Protein 6RJN (pdb70)

Structure (mmCIF, N/CA/C/O backbone):
data_6RJN
#
_entry.id   6RJN
#
_cell.length_a   165.943
_cell.length_b   173.690
_cell.length_c   96.490
_cell.angle_alpha   90.00
_cell.angle_beta   90.00
_cell.angle_gamma   90.00
#
_symmetry.space_group_name_H-M   'P 21 21 2'
#
loop_
_entity.id
_entity.type
_entity.pdbx_description
1 polymer Catalase
2 non-polymer 'PROTOPORPHYRIN IX CONTAINING FE'
3 non-polymer 'NADPH DIHYDRO-NICOTINAMIDE-ADENINE-DINUCLEOTIDE PHOSPHATE'
4 non-polymer GLYCEROL
5 non-polymer 'SULFATE ION'
6 non-polymer 'CHLORIDE ION'
7 non-polymer 'POTASSIUM ION'
8 non-polymer 'SODIUM ION'
9 non-polymer DI(HYDROXYETHYL)ETHER
10 water water
#
loop_
_atom_site.group_PDB
_atom_site.id
_atom_site.type_symbol
_atom_site.label_atom_id
_atom_site.label_alt_id
_atom_site.label_comp_id
_atom_site.label_asym_id
_atom_site.label_entity_id
_atom_site.label_seq_id
_atom_site.pdbx_PDB_ins_code
_atom_site.Cartn_x
_atom_site.Cartn_y
_atom_site.Cartn_z
_atom_site.occupancy
_atom_site.B_iso_or_equiv
_atom_site.auth_seq_id
_atom_site.auth_comp_id
_atom_site.auth_asym_id
_atom_site.auth_atom_id
_atom_site.pdbx_PDB_model_num
ATOM 1 N N . GLN A 1 5 ? 28.695 4.826 32.381 1.00 69.64 3 GLN A N 1
ATOM 2 C CA . GLN A 1 5 ? 27.966 5.964 32.949 1.00 87.84 3 GLN A CA 1
ATOM 3 C C . GLN A 1 5 ? 28.819 7.132 33.482 1.00 83.05 3 GLN A C 1
ATOM 4 O O . GLN A 1 5 ? 28.311 8.255 33.587 1.00 80.55 3 GLN A O 1
ATOM 10 N N . PRO A 1 6 ? 30.083 6.908 33.845 1.00 67.97 4 PRO A N 1
ATOM 11 C CA . PRO A 1 6 ? 30.932 8.050 34.182 1.00 57.81 4 PRO A CA 1
ATOM 12 C C . PRO A 1 6 ? 31.478 8.684 32.916 1.00 57.09 4 PRO A C 1
ATOM 13 O O . PRO A 1 6 ? 31.872 7.972 31.976 1.00 50.96 4 PRO A O 1
ATOM 17 N N . PRO A 1 7 ? 31.507 10.014 32.842 1.00 45.09 5 PRO A N 1
ATOM 18 C CA . PRO A 1 7 ? 31.891 10.670 31.589 1.00 37.81 5 PRO A CA 1
ATOM 19 C C . PRO A 1 7 ? 33.344 10.415 31.241 1.00 36.02 5 PRO A C 1
ATOM 20 O O . PRO A 1 7 ? 34.207 10.316 32.114 1.00 40.27 5 PRO A O 1
ATOM 24 N N . LYS A 1 8 ? 33.611 10.341 29.944 1.00 38.11 6 LYS A N 1
ATOM 25 C CA . LYS A 1 8 ? 34.972 10.185 29.460 1.00 37.63 6 LYS A CA 1
ATOM 26 C C . LYS A 1 8 ? 35.696 11.537 29.476 1.00 35.53 6 LYS A C 1
ATOM 27 O O . LYS A 1 8 ? 35.173 12.537 28.980 1.00 35.26 6 LYS A O 1
ATOM 33 N N . TRP A 1 9 ? 36.880 11.580 30.084 1.00 35.37 7 TRP A N 1
ATOM 34 C CA . TRP A 1 9 ? 37.700 12.782 30.019 1.00 32.65 7 TRP A CA 1
ATOM 35 C C . TRP A 1 9 ? 38.155 13.012 28.585 1.00 31.91 7 TRP A C 1
ATOM 36 O O . TRP A 1 9 ? 38.607 12.080 27.922 1.00 31.73 7 TRP A O 1
ATOM 47 N N . THR A 1 10 ? 38.075 14.260 28.109 1.00 30.89 8 THR A N 1
ATOM 48 C CA . THR A 1 10 ? 38.465 14.567 26.730 1.00 28.61 8 THR A CA 1
ATOM 49 C C . THR A 1 10 ? 39.372 15.796 26.648 1.00 29.96 8 THR A C 1
ATOM 50 O O . THR A 1 10 ? 39.693 16.452 27.641 1.00 23.28 8 THR A O 1
ATOM 54 N N . THR A 1 11 ? 39.768 16.097 25.412 1.00 28.18 9 THR A N 1
ATOM 55 C CA . THR A 1 11 ? 40.281 17.383 24.981 1.00 22.25 9 THR A CA 1
ATOM 56 C C . THR A 1 11 ? 39.137 18.304 24.556 1.00 27.86 9 THR A C 1
ATOM 57 O O . THR A 1 11 ? 37.996 17.876 24.384 1.00 25.24 9 THR A O 1
ATOM 61 N N . SER A 1 12 ? 39.464 19.581 24.335 1.00 26.29 10 SER A N 1
ATOM 62 C CA . SER A 1 12 ? 38.430 20.538 23.957 1.00 33.20 10 SER A CA 1
ATOM 63 C C . SER A 1 12 ? 37.704 20.139 22.670 1.00 23.64 10 SER A C 1
ATOM 64 O O . SER A 1 12 ? 36.498 20.386 22.547 1.00 26.89 10 SER A O 1
ATOM 67 N N . ASN A 1 13 ? 38.387 19.509 21.711 1.00 25.55 11 ASN A N 1
ATOM 68 C CA . ASN A 1 13 ? 37.669 19.059 20.512 1.00 27.67 11 ASN A CA 1
ATOM 69 C C . ASN A 1 13 ? 36.907 17.754 20.711 1.00 26.63 11 ASN A C 1
ATOM 70 O O . ASN A 1 13 ? 36.244 17.296 19.769 1.00 28.01 11 ASN A O 1
ATOM 75 N N . GLY A 1 14 ? 36.935 17.176 21.911 1.00 27.14 12 GLY A N 1
ATOM 76 C CA . GLY A 1 14 ? 36.054 16.065 22.244 1.00 25.69 12 GLY A CA 1
ATOM 77 C C . GLY A 1 14 ? 36.655 14.701 22.019 1.00 26.61 12 GLY A C 1
ATOM 78 O O . GLY A 1 14 ? 35.915 13.723 21.910 1.00 32.45 12 GLY A O 1
ATOM 79 N N . ALA A 1 15 ? 37.958 14.612 21.904 1.00 28.14 13 ALA A N 1
ATOM 80 C CA . ALA A 1 15 ? 38.613 13.340 21.721 1.00 33.83 13 ALA A CA 1
ATOM 81 C C . ALA A 1 15 ? 38.979 12.752 23.077 1.00 29.92 13 ALA A C 1
ATOM 82 O O . ALA A 1 15 ? 39.542 13.463 23.914 1.00 28.73 13 ALA A O 1
ATOM 84 N N . PRO A 1 16 ? 38.677 11.484 23.336 1.00 32.97 14 PRO A N 1
ATOM 85 C CA . PRO A 1 16 ? 38.970 10.915 24.664 1.00 35.85 14 PRO A CA 1
ATOM 86 C C . PRO A 1 16 ? 40.464 10.830 24.919 1.00 28.30 14 PRO A C 1
ATOM 87 O O . PRO A 1 16 ? 41.244 10.450 24.042 1.00 33.98 14 PRO A O 1
ATOM 91 N N . VAL A 1 17 ? 40.863 11.228 26.126 1.00 34.21 15 VAL A N 1
ATOM 92 C CA . VAL A 1 17 ? 42.241 11.058 26.564 1.00 32.59 15 VAL A CA 1
ATOM 93 C C . VAL A 1 17 ? 42.370 9.726 27.284 1.00 33.85 15 VAL A C 1
ATOM 94 O O . VAL A 1 17 ? 41.397 9.150 27.785 1.00 31.19 15 VAL A O 1
ATOM 98 N N . SER A 1 18 ? 43.602 9.246 27.342 1.00 33.92 16 SER A N 1
ATOM 99 C CA . SER A 1 18 ? 43.934 7.990 27.984 1.00 35.55 16 SER A CA 1
ATOM 100 C C . SER A 1 18 ? 44.610 8.162 29.341 1.00 38.84 16 SER A C 1
ATOM 101 O O . SER A 1 18 ? 44.473 7.285 30.196 1.00 46.10 16 SER A O 1
ATOM 104 N N . ASP A 1 19 ? 45.305 9.279 29.566 1.00 36.41 17 ASP A N 1
ATOM 105 C CA . ASP A 1 19 ? 45.896 9.638 30.844 1.00 30.66 17 ASP A CA 1
ATOM 106 C C . ASP A 1 19 ? 45.654 11.131 31.027 1.00 36.60 17 ASP A C 1
ATOM 107 O O . ASP A 1 19 ? 45.815 11.899 30.076 1.00 37.84 17 ASP A O 1
ATOM 112 N N . VAL A 1 20 ? 45.253 11.547 32.233 1.00 34.91 18 VAL A N 1
ATOM 113 C CA . VAL A 1 20 ? 44.945 12.957 32.459 1.00 29.33 18 VAL A CA 1
ATOM 114 C C . VAL A 1 20 ? 46.208 13.788 32.664 1.00 29.58 18 VAL A C 1
ATOM 115 O O . VAL A 1 20 ? 46.234 14.982 32.325 1.00 27.46 18 VAL A O 1
ATOM 119 N N . PHE A 1 21 ? 47.268 13.185 33.204 1.00 28.67 19 PHE A N 1
ATOM 120 C CA . PHE A 1 21 ? 48.433 13.921 33.674 1.00 32.58 19 PHE A CA 1
ATOM 121 C C . PHE A 1 21 ? 49.703 13.676 32.866 1.00 32.19 19 PHE A C 1
ATOM 122 O O . PHE A 1 21 ? 50.625 14.498 32.930 1.00 34.11 19 PHE A O 1
ATOM 130 N N . ALA A 1 22 ? 49.801 12.585 32.124 1.00 34.19 20 ALA A N 1
ATOM 131 C CA . ALA A 1 22 ? 51.058 12.298 31.447 1.00 34.23 20 ALA A CA 1
ATOM 132 C C . ALA A 1 22 ? 51.268 13.224 30.250 1.00 37.37 20 ALA A C 1
ATOM 133 O O . ALA A 1 22 ? 50.321 13.557 29.532 1.00 33.36 20 ALA A O 1
ATOM 135 N N . THR A 1 23 ? 52.528 13.619 30.022 1.00 25.17 21 THR A N 1
ATOM 136 C CA . THR A 1 23 ? 52.876 14.533 28.949 1.00 29.04 21 THR A CA 1
ATOM 137 C C . THR A 1 23 ? 54.095 14.038 28.173 1.00 35.43 21 THR A C 1
ATOM 138 O O . THR A 1 23 ? 54.961 13.314 28.690 1.00 31.59 21 THR A O 1
ATOM 142 N N . GLU A 1 24 ? 54.153 14.494 26.920 1.00 33.04 22 GLU A N 1
ATOM 143 C CA . GLU A 1 24 ? 55.084 14.003 25.905 1.00 38.55 22 GLU A CA 1
ATOM 144 C C . GLU A 1 24 ? 56.427 14.726 25.976 1.00 35.33 22 GLU A C 1
ATOM 145 O O . GLU A 1 24 ? 56.483 15.940 26.201 1.00 33.46 22 GLU A O 1
ATOM 151 N N . ARG A 1 25 ? 57.504 13.977 25.727 1.00 32.82 23 ARG A N 1
ATOM 152 C CA . ARG A 1 25 ? 58.861 14.471 25.915 1.00 28.15 23 ARG A CA 1
ATOM 153 C C . ARG A 1 25 ? 59.835 13.624 25.101 1.00 30.81 23 ARG A C 1
ATOM 154 O O . ARG A 1 25 ? 59.660 12.409 24.963 1.00 35.41 23 ARG A O 1
ATOM 162 N N . ALA A 1 26 ? 60.866 14.273 24.585 1.00 27.33 24 ALA A N 1
ATOM 163 C CA . ALA A 1 26 ? 62.012 13.581 24.008 1.00 33.51 24 ALA A CA 1
ATOM 164 C C . ALA A 1 26 ? 62.920 13.147 25.161 1.00 26.56 24 ALA A C 1
ATOM 165 O O . ALA A 1 26 ? 63.804 13.864 25.598 1.00 29.66 24 ALA A O 1
ATOM 167 N N . THR A 1 27 ? 62.705 11.945 25.660 1.00 38.08 25 THR A N 1
ATOM 168 C CA . THR A 1 27 ? 63.382 11.500 26.869 1.00 28.27 25 THR A CA 1
ATOM 169 C C . THR A 1 27 ? 64.898 11.489 26.740 1.00 25.18 25 THR A C 1
ATOM 170 O O . THR A 1 27 ? 65.449 11.021 25.747 1.00 36.53 25 THR A O 1
ATOM 174 N N . PHE A 1 28 ? 65.577 11.999 27.766 1.00 23.82 26 PHE A N 1
ATOM 175 C CA . PHE A 1 28 ? 67.016 11.801 27.901 1.00 27.70 26 PHE A CA 1
ATOM 176 C C . PHE A 1 28 ? 67.328 10.396 28.443 1.00 38.96 26 PHE A C 1
ATOM 177 O O . PHE A 1 28 ? 66.574 9.824 29.246 1.00 28.97 26 PHE A O 1
ATOM 185 N N . ASP A 1 29 ? 68.473 9.852 28.015 1.00 35.21 27 ASP A N 1
ATOM 186 C CA . ASP A 1 29 ? 68.921 8.524 28.435 1.00 36.73 27 ASP A CA 1
ATOM 187 C C . ASP A 1 29 ? 69.658 8.621 29.780 1.00 37.79 27 ASP A C 1
ATOM 188 O O . ASP A 1 29 ? 70.766 9.164 29.868 1.00 43.24 27 ASP A O 1
ATOM 193 N N . ASN A 1 30 ? 69.067 8.048 30.820 1.00 41.26 28 ASN A N 1
ATOM 194 C CA . ASN A 1 30 ? 69.612 8.131 32.174 1.00 44.75 28 ASN A CA 1
ATOM 195 C C . ASN A 1 30 ? 69.699 6.741 32.793 1.00 44.78 28 ASN A C 1
ATOM 196 O O . ASN A 1 30 ? 69.517 6.573 34.003 1.00 41.60 28 ASN A O 1
ATOM 201 N N . ALA A 1 31 ? 69.971 5.727 31.976 1.00 41.78 29 ALA A N 1
ATOM 202 C CA . ALA A 1 31 ? 69.867 4.362 32.479 1.00 45.02 29 ALA A CA 1
ATOM 203 C C . ALA A 1 31 ? 71.002 4.041 33.438 1.00 41.71 29 ALA A C 1
ATOM 204 O O . ALA A 1 31 ? 70.789 3.363 34.449 1.00 41.30 29 ALA A O 1
ATOM 206 N N . ASN A 1 32 ? 72.183 4.580 33.172 1.00 48.79 30 ASN A N 1
ATOM 207 C CA . ASN A 1 32 ? 73.356 4.478 34.036 1.00 47.29 30 ASN A CA 1
ATOM 208 C C . ASN A 1 32 ? 73.334 5.431 35.241 1.00 41.04 30 ASN A C 1
ATOM 209 O O . ASN A 1 32 ? 74.323 5.484 35.972 1.00 46.00 30 ASN A O 1
ATOM 214 N N . HIS A 1 33 ? 72.283 6.223 35.446 1.00 44.32 31 HIS A N 1
ATOM 215 C CA . HIS A 1 33 ? 72.260 7.158 36.566 1.00 44.38 31 HIS A CA 1
ATOM 216 C C . HIS A 1 33 ? 71.996 6.424 37.878 1.00 39.57 31 HIS A C 1
ATOM 217 O O . HIS A 1 33 ? 71.438 5.325 37.911 1.00 42.09 31 HIS A O 1
ATOM 224 N N . ALA A 1 34 ? 72.384 7.069 38.977 1.00 41.46 32 ALA A N 1
ATOM 225 C CA . ALA A 1 34 ? 72.062 6.541 40.300 1.00 36.09 32 ALA A CA 1
ATOM 226 C C . ALA A 1 34 ? 70.562 6.325 40.481 1.00 43.10 32 ALA A C 1
ATOM 227 O O . ALA A 1 34 ? 70.138 5.360 41.130 1.00 43.49 32 ALA A O 1
ATOM 229 N N . ASN A 1 35 ? 69.745 7.232 39.954 1.00 43.51 33 ASN A N 1
ATOM 230 C CA . ASN A 1 35 ? 68.289 7.097 39.956 1.00 51.02 33 ASN A CA 1
ATOM 231 C C . ASN A 1 35 ? 67.792 7.164 38.507 1.00 54.32 33 ASN A C 1
ATOM 232 O O . ASN A 1 35 ? 67.640 8.259 37.949 1.00 51.28 33 ASN A O 1
ATOM 237 N N . ASN A 1 36 ? 67.546 6.007 37.883 1.00 43.06 34 ASN A N 1
ATOM 238 C CA . ASN A 1 36 ? 67.141 5.986 36.482 1.00 41.67 34 ASN A CA 1
ATOM 239 C C . ASN A 1 36 ? 65.630 5.904 36.309 1.00 31.13 34 ASN A C 1
ATOM 240 O O . ASN A 1 36 ? 65.150 5.774 35.182 1.00 32.68 34 ASN A O 1
ATOM 245 N N . ALA A 1 37 ? 64.867 6.004 37.389 1.00 33.01 35 ALA A N 1
ATOM 246 C CA . ALA A 1 37 ? 63.414 5.932 37.267 1.00 34.74 35 ALA A CA 1
ATOM 247 C C . ALA A 1 37 ? 62.816 7.063 36.430 1.00 32.89 35 ALA A C 1
ATOM 248 O O . ALA A 1 37 ? 61.917 6.780 35.619 1.00 31.74 35 ALA A O 1
ATOM 250 N N . PRO A 1 38 ? 63.233 8.321 36.569 1.00 35.79 36 PRO A N 1
ATOM 251 C CA . PRO A 1 38 ? 62.588 9.393 35.812 1.00 35.12 36 PRO A CA 1
ATOM 252 C C . PRO A 1 38 ? 62.736 9.183 34.320 1.00 30.24 36 PRO A C 1
ATOM 253 O O . PRO A 1 38 ? 63.748 8.670 33.841 1.00 42.52 36 PRO A O 1
ATOM 257 N N . LYS A 1 39 ? 61.706 9.600 33.590 1.00 39.42 37 LYS A N 1
ATOM 258 C CA . LYS A 1 39 ? 61.719 9.699 32.130 1.00 33.77 37 LYS A CA 1
ATOM 259 C C . LYS A 1 39 ? 61.529 11.172 31.788 1.00 28.54 37 LYS A C 1
ATOM 260 O O . LYS A 1 39 ? 60.402 11.634 31.669 1.00 33.79 37 LYS A O 1
ATOM 266 N N . VAL A 1 40 ? 62.623 11.899 31.638 1.00 29.82 38 VAL A N 1
ATOM 267 C CA . VAL A 1 40 ? 62.597 13.350 31.514 1.00 29.29 38 VAL A CA 1
ATOM 268 C C . VAL A 1 40 ? 63.412 13.781 30.310 1.00 25.80 38 VAL A C 1
ATOM 269 O O . VAL A 1 40 ? 64.531 13.302 30.107 1.00 32.22 38 VAL A O 1
ATOM 273 N N . GLY A 1 41 ? 62.848 14.710 29.524 1.00 32.02 39 GLY A N 1
ATOM 274 C CA . GLY A 1 41 ? 63.508 15.339 28.395 1.00 24.79 39 GLY A CA 1
ATOM 275 C C . GLY A 1 41 ? 62.676 16.522 27.901 1.00 24.89 39 GLY A C 1
ATOM 276 O O . GLY A 1 41 ? 61.588 16.760 28.401 1.00 26.12 39 GLY A O 1
ATOM 277 N N . PRO A 1 42 ? 63.149 17.283 26.918 1.00 26.06 40 PRO A N 1
ATOM 278 C CA . PRO A 1 42 ? 62.398 18.484 26.511 1.00 30.11 40 PRO A CA 1
ATOM 279 C C . PRO A 1 42 ? 60.970 18.156 26.109 1.00 30.62 40 PRO A C 1
ATOM 280 O O . PRO A 1 42 ? 60.706 17.136 25.465 1.00 34.61 40 PRO A O 1
ATOM 284 N N . LEU A 1 43 ? 60.050 19.043 26.473 1.00 24.93 41 LEU A N 1
ATOM 285 C CA . LEU A 1 43 ? 58.652 18.884 26.080 1.00 28.42 41 LEU A CA 1
ATOM 286 C C . LEU A 1 43 ? 58.486 19.065 24.576 1.00 28.87 41 LEU A C 1
ATOM 287 O O . LEU A 1 43 ? 59.292 19.721 23.902 1.00 30.85 41 LEU A O 1
ATOM 292 N N . LEU A 1 44 ? 57.438 18.455 24.044 1.00 30.33 42 LEU A N 1
ATOM 293 C CA . LEU A 1 44 ? 57.186 18.455 22.608 1.00 27.76 42 LEU A CA 1
ATOM 294 C C . LEU A 1 44 ? 56.039 19.417 22.277 1.00 24.67 42 LEU A C 1
ATOM 295 O O . LEU A 1 44 ? 55.011 19.415 22.946 1.00 28.59 42 LEU A O 1
ATOM 300 N N . LEU A 1 45 ? 56.234 20.231 21.240 1.00 25.06 43 LEU A N 1
ATOM 301 C CA . LEU A 1 45 ? 55.174 21.091 20.701 1.00 31.11 43 LEU A CA 1
ATOM 302 C C . LEU A 1 45 ? 53.907 20.333 20.324 1.00 32.76 43 LEU A C 1
ATOM 303 O O . LEU A 1 45 ? 52.820 20.925 20.286 1.00 29.55 43 LEU A O 1
ATOM 308 N N . GLN A 1 46 ? 54.015 19.052 19.987 1.00 24.57 44 GLN A N 1
ATOM 309 C CA . GLN A 1 46 ? 52.828 18.327 19.546 1.00 26.75 44 GLN A CA 1
ATOM 310 C C . GLN A 1 46 ? 51.927 17.832 20.675 1.00 31.15 44 GLN A C 1
ATOM 311 O O . GLN A 1 46 ? 50.920 17.187 20.371 1.00 34.37 44 GLN A O 1
ATOM 317 N N . ASP A 1 47 ? 52.247 18.079 21.952 1.00 29.24 45 ASP A N 1
ATOM 318 C CA . ASP A 1 47 ? 51.417 17.595 23.052 1.00 27.43 45 ASP A CA 1
ATOM 319 C C . ASP A 1 47 ? 50.191 18.501 23.153 1.00 25.12 45 ASP A C 1
ATOM 320 O O . ASP A 1 47 ? 50.063 19.369 24.025 1.00 21.66 45 ASP A O 1
ATOM 325 N N . PHE A 1 48 ? 49.252 18.272 22.234 1.00 24.96 46 PHE A N 1
ATOM 326 C CA . PHE A 1 48 ? 48.038 19.081 22.200 1.00 31.73 46 PHE A CA 1
ATOM 327 C C . PHE A 1 48 ? 47.311 19.052 23.535 1.00 27.36 46 PHE A C 1
ATOM 328 O O . PHE A 1 48 ? 46.776 20.068 23.988 1.00 27.23 46 PHE A O 1
ATOM 336 N N . GLN A 1 49 ? 47.244 17.880 24.156 1.00 23.08 47 GLN A N 1
ATOM 337 C CA . GLN A 1 49 ? 46.463 17.751 25.373 1.00 28.15 47 GLN A CA 1
ATOM 338 C C . GLN A 1 49 ? 46.969 18.711 26.437 1.00 24.89 47 GLN A C 1
ATOM 339 O O . GLN A 1 49 ? 46.176 19.261 27.204 1.00 25.96 47 GLN A O 1
ATOM 345 N N . LEU A 1 50 ? 48.287 18.927 26.486 1.00 22.01 48 LEU A N 1
ATOM 346 C CA . LEU A 1 50 ? 48.896 19.821 27.463 1.00 26.38 48 LEU A CA 1
ATOM 347 C C . LEU A 1 50 ? 48.669 21.279 27.092 1.00 26.12 48 LEU A C 1
ATOM 348 O O . LEU A 1 50 ? 48.145 22.074 27.887 1.00 27.48 48 LEU A O 1
ATOM 353 N N . ILE A 1 51 ? 49.087 21.641 25.886 1.00 24.20 49 ILE A N 1
ATOM 354 C CA . ILE A 1 51 ? 48.996 23.022 25.420 1.00 28.87 49 ILE A CA 1
ATOM 355 C C . ILE A 1 51 ? 47.544 23.493 25.361 1.00 23.53 49 ILE A C 1
ATOM 356 O O . ILE A 1 51 ? 47.229 24.614 25.779 1.00 27.66 49 ILE A O 1
ATOM 361 N N . ASP A 1 52 ? 46.637 22.650 24.860 1.00 21.44 50 ASP A N 1
ATOM 362 C CA . ASP A 1 52 ? 45.207 22.935 24.970 1.00 21.96 50 ASP A CA 1
ATOM 363 C C . ASP A 1 52 ? 44.847 23.367 26.394 1.00 24.21 50 ASP A C 1
ATOM 364 O O . ASP A 1 52 ? 44.190 24.392 26.610 1.00 23.86 50 ASP A O 1
ATOM 369 N N . SER A 1 53 ? 45.305 22.605 27.383 1.00 23.69 51 SER A N 1
ATOM 370 C CA . SER A 1 53 ? 44.890 22.856 28.756 1.00 27.68 51 SER A CA 1
ATOM 371 C C . SER A 1 53 ? 45.583 24.091 29.334 1.00 21.80 51 SER A C 1
ATOM 372 O O . SER A 1 53 ? 44.933 24.918 29.972 1.00 14.44 51 SER A O 1
ATOM 375 N N . LEU A 1 54 ? 46.883 24.260 29.078 1.00 17.74 52 LEU A N 1
ATOM 376 C CA . LEU A 1 54 ? 47.588 25.440 29.574 1.00 15.92 52 LEU A CA 1
ATOM 377 C C . LEU A 1 54 ? 47.084 26.722 28.901 1.00 25.09 52 LEU A C 1
ATOM 378 O O . LEU A 1 54 ? 46.981 27.773 29.549 1.00 20.78 52 LEU A O 1
ATOM 383 N N . ALA A 1 55 ? 46.759 26.661 27.608 1.00 19.78 53 ALA A N 1
ATOM 384 C CA . ALA A 1 55 ? 46.311 27.866 26.925 1.00 20.66 53 ALA A CA 1
ATOM 385 C C . ALA A 1 55 ? 44.935 28.292 27.404 1.00 24.01 53 ALA A C 1
ATOM 386 O O . ALA A 1 55 ? 44.631 29.497 27.436 1.00 19.21 53 ALA A O 1
ATOM 388 N N . HIS A 1 56 ? 44.082 27.324 27.765 1.00 27.23 54 HIS A N 1
ATOM 389 C CA . HIS A 1 56 ? 42.809 27.701 28.356 1.00 26.35 54 HIS A CA 1
ATOM 390 C C . HIS A 1 56 ? 43.019 28.306 29.745 1.00 24.57 54 HIS A C 1
ATOM 391 O O . HIS A 1 56 ? 42.445 29.354 30.068 1.00 26.47 54 HIS A O 1
ATOM 398 N N . PHE A 1 57 ? 43.866 27.674 30.559 1.00 23.78 55 PHE A N 1
ATOM 399 C CA . PHE A 1 57 ? 44.184 28.184 31.880 1.00 23.02 55 PHE A CA 1
ATOM 400 C C . PHE A 1 57 ? 44.665 29.628 31.784 1.00 21.45 55 PHE A C 1
ATOM 401 O O . PHE A 1 57 ? 44.189 30.512 32.498 1.00 21.66 55 PHE A O 1
ATOM 409 N N . ASP A 1 58 ? 45.576 29.879 30.852 1.00 23.78 56 ASP A N 1
ATOM 410 C CA . ASP A 1 58 ? 46.171 31.192 30.649 1.00 24.36 56 ASP A CA 1
ATOM 411 C C . ASP A 1 58 ? 45.145 32.285 30.328 1.00 21.74 56 ASP A C 1
ATOM 412 O O . ASP A 1 58 ? 45.482 33.473 30.427 1.00 17.71 56 ASP A O 1
ATOM 417 N N . ARG A 1 59 ? 43.914 31.916 29.939 1.00 20.80 57 ARG A N 1
ATOM 418 C CA . ARG A 1 59 ? 42.890 32.871 29.518 1.00 17.92 57 ARG A CA 1
ATOM 419 C C . ARG A 1 59 ? 41.643 32.818 30.394 1.00 20.26 57 ARG A C 1
ATOM 420 O O . ARG A 1 59 ? 40.582 33.331 30.005 1.00 21.72 57 ARG A O 1
ATOM 428 N N . GLU A 1 60 ? 41.753 32.246 31.588 1.00 20.08 58 GLU A N 1
ATOM 429 C CA . GLU A 1 60 ? 40.576 32.099 32.427 1.00 22.72 58 GLU A CA 1
ATOM 430 C C . GLU A 1 60 ? 40.006 33.446 32.834 1.00 27.08 58 GLU A C 1
ATOM 431 O O . GLU A 1 60 ? 38.790 33.564 33.023 1.00 24.06 58 GLU A O 1
ATOM 437 N N . ARG A 1 61 ? 40.859 34.458 33.020 1.00 19.56 59 ARG A N 1
ATOM 438 C CA . ARG A 1 61 ? 40.428 35.682 33.692 1.00 21.84 59 ARG A CA 1
ATOM 439 C C . ARG A 1 61 ? 39.910 36.710 32.706 1.00 18.70 59 ARG A C 1
ATOM 440 O O . ARG A 1 61 ? 40.508 36.954 31.658 1.00 18.92 59 ARG A O 1
ATOM 448 N N . ILE A 1 62 ? 38.776 37.298 33.055 1.00 26.74 60 ILE A N 1
ATOM 449 C CA . ILE A 1 62 ? 38.245 38.445 32.346 1.00 16.93 60 ILE A CA 1
ATOM 450 C C . ILE A 1 62 ? 38.358 39.654 33.260 1.00 20.24 60 ILE A C 1
ATOM 451 O O . ILE A 1 62 ? 38.550 39.512 34.480 1.00 21.81 60 ILE A O 1
ATOM 456 N N . PRO A 1 63 ? 38.286 40.882 32.731 1.00 27.26 61 PRO A N 1
ATOM 457 C CA . PRO A 1 63 ? 38.425 42.034 33.572 1.00 25.32 61 PRO A CA 1
ATOM 458 C C . PRO A 1 63 ? 37.283 42.010 34.590 1.00 24.25 61 PRO A C 1
ATOM 459 O O . PRO A 1 63 ? 36.189 41.722 34.246 1.00 23.85 61 PRO A O 1
ATOM 463 N N . GLU A 1 64 ? 37.618 42.333 35.826 1.00 23.15 62 GLU A N 1
ATOM 464 C CA . GLU A 1 64 ? 36.625 42.468 36.912 1.00 27.65 62 GLU A CA 1
ATOM 465 C C . GLU A 1 64 ? 35.830 43.761 36.679 1.00 23.86 62 GLU A C 1
ATOM 466 O O . GLU A 1 64 ? 36.345 44.675 36.063 1.00 18.84 62 GLU A O 1
ATOM 472 N N . ARG A 1 65 ? 34.619 43.824 37.214 1.00 18.05 63 ARG A N 1
ATOM 473 C CA . ARG A 1 65 ? 33.788 45.050 37.159 1.00 22.37 63 ARG A CA 1
ATOM 474 C C . ARG A 1 65 ? 34.602 46.231 37.709 1.00 21.94 63 ARG A C 1
ATOM 475 O O . ARG A 1 65 ? 35.215 46.092 38.761 1.00 19.96 63 ARG A O 1
ATOM 483 N N . VAL A 1 66 ? 34.546 47.370 37.035 1.00 18.06 64 VAL A N 1
ATOM 484 C CA . VAL A 1 66 ? 35.350 48.514 37.446 1.00 26.90 64 VAL A CA 1
ATOM 485 C C . VAL A 1 66 ? 34.924 48.975 38.830 1.00 17.32 64 VAL A C 1
ATOM 486 O O . VAL A 1 66 ? 35.751 49.426 39.619 1.00 18.85 64 VAL A O 1
ATOM 490 N N . VAL A 1 67 ? 33.645 48.830 39.158 1.00 21.92 65 VAL A N 1
ATOM 491 C CA . VAL A 1 67 ? 33.151 48.939 40.526 1.00 18.83 65 VAL A CA 1
ATOM 492 C C . VAL A 1 67 ? 32.260 47.735 40.793 1.00 17.75 65 VAL A C 1
ATOM 493 O O . VAL A 1 67 ? 31.764 47.089 39.878 1.00 24.25 65 VAL A O 1
ATOM 497 N N . HIS A 1 68 ? 32.062 47.435 42.068 1.00 22.16 66 HIS A N 1
ATOM 498 C CA . HIS A 1 68 ? 31.195 46.341 42.488 1.00 20.39 66 HIS A CA 1
ATOM 499 C C . HIS A 1 68 ? 31.742 44.981 42.080 1.00 18.53 66 HIS A C 1
ATOM 500 O O . HIS A 1 68 ? 30.990 44.054 41.822 1.00 20.39 66 HIS A O 1
ATOM 507 N N . ALA A 1 69 ? 33.063 44.840 42.082 1.00 18.92 67 ALA A N 1
ATOM 508 C CA . ALA A 1 69 ? 33.693 43.626 41.582 1.00 19.55 67 ALA A CA 1
ATOM 509 C C . ALA A 1 69 ? 33.366 42.406 42.444 1.00 25.32 67 ALA A C 1
ATOM 510 O O . ALA A 1 69 ? 33.257 41.286 41.923 1.00 27.21 67 ALA A O 1
ATOM 512 N N . LYS A 1 70 ? 33.253 42.593 43.760 1.00 22.67 68 LYS A N 1
ATOM 513 C CA . LYS A 1 70 ? 33.098 41.491 44.708 1.00 28.24 68 LYS A CA 1
ATOM 514 C C . LYS A 1 70 ? 31.610 41.258 44.948 1.00 25.25 68 LYS A C 1
ATOM 515 O O . LYS A 1 70 ? 30.923 42.151 45.439 1.00 25.60 68 LYS A O 1
ATOM 521 N N . GLY A 1 71 ? 31.105 40.081 44.566 1.00 25.22 69 GLY A N 1
ATOM 522 C CA . GLY A 1 71 ? 29.670 39.847 44.558 1.00 25.29 69 GLY A CA 1
ATOM 523 C C . GLY A 1 71 ? 29.273 38.413 44.862 1.00 22.66 69 GLY A C 1
ATOM 524 O O . GLY A 1 71 ? 30.102 37.519 44.976 1.00 27.22 69 GLY A O 1
ATOM 525 N N . ALA A 1 72 ? 27.969 38.222 45.015 1.00 21.52 70 ALA A N 1
ATOM 526 C CA . ALA A 1 72 ? 27.350 36.954 45.364 1.00 27.67 70 ALA A CA 1
ATOM 527 C C . ALA A 1 72 ? 25.950 37.009 44.788 1.00 18.35 70 ALA A C 1
ATOM 528 O O . ALA A 1 72 ? 25.339 38.075 44.759 1.00 22.91 70 ALA A O 1
ATOM 530 N N . GLY A 1 73 ? 25.447 35.874 44.318 1.00 24.66 71 GLY A N 1
ATOM 531 C CA . GLY A 1 73 ? 24.230 35.885 43.522 1.00 21.62 71 GLY A CA 1
ATOM 532 C C . GLY A 1 73 ? 23.367 34.675 43.780 1.00 23.61 71 GLY A C 1
ATOM 533 O O . GLY A 1 73 ? 23.838 33.642 44.266 1.00 22.35 71 GLY A O 1
ATOM 534 N N . ALA A 1 74 ? 22.087 34.818 43.433 1.00 22.07 72 ALA A N 1
ATOM 535 C CA . ALA A 1 74 ? 21.145 33.720 43.495 1.00 24.24 72 ALA A CA 1
ATOM 536 C C . ALA A 1 74 ? 20.010 34.002 42.529 1.00 21.99 72 ALA A C 1
ATOM 537 O O . ALA A 1 74 ? 19.739 35.156 42.217 1.00 25.90 72 ALA A O 1
ATOM 539 N N . PHE A 1 75 ? 19.310 32.935 42.125 1.00 28.07 73 PHE A N 1
ATOM 540 C CA . PHE A 1 75 ? 18.039 32.985 41.403 1.00 22.71 73 PHE A CA 1
ATOM 541 C C . PHE A 1 75 ? 16.832 32.847 42.326 1.00 23.77 73 PHE A C 1
ATOM 542 O O . PHE A 1 75 ? 16.910 32.317 43.437 1.00 26.08 73 PHE A O 1
ATOM 550 N N . GLY A 1 76 ? 15.688 33.289 41.817 1.00 30.63 74 GLY A N 1
ATOM 551 C CA . GLY A 1 76 ? 14.506 33.375 42.637 1.00 28.37 74 GLY A CA 1
ATOM 552 C C . GLY A 1 76 ? 13.260 33.719 41.855 1.00 21.77 74 GLY A C 1
ATOM 553 O O . GLY A 1 76 ? 13.208 33.592 40.631 1.00 26.86 74 GLY A O 1
ATOM 554 N N . GLU A 1 77 ? 12.265 34.198 42.588 1.00 27.07 75 GLU A N 1
ATOM 555 C CA . GLU A 1 77 ? 10.913 34.353 42.070 1.00 22.88 75 GLU A CA 1
ATOM 556 C C . GLU A 1 77 ? 10.300 35.595 42.685 1.00 27.00 75 GLU A C 1
ATOM 557 O O . GLU A 1 77 ? 10.402 35.805 43.902 1.00 28.05 75 GLU A O 1
ATOM 563 N N . PHE A 1 78 ? 9.688 36.413 41.837 1.00 22.46 76 PHE A N 1
ATOM 564 C CA . PHE A 1 78 ? 8.957 37.593 42.250 1.00 22.83 76 PHE A CA 1
ATOM 565 C C . PHE A 1 78 ? 7.478 37.336 42.052 1.00 26.71 76 PHE A C 1
ATOM 566 O O . PHE A 1 78 ? 7.078 36.734 41.057 1.00 29.08 76 PHE A O 1
ATOM 574 N N . GLU A 1 79 ? 6.666 37.810 42.993 1.00 26.73 77 GLU A N 1
ATOM 575 C CA . GLU A 1 79 ? 5.232 37.591 42.947 1.00 29.07 77 GLU A CA 1
ATOM 576 C C . GLU A 1 79 ? 4.488 38.898 43.196 1.00 30.51 77 GLU A C 1
ATOM 577 O O . GLU A 1 79 ? 4.763 39.600 44.182 1.00 26.95 77 GLU A O 1
ATOM 583 N N . VAL A 1 80 ? 3.526 39.208 42.318 1.00 23.06 78 VAL A N 1
ATOM 584 C CA . VAL A 1 80 ? 2.639 40.338 42.559 1.00 28.39 78 VAL A CA 1
ATOM 585 C C . VAL A 1 80 ? 1.741 40.020 43.744 1.00 34.80 78 VAL A C 1
ATOM 586 O O . VAL A 1 80 ? 1.132 38.938 43.800 1.00 34.74 78 VAL A O 1
ATOM 590 N N . THR A 1 81 ? 1.637 40.961 44.696 1.00 26.61 79 THR A N 1
ATOM 591 C CA . THR A 1 81 ? 0.687 40.785 45.792 1.00 31.14 79 THR A CA 1
ATOM 592 C C . THR A 1 81 ? -0.392 41.853 45.880 1.00 30.62 79 THR A C 1
ATOM 593 O O . THR A 1 81 ? -1.390 41.622 46.565 1.00 36.13 79 THR A O 1
ATOM 597 N N . ASP A 1 82 ? -0.249 42.983 45.190 1.00 33.41 80 ASP A N 1
ATOM 598 C CA . ASP A 1 82 ? -1.266 44.032 45.177 1.00 38.04 80 ASP A CA 1
ATOM 599 C C . ASP A 1 82 ? -1.381 44.600 43.772 1.00 32.22 80 ASP A C 1
ATOM 600 O O . ASP A 1 82 ? -0.485 44.451 42.947 1.00 35.95 80 ASP A O 1
ATOM 605 N N . ASP A 1 83 ? -2.489 45.268 43.506 1.00 30.78 81 ASP A N 1
ATOM 606 C CA . ASP A 1 83 ? -2.716 45.857 42.193 1.00 39.26 81 ASP A CA 1
ATOM 607 C C . ASP A 1 83 ? -2.139 47.263 42.156 1.00 37.70 81 ASP A C 1
ATOM 608 O O . ASP A 1 83 ? -2.546 48.119 42.948 1.00 47.70 81 ASP A O 1
ATOM 613 N N . ILE A 1 84 ? -1.215 47.510 41.227 1.00 34.13 82 ILE A N 1
ATOM 614 C CA . ILE A 1 84 ? -0.749 48.872 40.997 1.00 36.03 82 ILE A CA 1
ATOM 615 C C . ILE A 1 84 ? -0.784 49.196 39.508 1.00 36.65 82 ILE A C 1
ATOM 616 O O . ILE A 1 84 ? 0.020 49.989 39.005 1.00 37.76 82 ILE A O 1
ATOM 621 N N . SER A 1 85 ? -1.765 48.639 38.809 1.00 29.58 83 SER A N 1
ATOM 622 C CA . SER A 1 85 ? -1.915 48.918 37.395 1.00 33.37 83 SER A CA 1
ATOM 623 C C . SER A 1 85 ? -2.473 50.313 37.123 1.00 34.72 83 SER A C 1
ATOM 624 O O . SER A 1 85 ? -2.475 50.749 35.967 1.00 35.35 83 SER A O 1
ATOM 627 N N . ASP A 1 86 ? -2.961 51.005 38.151 1.00 34.54 84 ASP A N 1
ATOM 628 C CA . ASP A 1 86 ? -3.233 52.433 38.048 1.00 32.01 84 ASP A CA 1
ATOM 629 C C . ASP A 1 86 ? -1.954 53.245 37.904 1.00 30.16 84 ASP A C 1
ATOM 630 O O . ASP A 1 86 ? -2.010 54.397 37.465 1.00 33.99 84 ASP A O 1
ATOM 635 N N . VAL A 1 87 ? -0.808 52.670 38.246 1.00 32.65 85 VAL A N 1
ATOM 636 C CA . VAL A 1 87 ? 0.473 53.362 38.161 1.00 33.80 85 VAL A CA 1
ATOM 637 C C . VAL A 1 87 ? 1.286 52.881 36.973 1.00 29.61 85 VAL A C 1
ATOM 638 O O . VAL A 1 87 ? 1.948 53.680 36.321 1.00 29.15 85 VAL A O 1
ATOM 642 N N . CYS A 1 88 ? 1.257 51.577 36.710 1.00 30.19 86 CYS A N 1
ATOM 643 C CA . CYS A 1 88 ? 2.180 50.936 35.795 1.00 27.61 86 CYS A CA 1
ATOM 644 C C . CYS A 1 88 ? 1.503 49.822 35.016 1.00 29.72 86 CYS A C 1
ATOM 645 O O . CYS A 1 88 ? 0.966 48.880 35.605 1.00 29.69 86 CYS A O 1
ATOM 648 N N . ALA A 1 89 ? 1.620 49.894 33.700 1.00 29.52 87 ALA A N 1
ATOM 649 C CA . ALA A 1 89 ? 1.012 48.949 32.778 1.00 36.77 87 ALA A CA 1
ATOM 650 C C . ALA A 1 89 ? 1.842 47.691 32.557 1.00 25.41 87 ALA A C 1
ATOM 651 O O . ALA A 1 89 ? 1.469 46.866 31.718 1.00 33.20 87 ALA A O 1
ATOM 653 N N . ALA A 1 90 ? 2.937 47.511 33.277 1.00 28.76 88 ALA A N 1
ATOM 654 C CA . ALA A 1 90 ? 3.815 46.365 33.028 1.00 29.18 88 ALA A CA 1
ATOM 655 C C . ALA A 1 90 ? 3.061 45.040 33.087 1.00 26.34 88 ALA A C 1
ATOM 656 O O . ALA A 1 90 ? 2.269 44.780 34.003 1.00 28.57 88 ALA A O 1
ATOM 658 N N . LYS A 1 91 ? 3.340 44.184 32.109 1.00 28.49 89 LYS A N 1
ATOM 659 C CA . LYS A 1 91 ? 2.648 42.905 32.048 1.00 30.47 89 LYS A CA 1
ATOM 660 C C . LYS A 1 91 ? 3.038 42.007 33.211 1.00 27.20 89 LYS A C 1
ATOM 661 O O . LYS A 1 91 ? 2.211 41.230 33.684 1.00 29.52 89 LYS A O 1
ATOM 667 N N . PHE A 1 92 ? 4.271 42.096 33.699 1.00 27.47 90 PHE A N 1
ATOM 668 C CA . PHE A 1 92 ? 4.612 41.236 34.823 1.00 24.41 90 PHE A CA 1
ATOM 669 C C . PHE A 1 92 ? 3.942 41.701 36.115 1.00 26.73 90 PHE A C 1
ATOM 670 O O . PHE A 1 92 ? 3.888 40.937 37.085 1.00 24.45 90 PHE A O 1
ATOM 678 N N . LEU A 1 93 ? 3.378 42.902 36.138 1.00 26.84 91 LEU A N 1
ATOM 679 C CA . LEU A 1 93 ? 2.659 43.381 37.307 1.00 29.01 91 LEU A CA 1
ATOM 680 C C . LEU A 1 93 ? 1.151 43.281 37.178 1.00 24.78 91 LEU A C 1
ATOM 681 O O . LEU A 1 93 ? 0.461 43.668 38.114 1.00 29.88 91 LEU A O 1
ATOM 686 N N . ASP A 1 94 ? 0.618 42.762 36.063 1.00 30.78 92 ASP A N 1
ATOM 687 C CA . ASP A 1 94 ? -0.789 42.989 35.720 1.00 35.35 92 ASP A CA 1
ATOM 688 C C . ASP A 1 94 ? -1.771 42.011 36.361 1.00 28.49 92 ASP A C 1
ATOM 689 O O . ASP A 1 94 ? -2.971 42.155 36.144 1.00 36.65 92 ASP A O 1
ATOM 694 N N . THR A 1 95 ? -1.327 41.055 37.157 1.00 30.26 93 THR A N 1
ATOM 695 C CA . THR A 1 95 ? -2.250 40.118 37.780 1.00 30.83 93 THR A CA 1
ATOM 696 C C . THR A 1 95 ? -1.743 39.757 39.162 1.00 29.76 93 THR A C 1
ATOM 697 O O . THR A 1 95 ? -0.577 39.388 39.318 1.00 32.61 93 THR A O 1
ATOM 701 N N . ILE A 1 96 ? -2.615 39.800 40.165 1.00 36.62 94 ILE A N 1
ATOM 702 C CA . ILE A 1 96 ? -2.174 39.365 41.482 1.00 33.77 94 ILE A CA 1
ATOM 703 C C . ILE A 1 96 ? -1.893 37.870 41.424 1.00 29.33 94 ILE A C 1
ATOM 704 O O . ILE A 1 96 ? -2.627 37.104 40.798 1.00 25.23 94 ILE A O 1
ATOM 709 N N . GLY A 1 97 ? -0.786 37.466 42.024 1.00 32.58 95 GLY A N 1
ATOM 710 C CA . GLY A 1 97 ? -0.319 36.110 41.953 1.00 27.35 95 GLY A CA 1
ATOM 711 C C . GLY A 1 97 ? 0.633 35.810 40.814 1.00 31.80 95 GLY A C 1
ATOM 712 O O . GLY A 1 97 ? 1.280 34.760 40.839 1.00 35.70 95 GLY A O 1
ATOM 713 N N . LYS A 1 98 ? 0.750 36.689 39.827 1.00 27.43 96 LYS A N 1
ATOM 714 C CA . LYS A 1 98 ? 1.608 36.398 38.686 1.00 27.78 96 LYS A CA 1
ATOM 715 C C . LYS A 1 98 ? 3.067 36.372 39.119 1.00 33.98 96 LYS A C 1
ATOM 716 O O . LYS A 1 98 ? 3.534 37.264 39.839 1.00 28.24 96 LYS A O 1
ATOM 722 N N . LYS A 1 99 ? 3.774 35.328 38.702 1.00 33.52 97 LYS A N 1
ATOM 723 C CA . LYS A 1 99 ? 5.146 35.087 39.115 1.00 31.31 97 LYS A CA 1
ATOM 724 C C . LYS A 1 99 ? 6.098 35.281 37.935 1.00 29.24 97 LYS A C 1
ATOM 725 O O . LYS A 1 99 ? 5.730 35.084 36.781 1.00 30.84 97 LYS A O 1
ATOM 731 N N . THR A 1 100 ? 7.330 35.667 38.253 1.00 28.30 98 THR A N 1
ATOM 732 C CA . THR A 1 100 ? 8.354 36.056 37.304 1.00 23.90 98 THR A CA 1
ATOM 733 C C . THR A 1 100 ? 9.692 35.602 37.850 1.00 19.74 98 THR A C 1
ATOM 734 O O . THR A 1 100 ? 9.974 35.846 39.012 1.00 24.73 98 THR A O 1
ATOM 738 N N . ARG A 1 101 ? 10.545 35.024 37.009 1.00 25.35 99 ARG A N 1
ATOM 739 C CA . ARG A 1 101 ? 11.850 34.590 37.471 1.00 16.96 99 ARG A CA 1
ATOM 740 C C . ARG A 1 101 ? 12.757 35.797 37.607 1.00 24.28 99 ARG A C 1
ATOM 741 O O . ARG A 1 101 ? 12.627 36.771 36.858 1.00 22.01 99 ARG A O 1
ATOM 749 N N . ILE A 1 102 ? 13.662 35.748 38.599 1.00 22.02 100 ILE A N 1
ATOM 750 C CA . ILE A 1 102 ? 14.619 36.825 38.820 1.00 26.72 100 ILE A CA 1
ATOM 751 C C . ILE A 1 102 ? 15.982 36.221 39.078 1.00 20.66 100 ILE A C 1
ATOM 752 O O . ILE A 1 102 ? 16.113 35.056 39.431 1.00 25.84 100 ILE A O 1
ATOM 757 N N . PHE A 1 103 ? 17.000 37.049 38.883 1.00 25.17 101 PHE A N 1
ATOM 758 C CA . PHE A 1 103 ? 18.352 36.798 39.341 1.00 23.04 101 PHE A CA 1
ATOM 759 C C . PHE A 1 103 ? 18.841 38.065 40.028 1.00 19.40 101 PHE A C 1
ATOM 760 O O . PHE A 1 103 ? 18.647 39.161 39.501 1.00 19.58 101 PHE A O 1
ATOM 768 N N . THR A 1 104 ? 19.476 37.904 41.187 1.00 21.02 102 THR A N 1
ATOM 769 C CA . THR A 1 104 ? 19.997 38.997 42.008 1.00 22.29 102 THR A CA 1
ATOM 770 C C . THR A 1 104 ? 21.492 38.811 42.198 1.00 22.23 102 THR A C 1
ATOM 771 O O . THR A 1 104 ? 21.952 37.708 42.482 1.00 20.71 102 THR A O 1
ATOM 775 N N . ARG A 1 105 ? 22.247 39.897 42.052 1.00 25.70 103 ARG A N 1
ATOM 776 C CA . ARG A 1 105 ? 23.652 39.942 42.450 1.00 21.86 103 ARG A CA 1
ATOM 777 C C . ARG A 1 105 ? 23.780 41.004 43.521 1.00 22.73 103 ARG A C 1
ATOM 778 O O . ARG A 1 105 ? 23.398 42.159 43.286 1.00 18.99 103 ARG A O 1
ATOM 786 N N . PHE A 1 106 ? 24.283 40.610 44.698 1.00 19.86 104 PHE A N 1
ATOM 787 C CA . PHE A 1 106 ? 24.671 41.559 45.735 1.00 18.80 104 PHE A CA 1
ATOM 788 C C . PHE A 1 106 ? 26.161 41.837 45.604 1.00 21.16 104 PHE A C 1
ATOM 789 O O . PHE A 1 106 ? 26.917 40.993 45.127 1.00 19.25 104 PHE A O 1
ATOM 797 N N . SER A 1 107 ? 26.590 43.022 46.040 1.00 25.03 105 SER A N 1
ATOM 798 C CA . SER A 1 107 ? 27.996 43.371 45.917 1.00 20.31 105 SER A CA 1
ATOM 799 C C . SER A 1 107 ? 28.340 44.494 46.891 1.00 26.87 105 SER A C 1
ATOM 800 O O . SER A 1 107 ? 27.454 45.157 47.445 1.00 27.47 105 SER A O 1
ATOM 803 N N . THR A 1 108 ? 29.645 44.637 47.154 1.00 21.48 106 THR A N 1
ATOM 804 C CA . THR A 1 108 ? 30.237 45.856 47.701 1.00 27.95 106 THR A CA 1
ATOM 805 C C . THR A 1 108 ? 30.611 46.737 46.509 1.00 26.37 106 THR A C 1
ATOM 806 O O . THR A 1 108 ? 30.323 46.388 45.370 1.00 28.85 106 THR A O 1
ATOM 810 N N . VAL A 1 109 ? 31.292 47.846 46.739 1.00 25.78 107 VAL A N 1
ATOM 811 C CA . VAL A 1 109 ? 31.499 48.865 45.710 1.00 28.18 107 VAL A CA 1
ATOM 812 C C . VAL A 1 109 ? 32.977 49.018 45.417 1.00 25.74 107 VAL A C 1
ATOM 813 O O . VAL A 1 109 ? 33.408 48.870 44.273 1.00 28.73 107 VAL A O 1
ATOM 817 N N . GLY A 1 110 ? 33.767 49.323 46.445 1.00 27.19 108 GLY A N 1
ATOM 818 C CA . GLY A 1 110 ? 35.158 49.689 46.219 1.00 31.20 108 GLY A CA 1
ATOM 819 C C . GLY A 1 110 ? 36.108 48.519 46.104 1.00 34.69 108 GLY A C 1
ATOM 820 O O . GLY A 1 110 ? 37.098 48.600 45.370 1.00 33.98 108 GLY A O 1
ATOM 821 N N . GLY A 1 111 ? 35.824 47.423 46.808 1.00 32.54 109 GLY A N 1
ATOM 822 C CA . GLY A 1 111 ? 36.765 46.331 46.876 1.00 30.91 109 GLY A CA 1
ATOM 823 C C . GLY A 1 111 ? 36.864 45.569 45.571 1.00 31.36 109 GLY A C 1
ATOM 824 O O . GLY A 1 111 ? 35.905 45.454 44.807 1.00 27.06 109 GLY A O 1
ATOM 825 N N . GLU A 1 112 ? 38.042 44.979 45.377 1.00 28.93 110 GLU A N 1
ATOM 826 C CA . GLU A 1 112 ? 38.345 44.100 44.223 1.00 33.10 110 GLU A CA 1
ATOM 827 C C . GLU A 1 112 ? 37.873 42.674 44.538 1.00 32.61 110 GLU A C 1
ATOM 828 O O . GLU A 1 112 ? 37.333 42.442 45.610 1.00 25.90 110 GLU A O 1
ATOM 834 N N . LYS A 1 113 ? 38.172 41.746 43.646 1.00 31.26 111 LYS A N 1
ATOM 835 C CA . LYS A 1 113 ? 37.692 40.354 43.769 1.00 34.68 111 LYS A CA 1
ATOM 836 C C . LYS A 1 113 ? 38.153 39.653 45.049 1.00 26.46 111 LYS A C 1
ATOM 837 O O . LYS A 1 113 ? 37.381 38.892 45.572 1.00 33.05 111 LYS A O 1
ATOM 843 N N . GLY A 1 114 ? 39.340 39.912 45.554 1.00 28.41 112 GLY A N 1
ATOM 844 C CA . GLY A 1 114 ? 39.751 39.171 46.760 1.00 31.49 112 GLY A CA 1
ATOM 845 C C . GLY A 1 114 ? 39.477 39.894 48.063 1.00 29.24 112 GLY A C 1
ATOM 846 O O . GLY A 1 114 ? 39.832 39.351 49.092 1.00 31.76 112 GLY A O 1
ATOM 847 N N . SER A 1 115 ? 38.794 41.036 48.017 1.00 31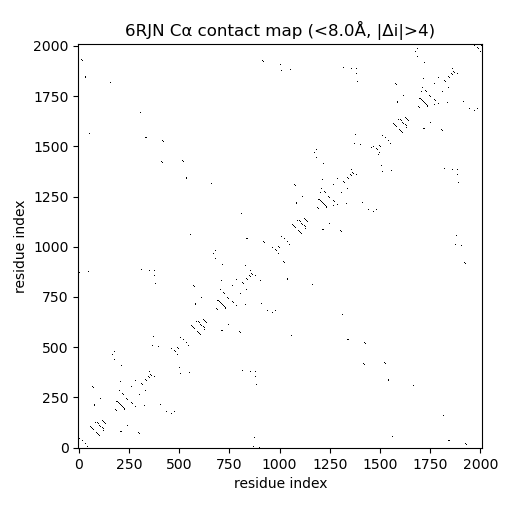.33 113 SER A N 1
ATOM 848 C CA . SER A 1 115 ? 38.503 41.882 49.204 1.00 24.87 113 SER A CA 1
ATOM 849 C C . SER A 1 115 ? 37.452 41.268 50.141 1.00 32.38 113 SER A C 1
ATOM 850 O O . SER A 1 115 ? 36.803 40.293 49.773 1.00 30.65 113 SER A O 1
ATOM 853 N N . ALA A 1 116 ? 37.275 41.870 51.312 1.00 25.17 114 ALA A N 1
ATOM 854 C CA . ALA A 1 116 ? 36.369 41.320 52.340 1.00 30.32 114 ALA A CA 1
ATOM 855 C C . ALA A 1 116 ? 34.904 41.712 52.139 1.00 27.71 114 ALA A C 1
ATOM 856 O O . ALA A 1 116 ? 34.608 42.854 51.838 1.00 24.30 114 ALA A O 1
ATOM 858 N N . ASP A 1 117 ? 34.038 40.736 52.347 1.00 23.05 115 ASP A N 1
ATOM 859 C CA . ASP A 1 117 ? 32.602 40.909 52.282 1.00 25.40 115 ASP A CA 1
ATOM 860 C C . ASP A 1 117 ? 32.075 41.796 53.394 1.00 33.36 115 ASP A C 1
ATOM 861 O O . ASP A 1 117 ? 30.943 42.283 53.291 1.00 28.47 115 ASP A O 1
ATOM 866 N N . SER A 1 118 ? 32.840 41.983 54.469 1.00 25.79 116 SER A N 1
ATOM 867 C CA . SER A 1 118 ? 32.360 42.744 55.608 1.00 32.86 116 SER A CA 1
ATOM 868 C C . SER A 1 118 ? 32.870 44.180 55.627 1.00 35.83 116 SER A C 1
ATOM 869 O O . SER A 1 118 ? 32.641 44.887 56.620 1.00 37.52 116 SER A O 1
ATOM 872 N N . ALA A 1 119 ? 33.551 44.629 54.566 1.00 32.68 117 ALA A N 1
ATOM 873 C CA . ALA A 1 119 ? 34.085 45.992 54.527 1.00 37.44 117 ALA A CA 1
ATOM 874 C C . ALA A 1 119 ? 32.975 47.048 54.627 1.00 26.27 117 ALA A C 1
ATOM 875 O O . ALA A 1 119 ? 31.822 46.822 54.247 1.00 31.18 117 ALA A O 1
ATOM 877 N N . ARG A 1 120 ? 33.333 48.229 55.122 1.00 28.53 118 ARG A N 1
ATOM 878 C CA . ARG A 1 120 ? 32.405 49.355 55.060 1.00 32.96 118 ARG A CA 1
ATOM 879 C C . ARG A 1 120 ? 32.302 49.845 53.613 1.00 29.11 118 ARG A C 1
ATOM 880 O O . ARG A 1 120 ? 33.317 50.139 52.975 1.00 32.34 118 ARG A O 1
ATOM 888 N N . ASP A 1 121 ? 31.081 49.891 53.096 1.00 20.32 119 ASP A N 1
ATOM 889 C CA . ASP A 1 121 ? 30.764 50.271 51.727 1.00 31.05 119 ASP A CA 1
ATOM 890 C C . ASP A 1 121 ? 29.249 50.296 51.578 1.00 29.42 119 ASP A C 1
ATOM 891 O O . ASP A 1 121 ? 28.535 49.676 52.376 1.00 26.74 119 ASP A O 1
ATOM 896 N N . PRO A 1 122 ? 28.716 50.983 50.574 1.00 28.96 120 PRO A N 1
ATOM 897 C CA . PRO A 1 122 ? 27.367 50.655 50.117 1.00 23.64 120 PRO A CA 1
ATOM 898 C C . PRO A 1 122 ? 27.376 49.241 49.557 1.00 25.23 120 PRO A C 1
ATOM 899 O O . PRO A 1 122 ? 28.429 48.702 49.203 1.00 25.62 120 PRO A O 1
ATOM 903 N N . ARG A 1 123 ? 26.207 48.610 49.551 1.00 19.29 121 ARG A N 1
ATOM 904 C CA . ARG A 1 123 ? 26.035 47.308 48.928 1.00 24.18 121 ARG A CA 1
ATOM 905 C C . ARG A 1 123 ? 25.230 47.472 47.651 1.00 25.28 121 ARG A C 1
ATOM 906 O O . ARG A 1 123 ? 24.141 48.055 47.667 1.00 25.29 121 ARG A O 1
ATOM 914 N N . GLY A 1 124 ? 25.766 46.962 46.553 1.00 22.59 122 GLY A N 1
ATOM 915 C CA . GLY A 1 124 ? 24.941 46.737 45.386 1.00 22.89 122 GLY A CA 1
ATOM 916 C C . GLY A 1 124 ? 23.879 45.679 45.646 1.00 26.13 122 GLY A C 1
ATOM 917 O O . GLY A 1 124 ? 24.109 44.685 46.342 1.00 26.64 122 GLY A O 1
ATOM 918 N N . PHE A 1 125 ? 22.687 45.914 45.086 1.00 24.05 123 PHE A N 1
ATOM 919 C CA . PHE A 1 125 ? 21.518 45.028 45.211 1.00 23.72 123 PHE A CA 1
ATOM 920 C C . PHE A 1 125 ? 20.817 45.086 43.853 1.00 27.06 123 PHE A C 1
ATOM 921 O O . PHE A 1 125 ? 19.879 45.860 43.653 1.00 19.46 123 PHE A O 1
ATOM 929 N N . SER A 1 126 ? 21.262 44.238 42.938 1.00 20.55 124 SER A N 1
ATOM 930 C CA . SER A 1 126 ? 20.923 44.345 41.533 1.00 20.83 124 SER A CA 1
ATOM 931 C C . SER A 1 126 ? 20.134 43.118 41.099 1.00 21.60 124 SER A C 1
ATOM 932 O O . SER A 1 126 ? 20.599 41.985 41.276 1.00 23.64 124 SER A O 1
ATOM 935 N N . THR A 1 127 ? 18.946 43.343 40.523 1.00 19.42 125 THR A N 1
ATOM 936 C CA . THR A 1 127 ? 18.008 42.266 40.235 1.00 18.52 125 THR A CA 1
ATOM 937 C C . THR A 1 127 ? 17.539 42.326 38.785 1.00 22.35 125 THR A C 1
ATOM 938 O O . THR A 1 127 ? 17.165 43.390 38.276 1.00 24.84 125 THR A O 1
ATOM 942 N N . LYS A 1 128 ? 17.564 41.182 38.128 1.00 23.22 126 LYS A N 1
ATOM 943 C CA . LYS A 1 128 ? 17.137 41.052 36.748 1.00 24.33 126 LYS A CA 1
ATOM 944 C C . LYS A 1 128 ? 15.813 40.316 36.745 1.00 24.62 126 LYS A C 1
ATOM 945 O O . LYS A 1 128 ? 15.715 39.227 37.325 1.00 24.65 126 LYS A O 1
ATOM 951 N N . PHE A 1 129 ? 14.802 40.919 36.106 1.00 25.22 127 PHE A N 1
ATOM 952 C CA . PHE A 1 129 ? 13.460 40.353 35.962 1.00 17.90 127 PHE A CA 1
ATOM 953 C C . PHE A 1 129 ? 13.282 39.855 34.531 1.00 24.67 127 PHE A C 1
ATOM 954 O O . PHE A 1 129 ? 13.304 40.645 33.580 1.00 23.95 127 PHE A O 1
ATOM 962 N N . TYR A 1 130 ? 13.112 38.546 34.383 1.00 26.13 128 TYR A N 1
ATOM 963 C CA . TYR A 1 130 ? 12.903 37.913 33.083 1.00 24.33 128 TYR A CA 1
ATOM 964 C C . TYR A 1 130 ? 11.423 37.935 32.707 1.00 24.57 128 TYR A C 1
ATOM 965 O O . TYR A 1 130 ? 10.720 36.943 32.866 1.00 21.69 128 TYR A O 1
ATOM 974 N N . THR A 1 131 ? 10.959 39.053 32.133 1.00 24.43 129 THR A N 1
ATOM 975 C CA . THR A 1 131 ? 9.535 39.233 31.838 1.00 25.02 129 THR A CA 1
ATOM 976 C C . THR A 1 131 ? 9.176 38.944 30.379 1.00 24.86 129 THR A C 1
ATOM 977 O O . THR A 1 131 ? 10.025 38.923 29.482 1.00 25.06 129 THR A O 1
ATOM 981 N N . GLU A 1 132 ? 7.871 38.765 30.146 1.00 30.19 130 GLU A N 1
ATOM 982 C CA . GLU A 1 132 ? 7.379 38.475 28.799 1.00 29.79 130 GLU A CA 1
ATOM 983 C C . GLU A 1 132 ? 7.559 39.661 27.849 1.00 27.50 130 GLU A C 1
ATOM 984 O O . GLU A 1 132 ? 7.444 39.486 26.630 1.00 30.22 130 GLU A O 1
ATOM 990 N N . GLU A 1 133 ? 7.882 40.839 28.377 1.00 24.24 131 GLU A N 1
ATOM 991 C CA . GLU A 1 133 ? 8.130 42.051 27.602 1.00 26.62 131 GLU A CA 1
ATOM 992 C C . GLU A 1 133 ? 9.602 42.438 27.562 1.00 25.65 131 GLU A C 1
ATOM 993 O O . GLU A 1 133 ? 9.907 43.573 27.203 1.00 24.12 131 GLU A O 1
ATOM 999 N N . GLY A 1 134 ? 10.510 41.580 28.003 1.00 24.16 132 GLY A N 1
ATOM 1000 C CA . GLY A 1 134 ? 11.919 41.915 28.026 1.00 22.11 132 GLY A CA 1
ATOM 1001 C C . GLY A 1 134 ? 12.501 41.797 29.421 1.00 27.73 132 GLY A C 1
ATOM 1002 O O . GLY A 1 134 ? 11.797 41.652 30.415 1.00 25.67 132 GLY A O 1
ATOM 1003 N N . ASN A 1 135 ? 13.826 41.860 29.464 1.00 25.11 133 ASN A N 1
ATOM 1004 C CA . ASN A 1 135 ? 14.538 41.758 30.721 1.00 19.29 133 ASN A CA 1
ATOM 1005 C C . ASN A 1 135 ? 14.557 43.125 31.379 1.00 27.41 133 ASN A C 1
ATOM 1006 O O . ASN A 1 135 ? 15.013 44.107 30.783 1.00 23.38 133 ASN A O 1
ATOM 1011 N N . LEU A 1 136 ? 14.044 43.199 32.599 1.00 25.95 134 LEU A N 1
ATOM 1012 C CA . LEU A 1 136 ? 14.047 44.437 33.356 1.00 18.84 134 LEU A CA 1
ATOM 1013 C C . LEU A 1 136 ? 15.098 44.316 34.441 1.00 21.86 134 LEU A C 1
ATOM 1014 O O . LEU A 1 136 ? 15.083 43.356 35.224 1.00 21.02 134 LEU A O 1
ATOM 1019 N N . ASP A 1 137 ? 16.028 45.263 34.458 1.00 22.08 135 ASP A N 1
ATOM 1020 C CA . ASP A 1 137 ? 17.099 45.298 35.444 1.00 24.10 135 ASP A CA 1
ATOM 1021 C C . ASP A 1 137 ? 16.823 46.428 36.412 1.00 25.50 135 ASP A C 1
ATOM 1022 O O . ASP A 1 137 ? 16.734 47.585 35.996 1.00 22.01 135 ASP A O 1
ATOM 1027 N N . LEU A 1 138 ? 16.728 46.093 37.696 1.00 25.65 136 LEU A N 1
ATOM 1028 C CA . LEU A 1 138 ? 16.612 47.063 38.767 1.00 20.98 136 LEU A CA 1
ATOM 1029 C C . LEU A 1 138 ? 17.943 47.081 39.503 1.00 19.45 136 LEU A C 1
ATOM 1030 O O . LEU A 1 138 ? 18.192 46.248 40.375 1.00 23.69 136 LEU A O 1
ATOM 1035 N N . VAL A 1 139 ? 18.787 48.037 39.139 1.00 25.48 137 VAL A N 1
ATOM 1036 C CA . VAL A 1 139 ? 20.176 48.111 39.595 1.00 22.82 137 VAL A CA 1
ATOM 1037 C C . VAL A 1 139 ? 20.159 49.094 40.760 1.00 22.60 137 VAL A C 1
ATOM 1038 O O . VAL A 1 139 ? 20.246 50.316 40.580 1.00 20.90 137 VAL A O 1
ATOM 1042 N N . TYR A 1 140 ? 20.029 48.548 41.966 1.00 19.87 138 TYR A N 1
ATOM 1043 C CA . TYR A 1 140 ? 19.772 49.320 43.171 1.00 21.91 138 TYR A CA 1
ATOM 1044 C C . TYR A 1 140 ? 20.954 49.220 44.125 1.00 24.55 138 TYR A C 1
ATOM 1045 O O . TYR A 1 140 ? 21.810 48.351 43.981 1.00 21.49 138 TYR A O 1
ATOM 1054 N N . ASN A 1 141 ? 20.985 50.120 45.119 1.00 26.66 139 ASN A N 1
ATOM 1055 C CA . ASN A 1 141 ? 21.866 50.010 46.279 1.00 19.43 139 ASN A CA 1
ATOM 1056 C C . ASN A 1 141 ? 21.055 49.789 47.551 1.00 25.79 139 ASN A C 1
ATOM 1057 O O . ASN A 1 141 ? 19.816 49.878 47.563 1.00 23.10 139 ASN A O 1
ATOM 1062 N N . ASN A 1 142 ? 21.786 49.476 48.640 1.00 23.53 140 ASN A N 1
ATOM 1063 C CA . ASN A 1 142 ? 21.205 49.287 49.958 1.00 19.70 140 ASN A CA 1
ATOM 1064 C C . ASN A 1 142 ? 20.998 50.611 50.691 1.00 28.89 140 ASN A C 1
ATOM 1065 O O . ASN A 1 142 ? 20.880 50.651 51.914 1.00 23.83 140 ASN A O 1
ATOM 1070 N N . THR A 1 143 ? 20.947 51.693 49.936 1.00 25.56 141 THR A N 1
ATOM 1071 C CA . THR A 1 143 ? 20.776 53.029 50.449 1.00 26.77 141 THR A CA 1
ATOM 1072 C C . THR A 1 143 ? 19.881 53.763 49.475 1.00 23.85 141 THR A C 1
ATOM 1073 O O . THR A 1 143 ? 19.972 53.523 48.271 1.00 31.67 141 THR A O 1
ATOM 1077 N N . PRO A 1 144 ? 19.026 54.668 49.952 1.00 27.74 142 PRO A N 1
ATOM 1078 C CA . PRO A 1 144 ? 18.150 55.430 49.048 1.00 22.89 142 PRO A CA 1
ATOM 1079 C C . PRO A 1 144 ? 18.761 56.700 48.481 1.00 27.66 142 PRO A C 1
ATOM 1080 O O . PRO A 1 144 ? 18.034 57.471 47.850 1.00 25.88 142 PRO A O 1
ATOM 1084 N N . ILE A 1 145 ? 20.049 56.946 48.694 1.00 30.84 143 ILE A N 1
ATOM 1085 C CA . ILE A 1 145 ? 20.719 58.139 48.206 1.00 32.40 143 ILE A CA 1
ATOM 1086 C C . ILE A 1 145 ? 22.111 57.747 47.725 1.00 27.68 143 ILE A C 1
ATOM 1087 O O . ILE A 1 145 ? 22.494 56.576 47.776 1.00 25.61 143 ILE A O 1
ATOM 1092 N N . PHE A 1 146 ? 22.866 58.734 47.237 1.00 23.46 144 PHE A N 1
ATOM 1093 C CA . PHE A 1 146 ? 24.237 58.481 46.814 1.00 28.15 144 PHE A CA 1
ATOM 1094 C C . PHE A 1 146 ? 25.073 59.751 46.981 1.00 26.52 144 PHE A C 1
ATOM 1095 O O . PHE A 1 146 ? 24.575 60.806 47.374 1.00 27.51 144 PHE A O 1
ATOM 1103 N N . PHE A 1 147 ? 26.374 59.622 46.727 1.00 23.73 145 PHE A N 1
ATOM 1104 C CA . PHE A 1 147 ? 27.325 60.700 47.007 1.00 25.35 145 PHE A CA 1
ATOM 1105 C C . PHE A 1 147 ? 27.268 61.844 46.003 1.00 23.39 145 PHE A C 1
ATOM 1106 O O . PHE A 1 147 ? 27.852 62.899 46.262 1.00 32.25 145 PHE A O 1
ATOM 1114 N N . ILE A 1 148 ? 26.635 61.655 44.851 1.00 25.34 146 ILE A N 1
ATOM 1115 C CA . ILE A 1 148 ? 26.768 62.609 43.760 1.00 26.12 146 ILE A CA 1
ATOM 1116 C C . ILE A 1 148 ? 25.414 62.813 43.123 1.00 23.11 146 ILE A C 1
ATOM 1117 O O . ILE A 1 148 ? 24.522 61.964 43.217 1.00 22.90 146 ILE A O 1
ATOM 1122 N N . ARG A 1 149 ? 25.265 63.985 42.509 1.00 22.80 147 ARG A N 1
ATOM 1123 C CA . ARG A 1 149 ? 24.164 64.274 41.600 1.00 26.04 147 ARG A CA 1
ATOM 1124 C C . ARG A 1 149 ? 24.689 64.905 40.312 1.00 25.11 147 ARG A C 1
ATOM 1125 O O . ARG A 1 149 ? 23.917 65.497 39.562 1.00 24.97 147 ARG A O 1
ATOM 1133 N N . ASP A 1 150 ? 25.998 64.810 40.067 1.00 29.69 148 ASP A N 1
ATOM 1134 C CA . ASP A 1 150 ? 26.629 65.204 38.815 1.00 23.74 148 ASP A CA 1
ATOM 1135 C C . ASP A 1 150 ? 27.347 63.987 38.244 1.00 25.11 148 ASP A C 1
ATOM 1136 O O . ASP A 1 150 ? 28.270 63.467 38.886 1.00 25.97 148 ASP A O 1
ATOM 1141 N N . PRO A 1 151 ? 27.008 63.515 37.050 1.00 19.81 149 PRO A N 1
ATOM 1142 C CA . PRO A 1 151 ? 27.575 62.242 36.596 1.00 28.62 149 PRO A CA 1
ATOM 1143 C C . PRO A 1 151 ? 29.056 62.334 36.282 1.00 25.48 149 PRO A C 1
ATOM 1144 O O . PRO A 1 151 ? 29.745 61.308 36.298 1.00 24.18 149 PRO A O 1
ATOM 1148 N N . SER A 1 152 ? 29.571 63.529 36.018 1.00 29.21 150 SER A N 1
ATOM 1149 C CA . SER A 1 152 ? 30.989 63.662 35.704 1.00 31.26 150 SER A CA 1
ATOM 1150 C C . SER A 1 152 ? 31.876 63.346 36.892 1.00 23.90 150 SER A C 1
ATOM 1151 O O . SER A 1 152 ? 33.076 63.123 36.711 1.00 28.00 150 SER A O 1
ATOM 1154 N N . LYS A 1 153 ? 31.318 63.363 38.104 1.00 27.23 151 LYS A N 1
ATOM 1155 C CA . LYS A 1 153 ? 32.103 63.175 39.316 1.00 33.11 151 LYS A CA 1
ATOM 1156 C C . LYS A 1 153 ? 32.385 61.712 39.640 1.00 26.26 151 LYS A C 1
ATOM 1157 O O . LYS A 1 153 ? 33.311 61.431 40.412 1.00 27.04 151 LYS A O 1
ATOM 1163 N N . PHE A 1 154 ? 31.641 60.777 39.053 1.00 24.35 152 PHE A N 1
ATOM 1164 C CA . PHE A 1 154 ? 31.775 59.382 39.472 1.00 28.84 152 PHE A CA 1
ATOM 1165 C C . PHE A 1 154 ? 33.201 58.849 39.302 1.00 27.58 152 PHE A C 1
ATOM 1166 O O . PHE A 1 154 ? 33.726 58.245 40.249 1.00 30.18 152 PHE A O 1
ATOM 1174 N N . PRO A 1 155 ? 33.894 59.050 38.180 1.00 28.57 153 PRO A N 1
ATOM 1175 C CA . PRO A 1 155 ? 35.301 58.609 38.131 1.00 29.44 153 PRO A CA 1
ATOM 1176 C C . PRO A 1 155 ? 36.174 59.249 39.207 1.00 26.19 153 PRO A C 1
ATOM 1177 O O . PRO A 1 155 ? 37.076 58.594 39.745 1.00 28.71 153 PRO A O 1
ATOM 1181 N N . HIS A 1 156 ? 35.954 60.529 39.508 1.00 22.93 154 HIS A N 1
ATOM 1182 C CA . HIS A 1 156 ? 36.715 61.196 40.562 1.00 26.10 154 HIS A CA 1
ATOM 1183 C C . HIS A 1 156 ? 36.415 60.569 41.908 1.00 28.29 154 HIS A C 1
ATOM 1184 O O . HIS A 1 156 ? 37.321 60.152 42.633 1.00 22.07 154 HIS A O 1
ATOM 1191 N N . PHE A 1 157 ? 35.134 60.502 42.255 1.00 25.01 155 PHE A N 1
ATOM 1192 C CA . PHE A 1 157 ? 34.758 59.921 43.527 1.00 23.84 155 PHE A CA 1
ATOM 1193 C C . PHE A 1 157 ? 35.319 58.506 43.671 1.00 27.30 155 PHE A C 1
ATOM 1194 O O . PHE A 1 157 ? 36.008 58.194 44.654 1.00 25.02 155 PHE A O 1
ATOM 1202 N N . ILE A 1 158 ? 35.031 57.637 42.696 1.00 24.41 156 ILE A N 1
ATOM 1203 C CA . ILE A 1 158 ? 35.402 56.233 42.814 1.00 24.16 156 ILE A CA 1
ATOM 1204 C C . ILE A 1 158 ? 36.911 56.089 42.956 1.00 25.23 156 ILE A C 1
ATOM 1205 O O . ILE A 1 158 ? 37.397 55.235 43.701 1.00 22.86 156 ILE A O 1
ATOM 1210 N N . HIS A 1 159 ? 37.673 56.885 42.217 1.00 23.16 157 HIS A N 1
ATOM 1211 C CA . HIS A 1 159 ? 39.122 56.866 42.373 1.00 25.76 157 HIS A CA 1
ATOM 1212 C C . HIS A 1 159 ? 39.527 57.123 43.812 1.00 27.53 157 HIS A C 1
ATOM 1213 O O . HIS A 1 159 ? 40.436 56.460 44.330 1.00 28.76 157 HIS A O 1
ATOM 1220 N N . THR A 1 160 ? 38.859 58.080 44.486 1.00 28.67 158 THR A N 1
ATOM 1221 C CA . THR A 1 160 ? 39.274 58.435 45.842 1.00 33.97 158 THR A CA 1
ATOM 1222 C C . THR A 1 160 ? 38.842 57.378 46.852 1.00 27.16 158 THR A C 1
ATOM 1223 O O . THR A 1 160 ? 39.401 57.325 47.950 1.00 28.34 158 THR A O 1
ATOM 1227 N N . GLN A 1 161 ? 37.901 56.517 46.483 1.00 24.88 159 GLN A N 1
ATOM 1228 C CA . GLN A 1 161 ? 37.483 55.405 47.324 1.00 30.45 159 GLN A CA 1
ATOM 1229 C C . GLN A 1 161 ? 38.352 54.175 47.135 1.00 22.52 159 GLN A C 1
ATOM 1230 O O . GLN A 1 161 ? 38.234 53.223 47.910 1.00 26.55 159 GLN A O 1
ATOM 1236 N N . LYS A 1 162 ? 39.199 54.172 46.122 1.00 30.40 160 LYS A N 1
ATOM 1237 C CA . LYS A 1 162 ? 40.044 53.024 45.792 1.00 29.06 160 LYS A CA 1
ATOM 1238 C C . LYS A 1 162 ? 41.483 53.360 46.196 1.00 27.85 160 LYS A C 1
ATOM 1239 O O . LYS A 1 162 ? 41.683 53.826 47.317 1.00 30.00 160 LYS A O 1
ATOM 1245 N N . ARG A 1 163 ? 42.470 53.159 45.352 1.00 26.38 161 ARG A N 1
ATOM 1246 C CA . ARG A 1 163 ? 43.851 53.134 45.781 1.00 27.07 161 ARG A CA 1
ATOM 1247 C C . ARG A 1 163 ? 44.642 54.270 45.136 1.00 28.51 161 ARG A C 1
ATOM 1248 O O . ARG A 1 163 ? 44.365 54.690 44.014 1.00 22.78 161 ARG A O 1
ATOM 1256 N N . ASN A 1 164 ? 45.656 54.725 45.862 1.00 26.83 162 ASN A N 1
ATOM 1257 C CA . ASN A 1 164 ? 46.527 55.790 45.410 1.00 24.69 162 ASN A CA 1
ATOM 1258 C C . ASN A 1 164 ? 47.300 55.333 44.175 1.00 25.37 162 ASN A C 1
ATOM 1259 O O . ASN A 1 164 ? 47.802 54.207 44.159 1.00 24.60 162 ASN A O 1
ATOM 1264 N N . PRO A 1 165 ? 47.439 56.187 43.139 1.00 26.14 163 PRO A N 1
ATOM 1265 C CA . PRO A 1 165 ? 48.015 55.725 41.862 1.00 26.11 163 PRO A CA 1
ATOM 1266 C C . PRO A 1 165 ? 49.495 55.399 41.913 1.00 28.58 163 PRO A C 1
ATOM 1267 O O . PRO A 1 165 ? 49.978 54.668 41.030 1.00 27.27 163 PRO A O 1
ATOM 1271 N N . ALA A 1 166 ? 50.246 55.932 42.870 1.00 27.92 164 ALA A N 1
ATOM 1272 C CA . ALA A 1 166 ? 51.643 55.516 42.978 1.00 31.09 164 ALA A CA 1
ATOM 1273 C C . ALA A 1 166 ? 51.810 54.296 43.870 1.00 24.63 164 ALA A C 1
ATOM 1274 O O . ALA A 1 166 ? 52.521 53.367 43.502 1.00 32.23 164 ALA A O 1
ATOM 1276 N N . THR A 1 167 ? 51.152 54.276 45.032 1.00 27.58 165 THR A N 1
ATOM 1277 C CA . THR A 1 167 ? 51.456 53.289 46.065 1.00 26.74 165 THR A CA 1
ATOM 1278 C C . THR A 1 167 ? 50.599 52.043 45.979 1.00 27.53 165 THR A C 1
ATOM 1279 O O . THR A 1 167 ? 50.987 51.012 46.529 1.00 28.42 165 THR A O 1
ATOM 1283 N N . ASN A 1 168 ? 49.428 52.132 45.352 1.00 30.20 166 ASN A N 1
ATOM 1284 C CA . ASN A 1 168 ? 48.391 51.110 45.356 1.00 23.84 166 ASN A CA 1
ATOM 1285 C C . ASN A 1 168 ? 47.751 50.909 46.720 1.00 25.28 166 ASN A C 1
ATOM 1286 O O . ASN A 1 168 ? 47.047 49.913 46.925 1.00 28.40 166 ASN A O 1
ATOM 1291 N N . LEU A 1 169 ? 47.948 51.837 47.647 1.00 27.65 167 LEU A N 1
ATOM 1292 C CA . LEU A 1 169 ? 47.356 51.811 48.975 1.00 24.04 167 LEU A CA 1
ATOM 1293 C C . LEU A 1 169 ? 46.104 52.663 49.047 1.00 24.44 167 LEU A C 1
ATOM 1294 O O . LEU A 1 169 ? 46.009 53.712 48.408 1.00 23.50 167 LEU A O 1
ATOM 1299 N N . LYS A 1 170 ? 45.159 52.231 49.875 1.00 26.75 168 LYS A N 1
ATOM 1300 C CA . LYS A 1 170 ? 44.052 53.104 50.226 1.00 26.75 168 LYS A CA 1
ATOM 1301 C C . LYS A 1 170 ? 44.595 54.327 50.951 1.00 33.38 168 LYS A C 1
ATOM 1302 O O . LYS A 1 170 ? 45.647 54.275 51.599 1.00 27.81 168 LYS A O 1
ATOM 1308 N N . ASP A 1 171 ? 43.887 55.449 50.825 1.00 28.48 169 ASP A N 1
ATOM 1309 C CA . ASP A 1 171 ? 44.458 56.723 51.226 1.00 25.36 169 ASP A CA 1
ATOM 1310 C C . ASP A 1 171 ? 43.348 57.636 51.744 1.00 29.33 169 ASP A C 1
ATOM 1311 O O . ASP A 1 171 ? 42.535 58.150 50.964 1.00 30.54 169 ASP A O 1
ATOM 1316 N N . ALA A 1 172 ? 43.328 57.860 53.060 1.00 27.32 170 ALA A N 1
ATOM 1317 C CA . ALA A 1 172 ? 42.226 58.598 53.652 1.00 30.43 170 ALA A CA 1
ATOM 1318 C C . ALA A 1 172 ? 42.273 60.073 53.293 1.00 25.99 170 ALA A C 1
ATOM 1319 O O . ALA A 1 172 ? 41.233 60.732 53.290 1.00 28.14 170 ALA A O 1
ATOM 1321 N N . ASN A 1 173 ? 43.446 60.598 52.964 1.00 24.41 171 ASN A N 1
ATOM 1322 C CA . ASN A 1 173 ? 43.537 61.981 52.533 1.00 25.76 171 ASN A CA 1
ATOM 1323 C C . ASN A 1 173 ? 42.696 62.231 51.292 1.00 30.52 171 ASN A C 1
ATOM 1324 O O . ASN A 1 173 ? 41.881 63.161 51.260 1.00 31.45 171 ASN A O 1
ATOM 1329 N N . MET A 1 174 ? 42.891 61.438 50.244 1.00 29.75 172 MET A N 1
ATOM 1330 C CA . MET A 1 174 ? 42.111 61.678 49.027 1.00 31.35 172 MET A CA 1
ATOM 1331 C C . MET A 1 174 ? 40.652 61.324 49.244 1.00 25.73 172 MET A C 1
ATOM 1332 O O . MET A 1 174 ? 39.758 61.991 48.708 1.00 23.91 172 MET A O 1
ATOM 1337 N N . PHE A 1 175 ? 40.403 60.276 50.032 1.00 25.50 173 PHE A N 1
ATOM 1338 C CA . PHE A 1 175 ? 39.045 59.855 50.348 1.00 28.08 173 PHE A CA 1
ATOM 1339 C C . PHE A 1 175 ? 38.241 61.033 50.869 1.00 26.74 173 PHE A C 1
ATOM 1340 O O . PHE A 1 175 ? 37.175 61.363 50.340 1.00 26.81 173 PHE A O 1
ATOM 1348 N N . TRP A 1 176 ? 38.782 61.717 51.876 1.00 29.25 174 TRP A N 1
ATOM 1349 C CA . TRP A 1 176 ? 38.076 62.823 52.515 1.00 27.64 174 TRP A CA 1
ATOM 1350 C C . TRP A 1 176 ? 38.259 64.132 51.760 1.00 29.46 174 TRP A C 1
ATOM 1351 O O . TRP A 1 176 ? 37.346 64.957 51.759 1.00 26.73 174 TRP A O 1
ATOM 1362 N N . ASP A 1 177 ? 39.417 64.338 51.125 1.00 30.29 175 ASP A N 1
ATOM 1363 C CA . ASP A 1 177 ? 39.609 65.511 50.285 1.00 25.42 175 ASP A CA 1
ATOM 1364 C C . ASP A 1 177 ? 38.463 65.658 49.289 1.00 31.78 175 ASP A C 1
ATOM 1365 O O . ASP A 1 177 ? 37.878 66.738 49.158 1.00 36.21 175 ASP A O 1
ATOM 1370 N N . TYR A 1 178 ? 38.129 64.582 48.571 1.00 32.12 176 TYR A N 1
ATOM 1371 C CA . TYR A 1 178 ? 37.026 64.650 47.625 1.00 25.15 176 TYR A CA 1
ATOM 1372 C C . TYR A 1 178 ? 35.726 65.015 48.334 1.00 28.39 176 TYR A C 1
ATOM 1373 O O . TYR A 1 178 ? 34.942 65.829 47.838 1.00 27.21 176 TYR A O 1
ATOM 1382 N N . LEU A 1 179 ? 35.440 64.369 49.463 1.00 23.86 177 LEU A N 1
ATOM 1383 C CA . LEU A 1 179 ? 34.118 64.550 50.057 1.00 30.14 177 LEU A CA 1
ATOM 1384 C C . LEU A 1 179 ? 33.923 65.965 50.628 1.00 30.82 177 LEU A C 1
ATOM 1385 O O . LEU A 1 179 ? 32.856 66.560 50.463 1.00 31.05 177 LEU A O 1
ATOM 1390 N N . VAL A 1 180 ? 34.922 66.522 51.312 1.00 31.44 178 VAL A N 1
ATOM 1391 C CA . VAL A 1 180 ? 34.739 67.846 51.907 1.00 33.80 178 VAL A CA 1
ATOM 1392 C C . VAL A 1 180 ? 34.677 68.952 50.860 1.00 38.03 178 VAL A C 1
ATOM 1393 O O . VAL A 1 180 ? 34.215 70.057 51.173 1.00 34.85 178 VAL A O 1
ATOM 1397 N N . ASN A 1 181 ? 35.138 68.707 49.630 1.00 33.66 179 ASN A N 1
ATOM 1398 C CA . ASN A 1 181 ? 35.093 69.730 48.603 1.00 28.33 179 ASN A CA 1
ATOM 1399 C C . ASN A 1 181 ? 33.901 69.565 47.675 1.00 32.56 179 ASN A C 1
ATOM 1400 O O . ASN A 1 181 ? 33.708 70.404 46.778 1.00 29.56 179 ASN A O 1
ATOM 1405 N N . ASN A 1 182 ? 33.061 68.517 47.898 1.00 28.61 180 ASN A N 1
ATOM 1406 C CA . ASN A 1 182 ? 31.858 68.276 47.091 1.00 31.42 180 ASN A CA 1
ATOM 1407 C C . ASN A 1 182 ? 30.757 67.844 48.081 1.00 29.55 180 ASN A C 1
ATOM 1408 O O . ASN A 1 182 ? 30.405 66.665 48.261 1.00 23.80 180 ASN A O 1
ATOM 1413 N N . GLN A 1 183 ? 30.173 68.842 48.729 1.00 25.23 181 GLN A N 1
ATOM 1414 C CA . GLN A 1 183 ? 29.506 68.614 50.002 1.00 29.33 181 GLN A CA 1
ATOM 1415 C C . GLN A 1 183 ? 28.104 68.074 49.852 1.00 27.98 181 GLN A C 1
ATOM 1416 O O . GLN A 1 183 ? 27.514 67.679 50.857 1.00 31.45 181 GLN A O 1
ATOM 1422 N N . GLU A 1 184 ? 27.585 67.987 48.629 1.00 20.81 182 GLU A N 1
ATOM 1423 C CA . GLU A 1 184 ? 26.357 67.236 48.410 1.00 27.04 182 GLU A CA 1
ATOM 1424 C C . GLU A 1 184 ? 26.498 65.783 48.858 1.00 22.49 182 GLU A C 1
ATOM 1425 O O . GLU A 1 184 ? 25.482 65.122 49.090 1.00 24.13 182 GLU A O 1
ATOM 1431 N N . SER A 1 185 ? 27.734 65.280 48.999 1.00 24.41 183 SER A N 1
ATOM 1432 C CA . SER A 1 185 ? 27.999 63.893 49.395 1.00 24.57 183 SER A CA 1
ATOM 1433 C C . SER A 1 185 ? 27.584 63.569 50.823 1.00 24.46 183 SER A C 1
ATOM 1434 O O . SER A 1 185 ? 27.434 62.382 51.156 1.00 22.43 183 SER A O 1
ATOM 1437 N N . ILE A 1 186 ? 27.375 64.586 51.671 1.00 33.04 184 ILE A N 1
ATOM 1438 C CA . ILE A 1 186 ? 27.299 64.347 53.115 1.00 29.48 184 ILE A CA 1
ATOM 1439 C C . ILE A 1 186 ? 26.118 63.453 53.470 1.00 24.78 184 ILE A C 1
ATOM 1440 O O . ILE A 1 186 ? 26.207 62.644 54.398 1.00 28.06 184 ILE A O 1
ATOM 1445 N N . HIS A 1 187 ? 24.989 63.587 52.788 1.00 22.17 185 HIS A N 1
ATOM 1446 C CA . HIS A 1 187 ? 23.861 62.736 53.174 1.00 23.68 185 HIS A CA 1
ATOM 1447 C C . HIS A 1 187 ? 24.239 61.251 53.094 1.00 22.89 185 HIS A C 1
ATOM 1448 O O . HIS A 1 187 ? 24.039 60.496 54.054 1.00 23.51 185 HIS A O 1
ATOM 1455 N N . GLN A 1 188 ? 24.846 60.822 51.982 1.00 20.88 186 GLN A N 1
ATOM 1456 C CA . GLN A 1 188 ? 25.214 59.408 51.850 1.00 25.30 186 GLN A CA 1
ATOM 1457 C C . GLN A 1 188 ? 26.436 59.045 52.683 1.00 22.55 186 GLN A C 1
ATOM 1458 O O . GLN A 1 188 ? 26.596 57.890 53.076 1.00 18.39 186 GLN A O 1
ATOM 1464 N N . VAL A 1 189 ? 27.304 60.007 52.956 1.00 23.02 187 VAL A N 1
ATOM 1465 C CA . VAL A 1 189 ? 28.440 59.740 53.831 1.00 23.13 187 VAL A CA 1
ATOM 1466 C C . VAL A 1 189 ? 27.968 59.386 55.237 1.00 29.37 187 VAL A C 1
ATOM 1467 O O . VAL A 1 189 ? 28.546 58.515 55.906 1.00 26.76 187 VAL A O 1
ATOM 1471 N N . MET A 1 190 ? 26.918 60.053 55.705 1.00 24.15 188 MET A N 1
ATOM 1472 C CA . MET A 1 190 ? 26.342 59.735 57.003 1.00 30.16 188 MET A CA 1
ATOM 1473 C C . MET A 1 190 ? 25.701 58.352 56.987 1.00 28.30 188 MET A C 1
ATOM 1474 O O . MET A 1 190 ? 25.855 57.576 57.934 1.00 27.50 188 MET A O 1
ATOM 1479 N N . TYR A 1 191 ? 24.942 58.040 55.939 1.00 29.78 189 TYR A N 1
ATOM 1480 C CA . TYR A 1 191 ? 24.344 56.707 55.842 1.00 31.15 189 TYR A CA 1
ATOM 1481 C C . TYR A 1 191 ? 25.436 55.652 55.758 1.00 29.20 189 TYR A C 1
ATOM 1482 O O . TYR A 1 191 ? 25.347 54.594 56.384 1.00 27.29 189 TYR A O 1
ATOM 1491 N N . LEU A 1 192 ? 26.506 55.959 55.032 1.00 23.39 190 LEU A N 1
ATOM 1492 C CA . LEU A 1 192 ? 27.594 55.005 54.859 1.00 23.66 190 LEU A CA 1
ATOM 1493 C C . LEU A 1 192 ? 28.284 54.715 56.180 1.00 27.45 190 LEU A C 1
ATOM 1494 O O . LEU A 1 192 ? 28.800 53.601 56.400 1.00 26.27 190 LEU A O 1
ATOM 1499 N N . PHE A 1 193 ? 28.362 55.720 57.051 1.00 28.04 191 PHE A N 1
ATOM 1500 C CA . PHE A 1 193 ? 29.113 55.583 58.295 1.00 27.40 191 PHE A CA 1
ATOM 1501 C C . PHE A 1 193 ? 28.231 55.277 59.494 1.00 31.38 191 PHE A C 1
ATOM 1502 O O . PHE A 1 193 ? 28.754 55.111 60.600 1.00 28.14 191 PHE A O 1
ATOM 1510 N N . SER A 1 194 ? 26.913 55.197 59.302 1.00 26.72 192 SER A N 1
ATOM 1511 C CA . SER A 1 194 ? 26.083 54.470 60.235 1.00 30.76 192 SER A CA 1
ATOM 1512 C C . SER A 1 194 ? 26.457 52.985 60.181 1.00 30.16 192 SER A C 1
ATOM 1513 O O . SER A 1 194 ? 27.264 52.539 59.353 1.00 27.48 192 SER A O 1
ATOM 1516 N N . ASP A 1 195 ? 25.829 52.192 61.031 1.00 29.46 193 ASP A N 1
ATOM 1517 C CA . ASP A 1 195 ? 26.142 50.768 60.985 1.00 31.08 193 ASP A CA 1
ATOM 1518 C C . ASP A 1 195 ? 25.527 50.065 59.771 1.00 27.69 193 ASP A C 1
ATOM 1519 O O . ASP A 1 195 ? 25.838 48.886 59.532 1.00 25.98 193 ASP A O 1
ATOM 1524 N N . ARG A 1 196 ? 24.704 50.762 58.972 1.00 21.40 194 ARG A N 1
ATOM 1525 C CA . ARG A 1 196 ? 24.208 50.177 57.733 1.00 26.30 194 ARG A CA 1
ATOM 1526 C C . ARG A 1 196 ? 25.307 50.054 56.700 1.00 23.49 194 ARG A C 1
ATOM 1527 O O . ARG A 1 196 ? 25.167 49.285 55.741 1.00 32.47 194 ARG A O 1
ATOM 1535 N N . GLY A 1 197 ? 26.417 50.754 56.910 1.00 18.71 195 GLY A N 1
ATOM 1536 C CA . GLY A 1 197 ? 27.602 50.525 56.129 1.00 21.61 195 GLY A CA 1
ATOM 1537 C C . GLY A 1 197 ? 28.225 49.149 56.285 1.00 21.85 195 GLY A C 1
ATOM 1538 O O . GLY A 1 197 ? 29.077 48.779 55.467 1.00 28.74 195 GLY A O 1
ATOM 1539 N N . THR A 1 198 ? 27.852 48.397 57.320 1.00 23.89 196 THR A N 1
ATOM 1540 C CA . THR A 1 198 ? 28.390 47.060 57.603 1.00 26.45 196 THR A CA 1
ATOM 1541 C C . THR A 1 198 ? 27.245 46.107 57.912 1.00 25.62 196 THR A C 1
ATOM 1542 O O . THR A 1 198 ? 27.048 45.721 59.066 1.00 25.73 196 THR A O 1
ATOM 1546 N N . PRO A 1 199 ? 26.468 45.709 56.906 1.00 22.41 197 PRO A N 1
ATOM 1547 C CA . PRO A 1 199 ? 25.343 44.807 57.168 1.00 26.66 197 PRO A CA 1
ATOM 1548 C C . PRO A 1 199 ? 25.859 43.487 57.688 1.00 25.61 197 PRO A C 1
ATOM 1549 O O . PRO A 1 199 ? 26.959 43.047 57.343 1.00 22.07 197 PRO A O 1
ATOM 1553 N N . ALA A 1 200 ? 25.044 42.853 58.511 1.00 27.90 198 ALA A N 1
ATOM 1554 C CA . ALA A 1 200 ? 25.406 41.564 59.075 1.00 33.40 198 ALA A CA 1
ATOM 1555 C C . ALA A 1 200 ? 25.093 40.408 58.124 1.00 33.27 198 ALA A C 1
ATOM 1556 O O . ALA A 1 200 ? 25.586 39.293 58.320 1.00 29.50 198 ALA A O 1
ATOM 1558 N N . SER A 1 201 ? 24.296 40.653 57.095 1.00 30.15 199 SER A N 1
ATOM 1559 C CA . SER A 1 201 ? 23.906 39.630 56.152 1.00 24.15 199 SER A CA 1
ATOM 1560 C C . SER A 1 201 ? 23.239 40.319 54.983 1.00 25.70 199 SER A C 1
ATOM 1561 O O . SER A 1 201 ? 22.453 41.247 55.180 1.00 30.86 199 SER A O 1
ATOM 1564 N N . LEU A 1 202 ? 23.561 39.864 53.770 1.00 26.73 200 LEU A N 1
ATOM 1565 C CA . LEU A 1 202 ? 22.853 40.326 52.585 1.00 21.81 200 LEU A CA 1
ATOM 1566 C C . LEU A 1 202 ? 21.375 40.028 52.679 1.00 19.83 200 LEU A C 1
ATOM 1567 O O . LEU A 1 202 ? 20.582 40.695 52.013 1.00 30.38 200 LEU A O 1
ATOM 1572 N N . ARG A 1 203 ? 20.984 39.043 53.480 1.00 23.29 201 ARG A N 1
ATOM 1573 C CA . ARG A 1 203 ? 19.580 38.733 53.658 1.00 26.90 201 ARG A CA 1
ATOM 1574 C C . ARG A 1 203 ? 18.891 39.706 54.585 1.00 28.13 201 ARG A C 1
ATO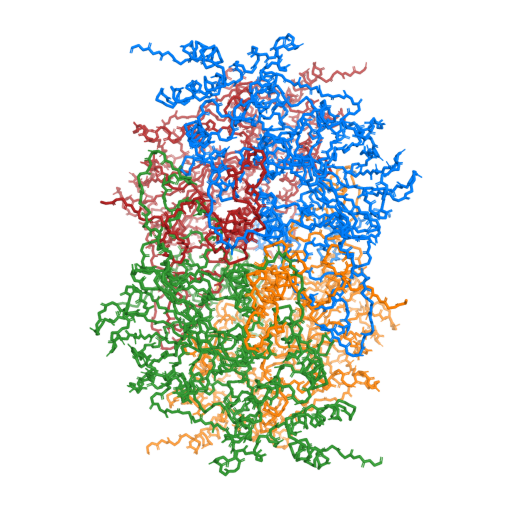M 1575 O O . ARG A 1 203 ? 17.661 39.656 54.705 1.00 30.98 201 ARG A O 1
ATOM 1583 N N . LYS A 1 204 ? 19.652 40.591 55.214 1.00 22.86 202 LYS A N 1
ATOM 1584 C CA . LYS A 1 204 ? 19.164 41.465 56.249 1.00 25.45 202 LYS A CA 1
ATOM 1585 C C . LYS A 1 204 ? 19.515 42.904 55.908 1.00 26.73 202 LYS A C 1
ATOM 1586 O O . LYS A 1 204 ? 19.969 43.681 56.755 1.00 25.71 202 LYS A O 1
ATOM 1592 N N . MET A 1 205 ? 19.347 43.271 54.641 1.00 25.60 203 MET A N 1
ATOM 1593 C CA . MET A 1 205 ? 19.486 44.665 54.247 1.00 30.52 203 MET A CA 1
ATOM 1594 C C . MET A 1 205 ? 18.433 44.975 53.199 1.00 24.51 203 MET A C 1
ATOM 1595 O O . MET A 1 205 ? 17.856 44.071 52.596 1.00 27.45 203 MET A O 1
ATOM 1600 N N . ASN A 1 206 ? 18.168 46.263 53.008 1.00 24.51 204 ASN A N 1
ATOM 1601 C CA . ASN A 1 206 ? 17.164 46.701 52.058 1.00 22.88 204 ASN A CA 1
ATOM 1602 C C . ASN A 1 206 ? 17.804 47.056 50.714 1.00 24.18 204 ASN A C 1
ATOM 1603 O O . ASN A 1 206 ? 19.024 47.185 50.582 1.00 22.50 204 ASN A O 1
ATOM 1608 N N . GLY A 1 207 ? 16.959 47.201 49.701 1.00 25.46 205 GLY A N 1
ATOM 1609 C CA . GLY A 1 207 ? 17.372 47.798 48.452 1.00 22.91 205 GLY A CA 1
ATOM 1610 C C . GLY A 1 207 ? 16.440 48.935 48.099 1.00 23.37 205 GLY A C 1
ATOM 1611 O O . GLY A 1 207 ? 15.270 48.935 48.462 1.00 26.07 205 GLY A O 1
ATOM 1612 N N . TYR A 1 208 ? 16.986 49.909 47.381 1.00 19.25 206 TYR A N 1
ATOM 1613 C CA . TYR A 1 208 ? 16.272 51.111 46.982 1.00 25.80 206 TYR A CA 1
ATOM 1614 C C . TYR A 1 208 ? 16.627 51.513 45.556 1.00 21.85 206 TYR A C 1
ATOM 1615 O O . TYR A 1 208 ? 17.799 51.492 45.170 1.00 23.73 206 TYR A O 1
ATOM 1624 N N . SER A 1 209 ? 15.629 51.952 44.796 1.00 21.07 207 SER A N 1
ATOM 1625 C CA . SER A 1 209 ? 15.916 52.511 43.475 1.00 19.47 207 SER A CA 1
ATOM 1626 C C . SER A 1 209 ? 16.901 53.661 43.570 1.00 21.87 207 SER A C 1
ATOM 1627 O O . SER A 1 209 ? 17.737 53.862 42.679 1.00 26.64 207 SER A O 1
ATOM 1630 N N . GLY A 1 210 ? 16.806 54.441 44.634 1.00 25.38 208 GLY A N 1
ATOM 1631 C CA . GLY A 1 210 ? 17.666 55.581 44.811 1.00 22.22 208 GLY A CA 1
ATOM 1632 C C . GLY A 1 210 ? 17.194 56.719 43.936 1.00 25.40 208 GLY A C 1
ATOM 1633 O O . GLY A 1 210 ? 16.765 57.769 44.423 1.00 23.64 208 GLY A O 1
ATOM 1634 N N . HIS A 1 211 ? 17.274 56.509 42.627 1.00 27.52 209 HIS A N 1
ATOM 1635 C CA . HIS A 1 211 ? 16.755 57.469 41.674 1.00 19.18 209 HIS A CA 1
ATOM 1636 C C . HIS A 1 211 ? 15.234 57.447 41.620 1.00 24.67 209 HIS A C 1
ATOM 1637 O O . HIS A 1 211 ? 14.569 56.429 41.867 1.00 21.75 209 HIS A O 1
ATOM 1644 N N . THR A 1 212 ? 14.694 58.587 41.212 1.00 24.58 210 THR A N 1
ATOM 1645 C CA . THR A 1 212 ? 13.335 58.645 40.700 1.00 24.91 210 THR A CA 1
ATOM 1646 C C . THR A 1 212 ? 13.269 58.050 39.299 1.00 25.30 210 THR A C 1
ATOM 1647 O O . THR A 1 212 ? 14.121 58.344 38.454 1.00 21.89 210 THR A O 1
ATOM 1651 N N . TYR A 1 213 ? 12.260 57.197 39.071 1.00 21.25 211 TYR A N 1
ATOM 1652 C CA . TYR A 1 213 ? 11.858 56.721 37.751 1.00 25.43 211 TYR A CA 1
ATOM 1653 C C . TYR A 1 213 ? 10.457 57.235 37.415 1.00 24.57 211 TYR A C 1
ATOM 1654 O O . TYR A 1 213 ? 9.790 57.843 38.250 1.00 27.68 211 TYR A O 1
ATOM 1663 N N . LYS A 1 214 ? 10.015 57.004 36.168 1.00 27.91 212 LYS A N 1
ATOM 1664 C CA . LYS A 1 214 ? 8.689 57.405 35.687 1.00 18.12 212 LYS A CA 1
ATOM 1665 C C . LYS A 1 214 ? 7.966 56.179 35.182 1.00 21.71 212 LYS A C 1
ATOM 1666 O O . LYS A 1 214 ? 8.418 55.556 34.225 1.00 24.97 212 LYS A O 1
ATOM 1672 N N . TRP A 1 215 ? 6.839 55.847 35.800 1.00 23.92 213 TRP A N 1
ATOM 1673 C CA . TRP A 1 215 ? 6.049 54.695 35.397 1.00 26.52 213 TRP A CA 1
ATOM 1674 C C . TRP A 1 215 ? 4.755 55.170 34.765 1.00 29.16 213 TRP A C 1
ATOM 1675 O O . TRP A 1 215 ? 4.167 56.158 35.221 1.00 27.31 213 TRP A O 1
ATOM 1686 N N . TYR A 1 216 ? 4.323 54.453 33.722 1.00 29.91 214 TYR A N 1
ATOM 1687 C CA . TYR A 1 216 ? 3.187 54.821 32.880 1.00 28.29 214 TYR A CA 1
ATOM 1688 C C . TYR A 1 216 ? 2.137 53.739 32.972 1.00 29.64 214 TYR A C 1
ATOM 1689 O O . TYR A 1 216 ? 2.459 52.554 32.837 1.00 27.92 214 TYR A O 1
ATOM 1698 N N . ASN A 1 217 ? 0.887 54.139 33.169 1.00 29.34 215 ASN A N 1
ATOM 1699 C CA . ASN A 1 217 ? -0.208 53.181 33.137 1.00 31.75 215 ASN A CA 1
ATOM 1700 C C . ASN A 1 217 ? -0.784 53.082 31.720 1.00 33.22 215 ASN A C 1
ATOM 1701 O O . ASN A 1 217 ? -0.355 53.775 30.793 1.00 32.84 215 ASN A O 1
ATOM 1706 N N . LYS A 1 218 ? -1.761 52.192 31.545 1.00 37.39 216 LYS A N 1
ATOM 1707 C CA . LYS A 1 218 ? -2.228 51.869 30.200 1.00 36.09 216 LYS A CA 1
ATOM 1708 C C . LYS A 1 218 ? -2.887 53.059 29.512 1.00 33.01 216 LYS A C 1
ATOM 1709 O O . LYS A 1 218 ? -2.976 53.070 28.279 1.00 31.68 216 LYS A O 1
ATOM 1715 N N . LYS A 1 219 ? -3.347 54.055 30.272 1.00 38.90 217 LYS A N 1
ATOM 1716 C CA . LYS A 1 219 ? -3.929 55.268 29.701 1.00 35.22 217 LYS A CA 1
ATOM 1717 C C . LYS A 1 219 ? -2.874 56.291 29.290 1.00 37.85 217 LYS A C 1
ATOM 1718 O O . LYS A 1 219 ? -3.231 57.360 28.772 1.00 38.04 217 LYS A O 1
ATOM 1724 N N . GLY A 1 220 ? -1.595 56.020 29.521 1.00 30.63 218 GLY A N 1
ATOM 1725 C CA . GLY A 1 220 ? -0.578 56.991 29.181 1.00 36.41 218 GLY A CA 1
ATOM 1726 C C . GLY A 1 220 ? -0.239 57.975 30.279 1.00 34.82 218 GLY A C 1
ATOM 1727 O O . GLY A 1 220 ? 0.616 58.834 30.066 1.00 33.91 218 GLY A O 1
ATOM 1728 N N . GLU A 1 221 ? -0.859 57.862 31.447 1.00 35.25 219 GLU A N 1
ATOM 1729 C CA . GLU A 1 221 ? -0.560 58.738 32.566 1.00 31.05 219 GLU A CA 1
ATOM 1730 C C . GLU A 1 221 ? 0.709 58.252 33.267 1.00 28.17 219 GLU A C 1
ATOM 1731 O O . GLU A 1 221 ? 0.898 57.052 33.470 1.00 31.45 219 GLU A O 1
ATOM 1737 N N . TRP A 1 222 ? 1.592 59.174 33.611 1.00 31.08 220 TRP A N 1
ATOM 1738 C CA . TRP A 1 222 ? 2.804 58.818 34.329 1.00 27.40 220 TRP A CA 1
ATOM 1739 C C . TRP A 1 222 ? 2.872 59.506 35.687 1.00 33.37 220 TRP A C 1
ATOM 1740 O O . TRP A 1 222 ? 2.289 60.573 35.889 1.00 29.23 220 TRP A O 1
ATOM 1751 N N . VAL A 1 223 ? 3.583 58.858 36.623 1.00 28.07 221 VAL A N 1
ATOM 1752 C CA . VAL A 1 223 ? 3.945 59.441 37.905 1.00 26.92 221 VAL A CA 1
ATOM 1753 C C . VAL A 1 223 ? 5.409 59.151 38.161 1.00 30.13 221 VAL A C 1
ATOM 1754 O O . VAL A 1 223 ? 5.985 58.203 37.629 1.00 27.69 221 VAL A O 1
ATOM 1758 N N . TYR A 1 224 ? 5.984 59.948 39.043 1.00 25.50 222 TYR A N 1
ATOM 1759 C CA . TYR A 1 224 ? 7.304 59.666 39.561 1.00 23.28 222 TYR A CA 1
ATOM 1760 C C . TYR A 1 224 ? 7.200 58.601 40.651 1.00 27.47 222 TYR A C 1
ATOM 1761 O O . TYR A 1 224 ? 6.212 58.534 41.393 1.00 21.83 222 TYR A O 1
ATOM 1770 N N . VAL A 1 225 ? 8.243 57.771 40.738 1.00 24.85 223 VAL A N 1
ATOM 1771 C CA . VAL A 1 225 ? 8.249 56.539 41.518 1.00 22.78 223 VAL A CA 1
ATOM 1772 C C . VAL A 1 225 ? 9.605 56.395 42.201 1.00 23.01 223 VAL A C 1
ATOM 1773 O O . VAL A 1 225 ? 10.646 56.659 41.590 1.00 24.23 223 VAL A O 1
ATOM 1777 N N . GLN A 1 226 ? 9.590 56.032 43.480 1.00 28.64 224 GLN A N 1
ATOM 1778 C CA . GLN A 1 226 ? 10.753 55.499 44.190 1.00 24.74 224 GLN A CA 1
ATOM 1779 C C . GLN A 1 226 ? 10.399 54.078 44.569 1.00 24.41 224 GLN A C 1
ATOM 1780 O O . GLN A 1 226 ? 9.251 53.808 44.931 1.00 22.19 224 GLN A O 1
ATOM 1786 N N . VAL A 1 227 ? 11.362 53.166 44.489 1.00 24.52 225 VAL A N 1
ATOM 1787 C CA . VAL A 1 227 ? 11.105 51.763 44.789 1.00 21.62 225 VAL A CA 1
ATOM 1788 C C . VAL A 1 227 ? 11.891 51.349 46.027 1.00 28.49 225 VAL A C 1
ATOM 1789 O O . VAL A 1 227 ? 13.063 51.714 46.191 1.00 25.91 225 VAL A O 1
ATOM 1793 N N . HIS A 1 228 ? 11.231 50.578 46.899 1.00 24.18 226 HIS A N 1
ATOM 1794 C CA . HIS A 1 228 ? 11.807 50.116 48.149 1.00 24.69 226 HIS A CA 1
ATOM 1795 C C . HIS A 1 228 ? 11.664 48.600 48.251 1.00 22.92 226 HIS A C 1
ATOM 1796 O O . HIS A 1 228 ? 10.563 48.061 48.112 1.00 22.11 226 HIS A O 1
ATOM 1803 N N . PHE A 1 229 ? 12.771 47.925 48.506 1.00 22.03 227 PHE A N 1
ATOM 1804 C CA . PHE A 1 229 ? 12.807 46.489 48.749 1.00 24.07 227 PHE A CA 1
ATOM 1805 C C . PHE A 1 229 ? 13.215 46.287 50.200 1.00 24.68 227 PHE A C 1
ATOM 1806 O O . PHE A 1 229 ? 14.360 46.573 50.552 1.00 28.05 227 PHE A O 1
ATOM 1814 N N . LYS A 1 230 ? 12.317 45.798 51.052 1.00 25.02 228 LYS A N 1
ATOM 1815 C CA . LYS A 1 230 ? 12.646 45.680 52.474 1.00 28.11 228 LYS A CA 1
ATOM 1816 C C . LYS A 1 230 ? 12.783 44.214 52.891 1.00 23.70 228 LYS A C 1
ATOM 1817 O O . LYS A 1 230 ? 11.855 43.412 52.732 1.00 24.29 228 LYS A O 1
ATOM 1823 N N . SER A 1 231 ? 13.934 43.871 53.440 1.00 22.28 229 SER A N 1
ATOM 1824 C CA . SER A 1 231 ? 14.150 42.519 53.931 1.00 25.30 229 SER A CA 1
ATOM 1825 C C . SER A 1 231 ? 13.077 42.107 54.930 1.00 28.45 229 SER A C 1
ATOM 1826 O O . SER A 1 231 ? 12.731 42.860 55.839 1.00 28.77 229 SER A O 1
ATOM 1829 N N . ASP A 1 232 ? 12.560 40.895 54.754 1.00 27.85 230 ASP A N 1
ATOM 1830 C CA . ASP A 1 232 ? 11.576 40.349 55.681 1.00 30.89 230 ASP A CA 1
ATOM 1831 C C . ASP A 1 232 ? 12.190 39.954 57.014 1.00 30.05 230 ASP A C 1
ATOM 1832 O O . ASP A 1 232 ? 11.454 39.708 57.970 1.00 31.90 230 ASP A O 1
ATOM 1837 N N . LEU A 1 233 ? 13.511 39.932 57.098 1.00 29.05 231 LEU A N 1
ATOM 1838 C CA . LEU A 1 233 ? 14.235 39.733 58.334 1.00 25.38 231 LEU A CA 1
ATOM 1839 C C . LEU A 1 233 ? 14.681 41.043 58.964 1.00 28.94 231 LEU A C 1
ATOM 1840 O O . LEU A 1 233 ? 15.304 41.020 60.032 1.00 30.44 231 LEU A O 1
ATOM 1845 N N . GLY A 1 234 ? 14.410 42.171 58.300 1.00 28.16 232 GLY A N 1
ATOM 1846 C CA . GLY A 1 234 ? 14.779 43.485 58.786 1.00 27.48 232 GLY A CA 1
ATOM 1847 C C . GLY A 1 234 ? 16.235 43.813 58.533 1.00 26.46 232 GLY A C 1
ATOM 1848 O O . GLY A 1 234 ? 17.016 43.012 58.031 1.00 28.51 232 GLY A O 1
ATOM 1849 N N . VAL A 1 235 ? 16.611 45.024 58.906 1.00 29.11 233 VAL A N 1
ATOM 1850 C CA . VAL A 1 235 ? 17.973 45.488 58.698 1.00 26.92 233 VAL A CA 1
ATOM 1851 C C . VAL A 1 235 ? 18.776 45.139 59.933 1.00 24.37 233 VAL A C 1
ATOM 1852 O O . VAL A 1 235 ? 18.505 45.647 61.016 1.00 26.75 233 VAL A O 1
ATOM 1856 N N . VAL A 1 236 ? 19.795 44.309 59.769 1.00 26.35 234 VAL A N 1
ATOM 1857 C CA . VAL A 1 236 ? 20.621 43.890 60.889 1.00 27.46 234 VAL A CA 1
ATOM 1858 C C . VAL A 1 236 ? 22.073 44.097 60.511 1.00 32.54 234 VAL A C 1
ATOM 1859 O O . VAL A 1 236 ? 22.513 43.630 59.454 1.00 30.77 234 VAL A O 1
ATOM 1863 N N . ASN A 1 237 ? 22.817 44.772 61.390 1.00 28.72 235 ASN A N 1
ATOM 1864 C CA . ASN A 1 237 ? 24.150 45.264 61.105 1.00 24.17 235 ASN A CA 1
ATOM 1865 C C . ASN A 1 237 ? 25.180 44.718 62.088 1.00 32.29 235 ASN A C 1
ATOM 1866 O O . ASN A 1 237 ? 24.880 44.445 63.248 1.00 32.73 235 ASN A O 1
ATOM 1871 N N . PHE A 1 238 ? 26.401 44.566 61.599 1.00 31.82 236 PHE A N 1
ATOM 1872 C CA . PHE A 1 238 ? 27.565 44.532 62.442 1.00 24.70 236 PHE A CA 1
ATOM 1873 C C . PHE A 1 238 ? 27.935 45.948 62.810 1.00 35.49 236 PHE A C 1
ATOM 1874 O O . PHE A 1 238 ? 27.470 46.923 62.201 1.00 37.23 236 PHE A O 1
ATOM 1882 N N . ASN A 1 239 ? 28.809 46.046 63.799 1.00 29.62 237 ASN A N 1
ATOM 1883 C CA . ASN A 1 239 ? 29.479 47.277 64.148 1.00 27.20 237 ASN A CA 1
ATOM 1884 C C . ASN A 1 239 ? 30.912 47.222 63.639 1.00 33.25 237 ASN A C 1
ATOM 1885 O O . ASN A 1 239 ? 31.385 46.202 63.117 1.00 34.03 237 ASN A O 1
ATOM 1890 N N . ASN A 1 240 ? 31.592 48.361 63.765 1.00 36.36 238 ASN A N 1
ATOM 1891 C CA . ASN A 1 240 ? 32.843 48.552 63.047 1.00 33.84 238 ASN A CA 1
ATOM 1892 C C . ASN A 1 240 ? 33.854 47.489 63.433 1.00 37.10 238 ASN A C 1
ATOM 1893 O O . ASN A 1 240 ? 34.553 46.942 62.572 1.00 39.23 238 ASN A O 1
ATOM 1898 N N . GLU A 1 241 ? 33.911 47.167 64.729 1.00 37.38 239 GLU A N 1
ATOM 1899 C CA . GLU A 1 241 ? 34.863 46.196 65.255 1.00 36.34 239 GLU A CA 1
ATOM 1900 C C . GLU A 1 241 ? 34.537 44.787 64.778 1.00 36.15 239 GLU A C 1
ATOM 1901 O O . GLU A 1 241 ? 35.429 44.049 64.341 1.00 36.51 239 GLU A O 1
ATOM 1907 N N . GLU A 1 242 ? 33.275 44.369 64.919 1.00 31.61 240 GLU A N 1
ATOM 1908 C CA . GLU A 1 242 ? 32.871 43.072 64.394 1.00 31.56 240 GLU A CA 1
ATOM 1909 C C . GLU A 1 242 ? 33.286 42.957 62.925 1.00 36.25 240 GLU A C 1
ATOM 1910 O O . GLU A 1 242 ? 33.972 42.012 62.527 1.00 35.60 240 GLU A O 1
ATOM 1916 N N . ALA A 1 243 ? 32.928 43.952 62.115 1.00 33.16 241 ALA A N 1
ATOM 1917 C CA . ALA A 1 243 ? 33.171 43.847 60.676 1.00 36.78 241 ALA A CA 1
ATOM 1918 C C . ALA A 1 243 ? 34.660 43.720 60.363 1.00 32.28 241 ALA A C 1
ATOM 1919 O O . ALA A 1 243 ? 35.052 42.933 59.495 1.00 29.03 241 ALA A O 1
ATOM 1921 N N . GLY A 1 244 ? 35.507 44.477 61.060 1.00 30.88 242 GLY A N 1
ATOM 1922 C CA . GLY A 1 244 ? 36.932 44.419 60.772 1.00 35.09 242 GLY A CA 1
ATOM 1923 C C . GLY A 1 244 ? 37.551 43.094 61.173 1.00 37.69 242 GLY A C 1
ATOM 1924 O O . GLY A 1 244 ? 38.392 42.541 60.455 1.00 34.98 242 GLY A O 1
ATOM 1925 N N . LYS A 1 245 ? 37.138 42.568 62.320 1.00 34.96 243 LYS A N 1
ATOM 1926 C CA . LYS A 1 245 ? 37.588 41.249 62.731 1.00 44.46 243 LYS A CA 1
ATOM 1927 C C . LYS A 1 245 ? 37.187 40.208 61.693 1.00 42.82 243 LYS A C 1
ATOM 1928 O O . LYS A 1 245 ? 38.023 39.429 61.211 1.00 34.79 243 LYS A O 1
ATOM 1934 N N . LEU A 1 246 ? 35.908 40.213 61.309 1.00 34.14 244 LEU A N 1
ATOM 1935 C CA . LEU A 1 246 ? 35.407 39.235 60.355 1.00 32.47 244 LEU A CA 1
ATOM 1936 C C . LEU A 1 246 ? 36.145 39.325 59.026 1.00 33.12 244 LEU A C 1
ATOM 1937 O O . LEU A 1 246 ? 36.321 38.314 58.341 1.00 37.73 244 LEU A O 1
ATOM 1942 N N . ALA A 1 247 ? 36.606 40.518 58.658 1.00 31.59 245 ALA A N 1
ATOM 1943 C CA . ALA A 1 247 ? 37.367 40.674 57.425 1.00 38.48 245 ALA A CA 1
ATOM 1944 C C . ALA A 1 247 ? 38.622 39.813 57.411 1.00 37.39 245 ALA A C 1
ATOM 1945 O O . ALA A 1 247 ? 39.041 39.353 56.347 1.00 45.60 245 ALA A O 1
ATOM 1947 N N . GLY A 1 248 ? 39.240 39.587 58.562 1.00 38.95 246 GLY A N 1
ATOM 1948 C CA . GLY A 1 248 ? 40.466 38.811 58.593 1.00 37.95 246 GLY A CA 1
ATOM 1949 C C . GLY A 1 248 ? 40.213 37.346 58.892 1.00 43.37 246 GLY A C 1
ATOM 1950 O O . GLY A 1 248 ? 41.081 36.496 58.673 1.00 48.39 246 GLY A O 1
ATOM 1951 N N . GLU A 1 249 ? 39.029 37.037 59.408 1.00 41.20 247 GLU A N 1
ATOM 1952 C CA . GLU A 1 249 ? 38.687 35.651 59.714 1.00 41.32 247 GLU A CA 1
ATOM 1953 C C . GLU A 1 249 ? 38.002 34.970 58.537 1.00 38.16 247 GLU A C 1
ATOM 1954 O O . GLU A 1 249 ? 38.375 33.851 58.173 1.00 44.91 247 GLU A O 1
ATOM 1960 N N . ASP A 1 250 ? 37.004 35.633 57.945 1.00 39.95 248 ASP A N 1
ATOM 1961 C CA . ASP A 1 250 ? 36.276 35.119 56.786 1.00 31.14 248 ASP A CA 1
ATOM 1962 C C . ASP A 1 250 ? 35.976 36.261 55.828 1.00 31.60 248 ASP A C 1
ATOM 1963 O O . ASP A 1 250 ? 34.889 36.843 55.847 1.00 28.51 248 ASP A O 1
ATOM 1968 N N . PRO A 1 251 ? 36.910 36.598 54.949 1.00 29.52 249 PRO A N 1
ATOM 1969 C CA . PRO A 1 251 ? 36.605 37.609 53.942 1.00 30.26 249 PRO A CA 1
ATOM 1970 C C . PRO A 1 251 ? 35.447 37.249 53.051 1.00 28.55 249 PRO A C 1
ATOM 1971 O O . PRO A 1 251 ? 34.958 38.142 52.362 1.00 27.49 249 PRO A O 1
ATOM 1975 N N . ASP A 1 252 ? 34.976 35.998 53.025 1.00 27.79 250 ASP A N 1
ATOM 1976 C CA . ASP A 1 252 ? 33.843 35.645 52.164 1.00 30.41 250 ASP A CA 1
ATOM 1977 C C . ASP A 1 252 ? 32.585 35.311 52.971 1.00 30.56 250 ASP A C 1
ATOM 1978 O O . ASP A 1 252 ? 31.737 34.526 52.527 1.00 25.17 250 ASP A O 1
ATOM 1983 N N . TYR A 1 253 ? 32.413 35.976 54.123 1.00 28.91 251 TYR A N 1
ATOM 1984 C CA . TYR A 1 253 ? 31.346 35.607 55.050 1.00 28.84 251 TYR A CA 1
ATOM 1985 C C . TYR A 1 253 ? 29.957 35.774 54.436 1.00 27.55 251 TYR A C 1
ATOM 1986 O O . TYR A 1 253 ? 29.087 34.913 54.603 1.00 30.82 251 TYR A O 1
ATOM 1995 N N . HIS A 1 254 ? 29.704 36.880 53.754 1.00 26.66 252 HIS A N 1
ATOM 1996 C CA . HIS A 1 254 ? 28.347 37.078 53.247 1.00 30.58 252 HIS A CA 1
ATOM 1997 C C . HIS A 1 254 ? 28.053 36.159 52.084 1.00 24.53 252 HIS A C 1
ATOM 1998 O O . HIS A 1 254 ? 26.903 35.760 51.896 1.00 21.31 252 HIS A O 1
ATOM 2005 N N . THR A 1 255 ? 29.057 35.865 51.261 1.00 21.90 253 THR A N 1
ATOM 2006 C CA . THR A 1 255 ? 28.837 34.919 50.171 1.00 27.35 253 THR A CA 1
ATOM 2007 C C . THR A 1 255 ? 28.336 33.593 50.729 1.00 22.38 253 THR A C 1
ATOM 2008 O O . THR A 1 255 ? 27.315 33.065 50.290 1.00 22.42 253 THR A O 1
ATOM 2012 N N . GLY A 1 256 ? 29.031 33.065 51.730 1.00 26.06 254 GLY A N 1
ATOM 2013 C CA . GLY A 1 256 ? 28.636 31.796 52.326 1.00 25.50 254 GLY A CA 1
ATOM 2014 C C . GLY A 1 256 ? 27.324 31.885 53.082 1.00 29.14 254 GLY A C 1
ATOM 2015 O O . GLY A 1 256 ? 26.498 30.971 53.006 1.00 32.23 254 GLY A O 1
ATOM 2016 N N . ASP A 1 257 ? 27.092 32.999 53.795 1.00 27.39 255 ASP A N 1
ATOM 2017 C CA . ASP A 1 257 ? 25.841 33.146 54.536 1.00 28.92 255 ASP A CA 1
ATOM 2018 C C . ASP A 1 257 ? 24.644 33.014 53.604 1.00 30.73 255 ASP A C 1
ATOM 2019 O O . ASP A 1 257 ? 23.699 32.266 53.892 1.00 29.03 255 ASP A O 1
ATOM 2024 N N . LEU A 1 258 ? 24.688 33.708 52.458 1.00 28.67 256 LEU A N 1
ATOM 2025 C CA . LEU A 1 258 ? 23.604 33.616 51.483 1.00 30.18 256 LEU A CA 1
ATOM 2026 C C . LEU A 1 258 ? 23.505 32.200 50.899 1.00 27.39 256 LEU A C 1
ATOM 2027 O O . LEU A 1 258 ? 22.412 31.624 50.810 1.00 22.33 256 LEU A O 1
ATOM 2032 N N . PHE A 1 259 ? 24.644 31.612 50.525 1.00 30.19 257 PHE A N 1
ATOM 2033 C CA . PHE A 1 259 ? 24.629 30.300 49.888 1.00 25.47 257 PHE A CA 1
ATOM 2034 C C . PHE A 1 259 ? 24.066 29.248 50.817 1.00 23.37 257 PHE A C 1
ATOM 2035 O O . PHE A 1 259 ? 23.216 28.451 50.406 1.00 23.92 257 PHE A O 1
ATOM 2043 N N . ASN A 1 260 ? 24.574 29.201 52.062 1.00 29.42 258 ASN A N 1
ATOM 2044 C CA . ASN A 1 260 ? 24.132 28.203 53.043 1.00 25.13 258 ASN A CA 1
ATOM 2045 C C . ASN A 1 260 ? 22.679 28.403 53.415 1.00 25.96 258 ASN A C 1
ATOM 2046 O O . ASN A 1 260 ? 21.947 27.430 53.624 1.00 30.98 258 ASN A O 1
ATOM 2051 N N . ALA A 1 261 ? 22.245 29.655 53.544 1.00 26.74 259 ALA A N 1
ATOM 2052 C CA . ALA A 1 261 ? 20.827 29.908 53.773 1.00 30.10 259 ALA A CA 1
ATOM 2053 C C . ALA A 1 261 ? 19.998 29.182 52.726 1.00 28.77 259 ALA A C 1
ATOM 2054 O O . ALA A 1 261 ? 19.048 28.456 53.045 1.00 29.09 259 ALA A O 1
ATOM 2056 N N . ILE A 1 262 ? 20.379 29.338 51.458 1.00 28.79 260 ILE A N 1
ATOM 2057 C CA . ILE A 1 262 ? 19.561 28.784 50.397 1.00 28.64 260 ILE A CA 1
ATOM 2058 C C . ILE A 1 262 ? 19.687 27.274 50.354 1.00 23.83 260 ILE A C 1
ATOM 2059 O O . ILE A 1 262 ? 18.705 26.594 50.064 1.00 28.26 260 ILE A O 1
ATOM 2064 N N . GLU A 1 263 ? 20.876 26.718 50.635 1.00 33.13 261 GLU A N 1
ATOM 2065 C CA . GLU A 1 263 ? 21.001 25.253 50.652 1.00 32.40 261 GLU A CA 1
ATOM 2066 C C . GLU A 1 263 ? 20.140 24.646 51.750 1.00 27.09 261 GLU A C 1
ATOM 2067 O O . GLU A 1 263 ? 19.552 23.583 51.558 1.00 29.74 261 GLU A O 1
ATOM 2073 N N . ARG A 1 264 ? 20.020 25.327 52.891 1.00 30.71 262 ARG A N 1
ATOM 2074 C CA . ARG A 1 264 ? 19.207 24.843 53.999 1.00 27.04 262 ARG A CA 1
ATOM 2075 C C . ARG A 1 264 ? 17.722 24.917 53.723 1.00 32.39 262 ARG A C 1
ATOM 2076 O O . ARG A 1 264 ? 16.940 24.374 54.506 1.00 32.39 262 ARG A O 1
ATOM 2084 N N . GLY A 1 265 ? 17.297 25.643 52.707 1.00 24.95 263 GLY A N 1
ATOM 2085 C CA . GLY A 1 265 ? 15.889 25.881 52.565 1.00 28.24 263 GLY A CA 1
ATOM 2086 C C . GLY A 1 265 ? 15.377 27.084 53.323 1.00 24.83 263 GLY A C 1
ATOM 2087 O O . GLY A 1 265 ? 14.157 27.287 53.373 1.00 30.78 263 GLY A O 1
ATOM 2088 N N . GLU A 1 266 ? 16.265 27.898 53.904 1.00 24.84 264 GLU A N 1
ATOM 2089 C CA . GLU A 1 266 ? 15.850 29.150 54.561 1.00 39.21 264 GLU A CA 1
ATOM 2090 C C . GLU A 1 266 ? 15.970 30.301 53.555 1.00 38.00 264 GLU A C 1
ATOM 2091 O O . GLU A 1 266 ? 16.949 31.060 53.529 1.00 24.65 264 GLU A O 1
ATOM 2097 N N . TYR A 1 267 ? 14.944 30.417 52.708 1.00 28.13 265 TYR A N 1
ATOM 2098 C CA . TYR A 1 267 ? 15.024 31.284 51.548 1.00 24.05 265 TYR A CA 1
ATOM 2099 C C . TYR A 1 267 ? 14.776 32.721 51.969 1.00 27.60 265 TYR A C 1
ATOM 2100 O O . TYR A 1 267 ? 13.726 33.014 52.559 1.00 29.99 265 TYR A O 1
ATOM 2109 N N . PRO A 1 268 ? 15.691 33.631 51.688 1.00 23.28 266 PRO A N 1
ATOM 2110 C CA . PRO A 1 268 ? 15.481 35.029 52.053 1.00 23.69 266 PRO A CA 1
ATOM 2111 C C . PRO A 1 268 ? 14.500 35.723 51.131 1.00 27.03 266 PRO A C 1
ATOM 2112 O O . PRO A 1 268 ? 14.439 35.474 49.923 1.00 26.71 266 PRO A O 1
ATOM 2116 N N . SER A 1 269 ? 13.748 36.650 51.706 1.00 27.82 267 SER A N 1
ATOM 2117 C CA . SER A 1 269 ? 12.673 37.254 50.951 1.00 23.99 267 SER A CA 1
ATOM 2118 C C . SER A 1 269 ? 12.604 38.731 51.266 1.00 28.54 267 SER A C 1
ATOM 2119 O O . SER A 1 269 ? 13.175 39.222 52.246 1.00 22.01 267 SER A O 1
ATOM 2122 N N . TRP A 1 270 ? 11.922 39.441 50.377 1.00 26.55 268 TRP A N 1
ATOM 2123 C CA . TRP A 1 270 ? 11.825 40.876 50.457 1.00 24.71 268 TRP A CA 1
ATOM 2124 C C . TRP A 1 270 ? 10.434 41.276 50.042 1.00 23.87 268 TRP A C 1
ATOM 2125 O O . TRP A 1 270 ? 9.808 40.640 49.191 1.00 30.11 268 TRP A O 1
ATOM 2136 N N . THR A 1 271 ? 9.971 42.354 50.633 1.00 25.41 269 THR A N 1
ATOM 2137 C CA . THR A 1 271 ? 8.694 42.939 50.284 1.00 27.48 269 THR A CA 1
ATOM 2138 C C . THR A 1 271 ? 8.959 44.220 49.506 1.00 24.50 269 THR A C 1
ATOM 2139 O O . THR A 1 271 ? 9.904 44.953 49.809 1.00 24.11 269 THR A O 1
ATOM 2143 N N . CYS A 1 272 ? 8.128 44.467 48.502 1.00 24.79 270 CYS A N 1
ATOM 2144 C CA . CYS A 1 272 ? 8.351 45.515 47.518 1.00 23.90 270 CYS A CA 1
ATOM 2145 C C . CYS A 1 272 ? 7.298 46.593 47.648 1.00 24.77 270 CYS A C 1
ATOM 2146 O O . CYS A 1 272 ? 6.101 46.291 47.680 1.00 28.20 270 CYS A O 1
ATOM 2149 N N . TYR A 1 273 ? 7.753 47.846 47.694 1.00 24.13 271 TYR A N 1
ATOM 2150 C CA . TYR A 1 273 ? 6.881 49.004 47.843 1.00 29.43 271 TYR A CA 1
ATOM 2151 C C . TYR A 1 273 ? 7.293 50.090 46.861 1.00 26.95 271 TYR A C 1
ATOM 2152 O O . TYR A 1 273 ? 8.433 50.128 46.397 1.00 19.92 271 TYR A O 1
ATOM 2161 N N . ILE A 1 274 ? 6.351 50.998 46.585 1.00 25.08 272 ILE A N 1
ATOM 2162 C CA . ILE A 1 274 ? 6.638 52.228 45.858 1.00 23.39 272 ILE A CA 1
ATOM 2163 C C . ILE A 1 274 ? 6.150 53.432 46.640 1.00 23.10 272 ILE A C 1
ATOM 2164 O O . ILE A 1 274 ? 5.165 53.365 47.379 1.00 30.68 272 ILE A O 1
ATOM 2169 N N . GLN A 1 275 ? 6.848 54.546 46.459 1.00 27.44 273 GLN A N 1
ATOM 2170 C CA . GLN A 1 275 ? 6.295 55.877 46.666 1.00 24.24 273 GLN A CA 1
ATOM 2171 C C . GLN A 1 275 ? 5.962 56.463 45.302 1.00 31.19 273 GLN A C 1
ATOM 2172 O O . GLN A 1 275 ? 6.598 56.131 44.296 1.00 29.92 273 GLN A O 1
ATOM 2178 N N . THR A 1 276 ? 4.958 57.328 45.262 1.00 26.55 274 THR A N 1
ATOM 2179 C CA . THR A 1 276 ? 4.585 57.971 44.020 1.00 29.27 274 THR A CA 1
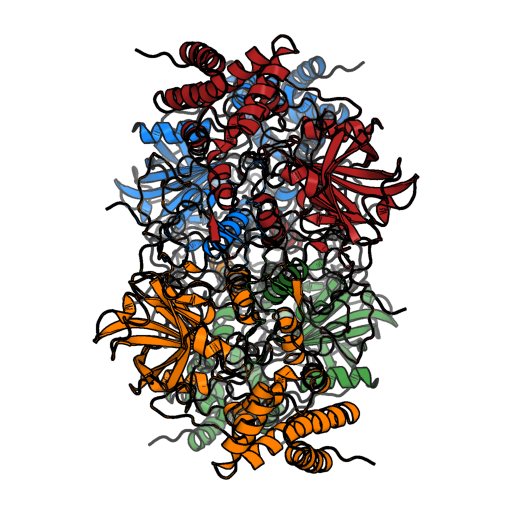ATOM 2180 C C . THR A 1 276 ? 4.314 59.436 44.281 1.00 33.64 274 THR A C 1
ATOM 2181 O O . THR A 1 276 ? 3.841 59.815 45.358 1.00 32.88 274 THR A O 1
ATOM 2185 N N . MET A 1 277 ? 4.585 60.256 43.269 1.00 28.26 275 MET A N 1
ATOM 2186 C CA . MET A 1 277 ? 4.172 61.650 43.332 1.00 31.34 275 MET A CA 1
ATOM 2187 C C . MET A 1 277 ? 4.015 62.205 41.926 1.00 39.61 275 MET A C 1
ATOM 2188 O O . MET A 1 277 ? 4.761 61.846 41.006 1.00 30.36 275 MET A O 1
ATOM 2193 N N . THR A 1 278 ? 3.064 63.126 41.794 1.00 38.83 276 THR A N 1
ATOM 2194 C CA . THR A 1 278 ? 2.763 63.768 40.526 1.00 29.61 276 THR A CA 1
ATOM 2195 C C . THR A 1 278 ? 3.709 64.924 40.304 1.00 27.14 276 THR A C 1
ATOM 2196 O O . THR A 1 278 ? 4.379 65.396 41.228 1.00 31.95 276 THR A O 1
ATOM 2200 N N . GLN A 1 279 ? 3.755 65.381 39.059 1.00 33.39 277 GLN A N 1
ATOM 2201 C CA . GLN A 1 279 ? 4.582 66.537 38.641 1.00 29.12 277 GLN A CA 1
ATOM 2202 C C . GLN A 1 279 ? 4.145 67.758 39.445 1.00 26.32 277 GLN A C 1
ATOM 2203 O O . GLN A 1 279 ? 4.990 68.541 39.801 1.00 27.42 277 GLN A O 1
ATOM 2209 N N . GLU A 1 280 ? 2.850 67.863 39.721 1.00 24.84 278 GLU A N 1
ATOM 2210 C CA . GLU A 1 280 ? 2.296 68.982 40.513 1.00 30.84 278 GLU A CA 1
ATOM 2211 C C . GLU A 1 280 ? 2.816 68.890 41.949 1.00 32.78 278 GLU A C 1
ATOM 2212 O O . GLU A 1 280 ? 3.140 69.919 42.509 1.00 34.54 278 GLU A O 1
ATOM 2218 N N . GLN A 1 281 ? 2.916 67.693 42.510 1.00 27.73 279 GLN A N 1
ATOM 2219 C CA . GLN A 1 281 ? 3.475 67.607 43.875 1.00 29.45 279 GLN A CA 1
ATOM 2220 C C . GLN A 1 281 ? 4.977 67.886 43.822 1.00 28.37 279 GLN A C 1
ATOM 2221 O O . GLN A 1 281 ? 5.455 68.535 44.707 1.00 29.16 279 GLN A O 1
ATOM 2227 N N . ALA A 1 282 ? 5.677 67.403 42.804 1.00 30.89 280 ALA A N 1
ATOM 2228 C CA . ALA A 1 282 ? 7.111 67.654 42.725 1.00 25.44 280 ALA A CA 1
ATOM 2229 C C . ALA A 1 282 ? 7.407 69.142 42.791 1.00 26.02 280 ALA A C 1
ATOM 2230 O O . ALA A 1 282 ? 8.337 69.569 43.486 1.00 22.53 280 ALA A O 1
ATOM 2232 N N . ALA A 1 283 ? 6.630 69.946 42.064 1.00 27.61 281 ALA A N 1
ATOM 2233 C CA . ALA A 1 283 ? 6.874 71.385 42.015 1.00 36.72 281 ALA A CA 1
ATOM 2234 C C . ALA A 1 283 ? 6.740 72.048 43.382 1.00 32.56 281 ALA A C 1
ATOM 2235 O O . ALA A 1 283 ? 7.299 73.133 43.584 1.00 31.91 281 ALA A O 1
ATOM 2237 N N . LYS A 1 284 ? 6.029 71.420 44.322 1.00 27.91 282 LYS A N 1
ATOM 2238 C CA . LYS A 1 284 ? 5.834 71.973 45.652 1.00 34.81 282 LYS A CA 1
ATOM 2239 C C . LYS A 1 284 ? 6.902 71.566 46.649 1.00 36.46 282 LYS A C 1
ATOM 2240 O O . LYS A 1 284 ? 6.875 72.076 47.777 1.00 30.93 282 LYS A O 1
ATOM 2246 N N . GLN A 1 285 ? 7.823 70.647 46.285 1.00 30.25 283 GLN A N 1
ATOM 2247 C CA . GLN A 1 285 ? 8.732 70.107 47.295 1.00 34.78 283 GLN A CA 1
ATOM 2248 C C . GLN A 1 285 ? 10.006 70.937 47.396 1.00 31.46 283 GLN A C 1
ATOM 2249 O O . GLN A 1 285 ? 10.420 71.587 46.424 1.00 27.60 283 GLN A O 1
ATOM 2255 N N . PRO A 1 286 ? 10.658 70.903 48.570 1.00 25.53 284 PRO A N 1
ATOM 2256 C CA . PRO A 1 286 ? 11.923 71.639 48.764 1.00 30.79 284 PRO A CA 1
ATOM 2257 C C . PRO A 1 286 ? 13.114 71.001 48.088 1.00 35.14 284 PRO A C 1
ATOM 2258 O O . PRO A 1 286 ? 14.190 71.618 48.053 1.00 34.60 284 PRO A O 1
ATOM 2262 N N . PHE A 1 287 ? 12.964 69.781 47.586 1.00 29.54 285 PHE A N 1
ATOM 2263 C CA . PHE A 1 287 ? 14.020 69.072 46.873 1.00 38.59 285 PHE A CA 1
ATOM 2264 C C . PHE A 1 287 ? 13.555 68.759 45.454 1.00 36.45 285 PHE A C 1
ATOM 2265 O O . PHE A 1 287 ? 12.355 68.605 45.190 1.00 24.28 285 PHE A O 1
ATOM 2273 N N . SER A 1 288 ? 14.516 68.593 44.549 1.00 31.79 286 SER A N 1
ATOM 2274 C CA . SER A 1 288 ? 14.188 68.080 43.225 1.00 32.92 286 SER A CA 1
ATOM 2275 C C . SER A 1 288 ? 14.016 66.567 43.273 1.00 29.41 286 SER A C 1
ATOM 2276 O O . SER A 1 288 ? 14.769 65.869 43.957 1.00 22.67 286 SER A O 1
ATOM 2279 N N . VAL A 1 289 ? 13.036 66.056 42.523 1.00 26.71 287 VAL A N 1
ATOM 2280 C CA . VAL A 1 289 ? 12.926 64.606 42.346 1.00 27.56 287 VAL A CA 1
ATOM 2281 C C . VAL A 1 289 ? 14.077 64.032 41.540 1.00 19.87 287 VAL A C 1
ATOM 2282 O O . VAL A 1 289 ? 14.209 62.805 41.436 1.00 27.04 287 VAL A O 1
ATOM 2286 N N . PHE A 1 290 ? 14.900 64.881 40.954 1.00 25.85 288 PHE A N 1
ATOM 2287 C CA . PHE A 1 290 ? 16.042 64.460 40.155 1.00 25.47 288 PHE A CA 1
ATOM 2288 C C . PHE A 1 290 ? 17.332 64.438 40.959 1.00 25.85 288 PHE A C 1
ATOM 2289 O O . PHE A 1 290 ? 18.393 64.128 40.402 1.00 24.87 288 PHE A O 1
ATOM 2297 N N . ASP A 1 291 ? 17.249 64.741 42.251 1.00 20.28 289 ASP A N 1
ATOM 2298 C CA . ASP A 1 291 ? 18.386 64.837 43.158 1.00 21.85 289 ASP A CA 1
ATOM 2299 C C . ASP A 1 291 ? 18.551 63.530 43.931 1.00 25.13 289 ASP A C 1
ATOM 2300 O O . ASP A 1 291 ? 17.782 63.244 44.866 1.00 23.40 289 ASP A O 1
ATOM 2305 N N . LEU A 1 292 ? 19.574 62.762 43.563 1.00 21.47 290 LEU A N 1
ATOM 2306 C CA . LEU A 1 292 ? 19.860 61.471 44.162 1.00 22.47 290 LEU A CA 1
ATOM 2307 C C . LEU A 1 292 ? 20.388 61.575 45.589 1.00 27.10 290 LEU A C 1
ATOM 2308 O O . LEU A 1 292 ? 20.533 60.543 46.255 1.00 28.06 290 LEU A O 1
ATOM 2313 N N . THR A 1 293 ? 20.706 62.773 46.069 1.00 24.45 291 THR A N 1
ATOM 2314 C CA . THR A 1 293 ? 21.131 62.934 47.452 1.00 31.69 291 THR A CA 1
ATOM 2315 C C . THR A 1 293 ? 19.962 63.186 48.392 1.00 29.03 291 THR A C 1
ATOM 2316 O O . THR A 1 293 ? 20.182 63.568 49.552 1.00 23.11 291 THR A O 1
ATOM 2320 N N . LYS A 1 294 ? 18.736 62.958 47.924 1.00 21.87 292 LYS A N 1
ATOM 2321 C CA . LYS A 1 294 ? 17.528 63.233 48.682 1.00 26.98 292 LYS A CA 1
ATOM 2322 C C . LYS A 1 294 ? 16.657 61.988 48.735 1.00 23.80 292 LYS A C 1
ATOM 2323 O O . LYS A 1 294 ? 16.721 61.140 47.847 1.00 23.80 292 LYS A O 1
ATOM 2329 N N . VAL A 1 295 ? 15.847 61.890 49.783 1.00 18.71 293 VAL A N 1
ATOM 2330 C CA . VAL A 1 295 ? 14.757 60.933 49.843 1.00 22.66 293 VAL A CA 1
ATOM 2331 C C . VAL A 1 295 ? 13.438 61.684 49.771 1.00 23.89 293 VAL A C 1
ATOM 2332 O O . VAL A 1 295 ? 13.379 62.907 49.887 1.00 27.06 293 VAL A O 1
ATOM 2336 N N . TRP A 1 296 ? 12.357 60.923 49.627 1.00 26.34 294 TRP A N 1
ATOM 2337 C CA . TRP A 1 296 ? 11.029 61.475 49.773 1.00 28.35 294 TRP A CA 1
ATOM 2338 C C . TRP A 1 296 ? 10.537 61.165 51.181 1.00 29.13 294 TRP A C 1
ATOM 2339 O O . TRP A 1 296 ? 10.437 59.974 51.530 1.00 25.46 294 TRP A O 1
ATOM 2350 N N . PRO A 1 297 ? 10.241 62.159 52.026 1.00 26.17 295 PRO A N 1
ATOM 2351 C CA . PRO A 1 297 ? 9.829 61.846 53.409 1.00 29.75 295 PRO A CA 1
ATOM 2352 C C . PRO A 1 297 ? 8.587 60.970 53.448 1.00 28.56 295 PRO A C 1
ATOM 2353 O O . PRO A 1 297 ? 7.608 61.206 52.731 1.00 24.32 295 PRO A O 1
ATOM 2357 N N . HIS A 1 298 ? 8.647 59.949 54.311 1.00 26.59 296 HIS A N 1
ATOM 2358 C CA . HIS A 1 298 ? 7.569 58.960 54.392 1.00 32.78 296 HIS A CA 1
ATOM 2359 C C . HIS A 1 298 ? 6.235 59.587 54.800 1.00 29.43 296 HIS A C 1
ATOM 2360 O O . HIS A 1 298 ? 5.181 59.086 54.408 1.00 34.03 296 HIS A O 1
ATOM 2367 N N . LYS A 1 299 ? 6.238 60.646 55.615 1.00 28.58 297 LYS A N 1
ATOM 2368 C CA . LYS A 1 299 ? 4.950 61.193 56.028 1.00 36.51 297 LYS A CA 1
ATOM 2369 C C . LYS A 1 299 ? 4.219 61.789 54.830 1.00 36.60 297 LYS A C 1
ATOM 2370 O O . LYS A 1 299 ? 3.000 61.642 54.703 1.00 28.68 297 LYS A O 1
ATOM 2376 N N . ASP A 1 300 ? 4.950 62.459 53.940 1.00 30.89 298 ASP A N 1
ATOM 2377 C CA . ASP A 1 300 ? 4.325 63.070 52.771 1.00 39.24 298 ASP A CA 1
ATOM 2378 C C . ASP A 1 300 ? 4.086 62.076 51.646 1.00 31.09 298 ASP A C 1
ATOM 2379 O O . ASP A 1 300 ? 3.175 62.268 50.840 1.00 37.47 298 ASP A O 1
ATOM 2384 N N . PHE A 1 301 ? 4.870 61.010 51.584 1.00 35.85 299 PHE A N 1
ATOM 2385 C CA . PHE A 1 301 ? 4.823 60.068 50.465 1.00 30.08 299 PHE A CA 1
ATOM 2386 C C . PHE A 1 301 ? 4.907 58.672 51.053 1.00 29.58 299 PHE A C 1
ATOM 2387 O O . PHE A 1 301 ? 5.983 58.083 51.187 1.00 27.63 299 PHE A O 1
ATOM 2395 N N . PRO A 1 302 ? 3.779 58.126 51.474 1.00 37.56 300 PRO A N 1
ATOM 2396 C CA . PRO A 1 302 ? 3.813 56.812 52.115 1.00 39.73 300 PRO A CA 1
ATOM 2397 C C . PRO A 1 302 ? 4.068 55.709 51.104 1.00 30.83 300 PRO A C 1
ATOM 2398 O O . PRO A 1 302 ? 3.789 55.845 49.908 1.00 29.98 300 PRO A O 1
ATOM 2402 N N . LEU A 1 303 ? 4.650 54.633 51.620 1.00 24.77 301 LEU A N 1
ATOM 2403 C CA . LEU A 1 303 ? 4.973 53.441 50.872 1.00 24.56 301 LEU A CA 1
ATOM 2404 C C . LEU A 1 303 ? 3.724 52.617 50.630 1.00 33.63 301 LEU A C 1
ATOM 2405 O O . LEU A 1 303 ? 2.833 52.539 51.476 1.00 37.53 301 LEU A O 1
ATOM 2410 N N . ARG A 1 304 ? 3.694 51.963 49.475 1.00 33.18 302 ARG A N 1
ATOM 2411 C CA . ARG A 1 304 ? 2.539 51.199 49.027 1.00 32.46 302 ARG A CA 1
ATOM 2412 C C . ARG A 1 304 ? 3.041 49.877 48.472 1.00 27.17 302 ARG A C 1
ATOM 2413 O O . ARG A 1 304 ? 3.661 49.863 47.411 1.00 27.17 302 ARG A O 1
ATOM 2421 N N . ARG A 1 305 ? 2.749 48.789 49.184 1.00 27.56 303 ARG A N 1
ATOM 2422 C CA . ARG A 1 305 ? 3.180 47.449 48.816 1.00 28.19 303 ARG A CA 1
ATOM 2423 C C . ARG A 1 305 ? 2.669 47.066 47.439 1.00 29.01 303 ARG A C 1
ATOM 2424 O O . ARG A 1 305 ? 1.537 47.390 47.078 1.00 29.28 303 ARG A O 1
ATOM 2432 N N . PHE A 1 306 ? 3.497 46.349 46.670 1.00 26.87 304 PHE A N 1
ATOM 2433 C CA . PHE A 1 306 ? 3.001 45.759 45.428 1.00 27.87 304 PHE A CA 1
ATOM 2434 C C . PHE A 1 306 ? 3.479 44.340 45.154 1.00 29.66 304 PHE A C 1
ATOM 2435 O O . PHE A 1 306 ? 2.841 43.650 44.349 1.00 21.86 304 PHE A O 1
ATOM 2443 N N . GLY A 1 307 ? 4.523 43.848 45.810 1.00 27.36 305 GLY A N 1
ATOM 2444 C CA . GLY A 1 307 ? 4.978 42.507 45.525 1.00 27.06 305 GLY A CA 1
ATOM 2445 C C . GLY A 1 307 ? 5.989 42.010 46.531 1.00 24.92 305 GLY A C 1
ATOM 2446 O O . GLY A 1 307 ? 6.241 42.621 47.567 1.00 24.62 305 GLY A O 1
ATOM 2447 N N . LYS A 1 308 ? 6.565 40.870 46.202 1.00 28.36 306 LYS A N 1
ATOM 2448 C CA . LYS A 1 308 ? 7.562 40.266 47.075 1.00 31.60 306 LYS A CA 1
ATOM 2449 C C . LYS A 1 308 ? 8.410 39.373 46.187 1.00 28.72 306 LYS A C 1
ATOM 2450 O O . LYS A 1 308 ? 7.958 38.952 45.120 1.00 26.19 306 LYS A O 1
ATOM 2456 N N . PHE A 1 309 ? 9.647 39.126 46.598 1.00 24.24 307 PHE A N 1
ATOM 2457 C CA . PHE A 1 309 ? 10.457 38.175 45.874 1.00 24.51 307 PHE A CA 1
ATOM 2458 C C . PHE A 1 309 ? 11.237 37.355 46.879 1.00 29.61 307 PHE A C 1
ATOM 2459 O O . PHE A 1 309 ? 11.396 37.737 48.036 1.00 24.87 307 PHE A O 1
ATOM 2467 N N . THR A 1 310 ? 11.665 36.184 46.421 1.00 33.48 308 THR A N 1
ATOM 2468 C CA . THR A 1 310 ? 12.389 35.235 47.241 1.00 24.31 308 THR A CA 1
ATOM 2469 C C . THR A 1 310 ? 13.531 34.662 46.417 1.00 25.71 308 THR A C 1
ATOM 2470 O O . THR A 1 310 ? 13.336 34.281 45.261 1.00 27.99 308 THR A O 1
ATOM 2474 N N . LEU A 1 311 ? 14.717 34.624 46.997 1.00 23.64 309 LEU A N 1
ATOM 2475 C CA . LEU A 1 311 ? 15.848 33.949 46.387 1.00 24.09 309 LEU A CA 1
ATOM 2476 C C . LEU A 1 311 ? 15.880 32.522 46.918 1.00 22.30 309 LEU A C 1
ATOM 2477 O O . LEU A 1 311 ? 16.022 32.291 48.123 1.00 21.45 309 LEU A O 1
ATOM 2482 N N . ASN A 1 312 ? 15.698 31.566 46.036 1.00 22.72 310 ASN A N 1
ATOM 2483 C CA . ASN A 1 312 ? 15.537 30.195 46.500 1.00 31.74 310 ASN A CA 1
ATOM 2484 C C . ASN A 1 312 ? 16.409 29.197 45.755 1.00 30.38 310 ASN A C 1
ATOM 2485 O O . ASN A 1 312 ? 16.152 27.999 45.865 1.00 33.20 310 ASN A O 1
ATOM 2490 N N . GLU A 1 313 ? 17.430 29.648 45.017 1.00 21.39 311 GLU A N 1
ATOM 2491 C CA . GLU A 1 313 ? 18.177 28.759 44.139 1.00 22.72 311 GLU A CA 1
ATOM 2492 C C . GLU A 1 313 ? 19.587 29.296 43.935 1.00 23.48 311 GLU A C 1
ATOM 2493 O O . GLU A 1 313 ? 19.788 30.346 43.319 1.00 27.61 311 GLU A O 1
ATOM 2499 N N . ASN A 1 314 ? 20.560 28.576 44.459 1.00 24.47 312 ASN A N 1
ATOM 2500 C CA . ASN A 1 314 ? 21.950 28.949 44.283 1.00 32.06 312 ASN A CA 1
ATOM 2501 C C . ASN A 1 314 ? 22.416 28.722 42.845 1.00 30.55 312 ASN A C 1
ATOM 2502 O O . ASN A 1 314 ? 21.879 27.869 42.135 1.00 25.17 312 ASN A O 1
ATOM 2507 N N . PRO A 1 315 ? 23.440 29.458 42.407 1.00 31.08 313 PRO A N 1
ATOM 2508 C CA . PRO A 1 315 ? 24.015 29.201 41.088 1.00 26.92 313 PRO A CA 1
ATOM 2509 C C . PRO A 1 315 ? 24.695 27.849 41.029 1.00 32.70 313 PRO A C 1
ATOM 2510 O O . PRO A 1 315 ? 25.242 27.358 42.021 1.00 28.93 313 PRO A O 1
ATOM 2514 N N . LYS A 1 316 ? 24.679 27.258 39.830 1.00 37.06 314 LYS A N 1
ATOM 2515 C CA . LYS A 1 316 ? 25.429 26.030 39.594 1.00 26.79 314 LYS A CA 1
ATOM 2516 C C . LYS A 1 316 ? 26.902 26.327 39.353 1.00 27.42 314 LYS A C 1
ATOM 2517 O O . LYS A 1 316 ? 27.762 25.593 39.841 1.00 24.06 314 LYS A O 1
ATOM 2523 N N . ASN A 1 317 ? 27.216 27.406 38.623 1.00 25.69 315 ASN A N 1
ATOM 2524 C CA . ASN A 1 317 ? 28.601 27.786 38.360 1.00 25.72 315 ASN A CA 1
ATOM 2525 C C . ASN A 1 317 ? 28.719 29.293 38.556 1.00 26.42 315 ASN A C 1
ATOM 2526 O O . ASN A 1 317 ? 28.060 30.074 37.862 1.00 21.11 315 ASN A O 1
ATOM 2531 N N . TYR A 1 318 ? 29.583 29.699 39.480 1.00 14.97 316 TYR A N 1
ATOM 2532 C CA . TYR A 1 318 ? 29.647 31.099 39.861 1.00 19.86 316 TYR A CA 1
ATOM 2533 C C . TYR A 1 318 ? 30.161 31.961 38.711 1.00 20.27 316 TYR A C 1
ATOM 2534 O O . TYR A 1 318 ? 29.567 32.995 38.390 1.00 18.41 316 TYR A O 1
ATOM 2543 N N . PHE A 1 319 ? 31.246 31.550 38.060 1.00 20.84 317 PHE A N 1
ATOM 2544 C CA . PHE A 1 319 ? 31.762 32.368 36.973 1.00 22.83 317 PHE A CA 1
ATOM 2545 C C . PHE A 1 319 ? 30.710 32.553 35.877 1.00 20.74 317 PHE A C 1
ATOM 2546 O O . PHE A 1 319 ? 30.474 33.670 35.424 1.00 21.09 317 PHE A O 1
ATOM 2554 N N . ALA A 1 320 ? 30.070 31.466 35.445 1.00 21.99 318 ALA A N 1
ATOM 2555 C CA . ALA A 1 320 ? 29.174 31.536 34.297 1.00 21.27 318 ALA A CA 1
ATOM 2556 C C . ALA A 1 320 ? 27.930 32.357 34.604 1.00 23.78 318 ALA A C 1
ATOM 2557 O O . ALA A 1 320 ? 27.407 33.059 33.721 1.00 24.26 318 ALA A O 1
ATOM 2559 N N . GLU A 1 321 ? 27.407 32.241 35.822 1.00 24.78 319 GLU A N 1
ATOM 2560 C CA . GLU A 1 321 ? 26.127 32.864 36.151 1.00 25.39 319 GLU A CA 1
ATOM 2561 C C . GLU A 1 321 ? 26.252 34.131 36.981 1.00 22.90 319 GLU A C 1
ATOM 2562 O O . GLU A 1 321 ? 25.395 35.010 36.865 1.00 24.31 319 GLU A O 1
ATOM 2568 N N . VAL A 1 322 ? 27.270 34.270 37.813 1.00 25.38 320 VAL A N 1
ATOM 2569 C CA . VAL A 1 322 ? 27.385 35.463 38.634 1.00 14.24 320 VAL A CA 1
ATOM 2570 C C . VAL A 1 322 ? 28.409 36.414 38.083 1.00 21.76 320 VAL A C 1
ATOM 2571 O O . VAL A 1 322 ? 28.116 37.592 37.881 1.00 18.91 320 VAL A O 1
ATOM 2575 N N . GLU A 1 323 ? 29.641 35.931 37.885 1.00 21.38 321 GLU A N 1
ATOM 2576 C CA . GLU A 1 323 ? 30.670 36.815 37.387 1.00 17.37 321 GLU A CA 1
ATOM 2577 C C . GLU A 1 323 ? 30.253 37.431 36.057 1.00 23.64 321 GLU A C 1
ATOM 2578 O O . GLU A 1 323 ? 30.473 38.623 35.834 1.00 20.39 321 GLU A O 1
ATOM 2584 N N . GLN A 1 324 ? 29.602 36.644 35.185 1.00 21.35 322 GLN A N 1
ATOM 2585 C CA . GLN A 1 324 ? 29.233 37.082 33.843 1.00 18.81 322 GLN A CA 1
ATOM 2586 C C . GLN A 1 324 ? 27.874 37.763 33.769 1.00 22.60 322 GLN A C 1
ATOM 2587 O O . GLN A 1 324 ? 27.465 38.167 32.669 1.00 20.46 322 GLN A O 1
ATOM 2593 N N . ALA A 1 325 ? 27.156 37.898 34.883 1.00 19.96 323 ALA A N 1
ATOM 2594 C CA . ALA A 1 325 ? 25.870 38.588 34.837 1.00 21.50 323 ALA A CA 1
ATOM 2595 C C . ALA A 1 325 ? 26.079 40.056 34.473 1.00 20.21 323 ALA A C 1
ATOM 2596 O O . ALA A 1 325 ? 26.995 40.707 34.969 1.00 20.15 323 ALA A O 1
ATOM 2598 N N . ALA A 1 326 ? 25.235 40.577 33.585 1.00 20.50 324 ALA A N 1
ATOM 2599 C CA . ALA A 1 326 ? 25.273 41.984 33.199 1.00 19.71 324 ALA A CA 1
ATOM 2600 C C . ALA A 1 326 ? 23.935 42.651 33.505 1.00 23.68 324 ALA A C 1
ATOM 2601 O O . ALA A 1 326 ? 22.891 42.168 33.065 1.00 24.38 324 ALA A O 1
ATOM 2603 N N . PHE A 1 327 ? 23.980 43.710 34.291 1.00 22.25 325 PHE A N 1
ATOM 2604 C CA . PHE A 1 327 ? 22.758 44.463 34.630 1.00 16.35 325 PHE A CA 1
ATOM 2605 C C . PHE A 1 327 ? 22.920 45.868 34.077 1.00 17.52 325 PHE A C 1
ATOM 2606 O O . PHE A 1 327 ? 23.997 46.412 34.091 1.00 18.86 325 PHE A O 1
ATOM 2614 N N . SER A 1 328 ? 21.833 46.421 33.591 1.00 19.94 326 SER A N 1
ATOM 2615 C CA . SER A 1 328 ? 21.887 47.804 33.090 1.00 23.08 326 SER A CA 1
ATOM 2616 C C . SER A 1 328 ? 20.578 48.499 33.430 1.00 20.61 326 SER A C 1
ATOM 2617 O O . SER A 1 328 ? 19.530 47.923 33.233 1.00 21.24 326 SER A O 1
ATOM 2620 N N . PRO A 1 329 ? 20.621 49.745 33.933 1.00 22.91 327 PRO A N 1
ATOM 2621 C CA . PRO A 1 329 ? 19.416 50.521 34.175 1.00 17.32 327 PRO A CA 1
ATOM 2622 C C . PRO A 1 329 ? 18.668 50.849 32.868 1.00 22.46 327 PRO A C 1
ATOM 2623 O O . PRO A 1 329 ? 17.519 51.086 32.937 1.00 24.33 327 PRO A O 1
ATOM 2627 N N . SER A 1 330 ? 19.354 50.902 31.725 1.00 25.22 328 SER A N 1
ATOM 2628 C CA . SER A 1 330 ? 18.685 51.089 30.419 1.00 19.16 328 SER A CA 1
ATOM 2629 C C . SER A 1 330 ? 17.985 49.795 29.955 1.00 23.33 328 SER A C 1
ATOM 2630 O O . SER A 1 330 ? 17.402 49.854 28.898 1.00 24.64 328 SER A O 1
ATOM 2633 N N . HIS A 1 331 ? 18.097 48.666 30.668 1.00 23.66 329 HIS A N 1
ATOM 2634 C CA . HIS A 1 331 ? 17.311 47.502 30.304 1.00 24.37 329 HIS A CA 1
ATOM 2635 C C . HIS A 1 331 ? 15.963 47.631 30.993 1.00 29.18 329 HIS A C 1
ATOM 2636 O O . HIS A 1 331 ? 15.817 47.289 32.165 1.00 27.26 329 HIS A O 1
ATOM 2643 N N . THR A 1 332 ? 14.959 48.088 30.262 1.00 26.15 330 THR A N 1
ATOM 2644 C CA . THR A 1 332 ? 13.668 48.327 30.870 1.00 33.25 330 THR A CA 1
ATOM 2645 C C . THR A 1 332 ? 12.580 47.804 29.944 1.00 27.09 330 THR A C 1
ATOM 2646 O O . THR A 1 332 ? 12.845 47.242 28.884 1.00 28.07 330 THR A O 1
ATOM 2650 N N . ILE A 1 333 ? 11.344 47.990 30.373 1.00 34.07 331 ILE A N 1
ATOM 2651 C CA . ILE A 1 333 ? 10.164 47.625 29.596 1.00 25.08 331 ILE A CA 1
ATOM 2652 C C . ILE A 1 333 ? 9.445 48.922 29.276 1.00 23.11 331 ILE A C 1
ATOM 2653 O O . ILE A 1 333 ? 9.756 49.959 29.866 1.00 21.96 331 ILE A O 1
ATOM 2658 N N . PRO A 1 334 ? 8.517 48.918 28.319 1.00 31.46 332 PRO A N 1
ATOM 2659 C CA . PRO A 1 334 ? 8.001 50.203 27.819 1.00 27.61 332 PRO A CA 1
ATOM 2660 C C . PRO A 1 334 ? 7.345 51.076 28.872 1.00 23.42 332 PRO A C 1
ATOM 2661 O O . PRO A 1 334 ? 7.468 52.298 28.784 1.00 21.11 332 PRO A O 1
ATOM 2665 N N . SER A 1 335 ? 6.690 50.495 29.880 1.00 32.06 333 SER A N 1
ATOM 2666 C CA . SER A 1 335 ? 5.952 51.258 30.886 1.00 24.72 333 SER A CA 1
ATOM 2667 C C . SER A 1 335 ? 6.824 51.857 31.981 1.00 27.13 333 SER A C 1
ATOM 2668 O O . SER A 1 335 ? 6.286 52.571 32.832 1.00 33.15 333 SER A O 1
ATOM 2671 N N . MET A 1 336 ? 8.130 51.578 32.015 1.00 21.03 334 MET A N 1
ATOM 2672 C CA . MET A 1 336 ? 9.004 52.061 33.076 1.00 20.04 334 MET A CA 1
ATOM 2673 C C . MET A 1 336 ? 10.175 52.800 32.452 1.00 25.87 334 MET A C 1
ATOM 2674 O O . MET A 1 336 ? 10.942 52.221 31.682 1.00 28.09 334 MET A O 1
ATOM 2679 N N . GLN A 1 337 ? 10.289 54.089 32.747 1.00 27.64 335 GLN A N 1
ATOM 2680 C CA . GLN A 1 337 ? 11.216 54.945 32.033 1.00 26.44 335 GLN A CA 1
ATOM 2681 C C . GLN A 1 337 ? 12.097 55.686 33.021 1.00 31.14 335 GLN A C 1
ATOM 2682 O O . GLN A 1 337 ? 11.681 55.949 34.151 1.00 24.11 335 GLN A O 1
ATOM 2688 N N . PRO A 1 338 ? 13.316 56.039 32.615 1.00 31.49 336 PRO A N 1
ATOM 2689 C CA . PRO A 1 338 ? 14.163 56.872 33.473 1.00 26.36 336 PRO A CA 1
ATOM 2690 C C . PRO A 1 338 ? 13.609 58.277 33.623 1.00 30.98 336 PRO A C 1
ATOM 2691 O O . PRO A 1 338 ? 13.061 58.855 32.680 1.00 32.10 336 PRO A O 1
ATOM 2695 N N . SER A 1 339 ? 13.777 58.822 34.826 1.00 28.43 337 SER A N 1
ATOM 2696 C CA . SER A 1 339 ? 13.642 60.250 35.059 1.00 26.64 337 SER A CA 1
ATOM 2697 C C . SER A 1 339 ? 14.865 60.972 34.499 1.00 24.85 337 SER A C 1
ATOM 2698 O O . SER A 1 339 ? 15.833 60.359 34.048 1.00 23.92 337 SER A O 1
ATOM 2701 N N . ALA A 1 340 ? 14.836 62.298 34.580 1.00 26.15 338 ALA A N 1
ATOM 2702 C CA . ALA A 1 340 ? 15.932 63.141 34.145 1.00 21.79 338 ALA A CA 1
ATOM 2703 C C . ALA A 1 340 ? 17.005 63.336 35.215 1.00 26.65 338 ALA A C 1
ATOM 2704 O O . ALA A 1 340 ? 17.831 64.245 35.091 1.00 32.23 338 ALA A O 1
ATOM 2706 N N . ASP A 1 341 ? 16.997 62.526 36.269 1.00 23.10 339 ASP A N 1
ATOM 2707 C CA . ASP A 1 341 ? 18.106 62.436 37.207 1.00 21.36 339 ASP A CA 1
ATOM 2708 C C . ASP A 1 341 ? 19.418 62.396 36.423 1.00 24.41 339 ASP A C 1
ATOM 2709 O O . ASP A 1 341 ? 19.655 61.458 35.651 1.00 23.55 339 ASP A O 1
ATOM 2714 N N . PRO A 1 342 ? 20.278 63.400 36.554 1.00 28.45 340 PRO A N 1
ATOM 2715 C CA . PRO A 1 342 ? 21.520 63.401 35.758 1.00 27.28 340 PRO A CA 1
ATOM 2716 C C . PRO A 1 342 ? 22.384 62.163 35.956 1.00 25.36 340 PRO A C 1
ATOM 2717 O O . PRO A 1 342 ? 23.164 61.799 35.065 1.00 27.20 340 PRO A O 1
ATOM 2721 N N . VAL A 1 343 ? 22.312 61.540 37.124 1.00 24.98 341 VAL A N 1
ATOM 2722 C CA . VAL A 1 343 ? 23.179 60.406 37.412 1.00 32.18 341 VAL A CA 1
ATOM 2723 C C . VAL A 1 343 ? 22.627 59.150 36.756 1.00 25.92 341 VAL A C 1
ATOM 2724 O O . VAL A 1 343 ? 23.352 58.415 36.081 1.00 23.25 341 VAL A O 1
ATOM 2728 N N . LEU A 1 344 ? 21.335 58.903 36.937 1.00 22.88 342 LEU A N 1
ATOM 2729 C CA . LEU A 1 344 ? 20.670 57.837 36.207 1.00 24.88 342 LEU A CA 1
ATOM 2730 C C . LEU A 1 344 ? 20.936 57.953 34.707 1.00 24.04 342 LEU A C 1
ATOM 2731 O O . LEU A 1 344 ? 21.362 56.987 34.061 1.00 22.74 342 LEU A O 1
ATOM 2736 N N . GLN A 1 345 ? 20.718 59.153 34.145 1.00 22.84 343 GLN A N 1
ATOM 2737 C CA . GLN A 1 345 ? 20.910 59.381 32.716 1.00 23.27 343 GLN A CA 1
ATOM 2738 C C . GLN A 1 345 ? 22.260 58.864 32.251 1.00 24.13 343 GLN A C 1
ATOM 2739 O O . GLN A 1 345 ? 22.351 58.151 31.246 1.00 20.14 343 GLN A O 1
ATOM 2745 N N . SER A 1 346 ? 23.324 59.190 32.996 1.00 20.05 344 SER A N 1
ATOM 2746 C CA . SER A 1 346 ? 24.650 58.742 32.592 1.00 21.72 344 SER A CA 1
ATOM 2747 C C . SER A 1 346 ? 24.814 57.227 32.746 1.00 27.34 344 SER A C 1
ATOM 2748 O O . SER A 1 346 ? 25.621 56.621 32.019 1.00 25.09 344 SER A O 1
ATOM 2751 N N . ARG A 1 347 ? 24.034 56.611 33.640 1.00 22.87 345 ARG A N 1
ATOM 2752 C CA . ARG A 1 347 ? 24.096 55.146 33.907 1.00 23.16 345 ARG A CA 1
ATOM 2753 C C . ARG A 1 347 ? 23.504 54.399 32.715 1.00 21.48 345 ARG A C 1
ATOM 2754 O O . ARG A 1 347 ? 23.984 53.371 32.358 1.00 20.18 345 ARG A O 1
ATOM 2762 N N . LEU A 1 348 ? 22.551 55.005 32.037 1.00 21.88 346 LEU A N 1
ATOM 2763 C CA . LEU A 1 348 ? 21.929 54.437 30.845 1.00 22.78 346 LEU A CA 1
ATOM 2764 C C . LEU A 1 348 ? 22.973 54.112 29.784 1.00 25.59 346 LEU A C 1
ATOM 2765 O O . LEU A 1 348 ? 22.870 53.095 29.084 1.00 24.22 346 LEU A O 1
ATOM 2770 N N . PHE A 1 349 ? 23.956 54.993 29.589 1.00 25.27 347 PHE A N 1
ATOM 2771 C CA . PHE A 1 349 ? 25.047 54.747 28.616 1.00 29.84 347 PHE A CA 1
ATOM 2772 C C . PHE A 1 349 ? 26.126 53.836 29.212 1.00 20.43 347 PHE A C 1
ATOM 2773 O O . PHE A 1 349 ? 26.465 52.860 28.596 1.00 27.29 347 PHE A O 1
ATOM 2781 N N . SER A 1 350 ? 26.576 54.149 30.419 1.00 27.05 348 SER A N 1
ATOM 2782 C CA . SER A 1 350 ? 27.731 53.492 31.082 1.00 24.01 348 SER A CA 1
ATOM 2783 C C . SER A 1 350 ? 27.633 51.964 31.277 1.00 21.14 348 SER A C 1
ATOM 2784 O O . SER A 1 350 ? 28.639 51.317 31.055 1.00 17.74 348 SER A O 1
ATOM 2787 N N . TYR A 1 351 ? 26.491 51.394 31.660 1.00 20.49 349 TYR A N 1
ATOM 2788 C CA . TYR A 1 351 ? 26.458 49.923 31.893 1.00 20.91 349 TYR A CA 1
ATOM 2789 C C . TYR A 1 351 ? 26.696 49.145 30.598 1.00 21.03 349 TYR A C 1
ATOM 2790 O O . TYR A 1 351 ? 27.648 48.424 30.565 1.00 23.15 349 TYR A O 1
ATOM 2799 N N . PRO A 1 352 ? 25.894 49.315 29.527 1.00 23.52 350 PRO A N 1
ATOM 2800 C CA . PRO A 1 352 ? 26.133 48.632 28.257 1.00 19.88 350 PRO A CA 1
ATOM 2801 C C . PRO A 1 352 ? 27.558 48.846 27.727 1.00 21.65 350 PRO A C 1
ATOM 2802 O O . PRO A 1 352 ? 28.133 47.919 27.274 1.00 18.92 350 PRO A O 1
ATOM 2806 N N . ASP A 1 353 ? 28.060 50.075 27.825 1.00 20.09 351 ASP A N 1
ATOM 2807 C CA . ASP A 1 353 ? 29.432 50.432 27.405 1.00 20.86 351 ASP A CA 1
ATOM 2808 C C . ASP A 1 353 ? 30.450 49.551 28.137 1.00 24.02 351 ASP A C 1
ATOM 2809 O O . ASP A 1 353 ? 31.305 48.974 27.471 1.00 19.14 351 ASP A O 1
ATOM 2814 N N . THR A 1 354 ? 30.332 49.449 29.461 1.00 21.00 352 THR A N 1
ATOM 2815 C CA . THR A 1 354 ? 31.271 48.611 30.244 1.00 24.65 352 THR A CA 1
ATOM 2816 C C . THR A 1 354 ? 31.053 47.129 29.923 1.00 19.41 352 THR A C 1
ATOM 2817 O O . THR A 1 354 ? 32.042 46.446 29.811 1.00 22.57 352 THR A O 1
ATOM 2821 N N . HIS A 1 355 ? 29.801 46.699 29.752 1.00 23.10 353 HIS A N 1
ATOM 2822 C CA . HIS A 1 355 ? 29.467 45.281 29.467 1.00 21.55 353 HIS A CA 1
ATOM 2823 C C . HIS A 1 355 ? 30.182 44.825 28.210 1.00 20.16 353 HIS A C 1
ATOM 2824 O O . HIS A 1 355 ? 30.689 43.727 28.204 1.00 21.53 353 HIS A O 1
ATOM 2831 N N . ARG A 1 356 ? 30.187 45.675 27.197 1.00 22.06 354 ARG A N 1
ATOM 2832 C CA . ARG A 1 356 ? 30.833 45.311 25.945 1.00 23.13 354 ARG A CA 1
ATOM 2833 C C . ARG A 1 356 ? 32.336 45.144 26.136 1.00 20.96 354 ARG A C 1
ATOM 2834 O O . ARG A 1 356 ? 32.937 44.246 25.541 1.00 23.26 354 ARG A O 1
ATOM 2842 N N . HIS A 1 357 ? 32.945 45.956 27.006 1.00 18.77 355 HIS A N 1
ATOM 2843 C CA . HIS A 1 357 ? 34.371 45.814 27.297 1.00 23.37 355 HIS A CA 1
ATOM 2844 C C . HIS A 1 357 ? 34.658 44.571 28.137 1.00 24.20 355 HIS A C 1
ATOM 2845 O O . HIS A 1 357 ? 35.655 43.874 27.913 1.00 21.28 355 HIS A O 1
ATOM 2852 N N . ARG A 1 358 ? 33.810 44.294 29.126 1.00 23.90 356 ARG A N 1
ATOM 2853 C CA . ARG A 1 358 ? 34.102 43.260 30.110 1.00 25.16 356 ARG A CA 1
ATOM 2854 C C . ARG A 1 358 ? 33.734 41.874 29.597 1.00 20.35 356 ARG A C 1
ATOM 2855 O O . ARG A 1 358 ? 34.444 40.900 29.869 1.00 29.70 356 ARG A O 1
ATOM 2863 N N . LEU A 1 359 ? 32.658 41.783 28.827 1.00 22.30 357 LEU A N 1
ATOM 2864 C CA . LEU A 1 359 ? 32.070 40.520 28.430 1.00 21.26 357 LEU A CA 1
ATOM 2865 C C . LEU A 1 359 ? 32.016 40.301 26.936 1.00 25.21 357 LEU A C 1
ATOM 2866 O O . LEU A 1 359 ? 31.921 39.142 26.510 1.00 33.95 357 LEU A O 1
ATOM 2871 N N . GLY A 1 360 ? 32.048 41.357 26.138 1.00 22.48 358 GLY A N 1
ATOM 2872 C CA . GLY A 1 360 ? 31.947 41.260 24.702 1.00 23.73 358 GLY A CA 1
ATOM 2873 C C . GLY A 1 360 ? 30.597 41.749 24.228 1.00 23.59 358 GLY A C 1
ATOM 2874 O O . GLY A 1 360 ? 29.618 41.774 24.973 1.00 28.83 358 GLY A O 1
ATOM 2875 N N . VAL A 1 361 ? 30.555 42.140 22.955 1.00 21.53 359 VAL A N 1
ATOM 2876 C CA . VAL A 1 361 ? 29.380 42.808 22.396 1.00 20.52 359 VAL A CA 1
ATOM 2877 C C . VAL A 1 361 ? 28.149 41.916 22.428 1.00 22.09 359 VAL A C 1
ATOM 2878 O O . VAL A 1 361 ? 27.020 42.419 22.505 1.00 26.73 359 VAL A O 1
ATOM 2882 N N . ASN A 1 362 ? 28.330 40.593 22.381 1.00 18.58 360 ASN A N 1
ATOM 2883 C CA . ASN A 1 362 ? 27.213 39.659 22.393 1.00 23.12 360 ASN A CA 1
ATOM 2884 C C . ASN A 1 362 ? 26.944 39.097 23.775 1.00 22.27 360 ASN A C 1
ATOM 2885 O O . ASN A 1 362 ? 26.435 37.969 23.909 1.00 21.27 360 ASN A O 1
ATOM 2890 N N . TYR A 1 363 ? 27.220 39.897 24.804 1.00 16.98 361 TYR A N 1
ATOM 2891 C CA . TYR A 1 363 ? 27.088 39.446 26.182 1.00 19.62 361 TYR A CA 1
ATOM 2892 C C . TYR A 1 363 ? 25.679 39.053 26.567 1.00 25.45 361 TYR A C 1
ATOM 2893 O O . TYR A 1 363 ? 25.516 38.288 27.536 1.00 18.72 361 TYR A O 1
ATOM 2902 N N . GLN A 1 364 ? 24.661 39.529 25.834 1.00 20.77 362 GLN A N 1
ATOM 2903 C CA . GLN A 1 364 ? 23.307 39.130 26.166 1.00 24.15 362 GLN A CA 1
ATOM 2904 C C . GLN A 1 364 ? 22.947 37.783 25.594 1.00 22.32 362 GLN A C 1
ATOM 2905 O O . GLN A 1 364 ? 21.816 37.344 25.786 1.00 20.03 362 GLN A O 1
ATOM 2911 N N . GLN A 1 365 ? 23.879 37.103 24.943 1.00 23.28 363 GLN A N 1
ATOM 2912 C CA . GLN A 1 365 ? 23.672 35.716 24.549 1.00 25.82 363 GLN A CA 1
ATOM 2913 C C . GLN A 1 365 ? 24.189 34.751 25.603 1.00 24.14 363 GLN A C 1
ATOM 2914 O O . GLN A 1 365 ? 23.933 33.544 25.515 1.00 23.39 363 GLN A O 1
ATOM 2920 N N . ILE A 1 366 ? 24.925 35.261 26.583 1.00 21.99 364 ILE A N 1
ATOM 2921 C CA . ILE A 1 366 ? 25.268 34.459 27.753 1.00 17.26 364 ILE A CA 1
ATOM 2922 C C . ILE A 1 366 ? 23.982 34.083 28.488 1.00 24.44 364 ILE A C 1
ATOM 2923 O O . ILE A 1 366 ? 23.136 34.973 28.754 1.00 21.40 364 ILE A O 1
ATOM 2928 N N . PRO A 1 367 ? 23.792 32.807 28.866 1.00 22.29 365 PRO A N 1
ATOM 2929 C CA . PRO A 1 367 ? 22.483 32.370 29.403 1.00 17.44 365 PRO A CA 1
ATOM 2930 C C . PRO A 1 367 ? 21.890 33.211 30.528 1.00 21.28 365 PRO A C 1
ATOM 2931 O O . PRO A 1 367 ? 20.700 33.537 30.459 1.00 23.87 365 PRO A O 1
ATOM 2935 N N . VAL A 1 368 ? 22.653 33.541 31.577 1.00 20.75 366 VAL A N 1
ATOM 2936 C CA . VAL A 1 368 ? 22.080 34.329 32.670 1.00 18.69 366 VAL A CA 1
ATOM 2937 C C . VAL A 1 368 ? 21.518 35.635 32.138 1.00 18.58 366 VAL A C 1
ATOM 2938 O O . VAL A 1 368 ? 20.576 36.198 32.711 1.00 26.27 366 VAL A O 1
ATOM 2942 N N . ASN A 1 369 ? 22.075 36.142 31.044 1.00 23.92 367 ASN A N 1
ATOM 2943 C CA . ASN A 1 369 ? 21.690 37.439 30.517 1.00 19.62 367 ASN A CA 1
ATOM 2944 C C . ASN A 1 369 ? 20.647 37.357 29.408 1.00 17.98 367 ASN A C 1
ATOM 2945 O O . ASN A 1 369 ? 20.180 38.400 28.952 1.00 21.02 367 ASN A O 1
ATOM 2950 N N . CYS A 1 370 ? 20.296 36.167 28.959 1.00 20.18 368 CYS A N 1
ATOM 2951 C CA . CYS A 1 370 ? 19.351 36.010 27.864 1.00 18.88 368 CYS A CA 1
ATOM 2952 C C . CYS A 1 370 ? 17.954 36.437 28.275 1.00 25.24 368 CYS A C 1
ATOM 2953 O O . CYS A 1 370 ? 17.461 35.995 29.314 1.00 25.04 368 CYS A O 1
ATOM 2956 N N . PRO A 1 371 ? 17.257 37.223 27.470 1.00 26.76 369 PRO A N 1
ATOM 2957 C CA . PRO A 1 371 ? 15.825 37.401 27.704 1.00 28.13 369 PRO A CA 1
ATOM 2958 C C . PRO A 1 371 ? 15.086 36.097 27.467 1.00 29.51 369 PRO A C 1
ATOM 2959 O O . PRO A 1 371 ? 15.582 35.177 26.802 1.00 23.42 369 PRO A O 1
ATOM 2963 N N . VAL A 1 372 ? 13.897 36.011 28.068 1.00 28.22 370 VAL A N 1
ATOM 2964 C CA . VAL A 1 372 ? 12.959 34.951 27.734 1.00 21.91 370 VAL A CA 1
ATOM 2965 C C . VAL A 1 372 ? 11.886 35.486 26.800 1.00 29.58 370 VAL A C 1
ATOM 2966 O O . VAL A 1 372 ? 11.223 34.692 26.117 1.00 29.41 370 VAL A O 1
ATOM 2970 N N . ALA A 1 373 ? 11.674 36.796 26.765 1.00 26.34 371 ALA A N 1
ATOM 2971 C CA . ALA A 1 373 ? 10.901 37.338 25.675 1.00 27.74 371 ALA A CA 1
ATOM 2972 C C . ALA A 1 373 ? 11.654 37.071 24.371 1.00 33.90 371 ALA A C 1
ATOM 2973 O O . ALA A 1 373 ? 12.887 36.983 24.355 1.00 31.11 371 ALA A O 1
ATOM 2975 N N . PRO A 1 374 ? 10.942 36.881 23.271 1.00 36.79 372 PRO A N 1
ATOM 2976 C CA . PRO A 1 374 ? 11.617 36.754 21.972 1.00 33.24 372 PRO A CA 1
ATOM 2977 C C . PRO A 1 374 ? 12.307 38.056 21.576 1.00 30.60 372 PRO A C 1
ATOM 2978 O O . PRO A 1 374 ? 11.704 39.128 21.606 1.00 41.36 372 PRO A O 1
ATOM 2982 N N . VAL A 1 375 ? 13.588 37.947 21.250 1.00 24.25 373 VAL A N 1
ATOM 2983 C CA . VAL A 1 375 ? 14.422 39.053 20.811 1.00 22.24 373 VAL A CA 1
ATOM 2984 C C . VAL A 1 375 ? 14.445 39.038 19.299 1.00 28.66 373 VAL A C 1
ATOM 2985 O O . VAL A 1 375 ? 14.831 38.032 18.692 1.00 34.51 373 VAL A O 1
ATOM 2989 N N . PHE A 1 376 ? 14.088 40.157 18.669 1.00 33.95 374 PHE A N 1
ATOM 2990 C CA . PHE A 1 376 ? 14.152 40.232 17.207 1.00 34.43 374 PHE A CA 1
ATOM 2991 C C . PHE A 1 376 ? 14.759 41.588 16.816 1.00 30.84 374 PHE A C 1
ATOM 2992 O O . PHE A 1 376 ? 14.105 42.632 16.872 1.00 30.51 374 PHE A O 1
ATOM 3000 N N . THR A 1 377 ? 16.033 41.558 16.448 1.00 34.36 375 THR A N 1
ATOM 3001 C CA . THR A 1 377 ? 16.810 42.749 16.098 1.00 31.52 375 THR A CA 1
ATOM 3002 C C . THR A 1 377 ? 17.508 42.505 14.758 1.00 27.25 375 THR A C 1
ATOM 3003 O O . THR A 1 377 ? 18.728 42.314 14.713 1.00 30.63 375 THR A O 1
ATOM 3007 N N . PRO A 1 378 ? 16.764 42.510 13.645 1.00 23.98 376 PRO A N 1
ATOM 3008 C CA . PRO A 1 378 ? 17.397 42.199 12.350 1.00 26.43 376 PRO A CA 1
ATOM 3009 C C . PRO A 1 378 ? 18.623 43.052 12.010 1.00 29.91 376 PRO A C 1
ATOM 3010 O O . PRO A 1 378 ? 19.514 42.569 11.292 1.00 20.96 376 PRO A O 1
ATOM 3014 N N . GLN A 1 379 ? 18.698 44.301 12.489 1.00 26.04 377 GLN A N 1
ATOM 3015 C CA . GLN A 1 379 ? 19.762 45.213 12.073 1.00 24.61 377 GLN A CA 1
ATOM 3016 C C . GLN A 1 379 ? 20.997 45.124 12.947 1.00 23.59 377 GLN A C 1
ATOM 3017 O O . GLN A 1 379 ? 21.969 45.836 12.675 1.00 22.86 377 GLN A O 1
ATOM 3023 N N . MET A 1 380 ? 20.956 44.324 14.015 1.00 29.78 378 MET A N 1
ATOM 3024 C CA . MET A 1 380 ? 22.078 44.106 14.929 1.00 24.65 378 MET A CA 1
ATOM 3025 C C . MET A 1 380 ? 22.578 42.685 14.717 1.00 27.44 378 MET A C 1
ATOM 3026 O O . MET A 1 380 ? 21.920 41.730 15.146 1.00 27.53 378 MET A O 1
ATOM 3031 N N . ARG A 1 381 ? 23.741 42.541 14.084 1.00 22.26 379 ARG A N 1
ATOM 3032 C CA . ARG A 1 381 ? 24.214 41.231 13.665 1.00 25.14 379 ARG A CA 1
ATOM 3033 C C . ARG A 1 381 ? 25.722 41.122 13.833 1.00 24.82 379 ARG A C 1
ATOM 3034 O O . ARG A 1 381 ? 26.431 42.127 13.957 1.00 22.81 379 ARG A O 1
ATOM 3042 N N . ASP A 1 382 ? 26.204 39.879 13.788 1.00 26.43 380 ASP A N 1
ATOM 3043 C CA . ASP A 1 382 ? 27.630 39.557 13.861 1.00 23.33 380 ASP A CA 1
ATOM 3044 C C . ASP A 1 382 ? 28.193 39.968 15.218 1.00 27.63 380 ASP A C 1
ATOM 3045 O O . ASP A 1 382 ? 27.465 39.991 16.214 1.00 30.77 380 ASP A O 1
ATOM 3050 N N . GLY A 1 383 ? 29.474 40.332 15.257 1.00 20.55 381 GLY A N 1
ATOM 3051 C CA . GLY A 1 383 ? 30.182 40.549 16.494 1.00 18.88 381 GLY A CA 1
ATOM 3052 C C . GLY A 1 383 ? 30.796 39.272 17.052 1.00 21.41 381 GLY A C 1
ATOM 3053 O O . GLY A 1 383 ? 30.385 38.156 16.748 1.00 20.50 381 GLY A O 1
ATOM 3054 N N . SER A 1 384 ? 31.778 39.462 17.922 1.00 23.16 382 SER A N 1
ATOM 3055 C CA . SER A 1 384 ? 32.531 38.348 18.479 1.00 27.74 382 SER A CA 1
ATOM 3056 C C . SER A 1 384 ? 31.625 37.380 19.249 1.00 28.69 382 SER A C 1
ATOM 3057 O O . SER A 1 384 ? 30.714 37.788 19.971 1.00 28.59 382 SER A O 1
ATOM 3060 N N . MET A 1 385 ? 31.872 36.080 19.068 1.00 30.49 383 MET A N 1
ATOM 3061 C CA . MET A 1 385 ? 31.170 35.019 19.798 1.00 25.20 383 MET A CA 1
ATOM 3062 C C . MET A 1 385 ? 29.656 35.100 19.599 1.00 24.07 383 MET A C 1
ATOM 3063 O O . MET A 1 385 ? 28.877 35.040 20.547 1.00 26.40 383 MET A O 1
ATOM 3068 N N . THR A 1 386 ? 29.241 35.220 18.344 1.00 25.87 384 THR A N 1
ATOM 3069 C CA . THR A 1 386 ? 27.851 35.023 17.962 1.00 22.35 384 THR A CA 1
ATOM 3070 C C . THR A 1 386 ? 27.522 33.537 18.085 1.00 24.89 384 THR A C 1
ATOM 3071 O O . THR A 1 386 ? 28.019 32.711 17.312 1.00 28.75 384 THR A O 1
ATOM 3075 N N . VAL A 1 387 ? 26.710 33.184 19.072 1.00 23.83 385 VAL A N 1
ATOM 3076 C CA . VAL A 1 387 ? 26.436 31.793 19.395 1.00 28.44 385 VAL A CA 1
ATOM 3077 C C . VAL A 1 387 ? 24.969 31.446 19.263 1.00 24.15 385 VAL A C 1
ATOM 3078 O O . VAL A 1 387 ? 24.609 30.294 19.466 1.00 34.26 385 VAL A O 1
ATOM 3082 N N . ASN A 1 388 ? 24.116 32.390 18.876 1.00 26.89 386 ASN A N 1
ATOM 3083 C CA . ASN A 1 388 ? 22.678 32.153 18.851 1.00 26.74 386 ASN A CA 1
ATOM 3084 C C . ASN A 1 388 ? 22.117 31.972 17.446 1.00 30.69 386 ASN A C 1
ATOM 3085 O O . ASN A 1 388 ? 20.899 32.088 17.262 1.00 27.13 386 ASN A O 1
ATOM 3090 N N . GLY A 1 389 ? 22.967 31.681 16.456 1.00 28.89 387 GLY A N 1
ATOM 3091 C CA . GLY A 1 389 ? 22.525 31.556 15.079 1.00 24.29 387 GLY A CA 1
ATOM 3092 C C . GLY A 1 389 ? 22.476 32.857 14.296 1.00 21.19 387 GLY A C 1
ATOM 3093 O O . GLY A 1 389 ? 22.385 32.815 13.068 1.00 20.77 387 GLY A O 1
ATOM 3094 N N . ASN A 1 390 ? 22.550 34.012 14.957 1.00 22.50 388 ASN A N 1
ATOM 3095 C CA . ASN A 1 390 ? 22.656 35.294 14.256 1.00 24.49 388 ASN A CA 1
ATOM 3096 C C . ASN A 1 390 ? 21.489 35.503 13.291 1.00 23.29 388 ASN A C 1
ATOM 3097 O O . ASN A 1 390 ? 21.644 36.089 12.221 1.00 23.64 388 ASN A O 1
ATOM 3102 N N . LEU A 1 391 ? 20.308 35.021 13.685 1.00 27.93 389 LEU A N 1
ATOM 3103 C CA . LEU A 1 391 ? 19.058 35.192 12.950 1.00 22.98 389 LEU A CA 1
ATOM 3104 C C . LEU A 1 391 ? 19.099 34.542 11.584 1.00 27.02 389 LEU A C 1
ATOM 3105 O O . LEU A 1 391 ? 18.273 34.859 10.714 1.00 25.44 389 LEU A O 1
ATOM 3110 N N . GLY A 1 392 ? 20.023 33.611 11.383 1.00 21.48 390 GLY A N 1
ATOM 3111 C CA . GLY A 1 392 ? 20.094 32.908 10.104 1.00 24.01 390 GLY A CA 1
ATOM 3112 C C . GLY A 1 392 ? 20.089 33.843 8.905 1.00 28.32 390 GLY A C 1
ATOM 3113 O O . GLY A 1 392 ? 20.850 34.814 8.835 1.00 25.19 390 GLY A O 1
ATOM 3114 N N . SER A 1 393 ? 19.204 33.550 7.956 1.00 29.29 391 SER A N 1
ATOM 3115 C CA . SER A 1 393 ? 19.106 34.276 6.708 1.00 28.08 391 SER A CA 1
ATOM 3116 C C . SER A 1 393 ? 18.229 35.513 6.783 1.00 26.78 391 SER A C 1
ATOM 3117 O O . SER A 1 393 ? 18.042 36.165 5.754 1.00 30.88 391 SER A O 1
ATOM 3120 N N . THR A 1 394 ? 17.670 35.820 7.943 1.00 29.29 392 THR A N 1
ATOM 3121 C CA . THR A 1 394 ? 16.757 36.940 8.088 1.00 26.86 392 THR A CA 1
ATOM 3122 C C . THR A 1 394 ? 17.422 38.207 7.558 1.00 23.94 392 THR A C 1
ATOM 3123 O O . THR A 1 394 ? 18.578 38.478 7.905 1.00 29.91 392 THR A O 1
ATOM 3127 N N . PRO A 1 395 ? 16.752 38.986 6.707 1.00 23.64 393 PRO A N 1
ATOM 3128 C CA . PRO A 1 395 ? 17.377 40.213 6.194 1.00 20.31 393 PRO A CA 1
ATOM 3129 C C . PRO A 1 395 ? 17.807 41.115 7.339 1.00 24.93 393 PRO A C 1
ATOM 3130 O O . PRO A 1 395 ? 17.228 41.095 8.428 1.00 25.43 393 PRO A O 1
ATOM 3134 N N . ASN A 1 396 ? 18.855 41.893 7.101 1.00 21.88 394 ASN A N 1
ATOM 3135 C CA . ASN A 1 396 ? 19.557 42.560 8.194 1.00 31.48 394 ASN A CA 1
ATOM 3136 C C . ASN A 1 396 ? 19.315 44.067 8.176 1.00 23.65 394 ASN A C 1
ATOM 3137 O O . ASN A 1 396 ? 20.159 44.860 8.622 1.00 26.68 394 ASN A O 1
ATOM 3142 N N . TYR A 1 397 ? 18.135 44.441 7.683 1.00 20.22 395 TYR A N 1
ATOM 3143 C CA . TYR A 1 397 ? 17.621 45.802 7.613 1.00 26.05 395 TYR A CA 1
ATOM 3144 C C . TYR A 1 397 ? 16.094 45.725 7.573 1.00 22.21 395 TYR A C 1
ATOM 3145 O O . TYR A 1 397 ? 15.507 44.653 7.414 1.00 24.96 395 TYR A O 1
ATOM 3154 N N . LYS A 1 398 ? 15.449 46.866 7.753 1.00 29.41 396 LYS A N 1
ATOM 3155 C CA . LYS A 1 398 ? 13.991 46.957 7.649 1.00 28.24 396 LYS A CA 1
ATOM 3156 C C . LYS A 1 398 ? 13.595 46.796 6.178 1.00 35.75 396 LYS A C 1
ATOM 3157 O O . LYS A 1 398 ? 13.673 47.740 5.386 1.00 34.01 396 LYS A O 1
ATOM 3163 N N . SER A 1 399 ? 13.100 45.611 5.843 1.00 34.55 397 SER A N 1
ATOM 3164 C CA . SER A 1 399 ? 13.005 45.091 4.490 1.00 35.04 397 SER A CA 1
ATOM 3165 C C . SER A 1 399 ? 11.555 44.886 4.080 1.00 36.90 397 SER A C 1
ATOM 3166 O O . SER A 1 399 ? 10.678 44.676 4.916 1.00 44.59 397 SER A O 1
ATOM 3169 N N . SER A 1 400 ? 11.323 44.907 2.763 1.00 46.15 398 SER A N 1
ATOM 3170 C CA . SER A 1 400 ? 10.041 44.476 2.197 1.00 48.20 398 SER A CA 1
ATOM 3171 C C . SER A 1 400 ? 9.895 42.952 2.176 1.00 45.91 398 SER A C 1
ATOM 3172 O O . SER A 1 400 ? 8.777 42.438 2.182 1.00 47.47 398 SER A O 1
ATOM 3175 N N . PHE A 1 401 ? 11.000 42.216 2.148 1.00 54.59 399 PHE A N 1
ATOM 3176 C CA . PHE A 1 401 ? 10.986 40.760 2.049 1.00 54.87 399 PHE A CA 1
ATOM 3177 C C . PHE A 1 401 ? 10.771 40.058 3.394 1.00 58.99 399 PHE A C 1
ATOM 3178 O O . PHE A 1 401 ? 10.977 38.837 3.486 1.00 61.93 399 PHE A O 1
ATOM 3186 N N . CYS A 1 402 ? 10.374 40.783 4.435 1.00 58.43 400 CYS A N 1
ATOM 3187 C CA . CYS A 1 402 ? 10.246 40.190 5.760 1.00 55.09 400 CYS A CA 1
ATOM 3188 C C . CYS A 1 402 ? 9.241 40.997 6.583 1.00 55.86 400 CYS A C 1
ATOM 3189 O O . CYS A 1 402 ? 9.512 42.158 6.927 1.00 52.32 400 CYS A O 1
ATOM 3192 N N . PRO A 1 403 ? 8.081 40.430 6.914 1.00 58.08 401 PRO A N 1
ATOM 3193 C CA . PRO A 1 403 ? 7.109 41.141 7.752 1.00 58.53 401 PRO A CA 1
ATOM 3194 C C . PRO A 1 403 ? 7.445 41.115 9.242 1.00 48.62 401 PRO A C 1
ATOM 3195 O O . PRO A 1 403 ? 8.081 40.192 9.761 1.00 53.19 401 PRO A O 1
ATOM 3199 N N . PHE A 1 404 ? 6.972 42.148 9.935 1.00 53.27 402 PHE A N 1
ATOM 3200 C CA . PHE A 1 404 ? 7.221 42.325 11.364 1.00 51.58 402 PHE A CA 1
ATOM 3201 C C . PHE A 1 404 ? 6.150 43.246 11.930 1.00 44.35 402 PHE A C 1
ATOM 3202 O O . PHE A 1 404 ? 5.455 43.948 11.191 1.00 44.54 402 PHE A O 1
ATOM 3210 N N . SER A 1 405 ? 6.023 43.246 13.250 1.00 47.14 403 SER A N 1
ATOM 3211 C CA . SER A 1 405 ? 5.096 44.155 13.907 1.00 49.41 403 SER A CA 1
ATOM 3212 C C . SER A 1 405 ? 5.849 45.064 14.865 1.00 44.92 403 SER A C 1
ATOM 3213 O O . SER A 1 405 ? 6.919 44.720 15.376 1.00 38.42 403 SER A O 1
ATOM 3216 N N . THR A 1 406 ? 5.298 46.258 15.039 1.00 50.56 404 THR A N 1
ATOM 3217 C CA . THR A 1 406 ? 5.691 47.193 16.078 1.00 55.42 404 THR A CA 1
ATOM 3218 C C . THR A 1 406 ? 4.530 47.341 17.050 1.00 55.46 404 THR A C 1
ATOM 3219 O O . THR A 1 406 ? 3.376 47.063 16.713 1.00 60.24 404 THR A O 1
ATOM 3223 N N . GLU A 1 407 ? 4.851 47.773 18.265 1.00 54.98 405 GLU A N 1
ATOM 3224 C CA . GLU A 1 407 ? 3.820 48.108 19.233 1.00 55.70 405 GLU A CA 1
ATOM 3225 C C . GLU A 1 407 ? 3.197 49.458 18.898 1.00 52.75 405 GLU A C 1
ATOM 3226 O O . GLU A 1 407 ? 3.746 50.260 18.135 1.00 55.31 405 GLU A O 1
ATOM 3232 N N . ALA A 1 408 ? 2.013 49.690 19.447 1.00 63.62 406 ALA A N 1
ATOM 3233 C CA . ALA A 1 408 ? 1.414 51.017 19.376 1.00 70.45 406 ALA A CA 1
ATOM 3234 C C . ALA A 1 408 ? 2.096 51.921 20.396 1.00 68.23 406 ALA A C 1
ATOM 3235 O O . ALA A 1 408 ? 2.456 51.475 21.489 1.00 62.16 406 ALA A O 1
ATOM 3237 N N . GLN A 1 409 ? 2.294 53.186 20.030 1.00 64.64 407 GLN A N 1
ATOM 3238 C CA . GLN A 1 409 ? 3.054 54.093 20.884 1.00 85.36 407 GLN A CA 1
ATOM 3239 C C . GLN A 1 409 ? 2.269 54.479 22.146 1.00 92.35 407 GLN A C 1
ATOM 3240 O O . GLN A 1 409 ? 1.120 54.931 22.061 1.00 89.90 407 GLN A O 1
ATOM 3246 N N . ILE A 1 410 ? 2.902 54.318 23.320 1.00 86.99 408 ILE A N 1
ATOM 3247 C CA . ILE A 1 410 ? 2.374 54.837 24.586 1.00 92.08 408 ILE A CA 1
ATOM 3248 C C . ILE A 1 410 ? 2.311 56.359 24.458 1.00 87.45 408 ILE A C 1
ATOM 3249 O O . ILE A 1 410 ? 3.322 57.060 24.612 1.00 81.99 408 ILE A O 1
ATOM 3254 N N . GLN A 1 411 ? 1.123 56.871 24.125 1.00 76.99 409 GLN A N 1
ATOM 3255 C CA . GLN A 1 411 ? 0.927 58.305 23.940 1.00 75.68 409 GLN A CA 1
ATOM 3256 C C . GLN A 1 411 ? 0.712 58.986 25.285 1.00 66.76 409 GLN A C 1
ATOM 3257 O O . GLN A 1 411 ? -0.145 58.563 26.069 1.00 59.35 409 GLN A O 1
ATOM 3263 N N . THR A 1 412 ? 1.488 60.038 25.559 1.00 65.83 410 THR A N 1
ATOM 3264 C CA . THR A 1 412 ? 1.393 60.677 26.868 1.00 61.07 410 THR A CA 1
ATOM 3265 C C . THR A 1 412 ? 0.064 61.425 26.986 1.00 52.95 410 THR A C 1
ATOM 3266 O O . THR A 1 412 ? -0.353 62.163 26.086 1.00 47.68 410 THR A O 1
ATOM 3270 N N . ASN A 1 413 ? -0.604 61.184 28.105 1.00 54.92 411 ASN A N 1
ATOM 3271 C CA . ASN A 1 413 ? -1.958 61.638 28.350 1.00 49.87 411 ASN A CA 1
ATOM 3272 C C . ASN A 1 413 ? -1.931 63.115 28.706 1.00 52.12 411 ASN A C 1
ATOM 3273 O O . ASN A 1 413 ? -1.124 63.540 29.538 1.00 55.38 411 ASN A O 1
ATOM 3278 N N . SER A 1 414 ? -2.810 63.901 28.077 1.00 50.13 412 SER A N 1
ATOM 3279 C CA . SER A 1 414 ? -2.882 65.328 28.383 1.00 50.16 412 SER A CA 1
ATOM 3280 C C . SER A 1 414 ? -3.073 65.602 29.874 1.00 59.14 412 SER A C 1
ATOM 3281 O O . SER A 1 414 ? -2.709 66.684 30.347 1.00 53.29 412 SER A O 1
ATOM 3284 N N . HIS A 1 415 ? -3.646 64.656 30.622 1.00 56.93 413 HIS A N 1
ATOM 3285 C CA . HIS A 1 415 ? -3.800 64.834 32.059 1.00 55.57 413 HIS A CA 1
ATOM 3286 C C . HIS A 1 415 ? -2.442 64.897 32.757 1.00 57.60 413 HIS A C 1
ATOM 3287 O O . HIS A 1 415 ? -2.316 65.530 33.815 1.00 55.55 413 HIS A O 1
ATOM 3294 N N . THR A 1 416 ? -1.416 64.253 32.190 1.00 52.63 414 THR A N 1
ATOM 3295 C CA . THR A 1 416 ? -0.067 64.227 32.769 1.00 49.88 414 THR A CA 1
ATOM 3296 C C . THR A 1 416 ? 0.920 64.539 31.653 1.00 44.92 414 THR A C 1
ATOM 3297 O O . THR A 1 416 ? 1.524 63.628 31.064 1.00 45.87 414 THR A O 1
ATOM 3301 N N . PRO A 1 417 ? 1.095 65.813 31.317 1.00 43.50 415 PRO A N 1
ATOM 3302 C CA . PRO A 1 417 ? 2.070 66.168 30.279 1.00 48.23 415 PRO A CA 1
ATOM 3303 C C . PRO A 1 417 ? 3.494 65.885 30.725 1.00 45.30 415 PRO A C 1
ATOM 3304 O O . PRO A 1 417 ? 3.802 65.886 31.916 1.00 41.62 415 PRO A O 1
ATOM 3308 N N . GLU A 1 418 ? 4.365 65.641 29.746 1.00 41.83 416 GLU A N 1
ATOM 3309 C CA . GLU A 1 418 ? 5.788 65.586 30.021 1.00 37.26 416 GLU A CA 1
ATOM 3310 C C . GLU A 1 418 ? 6.288 66.946 30.515 1.00 32.15 416 GLU A C 1
ATOM 3311 O O . GLU A 1 418 ? 5.638 67.979 30.361 1.00 34.85 416 GLU A O 1
ATOM 3317 N N . GLU A 1 419 ? 7.468 66.936 31.121 1.00 29.71 417 GLU A N 1
ATOM 3318 C CA . GLU A 1 419 ? 8.028 68.174 31.615 1.00 37.09 417 GLU A CA 1
ATOM 3319 C C . GLU A 1 419 ? 8.298 69.099 30.440 1.00 37.45 417 GLU A C 1
ATOM 3320 O O . GLU A 1 419 ? 8.712 68.660 29.362 1.00 30.81 417 GLU A O 1
ATOM 3326 N N . VAL A 1 420 ? 8.039 70.382 30.661 1.00 32.94 418 VAL A N 1
ATOM 3327 C CA . VAL A 1 420 ? 8.278 71.417 29.669 1.00 35.60 418 VAL A CA 1
ATOM 3328 C C . VAL A 1 420 ? 9.751 71.798 29.684 1.00 33.22 418 VAL A C 1
ATOM 3329 O O . VAL A 1 420 ? 10.350 71.969 30.748 1.00 32.22 418 VAL A O 1
ATOM 3333 N N . LEU A 1 421 ? 10.328 71.972 28.496 1.00 32.33 419 LEU A N 1
ATOM 3334 C CA . LEU A 1 421 ? 11.712 72.397 28.389 1.00 28.96 419 LEU A CA 1
ATOM 3335 C C . LEU A 1 421 ? 11.848 73.875 28.737 1.00 29.99 419 LEU A C 1
ATOM 3336 O O . LEU A 1 421 ? 10.956 74.684 28.486 1.00 34.33 419 LEU A O 1
ATOM 3341 N N . ALA A 1 422 ? 12.974 74.221 29.343 1.00 32.47 420 ALA A N 1
ATOM 3342 C CA . ALA A 1 422 ? 13.382 75.614 29.415 1.00 36.86 420 ALA A CA 1
ATOM 3343 C C . ALA A 1 422 ? 13.754 76.091 27.999 1.00 38.54 420 ALA A C 1
ATOM 3344 O O . ALA A 1 422 ? 13.492 75.417 26.995 1.00 37.13 420 ALA A O 1
ATOM 3346 N N . ALA A 1 423 ? 14.379 77.265 27.891 1.00 37.89 421 ALA A N 1
ATOM 3347 C CA . ALA A 1 423 ? 14.565 77.852 26.566 1.00 39.00 421 ALA A CA 1
ATOM 3348 C C . ALA A 1 423 ? 15.830 77.393 25.853 1.00 37.87 421 ALA A C 1
ATOM 3349 O O . ALA A 1 423 ? 15.849 77.413 24.616 1.00 36.60 421 ALA A O 1
ATOM 3351 N N . HIS A 1 424 ? 16.886 76.996 26.572 1.00 32.51 422 HIS A N 1
ATOM 3352 C CA . HIS A 1 424 ? 18.111 76.518 25.926 1.00 34.93 422 HIS A CA 1
ATOM 3353 C C . HIS A 1 424 ? 18.708 75.324 26.660 1.00 35.38 422 HIS A C 1
ATOM 3354 O O . HIS A 1 424 ? 18.491 75.140 27.859 1.00 40.80 422 HIS A O 1
ATOM 3361 N N . THR A 1 425 ? 19.504 74.536 25.930 1.00 31.75 423 THR A N 1
ATOM 3362 C CA . THR A 1 425 ? 20.406 73.586 26.572 1.00 38.21 423 THR A CA 1
ATOM 3363 C C . THR A 1 425 ? 21.509 74.343 27.284 1.00 28.83 423 THR A C 1
ATOM 3364 O O . THR A 1 425 ? 21.966 75.369 26.795 1.00 39.62 423 THR A O 1
ATOM 3368 N N . GLU A 1 426 ? 21.963 73.816 28.422 1.00 30.65 424 GLU A N 1
ATOM 3369 C CA . GLU A 1 426 ? 23.088 74.405 29.142 1.00 39.19 424 GLU A CA 1
ATOM 3370 C C . GLU A 1 426 ? 23.954 73.342 29.801 1.00 32.88 424 GLU A C 1
ATOM 3371 O O . GLU A 1 426 ? 23.540 72.197 29.991 1.00 34.57 424 GLU A O 1
ATOM 3377 N N . LYS A 1 427 ? 25.172 73.761 30.153 1.00 33.62 425 LYS A N 1
ATOM 3378 C CA . LYS A 1 427 ? 26.041 73.027 31.069 1.00 39.50 425 LYS A CA 1
ATOM 3379 C C . LYS A 1 427 ? 25.787 73.474 32.507 1.00 36.91 425 LYS A C 1
ATOM 3380 O O . LYS A 1 427 ? 25.518 74.652 32.775 1.00 33.53 425 LYS A O 1
ATOM 3386 N N . PHE A 1 428 ? 25.873 72.528 33.431 1.00 29.44 426 PHE A N 1
ATOM 3387 C CA . PHE A 1 428 ? 25.541 72.806 34.821 1.00 28.12 426 PHE A CA 1
ATOM 3388 C C . PHE A 1 428 ? 26.336 71.887 35.744 1.00 31.96 426 PHE A C 1
ATOM 3389 O O . PHE A 1 428 ? 26.496 70.690 35.473 1.00 32.27 426 PHE A O 1
ATOM 3397 N N . HIS A 1 429 ? 26.825 72.472 36.834 1.00 38.80 427 HIS A N 1
ATOM 3398 C CA . HIS A 1 429 ? 27.479 71.767 37.923 1.00 31.22 427 HIS A CA 1
ATOM 3399 C C . HIS A 1 429 ? 26.635 71.970 39.177 1.00 31.25 427 HIS A C 1
ATOM 3400 O O . HIS A 1 429 ? 26.490 73.094 39.667 1.00 29.54 427 HIS A O 1
ATOM 3407 N N . TRP A 1 430 ? 26.081 70.881 39.682 1.00 30.34 428 TRP A N 1
ATOM 3408 C CA . TRP A 1 430 ? 25.110 70.872 40.776 1.00 31.94 428 TRP A CA 1
ATOM 3409 C C . TRP A 1 430 ? 25.796 70.581 42.114 1.00 32.79 428 TRP A C 1
ATOM 3410 O O . TRP A 1 430 ? 25.340 69.756 42.899 1.00 26.17 428 TRP A O 1
ATOM 3421 N N . GLY A 1 431 ? 26.926 71.202 42.413 1.00 33.57 429 GLY A N 1
ATOM 3422 C CA . GLY A 1 431 ? 27.634 70.737 43.580 1.00 34.22 429 GLY A CA 1
ATOM 3423 C C . GLY A 1 431 ? 28.751 71.659 43.985 1.00 39.77 429 GLY A C 1
ATOM 3424 O O . GLY A 1 431 ? 28.881 72.772 43.476 1.00 44.95 429 GLY A O 1
ATOM 3425 N N . GLY A 1 432 ? 29.552 71.163 44.931 1.00 34.45 430 GLY A N 1
ATOM 3426 C CA . GLY A 1 432 ? 30.714 71.873 45.415 1.00 32.12 430 GLY A CA 1
ATOM 3427 C C . GLY A 1 432 ? 30.615 72.244 46.878 1.00 30.94 430 GLY A C 1
ATOM 3428 O O . GLY A 1 432 ? 30.241 71.428 47.720 1.00 30.68 430 GLY A O 1
ATOM 3429 N N . ILE A 1 433 ? 30.948 73.481 47.205 1.00 41.85 431 ILE A N 1
ATOM 3430 C CA . ILE A 1 433 ? 30.847 73.948 48.579 1.00 38.40 431 ILE A CA 1
ATOM 3431 C C . ILE A 1 433 ? 29.459 74.520 48.804 1.00 30.51 431 ILE A C 1
ATOM 3432 O O . ILE A 1 433 ? 29.045 75.450 48.116 1.00 36.24 431 ILE A O 1
ATOM 3437 N N . LEU A 1 434 ? 28.749 73.976 49.774 1.00 31.25 432 LEU A N 1
ATOM 3438 C CA . LEU A 1 434 ? 27.362 74.332 49.999 1.00 37.26 432 LEU A CA 1
ATOM 3439 C C . LEU A 1 434 ? 27.228 75.062 51.324 1.00 38.06 432 LEU A C 1
ATOM 3440 O O . LEU A 1 434 ? 28.078 74.949 52.215 1.00 39.72 432 LEU A O 1
ATOM 3445 N N . ASP A 1 435 ? 26.136 75.807 51.447 1.00 39.81 433 ASP A N 1
ATOM 3446 C CA . ASP A 1 435 ? 25.891 76.591 52.642 1.00 39.15 433 ASP A CA 1
ATOM 3447 C C . ASP A 1 435 ? 25.205 75.740 53.704 1.00 46.73 433 ASP A C 1
ATOM 3448 O O . ASP A 1 435 ? 24.204 75.063 53.431 1.00 37.76 433 ASP A O 1
ATOM 3453 N N . SER A 1 436 ? 25.735 75.814 54.926 1.00 43.28 434 SER A N 1
ATOM 3454 C CA . SER A 1 436 ? 25.167 75.094 56.053 1.00 36.41 434 SER A CA 1
ATOM 3455 C C . SER A 1 436 ? 23.656 75.263 56.162 1.00 39.00 434 SER A C 1
ATOM 3456 O O . SER A 1 436 ? 22.951 74.325 56.544 1.00 36.80 434 SER A O 1
ATOM 3459 N N . LYS A 1 437 ? 23.136 76.442 55.833 1.00 40.24 435 LYS A N 1
ATOM 3460 C CA . LYS A 1 437 ? 21.732 76.725 56.100 1.00 40.14 435 LYS A CA 1
ATOM 3461 C C . LYS A 1 437 ? 20.775 76.255 55.007 1.00 38.55 435 LYS A C 1
ATOM 3462 O O . LYS A 1 437 ? 19.562 76.324 55.213 1.00 43.14 435 LYS A O 1
ATOM 3468 N N . SER A 1 438 ? 21.264 75.768 53.867 1.00 45.86 436 SER A N 1
ATOM 3469 C CA . SER A 1 438 ? 20.380 75.418 52.758 1.00 34.58 436 SER A CA 1
ATOM 3470 C C . SER A 1 438 ? 19.705 74.071 52.984 1.00 32.03 436 SER A C 1
ATOM 3471 O O . SER A 1 438 ? 20.106 73.279 53.832 1.00 32.61 436 SER A O 1
ATOM 3474 N N . TYR A 1 439 ? 18.654 73.818 52.205 1.00 33.51 437 TYR A N 1
ATOM 3475 C CA . TYR A 1 439 ? 17.970 72.542 52.324 1.00 26.19 437 TYR A CA 1
ATOM 3476 C C . TYR A 1 439 ? 18.902 71.376 52.042 1.00 34.64 437 TYR A C 1
ATOM 3477 O O . TYR A 1 439 ? 18.539 70.238 52.352 1.00 34.62 437 TYR A O 1
ATOM 3486 N N . ASP A 1 440 ? 20.089 71.615 51.467 1.00 32.41 438 ASP A N 1
ATOM 3487 C CA . ASP A 1 440 ? 20.969 70.497 51.132 1.00 29.85 438 ASP A CA 1
ATOM 3488 C C . ASP A 1 440 ? 21.545 69.829 52.365 1.00 31.96 438 ASP A C 1
ATOM 3489 O O . ASP A 1 440 ? 22.051 68.706 52.251 1.00 29.46 438 ASP A O 1
ATOM 3494 N N . PHE A 1 441 ? 21.428 70.457 53.538 1.00 32.27 439 PHE A N 1
ATOM 3495 C CA . PHE A 1 441 ? 21.824 69.826 54.787 1.00 31.05 439 PHE A CA 1
ATOM 3496 C C . PHE A 1 441 ? 20.630 69.431 55.665 1.00 24.93 439 PHE A C 1
ATOM 3497 O O . PHE A 1 441 ? 20.824 68.825 56.718 1.00 29.24 439 PHE A O 1
ATOM 3505 N N . GLU A 1 442 ? 19.396 69.698 55.243 1.00 27.98 440 GLU A N 1
ATOM 3506 C CA . GLU A 1 442 ? 18.265 69.390 56.108 1.00 25.15 440 GLU A CA 1
ATOM 3507 C C . GLU A 1 442 ? 18.040 67.894 56.227 1.00 21.98 440 GLU A C 1
ATOM 3508 O O . GLU A 1 442 ? 17.714 67.414 57.305 1.00 27.28 440 GLU A O 1
ATOM 3514 N N . GLN A 1 443 ? 18.228 67.138 55.154 1.00 28.71 441 GLN A N 1
ATOM 3515 C CA . GLN A 1 443 ? 18.015 65.662 55.173 1.00 26.43 441 GLN A CA 1
ATOM 3516 C C . GLN A 1 443 ? 19.107 64.989 56.012 1.00 22.57 441 GLN A C 1
ATOM 3517 O O . GLN A 1 443 ? 18.807 64.063 56.716 1.00 21.17 441 GLN A O 1
ATOM 3523 N N . PRO A 1 444 ? 20.384 65.379 55.875 1.00 24.54 442 PRO A N 1
ATOM 3524 C CA . PRO A 1 444 ? 21.420 64.947 56.791 1.00 22.13 442 PRO A CA 1
ATOM 3525 C C . PRO A 1 444 ? 21.068 65.298 58.250 1.00 23.50 442 PRO A C 1
ATOM 3526 O O . PRO A 1 444 ? 21.316 64.515 59.075 1.00 22.04 442 PRO A O 1
ATOM 3530 N N . ARG A 1 445 ? 20.517 66.482 58.511 1.00 20.03 443 ARG A N 1
ATOM 3531 C CA . ARG A 1 445 ? 20.077 66.826 59.889 1.00 27.88 443 ARG A CA 1
ATOM 3532 C C . ARG A 1 445 ? 18.980 65.857 60.325 1.00 20.89 443 ARG A C 1
ATOM 3533 O O . ARG A 1 445 ? 18.988 65.456 61.441 1.00 24.84 443 ARG A O 1
ATOM 3541 N N . ALA A 1 446 ? 18.057 65.538 59.434 1.00 29.88 444 ALA A N 1
ATOM 3542 C CA . ALA A 1 446 ? 16.980 64.583 59.750 1.00 28.50 444 ALA A CA 1
ATOM 3543 C C . ALA A 1 446 ? 17.572 63.198 60.033 1.00 27.49 444 ALA A C 1
ATOM 3544 O O . ALA A 1 446 ? 17.060 62.548 60.895 1.00 32.16 444 ALA A O 1
ATOM 3546 N N . LEU A 1 447 ? 18.614 62.793 59.312 1.00 32.00 445 LEU A N 1
ATOM 3547 C CA . LEU A 1 447 ? 19.250 61.469 59.507 1.00 33.45 445 LEU A CA 1
ATOM 3548 C C . LEU A 1 447 ? 19.876 61.410 60.901 1.00 34.25 445 LEU A C 1
ATOM 3549 O O . LEU A 1 447 ? 19.790 60.368 61.516 1.00 25.89 445 LEU A O 1
ATOM 3554 N N . TRP A 1 448 ? 20.462 62.508 61.360 1.00 24.27 446 TRP A N 1
ATOM 3555 C CA . TRP A 1 448 ? 21.012 62.548 62.705 1.00 29.31 446 TRP A CA 1
ATOM 3556 C C . TRP A 1 448 ? 19.919 62.295 63.737 1.00 28.83 446 TRP A C 1
ATOM 3557 O O . TRP A 1 448 ? 20.083 61.486 64.659 1.00 22.99 446 TRP A O 1
ATOM 3568 N N . LYS A 1 449 ? 18.779 62.956 63.578 1.00 24.16 447 LYS A N 1
ATOM 3569 C CA . LYS A 1 449 ? 17.692 62.723 64.515 1.00 30.30 447 LYS A CA 1
ATOM 3570 C C . LYS A 1 449 ? 17.203 61.289 64.420 1.00 27.27 447 LYS A C 1
ATOM 3571 O O . LYS A 1 449 ? 16.817 60.699 65.434 1.00 37.67 447 LYS A O 1
ATOM 3577 N N . VAL A 1 450 ? 17.235 60.689 63.235 1.00 30.73 448 VAL A N 1
ATOM 3578 C CA . VAL A 1 450 ? 16.789 59.301 63.127 1.00 29.99 448 VAL A CA 1
ATOM 3579 C C . VAL A 1 450 ? 17.746 58.380 63.878 1.00 27.95 448 VAL A C 1
ATOM 3580 O O . VAL A 1 450 ? 17.323 57.415 64.529 1.00 28.32 448 VAL A O 1
ATOM 3584 N N . PHE A 1 451 ? 19.051 58.629 63.746 1.00 24.85 449 PHE A N 1
ATOM 3585 C CA . PHE A 1 451 ? 20.040 57.950 64.572 1.00 27.69 449 PHE A CA 1
ATOM 3586 C C . PHE A 1 451 ? 19.639 58.012 66.047 1.00 29.47 449 PHE A C 1
ATOM 3587 O O . PHE A 1 451 ? 19.670 57.002 66.760 1.00 26.58 449 PHE A O 1
ATOM 3595 N N . GLY A 1 452 ? 19.262 59.204 66.516 1.00 31.20 450 GLY A N 1
ATOM 3596 C CA . GLY A 1 452 ? 19.007 59.443 67.919 1.00 32.83 450 GLY A CA 1
ATOM 3597 C C . GLY A 1 452 ? 17.784 58.730 68.462 1.00 35.20 450 GLY A C 1
ATOM 3598 O O . GLY A 1 452 ? 17.595 58.696 69.679 1.00 45.31 450 GLY A O 1
ATOM 3599 N N . LYS A 1 453 ? 16.956 58.165 67.598 1.00 33.16 451 LYS A N 1
ATOM 3600 C CA . LYS A 1 453 ? 15.805 57.427 68.074 1.00 34.68 451 LYS A CA 1
ATOM 3601 C C . LYS A 1 453 ? 16.163 55.996 68.443 1.00 37.51 451 LYS A C 1
ATOM 3602 O O . LYS A 1 453 ? 15.314 55.286 68.996 1.00 35.24 451 LYS A O 1
ATOM 3608 N N . THR A 1 454 ? 17.376 55.550 68.109 1.00 34.48 452 THR A N 1
ATOM 3609 C CA . THR A 1 454 ? 17.862 54.234 68.504 1.00 33.99 452 THR A CA 1
ATOM 3610 C C . THR A 1 454 ? 19.101 54.419 69.366 1.00 38.06 452 THR A C 1
ATOM 3611 O O . THR A 1 454 ? 20.093 55.016 68.899 1.00 28.81 452 THR A O 1
ATOM 3615 N N . PRO A 1 455 ? 19.100 53.938 70.609 1.00 42.22 453 PRO A N 1
ATOM 3616 C CA . PRO A 1 455 ? 20.262 54.152 71.478 1.00 41.72 453 PRO A CA 1
ATOM 3617 C C . PRO A 1 455 ? 21.487 53.493 70.880 1.00 32.74 453 PRO A C 1
ATOM 3618 O O . PRO A 1 455 ? 21.425 52.357 70.400 1.00 33.86 453 PRO A O 1
ATOM 3622 N N . GLY A 1 456 ? 22.595 54.230 70.889 1.00 27.53 454 GLY A N 1
ATOM 3623 C CA . GLY A 1 456 ? 23.851 53.762 70.352 1.00 39.65 454 GLY A CA 1
ATOM 3624 C C . GLY A 1 456 ? 24.170 54.231 68.940 1.00 38.79 454 GLY A C 1
ATOM 3625 O O . GLY A 1 456 ? 25.347 54.243 68.563 1.00 35.42 454 GLY A O 1
ATOM 3626 N N . GLN A 1 457 ? 23.172 54.639 68.154 1.00 39.28 455 GLN A N 1
ATOM 3627 C CA . GLN A 1 457 ? 23.452 54.861 66.741 1.00 34.81 455 GLN A CA 1
ATOM 3628 C C . GLN A 1 457 ? 24.239 56.148 66.505 1.00 34.32 455 GLN A C 1
ATOM 3629 O O . GLN A 1 457 ? 25.138 56.180 65.652 1.00 27.57 455 GLN A O 1
ATOM 3635 N N . GLN A 1 458 ? 23.955 57.207 67.257 1.00 33.69 456 GLN A N 1
ATOM 3636 C CA . GLN A 1 458 ? 24.729 58.428 67.074 1.00 34.53 456 GLN A CA 1
ATOM 3637 C C . GLN A 1 458 ? 26.175 58.218 67.481 1.00 33.15 456 GLN A C 1
ATOM 3638 O O . GLN A 1 458 ? 27.090 58.652 66.774 1.00 34.35 456 GLN A O 1
ATOM 3644 N N . ARG A 1 459 ? 26.403 57.522 68.599 1.00 38.90 457 ARG A N 1
ATOM 3645 C CA . ARG A 1 459 ? 27.766 57.288 69.059 1.00 35.13 457 ARG A CA 1
ATOM 3646 C C . ARG A 1 459 ? 28.515 56.409 68.064 1.00 36.40 457 ARG A C 1
ATOM 3647 O O . ARG A 1 459 ? 29.652 56.721 67.693 1.00 28.02 457 ARG A O 1
ATOM 3655 N N . ASN A 1 460 ? 27.856 55.370 67.539 1.00 36.32 458 ASN A N 1
ATOM 3656 C CA . ASN A 1 460 ? 28.512 54.504 66.554 1.00 35.98 458 ASN A CA 1
ATOM 3657 C C . ASN A 1 460 ? 28.879 55.283 65.292 1.00 36.63 458 ASN A C 1
ATOM 3658 O O . ASN A 1 460 ? 30.013 55.190 64.802 1.00 26.33 458 ASN A O 1
ATOM 3663 N N . PHE A 1 461 ? 27.962 56.109 64.788 1.00 32.48 459 PHE A N 1
ATOM 3664 C CA . PHE A 1 461 ? 28.300 56.936 63.635 1.00 28.13 459 PHE A CA 1
ATOM 3665 C C . PHE A 1 461 ? 29.574 57.742 63.885 1.00 31.51 459 PHE A C 1
ATOM 3666 O O . PHE A 1 461 ? 30.494 57.731 63.064 1.00 29.99 459 PHE A O 1
ATOM 3674 N N . CYS A 1 462 ? 29.650 58.443 65.018 1.00 32.36 460 CYS A N 1
ATOM 3675 C CA . CYS A 1 462 ? 30.795 59.318 65.270 1.00 35.79 460 CYS A CA 1
ATOM 3676 C C . CYS A 1 462 ? 32.078 58.517 65.437 1.00 32.02 460 CYS A C 1
ATOM 3677 O O . CYS A 1 462 ? 33.142 58.932 64.963 1.00 30.76 460 CYS A O 1
ATOM 3680 N N . HIS A 1 463 ? 31.995 57.360 66.095 1.00 30.04 461 HIS A N 1
ATOM 3681 C CA . HIS A 1 463 ? 33.160 56.500 66.229 1.00 31.13 461 HIS A CA 1
ATOM 3682 C C . HIS A 1 463 ? 33.590 55.941 64.871 1.00 30.94 461 HIS A C 1
ATOM 3683 O O . HIS A 1 463 ? 34.784 55.903 64.561 1.00 28.38 461 HIS A O 1
ATOM 3690 N N . ASN A 1 464 ? 32.629 55.524 64.040 1.00 30.00 462 ASN A N 1
ATOM 3691 C CA . ASN A 1 464 ? 32.957 54.987 62.717 1.00 27.91 462 ASN A CA 1
ATOM 3692 C C . ASN A 1 464 ? 33.674 56.021 61.844 1.00 31.25 462 ASN A C 1
ATOM 3693 O O . ASN A 1 464 ? 34.615 55.684 61.124 1.00 23.76 462 ASN A O 1
ATOM 3698 N N . VAL A 1 465 ? 33.282 57.290 61.926 1.00 25.36 463 VAL A N 1
ATOM 3699 C CA . VAL A 1 465 ? 33.999 58.320 61.182 1.00 24.64 463 VAL A CA 1
ATOM 3700 C C . VAL A 1 465 ? 35.393 58.506 61.757 1.00 34.08 463 VAL A C 1
ATOM 3701 O O . VAL A 1 465 ? 36.383 58.565 61.009 1.00 28.54 463 VAL A O 1
ATOM 3705 N N . ALA A 1 466 ? 35.503 58.559 63.097 1.00 29.75 464 ALA A N 1
ATOM 3706 C CA . ALA A 1 466 ? 36.766 58.938 63.726 1.00 34.28 464 ALA A CA 1
ATOM 3707 C C . ALA A 1 466 ? 37.876 57.934 63.419 1.00 31.75 464 ALA A C 1
ATOM 3708 O O . ALA A 1 466 ? 39.007 58.324 63.090 1.00 34.99 464 ALA A O 1
ATOM 3710 N N . VAL A 1 467 ? 37.584 56.632 63.529 1.00 29.49 465 VAL A N 1
ATOM 3711 C CA . VAL A 1 467 ? 38.642 55.637 63.307 1.00 31.59 465 VAL A CA 1
ATOM 3712 C C . VAL A 1 467 ? 39.143 55.710 61.889 1.00 29.05 465 VAL A C 1
ATOM 3713 O O . VAL A 1 467 ? 40.281 55.323 61.609 1.00 41.29 465 VAL A O 1
ATOM 3717 N N . HIS A 1 468 ? 38.297 56.168 60.966 1.00 31.77 466 HIS A N 1
ATOM 3718 C CA . HIS A 1 468 ? 38.674 56.285 59.568 1.00 31.13 466 HIS A CA 1
ATOM 3719 C C . HIS A 1 468 ? 39.432 57.590 59.300 1.00 29.24 466 HIS A C 1
ATOM 3720 O O . HIS A 1 468 ? 40.496 57.569 58.683 1.00 33.93 466 HIS A O 1
ATOM 3727 N N . VAL A 1 469 ? 38.939 58.733 59.788 1.00 28.00 467 VAL A N 1
ATOM 3728 C CA . VAL A 1 469 ? 39.610 59.988 59.450 1.00 32.01 467 VAL A CA 1
ATOM 3729 C C . VAL A 1 469 ? 40.887 60.202 60.260 1.00 28.06 467 VAL A C 1
ATOM 3730 O O . VAL A 1 469 ? 41.757 60.968 59.846 1.00 28.46 467 VAL A O 1
ATOM 3734 N N . ALA A 1 470 ? 41.038 59.522 61.389 1.00 35.26 468 ALA A N 1
ATOM 3735 C CA . ALA A 1 470 ? 42.280 59.586 62.149 1.00 31.04 468 ALA A CA 1
ATOM 3736 C C . ALA A 1 470 ? 43.520 59.345 61.290 1.00 36.31 468 ALA A C 1
ATOM 3737 O O . ALA A 1 470 ? 44.615 59.818 61.635 1.00 37.41 468 ALA A O 1
ATOM 3739 N N . ALA A 1 471 ? 43.374 58.600 60.181 1.00 36.73 469 ALA A N 1
ATOM 3740 C CA . ALA A 1 471 ? 44.503 58.291 59.303 1.00 33.26 469 ALA A CA 1
ATOM 3741 C C . ALA A 1 471 ? 44.871 59.451 58.399 1.00 39.65 469 ALA A C 1
ATOM 3742 O O . ALA A 1 471 ? 46.026 59.560 57.962 1.00 41.94 469 ALA A O 1
ATOM 3744 N N . ALA A 1 472 ? 43.915 60.302 58.074 1.00 36.04 470 ALA A N 1
ATOM 3745 C CA . ALA A 1 472 ? 44.246 61.436 57.238 1.00 38.57 470 ALA A CA 1
ATOM 3746 C C . ALA A 1 472 ? 45.110 62.412 58.017 1.00 30.88 470 ALA A C 1
ATOM 3747 O O . ALA A 1 472 ? 45.134 62.405 59.238 1.00 36.12 470 ALA A O 1
ATOM 3749 N N . ASN A 1 473 ? 45.822 63.265 57.294 1.00 33.86 471 ASN A N 1
ATOM 3750 C CA . ASN A 1 473 ? 46.680 64.216 57.965 1.00 38.15 471 ASN A CA 1
ATOM 3751 C C . ASN A 1 473 ? 45.838 65.326 58.599 1.00 37.46 471 ASN A C 1
ATOM 3752 O O . ASN A 1 473 ? 44.642 65.464 58.334 1.00 39.03 471 ASN A O 1
ATOM 3757 N N . HIS A 1 474 ? 46.493 66.159 59.413 1.00 41.24 472 HIS A N 1
ATOM 3758 C CA . HIS A 1 474 ? 45.769 67.042 60.338 1.00 42.73 472 HIS A CA 1
ATOM 3759 C C . HIS A 1 474 ? 44.957 68.126 59.621 1.00 38.71 472 HIS A C 1
ATOM 3760 O O . HIS A 1 474 ? 43.852 68.471 60.058 1.00 39.32 472 HIS A O 1
ATOM 3767 N N . GLU A 1 475 ? 45.465 68.654 58.511 1.00 37.95 473 GLU A N 1
ATOM 3768 C CA . GLU A 1 475 ? 44.730 69.664 57.750 1.00 38.79 473 GLU A CA 1
ATOM 3769 C C . GLU A 1 475 ? 43.432 69.110 57.145 1.00 40.33 473 GLU A C 1
ATOM 3770 O O . GLU A 1 475 ? 42.408 69.807 57.112 1.00 38.19 473 GLU A O 1
ATOM 3776 N N . ILE A 1 476 ? 43.459 67.863 56.648 1.00 39.39 474 ILE A N 1
ATOM 3777 C CA . ILE A 1 476 ? 42.244 67.208 56.150 1.00 40.61 474 ILE A CA 1
ATOM 3778 C C . ILE A 1 476 ? 41.264 66.945 57.287 1.00 36.71 474 ILE A C 1
ATOM 3779 O O . ILE A 1 476 ? 40.060 67.169 57.146 1.00 34.58 474 ILE A O 1
ATOM 3784 N N . GLN A 1 477 ? 41.752 66.403 58.405 1.00 37.91 475 GLN A N 1
ATOM 3785 C CA . GLN A 1 477 ? 40.929 66.226 59.603 1.00 36.04 475 GLN A CA 1
ATOM 3786 C C . GLN A 1 477 ? 40.097 67.473 59.911 1.00 37.34 475 GLN A C 1
ATOM 3787 O O . GLN A 1 477 ? 38.899 67.387 60.213 1.00 33.93 475 GLN A O 1
ATOM 3793 N N . ASP A 1 478 ? 40.726 68.644 59.829 1.00 33.70 476 ASP A N 1
ATOM 3794 C CA . ASP A 1 478 ? 40.048 69.876 60.218 1.00 37.06 476 ASP A CA 1
ATOM 3795 C C . ASP A 1 478 ? 38.951 70.235 59.221 1.00 36.99 476 ASP A C 1
ATOM 3796 O O . ASP A 1 478 ? 37.844 70.616 59.616 1.00 34.49 476 ASP A O 1
ATOM 3801 N N . ARG A 1 479 ? 39.225 70.102 57.922 1.00 37.46 477 ARG A N 1
ATOM 3802 C CA . ARG A 1 479 ? 38.154 70.255 56.949 1.00 36.98 477 ARG A CA 1
ATOM 3803 C C . ARG A 1 479 ? 37.021 69.276 57.219 1.00 31.57 477 ARG A C 1
ATOM 3804 O O . ARG A 1 479 ? 35.852 69.604 56.986 1.00 28.89 477 ARG A O 1
ATOM 3812 N N . VAL A 1 480 ? 37.332 68.077 57.718 1.00 31.89 478 VAL A N 1
ATOM 3813 C CA . VAL A 1 480 ? 36.283 67.078 57.906 1.00 34.48 478 VAL A CA 1
ATOM 3814 C C . VAL A 1 480 ? 35.385 67.457 59.080 1.00 34.65 478 VAL A C 1
ATOM 3815 O O . VAL A 1 480 ? 34.162 67.288 59.014 1.00 32.56 478 VAL A O 1
ATOM 3819 N N . PHE A 1 481 ? 35.967 67.964 60.174 1.00 39.86 479 PHE A N 1
ATOM 3820 C CA . PHE A 1 481 ? 35.149 68.430 61.303 1.00 38.73 479 PHE A CA 1
ATOM 3821 C C . PHE A 1 481 ? 34.216 69.562 60.886 1.00 34.84 479 PHE A C 1
ATOM 3822 O O . PHE A 1 481 ? 33.023 69.536 61.214 1.00 31.93 479 PHE A O 1
ATOM 3830 N N . GLU A 1 482 ? 34.735 70.561 60.149 1.00 36.72 480 GLU A N 1
ATOM 3831 C CA . GLU A 1 482 ? 33.883 71.630 59.609 1.00 26.60 480 GLU A CA 1
ATOM 3832 C C . GLU A 1 482 ? 32.727 71.045 58.812 1.00 29.28 480 GLU A C 1
ATOM 3833 O O . GLU A 1 482 ? 31.572 71.453 58.976 1.00 36.49 480 GLU A O 1
ATOM 3839 N N . TYR A 1 483 ? 33.038 70.080 57.930 1.00 41.59 481 TYR A N 1
ATOM 3840 C CA . TYR A 1 483 ? 32.062 69.486 57.013 1.00 26.57 481 TYR A CA 1
ATOM 3841 C C . TYR A 1 483 ? 30.886 68.890 57.781 1.00 24.24 481 TYR A C 1
ATOM 3842 O O . TYR A 1 483 ? 29.728 69.238 57.532 1.00 25.63 481 TYR A O 1
ATOM 3851 N N . PHE A 1 484 ? 31.163 68.054 58.782 1.00 30.12 482 PHE A N 1
ATOM 3852 C CA . PHE A 1 484 ? 30.074 67.484 59.576 1.00 35.50 482 PHE A CA 1
ATOM 3853 C C . PHE A 1 484 ? 29.384 68.527 60.454 1.00 32.19 482 PHE A C 1
ATOM 3854 O O . PHE A 1 484 ? 28.178 68.412 60.729 1.00 25.06 482 PHE A O 1
ATOM 3862 N N . SER A 1 485 ? 30.127 69.534 60.920 1.00 34.10 483 SER A N 1
ATOM 3863 C CA . SER A 1 485 ? 29.521 70.618 61.680 1.00 33.08 483 SER A CA 1
ATOM 3864 C C . SER A 1 485 ? 28.633 71.507 60.822 1.00 31.47 483 SER A C 1
ATOM 3865 O O . SER A 1 485 ? 27.888 72.308 61.389 1.00 32.52 483 SER A O 1
ATOM 3868 N N . LYS A 1 486 ? 28.666 71.380 59.484 1.00 30.46 484 LYS A N 1
ATOM 3869 C CA . LYS A 1 486 ? 27.647 72.048 58.672 1.00 30.51 484 LYS A CA 1
ATOM 3870 C C . LYS A 1 486 ? 26.279 71.386 58.801 1.00 31.04 484 LYS A C 1
ATOM 3871 O O . LYS A 1 486 ? 25.285 71.968 58.346 1.00 31.88 484 LYS A O 1
ATOM 3877 N N . VAL A 1 487 ? 26.212 70.198 59.399 1.00 27.07 485 VAL A N 1
ATOM 3878 C CA . VAL A 1 487 ? 24.955 69.492 59.635 1.00 36.66 485 VAL A CA 1
ATOM 3879 C C . VAL A 1 487 ? 24.407 69.987 60.959 1.00 35.28 485 VAL A C 1
ATOM 3880 O O . VAL A 1 487 ? 23.398 70.694 61.011 1.00 31.15 485 VAL A O 1
ATOM 3884 N N . TYR A 1 488 ? 25.073 69.590 62.039 1.00 32.65 486 TYR A N 1
ATOM 3885 C CA . TYR A 1 488 ? 24.872 70.145 63.351 1.00 32.54 486 TYR A CA 1
ATOM 3886 C C . TYR A 1 488 ? 26.270 70.320 63.923 1.00 36.82 486 TYR A C 1
ATOM 3887 O O . TYR A 1 488 ? 27.124 69.434 63.754 1.00 32.22 486 TYR A O 1
ATOM 3896 N N . PRO A 1 489 ? 26.540 71.447 64.585 1.00 37.01 487 PRO A N 1
ATOM 3897 C CA . PRO A 1 489 ? 27.884 71.655 65.134 1.00 40.27 487 PRO A CA 1
ATOM 3898 C C . PRO A 1 489 ? 28.341 70.558 66.084 1.00 33.81 487 PRO A C 1
ATOM 3899 O O . PRO A 1 489 ? 29.537 70.252 66.118 1.00 36.42 487 PRO A O 1
ATOM 3903 N N . GLU A 1 490 ? 27.436 69.969 66.872 1.00 29.94 488 GLU A N 1
ATOM 3904 C CA . GLU A 1 490 ? 27.859 68.954 67.834 1.00 37.63 488 GLU A CA 1
ATOM 3905 C C . GLU A 1 490 ? 28.416 67.716 67.153 1.00 44.03 488 GLU A C 1
ATOM 3906 O O . GLU A 1 490 ? 29.217 66.992 67.752 1.00 45.06 488 GLU A O 1
ATOM 3912 N N . ILE A 1 491 ? 28.036 67.455 65.909 1.00 42.92 489 ILE A N 1
ATOM 3913 C CA . ILE A 1 491 ? 28.553 66.270 65.244 1.00 34.58 489 ILE A CA 1
ATOM 3914 C C . ILE A 1 491 ? 30.040 66.430 64.982 1.00 37.09 489 ILE A C 1
ATOM 3915 O O . ILE A 1 491 ? 30.850 65.581 65.368 1.00 40.72 489 ILE A O 1
ATOM 3920 N N . GLY A 1 492 ? 30.422 67.519 64.320 1.00 37.40 490 GLY A N 1
ATOM 3921 C CA . GLY A 1 492 ? 31.821 67.712 64.008 1.00 35.04 490 GLY A CA 1
ATOM 3922 C C . GLY A 1 492 ? 32.679 67.687 65.242 1.00 38.87 490 GLY A C 1
ATOM 3923 O O . GLY A 1 492 ? 33.822 67.231 65.194 1.00 46.31 490 GLY A O 1
ATOM 3924 N N . ASP A 1 493 ? 32.130 68.141 66.373 1.00 50.28 491 ASP A N 1
ATOM 3925 C CA . ASP A 1 493 ? 32.930 68.329 67.579 1.00 44.93 491 ASP A CA 1
ATOM 3926 C C . ASP A 1 493 ? 33.092 67.032 68.352 1.00 37.70 491 ASP A C 1
ATOM 3927 O O . ASP A 1 493 ? 34.153 66.792 68.921 1.00 38.94 491 ASP A O 1
ATOM 3932 N N . GLN A 1 494 ? 32.052 66.193 68.390 1.00 36.20 492 GLN A N 1
ATOM 3933 C CA . GLN A 1 494 ? 32.176 64.851 68.956 1.00 38.30 492 GLN A CA 1
ATOM 3934 C C . GLN A 1 494 ? 33.205 64.035 68.178 1.00 43.88 492 GLN A C 1
ATOM 3935 O O . GLN A 1 494 ? 33.960 63.244 68.755 1.00 46.56 492 GLN A O 1
ATOM 3941 N N . ILE A 1 495 ? 33.251 64.223 66.857 1.00 50.90 493 ILE A N 1
ATOM 3942 C CA . ILE A 1 495 ? 34.207 63.493 66.032 1.00 46.62 493 ILE A CA 1
ATOM 3943 C C . ILE A 1 495 ? 35.609 64.042 66.239 1.00 42.57 493 ILE A C 1
ATOM 3944 O O . ILE A 1 495 ? 36.579 63.279 66.341 1.00 45.93 493 ILE A O 1
ATOM 3949 N N . ARG A 1 496 ? 35.746 65.369 66.275 1.00 47.15 494 ARG A N 1
ATOM 3950 C CA . ARG A 1 496 ? 37.055 65.964 66.530 1.00 50.07 494 ARG A CA 1
ATOM 3951 C C . ARG A 1 496 ? 37.658 65.466 67.846 1.00 46.68 494 ARG A C 1
ATOM 3952 O O . ARG A 1 496 ? 38.865 65.192 67.917 1.00 40.56 494 ARG A O 1
ATOM 3960 N N . LYS A 1 497 ? 36.838 65.331 68.893 1.00 41.54 495 LYS A N 1
ATOM 3961 C CA . LYS A 1 497 ? 37.372 64.927 70.184 1.00 44.51 495 LYS A CA 1
ATOM 3962 C C . LYS A 1 497 ? 37.896 63.504 70.115 1.00 55.55 495 LYS A C 1
ATOM 3963 O O . LYS A 1 497 ? 38.981 63.200 70.633 1.00 52.56 495 LYS A O 1
ATOM 3969 N N . GLU A 1 498 ? 37.151 62.617 69.461 1.00 49.76 496 GLU A N 1
ATOM 3970 C CA . GLU A 1 498 ? 37.601 61.241 69.394 1.00 42.11 496 GLU A CA 1
ATOM 3971 C C . GLU A 1 498 ? 38.808 61.106 68.476 1.00 38.84 496 GLU A C 1
ATOM 3972 O O . GLU A 1 498 ? 39.735 60.350 68.770 1.00 34.92 496 GLU A O 1
ATOM 3978 N N . VAL A 1 499 ? 38.834 61.853 67.375 1.00 42.13 497 VAL A N 1
ATOM 3979 C CA . VAL A 1 499 ? 39.990 61.799 66.490 1.00 40.24 497 VAL A CA 1
ATOM 3980 C C . VAL A 1 499 ? 41.244 62.262 67.221 1.00 46.02 497 VAL A C 1
ATOM 3981 O O . VAL A 1 499 ? 42.342 61.745 66.983 1.00 49.22 497 VAL A O 1
ATOM 3985 N N . LEU A 1 500 ? 41.102 63.232 68.133 1.00 54.05 498 LEU A N 1
ATOM 3986 C CA . LEU A 1 500 ? 42.275 63.766 68.826 1.00 50.26 498 LEU A CA 1
ATOM 3987 C C . LEU A 1 500 ? 42.884 62.754 69.791 1.00 48.04 498 LEU A C 1
ATOM 3988 O O . LEU A 1 500 ? 44.103 62.757 70.002 1.00 47.31 498 LEU A O 1
ATOM 3993 N N . GLN A 1 501 ? 42.062 61.892 70.385 1.00 42.38 499 GLN A N 1
ATOM 3994 C CA . GLN A 1 501 ? 42.593 60.737 71.089 1.00 41.84 499 GLN A CA 1
ATOM 3995 C C . GLN A 1 501 ? 43.374 59.838 70.137 1.00 47.03 499 GLN A C 1
ATOM 3996 O O . GLN A 1 501 ? 44.523 59.483 70.408 1.00 63.15 499 GLN A O 1
ATOM 4002 N N . LEU A 1 502 ? 42.806 59.526 68.975 1.00 49.68 500 LEU A N 1
ATOM 4003 C CA . LEU A 1 502 ? 43.457 58.572 68.076 1.00 45.05 500 LEU A CA 1
ATOM 4004 C C . LEU A 1 502 ? 44.646 59.170 67.340 1.00 48.88 500 LEU A C 1
ATOM 4005 O O . LEU A 1 502 ? 45.536 58.432 66.903 1.00 48.05 500 LEU A O 1
ATOM 4010 N N . SER A 1 503 ? 44.672 60.483 67.163 1.00 42.34 501 SER A N 1
ATOM 4011 C CA . SER A 1 503 ? 45.662 61.129 66.303 1.00 46.31 501 SER A CA 1
ATOM 4012 C C . SER A 1 503 ? 46.136 62.371 67.032 1.00 51.18 501 SER A C 1
ATOM 4013 O O . SER A 1 503 ? 45.656 63.481 66.787 1.00 53.34 501 SER A O 1
ATOM 4016 N N . PRO A 1 504 ? 47.070 62.213 67.961 1.00 59.06 502 PRO A N 1
ATOM 4017 C CA . PRO A 1 504 ? 47.425 63.321 68.853 1.00 51.17 502 PRO A CA 1
ATOM 4018 C C . PRO A 1 504 ? 48.070 64.499 68.137 1.00 48.12 502 PRO A C 1
ATOM 4019 O O . PRO A 1 504 ? 48.729 64.355 67.105 1.00 52.46 502 PRO A O 1
ATOM 4023 N N . ARG A 1 505 ? 47.885 65.680 68.722 1.00 57.12 503 ARG A N 1
ATOM 4024 C CA . ARG A 1 505 ? 48.532 66.903 68.269 1.00 53.23 503 ARG A CA 1
ATOM 4025 C C . ARG A 1 505 ? 49.287 67.529 69.435 1.00 69.99 503 ARG A C 1
ATOM 4026 O O . ARG A 1 505 ? 48.799 67.532 70.571 1.00 76.79 503 ARG A O 1
ATOM 4034 N N . GLY A 1 506 ? 50.480 68.049 69.157 1.00 76.36 504 GLY A N 1
ATOM 4035 C CA . GLY A 1 506 ? 51.333 68.609 70.197 1.00 82.67 504 GLY A CA 1
ATOM 4036 C C . GLY A 1 506 ? 52.358 69.601 69.669 1.00 93.19 504 GLY A C 1
ATOM 4037 O O . GLY A 1 506 ? 52.983 69.388 68.624 1.00 83.11 504 GLY A O 1
ATOM 4038 N N . GLN B 1 5 ? 1.452 36.757 14.218 1.00 74.20 3 GLN B N 1
ATOM 4039 C CA . GLN B 1 5 ? 2.313 35.809 13.503 1.00 81.57 3 GLN B CA 1
ATOM 4040 C C . GLN B 1 5 ? 3.686 36.402 13.126 1.00 67.17 3 GLN B C 1
ATOM 4041 O O . GLN B 1 5 ? 4.695 35.701 13.210 1.00 66.29 3 GLN B O 1
ATOM 4047 N N . PRO B 1 6 ? 3.738 37.666 12.695 1.00 66.41 4 PRO B N 1
ATOM 4048 C CA . PRO B 1 6 ? 5.044 38.297 12.431 1.00 57.16 4 PRO B CA 1
ATOM 4049 C C . PRO B 1 6 ? 5.746 38.649 13.729 1.00 56.68 4 PRO B C 1
ATOM 4050 O O . PRO B 1 6 ? 5.098 39.055 14.708 1.00 60.92 4 PRO B O 1
ATOM 4054 N N . PRO B 1 7 ? 7.068 38.526 13.775 1.00 43.01 5 PRO B N 1
ATOM 4055 C CA . PRO B 1 7 ? 7.781 38.766 15.029 1.00 39.79 5 PRO B CA 1
ATOM 4056 C C . PRO B 1 7 ? 7.845 40.245 15.364 1.00 39.91 5 PRO B C 1
ATOM 4057 O O . PRO B 1 7 ? 8.005 41.091 14.482 1.00 42.36 5 PRO B O 1
ATOM 4061 N N . LYS B 1 8 ? 7.719 40.549 16.655 1.00 39.76 6 LYS B N 1
ATOM 4062 C CA . LYS B 1 8 ? 7.825 41.928 17.109 1.00 37.02 6 LYS B CA 1
ATOM 4063 C C . LYS B 1 8 ? 9.281 42.362 17.086 1.00 32.77 6 LYS B C 1
ATOM 4064 O O . LYS B 1 8 ? 10.146 41.686 17.650 1.00 35.42 6 LYS B O 1
ATOM 4070 N N . TRP B 1 9 ? 9.549 43.494 16.445 1.00 30.02 7 TRP B N 1
ATOM 4071 C CA . TRP B 1 9 ? 10.873 44.107 16.510 1.00 33.99 7 TRP B CA 1
ATOM 4072 C C . TRP B 1 9 ? 11.157 44.596 17.936 1.00 30.95 7 TRP B C 1
ATOM 4073 O O . TRP B 1 9 ? 10.308 45.243 18.563 1.00 29.96 7 TRP B O 1
ATOM 4084 N N . THR B 1 10 ? 12.343 44.259 18.456 1.00 28.22 8 THR B N 1
ATOM 4085 C CA . THR B 1 10 ? 12.730 44.559 19.836 1.00 26.55 8 THR B CA 1
ATOM 4086 C C . THR B 1 10 ? 14.079 45.263 19.889 1.00 28.92 8 THR B C 1
ATOM 4087 O O . THR B 1 10 ? 14.760 45.471 18.865 1.00 28.86 8 THR B O 1
ATOM 4091 N N . THR B 1 11 ? 14.444 45.630 21.120 1.00 24.84 9 THR B N 1
ATOM 4092 C CA . THR B 1 11 ? 15.803 45.973 21.524 1.00 26.58 9 THR B CA 1
ATOM 4093 C C . THR B 1 11 ? 16.543 44.722 21.968 1.00 25.15 9 THR B C 1
ATOM 4094 O O . THR B 1 11 ? 15.963 43.643 22.100 1.00 22.92 9 THR B O 1
ATOM 4098 N N . SER B 1 12 ? 17.832 44.886 22.279 1.00 26.57 10 SER B N 1
ATOM 4099 C CA . SER B 1 12 ? 18.649 43.733 22.626 1.00 27.15 10 SER B CA 1
ATOM 4100 C C . SER B 1 12 ? 18.157 43.029 23.899 1.00 22.07 10 SER B C 1
ATOM 4101 O O . SER B 1 12 ? 18.381 41.826 24.048 1.00 21.70 10 SER B O 1
ATOM 4104 N N . ASN B 1 13 ? 17.489 43.736 24.816 1.00 22.93 11 ASN B N 1
ATOM 4105 C CA . ASN B 1 13 ? 16.952 43.120 26.038 1.00 28.37 11 ASN B CA 1
ATOM 4106 C C . ASN B 1 13 ? 15.516 42.602 25.865 1.00 24.95 11 ASN B C 1
ATOM 4107 O O . ASN B 1 13 ? 14.887 42.151 26.840 1.00 19.84 11 ASN B O 1
ATOM 4112 N N . GLY B 1 14 ? 15.014 42.577 24.640 1.00 25.04 12 GLY B N 1
ATOM 4113 C CA . GLY B 1 14 ? 13.735 41.950 24.377 1.00 29.64 12 GLY B CA 1
ATOM 4114 C C . GLY B 1 14 ? 12.528 42.851 24.534 1.00 32.16 12 GLY B C 1
ATOM 4115 O O . GLY B 1 14 ? 11.394 42.361 24.443 1.00 30.54 12 GLY B O 1
ATOM 4116 N N . ALA B 1 15 ? 12.727 44.134 24.778 1.00 30.80 13 ALA B N 1
ATOM 4117 C CA . ALA B 1 15 ? 11.610 45.045 24.944 1.00 32.65 13 ALA B CA 1
ATOM 4118 C C . ALA B 1 15 ? 11.077 45.451 23.573 1.00 34.22 13 ALA B C 1
ATOM 4119 O O . ALA B 1 15 ? 11.858 45.872 22.718 1.00 32.77 13 ALA B O 1
ATOM 4121 N N . PRO B 1 16 ? 9.776 45.329 23.315 1.00 36.42 14 PRO B N 1
ATOM 4122 C CA . PRO B 1 16 ? 9.270 45.691 21.985 1.00 28.67 14 PRO B CA 1
ATOM 4123 C C . PRO B 1 16 ? 9.436 47.176 21.715 1.00 29.62 14 PRO B C 1
ATOM 4124 O O . PRO B 1 16 ? 9.327 48.005 22.616 1.00 32.74 14 PRO B O 1
ATOM 4128 N N . VAL B 1 17 ? 9.718 47.508 20.460 1.00 32.95 15 VAL B N 1
ATOM 4129 C CA . VAL B 1 17 ? 9.776 48.901 20.041 1.00 42.64 15 VAL B CA 1
ATOM 4130 C C . VAL B 1 17 ? 8.474 49.256 19.333 1.00 34.56 15 VAL B C 1
ATOM 4131 O O . VAL B 1 17 ? 7.726 48.390 18.869 1.00 38.06 15 VAL B O 1
ATOM 4135 N N . SER B 1 18 ? 8.215 50.560 19.236 1.00 40.48 16 SER B N 1
ATOM 4136 C CA . SER B 1 18 ? 7.047 51.102 18.551 1.00 41.35 16 SER B CA 1
ATOM 4137 C C . SER B 1 18 ? 7.371 51.675 17.176 1.00 40.95 16 SER B C 1
ATOM 4138 O O . SER B 1 18 ? 6.498 51.684 16.301 1.00 40.81 16 SER B O 1
ATOM 4141 N N . ASP B 1 19 ? 8.599 52.151 16.974 1.00 34.65 17 ASP B N 1
ATOM 4142 C CA . ASP B 1 19 ? 9.043 52.718 15.710 1.00 37.32 17 ASP B CA 1
ATOM 4143 C C . ASP B 1 19 ? 10.476 52.276 15.486 1.00 37.61 17 ASP B C 1
ATOM 4144 O O . ASP B 1 19 ? 11.317 52.487 16.362 1.00 35.81 17 ASP B O 1
ATOM 4149 N N . VAL B 1 20 ? 10.761 51.709 14.304 1.00 29.09 18 VAL B N 1
ATOM 4150 C CA . VAL B 1 20 ? 12.114 51.240 13.995 1.00 32.38 18 VAL B CA 1
ATOM 4151 C C . VAL B 1 20 ? 13.097 52.398 13.788 1.00 32.26 18 VAL B C 1
ATOM 4152 O O . VAL B 1 20 ? 14.292 52.252 14.070 1.00 29.15 18 VAL B O 1
ATOM 4156 N N . PHE B 1 21 ? 12.641 53.546 13.266 1.00 30.34 19 PHE B N 1
ATOM 4157 C CA . PHE B 1 21 ? 13.564 54.583 12.820 1.00 35.45 19 PHE B CA 1
ATOM 4158 C C . PHE B 1 21 ? 13.522 55.872 13.634 1.00 29.86 19 PHE B C 1
ATOM 4159 O O . PHE B 1 21 ? 14.483 56.633 13.575 1.00 30.65 19 PHE B O 1
ATOM 4167 N N . ALA B 1 22 ? 12.469 56.131 14.400 1.00 30.91 20 ALA B N 1
ATOM 4168 C CA . ALA B 1 22 ? 12.373 57.406 15.110 1.00 34.17 20 ALA B CA 1
ATOM 4169 C C . ALA B 1 22 ? 13.374 57.473 16.263 1.00 34.11 20 ALA B C 1
ATOM 4170 O O . ALA B 1 22 ? 13.598 56.480 16.950 1.00 36.99 20 ALA B O 1
ATOM 4172 N N . THR B 1 23 ? 13.986 58.649 16.477 1.00 32.06 21 THR B N 1
ATOM 4173 C CA . THR B 1 23 ? 14.957 58.830 17.554 1.00 31.12 21 THR B CA 1
ATOM 4174 C C . THR B 1 23 ? 14.669 60.080 18.400 1.00 34.01 21 THR B C 1
ATOM 4175 O O . THR B 1 23 ? 14.079 61.057 17.935 1.00 29.39 21 THR B O 1
ATOM 4179 N N . GLU B 1 24 ? 15.121 60.040 19.655 1.00 33.81 22 GLU B N 1
ATOM 4180 C CA . GLU B 1 24 ? 14.806 61.075 20.636 1.00 33.70 22 GLU B CA 1
ATOM 4181 C C . GLU B 1 24 ? 15.716 62.281 20.487 1.00 30.90 22 GLU B C 1
ATOM 4182 O O . GLU B 1 24 ? 16.921 62.135 20.283 1.00 34.92 22 GLU B O 1
ATOM 4188 N N . ARG B 1 25 ? 15.129 63.480 20.627 1.00 29.31 23 ARG B N 1
ATOM 4189 C CA . ARG B 1 25 ? 15.820 64.756 20.412 1.00 32.89 23 ARG B CA 1
ATOM 4190 C C . ARG B 1 25 ? 15.195 65.844 21.290 1.00 31.08 23 ARG B C 1
ATOM 4191 O O . ARG B 1 25 ? 13.983 65.844 21.550 1.00 30.07 23 ARG B O 1
ATOM 4199 N N . ALA B 1 26 ? 16.030 66.783 21.738 1.00 23.30 24 ALA B N 1
ATOM 4200 C CA . ALA B 1 26 ? 15.528 68.006 22.396 1.00 26.86 24 ALA B CA 1
ATOM 4201 C C . ALA B 1 26 ? 15.211 69.036 21.309 1.00 33.05 24 ALA B C 1
ATOM 4202 O O . ALA B 1 26 ? 16.018 69.897 20.965 1.00 36.71 24 ALA B O 1
ATOM 4204 N N . THR B 1 27 ? 14.004 68.924 20.757 1.00 32.43 25 THR B N 1
ATOM 4205 C CA . THR B 1 27 ? 13.605 69.673 19.572 1.00 33.89 25 THR B CA 1
ATOM 4206 C C . THR B 1 27 ? 13.774 71.191 19.715 1.00 27.33 25 THR B C 1
ATOM 4207 O O . THR B 1 27 ? 13.348 71.794 20.700 1.00 30.12 25 THR B O 1
ATOM 4211 N N . PHE B 1 28 ? 14.387 71.804 18.712 1.00 23.72 26 PHE B N 1
ATOM 4212 C CA . PHE B 1 28 ? 14.407 73.253 18.575 1.00 32.65 26 PHE B CA 1
ATOM 4213 C C . PHE B 1 28 ? 13.075 73.749 18.032 1.00 30.63 26 PHE B C 1
ATOM 4214 O O . PHE B 1 28 ? 12.477 73.113 17.155 1.00 36.75 26 PHE B O 1
ATOM 4222 N N . ASP B 1 29 ? 12.611 74.889 18.555 1.00 29.36 27 ASP B N 1
ATOM 4223 C CA . ASP B 1 29 ? 11.426 75.555 18.023 1.00 39.99 27 ASP B CA 1
ATOM 4224 C C . ASP B 1 29 ? 11.753 76.162 16.653 1.00 40.87 27 ASP B C 1
ATOM 4225 O O . ASP B 1 29 ? 12.581 77.072 16.544 1.00 32.16 27 ASP B O 1
ATOM 4230 N N . ASN B 1 30 ? 11.126 75.644 15.603 1.00 34.86 28 ASN B N 1
ATOM 4231 C CA . ASN B 1 30 ? 11.264 76.195 14.259 1.00 39.05 28 ASN B CA 1
ATOM 4232 C C . ASN B 1 30 ? 9.891 76.480 13.656 1.00 33.44 28 ASN B C 1
ATOM 4233 O O . ASN B 1 30 ? 9.692 76.342 12.445 1.00 39.84 28 ASN B O 1
ATOM 4238 N N . ALA B 1 31 ? 8.925 76.856 14.494 1.00 32.14 29 ALA B N 1
ATOM 4239 C CA . ALA B 1 31 ? 7.553 77.008 14.029 1.00 39.32 29 ALA B CA 1
ATOM 4240 C C . ALA B 1 31 ? 7.387 78.261 13.166 1.00 45.60 29 ALA B C 1
ATOM 4241 O O . ALA B 1 31 ? 6.515 78.306 12.291 1.00 43.12 29 ALA B O 1
ATOM 4243 N N . ASN B 1 32 ? 8.227 79.268 13.365 1.00 44.62 30 ASN B N 1
ATOM 4244 C CA . ASN B 1 32 ? 8.200 80.461 12.531 1.00 46.06 30 ASN B CA 1
ATOM 4245 C C . ASN B 1 32 ? 9.058 80.338 11.266 1.00 42.35 30 ASN B C 1
ATOM 4246 O O . ASN B 1 32 ? 9.074 81.269 10.453 1.00 44.24 30 ASN B O 1
ATOM 4251 N N . HIS B 1 33 ? 9.763 79.222 11.076 1.00 47.24 31 HIS B N 1
ATOM 4252 C CA . HIS B 1 33 ? 10.654 79.031 9.932 1.00 45.52 31 HIS B CA 1
ATOM 4253 C C . HIS B 1 33 ? 9.888 78.925 8.612 1.00 42.50 31 HIS B C 1
ATOM 4254 O O . HIS B 1 33 ? 8.729 78.499 8.558 1.00 36.24 31 HIS B O 1
ATOM 4261 N N . ALA B 1 34 ? 10.604 79.246 7.525 1.00 40.01 32 ALA B N 1
ATOM 4262 C CA . ALA B 1 34 ? 10.096 79.040 6.167 1.00 38.06 32 ALA B CA 1
ATOM 4263 C C . ALA B 1 34 ? 9.618 77.603 5.939 1.00 38.44 32 ALA B C 1
ATOM 4264 O O . ALA B 1 34 ? 8.539 77.380 5.376 1.00 39.66 32 ALA B O 1
ATOM 4266 N N . ASN B 1 35 ? 10.408 76.607 6.357 1.00 41.72 33 ASN B N 1
ATOM 4267 C CA . ASN B 1 35 ? 9.963 75.207 6.367 1.00 45.34 33 ASN B CA 1
ATOM 4268 C C . ASN B 1 35 ? 9.977 74.709 7.813 1.00 48.52 33 ASN B C 1
ATOM 4269 O O . ASN B 1 35 ? 11.045 74.438 8.371 1.00 49.91 33 ASN B O 1
ATOM 4274 N N . ASN B 1 36 ? 8.796 74.580 8.418 1.00 35.68 34 ASN B N 1
ATOM 4275 C CA . ASN B 1 36 ? 8.696 74.258 9.831 1.00 48.04 34 ASN B CA 1
ATOM 4276 C C . ASN B 1 36 ? 8.350 72.786 10.069 1.00 47.61 34 ASN B C 1
ATOM 4277 O O . ASN B 1 36 ? 8.113 72.391 11.214 1.00 46.93 34 ASN B O 1
ATOM 4282 N N . ALA B 1 37 ? 8.357 71.960 9.021 1.00 42.52 35 ALA B N 1
ATOM 4283 C CA . ALA B 1 37 ? 7.985 70.556 9.144 1.00 50.98 35 ALA B CA 1
ATOM 4284 C C . ALA B 1 37 ? 8.992 69.760 9.985 1.00 43.68 35 ALA B C 1
ATOM 4285 O O . ALA B 1 37 ? 8.586 68.926 10.808 1.00 43.29 35 ALA B O 1
ATOM 4287 N N . PRO B 1 38 ? 10.297 69.968 9.818 1.00 37.57 36 PRO B N 1
ATOM 4288 C CA . PRO B 1 38 ? 11.264 69.179 10.592 1.00 41.09 36 PRO B CA 1
ATOM 4289 C C . PRO B 1 38 ? 11.095 69.357 12.101 1.00 40.38 36 PRO B C 1
ATOM 4290 O O . PRO B 1 38 ? 10.671 70.408 12.591 1.00 33.87 36 PRO B O 1
ATOM 4294 N N . LYS B 1 39 ? 11.451 68.305 12.838 1.00 35.69 37 LYS B N 1
ATOM 4295 C CA . LYS B 1 39 ? 11.534 68.326 14.298 1.00 36.88 37 LYS B CA 1
ATOM 4296 C C . LYS B 1 39 ? 12.941 67.883 14.658 1.00 34.06 37 LYS B C 1
ATOM 4297 O O . LYS B 1 39 ? 13.225 66.685 14.719 1.00 40.63 37 LYS B O 1
ATOM 4303 N N . VAL B 1 40 ? 13.815 68.845 14.899 1.00 31.25 38 VAL B N 1
ATOM 4304 C CA . VAL B 1 40 ? 15.229 68.583 15.077 1.00 29.25 38 VAL B CA 1
ATOM 4305 C C . VAL B 1 40 ? 15.729 69.339 16.291 1.00 35.85 38 VAL B C 1
ATOM 4306 O O . VAL B 1 40 ? 15.372 70.505 16.494 1.00 32.47 38 VAL B O 1
ATOM 4310 N N . GLY B 1 41 ? 16.573 68.663 17.077 1.00 28.71 39 GLY B N 1
ATOM 4311 C CA . GLY B 1 41 ? 17.400 69.258 18.098 1.00 31.84 39 GLY B CA 1
ATOM 4312 C C . GLY B 1 41 ? 18.418 68.232 18.582 1.00 31.44 39 GLY B C 1
ATOM 4313 O O . GLY B 1 41 ? 18.493 67.119 18.054 1.00 26.95 39 GLY B O 1
ATOM 4314 N N . PRO B 1 42 ? 19.212 68.576 19.596 1.00 24.46 40 PRO B N 1
ATOM 4315 C CA . PRO B 1 42 ? 20.258 67.654 20.050 1.00 27.91 40 PRO B CA 1
ATOM 4316 C C . PRO B 1 42 ? 19.684 66.301 20.472 1.00 26.42 40 PRO B C 1
ATOM 4317 O O . PRO B 1 42 ? 18.640 66.219 21.127 1.00 29.43 40 PRO B O 1
ATOM 4321 N N . LEU B 1 43 ? 20.400 65.240 20.101 1.00 25.80 41 LEU B N 1
ATOM 4322 C CA . LEU B 1 43 ? 20.038 63.877 20.452 1.00 23.08 41 LEU B CA 1
ATOM 4323 C C . LEU B 1 43 ? 20.263 63.631 21.940 1.00 31.04 41 LEU B C 1
ATOM 4324 O O . LEU B 1 43 ? 21.193 64.173 22.545 1.00 29.66 41 LEU B O 1
ATOM 4329 N N . LEU B 1 44 ? 19.406 62.786 22.518 1.00 30.56 42 LEU B N 1
ATOM 4330 C CA . LEU B 1 44 ? 19.388 62.483 23.947 1.00 31.78 42 LEU B CA 1
ATOM 4331 C C . LEU B 1 44 ? 20.143 61.199 24.265 1.00 26.15 42 LEU B C 1
ATOM 4332 O O . LEU B 1 44 ? 19.995 60.196 23.575 1.00 30.83 42 LEU B O 1
ATOM 4337 N N . LEU B 1 45 ? 20.920 61.233 25.347 1.00 32.53 43 LEU B N 1
ATOM 4338 C CA . LEU B 1 45 ? 21.681 60.066 25.777 1.00 34.33 43 LEU B CA 1
ATOM 4339 C C . LEU B 1 45 ? 20.776 58.912 26.182 1.00 32.05 43 LEU B C 1
ATOM 4340 O O . LEU B 1 45 ? 21.193 57.750 26.139 1.00 29.04 43 LEU B O 1
ATOM 4345 N N . GLN B 1 46 ? 19.543 59.206 26.575 1.00 35.07 44 GLN B N 1
ATOM 4346 C CA . GLN B 1 46 ? 18.621 58.200 27.071 1.00 24.12 44 GLN B CA 1
ATOM 4347 C C . GLN B 1 46 ? 17.918 57.400 25.977 1.00 37.30 44 GLN B C 1
ATOM 4348 O O . GLN B 1 46 ? 17.017 56.606 26.317 1.00 33.05 44 GLN B O 1
ATOM 4354 N N . ASP B 1 47 ? 18.279 57.586 24.697 1.00 38.54 45 ASP B N 1
ATOM 4355 C CA . ASP B 1 47 ? 17.697 56.812 23.590 1.00 36.45 45 ASP B CA 1
ATOM 4356 C C . ASP B 1 47 ? 18.422 55.459 23.490 1.00 32.18 45 ASP B C 1
ATOM 4357 O O . ASP B 1 47 ? 19.364 55.278 22.717 1.00 28.56 45 ASP B O 1
ATOM 4362 N N . PHE B 1 48 ? 17.980 54.488 24.299 1.00 28.03 46 PHE B N 1
ATOM 4363 C CA . PHE B 1 48 ? 18.657 53.203 24.315 1.00 27.42 46 PHE B CA 1
ATOM 4364 C C . PHE B 1 48 ? 18.517 52.513 22.973 1.00 23.42 46 PHE B C 1
ATOM 4365 O O . PHE B 1 48 ? 19.484 51.968 22.446 1.00 29.28 46 PHE B O 1
ATOM 4373 N N . GLN B 1 49 ? 17.326 52.532 22.402 1.00 23.55 47 GLN B N 1
ATOM 4374 C CA . GLN B 1 49 ? 17.117 51.872 21.116 1.00 33.88 47 GLN B CA 1
ATOM 4375 C C . GLN B 1 49 ? 18.192 52.274 20.097 1.00 32.20 47 GLN B C 1
ATOM 4376 O O . GLN B 1 49 ? 18.779 51.418 19.411 1.00 28.04 47 GLN B O 1
ATOM 4382 N N . LEU B 1 50 ? 18.472 53.575 19.999 1.00 28.45 48 LEU B N 1
ATOM 4383 C CA . LEU B 1 50 ? 19.480 54.053 19.062 1.00 28.47 48 LEU B CA 1
ATOM 4384 C C . LEU B 1 50 ? 20.872 53.607 19.475 1.00 24.89 48 LEU B C 1
ATOM 4385 O O . LEU B 1 50 ? 21.579 52.948 18.702 1.00 25.64 48 LEU B O 1
ATOM 4390 N N . ILE B 1 51 ? 21.287 53.967 20.688 1.00 22.07 49 ILE B N 1
ATOM 4391 C CA . ILE B 1 51 ? 22.663 53.709 21.126 1.00 20.99 49 ILE B CA 1
ATOM 4392 C C . ILE B 1 51 ? 22.958 52.212 21.159 1.00 28.33 49 ILE B C 1
ATOM 4393 O O . ILE B 1 51 ? 24.073 51.777 20.852 1.00 27.29 49 ILE B O 1
ATOM 4398 N N . ASP B 1 52 ? 21.965 51.409 21.540 1.00 24.59 50 ASP B N 1
ATOM 4399 C CA . ASP B 1 52 ? 22.039 49.957 21.454 1.00 22.07 50 ASP B CA 1
ATOM 4400 C C . ASP B 1 52 ? 22.392 49.519 20.029 1.00 31.10 50 ASP B C 1
ATOM 4401 O O . ASP B 1 52 ? 23.339 48.755 19.803 1.00 24.41 50 ASP B O 1
ATOM 4406 N N . SER B 1 53 ? 21.657 50.031 19.046 1.00 27.19 51 SER B N 1
ATOM 4407 C CA . SER B 1 53 ? 21.885 49.625 17.659 1.00 24.05 51 SER B CA 1
ATOM 4408 C C . SER B 1 53 ? 23.258 50.066 17.156 1.00 25.86 51 SER B C 1
ATOM 4409 O O . SER B 1 53 ? 23.993 49.269 16.558 1.00 18.23 51 SER B O 1
ATOM 4412 N N . LEU B 1 54 ? 23.628 51.334 17.391 1.00 22.29 52 LEU B N 1
ATOM 4413 C CA . LEU B 1 54 ? 24.916 51.831 16.906 1.00 23.38 52 LEU B CA 1
ATOM 4414 C C . LEU B 1 54 ? 26.093 51.148 17.607 1.00 24.66 52 LEU B C 1
ATOM 4415 O O . LEU B 1 54 ? 27.058 50.747 16.951 1.00 22.74 52 LEU B O 1
ATOM 4420 N N . ALA B 1 55 ? 26.023 50.978 18.926 1.00 25.55 53 ALA B N 1
ATOM 4421 C CA . ALA B 1 55 ? 27.122 50.333 19.642 1.00 25.21 53 ALA B CA 1
ATOM 4422 C C . ALA B 1 55 ? 27.350 48.908 19.167 1.00 19.20 53 ALA B C 1
ATOM 4423 O O . ALA B 1 55 ? 28.483 48.420 19.188 1.00 22.04 53 ALA B O 1
ATOM 4425 N N . HIS B 1 56 ? 26.296 48.214 18.762 1.00 19.11 54 HIS B N 1
ATOM 4426 C CA . HIS B 1 56 ? 26.495 46.879 18.224 1.00 20.55 54 HIS B CA 1
ATOM 4427 C C . HIS B 1 56 ? 27.067 46.952 16.816 1.00 22.17 54 HIS B C 1
ATOM 4428 O O . HIS B 1 56 ? 27.985 46.201 16.466 1.00 23.65 54 HIS B O 1
ATOM 4435 N N . PHE B 1 57 ? 26.530 47.866 16.005 1.00 20.44 55 PHE B N 1
ATOM 4436 C CA . PHE B 1 57 ? 27.079 48.117 14.682 1.00 20.83 55 PHE B CA 1
ATOM 4437 C C . PHE B 1 57 ? 28.573 48.388 14.754 1.00 18.47 55 PHE B C 1
ATOM 4438 O O . PHE B 1 57 ? 29.343 47.899 13.922 1.00 22.98 55 PHE B O 1
ATOM 4446 N N . ASP B 1 58 ? 28.994 49.185 15.735 1.00 22.73 56 ASP B N 1
ATOM 4447 C CA . ASP B 1 58 ? 30.394 49.566 15.910 1.00 22.82 56 ASP B CA 1
ATOM 4448 C C . ASP B 1 58 ? 31.323 48.398 16.224 1.00 25.81 56 ASP B C 1
ATOM 4449 O O . ASP B 1 58 ? 32.544 48.580 16.161 1.00 25.78 56 ASP B O 1
ATOM 4454 N N . ARG B 1 59 ? 30.793 47.223 16.597 1.00 23.01 57 ARG B N 1
ATOM 4455 C CA . ARG B 1 59 ? 31.605 46.070 16.962 1.00 23.76 57 ARG B CA 1
ATOM 4456 C C . ARG B 1 59 ? 31.312 44.851 16.086 1.00 21.87 57 ARG B C 1
ATOM 4457 O O . ARG B 1 59 ? 31.641 43.725 16.476 1.00 24.22 57 ARG B O 1
ATOM 4465 N N . GLU B 1 60 ? 30.674 45.053 14.929 1.00 20.40 58 GLU B N 1
ATOM 4466 C CA . GLU B 1 60 ? 30.390 43.952 14.005 1.00 24.03 58 GLU B CA 1
ATOM 4467 C C . GLU B 1 60 ? 31.657 43.193 13.605 1.00 20.71 58 GLU B C 1
ATOM 4468 O O . GLU B 1 60 ? 31.630 41.973 13.432 1.00 25.67 58 GLU B O 1
ATOM 4474 N N . ARG B 1 61 ? 32.763 43.891 13.399 1.00 18.75 59 ARG B N 1
ATOM 4475 C CA . ARG B 1 61 ? 33.926 43.267 12.798 1.00 25.32 59 ARG B CA 1
ATOM 4476 C C . ARG B 1 61 ? 34.777 42.565 13.836 1.00 19.94 59 ARG B C 1
ATOM 4477 O O . ARG B 1 61 ? 35.101 43.139 14.870 1.00 28.42 59 ARG B O 1
ATOM 4485 N N . ILE B 1 62 ? 35.101 41.321 13.557 1.00 25.17 60 ILE B N 1
ATOM 4486 C CA . ILE B 1 62 ? 36.139 40.572 14.322 1.00 25.29 60 ILE B CA 1
ATOM 4487 C C . ILE B 1 62 ? 37.395 40.542 13.438 1.00 18.59 60 ILE B C 1
ATOM 4488 O O . ILE B 1 62 ? 37.289 40.798 12.279 1.00 25.35 60 ILE B O 1
ATOM 4493 N N . PRO B 1 63 ? 38.616 40.292 13.930 1.00 23.43 61 PRO B N 1
ATOM 4494 C CA . PRO B 1 63 ? 39.759 40.293 13.041 1.00 24.42 61 PRO B CA 1
ATOM 4495 C C . PRO B 1 63 ? 39.623 39.156 12.018 1.00 26.95 61 PRO B C 1
ATOM 4496 O O . PRO B 1 63 ? 39.197 38.108 12.355 1.00 27.60 61 PRO B O 1
ATOM 4500 N N . GLU B 1 64 ? 40.031 39.424 10.789 1.00 28.73 62 GLU B N 1
ATOM 4501 C CA . GLU B 1 64 ? 40.029 38.439 9.686 1.00 27.79 62 GLU B CA 1
ATOM 4502 C C . GLU B 1 64 ? 41.203 37.476 9.896 1.00 23.03 62 GLU B C 1
ATOM 4503 O O . GLU B 1 64 ? 42.144 37.830 10.566 1.00 22.00 62 GLU B O 1
ATOM 4509 N N . ARG B 1 65 ? 41.119 36.305 9.285 1.00 23.24 63 ARG B N 1
ATOM 4510 C CA . ARG B 1 65 ? 42.195 35.295 9.308 1.00 20.87 63 ARG B CA 1
ATOM 4511 C C . ARG B 1 65 ? 43.466 35.938 8.755 1.00 18.55 63 ARG B C 1
ATOM 4512 O O . ARG B 1 65 ? 43.406 36.622 7.745 1.00 27.46 63 ARG B O 1
ATOM 4520 N N . VAL B 1 66 ? 44.582 35.682 9.403 1.00 20.46 64 VAL B N 1
ATOM 4521 C CA . VAL B 1 66 ? 45.855 36.259 8.991 1.00 20.41 64 VAL B CA 1
ATOM 4522 C C . VAL B 1 66 ? 46.233 35.773 7.604 1.00 23.99 64 VAL B C 1
ATOM 4523 O O . VAL B 1 66 ? 46.846 36.516 6.820 1.00 26.59 64 VAL B O 1
ATOM 4527 N N . VAL B 1 67 ? 45.866 34.527 7.271 1.00 19.26 65 VAL B N 1
ATOM 4528 C CA . VAL B 1 67 ? 45.896 34.006 5.919 1.00 23.51 65 VAL B CA 1
ATOM 4529 C C . VAL B 1 67 ? 44.563 33.315 5.690 1.00 21.41 65 VAL B C 1
ATOM 4530 O O . VAL B 1 67 ? 43.858 32.960 6.636 1.00 19.71 65 VAL B O 1
ATOM 4534 N N . HIS B 1 68 ? 44.219 33.134 4.411 1.00 20.69 66 HIS B N 1
ATOM 4535 C CA . HIS B 1 68 ? 42.987 32.447 4.004 1.00 17.36 66 HIS B CA 1
ATOM 4536 C C . HIS B 1 68 ? 41.748 33.234 4.420 1.00 15.19 66 HIS B C 1
ATOM 4537 O O . HIS B 1 68 ? 40.685 32.662 4.661 1.00 19.26 66 HIS B O 1
ATOM 4544 N N . ALA B 1 69 ? 41.850 34.566 4.440 1.00 17.89 67 ALA B N 1
ATOM 4545 C CA . ALA B 1 69 ? 40.758 35.398 4.957 1.00 26.48 67 ALA B CA 1
ATOM 4546 C C . ALA B 1 69 ? 39.484 35.302 4.134 1.00 20.10 67 ALA B C 1
ATOM 4547 O O . ALA B 1 69 ? 38.389 35.460 4.678 1.00 27.19 67 ALA B O 1
ATOM 4549 N N . LYS B 1 70 ? 39.606 35.068 2.839 1.00 26.15 68 LYS B N 1
ATOM 4550 C CA . LYS B 1 70 ? 38.493 35.137 1.894 1.00 28.89 68 LYS B CA 1
ATOM 4551 C C . LYS B 1 70 ? 38.044 33.716 1.558 1.00 25.52 68 LYS B C 1
ATOM 4552 O O . LYS B 1 70 ? 38.784 32.962 0.915 1.00 29.84 68 LYS B O 1
ATOM 4558 N N . GLY B 1 71 ? 36.828 33.359 1.967 1.00 23.66 69 GLY B N 1
ATOM 4559 C CA . GLY B 1 71 ? 36.387 31.987 1.836 1.00 29.80 69 GLY B CA 1
ATOM 4560 C C . GLY B 1 71 ? 34.897 31.810 1.640 1.00 19.45 69 GLY B C 1
ATOM 4561 O O . GLY B 1 71 ? 34.108 32.744 1.729 1.00 16.36 69 GLY B O 1
ATOM 4562 N N . ALA B 1 72 ? 34.542 30.568 1.328 1.00 22.39 70 ALA B N 1
ATOM 4563 C CA . ALA B 1 72 ? 33.174 30.136 1.111 1.00 22.97 70 ALA B CA 1
ATOM 4564 C C . ALA B 1 72 ? 33.022 28.751 1.723 1.00 21.47 70 ALA B C 1
ATOM 4565 O O . ALA B 1 72 ? 33.987 27.984 1.789 1.00 22.21 70 ALA B O 1
ATOM 4567 N N . GLY B 1 73 ? 31.816 28.428 2.174 1.00 23.27 71 GLY B N 1
ATOM 4568 C CA . GLY B 1 73 ? 31.630 27.216 2.946 1.00 25.98 71 GLY B CA 1
ATOM 4569 C C . GLY B 1 73 ? 30.290 26.548 2.734 1.00 20.70 71 GLY B C 1
ATOM 4570 O O . GLY B 1 73 ? 29.340 27.149 2.233 1.00 22.98 71 GLY B O 1
ATOM 4571 N N . ALA B 1 74 ? 30.223 25.292 3.165 1.00 24.20 72 ALA B N 1
ATOM 4572 C CA . ALA B 1 74 ? 29.029 24.481 3.000 1.00 23.24 72 ALA B CA 1
ATOM 4573 C C . ALA B 1 74 ? 29.085 23.310 3.954 1.00 22.71 72 ALA B C 1
ATOM 4574 O O . ALA B 1 74 ? 30.169 22.813 4.277 1.00 23.46 72 ALA B O 1
ATOM 4576 N N . PHE B 1 75 ? 27.905 22.859 4.379 1.00 21.85 73 PHE B N 1
ATOM 4577 C CA . PHE B 1 75 ? 27.794 21.610 5.122 1.00 23.38 73 PHE B CA 1
ATOM 4578 C C . PHE B 1 75 ? 27.530 20.443 4.195 1.00 24.88 73 PHE B C 1
ATOM 4579 O O . PHE B 1 75 ? 26.920 20.592 3.133 1.00 25.76 73 PHE B O 1
ATOM 4587 N N . GLY B 1 76 ? 27.981 19.284 4.617 1.00 26.47 74 GLY B N 1
ATOM 4588 C CA . GLY B 1 76 ? 27.714 18.066 3.884 1.00 30.85 74 GLY B CA 1
ATOM 4589 C C . GLY B 1 76 ? 27.844 16.810 4.703 1.00 22.48 74 GLY B C 1
ATOM 4590 O O . GLY B 1 76 ? 27.711 16.805 5.928 1.00 27.64 74 GLY B O 1
ATOM 4591 N N . GLU B 1 77 ? 28.129 15.723 4.017 1.00 25.33 75 GLU B N 1
ATOM 4592 C CA . GLU B 1 77 ? 28.028 14.390 4.590 1.00 26.75 75 GLU B CA 1
ATOM 4593 C C . GLU B 1 77 ? 29.120 13.557 3.951 1.00 25.92 75 GLU B C 1
ATOM 4594 O O . GLU B 1 77 ? 29.297 13.609 2.734 1.00 19.05 75 GLU B O 1
ATOM 4600 N N . PHE B 1 78 ? 29.894 12.868 4.775 1.00 29.30 76 PHE B N 1
ATOM 4601 C CA . PHE B 1 78 ? 30.939 11.969 4.321 1.00 21.81 76 PHE B CA 1
ATOM 4602 C C . PHE B 1 78 ? 30.436 10.550 4.485 1.00 22.99 76 PHE B C 1
ATOM 4603 O O . PHE B 1 78 ? 29.680 10.261 5.405 1.00 19.02 76 PHE B O 1
ATOM 4611 N N . GLU B 1 79 ? 30.832 9.672 3.575 1.00 21.37 77 GLU B N 1
ATOM 4612 C CA . GLU B 1 79 ? 30.362 8.294 3.628 1.00 25.91 77 GLU B CA 1
ATOM 4613 C C . GLU B 1 79 ? 31.513 7.333 3.402 1.00 28.37 77 GLU B C 1
ATOM 4614 O O . GLU B 1 79 ? 32.308 7.529 2.471 1.00 21.26 77 GLU B O 1
ATOM 4620 N N . VAL B 1 80 ? 31.592 6.288 4.245 1.00 22.52 78 VAL B N 1
ATOM 4621 C CA . VAL B 1 80 ? 32.585 5.229 4.059 1.00 26.78 78 VAL B CA 1
ATOM 4622 C C . VAL B 1 80 ? 32.150 4.347 2.885 1.00 26.21 78 VAL B C 1
ATOM 4623 O O . VAL B 1 80 ? 31.006 3.881 2.844 1.00 29.72 78 VAL B O 1
ATOM 4627 N N . THR B 1 81 ? 33.063 4.119 1.921 1.00 23.74 79 THR B N 1
ATOM 4628 C CA . THR B 1 81 ? 32.803 3.206 0.804 1.00 27.03 79 THR B CA 1
ATOM 4629 C C . THR B 1 81 ? 33.714 1.989 0.759 1.00 25.81 79 THR B C 1
ATOM 4630 O O . THR B 1 81 ? 33.399 1.045 0.040 1.00 30.91 79 THR B O 1
ATOM 4634 N N . ASP B 1 82 ? 34.831 1.991 1.482 1.00 28.10 80 ASP B N 1
ATOM 4635 C CA . ASP B 1 82 ? 35.722 0.843 1.550 1.00 24.58 80 ASP B CA 1
ATOM 4636 C C . ASP B 1 82 ? 36.243 0.719 2.975 1.00 31.15 80 ASP B C 1
ATOM 4637 O O . ASP B 1 82 ? 36.234 1.679 3.748 1.00 28.01 80 ASP B O 1
ATOM 4642 N N . ASP B 1 83 ? 36.666 -0.495 3.326 1.00 31.97 81 ASP B N 1
ATOM 4643 C CA . ASP B 1 83 ? 37.184 -0.796 4.651 1.00 28.98 81 ASP B CA 1
ATOM 4644 C C . ASP B 1 83 ? 38.689 -0.540 4.685 1.00 34.45 81 ASP B C 1
ATOM 4645 O O . ASP B 1 83 ? 39.457 -1.207 3.981 1.00 24.30 81 ASP B O 1
ATOM 4650 N N . ILE B 1 84 ? 39.117 0.435 5.485 1.00 24.14 82 ILE B N 1
ATOM 4651 C CA . ILE B 1 84 ? 40.551 0.610 5.654 1.00 28.10 82 ILE B CA 1
ATOM 4652 C C . ILE B 1 84 ? 40.889 0.474 7.120 1.00 25.88 82 ILE B C 1
ATOM 4653 O O . ILE B 1 84 ? 41.903 1.009 7.584 1.00 28.39 82 ILE B O 1
ATOM 4658 N N . SER B 1 85 ? 40.068 -0.280 7.848 1.00 27.06 83 SER B N 1
ATOM 4659 C CA . SER B 1 85 ? 40.310 -0.470 9.275 1.00 26.07 83 SER B CA 1
ATOM 4660 C C . SER B 1 85 ? 41.636 -1.176 9.547 1.00 24.94 83 SER B C 1
ATOM 4661 O O . SER B 1 85 ? 42.130 -1.126 10.677 1.00 24.11 83 SER B O 1
ATOM 4664 N N . ASP B 1 86 ? 42.228 -1.822 8.537 1.00 28.00 84 ASP B N 1
ATOM 4665 C CA . ASP B 1 86 ? 43.589 -2.335 8.658 1.00 24.42 84 ASP B CA 1
ATOM 4666 C C . ASP B 1 86 ? 44.625 -1.230 8.717 1.00 30.28 84 ASP B C 1
ATOM 4667 O O . ASP B 1 86 ? 45.768 -1.491 9.115 1.00 28.22 84 ASP B O 1
ATOM 4672 N N . VAL B 1 87 ? 44.265 -0.011 8.309 1.00 29.44 85 VAL B N 1
ATOM 4673 C CA . VAL B 1 87 ? 45.179 1.117 8.349 1.00 26.06 85 VAL B CA 1
ATOM 4674 C C . VAL B 1 87 ? 44.873 2.034 9.522 1.00 28.09 85 VAL B C 1
ATOM 4675 O O . VAL B 1 87 ? 45.792 2.617 10.100 1.00 26.13 85 VAL B O 1
ATOM 4679 N N . CYS B 1 88 ? 43.592 2.148 9.890 1.00 22.85 86 CYS B N 1
ATOM 4680 C CA . CYS B 1 88 ? 43.127 3.186 10.805 1.00 25.95 86 CYS B CA 1
ATOM 4681 C C . CYS B 1 88 ? 41.900 2.720 11.578 1.00 25.15 86 CYS B C 1
ATOM 4682 O O . CYS B 1 88 ? 40.878 2.369 10.980 1.00 22.18 86 CYS B O 1
ATOM 4685 N N . ALA B 1 89 ? 41.979 2.810 12.904 1.00 25.01 87 ALA B N 1
ATOM 4686 C CA . ALA B 1 89 ? 40.939 2.309 13.792 1.00 31.86 87 ALA B CA 1
ATOM 4687 C C . ALA B 1 89 ? 39.811 3.306 14.039 1.00 33.31 87 ALA B C 1
ATOM 4688 O O . ALA B 1 89 ? 38.953 3.039 14.887 1.00 34.82 87 ALA B O 1
ATOM 4690 N N . ALA B 1 90 ? 39.792 4.431 13.324 1.00 28.20 88 ALA B N 1
ATOM 4691 C CA . ALA B 1 90 ? 38.822 5.496 13.567 1.00 26.19 88 ALA B CA 1
ATOM 4692 C C . ALA B 1 90 ? 37.381 4.995 13.550 1.00 27.24 88 ALA B C 1
ATOM 4693 O O . ALA B 1 90 ? 36.963 4.266 12.648 1.00 26.81 88 ALA B O 1
ATOM 4695 N N . LYS B 1 91 ? 36.585 5.448 14.515 1.00 29.90 89 LYS B N 1
ATOM 4696 C CA . LYS B 1 91 ? 35.197 5.005 14.523 1.00 31.20 89 LYS B CA 1
ATOM 4697 C C . LYS B 1 91 ? 34.411 5.506 13.308 1.00 30.84 89 LYS B C 1
ATOM 4698 O O . LYS B 1 91 ? 33.546 4.779 12.809 1.00 27.47 89 LYS B O 1
ATOM 4704 N N . PHE B 1 92 ? 34.686 6.715 12.795 1.00 21.70 90 PHE B N 1
ATOM 4705 C CA . PHE B 1 92 ? 33.865 7.165 11.682 1.00 27.81 90 PHE B CA 1
ATOM 4706 C C . PHE B 1 92 ? 34.164 6.396 10.387 1.00 22.10 90 PHE B C 1
ATOM 4707 O O . PHE B 1 92 ? 33.437 6.578 9.406 1.00 24.62 90 PHE B O 1
ATOM 4715 N N . LEU B 1 93 ? 35.202 5.560 10.372 1.00 17.41 91 LEU B N 1
ATOM 4716 C CA . LEU B 1 93 ? 35.613 4.767 9.228 1.00 23.62 91 LEU B CA 1
ATOM 4717 C C . LEU B 1 93 ? 35.289 3.292 9.394 1.00 25.55 91 LEU B C 1
ATOM 4718 O O . LEU B 1 93 ? 35.609 2.515 8.497 1.00 32.42 91 LEU B O 1
ATOM 4723 N N . ASP B 1 94 ? 34.689 2.880 10.514 1.00 27.15 92 ASP B N 1
ATOM 4724 C CA . ASP B 1 94 ? 34.694 1.482 10.935 1.00 31.13 92 ASP B CA 1
ATOM 4725 C C . ASP B 1 94 ? 33.555 0.647 10.338 1.00 38.61 92 ASP B C 1
ATOM 4726 O O . ASP B 1 94 ? 33.429 -0.532 10.684 1.00 34.00 92 ASP B O 1
ATOM 4731 N N . THR B 1 95 ? 32.750 1.210 9.436 1.00 37.06 93 THR B N 1
ATOM 4732 C CA . THR B 1 95 ? 31.625 0.480 8.854 1.00 39.51 93 THR B CA 1
ATOM 4733 C C . THR B 1 95 ? 31.311 1.071 7.493 1.00 31.72 93 THR B C 1
ATOM 4734 O O . THR B 1 95 ? 31.018 2.267 7.405 1.00 28.90 93 THR B O 1
ATOM 4738 N N . ILE B 1 96 ? 31.320 0.227 6.454 1.00 27.77 94 ILE B N 1
ATOM 4739 C CA . ILE B 1 96 ? 30.970 0.689 5.122 1.00 27.85 94 ILE B CA 1
ATOM 4740 C C . ILE B 1 96 ? 29.537 1.165 5.159 1.00 26.16 94 ILE B C 1
ATOM 4741 O O . ILE B 1 96 ? 28.658 0.485 5.693 1.00 38.95 94 ILE B O 1
ATOM 4746 N N . GLY B 1 97 ? 29.299 2.362 4.623 1.00 27.42 95 GLY B N 1
ATOM 4747 C CA . GLY B 1 97 ? 28.003 2.973 4.657 1.00 23.04 95 GLY B CA 1
ATOM 4748 C C . GLY B 1 97 ? 27.843 4.015 5.737 1.00 23.24 95 GLY B C 1
ATOM 4749 O O . GLY B 1 97 ? 26.890 4.797 5.683 1.00 29.70 95 GLY B O 1
ATOM 4750 N N . LYS B 1 98 ? 28.731 4.018 6.723 1.00 29.04 96 LYS B N 1
ATOM 4751 C CA . LYS B 1 98 ? 28.640 4.930 7.853 1.00 30.13 96 LYS B CA 1
ATOM 4752 C C . LYS B 1 98 ? 28.817 6.372 7.401 1.00 30.40 96 LYS B C 1
ATOM 4753 O O . LYS B 1 98 ? 29.778 6.707 6.698 1.00 23.19 96 LYS B O 1
ATOM 4759 N N . LYS B 1 99 ? 27.887 7.219 7.824 1.00 31.64 97 LYS B N 1
ATOM 4760 C CA . LYS B 1 99 ? 27.847 8.616 7.424 1.00 34.53 97 LYS B CA 1
ATOM 4761 C C . LYS B 1 99 ? 28.200 9.518 8.598 1.00 26.10 97 LYS B C 1
ATOM 4762 O O . LYS B 1 99 ? 27.802 9.255 9.738 1.00 24.84 97 LYS B O 1
ATOM 4768 N N . THR B 1 100 ? 28.947 10.576 8.287 1.00 25.28 98 THR B N 1
ATOM 4769 C CA . THR B 1 100 ? 29.420 11.592 9.226 1.00 25.74 98 THR B CA 1
ATOM 4770 C C . THR B 1 100 ? 29.175 12.983 8.648 1.00 24.72 98 THR B C 1
ATOM 4771 O O . THR B 1 100 ? 29.554 13.253 7.509 1.00 23.00 98 THR B O 1
ATOM 4775 N N . ARG B 1 101 ? 28.581 13.870 9.449 1.00 23.57 99 ARG B N 1
ATOM 4776 C CA . ARG B 1 101 ? 28.337 15.241 9.016 1.00 19.23 99 ARG B CA 1
ATOM 4777 C C . ARG B 1 101 ? 29.648 16.008 8.923 1.00 23.52 99 ARG B C 1
ATOM 4778 O O . ARG B 1 101 ? 30.559 15.807 9.717 1.00 23.69 99 ARG B O 1
ATOM 4786 N N . ILE B 1 102 ? 29.755 16.874 7.917 1.00 19.82 100 ILE B N 1
ATOM 4787 C CA . ILE B 1 102 ? 30.964 17.656 7.706 1.00 18.79 100 ILE B CA 1
ATOM 4788 C C . ILE B 1 102 ? 30.602 19.107 7.445 1.00 19.81 100 ILE B C 1
ATOM 4789 O O . ILE B 1 102 ? 29.467 19.450 7.103 1.00 20.83 100 ILE B O 1
ATOM 4794 N N . PHE B 1 103 ? 31.612 19.953 7.609 1.00 19.89 101 PHE B N 1
ATOM 4795 C CA . PHE B 1 103 ? 31.571 21.353 7.219 1.00 18.39 101 PHE B CA 1
ATOM 4796 C C . PHE B 1 103 ? 32.862 21.677 6.497 1.00 19.16 101 PHE B C 1
ATOM 4797 O O . PHE B 1 103 ? 33.945 21.390 7.008 1.00 18.88 101 PHE B O 1
ATOM 4805 N N . THR B 1 104 ? 32.752 22.274 5.322 1.00 18.79 102 THR B N 1
ATOM 4806 C CA . THR B 1 104 ? 33.922 22.618 4.522 1.00 24.32 102 THR B CA 1
ATOM 4807 C C . THR B 1 104 ? 34.027 24.123 4.341 1.00 21.12 102 THR B C 1
ATOM 4808 O O . THR B 1 104 ? 33.033 24.795 4.064 1.00 21.48 102 THR B O 1
ATOM 4812 N N . ARG B 1 105 ? 35.251 24.640 4.447 1.00 22.31 103 ARG B N 1
ATOM 4813 C CA . ARG B 1 105 ? 35.549 26.012 4.063 1.00 16.74 103 ARG B CA 1
ATOM 4814 C C . ARG B 1 105 ? 36.636 26.033 2.993 1.00 23.02 103 ARG B C 1
ATOM 4815 O O . ARG B 1 105 ? 37.714 25.443 3.159 1.00 22.16 103 ARG B O 1
ATOM 4823 N N . PHE B 1 106 ? 36.347 26.711 1.891 1.00 20.46 104 PHE B N 1
ATOM 4824 C CA . PHE B 1 106 ? 37.305 26.916 0.820 1.00 18.81 104 PHE B CA 1
ATOM 4825 C C . PHE B 1 106 ? 37.841 28.322 0.927 1.00 17.86 104 PHE B C 1
ATOM 4826 O O . PHE B 1 106 ? 37.139 29.220 1.378 1.00 25.97 104 PHE B O 1
ATOM 4834 N N . SER B 1 107 ? 39.055 28.543 0.451 1.00 28.63 105 SER B N 1
ATOM 4835 C CA . SER B 1 107 ? 39.582 29.894 0.534 1.00 24.46 105 SER B CA 1
ATOM 4836 C C . SER B 1 107 ? 40.790 30.041 -0.372 1.00 25.71 105 SER B C 1
ATOM 4837 O O . SER B 1 107 ? 41.332 29.056 -0.895 1.00 24.69 105 SER B O 1
ATOM 4840 N N . THR B 1 108 ? 41.139 31.302 -0.622 1.00 21.20 106 THR B N 1
ATOM 4841 C CA . THR B 1 108 ? 42.428 31.680 -1.191 1.00 36.19 106 THR B CA 1
ATOM 4842 C C . THR B 1 108 ? 43.387 31.878 -0.013 1.00 29.04 106 THR B C 1
ATOM 4843 O O . THR B 1 108 ? 43.030 31.613 1.131 1.00 34.28 106 THR B O 1
ATOM 4847 N N . VAL B 1 109 ? 44.612 32.313 -0.266 1.00 27.94 107 VAL B N 1
ATOM 4848 C CA . VAL B 1 109 ? 45.656 32.374 0.762 1.00 26.50 107 VAL B CA 1
ATOM 4849 C C . VAL B 1 109 ? 46.025 33.811 1.070 1.00 32.34 107 VAL B C 1
ATOM 4850 O O . VAL B 1 109 ? 45.859 34.279 2.203 1.00 33.43 107 VAL B O 1
ATOM 4854 N N . GLY B 1 110 ? 46.507 34.541 0.069 1.00 29.64 108 GLY B N 1
ATOM 4855 C CA . GLY B 1 110 ? 47.026 35.872 0.279 1.00 30.62 108 GLY B CA 1
ATOM 4856 C C . GLY B 1 110 ? 45.991 36.972 0.454 1.00 35.59 108 GLY B C 1
ATOM 4857 O O . GLY B 1 110 ? 46.171 37.865 1.290 1.00 39.95 108 GLY B O 1
ATOM 4858 N N . GLY B 1 111 ? 44.924 36.921 -0.329 1.00 30.91 109 GLY B N 1
ATOM 4859 C CA . GLY B 1 111 ? 43.910 37.986 -0.352 1.00 29.71 109 GLY B CA 1
ATOM 4860 C C . GLY B 1 111 ? 43.134 38.212 0.932 1.00 39.77 109 GLY B C 1
ATOM 4861 O O . GLY B 1 111 ? 42.903 37.272 1.666 1.00 28.48 109 GLY B O 1
ATOM 4862 N N . GLU B 1 112 ? 42.681 39.450 1.112 1.00 32.44 110 GLU B N 1
ATOM 4863 C CA . GLU B 1 112 ? 41.854 39.883 2.259 1.00 30.39 110 GLU B CA 1
ATOM 4864 C C . GLU B 1 112 ? 40.377 39.659 1.938 1.00 33.36 110 GLU B C 1
ATOM 4865 O O . GLU B 1 112 ? 40.076 39.200 0.849 1.00 30.29 110 GLU B O 1
ATOM 4871 N N . LYS B 1 113 ? 39.503 40.068 2.856 1.00 32.53 111 LYS B N 1
ATOM 4872 C CA . LYS B 1 113 ? 38.037 39.848 2.790 1.00 34.13 111 LYS B CA 1
ATOM 4873 C C . LYS B 1 113 ? 37.373 40.389 1.522 1.00 34.28 111 LYS B C 1
ATOM 4874 O O . LYS B 1 113 ? 36.331 39.848 1.186 1.00 32.32 111 LYS B O 1
ATOM 4880 N N . GLY B 1 114 ? 37.888 41.429 0.879 1.00 29.46 112 GLY B N 1
ATOM 4881 C CA . GLY B 1 114 ? 37.188 41.893 -0.328 1.00 30.47 112 GLY B CA 1
ATOM 4882 C C . GLY B 1 114 ? 37.917 41.596 -1.617 1.00 28.21 112 GLY B C 1
ATOM 4883 O O . GLY B 1 114 ? 37.539 42.146 -2.610 1.00 24.29 112 GLY B O 1
ATOM 4884 N N . SER B 1 115 ? 38.952 40.771 -1.558 1.00 32.86 113 SER B N 1
ATOM 4885 C CA . SER B 1 115 ? 39.765 40.344 -2.726 1.00 30.47 113 SER B CA 1
ATOM 4886 C C . SER B 1 115 ? 38.994 39.425 -3.687 1.00 30.10 113 SER B C 1
ATOM 4887 O O . SER B 1 115 ? 37.921 38.948 -3.357 1.00 22.42 113 SER B O 1
ATOM 4890 N N . ALA B 1 116 ? 39.570 39.207 -4.857 1.00 25.55 114 ALA B N 1
ATOM 4891 C CA . ALA B 1 116 ? 38.927 38.405 -5.912 1.00 28.34 114 ALA B CA 1
ATOM 4892 C C . ALA B 1 116 ? 39.043 36.901 -5.657 1.00 29.39 114 ALA B C 1
ATOM 4893 O O . ALA B 1 116 ? 40.125 36.413 -5.392 1.00 29.76 114 ALA B O 1
ATOM 4895 N N . ASP B 1 117 ? 37.918 36.215 -5.718 1.00 30.00 115 ASP B N 1
ATOM 4896 C CA . ASP B 1 117 ? 37.903 34.757 -5.651 1.00 35.51 115 ASP B CA 1
ATOM 4897 C C . ASP B 1 117 ? 38.761 34.116 -6.740 1.00 34.54 115 ASP B C 1
ATOM 4898 O O . ASP B 1 117 ? 39.291 33.020 -6.537 1.00 34.80 115 ASP B O 1
ATOM 4903 N N . SER B 1 118 ? 38.916 34.772 -7.888 1.00 25.28 116 SER B N 1
ATOM 4904 C CA . SER B 1 118 ? 39.580 34.167 -9.043 1.00 33.73 116 SER B CA 1
ATOM 4905 C C . SER B 1 118 ? 41.066 34.494 -9.134 1.00 27.93 116 SER B C 1
ATOM 4906 O O . SER B 1 118 ? 41.671 34.255 -10.173 1.00 28.56 116 SER B O 1
ATOM 4909 N N . ALA B 1 119 ? 41.665 35.008 -8.077 1.00 27.85 117 ALA B N 1
ATOM 4910 C CA . ALA B 1 119 ? 43.068 35.360 -8.112 1.00 29.32 117 ALA B CA 1
ATOM 4911 C C . ALA B 1 119 ? 43.960 34.128 -8.074 1.00 25.75 117 ALA B C 1
ATOM 4912 O O . ALA B 1 119 ? 43.607 33.095 -7.509 1.00 35.81 117 ALA B O 1
ATOM 4914 N N . ARG B 1 120 ? 45.161 34.272 -8.610 1.00 28.97 118 ARG B N 1
ATOM 4915 C CA . ARG B 1 120 ? 46.127 33.187 -8.554 1.00 30.75 118 ARG B CA 1
ATOM 4916 C C . ARG B 1 120 ? 46.643 33.000 -7.134 1.00 30.93 118 ARG B C 1
ATOM 4917 O O . ARG B 1 120 ? 47.168 33.936 -6.528 1.00 29.73 118 ARG B O 1
ATOM 4925 N N . ASP B 1 121 ? 46.578 31.758 -6.641 1.00 27.79 119 ASP B N 1
ATOM 4926 C CA . ASP B 1 121 ? 46.904 31.428 -5.262 1.00 29.93 119 ASP B CA 1
ATOM 4927 C C . ASP B 1 121 ? 46.716 29.930 -5.089 1.00 29.99 119 ASP B C 1
ATOM 4928 O O . ASP B 1 121 ? 46.002 29.313 -5.882 1.00 27.52 119 ASP B O 1
ATOM 4933 N N . PRO B 1 122 ? 47.291 29.308 -4.066 1.00 29.98 120 PRO B N 1
ATOM 4934 C CA . PRO B 1 122 ? 46.727 28.039 -3.594 1.00 29.70 120 PRO B CA 1
ATOM 4935 C C . PRO B 1 122 ? 45.321 28.279 -3.103 1.00 23.20 120 PRO B C 1
ATOM 4936 O O . PRO B 1 122 ? 44.934 29.400 -2.792 1.00 29.52 120 PRO B O 1
ATOM 4940 N N . ARG B 1 123 ? 44.557 27.211 -3.020 1.00 21.46 121 ARG B N 1
ATOM 4941 C CA . ARG B 1 123 ? 43.223 27.265 -2.458 1.00 18.92 121 ARG B CA 1
ATOM 4942 C C . ARG B 1 123 ? 43.201 26.379 -1.220 1.00 23.39 121 ARG B C 1
ATOM 4943 O O . ARG B 1 123 ? 43.682 25.242 -1.250 1.00 29.30 121 ARG B O 1
ATOM 4951 N N . GLY B 1 124 ? 42.672 26.918 -0.137 1.00 24.34 122 GLY B N 1
ATOM 4952 C CA . GLY B 1 124 ? 42.398 26.125 1.041 1.00 26.30 122 GLY B CA 1
ATOM 4953 C C . GLY B 1 124 ? 41.150 25.279 0.880 1.00 22.35 122 GLY B C 1
ATOM 4954 O O . GLY B 1 124 ? 40.183 25.656 0.231 1.00 20.85 122 GLY B O 1
ATOM 4955 N N . PHE B 1 125 ? 41.169 24.134 1.549 1.00 22.59 123 PHE B N 1
ATOM 4956 C CA . PHE B 1 125 ? 40.155 23.106 1.429 1.00 25.63 123 PHE B CA 1
ATOM 4957 C C . PHE B 1 125 ? 40.123 22.398 2.789 1.00 24.33 123 PHE B C 1
ATOM 4958 O O . PHE B 1 125 ? 40.778 21.376 3.005 1.00 25.41 123 PHE B O 1
ATOM 4966 N N . SER B 1 126 ? 39.394 22.976 3.743 1.00 23.97 124 SER B N 1
ATOM 4967 C CA . SER B 1 126 ? 39.432 22.501 5.122 1.00 21.25 124 SER B CA 1
ATOM 4968 C C . SER B 1 126 ? 38.074 21.961 5.526 1.00 19.59 124 SER B C 1
ATOM 4969 O O . SER B 1 126 ? 37.047 22.617 5.339 1.00 25.14 124 SER B O 1
ATOM 4972 N N . THR B 1 127 ? 38.085 20.770 6.106 1.00 17.70 125 THR B N 1
ATOM 4973 C CA . THR B 1 127 ? 36.866 20.049 6.411 1.00 22.73 125 THR B CA 1
ATOM 4974 C C . THR B 1 127 ? 36.883 19.602 7.862 1.00 20.65 125 THR B C 1
ATOM 4975 O O . THR B 1 127 ? 37.889 19.087 8.365 1.00 23.08 125 THR B O 1
ATOM 4979 N N . LYS B 1 128 ? 35.753 19.791 8.508 1.00 21.72 126 LYS B N 1
ATOM 4980 C CA . LYS B 1 128 ? 35.531 19.397 9.884 1.00 18.49 126 LYS B CA 1
ATOM 4981 C C . LYS B 1 128 ? 34.632 18.168 9.861 1.00 24.40 126 LYS B C 1
ATOM 4982 O O . LYS B 1 128 ? 33.533 18.200 9.294 1.00 22.81 126 LYS B O 1
ATOM 4988 N N . PHE B 1 129 ? 35.118 17.081 10.428 1.00 24.55 127 PHE B N 1
ATOM 4989 C CA . PHE B 1 129 ? 34.35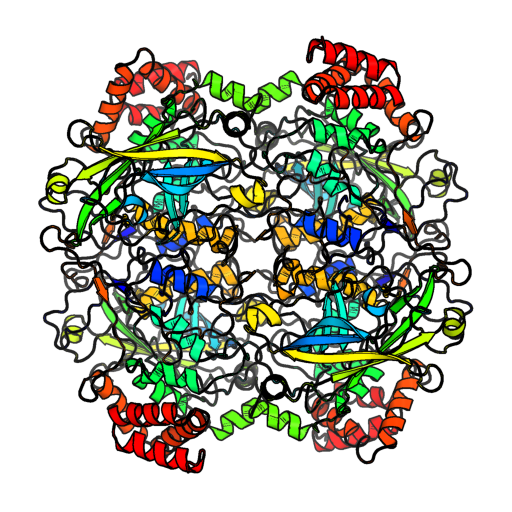0 15.860 10.567 1.00 17.57 127 PHE B CA 1
ATOM 4990 C C . PHE B 1 129 ? 33.828 15.799 12.002 1.00 21.34 127 PHE B C 1
ATOM 4991 O O . PHE B 1 129 ? 34.620 15.772 12.952 1.00 19.80 127 PHE B O 1
ATOM 4999 N N . TYR B 1 130 ? 32.505 15.787 12.160 1.00 18.74 128 TYR B N 1
ATOM 5000 C CA . TYR B 1 130 ? 31.867 15.736 13.481 1.00 25.72 128 TYR B CA 1
ATOM 5001 C C . TYR B 1 130 ? 31.665 14.271 13.884 1.00 21.44 128 TYR B C 1
ATOM 5002 O O . TYR B 1 130 ? 30.574 13.713 13.777 1.00 25.55 128 TYR B O 1
ATOM 5011 N N . THR B 1 131 ? 32.734 13.636 14.350 1.00 21.55 129 THR B N 1
ATOM 5012 C CA . THR B 1 131 ? 32.705 12.202 14.632 1.00 18.88 129 THR B CA 1
ATOM 5013 C C . THR B 1 131 ? 32.363 11.904 16.092 1.00 21.29 129 THR B C 1
ATOM 5014 O O . THR B 1 131 ? 32.377 12.775 16.968 1.00 23.92 129 THR B O 1
ATOM 5018 N N . GLU B 1 132 ? 32.101 10.608 16.339 1.00 29.02 130 GLU B N 1
ATOM 5019 C CA . GLU B 1 132 ? 31.814 10.082 17.673 1.00 27.97 130 GLU B CA 1
ATOM 5020 C C . GLU B 1 132 ? 32.970 10.266 18.638 1.00 27.78 130 GLU B C 1
ATOM 5021 O O . GLU B 1 132 ? 32.765 10.200 19.850 1.00 27.45 130 GLU B O 1
ATOM 5027 N N . GLU B 1 133 ? 34.199 10.308 18.133 1.00 28.22 131 GLU B N 1
ATOM 5028 C CA . GLU B 1 133 ? 35.379 10.438 18.969 1.00 23.33 131 GLU B CA 1
ATOM 5029 C C . GLU B 1 133 ? 35.930 11.853 18.967 1.00 25.35 131 GLU B C 1
ATOM 5030 O O . GLU B 1 133 ? 37.058 12.060 19.422 1.00 24.80 131 GLU B O 1
ATOM 5036 N N . GLY B 1 134 ? 35.208 12.816 18.404 1.00 26.16 132 GLY B N 1
ATOM 5037 C CA . GLY B 1 134 ? 35.624 14.203 18.438 1.00 27.23 132 GLY B CA 1
ATOM 5038 C C . GLY B 1 134 ? 35.653 14.812 17.053 1.00 26.39 132 GLY B C 1
ATOM 5039 O O . GLY B 1 134 ? 35.456 14.142 16.044 1.00 22.91 132 GLY B O 1
ATOM 5040 N N . ASN B 1 135 ? 35.885 16.130 17.030 1.00 24.26 133 ASN B N 1
ATOM 5041 C CA . ASN B 1 135 ? 35.953 16.848 15.763 1.00 20.81 133 ASN B CA 1
ATOM 5042 C C . ASN B 1 135 ? 37.345 16.643 15.173 1.00 22.31 133 ASN B C 1
ATOM 5043 O O . ASN B 1 135 ? 38.359 16.929 15.819 1.00 23.80 133 ASN B O 1
ATOM 5048 N N . LEU B 1 136 ? 37.390 16.120 13.962 1.00 26.35 134 LEU B N 1
ATOM 5049 C CA . LEU B 1 136 ? 38.623 15.932 13.215 1.00 23.77 134 LEU B CA 1
ATOM 5050 C C . LEU B 1 136 ? 38.683 16.990 12.133 1.00 17.12 134 LEU B C 1
ATOM 5051 O O . LEU B 1 136 ? 37.809 17.040 11.264 1.00 21.37 134 LEU B O 1
ATOM 5056 N N . ASP B 1 137 ? 39.706 17.818 12.172 1.00 26.08 135 ASP B N 1
ATOM 5057 C CA . ASP B 1 137 ? 39.888 18.876 11.172 1.00 23.96 135 ASP B CA 1
ATOM 5058 C C . ASP B 1 137 ? 40.916 18.419 10.154 1.00 22.58 135 ASP B C 1
ATOM 5059 O O . ASP B 1 137 ? 42.068 18.151 10.522 1.00 25.14 135 ASP B O 1
ATOM 5064 N N . LEU B 1 138 ? 40.509 18.318 8.882 1.00 21.09 136 LEU B N 1
ATOM 5065 C CA . LEU B 1 138 ? 41.455 18.022 7.812 1.00 20.49 136 LEU B CA 1
ATOM 5066 C C . LEU B 1 138 ? 41.733 19.340 7.090 1.00 24.60 136 LEU B C 1
ATOM 5067 O O . LEU B 1 138 ? 40.941 19.798 6.266 1.00 21.79 136 LEU B O 1
ATOM 5072 N N . VAL B 1 139 ? 42.837 19.980 7.442 1.00 23.34 137 VAL B N 1
ATOM 5073 C CA . VAL B 1 139 ? 43.111 21.340 6.989 1.00 26.47 137 VAL B CA 1
ATOM 5074 C C . VAL B 1 139 ? 44.069 21.190 5.813 1.00 23.34 137 VAL B C 1
ATOM 5075 O O . VAL B 1 139 ? 45.295 21.172 5.951 1.00 22.22 137 VAL B O 1
ATOM 5079 N N . TYR B 1 140 ? 43.486 21.060 4.636 1.00 24.18 138 TYR B N 1
ATOM 5080 C CA . TYR B 1 140 ? 44.205 20.729 3.417 1.00 22.86 138 TYR B CA 1
ATOM 5081 C C . TYR B 1 140 ? 44.247 21.914 2.444 1.00 26.19 138 TYR B C 1
ATOM 5082 O O . TYR B 1 140 ? 43.528 22.909 2.592 1.00 24.89 138 TYR B O 1
ATOM 5091 N N . ASN B 1 141 ? 45.101 21.782 1.424 1.00 21.16 139 ASN B N 1
ATOM 5092 C CA . ASN B 1 141 ? 45.173 22.699 0.296 1.00 21.75 139 ASN B CA 1
ATOM 5093 C C . ASN B 1 141 ? 44.871 21.942 -0.995 1.00 21.98 139 ASN B C 1
ATOM 5094 O O . ASN B 1 141 ? 44.776 20.716 -1.018 1.00 27.86 139 ASN B O 1
ATOM 5099 N N . ASN B 1 142 ? 44.677 22.692 -2.073 1.00 26.72 140 ASN B N 1
ATOM 5100 C CA . ASN B 1 142 ? 44.413 22.143 -3.395 1.00 18.22 140 ASN B CA 1
ATOM 5101 C C . ASN B 1 142 ? 45.703 21.786 -4.134 1.00 22.17 140 ASN B C 1
ATOM 5102 O O . ASN B 1 142 ? 45.718 21.677 -5.370 1.00 22.73 140 ASN B O 1
ATOM 5107 N N . THR B 1 143 ? 46.776 21.602 -3.385 1.00 22.42 141 THR B N 1
ATOM 5108 C CA . THR B 1 143 ? 48.080 21.228 -3.855 1.00 24.84 141 THR B CA 1
ATOM 5109 C C . THR B 1 143 ? 48.626 20.199 -2.870 1.00 25.65 141 THR B C 1
ATOM 5110 O O . THR B 1 143 ? 48.395 20.331 -1.667 1.00 28.21 141 THR B O 1
ATOM 5114 N N . PRO B 1 144 ? 49.369 19.199 -3.337 1.00 24.13 142 PRO B N 1
ATOM 5115 C CA . PRO B 1 144 ? 49.981 18.214 -2.445 1.00 26.30 142 PRO B CA 1
ATOM 5116 C C . PRO B 1 144 ? 51.322 18.641 -1.888 1.00 27.03 142 PRO B C 1
ATOM 5117 O O . PRO B 1 144 ? 51.940 17.855 -1.168 1.00 21.81 142 PRO B O 1
ATOM 5121 N N . ILE B 1 145 ? 51.801 19.825 -2.240 1.00 23.42 143 ILE B N 1
ATOM 5122 C CA . ILE B 1 145 ? 53.068 20.345 -1.735 1.00 21.56 143 ILE B CA 1
ATOM 5123 C C . ILE B 1 145 ? 52.838 21.766 -1.221 1.00 20.36 143 ILE B C 1
ATOM 5124 O O . ILE B 1 145 ? 51.718 22.287 -1.252 1.00 24.15 143 ILE B O 1
ATOM 5129 N N . PHE B 1 146 ? 53.913 22.387 -0.732 1.00 20.11 144 PHE B N 1
ATOM 5130 C CA . PHE B 1 146 ? 53.885 23.767 -0.274 1.00 19.37 144 PHE B CA 1
ATOM 5131 C C . PHE B 1 146 ? 55.262 24.399 -0.461 1.00 23.13 144 PHE B C 1
ATOM 5132 O O . PHE B 1 146 ? 56.236 23.742 -0.837 1.00 17.98 144 PHE B O 1
ATOM 5140 N N . PHE B 1 147 ? 55.320 25.705 -0.205 1.00 20.39 145 PHE B N 1
ATOM 5141 C CA . PHE B 1 147 ? 56.517 26.494 -0.486 1.00 26.01 145 PHE B CA 1
ATOM 5142 C C . PHE B 1 147 ? 57.672 26.237 0.467 1.00 26.52 145 PHE B C 1
ATOM 5143 O O . PHE B 1 147 ? 58.799 26.627 0.144 1.00 24.75 145 PHE B O 1
ATOM 5151 N N . ILE B 1 148 ? 57.422 25.640 1.639 1.00 23.26 146 ILE B N 1
ATOM 5152 C CA . ILE B 1 148 ? 58.417 25.584 2.704 1.00 26.24 146 ILE B CA 1
ATOM 5153 C C . ILE B 1 148 ? 58.460 24.203 3.346 1.00 19.80 146 ILE B C 1
ATOM 5154 O O . ILE B 1 148 ? 57.502 23.426 3.302 1.00 24.07 146 ILE B O 1
ATOM 5159 N N . ARG B 1 149 ? 59.599 23.915 3.957 1.00 21.38 147 ARG B N 1
ATOM 5160 C CA . ARG B 1 149 ? 59.727 22.783 4.860 1.00 26.32 147 ARG B CA 1
ATOM 5161 C C . ARG B 1 149 ? 60.406 23.198 6.171 1.00 28.92 147 ARG B C 1
ATOM 5162 O O . ARG B 1 149 ? 60.818 22.337 6.964 1.00 27.51 147 ARG B O 1
ATOM 5170 N N . ASP B 1 150 ? 60.528 24.497 6.412 1.00 24.62 148 ASP B N 1
ATOM 5171 C CA . ASP B 1 150 ? 60.997 25.059 7.667 1.00 26.21 148 ASP B CA 1
ATOM 5172 C C . ASP B 1 150 ? 59.906 25.965 8.221 1.00 28.56 148 ASP B C 1
ATOM 5173 O O . ASP B 1 150 ? 59.554 26.959 7.563 1.00 27.38 148 ASP B O 1
ATOM 5178 N N . PRO B 1 151 ? 59.388 25.717 9.430 1.00 26.26 149 PRO B N 1
ATOM 5179 C CA . PRO B 1 151 ? 58.240 26.509 9.919 1.00 26.62 149 PRO B CA 1
ATOM 5180 C C . PRO B 1 151 ? 58.551 27.984 10.175 1.00 29.96 149 PRO B C 1
ATOM 5181 O O . PRO B 1 151 ? 57.644 28.828 10.071 1.00 23.09 149 PRO B O 1
ATOM 5185 N N . SER B 1 152 ? 59.798 28.324 10.509 1.00 23.21 150 SER B N 1
ATOM 5186 C CA . SER B 1 152 ? 60.133 29.711 10.804 1.00 27.18 150 SER B CA 1
ATOM 5187 C C . SER B 1 152 ? 59.953 30.623 9.594 1.00 31.57 150 SER B C 1
ATOM 5188 O O . SER B 1 152 ? 59.791 31.848 9.753 1.00 26.48 150 SER B O 1
ATOM 5191 N N . LYS B 1 153 ? 60.000 30.052 8.392 1.00 21.46 151 LYS B N 1
ATOM 5192 C CA . LYS B 1 153 ? 59.916 30.828 7.179 1.00 26.70 151 LYS B CA 1
ATOM 5193 C C . LYS B 1 153 ? 58.501 31.292 6.882 1.00 24.65 151 LYS B C 1
ATOM 5194 O O . LYS B 1 153 ? 58.325 32.147 6.015 1.00 22.29 151 LYS B O 1
ATOM 5200 N N . PHE B 1 154 ? 57.487 30.742 7.538 1.00 21.67 152 PHE B N 1
ATOM 5201 C CA . PHE B 1 154 ? 56.124 31.053 7.103 1.00 24.59 152 PHE B CA 1
ATOM 5202 C C . PHE B 1 154 ? 55.779 32.540 7.233 1.00 21.18 152 PHE B C 1
ATOM 5203 O O . PHE B 1 154 ? 55.192 33.095 6.291 1.00 25.86 152 PHE B O 1
ATOM 5211 N N . PRO B 1 155 ? 56.077 33.232 8.341 1.00 24.19 153 PRO B N 1
ATOM 5212 C CA . PRO B 1 155 ? 55.884 34.705 8.367 1.00 23.50 153 PRO B CA 1
ATOM 5213 C C . PRO B 1 155 ? 56.642 35.433 7.274 1.00 22.96 153 PRO B C 1
ATOM 5214 O O . PRO B 1 155 ? 56.078 36.331 6.649 1.00 24.64 153 PRO B O 1
ATOM 5218 N N . HIS B 1 156 ? 57.902 35.051 7.023 1.00 26.11 154 HIS B N 1
ATOM 5219 C CA . HIS B 1 156 ? 58.701 35.615 5.935 1.00 21.77 154 HIS B CA 1
ATOM 5220 C C . HIS B 1 156 ? 57.995 35.450 4.602 1.00 24.44 154 HIS B C 1
ATOM 5221 O O . HIS B 1 156 ? 57.776 36.422 3.864 1.00 19.34 154 HIS B O 1
ATOM 5228 N N . PHE B 1 157 ? 57.666 34.199 4.264 1.00 25.54 155 PHE B N 1
ATOM 5229 C CA . PHE B 1 157 ? 57.044 33.889 2.979 1.00 19.96 155 PHE B CA 1
ATOM 5230 C C . PHE B 1 157 ? 55.718 34.629 2.818 1.00 21.32 155 PHE B C 1
ATOM 5231 O O . PHE B 1 157 ? 55.464 35.254 1.780 1.00 20.68 155 PHE B O 1
ATOM 5239 N N . ILE B 1 158 ? 54.853 34.568 3.839 1.00 22.87 156 ILE B N 1
ATOM 5240 C CA . ILE B 1 158 ? 53.517 35.141 3.709 1.00 19.17 156 ILE B CA 1
ATOM 5241 C C . ILE B 1 158 ? 53.584 36.642 3.528 1.00 25.46 156 ILE B C 1
ATOM 5242 O O . ILE B 1 158 ? 52.746 37.232 2.830 1.00 18.51 156 ILE B O 1
ATOM 5247 N N . HIS B 1 159 ? 54.517 37.292 4.233 1.00 24.52 157 HIS B N 1
ATOM 5248 C CA . HIS B 1 159 ? 54.693 38.726 4.080 1.00 20.20 157 HIS B CA 1
ATOM 5249 C C . HIS B 1 159 ? 55.044 39.093 2.646 1.00 24.65 157 HIS B C 1
ATOM 5250 O O . HIS B 1 159 ? 54.528 40.081 2.108 1.00 22.18 157 HIS B O 1
ATOM 5257 N N . THR B 1 160 ? 55.929 38.324 2.011 1.00 21.61 158 THR B N 1
ATOM 5258 C CA . THR B 1 160 ? 56.287 38.635 0.629 1.00 22.03 158 THR B CA 1
ATOM 5259 C C . THR B 1 160 ? 55.149 38.349 -0.348 1.00 26.80 158 THR B C 1
ATOM 5260 O O . THR B 1 160 ? 55.138 38.922 -1.442 1.00 28.07 158 THR B O 1
ATOM 5264 N N . GLN B 1 161 ? 54.181 37.507 0.022 1.00 21.89 159 GLN B N 1
ATOM 5265 C CA . GLN B 1 161 ? 53.020 37.289 -0.817 1.00 22.81 159 GLN B CA 1
ATOM 5266 C C . GLN B 1 161 ? 51.951 38.350 -0.645 1.00 27.19 159 GLN B C 1
ATOM 5267 O O . GLN B 1 161 ? 50.975 38.356 -1.404 1.00 29.80 159 GLN B O 1
ATOM 5273 N N . LYS B 1 162 ? 52.082 39.219 0.339 1.00 24.97 160 LYS B N 1
ATOM 5274 C CA . LYS B 1 162 ? 51.045 40.191 0.664 1.00 25.60 160 LYS B CA 1
ATOM 5275 C C . LYS B 1 162 ? 51.580 41.580 0.308 1.00 25.77 160 LYS B C 1
ATOM 5276 O O . LYS B 1 162 ? 52.062 41.746 -0.816 1.00 23.82 160 LYS B O 1
ATOM 5282 N N . ARG B 1 163 ? 51.575 42.561 1.203 1.00 26.51 161 ARG B N 1
ATOM 5283 C CA . ARG B 1 163 ? 51.802 43.953 0.830 1.00 28.11 161 ARG B CA 1
ATOM 5284 C C . ARG B 1 163 ? 53.081 44.538 1.422 1.00 24.12 161 ARG B C 1
ATOM 5285 O O . ARG B 1 163 ? 53.485 44.218 2.547 1.00 24.14 161 ARG B O 1
ATOM 5293 N N . ASN B 1 164 ? 53.700 45.397 0.639 1.00 22.61 162 ASN B N 1
ATOM 5294 C CA . ASN B 1 164 ? 54.807 46.212 1.088 1.00 25.69 162 ASN B CA 1
ATOM 5295 C C . ASN B 1 164 ? 54.447 46.969 2.381 1.00 29.59 162 ASN B C 1
ATOM 5296 O O . ASN B 1 164 ? 53.356 47.556 2.467 1.00 20.47 162 ASN B O 1
ATOM 5301 N N . PRO B 1 165 ? 55.333 47.002 3.380 1.00 22.77 163 PRO B N 1
ATOM 5302 C CA . PRO B 1 165 ? 54.980 47.639 4.665 1.00 25.91 163 PRO B CA 1
ATOM 5303 C C . PRO B 1 165 ? 54.801 49.131 4.579 1.00 26.57 163 PRO B C 1
ATOM 5304 O O . PRO B 1 165 ? 54.220 49.719 5.491 1.00 25.83 163 PRO B O 1
ATOM 5308 N N . ALA B 1 166 ? 55.339 49.777 3.556 1.00 27.19 164 ALA B N 1
ATOM 5309 C CA . ALA B 1 166 ? 55.247 51.221 3.473 1.00 31.97 164 ALA B CA 1
ATOM 5310 C C . ALA B 1 166 ? 54.103 51.666 2.587 1.00 23.74 164 ALA B C 1
ATOM 5311 O O . ALA B 1 166 ? 53.381 52.592 2.946 1.00 32.66 164 ALA B O 1
ATOM 5313 N N . THR B 1 167 ? 53.909 50.991 1.465 1.00 22.94 165 THR B N 1
ATOM 5314 C CA . THR B 1 167 ? 52.977 51.417 0.429 1.00 21.92 165 THR B CA 1
ATOM 5315 C C . THR B 1 167 ? 51.651 50.676 0.484 1.00 30.06 165 THR B C 1
ATOM 5316 O O . THR B 1 167 ? 50.667 51.130 -0.109 1.00 24.75 165 THR B O 1
ATOM 5320 N N . ASN B 1 168 ? 51.614 49.537 1.158 1.00 24.18 166 ASN B N 1
ATOM 5321 C CA . ASN B 1 168 ? 50.451 48.681 1.167 1.00 27.54 166 ASN B CA 1
ATOM 5322 C C . ASN B 1 168 ? 50.120 48.122 -0.215 1.00 24.80 166 ASN B C 1
ATOM 5323 O O . ASN B 1 168 ? 48.989 47.690 -0.444 1.00 27.87 166 ASN B O 1
ATOM 5328 N N . LEU B 1 169 ? 51.089 48.084 -1.128 1.00 22.58 167 LEU B N 1
ATOM 5329 C CA . LEU B 1 169 ? 50.924 47.485 -2.448 1.00 23.90 167 LEU B CA 1
ATOM 5330 C C . LEU B 1 169 ? 51.597 46.107 -2.558 1.00 27.10 167 LEU B C 1
ATOM 5331 O O . LEU B 1 169 ? 52.610 45.825 -1.905 1.00 23.35 167 LEU B O 1
ATOM 5336 N N . LYS B 1 170 ? 51.053 45.256 -3.428 1.00 23.20 168 LYS B N 1
ATOM 5337 C CA . LYS B 1 170 ? 51.774 44.044 -3.772 1.00 26.85 168 LYS B CA 1
ATOM 5338 C C . LYS B 1 170 ? 53.080 44.430 -4.457 1.00 31.87 168 LYS B C 1
ATOM 5339 O O . LYS B 1 170 ? 53.164 45.441 -5.163 1.00 30.54 168 LYS B O 1
ATOM 5345 N N . ASP B 1 171 ? 54.109 43.623 -4.222 1.00 22.41 169 ASP B N 1
ATOM 5346 C CA . ASP B 1 171 ? 55.471 43.950 -4.604 1.00 25.01 169 ASP B CA 1
ATOM 5347 C C . ASP B 1 171 ? 56.119 42.704 -5.216 1.00 24.78 169 ASP B C 1
ATOM 5348 O O . ASP B 1 171 ? 56.583 41.807 -4.505 1.00 26.13 169 ASP B O 1
ATOM 5353 N N . ALA B 1 172 ? 56.155 42.666 -6.545 1.00 24.30 170 ALA B N 1
ATOM 5354 C CA . ALA B 1 172 ? 56.789 41.557 -7.253 1.00 24.92 170 ALA B CA 1
ATOM 5355 C C . ALA B 1 172 ? 58.205 41.342 -6.770 1.00 28.97 170 ALA B C 1
ATOM 5356 O O . ALA B 1 172 ? 58.683 40.206 -6.738 1.00 29.81 170 ALA B O 1
ATOM 5358 N N . ASN B 1 173 ? 58.888 42.410 -6.368 1.00 24.52 171 ASN B N 1
ATOM 5359 C CA . ASN B 1 173 ? 60.294 42.277 -6.031 1.00 27.57 171 ASN B CA 1
ATOM 5360 C C . ASN B 1 173 ? 60.510 41.457 -4.778 1.00 31.14 171 ASN B C 1
ATOM 5361 O O . ASN B 1 173 ? 61.457 40.675 -4.719 1.00 29.30 171 ASN B O 1
ATOM 5366 N N . MET B 1 174 ? 59.684 41.644 -3.746 1.00 28.33 172 MET B N 1
ATOM 5367 C CA . MET B 1 174 ? 59.869 40.814 -2.563 1.00 30.96 172 MET B CA 1
ATOM 5368 C C . MET B 1 174 ? 59.248 39.432 -2.755 1.00 26.17 172 MET B C 1
ATOM 5369 O O . MET B 1 174 ? 59.785 38.439 -2.260 1.00 28.56 172 MET B O 1
ATOM 5374 N N . PHE B 1 175 ? 58.138 39.356 -3.488 1.00 29.08 173 PHE B N 1
ATOM 5375 C CA . PHE B 1 175 ? 57.541 38.080 -3.853 1.00 27.86 173 PHE B CA 1
ATOM 5376 C C . PHE B 1 175 ? 58.610 37.122 -4.384 1.00 27.25 173 PHE B C 1
ATOM 5377 O O . PHE B 1 175 ? 58.771 35.997 -3.885 1.00 26.35 173 PHE B O 1
ATOM 5385 N N . TRP B 1 176 ? 59.383 37.578 -5.361 1.00 26.77 174 TRP B N 1
ATOM 5386 C CA . TRP B 1 176 ? 60.387 36.747 -6.012 1.00 25.28 174 TRP B CA 1
ATOM 5387 C C . TRP B 1 176 ? 61.705 36.770 -5.277 1.00 23.52 174 TRP B C 1
ATOM 5388 O O . TRP B 1 176 ? 62.452 35.796 -5.329 1.00 30.32 174 TRP B O 1
ATOM 5399 N N . ASP B 1 177 ? 62.040 37.864 -4.610 1.00 29.10 175 ASP B N 1
ATOM 5400 C CA . ASP B 1 177 ? 63.269 37.857 -3.835 1.00 31.90 175 ASP B CA 1
ATOM 5401 C C . ASP B 1 177 ? 63.252 36.725 -2.813 1.00 28.80 175 ASP B C 1
ATOM 5402 O O . ASP B 1 177 ? 64.262 36.057 -2.617 1.00 26.71 175 ASP B O 1
ATOM 5407 N N . TYR B 1 178 ? 62.107 36.501 -2.149 1.00 29.24 176 TYR B N 1
ATOM 5408 C CA . TYR B 1 178 ? 62.022 35.423 -1.173 1.00 28.53 176 TYR B CA 1
ATOM 5409 C C . TYR B 1 178 ? 62.269 34.077 -1.840 1.00 22.90 176 TYR B C 1
ATOM 5410 O O . TYR B 1 178 ? 63.057 33.259 -1.352 1.00 30.94 176 TYR B O 1
ATOM 5419 N N . LEU B 1 179 ? 61.625 33.853 -2.979 1.00 21.72 177 LEU B N 1
ATOM 5420 C CA . LEU B 1 179 ? 61.570 32.521 -3.576 1.00 25.06 177 LEU B CA 1
ATOM 5421 C C . LEU B 1 179 ? 62.913 32.092 -4.153 1.00 23.31 177 LEU B C 1
ATOM 5422 O O . LEU B 1 179 ? 63.319 30.946 -3.971 1.00 25.17 177 LEU B O 1
ATOM 5427 N N . VAL B 1 180 ? 63.625 32.992 -4.844 1.00 28.30 178 VAL B N 1
ATOM 5428 C CA . VAL B 1 180 ? 64.891 32.620 -5.482 1.00 29.18 178 VAL B CA 1
ATOM 5429 C C . VAL B 1 180 ? 65.990 32.417 -4.452 1.00 31.65 178 VAL B C 1
ATOM 5430 O O . VAL B 1 180 ? 67.039 31.853 -4.772 1.00 29.77 178 VAL B O 1
ATOM 5434 N N . ASN B 1 181 ? 65.796 32.879 -3.227 1.00 29.89 179 ASN B N 1
ATOM 5435 C CA . ASN B 1 181 ? 66.788 32.673 -2.186 1.00 26.95 179 ASN B CA 1
ATOM 5436 C C . ASN B 1 181 ? 66.430 31.518 -1.273 1.00 26.72 179 ASN B C 1
ATOM 5437 O O . ASN B 1 181 ? 67.238 31.156 -0.411 1.00 31.08 179 ASN B O 1
ATOM 5442 N N . ASN B 1 182 ? 65.244 30.924 -1.447 1.00 25.44 180 ASN B N 1
ATOM 5443 C CA . ASN B 1 182 ? 64.806 29.776 -0.648 1.00 25.96 180 ASN B CA 1
ATOM 5444 C C . ASN B 1 182 ? 64.271 28.748 -1.642 1.00 23.68 180 ASN B C 1
ATOM 5445 O O . ASN B 1 182 ? 63.066 28.563 -1.827 1.00 24.15 180 ASN B O 1
ATOM 5450 N N . GLN B 1 183 ? 65.196 28.054 -2.294 1.00 25.71 181 GLN B N 1
ATOM 5451 C CA . GLN B 1 183 ? 64.861 27.393 -3.551 1.00 26.91 181 GLN B CA 1
ATOM 5452 C C . GLN B 1 183 ? 64.123 26.071 -3.376 1.00 25.97 181 GLN B C 1
ATOM 5453 O O . GLN B 1 183 ? 63.646 25.527 -4.378 1.00 25.67 181 GLN B O 1
ATOM 5459 N N . GLU B 1 184 ? 63.940 25.591 -2.137 1.00 24.51 182 GLU B N 1
ATOM 5460 C CA . GLU B 1 184 ? 63.000 24.504 -1.886 1.00 21.86 182 GLU B CA 1
ATOM 5461 C C . GLU B 1 184 ? 61.575 24.856 -2.319 1.00 26.01 182 GLU B C 1
ATOM 5462 O O . GLU B 1 184 ? 60.724 23.957 -2.436 1.00 22.16 182 GLU B O 1
ATOM 5468 N N . SER B 1 185 ? 61.298 26.143 -2.563 1.00 25.73 183 SER B N 1
ATOM 5469 C CA . SER B 1 185 ? 59.962 26.604 -2.922 1.00 22.09 183 SER B CA 1
ATOM 5470 C C . SER B 1 185 ? 59.561 26.297 -4.350 1.00 24.08 183 SER B C 1
ATOM 5471 O O . SER B 1 185 ? 58.382 26.441 -4.680 1.00 28.06 183 SER B O 1
ATOM 5474 N N . ILE B 1 186 ? 60.486 25.883 -5.210 1.00 28.11 184 ILE B N 1
ATOM 5475 C CA . ILE B 1 186 ? 60.190 25.918 -6.630 1.00 21.55 184 ILE B CA 1
ATOM 5476 C C . ILE B 1 186 ? 59.127 24.889 -7.006 1.00 24.25 184 ILE B C 1
ATOM 5477 O O . ILE B 1 186 ? 58.321 25.124 -7.929 1.00 22.34 184 ILE B O 1
ATOM 5482 N N . HIS B 1 187 ? 59.097 23.736 -6.335 1.00 22.51 185 HIS B N 1
ATOM 5483 C CA . HIS B 1 187 ? 58.078 22.755 -6.687 1.00 24.23 185 HIS B CA 1
ATOM 5484 C C . HIS B 1 187 ? 56.683 23.362 -6.550 1.00 21.39 185 HIS B C 1
ATOM 5485 O O . HIS B 1 187 ? 55.867 23.283 -7.476 1.00 20.97 185 HIS B O 1
ATOM 5492 N N . GLN B 1 188 ? 56.392 24.013 -5.421 1.00 22.26 186 GLN B N 1
ATOM 5493 C CA . GLN B 1 188 ? 55.055 24.601 -5.280 1.00 20.69 186 GLN B CA 1
ATOM 5494 C C . GLN B 1 188 ? 54.883 25.841 -6.159 1.00 21.59 186 GLN B C 1
ATOM 5495 O O . GLN B 1 188 ? 53.780 26.106 -6.653 1.00 24.43 186 GLN B O 1
ATOM 5501 N N . VAL B 1 189 ? 55.954 26.591 -6.396 1.00 19.45 187 VAL B N 1
ATOM 5502 C CA . VAL B 1 189 ? 55.869 27.715 -7.324 1.00 22.30 187 VAL B CA 1
ATOM 5503 C C . VAL B 1 189 ? 55.400 27.235 -8.699 1.00 22.51 187 VAL B C 1
ATOM 5504 O O . VAL B 1 189 ? 54.569 27.886 -9.350 1.00 21.99 187 VAL B O 1
ATOM 5508 N N . MET B 1 190 ? 55.924 26.102 -9.177 1.00 24.52 188 MET B N 1
ATOM 5509 C CA . MET B 1 190 ? 55.518 25.653 -10.501 1.00 15.12 188 MET B CA 1
ATOM 5510 C C . MET B 1 190 ? 54.046 25.298 -10.492 1.00 22.79 188 MET B C 1
ATOM 5511 O O . MET B 1 190 ? 53.319 25.614 -11.438 1.00 25.13 188 MET B O 1
ATOM 5516 N N . TYR B 1 191 ? 53.581 24.671 -9.410 1.00 23.06 189 TYR B N 1
ATOM 5517 C CA . TYR B 1 191 ? 52.167 24.332 -9.292 1.00 24.43 189 TYR B CA 1
ATOM 5518 C C . TYR B 1 191 ? 51.324 25.597 -9.253 1.00 24.40 189 TYR B C 1
ATOM 5519 O O . TYR B 1 191 ? 50.297 25.707 -9.938 1.00 24.33 189 TYR B O 1
ATOM 5528 N N . LEU B 1 192 ? 51.789 26.588 -8.498 1.00 21.73 190 LEU B N 1
ATOM 5529 C CA . LEU B 1 192 ? 51.087 27.859 -8.380 1.00 25.58 190 LEU B CA 1
ATOM 5530 C C . LEU B 1 192 ? 50.900 28.538 -9.725 1.00 28.73 190 LEU B C 1
ATOM 5531 O O . LEU B 1 192 ? 49.863 29.171 -9.971 1.00 28.86 190 LEU B O 1
ATOM 5536 N N . PHE B 1 193 ? 51.920 28.488 -10.583 1.00 29.12 191 PHE B N 1
ATOM 5537 C CA . PHE B 1 193 ? 51.872 29.196 -11.848 1.00 27.37 191 PHE B CA 1
ATOM 5538 C C . PHE B 1 193 ? 51.393 28.328 -13.003 1.00 25.56 191 PHE B C 1
ATOM 5539 O O . PHE B 1 193 ? 51.280 28.820 -14.125 1.00 28.58 191 PHE B O 1
ATOM 5547 N N . SER B 1 194 ? 51.123 27.056 -12.769 1.00 26.75 192 SER B N 1
ATOM 5548 C CA . SER B 1 194 ? 50.310 26.312 -13.703 1.00 31.22 192 SER B CA 1
ATOM 5549 C C . SER B 1 194 ? 48.894 26.869 -13.667 1.00 23.12 192 SER B C 1
ATOM 5550 O O . SER B 1 194 ? 48.539 27.669 -12.807 1.00 29.98 192 SER B O 1
ATOM 5553 N N . ASP B 1 195 ? 48.058 26.405 -14.582 1.00 28.85 193 ASP B N 1
ATOM 5554 C CA . ASP B 1 195 ? 46.678 26.870 -14.554 1.00 28.48 193 ASP B CA 1
ATOM 5555 C C . ASP B 1 195 ? 45.899 26.400 -13.323 1.00 27.71 193 ASP B C 1
ATOM 5556 O O . ASP B 1 195 ? 44.825 26.954 -13.066 1.00 25.18 193 ASP B O 1
ATOM 5561 N N . ARG B 1 196 ? 46.392 25.409 -12.558 1.00 25.93 194 ARG B N 1
ATOM 5562 C CA . ARG B 1 196 ? 45.739 25.038 -11.294 1.00 26.74 194 ARG B CA 1
ATOM 5563 C C . ARG B 1 196 ? 45.771 26.174 -10.267 1.00 22.96 194 ARG B C 1
ATOM 5564 O O . ARG B 1 196 ? 45.025 26.124 -9.280 1.00 27.18 194 ARG B O 1
ATOM 5572 N N . GLY B 1 197 ? 46.593 27.201 -10.486 1.00 21.78 195 GLY B N 1
ATOM 5573 C CA . GLY B 1 197 ? 46.557 28.389 -9.658 1.00 23.28 195 GLY B CA 1
ATOM 5574 C C . GLY B 1 197 ? 45.309 29.226 -9.826 1.00 22.19 195 GLY B C 1
ATOM 5575 O O . GLY B 1 197 ? 45.036 30.068 -8.967 1.00 21.34 195 GLY B O 1
ATOM 5576 N N . THR B 1 198 ? 44.519 28.983 -10.867 1.00 28.00 196 THR B N 1
ATOM 5577 C CA . THR B 1 198 ? 43.273 29.718 -11.109 1.00 31.83 196 THR B CA 1
ATOM 5578 C C . THR B 1 198 ? 42.166 28.732 -11.425 1.00 29.22 196 THR B C 1
ATOM 5579 O O . THR B 1 198 ? 41.692 28.661 -12.566 1.00 29.62 196 THR B O 1
ATOM 5583 N N . PRO B 1 199 ? 41.693 27.993 -10.421 1.00 24.20 197 PRO B N 1
ATOM 5584 C CA . PRO B 1 199 ? 40.592 27.054 -10.652 1.00 26.90 197 PRO B CA 1
ATOM 5585 C C . PRO B 1 199 ? 39.361 27.762 -11.192 1.00 26.86 197 PRO B C 1
ATOM 5586 O O . PRO B 1 199 ? 39.092 28.911 -10.859 1.00 32.67 197 PRO B O 1
ATOM 5590 N N . ALA B 1 200 ? 38.593 27.047 -12.015 1.00 24.09 198 ALA B N 1
ATOM 5591 C CA . ALA B 1 200 ? 37.380 27.605 -12.587 1.00 27.38 198 ALA B CA 1
ATOM 5592 C C . ALA B 1 200 ? 36.215 27.561 -11.613 1.00 28.37 198 ALA B C 1
ATOM 5593 O O . ALA B 1 200 ? 35.260 28.337 -11.745 1.00 24.89 198 ALA B O 1
ATOM 5595 N N . SER B 1 201 ? 36.294 26.690 -10.623 1.00 28.94 199 SER B N 1
ATOM 5596 C CA . SER B 1 201 ? 35.236 26.476 -9.652 1.00 26.72 199 SER B CA 1
ATOM 5597 C C . SER B 1 201 ? 35.816 25.672 -8.506 1.00 27.80 199 SER B C 1
ATOM 5598 O O . SER B 1 201 ? 36.583 24.734 -8.737 1.00 24.30 199 SER B O 1
ATOM 5601 N N . LEU B 1 202 ? 35.441 26.031 -7.280 1.00 27.09 200 LEU B N 1
ATOM 5602 C CA . LEU B 1 202 ? 35.851 25.231 -6.135 1.00 22.61 200 LEU B CA 1
ATOM 5603 C C . LEU B 1 202 ? 35.288 23.817 -6.198 1.00 26.91 200 LEU B C 1
ATOM 5604 O O . LEU B 1 202 ? 35.811 22.926 -5.519 1.00 24.64 200 LEU B O 1
ATOM 5609 N N . ARG B 1 203 ? 34.220 23.592 -6.966 1.00 23.20 201 ARG B N 1
ATOM 5610 C CA . ARG B 1 203 ? 33.697 22.244 -7.118 1.00 20.95 201 ARG B CA 1
ATOM 5611 C C . ARG B 1 203 ? 34.535 21.401 -8.065 1.00 24.45 201 ARG B C 1
ATOM 5612 O O . ARG B 1 203 ? 34.237 20.212 -8.217 1.00 27.81 201 ARG B O 1
ATOM 5620 N N . LYS B 1 204 ? 35.572 21.979 -8.676 1.00 23.15 202 LYS B N 1
ATOM 5621 C CA . LYS B 1 204 ? 36.366 21.391 -9.759 1.00 27.63 202 LYS B CA 1
ATOM 5622 C C . LYS B 1 204 ? 37.851 21.514 -9.443 1.00 26.07 202 LYS B C 1
ATOM 5623 O O . LYS B 1 204 ? 38.669 21.901 -10.280 1.00 26.72 202 LYS B O 1
ATOM 5629 N N . MET B 1 205 ? 38.208 21.218 -8.206 1.00 22.35 203 MET B N 1
ATOM 5630 C CA . MET B 1 205 ? 39.602 21.168 -7.817 1.00 26.87 203 MET B CA 1
ATOM 5631 C C . MET B 1 205 ? 39.741 20.078 -6.761 1.00 19.01 203 MET B C 1
ATOM 5632 O O . MET B 1 205 ? 38.750 19.584 -6.211 1.00 18.05 203 MET B O 1
ATOM 5637 N N . ASN B 1 206 ? 40.975 19.688 -6.501 1.00 21.72 204 ASN B N 1
ATOM 5638 C CA . ASN B 1 206 ? 41.237 18.601 -5.575 1.00 25.83 204 ASN B CA 1
ATOM 5639 C C . ASN B 1 206 ? 41.654 19.144 -4.213 1.00 22.25 204 ASN B C 1
ATOM 5640 O O . ASN B 1 206 ? 41.956 20.327 -4.051 1.00 25.30 204 ASN B O 1
ATOM 5645 N N . GLY B 1 207 ? 41.647 18.257 -3.223 1.00 21.43 205 GLY B N 1
ATOM 5646 C CA . GLY B 1 207 ? 42.250 18.528 -1.935 1.00 21.78 205 GLY B CA 1
ATOM 5647 C C . GLY B 1 207 ? 43.278 17.469 -1.590 1.00 20.05 205 GLY B C 1
ATOM 5648 O O . GLY B 1 207 ? 43.159 16.318 -2.000 1.00 26.42 205 GLY B O 1
ATOM 5649 N N . TYR B 1 208 ? 44.302 17.883 -0.853 1.00 17.69 206 TYR B N 1
ATOM 5650 C CA . TYR B 1 208 ? 45.436 17.048 -0.505 1.00 19.16 206 TYR B CA 1
ATOM 5651 C C . TYR B 1 208 ? 45.899 17.376 0.909 1.00 25.55 206 TYR B C 1
ATOM 5652 O O . TYR B 1 208 ? 46.048 18.547 1.267 1.00 21.59 206 TYR B O 1
ATOM 5661 N N . SER B 1 209 ? 46.176 16.338 1.695 1.00 19.09 207 SER B N 1
ATOM 5662 C CA . SER B 1 209 ? 46.762 16.554 3.005 1.00 19.59 207 SER B CA 1
ATOM 5663 C C . SER B 1 209 ? 48.090 17.287 2.896 1.00 19.60 207 SER B C 1
ATOM 5664 O O . SER B 1 209 ? 48.439 18.084 3.777 1.00 20.89 207 SER B O 1
ATOM 5667 N N . GLY B 1 210 ? 48.850 17.028 1.843 1.00 20.55 208 GLY B N 1
ATOM 5668 C CA . GLY B 1 210 ? 50.146 17.661 1.701 1.00 19.73 208 GLY B CA 1
ATOM 5669 C C . GLY B 1 210 ? 51.201 17.094 2.628 1.00 19.40 208 GLY B C 1
ATOM 5670 O O . GLY B 1 210 ? 52.221 16.603 2.160 1.00 22.37 208 GLY B O 1
ATOM 5671 N N . HIS B 1 211 ? 50.990 17.174 3.941 1.00 21.94 209 HIS B N 1
ATOM 5672 C CA . HIS B 1 211 ? 51.859 16.479 4.858 1.00 19.30 209 HIS B CA 1
ATOM 5673 C C . HIS B 1 211 ? 51.551 14.987 4.886 1.00 25.49 209 HIS B C 1
ATOM 5674 O O . HIS B 1 211 ? 50.460 14.513 4.528 1.00 24.50 209 HIS B O 1
ATOM 5681 N N . THR B 1 212 ? 52.540 14.259 5.354 1.00 21.01 210 THR B N 1
ATOM 5682 C CA . THR B 1 212 ? 52.349 12.918 5.850 1.00 25.80 210 THR B CA 1
ATOM 5683 C C . THR B 1 212 ? 51.794 12.947 7.259 1.00 21.91 210 THR B C 1
ATOM 5684 O O . THR B 1 212 ? 52.241 13.728 8.098 1.00 26.84 210 THR B O 1
ATOM 5688 N N . TYR B 1 213 ? 50.809 12.103 7.508 1.00 19.85 211 TYR B N 1
ATOM 5689 C CA . TYR B 1 213 ? 50.327 11.818 8.845 1.00 24.18 211 TYR B CA 1
ATOM 5690 C C . TYR B 1 213 ? 50.607 10.349 9.161 1.00 24.76 211 TYR B C 1
ATOM 5691 O O . TYR B 1 213 ? 50.998 9.568 8.288 1.00 23.31 211 TYR B O 1
ATOM 5700 N N . LYS B 1 214 ? 50.412 9.954 10.421 1.00 21.37 212 LYS B N 1
ATOM 5701 C CA . LYS B 1 214 ? 50.576 8.558 10.834 1.00 17.13 212 LYS B CA 1
ATOM 5702 C C . LYS B 1 214 ? 49.239 8.062 11.355 1.00 26.50 212 LYS B C 1
ATOM 5703 O O . LYS B 1 214 ? 48.699 8.617 12.320 1.00 24.16 212 LYS B O 1
ATOM 5709 N N . TRP B 1 215 ? 48.709 7.024 10.725 1.00 21.21 213 TRP B N 1
ATOM 5710 C CA . TRP B 1 215 ? 47.437 6.431 11.116 1.00 20.73 213 TRP B CA 1
ATOM 5711 C C . TRP B 1 215 ? 47.669 5.069 11.770 1.00 27.93 213 TRP B C 1
ATOM 5712 O O . TRP B 1 215 ? 48.538 4.305 11.337 1.00 23.56 213 TRP B O 1
ATOM 5723 N N . TYR B 1 216 ? 46.868 4.770 12.800 1.00 25.55 214 TYR B N 1
ATOM 5724 C CA . TYR B 1 216 ? 47.046 3.615 13.673 1.00 19.05 214 TYR B CA 1
ATOM 5725 C C . TYR B 1 216 ? 45.810 2.731 13.606 1.00 27.31 214 TYR B C 1
ATOM 5726 O O . TYR B 1 216 ? 44.681 3.221 13.658 1.00 29.20 214 TYR B O 1
ATOM 5735 N N . ASN B 1 217 ? 46.017 1.419 13.513 1.00 31.98 215 ASN B N 1
ATOM 5736 C CA . ASN B 1 217 ? 44.908 0.469 13.538 1.00 32.36 215 ASN B CA 1
ATOM 5737 C C . ASN B 1 217 ? 44.713 -0.085 14.944 1.00 34.38 215 ASN B C 1
ATOM 5738 O O . ASN B 1 217 ? 45.454 0.234 15.879 1.00 25.96 215 ASN B O 1
ATOM 5743 N N . LYS B 1 218 ? 43.676 -0.913 15.093 1.00 37.35 216 LYS B N 1
ATOM 5744 C CA . LYS B 1 218 ? 43.317 -1.430 16.409 1.00 33.86 216 LYS B CA 1
ATOM 5745 C C . LYS B 1 218 ? 44.455 -2.216 17.053 1.00 42.25 216 LYS B C 1
ATOM 5746 O O . LYS B 1 218 ? 44.457 -2.376 18.277 1.00 41.80 216 LYS B O 1
ATOM 5752 N N . LYS B 1 219 ? 45.404 -2.738 16.268 1.00 34.79 217 LYS B N 1
ATOM 5753 C CA . LYS B 1 219 ? 46.538 -3.449 16.852 1.00 32.17 217 LYS B CA 1
ATOM 5754 C C . LYS B 1 219 ? 47.676 -2.523 17.271 1.00 30.56 217 LYS B C 1
ATOM 5755 O O . LYS B 1 219 ? 48.692 -3.007 17.764 1.00 31.38 217 LYS B O 1
ATOM 5761 N N . GLY B 1 220 ? 47.565 -1.216 17.062 1.00 34.47 218 GLY B N 1
ATOM 5762 C CA . GLY B 1 220 ? 48.666 -0.341 17.375 1.00 25.63 218 GLY B CA 1
ATOM 5763 C C . GLY B 1 220 ? 49.716 -0.239 16.296 1.00 27.78 218 GLY B C 1
ATOM 5764 O O . GLY B 1 220 ? 50.758 0.388 16.531 1.00 25.78 218 GLY B O 1
ATOM 5765 N N . GLU B 1 221 ? 49.482 -0.840 15.129 1.00 23.76 219 GLU B N 1
ATOM 5766 C CA . GLU B 1 221 ? 50.382 -0.692 13.989 1.00 29.82 219 GLU B CA 1
ATOM 5767 C C . GLU B 1 221 ? 50.085 0.594 13.240 1.00 28.13 219 GLU B C 1
ATOM 5768 O O . GLU B 1 221 ? 48.920 0.967 13.041 1.00 27.46 219 GLU B O 1
ATOM 5774 N N . TRP B 1 222 ? 51.141 1.265 12.793 1.00 23.22 220 TRP B N 1
ATOM 5775 C CA . TRP B 1 222 ? 50.966 2.539 12.130 1.00 22.77 220 TRP B CA 1
ATOM 5776 C C . TRP B 1 222 ? 51.642 2.515 10.780 1.00 27.48 220 TRP B C 1
ATOM 5777 O O . TRP B 1 222 ? 52.603 1.772 10.578 1.00 26.06 220 TRP B O 1
ATOM 5788 N N . VAL B 1 223 ? 51.110 3.336 9.857 1.00 21.10 221 VAL B N 1
ATOM 5789 C CA . VAL B 1 223 ? 51.778 3.648 8.599 1.00 27.29 221 VAL B CA 1
ATOM 5790 C C . VAL B 1 223 ? 51.684 5.144 8.313 1.00 26.46 221 VAL B C 1
ATOM 5791 O O . VAL B 1 223 ? 50.790 5.845 8.788 1.00 26.59 221 VAL B O 1
ATOM 5795 N N . TYR B 1 224 ? 52.638 5.623 7.524 1.00 26.92 222 TYR B N 1
ATOM 5796 C CA . TYR B 1 224 ? 52.573 6.963 6.967 1.00 21.98 222 TYR B CA 1
ATOM 5797 C C . TYR B 1 224 ? 51.448 7.059 5.946 1.00 17.37 222 TYR B C 1
ATOM 5798 O O . TYR B 1 224 ? 51.211 6.136 5.177 1.00 19.91 222 TYR B O 1
ATOM 5807 N N . VAL B 1 225 ? 50.751 8.187 5.937 1.00 25.56 223 VAL B N 1
ATOM 5808 C CA . VAL B 1 225 ? 49.562 8.363 5.101 1.00 21.93 223 VAL B CA 1
ATOM 5809 C C . VAL B 1 225 ? 49.630 9.711 4.392 1.00 19.16 223 VAL B C 1
ATOM 5810 O O . VAL B 1 225 ? 49.915 10.731 5.019 1.00 21.36 223 VAL B O 1
ATOM 5814 N N . GLN B 1 226 ? 49.351 9.706 3.089 1.00 21.74 224 GLN B N 1
ATOM 5815 C CA . GLN B 1 226 ? 48.994 10.897 2.312 1.00 27.69 224 GLN B CA 1
ATOM 5816 C C . GLN B 1 226 ? 47.529 10.778 1.926 1.00 22.61 224 GLN B C 1
ATOM 5817 O O . GLN B 1 226 ? 47.077 9.688 1.591 1.00 23.73 224 GLN B O 1
ATOM 5823 N N . VAL B 1 227 ? 46.774 11.884 1.974 1.00 24.35 225 VAL B N 1
ATOM 5824 C CA . VAL B 1 227 ? 45.342 11.846 1.680 1.00 20.81 225 VAL B CA 1
ATOM 5825 C C . VAL B 1 227 ? 45.055 12.712 0.460 1.00 20.50 225 VAL B C 1
ATOM 5826 O O . VAL B 1 227 ? 45.662 13.774 0.291 1.00 23.90 225 VAL B O 1
ATOM 5830 N N . HIS B 1 228 ? 44.121 12.253 -0.381 1.00 20.84 226 HIS B N 1
ATOM 5831 C CA . HIS B 1 228 ? 43.782 12.864 -1.670 1.00 21.08 226 HIS B CA 1
ATOM 5832 C C . HIS B 1 228 ? 42.271 12.927 -1.772 1.00 24.56 226 HIS B C 1
ATOM 5833 O O . HIS B 1 228 ? 41.601 11.891 -1.667 1.00 22.93 226 HIS B O 1
ATOM 5840 N N . PHE B 1 229 ? 41.738 14.119 -1.981 1.00 20.40 227 PHE B N 1
ATOM 5841 C CA . PHE B 1 229 ? 40.315 14.325 -2.244 1.00 19.82 227 PHE B CA 1
ATOM 5842 C C . PHE B 1 229 ? 40.213 14.763 -3.697 1.00 26.22 227 PHE B C 1
ATOM 5843 O O . PHE B 1 229 ? 40.703 15.845 -4.046 1.00 23.65 227 PHE B O 1
ATOM 5851 N N . LYS B 1 230 ? 39.612 13.930 -4.549 1.00 20.13 228 LYS B N 1
ATOM 5852 C CA . LYS B 1 230 ? 39.579 14.201 -5.981 1.00 26.51 228 LYS B CA 1
ATOM 5853 C C . LYS B 1 230 ? 38.156 14.533 -6.391 1.00 25.27 228 LYS B C 1
ATOM 5854 O O . LYS B 1 230 ? 37.230 13.773 -6.101 1.00 21.55 228 LYS B O 1
ATOM 5860 N N . SER B 1 231 ? 37.985 15.687 -7.032 1.00 21.20 229 SER B N 1
ATOM 5861 C CA . SER B 1 231 ? 36.657 16.113 -7.426 1.00 23.89 229 SER B CA 1
ATOM 5862 C C . SER B 1 231 ? 36.030 15.135 -8.410 1.00 23.73 229 SER B C 1
ATOM 5863 O O . SER B 1 231 ? 36.660 14.723 -9.386 1.00 19.43 229 SER B O 1
ATOM 5866 N N . ASP B 1 232 ? 34.755 14.825 -8.190 1.00 26.13 230 ASP B N 1
ATOM 5867 C CA . ASP B 1 232 ? 34.035 13.969 -9.124 1.00 23.34 230 ASP B CA 1
ATOM 5868 C C . ASP B 1 232 ? 33.760 14.672 -10.426 1.00 25.34 230 ASP B C 1
ATOM 5869 O O . ASP B 1 232 ? 33.270 14.027 -11.358 1.00 35.93 230 ASP B O 1
ATOM 5874 N N . LEU B 1 233 ? 34.066 15.965 -10.511 1.00 25.65 231 LEU B N 1
ATOM 5875 C CA . LEU B 1 233 ? 33.949 16.723 -11.744 1.00 28.49 231 LEU B CA 1
ATOM 5876 C C . LEU B 1 233 ? 35.288 16.925 -12.440 1.00 20.22 231 LEU B C 1
ATOM 5877 O O . LEU B 1 233 ? 35.325 17.513 -13.514 1.00 28.86 231 LEU B O 1
ATOM 5882 N N . GLY B 1 234 ? 36.388 16.475 -11.864 1.00 19.69 232 GLY B N 1
ATOM 5883 C CA . GLY B 1 234 ? 37.686 16.746 -12.437 1.00 20.41 232 GLY B CA 1
ATOM 5884 C C . GLY B 1 234 ? 38.196 18.119 -12.061 1.00 33.04 232 GLY B C 1
ATOM 5885 O O . GLY B 1 234 ? 37.494 18.954 -11.488 1.00 31.46 232 GLY B O 1
ATOM 5886 N N . VAL B 1 235 ? 39.470 18.330 -12.379 1.00 24.20 233 VAL B N 1
ATOM 5887 C CA . VAL B 1 235 ? 40.135 19.604 -12.197 1.00 26.49 233 VAL B CA 1
ATOM 5888 C C . VAL B 1 235 ? 39.854 20.439 -13.436 1.00 25.91 233 VAL B C 1
ATOM 5889 O O . VAL B 1 235 ? 40.263 20.066 -14.535 1.00 27.97 233 VAL B O 1
ATOM 5893 N N . VAL B 1 236 ? 39.216 21.596 -13.258 1.00 23.95 234 VAL B N 1
ATOM 5894 C CA . VAL B 1 236 ? 38.957 22.525 -14.356 1.00 23.11 234 VAL B CA 1
ATOM 5895 C C . VAL B 1 236 ? 39.450 23.921 -13.985 1.00 23.56 234 VAL B C 1
ATOM 5896 O O . VAL B 1 236 ? 39.077 24.469 -12.940 1.00 26.10 234 VAL B O 1
ATOM 5900 N N . ASN B 1 237 ? 40.237 24.521 -14.871 1.00 33.28 235 ASN B N 1
ATOM 5901 C CA . ASN B 1 237 ? 40.923 25.773 -14.599 1.00 23.41 235 ASN B CA 1
ATOM 5902 C C . ASN B 1 237 ? 40.542 26.870 -15.587 1.00 33.02 235 ASN B C 1
ATOM 5903 O O . ASN B 1 237 ? 40.164 26.604 -16.736 1.00 27.69 235 ASN B O 1
ATOM 5908 N N . PHE B 1 238 ? 40.663 28.115 -15.116 1.00 32.78 236 PHE B N 1
ATOM 5909 C CA . PHE B 1 238 ? 40.754 29.282 -15.973 1.00 31.95 236 PHE B CA 1
ATOM 5910 C C . PHE B 1 238 ? 42.193 29.466 -16.427 1.00 33.04 236 PHE B C 1
ATOM 5911 O O . PHE B 1 238 ? 43.128 28.990 -15.781 1.00 35.85 236 PHE B O 1
ATOM 5919 N N . ASN B 1 239 ? 42.374 30.186 -17.535 1.00 28.84 237 ASN B N 1
ATOM 5920 C CA . ASN B 1 239 ? 43.706 30.665 -17.854 1.00 29.04 237 ASN B CA 1
ATOM 5921 C C . ASN B 1 239 ? 43.892 32.029 -17.212 1.00 23.91 237 ASN B C 1
ATOM 5922 O O . ASN B 1 239 ? 42.976 32.575 -16.603 1.00 30.06 237 ASN B O 1
ATOM 5927 N N . ASN B 1 240 ? 45.109 32.563 -17.318 1.00 31.04 238 ASN B N 1
ATOM 5928 C CA . ASN B 1 240 ? 45.452 33.793 -16.601 1.00 31.58 238 ASN B CA 1
ATOM 5929 C C . ASN B 1 240 ? 44.504 34.945 -16.946 1.00 29.53 238 ASN B C 1
ATOM 5930 O O . ASN B 1 240 ? 44.141 35.744 -16.078 1.00 34.04 238 ASN B O 1
ATOM 5935 N N . GLU B 1 241 ? 44.085 35.040 -18.202 1.00 34.22 239 GLU B N 1
ATOM 5936 C CA . GLU B 1 241 ? 43.290 36.170 -18.677 1.00 29.57 239 GLU B CA 1
ATOM 5937 C C . GLU B 1 241 ? 41.832 36.064 -18.256 1.00 32.17 239 GLU B C 1
ATOM 5938 O O . GLU B 1 241 ? 41.214 37.071 -17.875 1.00 32.13 239 GLU B O 1
ATOM 5944 N N . GLU B 1 242 ? 41.255 34.866 -18.353 1.00 31.99 240 GLU B N 1
ATOM 5945 C CA . GLU B 1 242 ? 39.930 34.639 -17.796 1.00 33.81 240 GLU B CA 1
ATOM 5946 C C . GLU B 1 242 ? 39.914 35.017 -16.323 1.00 31.35 240 GLU B C 1
ATOM 5947 O O . GLU B 1 242 ? 39.020 35.720 -15.856 1.00 28.11 240 GLU B O 1
ATOM 5953 N N . ALA B 1 243 ? 40.921 34.572 -15.579 1.00 33.82 241 ALA B N 1
ATOM 5954 C CA . ALA B 1 243 ? 40.905 34.785 -14.141 1.00 36.52 241 ALA B CA 1
ATOM 5955 C C . ALA B 1 243 ? 41.023 36.262 -13.820 1.00 34.97 241 ALA B C 1
ATOM 5956 O O . ALA B 1 243 ? 40.372 36.753 -12.894 1.00 29.59 241 ALA B O 1
ATOM 5958 N N . GLY B 1 244 ? 41.828 36.997 -14.597 1.00 40.85 242 GLY B N 1
ATOM 5959 C CA . GLY B 1 244 ? 41.997 38.425 -14.330 1.00 40.18 242 GLY B CA 1
ATOM 5960 C C . GLY B 1 244 ? 40.785 39.257 -14.731 1.00 30.60 242 GLY B C 1
ATOM 5961 O O . GLY B 1 244 ? 40.436 40.237 -14.064 1.00 34.49 242 GLY B O 1
ATOM 5962 N N . LYS B 1 245 ? 40.136 38.893 -15.834 1.00 28.21 243 LYS B N 1
ATOM 5963 C CA . LYS B 1 245 ? 38.934 39.607 -16.228 1.00 39.02 243 LYS B CA 1
ATOM 5964 C C . LYS B 1 245 ? 37.855 39.403 -15.175 1.00 35.04 243 LYS B C 1
ATOM 5965 O O . LYS B 1 245 ? 37.189 40.353 -14.749 1.00 38.30 243 LYS B O 1
ATOM 5971 N N . LEU B 1 246 ? 37.731 38.173 -14.690 1.00 33.00 244 LEU B N 1
ATOM 5972 C CA . LEU B 1 246 ? 36.746 37.864 -13.668 1.00 30.58 244 LEU B CA 1
ATOM 5973 C C . LEU B 1 246 ? 37.011 38.624 -12.374 1.00 33.69 244 LEU B C 1
ATOM 5974 O O . LEU B 1 246 ? 36.061 39.025 -11.687 1.00 33.91 244 LEU B O 1
ATOM 5979 N N . ALA B 1 247 ? 38.277 38.850 -12.023 1.00 29.22 245 ALA B N 1
ATOM 5980 C CA . ALA B 1 247 ? 38.575 39.664 -10.844 1.00 30.42 245 ALA B CA 1
ATOM 5981 C C . ALA B 1 247 ? 37.787 40.983 -10.834 1.00 34.67 245 ALA B C 1
ATOM 5982 O O . ALA B 1 247 ? 37.360 41.451 -9.773 1.00 42.06 245 ALA B O 1
ATOM 5984 N N . GLY B 1 248 ? 37.566 41.587 -11.995 1.00 35.63 246 GLY B N 1
ATOM 5985 C CA . GLY B 1 248 ? 36.842 42.843 -12.035 1.00 38.79 246 GLY B CA 1
ATOM 5986 C C . GLY B 1 248 ? 35.344 42.713 -12.238 1.00 39.55 246 GLY B C 1
ATOM 5987 O O . GLY B 1 248 ? 34.573 43.507 -11.695 1.00 51.10 246 GLY B O 1
ATOM 5988 N N . GLU B 1 249 ? 34.910 41.724 -13.018 1.00 38.40 247 GLU B N 1
ATOM 5989 C CA . GLU B 1 249 ? 33.478 41.539 -13.268 1.00 40.55 247 GLU B CA 1
ATOM 5990 C C . GLU B 1 249 ? 32.752 40.948 -12.058 1.00 42.80 247 GLU B C 1
ATOM 5991 O O . GLU B 1 249 ? 31.692 41.445 -11.657 1.00 44.59 247 GLU B O 1
ATOM 5997 N N . ASP B 1 250 ? 33.281 39.865 -11.482 1.00 42.04 248 ASP B N 1
ATOM 5998 C CA . ASP B 1 250 ? 32.690 39.258 -10.290 1.00 39.34 248 ASP B CA 1
ATOM 5999 C C . ASP B 1 250 ? 33.769 38.737 -9.357 1.00 37.57 248 ASP B C 1
ATOM 6000 O O . ASP B 1 250 ? 34.179 37.575 -9.442 1.00 28.35 248 ASP B O 1
ATOM 6005 N N . PRO B 1 251 ? 34.216 39.553 -8.409 1.00 38.13 249 PRO B N 1
ATOM 6006 C CA . PRO B 1 251 ? 35.173 39.052 -7.428 1.00 30.80 249 PRO B CA 1
ATOM 6007 C C . PRO B 1 251 ? 34.600 37.997 -6.478 1.00 30.08 249 PRO B C 1
ATOM 6008 O O . PRO B 1 251 ? 35.381 37.361 -5.761 1.00 24.73 249 PRO B O 1
ATOM 6012 N N . ASP B 1 252 ? 33.292 37.765 -6.445 1.00 29.58 250 ASP B N 1
ATOM 6013 C CA . ASP B 1 252 ? 32.740 36.709 -5.597 1.00 29.41 250 ASP B CA 1
ATOM 6014 C C . ASP B 1 252 ? 32.286 35.478 -6.391 1.00 29.03 250 ASP B C 1
ATOM 6015 O O . ASP B 1 252 ? 31.466 34.689 -5.906 1.00 27.47 250 ASP B O 1
ATOM 6020 N N . TYR B 1 253 ? 32.896 35.247 -7.561 1.00 32.44 251 TYR B N 1
ATOM 6021 C CA . TYR B 1 253 ? 32.386 34.257 -8.519 1.00 35.81 251 TYR B CA 1
ATOM 6022 C C . TYR B 1 253 ? 32.326 32.851 -7.914 1.00 29.05 251 TYR B C 1
ATOM 6023 O O . TYR B 1 253 ? 31.278 32.196 -7.931 1.00 26.37 251 TYR B O 1
ATOM 6032 N N . HIS B 1 254 ? 33.450 32.363 -7.401 1.00 24.67 252 HIS B N 1
ATOM 6033 C CA . HIS B 1 254 ? 33.467 31.019 -6.829 1.00 25.89 252 HIS B CA 1
ATOM 6034 C C . HIS B 1 254 ? 32.487 30.886 -5.677 1.00 28.21 252 HIS B C 1
ATOM 6035 O O . HIS B 1 254 ? 31.862 29.835 -5.504 1.00 23.36 252 HIS B O 1
ATOM 6042 N N . THR B 1 255 ? 32.342 31.938 -4.867 1.00 26.92 253 THR B N 1
ATOM 6043 C CA . THR B 1 255 ? 31.422 31.872 -3.741 1.00 22.03 253 THR B CA 1
ATOM 6044 C C . THR B 1 255 ? 29.995 31.664 -4.239 1.00 27.62 253 THR B C 1
ATOM 6045 O O . THR B 1 255 ? 29.275 30.772 -3.766 1.00 28.69 253 THR B O 1
ATOM 6049 N N . GLY B 1 256 ? 29.592 32.428 -5.251 1.00 27.37 254 GLY B N 1
ATOM 6050 C CA . GLY B 1 256 ? 28.257 32.264 -5.795 1.00 29.44 254 GLY B CA 1
ATOM 6051 C C . GLY B 1 256 ? 28.089 30.975 -6.561 1.00 26.90 254 GLY B C 1
ATOM 6052 O O . GLY B 1 256 ? 27.014 30.371 -6.539 1.00 26.88 254 GLY B O 1
ATOM 6053 N N . ASP B 1 257 ? 29.147 30.534 -7.236 1.00 26.17 255 ASP B N 1
ATOM 6054 C CA . ASP B 1 257 ? 29.091 29.280 -7.970 1.00 25.48 255 ASP B CA 1
ATOM 6055 C C . ASP B 1 257 ? 28.781 28.121 -7.031 1.00 24.86 255 ASP B C 1
ATOM 6056 O O . ASP B 1 257 ? 27.893 27.310 -7.305 1.00 26.38 255 ASP B O 1
ATOM 6061 N N . LEU B 1 258 ? 29.481 28.053 -5.894 1.00 24.90 256 LEU B N 1
ATOM 6062 C CA . LEU B 1 258 ? 29.210 27.004 -4.913 1.00 26.64 256 LEU B CA 1
ATOM 6063 C C . LEU B 1 258 ? 27.797 27.124 -4.355 1.00 26.36 256 LEU B C 1
ATOM 6064 O O . LEU B 1 258 ? 27.056 26.137 -4.285 1.00 25.75 256 LEU B O 1
ATOM 6069 N N . PHE B 1 259 ? 27.404 28.332 -3.957 1.00 31.22 257 PHE B N 1
ATOM 6070 C CA . PHE B 1 259 ? 26.100 28.507 -3.324 1.00 34.41 257 PHE B CA 1
ATOM 6071 C C . PHE B 1 259 ? 24.981 28.159 -4.292 1.00 28.29 257 PHE B C 1
ATOM 6072 O O . PHE B 1 259 ? 24.029 27.466 -3.926 1.00 29.19 257 PHE B O 1
ATOM 6080 N N . ASN B 1 260 ? 25.068 28.654 -5.531 1.00 26.17 258 ASN B N 1
ATOM 6081 C CA . ASN B 1 260 ? 24.027 28.369 -6.520 1.00 30.68 258 ASN B CA 1
ATOM 6082 C C . ASN B 1 260 ? 23.997 26.907 -6.912 1.00 24.74 258 ASN B C 1
ATOM 6083 O O . ASN B 1 260 ? 22.924 26.348 -7.158 1.00 25.64 258 ASN B O 1
ATOM 6088 N N . ALA B 1 261 ? 25.154 26.270 -7.015 1.00 24.73 259 ALA B N 1
ATOM 6089 C CA . ALA B 1 261 ? 25.147 24.840 -7.307 1.00 30.40 259 ALA B CA 1
ATOM 6090 C C . ALA B 1 261 ? 24.357 24.074 -6.245 1.00 30.46 259 ALA B C 1
ATOM 6091 O O . ALA B 1 261 ? 23.523 23.220 -6.566 1.00 24.03 259 ALA B O 1
ATOM 6093 N N . ILE B 1 262 ? 24.566 24.407 -4.974 1.00 31.61 260 ILE B N 1
ATOM 6094 C CA . ILE B 1 262 ? 23.850 23.706 -3.916 1.00 32.62 260 ILE B CA 1
ATOM 6095 C C . ILE B 1 262 ? 22.370 24.099 -3.913 1.00 31.68 260 ILE B C 1
ATOM 6096 O O . ILE B 1 262 ? 21.497 23.236 -3.734 1.00 25.88 260 ILE B O 1
ATOM 6101 N N . GLU B 1 263 ? 22.058 25.397 -4.105 1.00 25.32 261 GLU B N 1
ATOM 6102 C CA . GLU B 1 263 ? 20.654 25.831 -4.118 1.00 32.18 261 GLU B CA 1
ATOM 6103 C C . GLU B 1 263 ? 19.861 25.079 -5.171 1.00 28.05 261 GLU B C 1
ATOM 6104 O O . GLU B 1 263 ? 18.706 24.715 -4.942 1.00 33.59 261 GLU B O 1
ATOM 6110 N N . ARG B 1 264 ? 20.468 24.797 -6.312 1.00 27.93 262 ARG B N 1
ATOM 6111 C CA . ARG B 1 264 ? 19.728 24.158 -7.389 1.00 33.28 262 ARG B CA 1
ATOM 6112 C C . ARG B 1 264 ? 19.825 22.623 -7.371 1.00 28.58 262 ARG B C 1
ATOM 6113 O O . ARG B 1 264 ? 19.246 21.970 -8.236 1.00 31.26 262 ARG B O 1
ATOM 6121 N N . GLY B 1 265 ? 20.443 22.021 -6.357 1.00 29.15 263 GLY B N 1
ATOM 6122 C CA . GLY B 1 265 ? 20.450 20.570 -6.244 1.00 25.23 263 GLY B CA 1
ATOM 6123 C C . GLY B 1 265 ? 21.645 19.856 -6.846 1.00 29.54 263 GLY B C 1
ATOM 6124 O O . GLY B 1 265 ? 21.758 18.629 -6.669 1.00 31.16 263 GLY B O 1
ATOM 6125 N N . GLU B 1 266 ? 22.527 20.570 -7.508 1.00 29.84 264 GLU B N 1
ATOM 6126 C CA . GLU B 1 266 ? 23.733 20.020 -8.091 1.00 38.69 264 GLU B CA 1
ATOM 6127 C C . GLU B 1 266 ? 24.799 19.977 -7.017 1.00 35.41 264 GLU B C 1
ATOM 6128 O O . GLU B 1 266 ? 25.692 20.770 -7.004 1.00 37.50 264 GLU B O 1
ATOM 6134 N N . TYR B 1 267 ? 24.670 19.033 -6.112 1.00 30.31 265 TYR B N 1
ATOM 6135 C CA . TYR B 1 267 ? 25.559 18.920 -4.957 1.00 23.24 265 TYR B CA 1
ATOM 6136 C C . TYR B 1 267 ? 26.960 18.457 -5.354 1.00 24.45 265 TYR B C 1
ATOM 6137 O O . TYR B 1 267 ? 27.102 17.368 -5.912 1.00 29.61 265 TYR B O 1
ATOM 6146 N N . PRO B 1 268 ? 28.018 19.220 -5.080 1.00 26.08 266 PRO B N 1
ATOM 6147 C CA . PRO B 1 268 ? 29.360 18.760 -5.459 1.00 27.16 266 PRO B CA 1
ATOM 6148 C C . PRO B 1 268 ? 29.798 17.606 -4.567 1.00 25.53 266 PRO B C 1
ATOM 6149 O O . PRO B 1 268 ? 29.392 17.511 -3.406 1.00 23.96 266 PRO B O 1
ATOM 6153 N N . SER B 1 269 ? 30.650 16.734 -5.116 1.00 19.66 267 SER B N 1
ATOM 6154 C CA . SER B 1 269 ? 31.080 15.523 -4.413 1.00 23.36 267 SER B CA 1
ATOM 6155 C C . SER B 1 269 ? 32.530 15.228 -4.760 1.00 19.84 267 SER B C 1
ATOM 6156 O O . SER B 1 269 ? 33.030 15.631 -5.805 1.00 17.11 267 SER B O 1
ATOM 6159 N N . TRP B 1 270 ? 33.219 14.597 -3.818 1.00 26.54 268 TRP B N 1
ATOM 6160 C CA . TRP B 1 270 ? 34.620 14.218 -3.952 1.00 21.57 268 TRP B CA 1
ATOM 6161 C C . TRP B 1 270 ? 34.769 12.752 -3.561 1.00 24.99 268 TRP B C 1
ATOM 6162 O O . TRP B 1 270 ? 34.015 12.238 -2.723 1.00 19.84 268 TRP B O 1
ATOM 6173 N N . THR B 1 271 ? 35.768 12.089 -4.137 1.00 21.90 269 THR B N 1
ATOM 6174 C CA . THR B 1 271 ? 36.142 10.732 -3.738 1.00 18.39 269 THR B CA 1
ATOM 6175 C C . THR B 1 271 ? 37.477 10.769 -3.004 1.00 17.90 269 THR B C 1
ATOM 6176 O O . THR B 1 271 ? 38.409 11.474 -3.414 1.00 19.03 269 THR B O 1
ATOM 6180 N N . CYS B 1 272 ? 37.574 10.008 -1.929 1.00 16.73 270 CYS B N 1
ATOM 6181 C CA . CYS B 1 272 ? 38.693 10.101 -0.989 1.00 22.60 270 CYS B CA 1
ATOM 6182 C C . CYS B 1 272 ? 39.625 8.895 -1.102 1.00 22.33 270 CYS B C 1
ATOM 6183 O O . CYS B 1 272 ? 39.183 7.745 -1.056 1.00 20.75 270 CYS B O 1
ATOM 6186 N N . TYR B 1 273 ? 40.912 9.163 -1.192 1.00 22.84 271 TYR B N 1
ATOM 6187 C CA . TYR B 1 273 ? 41.908 8.124 -1.319 1.00 23.38 271 TYR B CA 1
ATOM 6188 C C . TYR B 1 273 ? 43.023 8.370 -0.319 1.00 21.20 271 TYR B C 1
ATOM 6189 O O . TYR B 1 273 ? 43.180 9.485 0.189 1.00 22.74 271 TYR B O 1
ATOM 6198 N N . ILE B 1 274 ? 43.811 7.317 -0.065 1.00 16.30 272 ILE B N 1
ATOM 6199 C CA . ILE B 1 274 ? 45.033 7.414 0.718 1.00 18.21 272 ILE B CA 1
ATOM 6200 C C . ILE B 1 274 ? 46.152 6.741 -0.053 1.00 23.30 272 ILE B C 1
ATOM 6201 O O . ILE B 1 274 ? 45.910 5.854 -0.873 1.00 24.51 272 ILE B O 1
ATOM 6206 N N . GLN B 1 275 ? 47.354 7.102 0.324 1.00 20.80 273 GLN B N 1
ATOM 6207 C CA . GLN B 1 275 ? 48.596 6.490 -0.066 1.00 26.27 273 GLN B CA 1
ATOM 6208 C C . GLN B 1 275 ? 49.196 6.046 1.250 1.00 22.61 273 GLN B C 1
ATOM 6209 O O . GLN B 1 275 ? 49.058 6.693 2.237 1.00 17.80 273 GLN B O 1
ATOM 6215 N N . THR B 1 276 ? 49.842 4.909 1.237 1.00 25.11 274 THR B N 1
ATOM 6216 C CA . THR B 1 276 ? 50.441 4.353 2.416 1.00 26.32 274 THR B CA 1
ATOM 6217 C C . THR B 1 276 ? 51.835 3.857 2.221 1.00 25.47 274 THR B C 1
ATOM 6218 O O . THR B 1 276 ? 52.193 3.381 1.191 1.00 25.04 274 THR B O 1
ATOM 6222 N N . MET B 1 277 ? 52.623 4.005 3.250 1.00 25.30 275 MET B N 1
ATOM 6223 C CA . MET B 1 277 ? 53.967 3.548 3.235 1.00 23.90 275 MET B CA 1
ATOM 6224 C C . MET B 1 277 ? 54.434 3.197 4.620 1.00 25.56 275 MET B C 1
ATOM 6225 O O . MET B 1 277 ? 54.095 3.826 5.557 1.00 28.14 275 MET B O 1
ATOM 6230 N N . THR B 1 278 ? 55.230 2.165 4.697 1.00 26.78 276 THR B N 1
ATOM 6231 C CA . THR B 1 278 ? 55.869 1.733 5.905 1.00 27.39 276 THR B CA 1
ATOM 6232 C C . THR B 1 278 ? 57.136 2.488 6.141 1.00 27.00 276 THR B C 1
ATOM 6233 O O . THR B 1 278 ? 57.617 3.161 5.291 1.00 29.79 276 THR B O 1
ATOM 6237 N N . GLN B 1 279 ? 57.672 2.336 7.341 1.00 33.70 277 GLN B N 1
ATOM 6238 C CA . GLN B 1 279 ? 58.940 2.989 7.735 1.00 25.50 277 GLN B CA 1
ATOM 6239 C C . GLN B 1 279 ? 60.090 2.404 6.912 1.00 28.25 277 GLN B C 1
ATOM 6240 O O . GLN B 1 279 ? 60.969 3.150 6.557 1.00 27.03 277 GLN B O 1
ATOM 6246 N N . GLU B 1 280 ? 60.048 1.112 6.616 1.00 31.21 278 GLU B N 1
ATOM 6247 C CA . GLU B 1 280 ? 61.103 0.463 5.809 1.00 25.42 278 GLU B CA 1
ATOM 6248 C C . GLU B 1 280 ? 61.066 1.008 4.381 1.00 25.84 278 GLU B C 1
ATOM 6249 O O . GLU B 1 280 ? 62.135 1.232 3.845 1.00 27.23 278 GLU B O 1
ATOM 6255 N N . GLN B 1 281 ? 59.875 1.203 3.813 1.00 23.48 279 GLN B N 1
ATOM 6256 C CA . GLN B 1 281 ? 59.756 1.789 2.456 1.00 23.28 279 GLN B CA 1
ATOM 6257 C C . GLN B 1 281 ? 60.244 3.233 2.515 1.00 23.43 279 GLN B C 1
ATOM 6258 O O . GLN B 1 281 ? 60.998 3.613 1.665 1.00 25.34 279 GLN B O 1
ATOM 6264 N N . ALA B 1 282 ? 59.854 3.968 3.546 1.00 25.67 280 ALA B N 1
ATOM 6265 C CA . ALA B 1 282 ? 60.254 5.366 3.660 1.00 19.93 280 ALA B CA 1
ATOM 6266 C C . ALA B 1 282 ? 61.768 5.509 3.665 1.00 25.81 280 ALA B C 1
ATOM 6267 O O . ALA B 1 282 ? 62.312 6.446 3.065 1.00 28.21 280 ALA B O 1
ATOM 6269 N N . ALA B 1 283 ? 62.470 4.595 4.341 1.00 31.39 281 ALA B N 1
ATOM 6270 C CA . ALA B 1 283 ? 63.930 4.661 4.436 1.00 25.37 281 ALA B CA 1
ATOM 6271 C C . ALA B 1 283 ? 64.631 4.437 3.099 1.00 32.87 281 ALA B C 1
ATOM 6272 O O . ALA B 1 283 ? 65.829 4.734 2.977 1.00 30.06 281 ALA B O 1
ATOM 6274 N N . LYS B 1 284 ? 63.928 3.917 2.096 1.00 27.05 282 LYS B N 1
ATOM 6275 C CA . LYS B 1 284 ? 64.540 3.681 0.801 1.00 33.98 282 LYS B CA 1
ATOM 6276 C C . LYS B 1 284 ? 64.261 4.779 -0.206 1.00 31.44 282 LYS B C 1
ATOM 6277 O O . LYS B 1 284 ? 64.826 4.742 -1.306 1.00 32.43 282 LYS B O 1
ATOM 6283 N N . GLN B 1 285 ? 63.419 5.760 0.144 1.00 33.05 283 GLN B N 1
ATOM 6284 C CA . GLN B 1 285 ? 63.006 6.744 -0.839 1.00 27.48 283 GLN B CA 1
ATOM 6285 C C . GLN B 1 285 ? 64.050 7.857 -0.977 1.00 26.69 283 GLN B C 1
ATOM 6286 O O . GLN B 1 285 ? 64.776 8.169 -0.028 1.00 30.47 283 GLN B O 1
ATOM 6292 N N . PRO B 1 286 ? 64.154 8.459 -2.165 1.00 25.58 284 PRO B N 1
ATOM 6293 C CA . PRO B 1 286 ? 65.116 9.556 -2.357 1.00 27.70 284 PRO B CA 1
ATOM 6294 C C . PRO B 1 286 ? 64.720 10.821 -1.631 1.00 26.18 284 PRO B C 1
ATOM 6295 O O . PRO B 1 286 ? 65.554 11.721 -1.498 1.00 27.83 284 PRO B O 1
ATOM 6299 N N . PHE B 1 287 ? 63.490 10.886 -1.143 1.00 23.64 285 PHE B N 1
ATOM 6300 C CA . PHE B 1 287 ? 62.911 12.034 -0.471 1.00 26.13 285 PHE B CA 1
ATOM 6301 C C . PHE B 1 287 ? 62.484 11.632 0.928 1.00 20.33 285 PHE B C 1
ATOM 6302 O O . PHE B 1 287 ? 62.274 10.457 1.215 1.00 32.67 285 PHE B O 1
ATOM 6310 N N . SER B 1 288 ? 62.288 12.625 1.788 1.00 28.05 286 SER B N 1
ATOM 6311 C CA . SER B 1 288 ? 61.823 12.391 3.144 1.00 22.25 286 SER B CA 1
ATOM 6312 C C . SER B 1 288 ? 60.297 12.435 3.197 1.00 29.01 286 SER B C 1
ATOM 6313 O O . SER B 1 288 ? 59.662 13.306 2.594 1.00 21.72 286 SER B O 1
ATOM 6316 N N . VAL B 1 289 ? 59.700 11.503 3.937 1.00 25.75 287 VAL B N 1
ATOM 6317 C CA . VAL B 1 289 ? 58.262 11.598 4.150 1.00 26.82 287 VAL B CA 1
ATOM 6318 C C . VAL B 1 289 ? 57.898 12.855 4.939 1.00 25.07 287 VAL B C 1
ATOM 6319 O O . VAL B 1 289 ? 56.718 13.198 5.022 1.00 19.84 287 VAL B O 1
ATOM 6323 N N . PHE B 1 290 ? 58.880 13.526 5.549 1.00 25.02 288 PHE B N 1
ATOM 6324 C CA . PHE B 1 290 ? 58.662 14.748 6.319 1.00 27.41 288 PHE B CA 1
ATOM 6325 C C . PHE B 1 290 ? 58.838 16.016 5.476 1.00 28.41 288 PHE B C 1
ATOM 6326 O O . PHE B 1 290 ? 58.725 17.121 6.014 1.00 25.05 288 PHE B O 1
ATOM 6334 N N . ASP B 1 291 ? 59.067 15.875 4.170 1.00 26.41 289 ASP B N 1
ATOM 6335 C CA . ASP B 1 291 ? 59.328 17.001 3.268 1.00 24.86 289 ASP B CA 1
ATOM 6336 C C . ASP B 1 291 ? 58.039 17.394 2.545 1.00 22.85 289 ASP B C 1
ATOM 6337 O O . ASP B 1 291 ? 57.592 16.721 1.605 1.00 16.97 289 ASP B O 1
ATOM 6342 N N . LEU B 1 292 ? 57.452 18.492 3.006 1.00 22.58 290 LEU B N 1
ATOM 6343 C CA . LEU B 1 292 ? 56.246 19.055 2.414 1.00 25.26 290 LEU B CA 1
ATOM 6344 C C . LEU B 1 292 ? 56.448 19.511 0.970 1.00 24.28 290 LEU B C 1
ATOM 6345 O O . LEU B 1 292 ? 55.459 19.722 0.256 1.00 21.74 290 LEU B O 1
ATOM 6350 N N . THR B 1 293 ? 57.690 19.697 0.516 1.00 19.93 291 THR B N 1
ATOM 6351 C CA . THR B 1 293 ? 57.907 20.036 -0.885 1.00 17.87 291 THR B CA 1
ATOM 6352 C C . THR B 1 293 ? 57.958 18.806 -1.784 1.00 19.41 291 THR B C 1
ATOM 6353 O O . THR B 1 293 ? 58.368 18.922 -2.939 1.00 24.05 291 THR B O 1
ATOM 6357 N N . LYS B 1 294 ? 57.511 17.650 -1.308 1.00 18.86 292 LYS B N 1
ATOM 6358 C CA . LYS B 1 294 ? 57.605 16.410 -2.060 1.00 19.92 292 LYS B CA 1
ATOM 6359 C C . LYS B 1 294 ? 56.236 15.760 -2.137 1.00 20.15 292 LYS B C 1
ATOM 6360 O O . LYS B 1 294 ? 55.415 15.920 -1.245 1.00 27.09 292 LYS B O 1
ATOM 6366 N N . VAL B 1 295 ? 55.980 15.076 -3.243 1.00 25.00 293 VAL B N 1
ATOM 6367 C CA . VAL B 1 295 ? 54.869 14.164 -3.350 1.00 27.10 293 VAL B CA 1
ATOM 6368 C C . VAL B 1 295 ? 55.406 12.750 -3.217 1.00 25.73 293 VAL B C 1
ATOM 6369 O O . VAL B 1 295 ? 56.612 12.519 -3.239 1.00 21.53 293 VAL B O 1
ATOM 6373 N N . TRP B 1 296 ? 54.488 11.783 -3.126 1.00 22.02 294 TRP B N 1
ATOM 6374 C CA . TRP B 1 296 ? 54.847 10.376 -3.266 1.00 28.22 294 TRP B CA 1
ATOM 6375 C C . TRP B 1 296 ? 54.445 9.937 -4.659 1.00 25.17 294 TRP B C 1
ATOM 6376 O O . TRP B 1 296 ? 53.246 9.989 -4.981 1.00 23.29 294 TRP B O 1
ATOM 6387 N N . PRO B 1 297 ? 55.376 9.509 -5.506 1.00 23.79 295 PRO B N 1
ATOM 6388 C CA . PRO B 1 297 ? 55.008 9.120 -6.870 1.00 26.59 295 PRO B CA 1
ATOM 6389 C C . PRO B 1 297 ? 53.939 8.039 -6.899 1.00 21.62 295 PRO B C 1
ATOM 6390 O O . PRO B 1 297 ? 54.003 7.050 -6.163 1.00 21.58 295 PRO B O 1
ATOM 6394 N N . HIS B 1 298 ? 52.953 8.253 -7.768 1.00 20.56 296 HIS B N 1
ATOM 6395 C CA . HIS B 1 298 ? 51.786 7.377 -7.841 1.00 27.45 296 HIS B CA 1
ATOM 6396 C C . HIS B 1 298 ? 52.160 5.939 -8.203 1.00 28.00 296 HIS B C 1
ATOM 6397 O O . HIS B 1 298 ? 51.606 4.992 -7.640 1.00 24.47 296 HIS B O 1
ATOM 6404 N N . LYS B 1 299 ? 53.049 5.746 -9.184 1.00 32.34 297 LYS B N 1
ATOM 6405 C CA . LYS B 1 299 ? 53.353 4.372 -9.575 1.00 37.53 297 LYS B CA 1
ATOM 6406 C C . LYS B 1 299 ? 53.927 3.609 -8.399 1.00 32.55 297 LYS B C 1
ATOM 6407 O O . LYS B 1 299 ? 53.673 2.413 -8.250 1.00 36.21 297 LYS B O 1
ATOM 6413 N N . ASP B 1 300 ? 54.628 4.307 -7.511 1.00 32.91 298 ASP B N 1
ATOM 6414 C CA . ASP B 1 300 ? 55.282 3.685 -6.377 1.00 31.73 298 ASP B CA 1
ATOM 6415 C C . ASP B 1 300 ? 54.364 3.549 -5.171 1.00 32.91 298 ASP B C 1
ATOM 6416 O O . ASP B 1 300 ? 54.510 2.590 -4.400 1.00 33.78 298 ASP B O 1
ATOM 6421 N N . PHE B 1 301 ? 53.428 4.490 -4.984 1.00 34.12 299 PHE B N 1
ATOM 6422 C CA . PHE B 1 301 ? 52.495 4.481 -3.853 1.00 28.08 299 PHE B CA 1
ATOM 6423 C C . PHE B 1 301 ? 51.094 4.754 -4.395 1.00 31.75 299 PHE B C 1
ATOM 6424 O O . PHE B 1 301 ? 50.633 5.908 -4.489 1.00 25.69 299 PHE B O 1
ATOM 6432 N N . PRO B 1 302 ? 50.396 3.705 -4.801 1.00 25.36 300 PRO B N 1
ATOM 6433 C CA . PRO B 1 302 ? 49.145 3.902 -5.523 1.00 28.37 300 PRO B CA 1
ATOM 6434 C C . PRO B 1 302 ? 48.024 4.307 -4.586 1.00 30.17 300 PRO B C 1
ATOM 6435 O O . PRO B 1 302 ? 48.047 4.036 -3.383 1.00 31.55 300 PRO B O 1
ATOM 6439 N N . LEU B 1 303 ? 47.042 4.994 -5.161 1.00 32.11 301 LEU B N 1
ATOM 6440 C CA . LEU B 1 303 ? 45.912 5.503 -4.405 1.00 26.28 301 LEU B CA 1
ATOM 6441 C C . LEU B 1 303 ? 44.940 4.382 -4.065 1.00 27.39 301 LEU B C 1
ATOM 6442 O O . LEU B 1 303 ? 44.671 3.498 -4.876 1.00 29.57 301 LEU B O 1
ATOM 6447 N N . ARG B 1 304 ? 44.386 4.444 -2.869 1.00 22.75 302 ARG B N 1
ATOM 6448 C CA . ARG B 1 304 ? 43.460 3.438 -2.389 1.00 22.53 302 ARG B CA 1
ATOM 6449 C C . ARG B 1 304 ? 42.221 4.158 -1.904 1.00 26.12 302 ARG B C 1
ATOM 6450 O O . ARG B 1 304 ? 42.313 5.010 -1.018 1.00 26.74 302 ARG B O 1
ATOM 6458 N N . ARG B 1 305 ? 41.079 3.827 -2.488 1.00 25.86 303 ARG B N 1
ATOM 6459 C CA . ARG B 1 305 ? 39.829 4.494 -2.164 1.00 22.68 303 ARG B CA 1
ATOM 6460 C C . ARG B 1 305 ? 39.332 4.107 -0.775 1.00 29.25 303 ARG B C 1
ATOM 6461 O O . ARG B 1 305 ? 39.436 2.952 -0.369 1.00 21.17 303 ARG B O 1
ATOM 6469 N N . PHE B 1 306 ? 38.747 5.075 -0.051 1.00 31.20 304 PHE B N 1
ATOM 6470 C CA . PHE B 1 306 ? 38.064 4.722 1.185 1.00 23.20 304 PHE B CA 1
ATOM 6471 C C . PHE B 1 306 ? 36.718 5.399 1.393 1.00 23.54 304 PHE B C 1
ATOM 6472 O O . PHE B 1 306 ? 35.922 4.883 2.182 1.00 29.29 304 PHE B O 1
ATOM 6480 N N . GLY B 1 307 ? 36.385 6.472 0.700 1.00 27.14 305 GLY B N 1
ATOM 6481 C CA . GLY B 1 307 ? 35.122 7.126 0.979 1.00 22.23 305 GLY B CA 1
ATOM 6482 C C . GLY B 1 307 ? 34.829 8.250 0.005 1.00 25.51 305 GLY B C 1
ATOM 6483 O O . GLY B 1 307 ? 35.507 8.427 -1.012 1.00 20.87 305 GLY B O 1
ATOM 6484 N N . LYS B 1 308 ? 33.779 8.996 0.319 1.00 26.25 306 LYS B N 1
ATOM 6485 C CA . LYS B 1 308 ? 33.362 10.101 -0.525 1.00 29.18 306 LYS B CA 1
ATOM 6486 C C . LYS B 1 308 ? 32.625 11.109 0.345 1.00 22.39 306 LYS B C 1
ATOM 6487 O O . LYS B 1 308 ? 32.043 10.757 1.382 1.00 24.55 306 LYS B O 1
ATOM 6493 N N . PHE B 1 309 ? 32.599 12.356 -0.110 1.00 20.16 307 PHE B N 1
ATOM 6494 C CA . PHE B 1 309 ? 31.722 13.309 0.541 1.00 20.70 307 PHE B CA 1
ATOM 6495 C C . PHE B 1 309 ? 31.074 14.233 -0.463 1.00 23.04 307 PHE B C 1
ATOM 6496 O O . PHE B 1 309 ? 31.544 14.422 -1.590 1.00 17.70 307 PHE B O 1
ATOM 6504 N N . THR B 1 310 ? 29.955 14.794 -0.004 1.00 22.17 308 THR B N 1
ATOM 6505 C CA . THR B 1 310 ? 29.100 15.672 -0.775 1.00 24.20 308 THR B CA 1
ATOM 6506 C C . THR B 1 310 ? 28.749 16.893 0.069 1.00 21.51 308 THR B C 1
ATOM 6507 O O . THR B 1 310 ? 28.438 16.773 1.256 1.00 23.79 308 THR B O 1
ATOM 6511 N N . LEU B 1 311 ? 28.833 18.069 -0.533 1.00 23.61 309 LEU B N 1
ATOM 6512 C CA . LEU B 1 311 ? 28.433 19.316 0.109 1.00 18.71 309 LEU B CA 1
ATOM 6513 C C . LEU B 1 311 ? 27.028 19.641 -0.396 1.00 28.70 309 LEU B C 1
ATOM 6514 O O . LEU B 1 311 ? 26.827 19.880 -1.590 1.00 24.87 309 LEU B O 1
ATOM 6519 N N . ASN B 1 312 ? 26.052 19.609 0.495 1.00 25.19 310 ASN B N 1
ATOM 6520 C CA . ASN B 1 312 ? 24.669 19.634 0.052 1.00 27.82 310 ASN B CA 1
ATOM 6521 C C . ASN B 1 312 ? 23.812 20.565 0.882 1.00 33.30 310 ASN B C 1
ATOM 6522 O O . ASN B 1 312 ? 22.590 20.377 0.920 1.00 38.15 310 ASN B O 1
ATOM 6527 N N . GLU B 1 313 ? 24.409 21.526 1.586 1.00 29.21 311 GLU B N 1
ATOM 6528 C CA . GLU B 1 313 ? 23.625 22.399 2.452 1.00 27.11 311 GLU B CA 1
ATOM 6529 C C . GLU B 1 313 ? 24.359 23.709 2.607 1.00 24.73 311 GLU B C 1
ATOM 6530 O O . GLU B 1 313 ? 25.459 23.740 3.171 1.00 25.03 311 GLU B O 1
ATOM 6536 N N . ASN B 1 314 ? 23.756 24.778 2.116 1.00 29.47 312 ASN B N 1
ATOM 6537 C CA . ASN B 1 314 ? 24.377 26.084 2.290 1.00 25.37 312 ASN B CA 1
ATOM 6538 C C . ASN B 1 314 ? 24.236 26.593 3.733 1.00 25.43 312 ASN B C 1
ATOM 6539 O O . ASN B 1 314 ? 23.279 26.254 4.432 1.00 20.59 312 ASN B O 1
ATOM 6544 N N . PRO B 1 315 ? 25.169 27.433 4.176 1.00 25.92 313 PRO B N 1
ATOM 6545 C CA . PRO B 1 315 ? 24.996 28.128 5.449 1.00 27.16 313 PRO B CA 1
ATOM 6546 C C . PRO B 1 315 ? 23.740 28.968 5.454 1.00 29.89 313 PRO B C 1
ATOM 6547 O O . PRO B 1 315 ? 23.345 29.531 4.436 1.00 32.55 313 PRO B O 1
ATOM 6551 N N . LYS B 1 316 ? 23.124 29.057 6.635 1.00 36.37 314 LYS B N 1
ATOM 6552 C CA . LYS B 1 316 ? 22.027 29.991 6.879 1.00 29.99 314 LYS B CA 1
ATOM 6553 C C . LYS B 1 316 ? 22.543 31.412 7.105 1.00 28.37 314 LYS B C 1
ATOM 6554 O O . LYS B 1 316 ? 21.960 32.393 6.620 1.00 29.09 314 LYS B O 1
ATOM 6560 N N . ASN B 1 317 ? 23.640 31.537 7.837 1.00 30.13 315 ASN B N 1
ATOM 6561 C CA . ASN B 1 317 ? 24.248 32.823 8.120 1.00 25.55 315 ASN B CA 1
ATOM 6562 C C . ASN B 1 317 ? 25.750 32.713 7.899 1.00 27.42 315 ASN B C 1
ATOM 6563 O O . ASN B 1 317 ? 26.429 31.935 8.578 1.00 26.35 315 ASN B O 1
ATOM 6568 N N . TYR B 1 318 ? 26.267 33.492 6.949 1.00 21.26 316 TYR B N 1
ATOM 6569 C CA . TYR B 1 318 ? 27.661 33.349 6.566 1.00 23.24 316 TYR B CA 1
ATOM 6570 C C . TYR B 1 318 ? 28.591 33.666 7.733 1.00 23.73 316 TYR B C 1
ATOM 6571 O O . TYR B 1 318 ? 29.559 32.935 7.978 1.00 21.07 316 TYR B O 1
ATOM 6580 N N . PHE B 1 319 ? 28.313 34.743 8.475 1.00 24.89 317 PHE B N 1
ATOM 6581 C CA . PHE B 1 319 ? 29.236 35.158 9.523 1.00 21.74 317 PHE B CA 1
ATOM 6582 C C . PHE B 1 319 ? 29.247 34.148 10.661 1.00 19.24 317 PHE B C 1
ATOM 6583 O O . PHE B 1 319 ? 30.306 33.759 11.157 1.00 18.90 317 PHE B O 1
ATOM 6591 N N . ALA B 1 320 ? 28.076 33.724 11.100 1.00 22.89 318 ALA B N 1
ATOM 6592 C CA . ALA B 1 320 ? 28.016 32.862 12.270 1.00 24.89 318 ALA B CA 1
ATOM 6593 C C . ALA B 1 320 ? 28.600 31.464 11.983 1.00 22.94 318 ALA B C 1
ATOM 6594 O O . ALA B 1 320 ? 29.150 30.828 12.884 1.00 24.74 318 ALA B O 1
ATOM 6596 N N . GLU B 1 321 ? 28.530 30.986 10.740 1.00 26.10 319 GLU B N 1
ATOM 6597 C CA . GLU B 1 321 ? 28.908 29.614 10.403 1.00 24.72 319 GLU B CA 1
ATOM 6598 C C . GLU B 1 321 ? 30.191 29.501 9.584 1.00 24.01 319 GLU B C 1
ATOM 6599 O O . GLU B 1 321 ? 30.954 28.563 9.798 1.00 27.98 319 GLU B O 1
ATOM 6605 N N . VAL B 1 322 ? 30.474 30.437 8.685 1.00 22.69 320 VAL B N 1
ATOM 6606 C CA . VAL B 1 322 ? 31.686 30.419 7.913 1.00 18.91 320 VAL B CA 1
ATOM 6607 C C . VAL B 1 322 ? 32.740 31.319 8.512 1.00 21.07 320 VAL B C 1
ATOM 6608 O O . VAL B 1 322 ? 33.876 30.902 8.718 1.00 27.61 320 VAL B O 1
ATOM 6612 N N . GLU B 1 323 ? 32.421 32.582 8.763 1.00 21.29 321 GLU B N 1
ATOM 6613 C CA . GLU B 1 323 ? 33.506 33.452 9.210 1.00 23.44 321 GLU B CA 1
ATOM 6614 C C . GLU B 1 323 ? 34.026 33.031 10.577 1.00 18.94 321 GLU B C 1
ATOM 6615 O O . GLU B 1 323 ? 35.214 33.196 10.854 1.00 22.66 321 GLU B O 1
ATOM 6621 N N . GLN B 1 324 ? 33.172 32.473 11.430 1.00 16.94 322 GLN B N 1
ATOM 6622 C CA . GLN B 1 324 ? 33.570 32.001 12.756 1.00 16.36 322 GLN B CA 1
ATOM 6623 C C . GLN B 1 324 ? 34.061 30.560 12.785 1.00 16.85 322 GLN B C 1
ATOM 6624 O O . GLN B 1 324 ? 34.461 30.084 13.851 1.00 18.25 322 GLN B O 1
ATOM 6630 N N . ALA B 1 325 ? 34.030 29.842 11.668 1.00 18.62 323 ALA B N 1
ATOM 6631 C CA . ALA B 1 325 ? 34.536 28.474 11.680 1.00 19.99 323 ALA B CA 1
ATOM 6632 C C . ALA B 1 325 ? 36.027 28.478 11.989 1.00 15.12 323 ALA B C 1
ATOM 6633 O O . ALA B 1 325 ? 36.761 29.371 11.567 1.00 22.18 323 ALA B O 1
ATOM 6635 N N . ALA B 1 326 ? 36.457 27.505 12.784 1.00 20.32 324 ALA B N 1
ATOM 6636 C CA . ALA B 1 326 ? 37.842 27.371 13.215 1.00 21.54 324 ALA B CA 1
ATOM 6637 C C . ALA B 1 326 ? 38.301 25.950 12.934 1.00 23.25 324 ALA B C 1
ATOM 6638 O O . ALA B 1 326 ? 37.618 25.002 13.318 1.00 18.50 324 ALA B O 1
ATOM 6640 N N . PHE B 1 327 ? 39.458 25.798 12.289 1.00 20.43 325 PHE B N 1
ATOM 6641 C CA . PHE B 1 327 ? 39.991 24.479 11.986 1.00 16.95 325 PHE B CA 1
ATOM 6642 C C . PHE B 1 327 ? 41.426 24.372 12.474 1.00 15.88 325 PHE B C 1
ATOM 6643 O O . PHE B 1 327 ? 42.196 25.330 12.395 1.00 21.92 325 PHE B O 1
ATOM 6651 N N . SER B 1 328 ? 41.816 23.180 12.925 1.00 19.11 326 SER B N 1
ATOM 6652 C CA . SER B 1 328 ? 43.198 23.011 13.341 1.00 18.97 326 SER B CA 1
ATOM 6653 C C . SER B 1 328 ? 43.697 21.619 12.997 1.00 25.83 326 SER B C 1
ATOM 6654 O O . SER B 1 328 ? 43.030 20.632 13.345 1.00 20.27 326 SER B O 1
ATOM 6657 N N . PRO B 1 329 ? 44.859 21.498 12.353 1.00 27.28 327 PRO B N 1
ATOM 6658 C CA . PRO B 1 329 ? 45.464 20.169 12.217 1.00 19.25 327 PRO B CA 1
ATOM 6659 C C . PRO B 1 329 ? 45.518 19.397 13.524 1.00 18.79 327 PRO B C 1
ATOM 6660 O O . PRO B 1 329 ? 45.438 18.167 13.503 1.00 24.32 327 PRO B O 1
ATOM 6664 N N . SER B 1 330 ? 45.654 20.075 14.660 1.00 14.80 328 SER B N 1
ATOM 6665 C CA . SER B 1 330 ? 45.790 19.393 15.948 1.00 25.35 328 SER B CA 1
ATOM 6666 C C . SER B 1 330 ? 44.464 18.990 16.555 1.00 20.46 328 SER B C 1
ATOM 6667 O O . SER B 1 330 ? 44.459 18.465 17.674 1.00 24.88 328 SER B O 1
ATOM 6670 N N . HIS B 1 331 ? 43.358 19.251 15.875 1.00 19.65 329 HIS B N 1
ATOM 6671 C CA . HIS B 1 331 ? 42.055 18.710 16.259 1.00 26.84 329 HIS B CA 1
ATOM 6672 C C . HIS B 1 331 ? 41.878 17.370 15.549 1.00 29.48 329 HIS B C 1
ATOM 6673 O O . HIS B 1 331 ? 41.481 17.310 14.377 1.00 23.50 329 HIS B O 1
ATOM 6680 N N . THR B 1 332 ? 42.132 16.291 16.268 1.00 26.13 330 THR B N 1
ATOM 6681 C CA . THR B 1 332 ? 42.193 14.976 15.654 1.00 28.67 330 THR B CA 1
ATOM 6682 C C . THR B 1 332 ? 41.550 13.965 16.584 1.00 26.22 330 THR B C 1
ATOM 6683 O O . THR B 1 332 ? 41.033 14.309 17.651 1.00 26.27 330 THR B O 1
ATOM 6687 N N . ILE B 1 333 ? 41.603 12.713 16.157 1.00 27.18 331 ILE B N 1
ATOM 6688 C CA . ILE B 1 333 ? 41.080 11.570 16.900 1.00 20.50 331 ILE B CA 1
ATOM 6689 C C . ILE B 1 333 ? 42.261 10.658 17.204 1.00 26.65 331 ILE B C 1
ATOM 6690 O O . ILE B 1 333 ? 43.335 10.775 16.587 1.00 23.15 331 ILE B O 1
ATOM 6695 N N . PRO B 1 334 ? 42.120 9.756 18.173 1.00 30.66 332 PRO B N 1
ATOM 6696 C CA . PRO B 1 334 ? 43.318 9.041 18.672 1.00 29.83 332 PRO B CA 1
ATOM 6697 C C . PRO B 1 334 ? 44.040 8.189 17.642 1.00 24.32 332 PRO B C 1
ATOM 6698 O O . PRO B 1 334 ? 45.261 8.034 17.745 1.00 28.78 332 PRO B O 1
ATOM 6702 N N . SER B 1 335 ? 43.356 7.656 16.637 1.00 18.86 333 SER B N 1
ATOM 6703 C CA . SER B 1 335 ? 44.031 6.826 15.638 1.00 26.33 333 SER B CA 1
ATOM 6704 C C . SER B 1 335 ? 44.698 7.613 14.516 1.00 26.98 333 SER B C 1
ATOM 6705 O O . SER B 1 335 ? 45.226 6.996 13.586 1.00 30.48 333 SER B O 1
ATOM 6708 N N . MET B 1 336 ? 44.719 8.943 14.570 1.00 24.91 334 MET B N 1
ATOM 6709 C CA . MET B 1 336 ? 45.306 9.735 13.486 1.00 24.72 334 MET B CA 1
ATOM 6710 C C . MET B 1 336 ? 46.214 10.777 14.097 1.00 22.83 334 MET B C 1
ATOM 6711 O O . MET B 1 336 ? 45.742 11.720 14.733 1.00 27.93 334 MET B O 1
ATOM 6716 N N . GLN B 1 337 ? 47.496 10.660 13.821 1.00 25.24 335 GLN B N 1
ATOM 6717 C CA . GLN B 1 337 ? 48.498 11.440 14.504 1.00 21.62 335 GLN B CA 1
ATOM 6718 C C . GLN B 1 337 ? 49.369 12.142 13.486 1.00 29.01 335 GLN B C 1
ATOM 6719 O O . GLN B 1 337 ? 49.566 11.651 12.373 1.00 30.83 335 GLN B O 1
ATOM 6725 N N . PRO B 1 338 ? 49.941 13.266 13.868 1.00 24.23 336 PRO B N 1
ATOM 6726 C CA . PRO B 1 338 ? 50.847 13.974 12.972 1.00 25.36 336 PRO B CA 1
ATOM 6727 C C . PRO B 1 338 ? 52.203 13.295 12.889 1.00 25.06 336 PRO B C 1
ATOM 6728 O O . PRO B 1 338 ? 52.698 12.695 13.845 1.00 30.96 336 PRO B O 1
ATOM 6732 N N . SER B 1 339 ? 52.803 13.407 11.721 1.00 20.95 337 SER B N 1
ATOM 6733 C CA . SER B 1 339 ? 54.199 13.064 11.539 1.00 22.88 337 SER B CA 1
ATOM 6734 C C . SER B 1 339 ? 55.099 14.227 11.962 1.00 23.06 337 SER B C 1
ATOM 6735 O O . SER B 1 339 ? 54.637 15.308 12.337 1.00 19.91 337 SER B O 1
ATOM 6738 N N . ALA B 1 340 ? 56.406 14.020 11.866 1.00 24.55 338 ALA B N 1
ATOM 6739 C CA . ALA B 1 340 ? 57.385 15.010 12.295 1.00 27.05 338 ALA B CA 1
ATOM 6740 C C . ALA B 1 340 ? 57.715 16.012 11.204 1.00 25.15 338 ALA B C 1
ATOM 6741 O O . ALA B 1 340 ? 58.761 16.667 11.272 1.00 26.01 338 ALA B O 1
ATOM 6743 N N . ASP B 1 341 ? 56.900 16.086 10.172 1.00 22.88 339 ASP B N 1
ATOM 6744 C CA . ASP B 1 341 ? 56.989 17.150 9.191 1.00 20.51 339 ASP B CA 1
ATOM 6745 C C . ASP B 1 341 ? 57.089 18.459 9.976 1.00 21.26 339 ASP B C 1
ATOM 6746 O O . ASP B 1 341 ? 56.153 18.802 10.709 1.00 19.97 339 ASP B O 1
ATOM 6751 N N . PRO B 1 342 ? 58.209 19.186 9.907 1.00 24.47 340 PRO B N 1
ATOM 6752 C CA . PRO B 1 342 ? 58.355 20.378 10.774 1.00 21.90 340 PRO B CA 1
ATOM 6753 C C . PRO B 1 342 ? 57.315 21.451 10.525 1.00 25.49 340 PRO B C 1
ATOM 6754 O O . PRO B 1 342 ? 56.990 22.223 11.446 1.00 26.49 340 PRO B O 1
ATOM 6758 N N . VAL B 1 343 ? 56.780 21.534 9.309 1.00 17.94 341 VAL B N 1
ATOM 6759 C CA . VAL B 1 343 ? 55.757 22.530 9.029 1.00 20.07 341 VAL B CA 1
ATOM 6760 C C . VAL B 1 343 ? 54.446 22.151 9.714 1.00 21.40 341 VAL B C 1
ATOM 6761 O O . VAL B 1 343 ? 53.838 22.973 10.412 1.00 19.55 341 VAL B O 1
ATOM 6765 N N . LEU B 1 344 ? 54.003 20.902 9.546 1.00 17.56 342 LEU B N 1
ATOM 6766 C CA . LEU B 1 344 ? 52.820 20.408 10.271 1.00 22.91 342 LEU B CA 1
ATOM 6767 C C . LEU B 1 344 ? 52.950 20.578 11.780 1.00 21.05 342 LEU B C 1
ATOM 6768 O O . LEU B 1 344 ? 51.980 20.927 12.458 1.00 18.86 342 LEU B O 1
ATOM 6773 N N . GLN B 1 345 ? 54.124 20.247 12.325 1.00 25.60 343 GLN B N 1
ATOM 6774 C CA . GLN B 1 345 ? 54.372 20.365 13.759 1.00 24.66 343 GLN B CA 1
ATOM 6775 C C . GLN B 1 345 ? 54.111 21.778 14.263 1.00 20.28 343 GLN B C 1
ATOM 6776 O O . GLN B 1 345 ? 53.583 21.960 15.359 1.00 18.90 343 GLN B O 1
ATOM 6782 N N . SER B 1 346 ? 54.515 22.793 13.506 1.00 27.22 344 SER B N 1
ATOM 6783 C CA . SER B 1 346 ? 54.255 24.142 13.966 1.00 24.91 344 SER B CA 1
ATOM 6784 C C . SER B 1 346 ? 52.802 24.552 13.715 1.00 24.19 344 SER B C 1
ATOM 6785 O O . SER B 1 346 ? 52.271 25.400 14.455 1.00 24.29 344 SER B O 1
ATOM 6788 N N . ARG B 1 347 ? 52.120 23.920 12.758 1.00 18.95 345 ARG B N 1
ATOM 6789 C CA . ARG B 1 347 ? 50.685 24.188 12.597 1.00 19.15 345 ARG B CA 1
ATOM 6790 C C . ARG B 1 347 ? 49.875 23.651 13.771 1.00 22.99 345 ARG B C 1
ATOM 6791 O O . ARG B 1 347 ? 48.812 24.190 14.086 1.00 24.69 345 ARG B O 1
ATOM 6799 N N . LEU B 1 348 ? 50.345 22.593 14.431 1.00 26.27 346 LEU B N 1
ATOM 6800 C CA . LEU B 1 348 ? 49.649 22.117 15.626 1.00 29.83 346 LEU B CA 1
ATOM 6801 C C . LEU B 1 348 ? 49.510 23.209 16.689 1.00 28.54 346 LEU B C 1
ATOM 6802 O O . LEU B 1 348 ? 48.537 23.220 17.464 1.00 28.01 346 LEU B O 1
ATOM 6807 N N . PHE B 1 349 ? 50.501 24.085 16.792 1.00 20.87 347 PHE B N 1
ATOM 6808 C CA . PHE B 1 349 ? 50.442 25.189 17.733 1.00 23.65 347 PHE B CA 1
ATOM 6809 C C . PHE B 1 349 ? 49.731 26.401 17.137 1.00 20.45 347 PHE B C 1
ATOM 6810 O O . PHE B 1 349 ? 48.837 26.979 17.756 1.00 22.94 347 PHE B O 1
ATOM 6818 N N . SER B 1 350 ? 50.067 26.754 15.907 1.00 21.25 348 SER B N 1
ATOM 6819 C CA . SER B 1 350 ? 49.711 28.069 15.398 1.00 22.79 348 SER B CA 1
ATOM 6820 C C . SER B 1 350 ? 48.195 28.274 15.245 1.00 19.40 348 SER B C 1
ATOM 6821 O O . SER B 1 350 ? 47.711 29.381 15.498 1.00 18.65 348 SER B O 1
ATOM 6824 N N . TYR B 1 351 ? 47.413 27.235 14.872 1.00 26.53 349 TYR B N 1
ATOM 6825 C CA . TYR B 1 351 ? 45.983 27.460 14.628 1.00 22.20 349 TYR B CA 1
ATOM 6826 C C . TYR B 1 351 ? 45.175 27.696 15.904 1.00 22.94 349 TYR B C 1
ATOM 6827 O O . TYR B 1 351 ? 44.427 28.690 15.960 1.00 19.08 349 TYR B O 1
ATOM 6836 N N . PRO B 1 352 ? 45.229 26.832 16.927 1.00 21.06 350 PRO B N 1
ATOM 6837 C CA . PRO B 1 352 ? 44.532 27.156 18.178 1.00 18.82 350 PRO B CA 1
ATOM 6838 C C . PRO B 1 352 ? 44.977 28.478 18.775 1.00 20.48 350 PRO B C 1
ATOM 6839 O O . PRO B 1 352 ? 44.150 29.268 19.252 1.00 16.20 350 PRO B O 1
ATOM 6843 N N . ASP B 1 353 ? 46.281 28.741 18.736 1.00 16.92 351 ASP B N 1
ATOM 6844 C CA . ASP B 1 353 ? 46.811 30.054 19.079 1.00 20.59 351 ASP B CA 1
ATOM 6845 C C . ASP B 1 353 ? 46.057 31.184 18.365 1.00 20.79 351 ASP B C 1
ATOM 6846 O O . ASP B 1 353 ? 45.547 32.109 19.013 1.00 18.85 351 ASP B O 1
ATOM 6851 N N . THR B 1 354 ? 45.997 31.150 17.029 1.00 18.74 352 THR B N 1
ATOM 6852 C CA . THR B 1 354 ? 45.342 32.247 16.309 1.00 19.07 352 THR B CA 1
ATOM 6853 C C . THR B 1 354 ? 43.832 32.253 16.545 1.00 15.99 352 THR B C 1
ATOM 6854 O O . THR B 1 354 ? 43.222 33.336 16.617 1.00 18.56 352 THR B O 1
ATOM 6858 N N . HIS B 1 355 ? 43.226 31.070 16.726 1.00 21.00 353 HIS B N 1
ATOM 6859 C CA . HIS B 1 355 ? 41.801 30.992 17.055 1.00 20.86 353 HIS B CA 1
ATOM 6860 C C . HIS B 1 355 ? 41.492 31.780 18.311 1.00 24.47 353 HIS B C 1
ATOM 6861 O O . HIS B 1 355 ? 40.488 32.492 18.375 1.00 20.43 353 HIS B O 1
ATOM 6868 N N . ARG B 1 356 ? 42.325 31.627 19.341 1.00 20.58 354 ARG B N 1
ATOM 6869 C CA . ARG B 1 356 ? 42.028 32.296 20.584 1.00 24.95 354 ARG B CA 1
ATOM 6870 C C . ARG B 1 356 ? 42.039 33.796 20.379 1.00 20.73 354 ARG B C 1
ATOM 6871 O O . ARG B 1 356 ? 41.179 34.498 20.905 1.00 19.43 354 ARG B O 1
ATOM 6879 N N . HIS B 1 357 ? 42.925 34.278 19.523 1.00 24.06 355 HIS B N 1
ATOM 6880 C CA . HIS B 1 357 ? 43.028 35.704 19.285 1.00 23.72 355 HIS B CA 1
ATOM 6881 C C . HIS B 1 357 ? 41.869 36.222 18.438 1.00 19.29 355 HIS B C 1
ATOM 6882 O O . HIS B 1 357 ? 41.350 37.294 18.702 1.00 21.88 355 HIS B O 1
ATOM 6889 N N . ARG B 1 358 ? 41.453 35.476 17.423 1.00 23.70 356 ARG B N 1
ATOM 6890 C CA . ARG B 1 358 ? 40.466 35.969 16.470 1.00 22.76 356 ARG B CA 1
ATOM 6891 C C . ARG B 1 358 ? 39.039 35.791 16.989 1.00 20.93 356 ARG B C 1
ATOM 6892 O O . ARG B 1 358 ? 38.178 36.664 16.796 1.00 23.60 356 ARG B O 1
ATOM 6900 N N . LEU B 1 359 ? 38.771 34.667 17.646 1.00 21.14 357 LEU B N 1
ATOM 6901 C CA . LEU B 1 359 ? 37.429 34.312 18.082 1.00 19.93 357 LEU B CA 1
ATOM 6902 C C . LEU B 1 359 ? 37.223 34.352 19.590 1.00 23.26 357 LEU B C 1
ATOM 6903 O O . LEU B 1 359 ? 36.077 34.472 20.022 1.00 29.65 357 LEU B O 1
ATOM 6908 N N . GLY B 1 360 ? 38.274 34.249 20.394 1.00 22.45 358 GLY B N 1
ATOM 6909 C CA . GLY B 1 360 ? 38.122 34.097 21.826 1.00 22.34 358 GLY B CA 1
ATOM 6910 C C . GLY B 1 360 ? 38.420 32.673 22.306 1.00 26.06 358 GLY B C 1
ATOM 6911 O O . GLY B 1 360 ? 38.386 31.696 21.547 1.00 23.63 358 GLY B O 1
ATOM 6912 N N . VAL B 1 361 ? 38.683 32.564 23.606 1.00 19.83 359 VAL B N 1
ATOM 6913 C CA . VAL B 1 361 ? 39.232 31.309 24.121 1.00 25.62 359 VAL B CA 1
ATOM 6914 C C . VAL B 1 361 ? 38.211 30.182 24.042 1.00 14.76 359 VAL B C 1
ATOM 6915 O O . VAL B 1 361 ? 38.577 29.012 23.937 1.00 22.77 359 VAL B O 1
ATOM 6919 N N . ASN B 1 362 ? 36.931 30.503 24.085 1.00 18.58 360 ASN B N 1
ATOM 6920 C CA . ASN B 1 362 ? 35.868 29.506 24.076 1.00 23.99 360 ASN B CA 1
ATOM 6921 C C . ASN B 1 362 ? 35.213 29.376 22.702 1.00 22.23 360 ASN B C 1
ATOM 6922 O O . ASN B 1 362 ? 34.019 29.087 22.595 1.00 19.59 360 ASN B O 1
ATOM 6927 N N . TYR B 1 363 ? 35.996 29.561 21.644 1.00 26.00 361 TYR B N 1
ATOM 6928 C CA . TYR B 1 363 ? 35.453 29.503 20.299 1.00 20.15 361 TYR B CA 1
ATOM 6929 C C . TYR B 1 363 ? 34.899 28.122 19.953 1.00 20.25 361 TYR B C 1
ATOM 6930 O O . TYR B 1 363 ? 34.075 28.019 19.049 1.00 18.55 361 TYR B O 1
ATOM 6939 N N . GLN B 1 364 ? 35.282 27.063 20.667 1.00 17.45 362 GLN B N 1
ATOM 6940 C CA . GLN B 1 364 ? 34.672 25.780 20.365 1.00 21.35 362 GLN B CA 1
ATOM 6941 C C . GLN B 1 364 ? 33.265 25.655 20.917 1.00 23.58 362 GLN B C 1
ATOM 6942 O O . GLN B 1 364 ? 32.638 24.612 20.717 1.00 23.39 362 GLN B O 1
ATOM 6948 N N . GLN B 1 365 ? 32.747 26.693 21.580 1.00 27.39 363 GLN B N 1
ATOM 6949 C CA . GLN B 1 365 ? 31.341 26.762 21.935 1.00 21.52 363 GLN B CA 1
ATOM 6950 C C . GLN B 1 365 ? 30.508 27.493 20.879 1.00 24.18 363 GLN B C 1
ATOM 6951 O O . GLN B 1 365 ? 29.279 27.508 20.975 1.00 24.80 363 GLN B O 1
ATOM 6957 N N . ILE B 1 366 ? 31.134 28.092 19.877 1.00 25.20 364 ILE B N 1
ATOM 6958 C CA . ILE B 1 366 ? 30.365 28.575 18.727 1.00 21.39 364 ILE B CA 1
ATOM 6959 C C . ILE B 1 366 ? 29.757 27.370 18.006 1.00 22.44 364 ILE B C 1
ATOM 6960 O O . ILE B 1 366 ? 30.453 26.369 17.797 1.00 19.56 364 ILE B O 1
ATOM 6965 N N . PRO B 1 367 ? 28.471 27.394 17.650 1.00 27.28 365 PRO B N 1
ATOM 6966 C CA . PRO B 1 367 ? 27.828 26.180 17.093 1.00 17.51 365 PRO B CA 1
ATOM 6967 C C . PRO B 1 367 ? 28.596 25.418 16.035 1.00 21.75 365 PRO B C 1
ATOM 6968 O O . PRO B 1 367 ? 28.788 24.217 16.208 1.00 23.27 365 PRO B O 1
ATOM 6972 N N . VAL B 1 368 ? 29.033 26.057 14.944 1.00 20.00 366 VAL B N 1
ATOM 6973 C CA . VAL B 1 368 ? 29.769 25.346 13.891 1.00 21.47 366 VAL B CA 1
ATOM 6974 C C . VAL B 1 368 ? 31.038 24.642 14.414 1.00 22.77 366 VAL B C 1
ATOM 6975 O O . VAL B 1 368 ? 31.516 23.663 13.824 1.00 14.57 366 VAL B O 1
ATOM 6979 N N . ASN B 1 369 ? 31.612 25.125 15.499 1.00 22.17 367 ASN B N 1
ATOM 6980 C CA . ASN B 1 369 ? 32.836 24.539 16.023 1.00 23.70 367 ASN B CA 1
ATOM 6981 C C . ASN B 1 369 ? 32.568 23.520 17.118 1.00 18.91 367 ASN B C 1
ATOM 6982 O O . ASN B 1 369 ? 33.504 22.832 17.549 1.00 17.59 367 ASN B O 1
ATOM 6987 N N . CYS B 1 370 ? 31.312 23.380 17.542 1.00 22.72 368 CYS B N 1
ATOM 6988 C CA . CYS B 1 370 ? 30.972 22.483 18.654 1.00 24.22 368 CYS B CA 1
ATOM 6989 C C . CYS B 1 370 ? 31.155 21.020 18.256 1.00 24.27 368 CYS B C 1
ATOM 6990 O O . CYS B 1 370 ? 30.662 20.597 17.205 1.00 26.94 368 CYS B O 1
ATOM 6993 N N . PRO B 1 371 ? 31.802 20.215 19.074 1.00 25.29 369 PRO B N 1
ATOM 6994 C CA . PRO B 1 371 ? 31.815 18.769 18.827 1.00 21.34 369 PRO B CA 1
ATOM 6995 C C . PRO B 1 371 ? 30.441 18.176 19.021 1.00 27.40 369 PRO B C 1
ATOM 6996 O O . PRO B 1 371 ? 29.643 18.707 19.781 1.00 26.00 369 PRO B O 1
ATOM 7000 N N . VAL B 1 372 ? 30.151 17.087 18.290 1.00 26.36 370 VAL B N 1
ATOM 7001 C CA . VAL B 1 372 ? 28.952 16.305 18.580 1.00 24.97 370 VAL B CA 1
ATOM 7002 C C . VAL B 1 372 ? 29.234 15.216 19.620 1.00 26.18 370 VAL B C 1
ATOM 7003 O O . VAL B 1 372 ? 28.320 14.787 20.320 1.00 28.39 370 VAL B O 1
ATOM 7007 N N . ALA B 1 373 ? 30.475 14.755 19.740 1.00 20.39 371 ALA B N 1
ATOM 7008 C CA . ALA B 1 373 ? 30.859 13.896 20.851 1.00 29.27 371 ALA B CA 1
ATOM 7009 C C . ALA B 1 373 ? 30.744 14.649 22.182 1.00 27.87 371 ALA B C 1
ATOM 7010 O O . ALA B 1 373 ? 30.935 15.868 22.238 1.00 31.95 371 ALA B O 1
ATOM 7012 N N . PRO B 1 374 ? 30.463 13.947 23.277 1.00 26.17 372 PRO B N 1
ATOM 7013 C CA . PRO B 1 374 ? 30.438 14.618 24.588 1.00 32.29 372 PRO B CA 1
ATOM 7014 C C . PRO B 1 374 ? 31.815 15.149 24.960 1.00 32.15 372 PRO B C 1
ATOM 7015 O O . PRO B 1 374 ? 32.810 14.423 24.923 1.00 33.57 372 PRO B O 1
ATOM 7019 N N . VAL B 1 375 ? 31.870 16.417 25.322 1.00 27.88 373 VAL B N 1
ATOM 7020 C CA . VAL B 1 375 ? 33.117 17.050 25.741 1.00 27.19 373 VAL B CA 1
ATOM 7021 C C . VAL B 1 375 ? 33.172 17.099 27.266 1.00 31.14 373 VAL B C 1
ATOM 7022 O O . VAL B 1 375 ? 32.235 17.579 27.908 1.00 33.71 373 VAL B O 1
ATOM 7026 N N . PHE B 1 376 ? 34.283 16.642 27.851 1.00 31.93 374 PHE B N 1
ATOM 7027 C CA . PHE B 1 376 ? 34.424 16.619 29.314 1.00 32.48 374 PHE B CA 1
ATOM 7028 C C . PHE B 1 376 ? 35.846 17.036 29.694 1.00 35.69 374 PHE B C 1
ATOM 7029 O O . PHE B 1 376 ? 36.773 16.212 29.730 1.00 24.82 374 PHE B O 1
ATOM 7037 N N . THR B 1 377 ? 35.986 18.319 30.025 1.00 29.06 375 THR B N 1
ATOM 7038 C CA . THR B 1 377 ? 37.263 18.949 30.365 1.00 34.28 375 THR B CA 1
ATOM 7039 C C . THR B 1 377 ? 37.082 19.679 31.691 1.00 27.80 375 THR B C 1
ATOM 7040 O O . THR B 1 377 ? 37.004 20.912 31.725 1.00 30.11 375 THR B O 1
ATOM 7044 N N . PRO B 1 378 ? 36.997 18.941 32.799 1.00 30.06 376 PRO B N 1
ATOM 7045 C CA . PRO B 1 378 ? 36.749 19.588 34.095 1.00 24.72 376 PRO B CA 1
ATOM 7046 C C . PRO B 1 378 ? 37.793 20.618 34.488 1.00 17.17 376 PRO B C 1
ATOM 7047 O O . PRO B 1 378 ? 37.471 21.542 35.233 1.00 20.90 376 PRO B O 1
ATOM 7051 N N . GLN B 1 379 ? 39.040 20.470 34.059 1.00 24.84 377 GLN B N 1
ATOM 7052 C CA . GLN B 1 379 ? 40.098 21.415 34.418 1.00 19.77 377 GLN B CA 1
ATOM 7053 C C . GLN B 1 379 ? 40.200 22.617 33.480 1.00 24.00 377 GLN B C 1
ATOM 7054 O O . GLN B 1 379 ? 41.053 23.481 33.700 1.00 27.27 377 GLN B O 1
ATOM 7060 N N . MET B 1 380 ? 39.369 22.717 32.448 1.00 23.99 378 MET B N 1
ATOM 7061 C CA . MET B 1 380 ? 39.373 23.880 31.555 1.00 21.39 378 MET B CA 1
ATOM 7062 C C . MET B 1 380 ? 38.042 24.588 31.744 1.00 22.69 378 MET B C 1
ATOM 7063 O O . MET B 1 380 ? 37.003 24.070 31.332 1.00 24.50 378 MET B O 1
ATOM 7068 N N . ARG B 1 381 ? 38.075 25.765 32.370 1.00 18.53 379 ARG B N 1
ATOM 7069 C CA . ARG B 1 381 ? 36.878 26.438 32.828 1.00 19.15 379 ARG B CA 1
ATOM 7070 C C . ARG B 1 381 ? 37.049 27.938 32.646 1.00 25.22 379 ARG B C 1
ATOM 7071 O O . ARG B 1 381 ? 38.165 28.449 32.511 1.00 16.43 379 ARG B O 1
ATOM 7079 N N . ASP B 1 382 ? 35.906 28.628 32.645 1.00 16.93 380 ASP B N 1
ATOM 7080 C CA . ASP B 1 382 ? 35.821 30.076 32.613 1.00 20.10 380 ASP B CA 1
ATOM 7081 C C . ASP B 1 382 ? 36.321 30.626 31.272 1.00 24.07 380 ASP B C 1
ATOM 7082 O O . ASP B 1 382 ? 36.308 29.933 30.252 1.00 23.31 380 ASP B O 1
ATOM 7087 N N . GLY B 1 383 ? 36.775 31.862 31.266 1.00 22.45 381 GLY B N 1
ATOM 7088 C CA . GLY B 1 383 ? 37.116 32.549 30.042 1.00 23.59 381 GLY B CA 1
ATOM 7089 C C . GLY B 1 383 ? 35.956 33.353 29.480 1.00 24.56 381 GLY B C 1
ATOM 7090 O O . GLY B 1 383 ? 34.786 33.099 29.751 1.00 19.83 381 GLY B O 1
ATOM 7091 N N . SER B 1 384 ? 36.306 34.328 28.647 1.00 20.92 382 SER B N 1
ATOM 7092 C CA . SER B 1 384 ? 35.305 35.166 28.014 1.00 25.02 382 SER B CA 1
ATOM 7093 C C . SER B 1 384 ? 34.233 34.346 27.299 1.00 25.91 382 SER B C 1
ATOM 7094 O O . SER B 1 384 ? 34.520 33.340 26.651 1.00 26.94 382 SER B O 1
ATOM 7097 N N . MET B 1 385 ? 32.992 34.818 27.414 1.00 28.31 383 MET B N 1
ATOM 7098 C CA . MET B 1 385 ? 31.834 34.280 26.704 1.00 29.43 383 MET B CA 1
ATOM 7099 C C . MET B 1 385 ? 31.682 32.766 26.924 1.00 27.73 383 MET B C 1
ATOM 7100 O O . MET B 1 385 ? 31.436 31.990 25.988 1.00 31.19 383 MET B O 1
ATOM 7105 N N . THR B 1 386 ? 31.744 32.349 28.193 1.00 23.02 384 THR B N 1
ATOM 7106 C CA . THR B 1 386 ? 31.364 30.975 28.548 1.00 21.88 384 THR B CA 1
ATOM 7107 C C . THR B 1 386 ? 29.843 30.868 28.437 1.00 21.73 384 THR B C 1
ATOM 7108 O O . THR B 1 386 ? 29.122 31.467 29.250 1.00 24.71 384 THR B O 1
ATOM 7112 N N . VAL B 1 387 ? 29.345 30.106 27.456 1.00 19.21 385 VAL B N 1
ATOM 7113 C CA . VAL B 1 387 ? 27.912 30.025 27.172 1.00 19.65 385 VAL B CA 1
ATOM 7114 C C . VAL B 1 387 ? 27.337 28.614 27.310 1.00 20.70 385 VAL B C 1
ATOM 7115 O O . VAL B 1 387 ? 26.134 28.424 27.106 1.00 23.75 385 VAL B O 1
ATOM 7119 N N . ASN B 1 388 ? 28.137 27.620 27.660 1.00 26.71 386 ASN B N 1
ATOM 7120 C CA . ASN B 1 388 ? 27.638 26.252 27.718 1.00 20.03 386 ASN B CA 1
ATOM 7121 C C . ASN B 1 388 ? 27.394 25.771 29.136 1.00 25.33 386 ASN B C 1
ATOM 7122 O O . ASN B 1 388 ? 27.303 24.563 29.362 1.00 26.92 386 ASN B O 1
ATOM 7127 N N . GLY B 1 389 ? 27.348 26.673 30.099 1.00 21.01 387 GLY B N 1
ATOM 7128 C CA . GLY B 1 389 ? 27.137 26.300 31.472 1.00 22.45 387 GLY B CA 1
ATOM 7129 C C . GLY B 1 389 ? 28.398 26.063 32.267 1.00 24.25 387 GLY B C 1
ATOM 7130 O O . GLY B 1 389 ? 28.324 25.970 33.496 1.00 22.49 387 GLY B O 1
ATOM 7131 N N . ASN B 1 390 ? 29.554 25.958 31.618 1.00 19.29 388 ASN B N 1
ATOM 7132 C CA . ASN B 1 390 ? 30.813 25.852 32.341 1.00 23.00 388 ASN B CA 1
ATOM 7133 C C . ASN B 1 390 ? 30.831 24.628 33.266 1.00 24.41 388 ASN B C 1
ATOM 7134 O O . ASN B 1 390 ? 31.461 24.644 34.328 1.00 20.30 388 ASN B O 1
ATOM 7139 N N . LEU B 1 391 ? 30.143 23.558 32.861 1.00 26.85 389 LEU B N 1
ATOM 7140 C CA . LEU B 1 391 ? 30.088 22.278 33.576 1.00 19.02 389 LEU B CA 1
ATOM 7141 C C . LEU B 1 391 ? 29.463 22.393 34.964 1.00 22.70 389 LEU B C 1
ATOM 7142 O O . LEU B 1 391 ? 29.656 21.520 35.802 1.00 24.83 389 LEU B O 1
ATOM 7147 N N . GLY B 1 392 ? 28.736 23.473 35.246 1.00 30.42 390 GLY B N 1
ATOM 7148 C CA . GLY B 1 392 ? 28.001 23.558 36.498 1.00 24.32 390 GLY B CA 1
ATOM 7149 C C . GLY B 1 392 ? 28.940 23.460 37.668 1.00 28.23 390 GLY B C 1
ATOM 7150 O O . GLY B 1 392 ? 29.987 24.128 37.712 1.00 21.73 390 GLY B O 1
ATOM 7151 N N . SER B 1 393 ? 28.556 22.619 38.640 1.00 22.96 391 SER B N 1
ATOM 7152 C CA . SER B 1 393 ? 29.319 22.461 39.868 1.00 23.29 391 SER B CA 1
ATOM 7153 C C . SER B 1 393 ? 30.397 21.405 39.767 1.00 22.17 391 SER B C 1
ATOM 7154 O O . SER B 1 393 ? 31.043 21.111 40.773 1.00 27.97 391 SER B O 1
ATOM 7157 N N . THR B 1 394 ? 30.608 20.833 38.600 1.00 22.72 392 THR B N 1
ATOM 7158 C CA . THR B 1 394 ? 31.603 19.786 38.476 1.00 27.83 392 THR B CA 1
ATOM 7159 C C . THR B 1 394 ? 32.935 20.273 39.033 1.00 22.20 392 THR B C 1
ATOM 7160 O O . THR B 1 394 ? 33.363 21.383 38.710 1.00 23.52 392 THR B O 1
ATOM 7164 N N . PRO B 1 395 ? 33.619 19.477 39.844 1.00 24.65 393 PRO B N 1
ATOM 7165 C CA . PRO B 1 395 ? 34.936 19.890 40.334 1.00 26.23 393 PRO B CA 1
ATOM 7166 C C . PRO B 1 395 ? 35.853 20.235 39.168 1.00 16.55 393 PRO B C 1
ATOM 7167 O O . PRO B 1 395 ? 35.749 19.671 38.088 1.00 17.19 393 PRO B O 1
ATOM 7171 N N . ASN B 1 396 ? 36.774 21.159 39.391 1.00 24.19 394 ASN B N 1
ATOM 7172 C CA . ASN B 1 396 ? 37.604 21.656 38.304 1.00 22.93 394 ASN B CA 1
ATOM 7173 C C . ASN B 1 396 ? 39.029 21.103 38.370 1.00 22.47 394 ASN B C 1
ATOM 7174 O O . ASN B 1 396 ? 39.981 21.765 37.949 1.00 21.03 394 ASN B O 1
ATOM 7179 N N . TYR B 1 397 ? 39.167 19.877 38.876 1.00 20.80 395 TYR B N 1
ATOM 7180 C CA . TYR B 1 397 ? 40.429 19.144 38.896 1.00 29.10 395 TYR B CA 1
ATOM 7181 C C . TYR B 1 397 ? 40.107 17.651 38.878 1.00 21.27 395 TYR B C 1
ATOM 7182 O O . TYR B 1 397 ? 38.952 17.250 39.013 1.00 20.84 395 TYR B O 1
ATOM 7191 N N . LYS B 1 398 ? 41.138 16.833 38.712 1.00 22.01 396 LYS B N 1
ATOM 7192 C CA . LYS B 1 398 ? 41.003 15.377 38.830 1.00 30.03 396 LYS B CA 1
ATOM 7193 C C . LYS B 1 398 ? 40.774 15.006 40.297 1.00 32.10 396 LYS B C 1
ATOM 7194 O O . LYS B 1 398 ? 41.715 14.898 41.078 1.00 25.33 396 LYS B O 1
ATOM 7200 N N . SER B 1 399 ? 39.528 14.781 40.684 1.00 32.38 397 SER B N 1
ATOM 7201 C CA . SER B 1 399 ? 39.192 14.641 42.088 1.00 35.39 397 SER B CA 1
ATOM 7202 C C . SER B 1 399 ? 38.583 13.276 42.416 1.00 47.69 397 SER B C 1
ATOM 7203 O O . SER B 1 399 ? 38.109 12.540 41.539 1.00 41.10 397 SER B O 1
ATOM 7206 N N . SER B 1 400 ? 38.571 12.988 43.729 1.00 48.08 398 SER B N 1
ATOM 7207 C CA . SER B 1 400 ? 37.916 11.801 44.292 1.00 39.10 398 SER B CA 1
ATOM 7208 C C . SER B 1 400 ? 36.395 11.913 44.271 1.00 43.23 398 SER B C 1
ATOM 7209 O O . SER B 1 400 ? 35.700 10.913 44.083 1.00 51.93 398 SER B O 1
ATOM 7212 N N . PHE B 1 401 ? 35.865 13.114 44.447 1.00 50.05 399 PHE B N 1
ATOM 7213 C CA . PHE B 1 401 ? 34.434 13.377 44.542 1.00 53.25 399 PHE B CA 1
ATOM 7214 C C . PHE B 1 401 ? 33.682 13.246 43.210 1.00 57.31 399 PHE B C 1
ATOM 7215 O O . PHE B 1 401 ? 32.476 13.503 43.181 1.00 64.55 399 PHE B O 1
ATOM 7223 N N . CYS B 1 402 ? 34.335 12.864 42.119 1.00 56.78 400 CYS B N 1
ATOM 7224 C CA . CYS B 1 402 ? 33.699 12.871 40.805 1.00 48.92 400 CYS B CA 1
ATOM 7225 C C . CYS B 1 402 ? 34.359 11.790 39.955 1.00 52.07 400 CYS B C 1
ATOM 7226 O O . CYS B 1 402 ? 35.516 11.958 39.538 1.00 56.36 400 CYS B O 1
ATOM 7229 N N . PRO B 1 403 ? 33.683 10.671 39.690 1.00 52.31 401 PRO B N 1
ATOM 7230 C CA . PRO B 1 403 ? 34.304 9.605 38.899 1.00 55.75 401 PRO B CA 1
ATOM 7231 C C . PRO B 1 403 ? 34.241 9.901 37.409 1.00 53.96 401 PRO B C 1
ATOM 7232 O O . PRO B 1 403 ? 33.337 10.585 36.918 1.00 52.30 401 PRO B O 1
ATOM 7236 N N . PHE B 1 404 ? 35.207 9.340 36.688 1.00 44.86 402 PHE B N 1
ATOM 7237 C CA . PHE B 1 404 ? 35.330 9.560 35.256 1.00 46.41 402 PHE B CA 1
ATOM 7238 C C . PHE B 1 404 ? 36.031 8.356 34.655 1.00 38.60 402 PHE B C 1
ATOM 7239 O O . PHE B 1 404 ? 36.671 7.576 35.361 1.00 44.54 402 PHE B O 1
ATOM 7247 N N . SER B 1 405 ? 35.948 8.237 33.335 1.00 39.83 403 SER B N 1
ATOM 7248 C CA . SER B 1 405 ? 36.722 7.249 32.604 1.00 38.60 403 SER B CA 1
ATOM 7249 C C . SER B 1 405 ? 37.787 7.904 31.731 1.00 40.65 403 SER B C 1
ATOM 7250 O O . SER B 1 405 ? 37.696 9.075 31.343 1.00 39.90 403 SER B O 1
ATOM 7253 N N . THR B 1 406 ? 38.826 7.119 31.466 1.00 45.13 404 THR B N 1
ATOM 7254 C CA . THR B 1 406 ? 39.772 7.344 30.387 1.00 51.57 404 THR B CA 1
ATOM 7255 C C . THR B 1 406 ? 39.723 6.139 29.450 1.00 49.09 404 THR B C 1
ATOM 7256 O O . THR B 1 406 ? 39.190 5.083 29.804 1.00 52.98 404 THR B O 1
ATOM 7260 N N . GLU B 1 407 ? 40.267 6.316 28.242 1.00 55.08 405 GLU B N 1
ATOM 7261 C CA . GLU B 1 407 ? 40.546 5.216 27.322 1.00 47.21 405 GLU B CA 1
ATOM 7262 C C . GLU B 1 407 ? 41.840 4.513 27.712 1.00 60.29 405 GLU B C 1
ATOM 7263 O O . GLU B 1 407 ? 42.626 4.993 28.541 1.00 62.10 405 GLU B O 1
ATOM 7269 N N . ALA B 1 408 ? 42.069 3.362 27.098 1.00 62.79 406 ALA B N 1
ATOM 7270 C CA . ALA B 1 408 ? 43.359 2.707 27.206 1.00 67.21 406 ALA B CA 1
ATOM 7271 C C . ALA B 1 408 ? 44.260 3.211 26.086 1.00 73.19 406 ALA B C 1
ATOM 7272 O O . ALA B 1 408 ? 43.826 3.342 24.936 1.00 63.69 406 ALA B O 1
ATOM 7274 N N . GLN B 1 409 ? 45.509 3.520 26.435 1.00 75.43 407 GLN B N 1
ATOM 7275 C CA . GLN B 1 409 ? 46.446 4.063 25.458 1.00 82.56 407 GLN B CA 1
ATOM 7276 C C . GLN B 1 409 ? 46.621 3.094 24.292 1.00 92.26 407 GLN B C 1
ATOM 7277 O O . GLN B 1 409 ? 46.720 1.878 24.485 1.00 89.65 407 GLN B O 1
ATOM 7283 N N . ILE B 1 410 ? 46.635 3.639 23.068 1.00 85.54 408 ILE B N 1
ATOM 7284 C CA . ILE B 1 410 ? 47.044 2.879 21.886 1.00 94.05 408 ILE B CA 1
ATOM 7285 C C . ILE B 1 410 ? 48.535 2.571 22.055 1.00 88.55 408 ILE B C 1
ATOM 7286 O O . ILE B 1 410 ? 49.389 3.428 21.797 1.00 84.16 408 ILE B O 1
ATOM 7291 N N . GLN B 1 411 ? 48.864 1.361 22.521 1.00 82.27 409 GLN B N 1
ATOM 7292 C CA . GLN B 1 411 ? 50.264 0.978 22.705 1.00 74.56 409 GLN B CA 1
ATOM 7293 C C . GLN B 1 411 ? 50.886 0.708 21.348 1.00 66.82 409 GLN B C 1
ATOM 7294 O O . GLN B 1 411 ? 50.384 -0.137 20.597 1.00 57.49 409 GLN B O 1
ATOM 7300 N N . THR B 1 412 ? 51.972 1.418 21.028 1.00 70.56 410 THR B N 1
ATOM 7301 C CA . THR B 1 412 ? 52.624 1.215 19.735 1.00 68.27 410 THR B CA 1
ATOM 7302 C C . THR B 1 412 ? 53.148 -0.222 19.656 1.00 63.85 410 THR B C 1
ATOM 7303 O O . THR B 1 412 ? 53.753 -0.748 20.603 1.00 56.88 410 THR B O 1
ATOM 7307 N N . ASN B 1 413 ? 52.860 -0.859 18.525 1.00 58.43 411 ASN B N 1
ATOM 7308 C CA . ASN B 1 413 ? 53.125 -2.270 18.309 1.00 47.10 411 ASN B CA 1
ATOM 7309 C C . ASN B 1 413 ? 54.603 -2.479 18.027 1.00 49.69 411 ASN B C 1
ATOM 7310 O O . ASN B 1 413 ? 55.203 -1.753 17.229 1.00 49.41 411 ASN B O 1
ATOM 7315 N N . SER B 1 414 ? 55.183 -3.502 18.661 1.00 61.37 412 SER B N 1
ATOM 7316 C CA . SER B 1 414 ? 56.588 -3.844 18.433 1.00 59.90 412 SER B CA 1
ATOM 7317 C C . SER B 1 414 ? 56.885 -4.180 16.969 1.00 54.40 412 SER B C 1
ATOM 7318 O O . SER B 1 414 ? 58.054 -4.159 16.565 1.00 49.86 412 SER B O 1
ATOM 7321 N N . HIS B 1 415 ? 55.851 -4.494 16.177 1.00 54.22 413 HIS B N 1
ATOM 7322 C CA . HIS B 1 415 ? 55.978 -4.785 14.746 1.00 52.49 413 HIS B CA 1
ATOM 7323 C C . HIS B 1 415 ? 56.193 -3.508 13.913 1.00 55.33 413 HIS B C 1
ATOM 7324 O O . HIS B 1 415 ? 56.835 -3.547 12.855 1.00 47.15 413 HIS B O 1
ATOM 7331 N N . THR B 1 416 ? 55.635 -2.379 14.351 1.00 54.56 414 THR B N 1
ATOM 7332 C CA . THR B 1 416 ? 55.941 -1.059 13.794 1.00 46.54 414 THR B CA 1
ATOM 7333 C C . THR B 1 416 ? 56.387 -0.171 14.950 1.00 36.07 414 THR B C 1
ATOM 7334 O O . THR B 1 416 ? 55.581 0.558 15.531 1.00 35.80 414 THR B O 1
ATOM 7338 N N . PRO B 1 417 ? 57.655 -0.244 15.347 1.00 45.06 415 PRO B N 1
ATOM 7339 C CA . PRO B 1 417 ? 58.142 0.675 16.388 1.00 39.99 415 PRO B CA 1
ATOM 7340 C C . PRO B 1 417 ? 57.997 2.135 15.975 1.00 40.60 415 PRO B C 1
ATOM 7341 O O . PRO B 1 417 ? 57.964 2.462 14.790 1.00 30.07 415 PRO B O 1
ATOM 7345 N N . GLU B 1 418 ? 57.909 3.016 16.982 1.00 38.97 416 GLU B N 1
ATOM 7346 C CA . GLU B 1 418 ? 58.056 4.440 16.727 1.00 33.26 416 GLU B CA 1
ATOM 7347 C C . GLU B 1 418 ? 59.465 4.718 16.200 1.00 34.68 416 GLU B C 1
ATOM 7348 O O . GLU B 1 418 ? 60.400 3.927 16.390 1.00 29.01 416 GLU B O 1
ATOM 7354 N N . GLU B 1 419 ? 59.604 5.856 15.518 1.00 28.57 417 GLU B N 1
ATOM 7355 C CA . GLU B 1 419 ? 60.891 6.256 14.971 1.00 27.17 417 GLU B CA 1
ATOM 7356 C C . GLU B 1 419 ? 61.900 6.407 16.096 1.00 26.95 417 GLU B C 1
ATOM 7357 O O . GLU B 1 419 ? 61.572 6.900 17.177 1.00 30.73 417 GLU B O 1
ATOM 7363 N N . VAL B 1 420 ? 63.131 5.985 15.836 1.00 23.97 418 VAL B N 1
ATOM 7364 C CA . VAL B 1 420 ? 64.222 6.062 16.804 1.00 28.00 418 VAL B CA 1
ATOM 7365 C C . VAL B 1 420 ? 64.876 7.441 16.744 1.00 29.54 418 VAL B C 1
ATOM 7366 O O . VAL B 1 420 ? 65.074 8.024 15.660 1.00 24.07 418 VAL B O 1
ATOM 7370 N N . LEU B 1 421 ? 65.217 7.960 17.929 1.00 30.36 419 LEU B N 1
ATOM 7371 C CA . LEU B 1 421 ? 65.866 9.263 18.070 1.00 31.69 419 LEU B CA 1
ATOM 7372 C C . LEU B 1 421 ? 67.364 9.178 17.755 1.00 30.88 419 LEU B C 1
ATOM 7373 O O . LEU B 1 421 ? 68.012 8.156 17.981 1.00 32.33 419 LEU B O 1
ATOM 7378 N N . ALA B 1 422 ? 67.912 10.273 17.230 1.00 29.66 420 ALA B N 1
ATOM 7379 C CA . ALA B 1 422 ? 69.357 10.450 17.192 1.00 31.57 420 ALA B CA 1
ATOM 7380 C C . ALA B 1 422 ? 69.893 10.817 18.594 1.00 34.31 420 ALA B C 1
ATOM 7381 O O . ALA B 1 422 ? 69.165 10.881 19.592 1.00 31.16 420 ALA B O 1
ATOM 7383 N N . ALA B 1 423 ? 71.195 11.095 18.670 1.00 32.83 421 ALA B N 1
ATOM 7384 C CA . ALA B 1 423 ? 71.848 11.281 19.960 1.00 35.77 421 ALA B CA 1
ATOM 7385 C C . ALA B 1 423 ? 71.448 12.575 20.640 1.00 32.28 421 ALA B C 1
ATOM 7386 O O . ALA B 1 423 ? 71.451 12.636 21.870 1.00 28.63 421 ALA B O 1
ATOM 7388 N N . HIS B 1 424 ? 71.173 13.632 19.883 1.00 26.71 422 HIS B N 1
ATOM 7389 C CA . HIS B 1 424 ? 70.981 14.937 20.499 1.00 34.86 422 HIS B CA 1
ATOM 7390 C C . HIS B 1 424 ? 69.889 15.721 19.801 1.00 35.14 422 HIS B C 1
ATOM 7391 O O . HIS B 1 424 ? 69.590 15.511 18.625 1.00 36.59 422 HIS B O 1
ATOM 7398 N N . THR B 1 425 ? 69.295 16.632 20.556 1.00 33.29 423 THR B N 1
ATOM 7399 C CA . THR B 1 425 ? 68.503 17.676 19.933 1.00 37.37 423 THR B CA 1
ATOM 7400 C C . THR B 1 425 ? 69.427 18.612 19.168 1.00 35.05 423 THR B C 1
ATOM 7401 O O . THR B 1 425 ? 70.597 18.788 19.516 1.00 39.28 423 THR B O 1
ATOM 7405 N N . GLU B 1 426 ? 68.917 19.184 18.088 1.00 36.67 424 GLU B N 1
ATOM 7406 C CA . GLU B 1 426 ? 69.721 20.165 17.387 1.00 36.04 424 GLU B CA 1
ATOM 7407 C C . GLU B 1 426 ? 68.828 21.173 16.682 1.00 29.16 424 GLU B C 1
ATOM 7408 O O . GLU B 1 426 ? 67.608 21.031 16.618 1.00 29.13 424 GLU B O 1
ATOM 7414 N N . LYS B 1 427 ? 69.467 22.236 16.209 1.00 38.36 425 LYS B N 1
ATOM 7415 C CA . LYS B 1 427 ? 68.838 23.233 15.365 1.00 32.23 425 LYS B CA 1
ATOM 7416 C C . LYS B 1 427 ? 69.181 22.946 13.911 1.00 34.23 425 LYS B C 1
ATOM 7417 O O . LYS B 1 427 ? 70.299 22.523 13.584 1.00 36.57 425 LYS B O 1
ATOM 7423 N N . PHE B 1 428 ? 68.196 23.136 13.045 1.00 27.37 426 PHE B N 1
ATOM 7424 C CA . PHE B 1 428 ? 68.365 22.767 11.650 1.00 32.62 426 PHE B CA 1
ATOM 7425 C C . PHE B 1 428 ? 67.561 23.707 10.775 1.00 29.09 426 PHE B C 1
ATOM 7426 O O . PHE B 1 428 ? 66.385 23.964 11.048 1.00 29.98 426 PHE B O 1
ATOM 7434 N N . HIS B 1 429 ? 68.212 24.207 9.729 1.00 31.54 427 HIS B N 1
ATOM 7435 C CA . HIS B 1 429 ? 67.560 24.921 8.645 1.00 28.78 427 HIS B CA 1
ATOM 7436 C C . HIS B 1 429 ? 67.633 24.069 7.387 1.00 27.81 427 HIS B C 1
ATOM 7437 O O . HIS B 1 429 ? 68.723 23.796 6.885 1.00 30.41 427 HIS B O 1
ATOM 7444 N N . TRP B 1 430 ? 66.469 23.696 6.859 1.00 28.32 428 TRP B N 1
ATOM 7445 C CA . TRP B 1 430 ? 66.334 22.760 5.739 1.00 29.86 428 TRP B CA 1
ATOM 7446 C C . TRP B 1 430 ? 66.138 23.464 4.397 1.00 34.03 428 TRP B C 1
ATOM 7447 O O . TRP B 1 430 ? 65.365 22.975 3.575 1.00 32.86 428 TRP B O 1
ATOM 7458 N N . GLY B 1 431 ? 66.784 24.594 4.127 1.00 31.44 429 GLY B N 1
ATOM 7459 C CA . GLY B 1 431 ? 66.465 25.346 2.926 1.00 26.63 429 GLY B CA 1
ATOM 7460 C C . GLY B 1 431 ? 67.570 26.307 2.544 1.00 33.67 429 GLY B C 1
ATOM 7461 O O . GLY B 1 431 ? 68.681 26.258 3.077 1.00 28.15 429 GLY B O 1
ATOM 7462 N N . GLY B 1 432 ? 67.248 27.188 1.598 1.00 37.38 430 GLY B N 1
ATOM 7463 C CA . GLY B 1 432 ? 68.213 28.155 1.104 1.00 29.91 430 GLY B CA 1
ATOM 7464 C C . GLY B 1 432 ? 68.564 27.927 -0.347 1.00 30.09 430 GLY B C 1
ATOM 7465 O O . GLY B 1 432 ? 67.696 27.529 -1.131 1.00 32.98 430 GLY B O 1
ATOM 7466 N N . ILE B 1 433 ? 69.824 28.166 -0.715 1.00 31.46 431 ILE B N 1
ATOM 7467 C CA . ILE B 1 433 ? 70.274 27.939 -2.087 1.00 31.83 431 ILE B CA 1
ATOM 7468 C C . ILE B 1 433 ? 70.636 26.464 -2.280 1.00 30.19 431 ILE B C 1
ATOM 7469 O O . ILE B 1 433 ? 71.407 25.887 -1.501 1.00 33.35 431 ILE B O 1
ATOM 7474 N N . LEU B 1 434 ? 70.108 25.859 -3.341 1.00 28.06 432 LEU B N 1
ATOM 7475 C CA . LEU B 1 434 ? 70.214 24.425 -3.566 1.00 33.95 432 LEU B CA 1
ATOM 7476 C C . LEU B 1 434 ? 70.888 24.117 -4.904 1.00 38.39 432 LEU B C 1
ATOM 7477 O O . LEU B 1 434 ? 70.950 24.952 -5.813 1.00 33.06 432 LEU B O 1
ATOM 7482 N N . ASP B 1 435 ? 71.393 22.885 -5.001 1.00 39.79 433 ASP B N 1
ATOM 7483 C CA . ASP B 1 435 ? 72.105 22.418 -6.183 1.00 40.70 433 ASP B CA 1
ATOM 7484 C C . ASP B 1 435 ? 71.129 21.947 -7.252 1.00 40.57 433 ASP B C 1
ATOM 7485 O O . ASP B 1 435 ? 70.288 21.076 -7.005 1.00 35.59 433 ASP B O 1
ATOM 7490 N N . SER B 1 436 ? 71.284 22.489 -8.458 1.00 35.37 434 SER B N 1
ATOM 7491 C CA . SER B 1 436 ? 70.469 22.049 -9.576 1.00 35.26 434 SER B CA 1
ATOM 7492 C C . SER B 1 436 ? 70.429 20.525 -9.700 1.00 37.97 434 SER B C 1
ATOM 7493 O O . SER B 1 436 ? 69.387 19.947 -10.038 1.00 28.22 434 SER B O 1
ATOM 7496 N N . LYS B 1 437 ? 71.553 19.853 -9.424 1.00 37.82 435 LYS B N 1
ATOM 7497 C CA . LYS B 1 437 ? 71.650 18.416 -9.670 1.00 34.15 435 LYS B CA 1
ATOM 7498 C C . LYS B 1 437 ? 70.911 17.569 -8.638 1.00 39.71 435 LYS B C 1
ATOM 7499 O O . LYS B 1 437 ? 70.658 16.382 -8.901 1.00 36.50 435 LYS B O 1
ATOM 7505 N N . SER B 1 438 ? 70.551 18.141 -7.485 1.00 32.37 436 SER B N 1
ATOM 7506 C CA . SER B 1 438 ? 70.054 17.358 -6.368 1.00 31.07 436 SER B CA 1
ATOM 7507 C C . SER B 1 438 ? 68.608 16.934 -6.572 1.00 32.79 436 SER B C 1
ATOM 7508 O O . SER B 1 438 ? 67.885 17.470 -7.417 1.00 33.97 436 SER B O 1
ATOM 7511 N N . TYR B 1 439 ? 68.170 15.996 -5.723 1.00 27.10 437 TYR B N 1
ATOM 7512 C CA . TYR B 1 439 ? 66.821 15.478 -5.836 1.00 29.94 437 TYR B CA 1
ATOM 7513 C C . TYR B 1 439 ? 65.791 16.564 -5.553 1.00 29.24 437 TYR B C 1
ATOM 7514 O O . TYR B 1 439 ? 64.646 16.433 -5.993 1.00 30.78 437 TYR B O 1
ATOM 7523 N N . ASP B 1 440 ? 66.168 17.647 -4.860 1.00 29.78 438 ASP B N 1
ATOM 7524 C CA . ASP B 1 440 ? 65.203 18.724 -4.622 1.00 29.31 438 ASP B CA 1
ATOM 7525 C C . ASP B 1 440 ? 64.711 19.378 -5.913 1.00 32.15 438 ASP B C 1
ATOM 7526 O O . ASP B 1 440 ? 63.643 20.002 -5.905 1.00 31.65 438 ASP B O 1
ATOM 7531 N N . PHE B 1 441 ? 65.418 19.215 -7.037 1.00 36.20 439 PHE B N 1
ATOM 7532 C CA . PHE B 1 441 ? 64.905 19.709 -8.306 1.00 32.44 439 PHE B CA 1
ATOM 7533 C C . PHE B 1 441 ? 64.327 18.608 -9.188 1.00 30.60 439 PHE B C 1
ATOM 7534 O O . PHE B 1 441 ? 63.811 18.920 -10.274 1.00 28.35 439 PHE B O 1
ATOM 7542 N N . GLU B 1 442 ? 64.322 17.345 -8.721 1.00 29.37 440 GLU B N 1
ATOM 7543 C CA . GLU B 1 442 ? 63.850 16.241 -9.562 1.00 30.04 440 GLU B CA 1
ATOM 7544 C C . GLU B 1 442 ? 62.336 16.232 -9.711 1.00 29.41 440 GLU B C 1
ATOM 7545 O O . GLU B 1 442 ? 61.822 15.927 -10.793 1.00 30.16 440 GLU B O 1
ATOM 7551 N N . GLN B 1 443 ? 61.598 16.497 -8.639 1.00 30.34 441 GLN B N 1
ATOM 7552 C CA . GLN B 1 443 ? 60.145 16.399 -8.763 1.00 27.32 441 GLN B CA 1
ATOM 7553 C C . GLN B 1 443 ? 59.625 17.618 -9.535 1.00 24.86 441 GLN B C 1
ATOM 7554 O O . GLN B 1 443 ? 58.622 17.512 -10.245 1.00 20.21 441 GLN B O 1
ATOM 7560 N N . PRO B 1 444 ? 60.261 18.791 -9.410 1.00 26.87 442 PRO B N 1
ATOM 7561 C CA . PRO B 1 444 ? 59.964 19.885 -10.361 1.00 25.67 442 PRO B CA 1
ATOM 7562 C C . PRO B 1 444 ? 60.178 19.508 -11.814 1.00 27.03 442 PRO B C 1
ATOM 7563 O O . PRO B 1 444 ? 59.335 19.813 -12.672 1.00 23.88 442 PRO B O 1
ATOM 7567 N N . ARG B 1 445 ? 61.297 18.854 -12.120 1.00 24.70 443 ARG B N 1
ATOM 7568 C CA . ARG B 1 445 ? 61.523 18.412 -13.494 1.00 32.52 443 ARG B CA 1
ATOM 7569 C C . ARG B 1 445 ? 60.402 17.490 -13.950 1.00 30.01 443 ARG B C 1
ATOM 7570 O O . ARG B 1 445 ? 59.920 17.593 -15.088 1.00 23.69 443 ARG B O 1
ATOM 7578 N N . ALA B 1 446 ? 59.944 16.610 -13.059 1.00 28.03 444 ALA B N 1
ATOM 7579 C CA . ALA B 1 446 ? 58.859 15.700 -13.404 1.00 30.06 444 ALA B CA 1
ATOM 7580 C C . ALA B 1 446 ? 57.559 16.448 -13.631 1.00 32.42 444 ALA B C 1
ATOM 7581 O O . ALA B 1 446 ? 56.722 16.001 -14.434 1.00 27.56 444 ALA B O 1
ATOM 7583 N N . LEU B 1 447 ? 57.363 17.574 -12.928 1.00 27.56 445 LEU B N 1
ATOM 7584 C CA . LEU B 1 447 ? 56.145 18.346 -13.134 1.00 29.39 445 LEU B CA 1
ATOM 7585 C C . LEU B 1 447 ? 56.177 19.022 -14.498 1.00 28.45 445 LEU B C 1
ATOM 7586 O O . LEU B 1 447 ? 55.158 19.073 -15.194 1.00 29.71 445 LEU B O 1
ATOM 7591 N N . TRP B 1 448 ? 57.337 19.548 -14.893 1.00 22.70 446 TRP B N 1
ATOM 7592 C CA . TRP B 1 448 ? 57.512 19.991 -16.269 1.00 31.03 446 TRP B CA 1
ATOM 7593 C C . TRP B 1 448 ? 57.101 18.892 -17.246 1.00 28.44 446 TRP B C 1
ATOM 7594 O O . TRP B 1 448 ? 56.285 19.117 -18.146 1.00 24.27 446 TRP B O 1
ATOM 7605 N N . LYS B 1 449 ? 57.624 17.679 -17.057 1.00 26.37 447 LYS B N 1
ATOM 7606 C CA . LYS B 1 449 ? 57.231 16.575 -17.936 1.00 31.43 447 LYS B CA 1
ATOM 7607 C C . LYS B 1 449 ? 55.714 16.357 -17.892 1.00 32.00 447 LYS B C 1
ATOM 7608 O O . LYS B 1 449 ? 55.085 16.094 -18.926 1.00 31.73 447 LYS B O 1
ATOM 7614 N N . VAL B 1 450 ? 55.098 16.497 -16.714 1.00 28.79 448 VAL B N 1
ATOM 7615 C CA . VAL B 1 450 ? 53.652 16.316 -16.624 1.00 30.10 448 VAL B CA 1
ATOM 7616 C C . VAL B 1 450 ? 52.920 17.414 -17.386 1.00 28.72 448 VAL B C 1
ATOM 7617 O O . VAL B 1 450 ? 51.965 17.133 -18.120 1.00 28.23 448 VAL B O 1
ATOM 7621 N N . PHE B 1 451 ? 53.352 18.680 -17.248 1.00 28.85 449 PHE B N 1
ATOM 7622 C CA . PHE B 1 451 ? 52.757 19.733 -18.071 1.00 29.57 449 PHE B CA 1
ATOM 7623 C C . PHE B 1 451 ? 52.792 19.309 -19.536 1.00 30.70 449 PHE B C 1
ATOM 7624 O O . PHE B 1 451 ? 51.795 19.435 -20.254 1.00 29.61 449 PHE B O 1
ATOM 7632 N N . GLY B 1 452 ? 53.925 18.746 -19.969 1.00 26.41 450 GLY B N 1
ATOM 7633 C CA . GLY B 1 452 ? 54.127 18.436 -21.375 1.00 26.85 450 GLY B CA 1
ATOM 7634 C C . GLY B 1 452 ? 53.121 17.457 -21.941 1.00 31.93 450 GLY B C 1
ATOM 7635 O O . GLY B 1 452 ? 52.873 17.466 -23.145 1.00 39.50 450 GLY B O 1
ATOM 7636 N N . LYS B 1 453 ? 52.532 16.608 -21.090 1.00 30.34 451 LYS B N 1
ATOM 7637 C CA . LYS B 1 453 ? 51.549 15.615 -21.510 1.00 27.40 451 LYS B CA 1
ATOM 7638 C C . LYS B 1 453 ? 50.210 16.214 -21.907 1.00 28.46 451 LYS B C 1
ATOM 7639 O O . LYS B 1 453 ? 49.362 15.491 -22.455 1.00 26.23 451 LYS B O 1
ATOM 7645 N N . THR B 1 454 ? 49.975 17.486 -21.611 1.00 27.20 452 THR B N 1
ATOM 7646 C CA . THR B 1 454 ? 48.751 18.154 -22.038 1.00 33.67 452 THR B CA 1
ATOM 7647 C C . THR B 1 454 ? 49.112 19.365 -22.892 1.00 34.49 452 THR B C 1
ATOM 7648 O O . THR B 1 454 ? 49.809 20.273 -22.399 1.00 34.73 452 THR B O 1
ATOM 7652 N N . PRO B 1 455 ? 48.652 19.449 -24.142 1.00 33.49 453 PRO B N 1
ATOM 7653 C CA . PRO B 1 455 ? 48.972 20.617 -24.978 1.00 36.98 453 PRO B CA 1
ATOM 7654 C C . PRO B 1 455 ? 48.577 21.937 -24.333 1.00 43.44 453 PRO B C 1
ATOM 7655 O O . PRO B 1 455 ? 47.444 22.118 -23.868 1.00 41.35 453 PRO B O 1
ATOM 7659 N N . GLY B 1 456 ? 49.522 22.879 -24.336 1.00 34.28 454 GLY B N 1
ATOM 7660 C CA . GLY B 1 456 ? 49.298 24.199 -23.812 1.00 35.26 454 GLY B CA 1
ATOM 7661 C C . GLY B 1 456 ? 49.783 24.435 -22.390 1.00 32.33 454 GLY B C 1
ATOM 7662 O O . GLY B 1 456 ? 50.010 25.585 -22.019 1.00 30.65 454 GLY B O 1
ATOM 7663 N N . GLN B 1 457 ? 49.922 23.390 -21.574 1.00 39.13 455 GLN B N 1
ATOM 7664 C CA . GLN B 1 457 ? 50.208 23.627 -20.162 1.00 34.34 455 GLN B CA 1
ATOM 7665 C C . GLN B 1 457 ? 51.609 24.190 -19.963 1.00 25.75 455 GLN B C 1
ATOM 7666 O O . GLN B 1 457 ? 51.791 25.123 -19.173 1.00 31.36 455 GLN B O 1
ATOM 7672 N N . GLN B 1 458 ? 52.588 23.709 -20.719 1.00 25.99 456 GLN B N 1
ATOM 7673 C CA . GLN B 1 458 ? 53.964 24.252 -20.601 1.00 30.86 456 GLN B CA 1
ATOM 7674 C C . GLN B 1 458 ? 53.989 25.718 -21.051 1.00 32.68 456 GLN B C 1
ATOM 7675 O O . GLN B 1 458 ? 54.629 26.518 -20.393 1.00 30.99 456 GLN B O 1
ATOM 7681 N N . ARG B 1 459 ? 53.311 26.013 -22.156 1.00 34.47 457 ARG B N 1
ATOM 7682 C CA . ARG B 1 459 ? 53.234 27.367 -22.746 1.00 29.31 457 ARG B CA 1
ATOM 7683 C C . ARG B 1 459 ? 52.593 28.301 -21.723 1.00 32.56 457 ARG B C 1
ATOM 7684 O O . ARG B 1 459 ? 53.184 29.326 -21.436 1.00 28.86 457 ARG B O 1
ATOM 7692 N N . ASN B 1 460 ? 51.439 27.903 -21.201 1.00 25.41 458 ASN B N 1
ATOM 7693 C CA . ASN B 1 460 ? 50.687 28.681 -20.191 1.00 34.84 458 ASN B CA 1
ATOM 7694 C C . ASN B 1 460 ? 51.530 28.891 -18.931 1.00 26.04 458 ASN B C 1
ATOM 7695 O O . ASN B 1 460 ? 51.522 29.978 -18.421 1.00 35.13 458 ASN B O 1
ATOM 7700 N N . PHE B 1 461 ? 52.239 27.873 -18.466 1.00 30.36 459 PHE B N 1
ATOM 7701 C CA . PHE B 1 461 ? 53.042 28.034 -17.259 1.00 27.74 459 PHE B CA 1
ATOM 7702 C C . PHE B 1 461 ? 54.055 29.149 -17.433 1.00 27.44 459 PHE B C 1
ATOM 7703 O O . PHE B 1 461 ? 54.198 30.013 -16.570 1.00 24.72 459 PHE B O 1
ATOM 7711 N N . CYS B 1 462 ? 54.790 29.127 -18.540 1.00 32.44 460 CYS B N 1
ATOM 7712 C CA . CYS B 1 462 ? 55.785 30.166 -18.779 1.00 35.57 460 CYS B CA 1
ATOM 7713 C C . CYS B 1 462 ? 55.127 31.522 -18.942 1.00 30.17 460 CYS B C 1
ATOM 7714 O O . CYS B 1 462 ? 55.637 32.528 -18.447 1.00 31.64 460 CYS B O 1
ATOM 7717 N N . HIS B 1 463 ? 54.006 31.576 -19.656 1.00 32.68 461 HIS B N 1
ATOM 7718 C CA . HIS B 1 463 ? 53.264 32.822 -19.752 1.00 34.36 461 HIS B CA 1
ATOM 7719 C C . HIS B 1 463 ? 52.837 33.308 -18.366 1.00 28.84 461 HIS B C 1
ATOM 7720 O O . HIS B 1 463 ? 53.059 34.466 -18.010 1.00 28.41 461 HIS B O 1
ATOM 7727 N N . ASN B 1 464 ? 52.264 32.418 -17.545 1.00 34.43 462 ASN B N 1
ATOM 7728 C CA . ASN B 1 464 ? 51.773 32.834 -16.228 1.00 27.82 462 ASN B CA 1
ATOM 7729 C C . ASN B 1 464 ? 52.894 33.384 -15.348 1.00 26.63 462 ASN B C 1
ATOM 7730 O O . ASN B 1 464 ? 52.707 34.391 -14.656 1.00 28.05 462 ASN B O 1
ATOM 7735 N N . VAL B 1 465 ? 54.073 32.759 -15.362 1.00 25.65 463 VAL B N 1
ATOM 7736 C CA . VAL B 1 465 ? 55.194 33.347 -14.637 1.00 27.26 463 VAL B CA 1
ATOM 7737 C C . VAL B 1 465 ? 55.556 34.704 -15.237 1.00 29.04 463 VAL B C 1
ATOM 7738 O O . VAL B 1 465 ? 55.775 35.690 -14.521 1.00 28.97 463 VAL B O 1
ATOM 7742 N N . ALA B 1 466 ? 55.630 34.768 -16.559 1.00 29.94 464 ALA B N 1
ATOM 7743 C CA . ALA B 1 466 ? 56.227 35.920 -17.217 1.00 41.61 464 ALA B CA 1
ATOM 7744 C C . ALA B 1 466 ? 55.470 37.202 -16.886 1.00 27.18 464 ALA B C 1
ATOM 7745 O O . ALA B 1 466 ? 56.083 38.226 -16.579 1.00 31.34 464 ALA B O 1
ATOM 7747 N N . VAL B 1 467 ? 54.139 37.171 -16.960 1.00 27.49 465 VAL B N 1
ATOM 7748 C CA . VAL B 1 467 ? 53.380 38.395 -16.726 1.00 26.78 465 VAL B CA 1
ATOM 7749 C C . VAL B 1 467 ? 53.591 38.871 -15.301 1.00 26.82 465 VAL B C 1
ATOM 7750 O O . VAL B 1 467 ? 53.580 40.071 -15.037 1.00 32.72 465 VAL B O 1
ATOM 7754 N N . HIS B 1 468 ? 53.822 37.946 -14.365 1.00 32.59 466 HIS B N 1
ATOM 7755 C CA . HIS B 1 468 ? 53.999 38.317 -12.963 1.00 24.82 466 HIS B CA 1
ATOM 7756 C C . HIS B 1 468 ? 55.386 38.893 -12.710 1.00 29.96 466 HIS B C 1
ATOM 7757 O O . HIS B 1 468 ? 55.520 39.937 -12.062 1.00 26.68 466 HIS B O 1
ATOM 7764 N N . VAL B 1 469 ? 56.431 38.228 -13.215 1.00 23.82 467 VAL B N 1
ATOM 7765 C CA . VAL B 1 469 ? 57.795 38.637 -12.906 1.00 23.16 467 VAL B CA 1
ATOM 7766 C C . VAL B 1 469 ? 58.258 39.833 -13.729 1.00 33.91 467 VAL B C 1
ATOM 7767 O O . VAL B 1 469 ? 59.295 40.441 -13.409 1.00 28.91 467 VAL B O 1
ATOM 7771 N N . ALA B 1 470 ? 57.532 40.188 -14.790 1.00 30.59 468 ALA B N 1
ATOM 7772 C CA . ALA B 1 470 ? 57.866 41.403 -15.521 1.00 35.25 468 ALA B CA 1
ATOM 7773 C C . ALA B 1 470 ? 57.688 42.655 -14.667 1.00 37.45 468 ALA B C 1
ATOM 7774 O O . ALA B 1 470 ? 58.278 43.696 -14.981 1.00 36.14 468 ALA B O 1
ATOM 7776 N N . ALA B 1 471 ? 56.889 42.595 -13.604 1.00 28.35 469 ALA B N 1
ATOM 7777 C CA . ALA B 1 471 ? 56.779 43.774 -12.754 1.00 27.53 469 ALA B CA 1
ATOM 7778 C C . ALA B 1 471 ? 57.952 43.918 -11.802 1.00 28.17 469 ALA B C 1
ATOM 7779 O O . ALA B 1 471 ? 58.071 44.950 -11.144 1.00 31.26 469 ALA B O 1
ATOM 7781 N N . ALA B 1 472 ? 58.830 42.935 -11.717 1.00 35.70 470 ALA B N 1
ATOM 7782 C CA . ALA B 1 472 ? 59.979 43.069 -10.837 1.00 36.92 470 ALA B CA 1
ATOM 7783 C C . ALA B 1 472 ? 61.100 43.761 -11.594 1.00 29.77 470 ALA B C 1
ATOM 7784 O O . ALA B 1 472 ? 61.084 43.837 -12.817 1.00 32.21 470 ALA B O 1
ATOM 7786 N N . ASN B 1 473 ? 62.085 44.262 -10.858 1.00 31.38 471 ASN B N 1
ATOM 7787 C CA . ASN B 1 473 ? 63.172 44.960 -11.517 1.00 30.15 471 ASN B CA 1
ATOM 7788 C C . ASN B 1 473 ? 64.086 43.954 -12.228 1.00 37.02 471 ASN B C 1
ATOM 7789 O O . ASN B 1 473 ? 63.903 42.740 -12.145 1.00 38.98 471 ASN B O 1
ATOM 7794 N N . HIS B 1 474 ? 65.067 44.462 -12.971 1.00 39.28 472 HIS B N 1
ATOM 7795 C CA . HIS B 1 474 ? 65.763 43.583 -13.902 1.00 30.86 472 HIS B CA 1
ATOM 7796 C C . HIS B 1 474 ? 66.703 42.640 -13.186 1.00 32.26 472 HIS B C 1
ATOM 7797 O O . HIS B 1 474 ? 66.932 41.520 -13.658 1.00 35.36 472 HIS B O 1
ATOM 7804 N N . GLU B 1 475 ? 67.267 43.070 -12.063 1.00 39.17 473 GLU B N 1
ATOM 7805 C CA . GLU B 1 475 ? 68.178 42.206 -11.321 1.00 43.61 473 GLU B CA 1
ATOM 7806 C C . GLU B 1 475 ? 67.434 41.020 -10.713 1.00 40.19 473 GLU B C 1
ATOM 7807 O O . GLU B 1 475 ? 67.935 39.896 -10.735 1.00 37.11 473 GLU B O 1
ATOM 7813 N N . ILE B 1 476 ? 66.238 41.253 -10.164 1.00 34.15 474 ILE B N 1
ATOM 7814 C CA . ILE B 1 476 ? 65.420 40.159 -9.651 1.00 36.37 474 ILE B CA 1
ATOM 7815 C C . ILE B 1 476 ? 65.010 39.217 -10.786 1.00 31.45 474 ILE B C 1
ATOM 7816 O O . ILE B 1 476 ? 65.057 37.992 -10.645 1.00 33.02 474 ILE B O 1
ATOM 7821 N N . GLN B 1 477 ? 64.540 39.777 -11.897 1.00 28.75 475 GLN B N 1
ATOM 7822 C CA . GLN B 1 477 ? 64.162 38.975 -13.051 1.00 30.58 475 GLN B CA 1
ATOM 7823 C C . GLN B 1 477 ? 65.274 38.028 -13.434 1.00 32.61 475 GLN B C 1
ATOM 7824 O O . GLN B 1 477 ? 65.036 36.856 -13.769 1.00 33.21 475 GLN B O 1
ATOM 7830 N N . ASP B 1 478 ? 66.498 38.535 -13.413 1.00 30.66 476 ASP B N 1
ATOM 7831 C CA . ASP B 1 478 ? 67.646 37.708 -13.730 1.00 35.55 476 ASP B CA 1
ATOM 7832 C C . ASP B 1 478 ? 67.711 36.514 -12.788 1.00 30.19 476 ASP B C 1
ATOM 7833 O O . ASP B 1 478 ? 67.731 35.361 -13.241 1.00 36.67 476 ASP B O 1
ATOM 7838 N N . ARG B 1 479 ? 67.684 36.770 -11.465 1.00 32.78 477 ARG B N 1
ATOM 7839 C CA . ARG B 1 479 ? 67.685 35.683 -10.483 1.00 34.73 477 ARG B CA 1
ATOM 7840 C C . ARG B 1 479 ? 66.556 34.685 -10.727 1.00 30.04 477 ARG B C 1
ATOM 7841 O O . ARG B 1 479 ? 66.726 33.493 -10.470 1.00 35.26 477 ARG B O 1
ATOM 7849 N N . VAL B 1 480 ? 65.405 35.144 -11.220 1.00 30.99 478 VAL B N 1
ATOM 7850 C CA . VAL B 1 480 ? 64.275 34.249 -11.455 1.00 30.19 478 VAL B CA 1
ATOM 7851 C C . VAL B 1 480 ? 64.543 33.312 -12.624 1.00 31.99 478 VAL B C 1
ATOM 7852 O O . VAL B 1 480 ? 64.253 32.112 -12.548 1.00 31.98 478 VAL B O 1
ATOM 7856 N N . PHE B 1 481 ? 65.036 33.848 -13.740 1.00 35.17 479 PHE B N 1
ATOM 7857 C CA . PHE B 1 481 ? 65.357 32.993 -14.882 1.00 38.97 479 PHE B CA 1
ATOM 7858 C C . PHE B 1 481 ? 66.355 31.916 -14.473 1.00 32.61 479 PHE B C 1
ATOM 7859 O O . PHE B 1 481 ? 66.219 30.742 -14.826 1.00 28.17 479 PHE B O 1
ATOM 7867 N N . GLU B 1 482 ? 67.339 32.333 -13.697 1.00 32.91 480 GLU B N 1
ATOM 7868 C CA . GLU B 1 482 ? 68.422 31.477 -13.176 1.00 35.21 480 GLU B CA 1
ATOM 7869 C C . GLU B 1 482 ? 67.822 30.415 -12.251 1.00 39.50 480 GLU B C 1
ATOM 7870 O O . GLU B 1 482 ? 68.270 29.296 -12.309 1.00 42.42 480 GLU B O 1
ATOM 7876 N N . TYR B 1 483 ? 66.792 30.779 -11.494 1.00 38.28 481 TYR B N 1
ATOM 7877 C CA . TYR B 1 483 ? 66.087 29.888 -10.543 1.00 31.86 481 TYR B CA 1
ATOM 7878 C C . TYR B 1 483 ? 65.307 28.813 -11.307 1.00 29.16 481 TYR B C 1
ATOM 7879 O O . TYR B 1 483 ? 65.455 27.659 -11.007 1.00 31.20 481 TYR B O 1
ATOM 7888 N N . PHE B 1 484 ? 64.530 29.206 -12.300 1.00 27.89 482 PHE B N 1
ATOM 7889 C CA . PHE B 1 484 ? 63.749 28.234 -13.095 1.00 28.79 482 PHE B CA 1
ATOM 7890 C C . PHE B 1 484 ? 64.676 27.362 -13.941 1.00 31.40 482 PHE B C 1
ATOM 7891 O O . PHE B 1 484 ? 64.305 26.258 -14.242 1.00 25.77 482 PHE B O 1
ATOM 7899 N N . SER B 1 485 ? 65.851 27.877 -14.282 1.00 35.81 483 SER B N 1
ATOM 7900 C CA . SER B 1 485 ? 66.790 27.113 -15.090 1.00 31.30 483 SER B CA 1
ATOM 7901 C C . SER B 1 485 ? 67.443 25.980 -14.299 1.00 29.78 483 SER B C 1
ATOM 7902 O O . SER B 1 485 ? 67.975 25.049 -14.904 1.00 33.76 483 SER B O 1
ATOM 7905 N N . LYS B 1 486 ? 67.415 26.037 -12.967 1.00 30.06 484 LYS B N 1
ATOM 7906 C CA . LYS B 1 486 ? 67.864 24.916 -12.159 1.00 26.38 484 LYS B CA 1
ATOM 7907 C C . LYS B 1 486 ? 66.974 23.695 -12.348 1.00 27.76 484 LYS B C 1
ATOM 7908 O O . LYS B 1 486 ? 67.401 22.575 -12.051 1.00 25.08 484 LYS B O 1
ATOM 7914 N N . VAL B 1 487 ? 65.754 23.888 -12.843 1.00 24.70 485 VAL B N 1
ATOM 7915 C CA . VAL B 1 487 ? 64.882 22.780 -13.154 1.00 26.28 485 VAL B CA 1
ATOM 7916 C C . VAL B 1 487 ? 65.332 22.202 -14.493 1.00 30.89 485 VAL B C 1
ATOM 7917 O O . VAL B 1 487 ? 65.957 21.135 -14.539 1.00 28.98 485 VAL B O 1
ATOM 7921 N N . TYR B 1 488 ? 65.062 22.961 -15.547 1.00 35.83 486 TYR B N 1
ATOM 7922 C CA . TYR B 1 488 ? 65.495 22.706 -16.937 1.00 33.22 486 TYR B CA 1
ATOM 7923 C C . TYR B 1 488 ? 65.842 24.075 -17.501 1.00 35.25 486 TYR B C 1
ATOM 7924 O O . TYR B 1 488 ? 65.096 25.000 -17.299 1.00 32.00 486 TYR B O 1
ATOM 7933 N N . PRO B 1 489 ? 67.002 24.256 -18.144 1.00 36.52 487 PRO B N 1
ATOM 7934 C CA . PRO B 1 489 ? 67.363 25.541 -18.717 1.00 33.57 487 PRO B CA 1
ATOM 7935 C C . PRO B 1 489 ? 66.387 26.076 -19.774 1.00 38.41 487 PRO B C 1
ATOM 7936 O O . PRO B 1 489 ? 66.288 27.235 -19.870 1.00 37.68 487 PRO B O 1
ATOM 7940 N N . GLU B 1 490 ? 65.713 25.203 -20.520 1.00 35.50 488 GLU B N 1
ATOM 7941 C CA . GLU B 1 490 ? 64.630 25.612 -21.435 1.00 31.73 488 GLU B CA 1
ATOM 7942 C C . GLU B 1 490 ? 63.608 26.475 -20.692 1.00 35.26 488 GLU B C 1
ATOM 7943 O O . GLU B 1 490 ? 63.191 27.445 -21.266 1.00 38.73 488 GLU B O 1
ATOM 7949 N N . ILE B 1 491 ? 63.278 26.148 -19.448 1.00 34.13 489 ILE B N 1
ATOM 7950 C CA . ILE B 1 491 ? 62.267 26.895 -18.767 1.00 34.71 489 ILE B CA 1
ATOM 7951 C C . ILE B 1 491 ? 62.633 28.321 -18.482 1.00 38.55 489 ILE B C 1
ATOM 7952 O O . ILE B 1 491 ? 61.881 29.208 -18.755 1.00 33.16 489 ILE B O 1
ATOM 7957 N N . GLY B 1 492 ? 63.821 28.519 -17.952 1.00 33.58 490 GLY B N 1
ATOM 7958 C CA . GLY B 1 492 ? 64.275 29.860 -17.637 1.00 34.62 490 GLY B CA 1
ATOM 7959 C C . GLY B 1 492 ? 64.402 30.727 -18.872 1.00 43.14 490 GLY B C 1
ATOM 7960 O O . GLY B 1 492 ? 64.039 31.906 -18.855 1.00 40.53 490 GLY B O 1
ATOM 7961 N N . ASP B 1 493 ? 64.904 30.147 -19.964 1.00 41.60 491 ASP B N 1
ATOM 7962 C CA . ASP B 1 493 ? 65.125 30.903 -21.193 1.00 36.15 491 ASP B CA 1
ATOM 7963 C C . ASP B 1 493 ? 63.803 31.240 -21.864 1.00 34.30 491 ASP B C 1
ATOM 7964 O O . ASP B 1 493 ? 63.582 32.381 -22.275 1.00 41.48 491 ASP B O 1
ATOM 7969 N N . GLN B 1 494 ? 62.898 30.271 -21.944 1.00 31.64 492 GLN B N 1
ATOM 7970 C CA . GLN B 1 494 ? 61.567 30.535 -22.478 1.00 39.70 492 GLN B CA 1
ATOM 7971 C C . GLN B 1 494 ? 60.911 31.687 -21.721 1.00 37.91 492 GLN B C 1
ATOM 7972 O O . GLN B 1 494 ? 60.268 32.546 -22.326 1.00 43.41 492 GLN B O 1
ATOM 7978 N N . ILE B 1 495 ? 61.111 31.757 -20.400 1.00 43.16 493 ILE B N 1
ATOM 7979 C CA . ILE B 1 495 ? 60.516 32.839 -19.620 1.00 38.58 493 ILE B CA 1
ATOM 7980 C C . ILE B 1 495 ? 61.268 34.142 -19.841 1.00 37.88 493 ILE B C 1
ATOM 7981 O O . ILE B 1 495 ? 60.658 35.208 -19.938 1.00 38.85 493 ILE B O 1
ATOM 7986 N N . ARG B 1 496 ? 62.598 34.092 -19.874 1.00 36.26 494 ARG B N 1
ATOM 7987 C CA . ARG B 1 496 ? 63.381 35.298 -20.148 1.00 41.74 494 ARG B CA 1
ATOM 7988 C C . ARG B 1 496 ? 62.941 35.973 -21.437 1.00 38.30 494 ARG B C 1
ATOM 7989 O O . ARG B 1 496 ? 62.863 37.202 -21.494 1.00 40.95 494 ARG B O 1
ATOM 7997 N N . LYS B 1 497 ? 62.657 35.186 -22.483 1.00 43.73 495 LYS B N 1
ATOM 7998 C CA . LYS B 1 497 ? 62.266 35.754 -23.770 1.00 40.09 495 LYS B CA 1
ATOM 7999 C C . LYS B 1 497 ? 60.969 36.521 -23.645 1.00 41.21 495 LYS B C 1
ATOM 8000 O O . LYS B 1 497 ? 60.869 37.663 -24.104 1.00 46.01 495 LYS B O 1
ATOM 8006 N N . GLU B 1 498 ? 59.952 35.905 -23.041 1.00 39.31 496 GLU B N 1
ATOM 8007 C CA . GLU B 1 498 ? 58.669 36.588 -22.974 1.00 46.92 496 GLU B CA 1
ATOM 8008 C C . GLU B 1 498 ? 58.726 37.778 -22.025 1.00 40.97 496 GLU B C 1
ATOM 8009 O O . GLU B 1 498 ? 58.040 38.780 -22.251 1.00 41.07 496 GLU B O 1
ATOM 8015 N N . VAL B 1 499 ? 59.559 37.704 -20.988 1.00 37.67 497 VAL B N 1
ATOM 8016 C CA . VAL B 1 499 ? 59.665 38.806 -20.043 1.00 39.63 497 VAL B CA 1
ATOM 8017 C C . VAL B 1 499 ? 60.335 39.993 -20.723 1.00 47.53 497 VAL B C 1
ATOM 8018 O O . VAL B 1 499 ? 60.015 41.157 -20.443 1.00 44.34 497 VAL B O 1
ATOM 8022 N N . LEU B 1 500 ? 61.249 39.724 -21.649 1.00 47.71 498 LEU B N 1
ATOM 8023 C CA . LEU B 1 500 ? 61.936 40.813 -22.327 1.00 45.93 498 LEU B CA 1
ATOM 8024 C C . LEU B 1 500 ? 60.989 41.591 -23.235 1.00 39.57 498 LEU B C 1
ATOM 8025 O O . LEU B 1 500 ? 61.101 42.816 -23.346 1.00 36.09 498 LEU B O 1
ATOM 8030 N N . GLN B 1 501 ? 60.044 40.904 -23.881 1.00 38.36 499 GLN B N 1
ATOM 8031 C CA . GLN B 1 501 ? 59.019 41.614 -24.643 1.00 43.26 499 GLN B CA 1
ATOM 8032 C C . GLN B 1 501 ? 58.189 42.510 -23.736 1.00 41.55 499 GLN B C 1
ATOM 8033 O O . GLN B 1 501 ? 57.906 43.661 -24.084 1.00 45.87 499 GLN B O 1
ATOM 8039 N N . LEU B 1 502 ? 57.798 42.002 -22.560 1.00 42.05 500 LEU B N 1
ATOM 8040 C CA . LEU B 1 502 ? 56.948 42.756 -21.653 1.00 36.30 500 LEU B CA 1
ATOM 8041 C C . LEU B 1 502 ? 57.715 43.804 -20.868 1.00 38.04 500 LEU B C 1
ATOM 8042 O O . LEU B 1 502 ? 57.114 44.776 -20.405 1.00 43.09 500 LEU B O 1
ATOM 8047 N N . SER B 1 503 ? 59.018 43.614 -20.685 1.00 39.27 501 SER B N 1
ATOM 8048 C CA . SER B 1 503 ? 59.839 44.484 -19.836 1.00 40.55 501 SER B CA 1
ATOM 8049 C C . SER B 1 503 ? 61.142 44.788 -20.568 1.00 46.57 501 SER B C 1
ATOM 8050 O O . SER B 1 503 ? 62.200 44.248 -20.238 1.00 46.91 501 SER B O 1
ATOM 8053 N N . PRO B 1 504 ? 61.096 45.654 -21.585 1.00 56.50 502 PRO B N 1
ATOM 8054 C CA . PRO B 1 504 ? 62.274 45.849 -22.436 1.00 45.07 502 PRO B CA 1
ATOM 8055 C C . PRO B 1 504 ? 63.471 46.384 -21.671 1.00 45.53 502 PRO B C 1
ATOM 8056 O O . PRO B 1 504 ? 63.331 47.087 -20.666 1.00 41.78 502 PRO B O 1
ATOM 8060 N N . ARG B 1 505 ? 64.663 46.045 -22.181 1.00 51.33 503 ARG B N 1
ATOM 8061 C CA . ARG B 1 505 ? 65.938 46.505 -21.640 1.00 55.95 503 ARG B CA 1
ATOM 8062 C C . ARG B 1 505 ? 66.771 47.209 -22.715 1.00 58.06 503 ARG B C 1
ATOM 8063 O O . ARG B 1 505 ? 66.748 46.836 -23.895 1.00 58.73 503 ARG B O 1
ATOM 8071 N N . GLY B 1 506 ? 67.529 48.217 -22.290 1.00 56.70 504 GLY B N 1
ATOM 8072 C CA . GLY B 1 506 ? 68.412 48.941 -23.190 1.00 69.25 504 GLY B CA 1
ATOM 8073 C C . GLY B 1 506 ? 67.759 49.358 -24.497 1.00 64.93 504 GLY B C 1
ATOM 8074 O O . GLY B 1 506 ? 66.696 49.984 -24.502 1.00 74.57 504 GLY B O 1
ATOM 8075 N N . GLN C 1 5 ? 77.212 50.222 10.959 1.00 70.41 3 GLN C N 1
ATOM 8076 C CA . GLN C 1 5 ? 77.105 48.774 11.157 1.00 81.48 3 GLN C CA 1
ATOM 8077 C C . GLN C 1 5 ? 75.655 48.302 11.001 1.00 75.45 3 GLN C C 1
ATOM 8078 O O . GLN C 1 5 ? 74.711 49.020 11.371 1.00 64.01 3 GLN C O 1
ATOM 8084 N N . PRO C 1 6 ? 75.470 47.093 10.478 1.00 64.22 4 PRO C N 1
ATOM 8085 C CA . PRO C 1 6 ? 74.118 46.568 10.309 1.00 57.95 4 PRO C CA 1
ATOM 8086 C C . PRO C 1 6 ? 73.572 46.073 11.637 1.00 56.52 4 PRO C C 1
ATOM 8087 O O . PRO C 1 6 ? 74.336 45.598 12.495 1.00 56.22 4 PRO C O 1
ATOM 8091 N N . PRO C 1 7 ? 72.263 46.180 11.859 1.00 46.41 5 PRO C N 1
ATOM 8092 C CA . PRO C 1 7 ? 71.700 45.787 13.157 1.00 46.49 5 PRO C CA 1
ATOM 8093 C C . PRO C 1 7 ? 71.722 44.273 13.381 1.00 40.46 5 PRO C C 1
ATOM 8094 O O . PRO C 1 7 ? 71.767 43.466 12.450 1.00 38.55 5 PRO C O 1
ATOM 8098 N N . LYS C 1 8 ? 71.706 43.897 14.656 1.00 37.00 6 LYS C N 1
ATOM 8099 C CA . LYS C 1 8 ? 71.604 42.495 15.013 1.00 41.19 6 LYS C CA 1
ATOM 8100 C C . LYS C 1 8 ? 70.157 42.056 14.961 1.00 29.36 6 LYS C C 1
ATOM 8101 O O . LYS C 1 8 ? 69.266 42.755 15.442 1.00 29.58 6 LYS C O 1
ATOM 8107 N N . TRP C 1 9 ? 69.928 40.905 14.342 1.00 29.24 7 TRP C N 1
ATOM 8108 C CA . TRP C 1 9 ? 68.616 40.270 14.374 1.00 27.13 7 TRP C CA 1
ATOM 8109 C C . TRP C 1 9 ? 68.382 39.682 15.764 1.00 26.84 7 TRP C C 1
ATOM 8110 O O . TRP C 1 9 ? 69.280 39.052 16.330 1.00 30.96 7 TRP C O 1
ATOM 8121 N N . THR C 1 10 ? 67.197 39.901 16.337 1.00 25.61 8 THR C N 1
ATOM 8122 C CA . THR C 1 10 ? 66.972 39.543 17.737 1.00 30.10 8 THR C CA 1
ATOM 8123 C C . THR C 1 10 ? 65.654 38.806 17.890 1.00 32.02 8 THR C C 1
ATOM 8124 O O . THR C 1 10 ? 64.884 38.641 16.947 1.00 27.41 8 THR C O 1
ATOM 8128 N N . THR C 1 11 ? 65.405 38.375 19.116 1.00 29.70 9 THR C N 1
ATOM 8129 C CA . THR C 1 11 ? 64.079 38.006 19.569 1.00 35.78 9 THR C CA 1
ATOM 8130 C C . THR C 1 11 ? 63.372 39.253 20.102 1.00 29.61 9 THR C C 1
ATOM 8131 O O . THR C 1 11 ? 63.949 40.340 20.167 1.00 25.24 9 THR C O 1
ATOM 8135 N N . SER C 1 12 ? 62.113 39.091 20.517 1.00 31.86 10 SER C N 1
ATOM 8136 C CA . SER C 1 12 ? 61.308 40.230 20.954 1.00 33.52 10 SER C CA 1
ATOM 8137 C C . SER C 1 12 ? 61.802 40.846 22.273 1.00 31.41 10 SER C C 1
ATOM 8138 O O . SER C 1 12 ? 61.455 41.992 22.572 1.00 29.86 10 SER C O 1
ATOM 8141 N N . ASN C 1 13 ? 62.567 40.107 23.076 1.00 26.77 11 ASN C N 1
ATOM 8142 C CA . ASN C 1 13 ? 63.124 40.611 24.319 1.00 31.43 11 ASN C CA 1
ATOM 8143 C C . ASN C 1 13 ? 64.555 41.116 24.150 1.00 28.25 11 ASN C C 1
ATOM 8144 O O . ASN C 1 13 ? 65.206 41.436 25.149 1.00 24.53 11 ASN C O 1
ATOM 8149 N N . GLY C 1 14 ? 65.061 41.174 22.921 1.00 23.45 12 GLY C N 1
ATOM 8150 C CA . GLY C 1 14 ? 66.353 41.773 22.629 1.00 26.16 12 GLY C CA 1
ATOM 8151 C C . GLY C 1 14 ? 67.534 40.831 22.547 1.00 32.41 12 GLY C C 1
ATOM 8152 O O . GLY C 1 14 ? 68.672 41.309 22.431 1.00 31.01 12 GLY C O 1
ATOM 8153 N N . ALA C 1 15 ? 67.312 39.505 22.618 1.00 31.28 13 ALA C N 1
ATOM 8154 C CA . ALA C 1 15 ? 68.427 38.572 22.583 1.00 24.18 13 ALA C CA 1
ATOM 8155 C C . ALA C 1 15 ? 68.878 38.373 21.139 1.00 30.45 13 ALA C C 1
ATOM 8156 O O . ALA C 1 15 ? 68.041 38.149 20.261 1.00 29.80 13 ALA C O 1
ATOM 8158 N N . PRO C 1 16 ? 70.170 38.483 20.843 1.00 37.37 14 PRO C N 1
ATOM 8159 C CA . PRO C 1 16 ? 70.611 38.298 19.458 1.00 37.21 14 PRO C CA 1
ATOM 8160 C C . PRO C 1 16 ? 70.494 36.846 19.022 1.00 32.30 14 PRO C C 1
ATOM 8161 O O . PRO C 1 16 ? 70.861 35.930 19.759 1.00 37.95 14 PRO C O 1
ATOM 8165 N N . VAL C 1 17 ? 69.952 36.640 17.827 1.00 33.90 15 VAL C N 1
ATOM 8166 C CA . VAL C 1 17 ? 69.848 35.298 17.279 1.00 32.80 15 VAL C CA 1
ATOM 8167 C C . VAL C 1 17 ? 71.139 34.976 16.541 1.00 32.73 15 VAL C C 1
ATOM 8168 O O . VAL C 1 17 ? 71.875 35.863 16.109 1.00 36.16 15 VAL C O 1
ATOM 8172 N N . SER C 1 18 ? 71.412 33.682 16.399 1.00 32.56 16 SER C N 1
ATOM 8173 C CA . SER C 1 18 ? 72.506 33.197 15.569 1.00 35.11 16 SER C CA 1
ATOM 8174 C C . SER C 1 18 ? 72.052 32.705 14.188 1.00 40.93 16 SER C C 1
ATOM 8175 O O . SER C 1 18 ? 72.855 32.704 13.243 1.00 39.90 16 SER C O 1
ATOM 8178 N N . ASP C 1 19 ? 70.793 32.292 14.050 1.00 39.43 17 ASP C N 1
ATOM 8179 C CA . ASP C 1 19 ? 70.249 31.836 12.781 1.00 28.48 17 ASP C CA 1
ATOM 8180 C C . ASP C 1 19 ? 68.796 32.273 12.715 1.00 34.36 17 ASP C C 1
ATOM 8181 O O . ASP C 1 19 ? 68.055 32.119 13.689 1.00 33.15 17 ASP C O 1
ATOM 8186 N N . VAL C 1 20 ? 68.389 32.782 11.555 1.00 27.96 18 VAL C N 1
ATOM 8187 C CA . VAL C 1 20 ? 67.047 33.315 11.426 1.00 31.20 18 VAL C CA 1
ATOM 8188 C C . VAL C 1 20 ? 66.044 32.203 11.188 1.00 34.16 18 VAL C C 1
ATOM 8189 O O . VAL C 1 20 ? 64.888 32.302 11.617 1.00 33.94 18 VAL C O 1
ATOM 8193 N N . PHE C 1 21 ? 66.453 31.138 10.507 1.00 29.26 19 PHE C N 1
ATOM 8194 C CA . PHE C 1 21 ? 65.511 30.127 10.046 1.00 30.45 19 PHE C CA 1
ATOM 8195 C C . PHE C 1 21 ? 65.638 28.782 10.757 1.00 32.04 19 PHE C C 1
ATOM 8196 O O . PHE C 1 21 ? 64.701 27.983 10.695 1.00 36.56 19 PHE C O 1
ATOM 8204 N N . ALA C 1 22 ? 66.738 28.502 11.437 1.00 34.94 20 ALA C N 1
ATOM 8205 C CA . ALA C 1 22 ? 66.871 27.183 12.044 1.00 32.93 20 ALA C CA 1
ATOM 8206 C C . ALA C 1 22 ? 65.965 27.048 13.261 1.00 32.57 20 ALA C C 1
ATOM 8207 O O . ALA C 1 22 ? 65.703 28.008 13.987 1.00 33.94 20 ALA C O 1
ATOM 8209 N N . THR C 1 23 ? 65.471 25.836 13.469 1.00 30.29 21 THR C N 1
ATOM 8210 C CA . THR C 1 23 ? 64.551 25.562 14.556 1.00 32.35 21 THR C CA 1
ATOM 8211 C C . THR C 1 23 ? 64.950 24.251 15.215 1.00 31.99 21 THR C C 1
ATOM 8212 O O . THR C 1 23 ? 65.512 23.356 14.574 1.00 25.53 21 THR C O 1
ATOM 8216 N N . GLU C 1 24 ? 64.593 24.142 16.492 1.00 36.62 22 GLU C N 1
ATOM 8217 C CA . GLU C 1 24 ? 65.072 23.093 17.384 1.00 33.77 22 GLU C CA 1
ATOM 8218 C C . GLU C 1 24 ? 64.174 21.861 17.293 1.00 34.88 22 GLU C C 1
ATOM 8219 O O . GLU C 1 24 ? 62.943 21.970 17.333 1.00 31.37 22 GLU C O 1
ATOM 8225 N N . ARG C 1 25 ? 64.793 20.690 17.188 1.00 29.20 23 ARG C N 1
ATOM 8226 C CA . ARG C 1 25 ? 64.046 19.453 17.017 1.00 32.10 23 ARG C CA 1
ATOM 8227 C C . ARG C 1 25 ? 64.741 18.292 17.732 1.00 34.91 23 ARG C C 1
ATOM 8228 O O . ARG C 1 25 ? 65.967 18.264 17.871 1.00 27.98 23 ARG C O 1
ATOM 8236 N N . ALA C 1 26 ? 63.938 17.320 18.170 1.00 29.14 24 ALA C N 1
ATOM 8237 C CA . ALA C 1 26 ? 64.464 16.044 18.663 1.00 29.58 24 ALA C CA 1
ATOM 8238 C C . ALA C 1 26 ? 64.658 15.151 17.446 1.00 32.65 24 ALA C C 1
ATOM 8239 O O . ALA C 1 26 ? 63.772 14.396 17.051 1.00 36.19 24 ALA C O 1
ATOM 8241 N N . THR C 1 27 ? 65.846 15.234 16.861 1.00 33.69 25 THR C N 1
ATOM 8242 C CA . THR C 1 27 ? 66.111 14.640 15.562 1.00 32.43 25 THR C CA 1
ATOM 8243 C C . THR C 1 27 ? 65.895 13.133 15.567 1.00 32.37 25 THR C C 1
ATOM 8244 O O . THR C 1 27 ? 66.310 12.432 16.491 1.00 30.77 25 THR C O 1
ATOM 8248 N N . PHE C 1 28 ? 65.286 12.634 14.497 1.00 29.59 26 PHE C N 1
ATOM 8249 C CA . PHE C 1 28 ? 65.207 11.201 14.266 1.00 30.37 26 PHE C CA 1
ATOM 8250 C C . PHE C 1 28 ? 66.473 10.694 13.591 1.00 35.41 26 PHE C C 1
ATOM 8251 O O . PHE C 1 28 ? 67.068 11.375 12.744 1.00 39.30 26 PHE C O 1
ATOM 8259 N N . ASP C 1 29 ? 66.889 9.493 13.981 1.00 34.75 27 ASP C N 1
ATOM 8260 C CA . ASP C 1 29 ? 68.061 8.854 13.403 1.00 36.03 27 ASP C CA 1
ATOM 8261 C C . ASP C 1 29 ? 67.671 8.351 12.009 1.00 37.27 27 ASP C C 1
ATOM 8262 O O . ASP C 1 29 ? 66.797 7.482 11.870 1.00 35.21 27 ASP C O 1
ATOM 8267 N N . ASN C 1 30 ? 68.291 8.917 10.982 1.00 29.15 28 ASN C N 1
ATOM 8268 C CA . ASN C 1 30 ? 68.007 8.501 9.587 1.00 40.10 28 ASN C CA 1
ATOM 8269 C C . ASN C 1 30 ? 69.328 8.252 8.867 1.00 40.95 28 ASN C C 1
ATOM 8270 O O . ASN C 1 30 ? 69.348 8.331 7.651 1.00 42.79 28 ASN C O 1
ATOM 8275 N N . ALA C 1 31 ? 70.367 7.913 9.616 1.00 31.12 29 ALA C N 1
ATOM 8276 C CA . ALA C 1 31 ? 71.718 7.707 9.062 1.00 40.39 29 ALA C CA 1
ATOM 8277 C C . ALA C 1 31 ? 71.751 6.583 8.020 1.00 45.24 29 ALA C C 1
ATOM 8278 O O . ALA C 1 31 ? 72.536 6.683 7.105 1.00 43.21 29 ALA C O 1
ATOM 8280 N N . ASN C 1 32 ? 70.896 5.577 8.152 1.00 39.45 30 ASN C N 1
ATOM 8281 C CA . ASN C 1 32 ? 70.878 4.436 7.209 1.00 44.43 30 ASN C CA 1
ATOM 8282 C C . ASN C 1 32 ? 69.914 4.699 6.049 1.00 41.21 30 ASN C C 1
ATOM 8283 O O . ASN C 1 32 ? 69.823 3.864 5.181 1.00 41.42 30 ASN C O 1
ATOM 8288 N N . HIS C 1 33 ? 69.260 5.849 6.006 1.00 43.56 31 HIS C N 1
ATOM 8289 C CA . HIS C 1 33 ? 68.311 6.131 4.900 1.00 36.97 31 HIS C CA 1
ATOM 8290 C C . HIS C 1 33 ? 69.034 6.366 3.573 1.00 34.00 31 HIS C C 1
ATOM 8291 O O . HIS C 1 33 ? 70.190 6.723 3.583 1.00 35.72 31 HIS C O 1
ATOM 8298 N N . ALA C 1 34 ? 68.328 6.168 2.469 1.00 34.96 32 ALA C N 1
ATOM 8299 C CA . ALA C 1 34 ? 68.884 6.451 1.133 1.00 36.03 32 ALA C CA 1
ATOM 8300 C C . ALA C 1 34 ? 69.273 7.930 1.106 1.00 44.82 32 ALA C C 1
ATOM 8301 O O . ALA C 1 34 ? 70.321 8.240 0.591 1.00 39.01 32 ALA C O 1
ATOM 8303 N N . ASN C 1 35 ? 68.406 8.797 1.626 1.00 43.78 33 ASN C N 1
ATOM 8304 C CA . ASN C 1 35 ? 68.714 10.216 1.779 1.00 40.06 33 ASN C CA 1
ATOM 8305 C C . ASN C 1 35 ? 68.732 10.537 3.266 1.00 41.99 33 ASN C C 1
ATOM 8306 O O . ASN C 1 35 ? 67.675 10.661 3.892 1.00 42.99 33 ASN C O 1
ATOM 8311 N N . ASN C 1 36 ? 69.932 10.698 3.824 1.00 41.04 34 ASN C N 1
ATOM 8312 C CA . ASN C 1 36 ? 70.089 10.947 5.254 1.00 44.35 34 ASN C CA 1
ATOM 8313 C C . ASN C 1 36 ? 70.521 12.376 5.564 1.00 35.08 34 ASN C C 1
ATOM 8314 O O . ASN C 1 36 ? 70.866 12.662 6.706 1.00 38.69 34 ASN C O 1
ATOM 8319 N N . ALA C 1 37 ? 70.495 13.276 4.582 1.00 34.44 35 ALA C N 1
ATOM 8320 C CA . ALA C 1 37 ? 70.824 14.671 4.848 1.00 36.36 35 ALA C CA 1
ATOM 8321 C C . ALA C 1 37 ? 69.853 15.323 5.821 1.00 40.64 35 ALA C C 1
ATOM 8322 O O . ALA C 1 37 ? 70.297 16.140 6.649 1.00 34.13 35 ALA C O 1
ATOM 8324 N N . PRO C 1 38 ? 68.556 15.044 5.779 1.00 39.52 36 PRO C N 1
ATOM 8325 C CA . PRO C 1 38 ? 67.649 15.733 6.695 1.00 36.86 36 PRO C CA 1
ATOM 8326 C C . PRO C 1 38 ? 68.000 15.444 8.144 1.00 37.87 36 PRO C C 1
ATOM 8327 O O . PRO C 1 38 ? 68.434 14.347 8.494 1.00 35.73 36 PRO C O 1
ATOM 8331 N N . LYS C 1 39 ? 67.836 16.469 8.976 1.00 39.07 37 LYS C N 1
ATOM 8332 C CA . LYS C 1 39 ? 67.831 16.359 10.429 1.00 29.18 37 LYS C CA 1
ATOM 8333 C C . LYS C 1 39 ? 66.419 16.739 10.855 1.00 26.54 37 LYS C C 1
ATOM 8334 O O . LYS C 1 39 ? 66.106 17.922 11.004 1.00 34.11 37 LYS C O 1
ATOM 8340 N N . VAL C 1 40 ? 65.559 15.742 11.033 1.00 30.67 38 VAL C N 1
ATOM 8341 C CA . VAL C 1 40 ? 64.144 15.982 11.262 1.00 28.24 38 VAL C CA 1
ATOM 8342 C C . VAL C 1 40 ? 63.637 15.112 12.397 1.00 29.66 38 VAL C C 1
ATOM 8343 O O . VAL C 1 40 ? 63.954 13.922 12.484 1.00 34.37 38 VAL C O 1
ATOM 8347 N N . GLY C 1 41 ? 62.798 15.706 13.224 1.00 29.15 39 GLY C N 1
ATOM 8348 C CA . GLY C 1 41 ? 62.188 15.058 14.349 1.00 20.52 39 GLY C CA 1
ATOM 8349 C C . GLY C 1 41 ? 61.224 16.050 14.979 1.00 31.70 39 GLY C C 1
ATOM 8350 O O . GLY C 1 41 ? 61.151 17.209 14.565 1.00 28.12 39 GLY C O 1
ATOM 8351 N N . PRO C 1 42 ? 60.453 15.622 15.971 1.00 30.43 40 PRO C N 1
ATOM 8352 C CA . PRO C 1 42 ? 59.415 16.502 16.503 1.00 31.60 40 PRO C CA 1
ATOM 8353 C C . PRO C 1 42 ? 59.997 17.784 17.101 1.00 32.77 40 PRO C C 1
ATOM 8354 O O . PRO C 1 42 ? 61.066 17.784 17.723 1.00 33.24 40 PRO C O 1
ATOM 8358 N N . LEU C 1 43 ? 59.270 18.882 16.885 1.00 29.45 41 LEU C N 1
ATOM 8359 C CA . LEU C 1 43 ? 59.680 20.208 17.328 1.00 30.14 41 LEU C CA 1
ATOM 8360 C C . LEU C 1 43 ? 59.544 20.335 18.842 1.00 32.92 41 LEU C C 1
ATOM 8361 O O . LEU C 1 43 ? 58.706 19.684 19.469 1.00 27.49 41 LEU C O 1
ATOM 8366 N N . LEU C 1 44 ? 60.377 21.194 19.420 1.00 32.74 42 LEU C N 1
ATOM 8367 C CA . LEU C 1 44 ? 60.483 21.342 20.862 1.00 33.94 42 LEU C CA 1
ATOM 8368 C C . LEU C 1 44 ? 59.769 22.598 21.341 1.00 27.93 42 LEU C C 1
ATOM 8369 O O . LEU C 1 44 ? 59.927 23.674 20.767 1.00 36.99 42 LEU C O 1
ATOM 8374 N N . LEU C 1 45 ? 58.995 22.448 22.412 1.00 28.71 43 LEU C N 1
ATOM 8375 C CA . LEU C 1 45 ? 58.316 23.575 23.047 1.00 30.85 43 LEU C CA 1
ATOM 8376 C C . LEU C 1 45 ? 59.282 24.663 23.518 1.00 33.78 43 LEU C C 1
ATOM 8377 O O . LEU C 1 45 ? 58.879 25.827 23.642 1.00 31.30 43 LEU C O 1
ATOM 8382 N N . GLN C 1 46 ? 60.542 24.328 23.768 1.00 31.21 44 GLN C N 1
ATOM 8383 C CA . GLN C 1 46 ? 61.503 25.309 24.257 1.00 34.34 44 GLN C CA 1
ATOM 8384 C C . GLN C 1 46 ? 62.105 26.191 23.150 1.00 32.06 44 GLN C C 1
ATOM 8385 O O . GLN C 1 46 ? 63.021 26.977 23.426 1.00 36.22 44 GLN C O 1
ATOM 8391 N N . ASP C 1 47 ? 61.645 26.090 21.911 1.00 36.04 45 ASP C N 1
ATOM 8392 C CA . ASP C 1 47 ? 62.191 26.934 20.839 1.00 41.31 45 ASP C CA 1
ATOM 8393 C C . ASP C 1 47 ? 61.507 28.304 20.873 1.00 35.04 45 ASP C C 1
ATOM 8394 O O . ASP C 1 47 ? 60.547 28.553 20.130 1.00 28.43 45 ASP C O 1
ATOM 8399 N N . PHE C 1 48 ? 62.025 29.208 21.734 1.00 33.47 46 PHE C N 1
ATOM 8400 C CA . PHE C 1 48 ? 61.376 30.508 21.940 1.00 34.11 46 PHE C CA 1
ATOM 8401 C C . PHE C 1 48 ? 61.356 31.320 20.657 1.00 24.44 46 PHE C C 1
ATOM 8402 O O . PHE C 1 48 ? 60.341 31.941 20.322 1.00 30.47 46 PHE C O 1
ATOM 8410 N N . GLN C 1 49 ? 62.449 31.285 19.905 1.00 26.50 47 GLN C N 1
ATOM 8411 C CA . GLN C 1 49 ? 62.561 32.094 18.702 1.00 33.62 47 GLN C CA 1
ATOM 8412 C C . GLN C 1 49 ? 61.463 31.741 17.697 1.00 32.33 47 GLN C C 1
ATOM 8413 O O . GLN C 1 49 ? 60.859 32.631 17.074 1.00 25.40 47 GLN C O 1
ATOM 8419 N N . LEU C 1 50 ? 61.190 30.446 17.538 1.00 27.42 48 LEU C N 1
ATOM 8420 C CA . LEU C 1 50 ? 60.122 30.015 16.651 1.00 29.65 48 LEU C CA 1
ATOM 8421 C C . LEU C 1 50 ? 58.772 30.483 17.167 1.00 28.96 48 LEU C C 1
ATOM 8422 O O . LEU C 1 50 ? 58.028 31.183 16.462 1.00 25.19 48 LEU C O 1
ATOM 8427 N N . ILE C 1 51 ? 58.446 30.100 18.406 1.00 24.29 49 ILE C N 1
ATOM 8428 C CA . ILE C 1 51 ? 57.113 30.327 18.959 1.00 26.75 49 ILE C CA 1
ATOM 8429 C C . ILE C 1 51 ? 56.828 31.816 19.121 1.00 27.92 49 ILE C C 1
ATOM 8430 O O . ILE C 1 51 ? 55.717 32.284 18.846 1.00 29.58 49 ILE C O 1
ATOM 8435 N N . ASP C 1 52 ? 57.814 32.572 19.597 1.00 25.91 50 ASP C N 1
ATOM 8436 C CA . ASP C 1 52 ? 57.712 34.024 19.656 1.00 27.49 50 ASP C CA 1
ATOM 8437 C C . ASP C 1 52 ? 57.330 34.592 18.278 1.00 26.67 50 ASP C C 1
ATOM 8438 O O . ASP C 1 52 ? 56.390 35.392 18.142 1.00 22.71 50 ASP C O 1
ATOM 8443 N N . SER C 1 53 ? 58.012 34.131 17.235 1.00 24.95 51 SER C N 1
ATOM 8444 C CA . SER C 1 53 ? 57.736 34.627 15.898 1.00 29.20 51 SER C CA 1
ATOM 8445 C C . SER C 1 53 ? 56.349 34.200 15.417 1.00 25.74 51 SER C C 1
ATOM 8446 O O . SER C 1 53 ? 55.599 35.023 14.888 1.00 27.26 51 SER C O 1
ATOM 8449 N N . LEU C 1 54 ? 55.967 32.932 15.607 1.00 21.21 52 LEU C N 1
ATOM 8450 C CA . LEU C 1 54 ? 54.653 32.503 15.123 1.00 20.13 52 LEU C CA 1
ATOM 8451 C C . LEU C 1 54 ? 53.529 33.133 15.929 1.00 22.14 52 LEU C C 1
ATOM 8452 O O . LEU C 1 54 ? 52.474 33.467 15.376 1.00 21.96 52 LEU C O 1
ATOM 8457 N N . ALA C 1 55 ? 53.720 33.298 17.236 1.00 19.97 53 ALA C N 1
ATOM 8458 C CA . ALA C 1 55 ? 52.642 33.855 18.051 1.00 27.67 53 ALA C CA 1
ATOM 8459 C C . ALA C 1 55 ? 52.350 35.306 17.681 1.00 19.90 53 ALA C C 1
ATOM 8460 O O . ALA C 1 55 ? 51.196 35.747 17.717 1.00 19.17 53 ALA C O 1
ATOM 8462 N N . HIS C 1 56 ? 53.380 36.067 17.338 1.00 23.10 54 HIS C N 1
ATOM 8463 C CA . HIS C 1 56 ? 53.142 37.417 16.851 1.00 22.23 54 HIS C CA 1
ATOM 8464 C C . HIS C 1 56 ? 52.442 37.393 15.504 1.00 19.99 54 HIS C C 1
ATOM 8465 O O . HIS C 1 56 ? 51.450 38.096 15.284 1.00 22.47 54 HIS C O 1
ATOM 8472 N N . PHE C 1 57 ? 52.957 36.592 14.582 1.00 22.86 55 PHE C N 1
ATOM 8473 C CA . PHE C 1 57 ? 52.294 36.414 13.302 1.00 21.43 55 PHE C CA 1
ATOM 8474 C C . PHE C 1 57 ? 50.816 36.109 13.481 1.00 21.07 55 PHE C C 1
ATOM 8475 O O . PHE C 1 57 ? 49.967 36.635 12.751 1.00 19.84 55 PHE C O 1
ATOM 8483 N N . ASP C 1 58 ? 50.493 35.221 14.426 1.00 26.56 56 ASP C N 1
ATOM 8484 C CA . ASP C 1 58 ? 49.120 34.819 14.681 1.00 20.55 56 ASP C CA 1
ATOM 8485 C C . ASP C 1 58 ? 48.249 35.970 15.150 1.00 19.56 56 ASP C C 1
ATOM 8486 O O . ASP C 1 58 ? 47.022 35.841 15.101 1.00 19.00 56 ASP C O 1
ATOM 8491 N N . ARG C 1 59 ? 48.833 37.102 15.570 1.00 22.32 57 ARG C N 1
ATOM 8492 C CA . ARG C 1 59 ? 48.060 38.216 16.110 1.00 20.82 57 ARG C CA 1
ATOM 8493 C C . ARG C 1 59 ? 48.218 39.500 15.301 1.00 21.89 57 ARG C C 1
ATOM 8494 O O . ARG C 1 59 ? 47.857 40.585 15.790 1.00 18.80 57 ARG C O 1
ATOM 8502 N N . GLU C 1 60 ? 48.744 39.398 14.071 1.00 22.58 58 GLU C N 1
ATOM 8503 C CA . GLU C 1 60 ? 48.985 40.589 13.250 1.00 25.61 58 GLU C CA 1
ATOM 8504 C C . GLU C 1 60 ? 47.717 41.399 13.003 1.00 24.61 58 GLU C C 1
ATOM 8505 O O . GLU C 1 60 ? 47.775 42.633 12.916 1.00 25.19 58 GLU C O 1
ATOM 8511 N N . ARG C 1 61 ? 46.573 40.741 12.869 1.00 21.07 59 ARG C N 1
ATOM 8512 C CA . ARG C 1 61 ? 45.375 41.413 12.388 1.00 18.84 59 ARG C CA 1
ATOM 8513 C C . ARG C 1 61 ? 44.554 41.964 13.538 1.00 22.48 59 ARG C C 1
ATOM 8514 O O . ARG C 1 61 ? 44.328 41.294 14.556 1.00 25.85 59 ARG C O 1
ATOM 8522 N N . ILE C 1 62 ? 44.096 43.190 13.346 1.00 22.72 60 ILE C N 1
ATOM 8523 C CA . ILE C 1 62 ? 43.086 43.817 14.187 1.00 18.70 60 ILE C CA 1
ATOM 8524 C C . ILE C 1 62 ? 41.810 43.920 13.358 1.00 18.00 60 ILE C C 1
ATOM 8525 O O . ILE C 1 62 ? 41.863 43.759 12.138 1.00 15.81 60 ILE C O 1
ATOM 8530 N N . PRO C 1 63 ? 40.660 44.214 13.940 1.00 22.07 61 PRO C N 1
ATOM 8531 C CA . PRO C 1 63 ? 39.450 44.336 13.111 1.00 24.80 61 PRO C CA 1
ATOM 8532 C C . PRO C 1 63 ? 39.571 45.521 12.176 1.00 26.27 61 PRO C C 1
ATOM 8533 O O . PRO C 1 63 ? 40.060 46.584 12.562 1.00 26.16 61 PRO C O 1
ATOM 8537 N N . GLU C 1 64 ? 39.141 45.325 10.936 1.00 21.75 62 GLU C N 1
ATOM 8538 C CA . GLU C 1 64 ? 39.060 46.421 9.988 1.00 21.65 62 GLU C CA 1
ATOM 8539 C C . GLU C 1 64 ? 37.921 47.363 10.377 1.00 25.20 62 GLU C C 1
ATOM 8540 O O . GLU C 1 64 ? 36.982 46.971 11.063 1.00 21.34 62 GLU C O 1
ATOM 8546 N N . ARG C 1 65 ? 38.021 48.625 9.938 1.00 22.96 63 ARG C N 1
ATOM 8547 C CA . ARG C 1 65 ? 36.937 49.574 10.161 1.00 27.21 63 ARG C CA 1
ATOM 8548 C C . ARG C 1 65 ? 35.648 48.982 9.616 1.00 21.69 63 ARG C C 1
ATOM 8549 O O . ARG C 1 65 ? 35.629 48.343 8.556 1.00 26.21 63 ARG C O 1
ATOM 8557 N N . VAL C 1 66 ? 34.565 49.206 10.353 1.00 27.29 64 VAL C N 1
ATOM 8558 C CA . VAL C 1 66 ? 33.272 48.640 9.979 1.00 30.64 64 VAL C CA 1
ATOM 8559 C C . VAL C 1 66 ? 32.793 49.226 8.656 1.00 26.50 64 VAL C C 1
ATOM 8560 O O . VAL C 1 66 ? 32.106 48.549 7.878 1.00 23.10 64 VAL C O 1
ATOM 8564 N N . VAL C 1 67 ? 33.127 50.492 8.393 1.00 24.59 65 VAL C N 1
ATOM 8565 C CA . VAL C 1 67 ? 33.017 51.108 7.082 1.00 20.69 65 VAL C CA 1
ATOM 8566 C C . VAL C 1 67 ? 34.323 51.822 6.788 1.00 24.87 65 VAL C C 1
ATOM 8567 O O . VAL C 1 67 ? 35.124 52.103 7.682 1.00 19.36 65 VAL C O 1
ATOM 8571 N N . HIS C 1 68 ? 34.524 52.136 5.512 1.00 23.69 66 HIS C N 1
ATOM 8572 C CA . HIS C 1 68 ? 35.719 52.860 5.090 1.00 19.99 66 HIS C CA 1
ATOM 8573 C C . HIS C 1 68 ? 36.980 52.037 5.363 1.00 21.93 66 HIS C C 1
ATOM 8574 O O . HIS C 1 68 ? 38.063 52.583 5.546 1.00 16.76 66 HIS C O 1
ATOM 8581 N N . ALA C 1 69 ? 36.863 50.698 5.320 1.00 23.99 67 ALA C N 1
ATOM 8582 C CA . ALA C 1 69 ? 37.999 49.830 5.638 1.00 25.14 67 ALA C CA 1
ATOM 8583 C C . ALA C 1 69 ? 39.184 49.998 4.682 1.00 23.25 67 ALA C C 1
ATOM 8584 O O . ALA C 1 69 ? 40.337 49.767 5.071 1.00 24.90 67 ALA C O 1
ATOM 8586 N N . LYS C 1 70 ? 38.931 50.350 3.429 1.00 28.61 68 LYS C N 1
ATOM 8587 C CA . LYS C 1 70 ? 39.969 50.365 2.399 1.00 31.74 68 LYS C CA 1
ATOM 8588 C C . LYS C 1 70 ? 40.448 51.808 2.228 1.00 26.45 68 LYS C C 1
ATOM 8589 O O . LYS C 1 70 ? 39.639 52.696 1.964 1.00 21.08 68 LYS C O 1
ATOM 8595 N N . GLY C 1 71 ? 41.746 52.045 2.444 1.00 27.69 69 GLY C N 1
ATOM 8596 C CA . GLY C 1 71 ? 42.227 53.410 2.589 1.00 29.44 69 GLY C CA 1
ATOM 8597 C C . GLY C 1 71 ? 43.685 53.647 2.242 1.00 30.27 69 GLY C C 1
ATOM 8598 O O . GLY C 1 71 ? 44.480 52.722 2.087 1.00 21.94 69 GLY C O 1
ATOM 8599 N N . ALA C 1 72 ? 44.010 54.936 2.088 1.00 26.51 70 ALA C N 1
ATOM 8600 C CA . ALA C 1 72 ? 45.356 55.395 1.762 1.00 24.55 70 ALA C CA 1
ATOM 8601 C C . ALA C 1 72 ? 45.584 56.707 2.489 1.00 23.67 70 ALA C C 1
ATOM 8602 O O . ALA C 1 72 ? 44.653 57.492 2.654 1.00 26.76 70 ALA C O 1
ATOM 8604 N N . GLY C 1 73 ? 46.815 56.942 2.939 1.00 22.27 71 GLY C N 1
ATOM 8605 C CA . GLY C 1 73 ? 47.081 58.088 3.769 1.00 22.02 71 GLY C CA 1
ATOM 8606 C C . GLY C 1 73 ? 48.382 58.778 3.422 1.00 21.60 71 GLY C C 1
ATOM 8607 O O . GLY C 1 73 ? 49.230 58.239 2.704 1.00 24.87 71 GLY C O 1
ATOM 8608 N N . ALA C 1 74 ? 48.528 59.983 3.986 1.00 24.17 72 ALA C N 1
ATOM 8609 C CA . ALA C 1 74 ? 49.702 60.824 3.808 1.00 29.26 72 ALA C CA 1
ATOM 8610 C C . ALA C 1 74 ? 49.652 61.993 4.778 1.00 22.07 72 ALA C C 1
ATOM 8611 O O . ALA C 1 74 ? 48.581 62.525 5.065 1.00 25.93 72 ALA C O 1
ATOM 8613 N N . PHE C 1 75 ? 50.816 62.382 5.266 1.00 25.04 73 PHE C N 1
ATOM 8614 C CA . PHE C 1 75 ? 50.979 63.571 6.087 1.00 28.69 73 PHE C CA 1
ATOM 8615 C C . PHE C 1 75 ? 51.166 64.816 5.223 1.00 28.34 73 PHE C C 1
ATOM 8616 O O . PHE C 1 75 ? 51.660 64.752 4.094 1.00 26.72 73 PHE C O 1
ATOM 8624 N N . GLY C 1 76 ? 50.795 65.953 5.768 1.00 27.75 74 GLY C N 1
ATOM 8625 C CA . GLY C 1 76 ? 50.944 67.203 5.049 1.00 30.50 74 GLY C CA 1
ATOM 8626 C C . GLY C 1 76 ? 50.943 68.422 5.939 1.00 29.94 74 GLY C C 1
ATOM 8627 O O . GLY C 1 76 ? 51.322 68.351 7.111 1.00 30.04 74 GLY C O 1
ATOM 8628 N N . GLU C 1 77 ? 50.492 69.541 5.359 1.00 29.02 75 GLU C N 1
ATOM 8629 C CA . GLU C 1 77 ? 50.619 70.859 5.960 1.00 24.27 75 GLU C CA 1
ATOM 8630 C C . GLU C 1 77 ? 49.434 71.703 5.535 1.00 29.75 75 GLU C C 1
ATOM 8631 O O . GLU C 1 77 ? 49.144 71.815 4.339 1.00 27.42 75 GLU C O 1
ATOM 8637 N N . PHE C 1 78 ? 48.731 72.251 6.511 1.00 28.94 76 PHE C N 1
ATOM 8638 C CA . PHE C 1 78 ? 47.691 73.234 6.267 1.00 34.47 76 PHE C CA 1
ATOM 8639 C C . PHE C 1 78 ? 48.312 74.601 6.507 1.00 29.62 76 PHE C C 1
ATOM 8640 O O . PHE C 1 78 ? 49.169 74.751 7.380 1.00 27.67 76 PHE C O 1
ATOM 8648 N N . GLU C 1 79 ? 47.934 75.576 5.689 1.00 26.91 77 GLU C N 1
ATOM 8649 C CA . GLU C 1 79 ? 48.435 76.941 5.841 1.00 35.78 77 GLU C CA 1
ATOM 8650 C C . GLU C 1 79 ? 47.289 77.927 5.701 1.00 26.43 77 GLU C C 1
ATOM 8651 O O . GLU C 1 79 ? 46.517 77.851 4.741 1.00 27.48 77 GLU C O 1
ATOM 8657 N N . VAL C 1 80 ? 47.176 78.841 6.671 1.00 31.70 78 VAL C N 1
ATOM 8658 C CA . VAL C 1 80 ? 46.175 79.910 6.599 1.00 37.91 78 VAL C CA 1
ATOM 8659 C C . VAL C 1 80 ? 46.539 80.894 5.491 1.00 33.98 78 VAL C C 1
ATOM 8660 O O . VAL C 1 80 ? 47.661 81.418 5.461 1.00 29.77 78 VAL C O 1
ATOM 8664 N N . THR C 1 81 ? 45.570 81.199 4.611 1.00 29.16 79 THR C N 1
ATOM 8665 C CA . THR C 1 81 ? 45.785 82.150 3.524 1.00 35.10 79 THR C CA 1
ATOM 8666 C C . THR C 1 81 ? 44.883 83.371 3.589 1.00 44.09 79 THR C C 1
ATOM 8667 O O . THR C 1 81 ? 45.096 84.310 2.811 1.00 50.65 79 THR C O 1
ATOM 8671 N N . ASP C 1 82 ? 43.863 83.365 4.440 1.00 35.60 80 ASP C N 1
ATOM 8672 C CA . ASP C 1 82 ? 42.983 84.505 4.625 1.00 33.94 80 ASP C CA 1
ATOM 8673 C C . ASP C 1 82 ? 42.503 84.502 6.060 1.00 41.35 80 ASP C C 1
ATOM 8674 O O . ASP C 1 82 ? 42.411 83.453 6.692 1.00 43.50 80 ASP C O 1
ATOM 8679 N N . ASP C 1 83 ? 42.196 85.685 6.562 1.00 43.98 81 ASP C N 1
ATOM 8680 C CA . ASP C 1 83 ? 41.834 85.873 7.954 1.00 39.90 81 ASP C CA 1
ATOM 8681 C C . ASP C 1 83 ? 40.321 85.702 8.074 1.00 44.92 81 ASP C C 1
ATOM 8682 O O . ASP C 1 83 ? 39.559 86.414 7.402 1.00 35.75 81 ASP C O 1
ATOM 8687 N N . ILE C 1 84 ? 39.885 84.743 8.906 1.00 38.00 82 ILE C N 1
ATOM 8688 C CA . ILE C 1 84 ? 38.465 84.561 9.174 1.00 27.93 82 ILE C CA 1
ATOM 8689 C C . ILE C 1 84 ? 38.145 84.593 10.671 1.00 32.02 82 ILE C C 1
ATOM 8690 O O . ILE C 1 84 ? 37.106 84.087 11.101 1.00 29.20 82 ILE C O 1
ATOM 8695 N N . SER C 1 85 ? 38.999 85.225 11.475 1.00 32.13 83 SER C N 1
ATOM 8696 C CA . SER C 1 85 ? 38.725 85.375 12.902 1.00 30.58 83 SER C CA 1
ATOM 8697 C C . SER C 1 85 ? 37.433 86.127 13.202 1.00 32.31 83 SER C C 1
ATOM 8698 O O . SER C 1 85 ? 37.019 86.172 14.367 1.00 33.86 83 SER C O 1
ATOM 8701 N N . ASP C 1 86 ? 36.807 86.759 12.211 1.00 29.79 84 ASP C N 1
ATOM 8702 C CA . ASP C 1 86 ? 35.465 87.289 12.428 1.00 37.07 84 ASP C CA 1
ATOM 8703 C C . ASP C 1 86 ? 34.456 86.168 12.627 1.00 36.71 84 ASP C C 1
ATOM 8704 O O . ASP C 1 86 ? 33.380 86.392 13.199 1.00 34.28 84 ASP C O 1
ATOM 8709 N N . VAL C 1 87 ? 34.771 84.973 12.129 1.00 30.56 85 VAL C N 1
ATOM 8710 C CA . VAL C 1 87 ? 33.854 83.845 12.155 1.00 28.83 85 VAL C CA 1
ATOM 8711 C C . VAL C 1 87 ? 34.264 82.808 13.184 1.00 29.09 85 VAL C C 1
ATOM 8712 O O . VAL C 1 87 ? 33.407 82.092 13.705 1.00 26.85 85 VAL C O 1
ATOM 8716 N N . CYS C 1 88 ? 35.566 82.704 13.461 1.00 24.59 86 CYS C N 1
ATOM 8717 C CA . CYS C 1 88 ? 36.103 81.576 14.200 1.00 26.09 86 CYS C CA 1
ATOM 8718 C C . CYS C 1 88 ? 37.401 81.927 14.914 1.00 32.31 86 CYS C C 1
ATOM 8719 O O . CYS C 1 88 ? 38.392 82.317 14.281 1.00 22.74 86 CYS C O 1
ATOM 8722 N N . ALA C 1 89 ? 37.414 81.713 16.233 1.00 29.58 87 ALA C N 1
ATOM 8723 C CA . ALA C 1 89 ? 38.554 82.064 17.067 1.00 29.20 87 ALA C CA 1
ATOM 8724 C C . ALA C 1 89 ? 39.604 80.966 17.153 1.00 26.03 87 ALA C C 1
ATOM 8725 O O . ALA C 1 89 ? 40.545 81.099 17.937 1.00 32.60 87 ALA C O 1
ATOM 8727 N N . ALA C 1 90 ? 39.511 79.926 16.335 1.00 27.27 88 ALA C N 1
ATOM 8728 C CA . ALA C 1 90 ? 40.463 78.822 16.416 1.00 29.49 88 ALA C CA 1
ATOM 8729 C C . ALA C 1 90 ? 41.904 79.330 16.367 1.00 32.37 88 ALA C C 1
ATOM 8730 O O . ALA C 1 90 ? 42.249 80.171 15.529 1.00 28.01 88 ALA C O 1
ATOM 8732 N N . LYS C 1 91 ? 42.760 78.810 17.262 1.00 30.08 89 LYS C N 1
ATOM 8733 C CA . LYS C 1 91 ? 44.142 79.287 17.293 1.00 24.45 89 LYS C CA 1
ATOM 8734 C C . LYS C 1 91 ? 44.898 78.929 16.017 1.00 25.64 89 LYS C C 1
ATOM 8735 O O . LYS C 1 91 ? 45.715 79.715 15.540 1.00 31.79 89 LYS C O 1
ATOM 8741 N N . PHE C 1 92 ? 44.638 77.766 15.426 1.00 30.23 90 PHE C N 1
ATOM 8742 C CA . PHE C 1 92 ? 45.410 77.406 14.245 1.00 29.09 90 PHE C CA 1
ATOM 8743 C C . PHE C 1 92 ? 45.052 78.259 13.036 1.00 28.65 90 PHE C C 1
ATOM 8744 O O . PHE C 1 92 ? 45.782 78.221 12.045 1.00 26.17 90 PHE C O 1
ATOM 8752 N N . LEU C 1 93 ? 43.988 79.052 13.127 1.00 28.80 91 LEU C N 1
ATOM 8753 C CA . LEU C 1 93 ? 43.576 79.993 12.096 1.00 29.02 91 LEU C CA 1
ATOM 8754 C C . LEU C 1 93 ? 43.940 81.439 12.387 1.00 28.57 91 LEU C C 1
ATOM 8755 O O . LEU C 1 93 ? 43.529 82.302 11.620 1.00 30.59 91 LEU C O 1
ATOM 8760 N N . ASP C 1 94 ? 44.638 81.743 13.494 1.00 38.70 92 ASP C N 1
ATOM 8761 C CA . ASP C 1 94 ? 44.645 83.100 14.048 1.00 29.21 92 ASP C CA 1
ATOM 8762 C C . ASP C 1 94 ? 45.699 84.035 13.418 1.00 34.48 92 ASP C C 1
ATOM 8763 O O . ASP C 1 94 ? 45.826 85.185 13.854 1.00 32.76 92 ASP C O 1
ATOM 8768 N N . THR C 1 95 ? 46.419 83.588 12.391 1.00 35.71 93 THR C N 1
ATOM 8769 C CA . THR C 1 95 ? 47.501 84.335 11.759 1.00 32.12 93 THR C CA 1
ATOM 8770 C C . THR C 1 95 ? 47.617 83.876 10.308 1.00 39.93 93 THR C C 1
ATOM 8771 O O . THR C 1 95 ? 47.639 82.666 10.038 1.00 39.12 93 THR C O 1
ATOM 8775 N N . ILE C 1 96 ? 47.673 84.825 9.373 1.00 28.35 94 ILE C N 1
ATOM 8776 C CA . ILE C 1 96 ? 47.851 84.460 7.970 1.00 31.31 94 ILE C CA 1
ATOM 8777 C C . ILE C 1 96 ? 49.235 83.844 7.840 1.00 30.99 94 ILE C C 1
ATOM 8778 O O . ILE C 1 96 ? 50.207 84.341 8.423 1.00 33.26 94 ILE C O 1
ATOM 8783 N N . GLY C 1 97 ? 49.328 82.723 7.128 1.00 32.79 95 GLY C N 1
ATOM 8784 C CA . GLY C 1 97 ? 50.604 82.055 6.980 1.00 30.25 95 GLY C CA 1
ATOM 8785 C C . GLY C 1 97 ? 50.951 81.099 8.102 1.00 35.83 95 GLY C C 1
ATOM 8786 O O . GLY C 1 97 ? 52.031 80.484 8.065 1.00 31.53 95 GLY C O 1
ATOM 8787 N N . LYS C 1 98 ? 50.081 80.958 9.102 1.00 36.36 96 LYS C N 1
ATOM 8788 C CA . LYS C 1 98 ? 50.287 79.957 10.143 1.00 31.62 96 LYS C CA 1
ATOM 8789 C C . LYS C 1 98 ? 50.172 78.561 9.539 1.00 31.08 96 LYS C C 1
ATOM 8790 O O . LYS C 1 98 ? 49.230 78.262 8.792 1.00 28.12 96 LYS C O 1
ATOM 8796 N N . LYS C 1 99 ? 51.154 77.721 9.831 1.00 30.22 97 LYS C N 1
ATOM 8797 C CA . LYS C 1 99 ? 51.218 76.372 9.286 1.00 33.73 97 LYS C CA 1
ATOM 8798 C C . LYS C 1 99 ? 50.881 75.329 10.348 1.00 31.76 97 LYS C C 1
ATOM 8799 O O . LYS C 1 99 ? 51.348 75.412 11.485 1.00 33.13 97 LYS C O 1
ATOM 8805 N N . THR C 1 100 ? 50.052 74.354 9.978 1.00 30.99 98 THR C N 1
ATOM 8806 C CA . THR C 1 100 ? 49.679 73.269 10.879 1.00 29.93 98 THR C CA 1
ATOM 8807 C C . THR C 1 100 ? 49.885 71.911 10.210 1.00 30.36 98 THR C C 1
ATOM 8808 O O . THR C 1 100 ? 49.457 71.701 9.071 1.00 27.48 98 THR C O 1
ATOM 8812 N N . ARG C 1 101 ? 50.535 70.988 10.925 1.00 29.36 99 ARG C N 1
ATOM 8813 C CA . ARG C 1 101 ? 50.751 69.642 10.396 1.00 26.97 99 ARG C CA 1
ATOM 8814 C C . ARG C 1 101 ? 49.438 68.870 10.340 1.00 23.39 99 ARG C C 1
ATOM 8815 O O . ARG C 1 101 ? 48.593 69.002 11.224 1.00 26.68 99 ARG C O 1
ATOM 8823 N N . ILE C 1 102 ? 49.245 68.093 9.274 1.00 25.48 100 ILE C N 1
ATOM 8824 C CA . ILE C 1 102 ? 48.018 67.318 9.109 1.00 24.63 100 ILE C CA 1
ATOM 8825 C C . ILE C 1 102 ? 48.343 65.882 8.725 1.00 26.93 100 ILE C C 1
ATOM 8826 O O . ILE C 1 102 ? 49.429 65.560 8.238 1.00 24.11 100 ILE C O 1
ATOM 8831 N N . PHE C 1 103 ? 47.360 65.018 8.941 1.00 27.87 101 PHE C N 1
ATOM 8832 C CA . PHE C 1 103 ? 47.375 63.674 8.403 1.00 17.72 101 PHE C CA 1
ATOM 8833 C C . PHE C 1 103 ? 46.024 63.421 7.770 1.00 20.47 101 PHE C C 1
ATOM 8834 O O . PHE C 1 103 ? 44.991 63.705 8.368 1.00 20.46 101 PHE C O 1
ATOM 8842 N N . THR C 1 104 ? 46.040 62.886 6.564 1.00 20.13 102 THR C N 1
ATOM 8843 C CA . THR C 1 104 ? 44.827 62.611 5.824 1.00 28.36 102 THR C CA 1
ATOM 8844 C C . THR C 1 104 ? 44.768 61.146 5.454 1.00 24.65 102 THR C C 1
ATOM 8845 O O . THR C 1 104 ? 45.760 60.596 4.979 1.00 21.21 102 THR C O 1
ATOM 8849 N N . ARG C 1 105 ? 43.579 60.546 5.616 1.00 25.62 103 ARG C N 1
ATOM 8850 C CA . ARG C 1 105 ? 43.273 59.206 5.123 1.00 20.90 103 ARG C CA 1
ATOM 8851 C C . ARG C 1 105 ? 42.084 59.274 4.169 1.00 23.32 103 ARG C C 1
ATOM 8852 O O . ARG C 1 105 ? 41.027 59.816 4.525 1.00 23.73 103 ARG C O 1
ATOM 8860 N N . PHE C 1 106 ? 42.259 58.738 2.957 1.00 19.02 104 PHE C N 1
ATOM 8861 C CA . PHE C 1 106 ? 41.165 58.559 1.999 1.00 24.55 104 PHE C CA 1
ATOM 8862 C C . PHE C 1 106 ? 40.659 57.119 2.018 1.00 18.19 104 PHE C C 1
ATOM 8863 O O . PHE C 1 106 ? 41.367 56.203 2.412 1.00 22.70 104 PHE C O 1
ATOM 8871 N N . SER C 1 107 ? 39.431 56.919 1.557 1.00 23.68 105 SER C N 1
ATOM 8872 C CA . SER C 1 107 ? 38.870 55.577 1.592 1.00 19.99 105 SER C CA 1
ATOM 8873 C C . SER C 1 107 ? 37.615 55.483 0.736 1.00 27.74 105 SER C C 1
ATOM 8874 O O . SER C 1 107 ? 36.986 56.499 0.422 1.00 28.41 105 SER C O 1
ATOM 8877 N N . THR C 1 108 ? 37.264 54.240 0.353 1.00 24.11 106 THR C N 1
ATOM 8878 C CA . THR C 1 108 ? 35.908 53.906 -0.091 1.00 31.58 106 THR C CA 1
ATOM 8879 C C . THR C 1 108 ? 35.039 53.692 1.146 1.00 23.57 106 THR C C 1
ATOM 8880 O O . THR C 1 108 ? 35.459 54.017 2.251 1.00 33.27 106 THR C O 1
ATOM 8884 N N . VAL C 1 109 ? 33.808 53.192 0.987 1.00 27.39 107 VAL C N 1
ATOM 8885 C CA . VAL C 1 109 ? 32.865 53.044 2.104 1.00 26.36 107 VAL C CA 1
ATOM 8886 C C . VAL C 1 109 ? 32.506 51.586 2.364 1.00 30.17 107 VAL C C 1
ATOM 8887 O O . VAL C 1 109 ? 32.652 51.099 3.492 1.00 31.93 107 VAL C O 1
ATOM 8891 N N . GLY C 1 110 ? 31.972 50.893 1.351 1.00 29.67 108 GLY C N 1
ATOM 8892 C CA . GLY C 1 110 ? 31.488 49.538 1.571 1.00 36.27 108 GLY C CA 1
ATOM 8893 C C . GLY C 1 110 ? 32.555 48.462 1.460 1.00 37.73 108 GLY C C 1
ATOM 8894 O O . GLY C 1 110 ? 32.426 47.395 2.070 1.00 38.48 108 GLY C O 1
ATOM 8895 N N . GLY C 1 111 ? 33.628 48.734 0.725 1.00 34.85 109 GLY C N 1
ATOM 8896 C CA . GLY C 1 111 ? 34.573 47.690 0.397 1.00 37.68 109 GLY C CA 1
ATOM 8897 C C . GLY C 1 111 ? 35.434 47.293 1.581 1.00 34.42 109 GLY C C 1
ATOM 8898 O O . GLY C 1 111 ? 35.830 48.119 2.414 1.00 26.27 109 GLY C O 1
ATOM 8899 N N . GLU C 1 112 ? 35.763 46.005 1.621 1.00 23.86 110 GLU C N 1
ATOM 8900 C CA . GLU C 1 112 ? 36.661 45.492 2.637 1.00 32.04 110 GLU C CA 1
ATOM 8901 C C . GLU C 1 112 ? 38.103 45.756 2.211 1.00 22.18 110 GLU C C 1
ATOM 8902 O O . GLU C 1 112 ? 38.361 46.295 1.141 1.00 25.19 110 GLU C O 1
ATOM 8908 N N A LYS C 1 113 ? 39.053 45.347 3.057 0.58 25.89 111 LYS C N 1
ATOM 8909 N N B LYS C 1 113 ? 39.059 45.355 3.043 0.42 25.89 111 LYS C N 1
ATOM 8910 C CA A LYS C 1 113 ? 40.438 45.800 2.922 0.58 31.52 111 LYS C CA 1
ATOM 8911 C CA B LYS C 1 113 ? 40.451 45.412 2.614 0.42 31.33 111 LYS C CA 1
ATOM 8912 C C A LYS C 1 113 ? 41.097 45.342 1.624 0.58 30.24 111 LYS C C 1
ATOM 8913 C C B LYS C 1 113 ? 40.625 44.564 1.359 0.42 27.85 111 LYS C C 1
ATOM 8914 O O A LYS C 1 113 ? 42.062 45.977 1.179 0.58 31.58 111 LYS C O 1
ATOM 8915 O O B LYS C 1 113 ? 39.945 43.560 1.158 0.42 27.10 111 LYS C O 1
ATOM 8926 N N A GLY C 1 114 ? 40.627 44.251 1.019 0.58 26.63 112 GLY C N 1
ATOM 8927 N N B GLY C 1 114 ? 41.545 44.968 0.500 0.42 31.75 112 GLY C N 1
ATOM 8928 C CA A GLY C 1 114 ? 41.182 43.748 -0.225 0.58 28.87 112 GLY C CA 1
ATOM 8929 C CA B GLY C 1 114 ? 41.717 44.247 -0.742 0.42 30.30 112 GLY C CA 1
ATOM 8930 C C A GLY C 1 114 ? 40.411 44.133 -1.472 0.58 29.52 112 GLY C C 1
ATOM 8931 C C B GLY C 1 114 ? 40.558 44.354 -1.704 0.42 29.26 112 GLY C C 1
ATOM 8932 O O A GLY C 1 114 ? 40.665 43.573 -2.545 0.58 27.33 112 GLY C O 1
ATOM 8933 O O B GLY C 1 114 ? 40.616 43.738 -2.774 0.42 27.52 112 GLY C O 1
ATOM 8934 N N . SER C 1 115 ? 39.491 45.082 -1.363 1.00 24.51 113 SER C N 1
ATOM 8935 C CA . SER C 1 115 ? 38.523 45.393 -2.387 1.00 29.45 113 SER C CA 1
ATOM 8936 C C . SER C 1 115 ? 39.135 46.425 -3.341 1.00 28.44 113 SER C C 1
ATOM 8937 O O . SER C 1 115 ? 40.277 46.855 -3.179 1.00 24.21 113 SER C O 1
ATOM 8940 N N . ALA C 1 116 ? 38.390 46.815 -4.373 1.00 30.73 114 ALA C N 1
ATOM 8941 C CA . ALA C 1 116 ? 38.963 47.624 -5.444 1.00 32.39 114 ALA C CA 1
ATOM 8942 C C . ALA C 1 116 ? 38.878 49.118 -5.130 1.00 31.70 114 ALA C C 1
ATOM 8943 O O . ALA C 1 116 ? 37.808 49.638 -4.803 1.00 30.35 114 ALA C O 1
ATOM 8945 N N . ASP C 1 117 ? 40.007 49.812 -5.293 1.00 34.56 115 ASP C N 1
ATOM 8946 C CA . ASP C 1 117 ? 40.041 51.259 -5.122 1.00 38.03 115 ASP C CA 1
ATOM 8947 C C . ASP C 1 117 ? 39.106 51.987 -6.072 1.00 37.87 115 ASP C C 1
ATOM 8948 O O . ASP C 1 117 ? 38.652 53.093 -5.753 1.00 35.10 115 ASP C O 1
ATOM 8953 N N . SER C 1 118 ? 38.842 51.430 -7.246 1.00 30.67 116 SER C N 1
ATOM 8954 C CA . SER C 1 118 ? 38.104 52.157 -8.278 1.00 31.86 116 SER C CA 1
ATOM 8955 C C . SER C 1 118 ? 36.613 51.862 -8.260 1.00 32.26 116 SER C C 1
ATOM 8956 O O . SER C 1 118 ? 35.914 52.173 -9.229 1.00 32.20 116 SER C O 1
ATOM 8959 N N . ALA C 1 119 ? 36.126 51.235 -7.205 1.00 31.95 117 ALA C N 1
ATOM 8960 C CA . ALA C 1 119 ? 34.728 50.881 -7.087 1.00 20.50 117 ALA C CA 1
ATOM 8961 C C . ALA C 1 119 ? 33.850 52.124 -7.000 1.00 27.43 117 ALA C C 1
ATOM 8962 O O . ALA C 1 119 ? 34.276 53.194 -6.553 1.00 28.14 117 ALA C O 1
ATOM 8964 N N . ARG C 1 120 ? 32.590 51.965 -7.371 1.00 27.72 118 ARG C N 1
ATOM 8965 C CA . ARG C 1 120 ? 31.656 53.070 -7.256 1.00 26.04 118 ARG C CA 1
ATOM 8966 C C . ARG C 1 120 ? 31.228 53.181 -5.794 1.00 32.06 118 ARG C C 1
ATOM 8967 O O . ARG C 1 120 ? 30.600 52.270 -5.241 1.00 28.35 118 ARG C O 1
ATOM 8975 N N . ASP C 1 121 ? 31.560 54.305 -5.184 1.00 31.11 119 ASP C N 1
ATOM 8976 C CA . ASP C 1 121 ? 31.280 54.555 -3.782 1.00 38.29 119 ASP C CA 1
ATOM 8977 C C . ASP C 1 121 ? 31.486 56.037 -3.529 1.00 34.02 119 ASP C C 1
ATOM 8978 O O . ASP C 1 121 ? 32.229 56.690 -4.264 1.00 28.12 119 ASP C O 1
ATOM 8983 N N . PRO C 1 122 ? 30.891 56.573 -2.472 1.00 40.00 120 PRO C N 1
ATOM 8984 C CA . PRO C 1 122 ? 31.429 57.812 -1.917 1.00 27.20 120 PRO C CA 1
ATOM 8985 C C . PRO C 1 122 ? 32.829 57.519 -1.453 1.00 27.66 120 PRO C C 1
ATOM 8986 O O . PRO C 1 122 ? 33.149 56.382 -1.100 1.00 27.83 120 PRO C O 1
ATOM 8990 N N . ARG C 1 123 ? 33.668 58.542 -1.470 1.00 24.71 121 ARG C N 1
ATOM 8991 C CA . ARG C 1 123 ? 35.008 58.456 -0.900 1.00 25.12 121 ARG C CA 1
ATOM 8992 C C . ARG C 1 123 ? 35.067 59.203 0.433 1.00 23.60 121 ARG C C 1
ATOM 8993 O O . ARG C 1 123 ? 34.478 60.273 0.598 1.00 24.18 121 ARG C O 1
ATOM 9001 N N . GLY C 1 124 ? 35.778 58.644 1.379 1.00 24.44 122 GLY C N 1
ATOM 9002 C CA . GLY C 1 124 ? 36.083 59.372 2.583 1.00 20.40 122 GLY C CA 1
ATOM 9003 C C . GLY C 1 124 ? 37.347 60.188 2.432 1.00 24.94 122 GLY C C 1
ATOM 9004 O O . GLY C 1 124 ? 38.309 59.780 1.778 1.00 23.25 122 GLY C O 1
ATOM 9005 N N . PHE C 1 125 ? 37.323 61.345 3.089 1.00 25.06 123 PHE C N 1
ATOM 9006 C CA . PHE C 1 125 ? 38.343 62.389 3.005 1.00 23.31 123 PHE C CA 1
ATOM 9007 C C . PHE C 1 125 ? 38.459 62.933 4.429 1.00 27.01 123 PHE C C 1
ATOM 9008 O O . PHE C 1 125 ? 37.779 63.888 4.817 1.00 27.15 123 PHE C O 1
ATOM 9016 N N . SER C 1 126 ? 39.326 62.315 5.210 1.00 22.53 124 SER C N 1
ATOM 9017 C CA . SER C 1 126 ? 39.372 62.529 6.641 1.00 23.03 124 SER C CA 1
ATOM 9018 C C . SER C 1 126 ? 40.741 63.077 7.036 1.00 23.31 124 SER C C 1
ATOM 9019 O O . SER C 1 126 ? 41.774 62.497 6.691 1.00 29.54 124 SER C O 1
ATOM 9022 N N . THR C 1 127 ? 40.755 64.198 7.742 1.00 23.31 125 THR C N 1
ATOM 9023 C CA . THR C 1 127 ? 41.991 64.916 8.009 1.00 28.69 125 THR C CA 1
ATOM 9024 C C . THR C 1 127 ? 42.090 65.285 9.481 1.00 24.35 125 THR C C 1
ATOM 9025 O O . THR C 1 127 ? 41.137 65.787 10.076 1.00 26.93 125 THR C O 1
ATOM 9029 N N . LYS C 1 128 ? 43.275 65.098 10.031 1.00 24.12 126 LYS C N 1
ATOM 9030 C CA . LYS C 1 128 ? 43.564 65.356 11.424 1.00 25.31 126 LYS C CA 1
ATOM 9031 C C . LYS C 1 128 ? 44.504 66.550 11.474 1.00 22.10 126 LYS C C 1
ATOM 9032 O O . LYS C 1 128 ? 45.581 66.506 10.882 1.00 22.23 126 LYS C O 1
ATOM 9038 N N . PHE C 1 129 ? 44.086 67.612 12.164 1.00 26.50 127 PHE C N 1
ATOM 9039 C CA . PHE C 1 129 ? 44.882 68.826 12.346 1.00 23.48 127 PHE C CA 1
ATOM 9040 C C . PHE C 1 129 ? 45.505 68.811 13.741 1.00 24.96 127 PHE C C 1
ATOM 9041 O O . PHE C 1 129 ? 44.788 68.892 14.738 1.00 22.63 127 PHE C O 1
ATOM 9049 N N . TYR C 1 130 ? 46.834 68.757 13.818 1.00 21.57 128 TYR C N 1
ATOM 9050 C CA . TYR C 1 130 ? 47.529 68.730 15.113 1.00 21.51 128 TYR C CA 1
ATOM 9051 C C . TYR C 1 130 ? 47.765 70.163 15.590 1.00 25.11 128 TYR C C 1
ATOM 9052 O O . TYR C 1 130 ? 48.839 70.728 15.423 1.00 24.81 128 TYR C O 1
ATOM 9061 N N . THR C 1 131 ? 46.739 70.759 16.192 1.00 24.08 129 THR C N 1
ATOM 9062 C CA . THR C 1 131 ? 46.783 72.163 16.591 1.00 21.34 129 THR C CA 1
ATOM 9063 C C . THR C 1 131 ? 47.183 72.329 18.056 1.00 22.75 129 THR C C 1
ATOM 9064 O O . THR C 1 131 ? 47.112 71.397 18.851 1.00 30.04 129 THR C O 1
ATOM 9068 N N . GLU C 1 132 ? 47.583 73.555 18.417 1.00 27.59 130 GLU C N 1
ATOM 9069 C CA . GLU C 1 132 ? 48.025 73.831 19.784 1.00 34.53 130 GLU C CA 1
ATOM 9070 C C . GLU C 1 132 ? 46.879 73.787 20.794 1.00 22.89 130 GLU C C 1
ATOM 9071 O O . GLU C 1 132 ? 47.145 73.813 21.991 1.00 27.93 130 GLU C O 1
ATOM 9077 N N . GLU C 1 133 ? 45.624 73.756 20.340 1.00 28.94 131 GLU C N 1
ATOM 9078 C CA . GLU C 1 133 ? 44.450 73.551 21.180 1.00 28.89 131 GLU C CA 1
ATOM 9079 C C . GLU C 1 133 ? 43.887 72.132 21.102 1.00 32.79 131 GLU C C 1
ATOM 9080 O O . GLU C 1 133 ? 42.722 71.924 21.462 1.00 30.12 131 GLU C O 1
ATOM 9086 N N . GLY C 1 134 ? 44.638 71.171 20.585 1.00 29.87 132 GLY C N 1
ATOM 9087 C CA . GLY C 1 134 ? 44.137 69.818 20.448 1.00 31.48 132 GLY C CA 1
ATOM 9088 C C . GLY C 1 134 ? 44.040 69.376 19.000 1.00 29.88 132 GLY C C 1
ATOM 9089 O O . GLY C 1 134 ? 44.121 70.164 18.060 1.00 25.66 132 GLY C O 1
ATOM 9090 N N . ASN C 1 135 ? 43.828 68.073 18.852 1.00 24.14 133 ASN C N 1
ATOM 9091 C CA . ASN C 1 135 ? 43.662 67.474 17.538 1.00 23.88 133 ASN C CA 1
ATOM 9092 C C . ASN C 1 135 ? 42.238 67.681 17.065 1.00 29.95 133 ASN C C 1
ATOM 9093 O O . ASN C 1 135 ? 41.286 67.263 17.729 1.00 24.35 133 ASN C O 1
ATOM 9098 N N . LEU C 1 136 ? 42.098 68.339 15.927 1.00 28.11 134 LEU C N 1
ATOM 9099 C CA . LEU C 1 136 ? 40.811 68.549 15.295 1.00 25.83 134 LEU C CA 1
ATOM 9100 C C . LEU C 1 136 ? 40.698 67.575 14.139 1.00 27.35 134 LEU C C 1
ATOM 9101 O O . LEU C 1 136 ? 41.616 67.486 13.310 1.00 24.51 134 LEU C O 1
ATOM 9106 N N . ASP C 1 137 ? 39.596 66.831 14.097 1.00 26.90 135 ASP C N 1
ATOM 9107 C CA . ASP C 1 137 ? 39.345 65.857 13.034 1.00 25.10 135 ASP C CA 1
ATOM 9108 C C . ASP C 1 137 ? 38.216 66.352 12.148 1.00 24.44 135 ASP C C 1
ATOM 9109 O O . ASP C 1 137 ? 37.084 66.500 12.612 1.00 23.47 135 ASP C O 1
ATOM 9114 N N . LEU C 1 138 ? 38.514 66.568 10.877 1.00 19.35 136 LEU C N 1
ATOM 9115 C CA . LEU C 1 138 ? 37.501 66.916 9.894 1.00 22.42 136 LEU C CA 1
ATOM 9116 C C . LEU C 1 138 ? 37.226 65.642 9.104 1.00 26.38 136 LEU C C 1
ATOM 9117 O O . LEU C 1 138 ? 38.019 65.242 8.261 1.00 28.60 136 LEU C O 1
ATOM 9122 N N . VAL C 1 139 ? 36.123 64.977 9.422 1.00 29.98 137 VAL C N 1
ATOM 9123 C CA . VAL C 1 139 ? 35.838 63.636 8.914 1.00 29.23 137 VAL C CA 1
ATOM 9124 C C . VAL C 1 139 ? 34.804 63.829 7.812 1.00 21.90 137 VAL C C 1
ATOM 9125 O O . VAL C 1 139 ? 33.599 63.794 8.043 1.00 27.03 137 VAL C O 1
ATOM 9129 N N . TYR C 1 140 ? 35.301 64.064 6.604 1.00 26.16 138 TYR C N 1
ATOM 9130 C CA . TYR C 1 140 ? 34.528 64.531 5.467 1.00 26.90 138 TYR C CA 1
ATOM 9131 C C . TYR C 1 140 ? 34.436 63.453 4.397 1.00 28.10 138 TYR C C 1
ATOM 9132 O O . TYR C 1 140 ? 35.233 62.520 4.367 1.00 26.89 138 TYR C O 1
ATOM 9141 N N . ASN C 1 141 ? 33.448 63.592 3.512 1.00 31.43 139 ASN C N 1
ATOM 9142 C CA . ASN C 1 141 ? 33.347 62.803 2.291 1.00 24.43 139 ASN C CA 1
ATOM 9143 C C . ASN C 1 141 ? 33.576 63.670 1.051 1.00 24.51 139 ASN C C 1
ATOM 9144 O O . ASN C 1 141 ? 33.594 64.901 1.107 1.00 31.32 139 ASN C O 1
ATOM 9149 N N . ASN C 1 142 ? 33.696 63.012 -0.099 1.00 26.95 140 ASN C N 1
ATOM 9150 C CA . ASN C 1 142 ? 33.862 63.680 -1.384 1.00 25.10 140 ASN C CA 1
ATOM 9151 C C . ASN C 1 142 ? 32.521 64.124 -1.998 1.00 24.78 140 ASN C C 1
ATOM 9152 O O . ASN C 1 142 ? 32.421 64.366 -3.205 1.00 23.93 140 ASN C O 1
ATOM 9157 N N . THR C 1 143 ? 31.486 64.196 -1.176 1.00 28.94 141 THR C N 1
ATOM 9158 C CA . THR C 1 143 ? 30.155 64.653 -1.526 1.00 22.00 141 THR C CA 1
ATOM 9159 C C . THR C 1 143 ? 29.662 65.553 -0.405 1.00 27.46 141 THR C C 1
ATOM 9160 O O . THR C 1 143 ? 30.000 65.314 0.759 1.00 30.38 141 THR C O 1
ATOM 9164 N N . PRO C 1 144 ? 28.864 66.575 -0.710 1.00 28.62 142 PRO C N 1
ATOM 9165 C CA . PRO C 1 144 ? 28.349 67.474 0.339 1.00 30.81 142 PRO C CA 1
ATOM 9166 C C . PRO C 1 144 ? 27.004 67.069 0.929 1.00 20.40 142 PRO C C 1
ATOM 9167 O O . PRO C 1 144 ? 26.442 67.826 1.718 1.00 23.75 142 PRO C O 1
ATOM 9171 N N . ILE C 1 145 ? 26.480 65.920 0.574 1.00 21.30 143 ILE C N 1
ATOM 9172 C CA . ILE C 1 145 ? 25.218 65.415 1.079 1.00 24.24 143 ILE C CA 1
ATOM 9173 C C . ILE C 1 145 ? 25.430 63.949 1.431 1.00 24.78 143 ILE C C 1
ATOM 9174 O O . ILE C 1 145 ? 26.543 63.428 1.343 1.00 23.14 143 ILE C O 1
ATOM 9179 N N . PHE C 1 146 ? 24.364 63.279 1.846 1.00 28.97 144 PHE C N 1
ATOM 9180 C CA . PHE C 1 146 ? 24.486 61.870 2.197 1.00 26.55 144 PHE C CA 1
ATOM 9181 C C . PHE C 1 146 ? 23.109 61.235 2.146 1.00 23.26 144 PHE C C 1
ATOM 9182 O O . PHE C 1 146 ? 22.093 61.914 1.976 1.00 22.75 144 PHE C O 1
ATOM 9190 N N . PHE C 1 147 ? 23.095 59.904 2.262 1.00 24.95 145 PHE C N 1
ATOM 9191 C CA . PHE C 1 147 ? 21.895 59.140 1.970 1.00 25.02 145 PHE C CA 1
ATOM 9192 C C . PHE C 1 147 ? 20.826 59.241 3.040 1.00 24.44 145 PHE C C 1
ATOM 9193 O O . PHE C 1 147 ? 19.704 58.784 2.801 1.00 27.56 145 PHE C O 1
ATOM 9201 N N . ILE C 1 148 ? 21.149 59.754 4.227 1.00 26.60 146 ILE C N 1
ATOM 9202 C CA . ILE C 1 148 ? 20.241 59.701 5.364 1.00 28.55 146 ILE C CA 1
ATOM 9203 C C . ILE C 1 148 ? 20.295 61.008 6.132 1.00 20.45 146 ILE C C 1
ATOM 9204 O O . ILE C 1 148 ? 21.296 61.722 6.118 1.00 21.41 146 ILE C O 1
ATOM 9209 N N . ARG C 1 149 ? 19.198 61.287 6.846 1.00 25.31 147 ARG C N 1
ATOM 9210 C CA . ARG C 1 149 ? 19.155 62.348 7.850 1.00 30.93 147 ARG C CA 1
ATOM 9211 C C . ARG C 1 149 ? 18.556 61.848 9.170 1.00 25.49 147 ARG C C 1
ATOM 9212 O O . ARG C 1 149 ? 18.144 62.655 10.009 1.00 22.78 147 ARG C O 1
ATOM 9220 N N . ASP C 1 150 ? 18.506 60.528 9.348 1.00 25.40 148 ASP C N 1
ATOM 9221 C CA . ASP C 1 150 ? 18.087 59.848 10.572 1.00 33.33 148 ASP C CA 1
ATOM 9222 C C . ASP C 1 150 ? 19.206 58.917 11.007 1.00 27.88 148 ASP C C 1
ATOM 9223 O O . ASP C 1 150 ? 19.515 57.963 10.279 1.00 29.85 148 ASP C O 1
ATOM 9228 N N . PRO C 1 151 ? 19.819 59.106 12.166 1.00 31.45 149 PRO C N 1
ATOM 9229 C CA . PRO C 1 151 ? 21.002 58.300 12.489 1.00 31.38 149 PRO C CA 1
ATOM 9230 C C . PRO C 1 151 ? 20.681 56.820 12.638 1.00 27.70 149 PRO C C 1
ATOM 9231 O O . PRO C 1 151 ? 21.567 55.969 12.455 1.00 21.85 149 PRO C O 1
ATOM 9235 N N . SER C 1 152 ? 19.430 56.481 12.942 1.00 25.41 150 SER C N 1
ATOM 9236 C CA . SER C 1 152 ? 19.084 55.086 13.149 1.00 24.23 150 SER C CA 1
ATOM 9237 C C . SER C 1 152 ? 19.126 54.286 11.874 1.00 25.38 150 SER C C 1
ATOM 9238 O O . SER C 1 152 ? 19.183 53.051 11.944 1.00 26.03 150 SER C O 1
ATOM 9241 N N . LYS C 1 153 ? 19.052 54.950 10.725 1.00 24.60 151 LYS C N 1
ATOM 9242 C CA . LYS C 1 153 ? 19.038 54.238 9.452 1.00 26.07 151 LYS C CA 1
ATOM 9243 C C . LYS C 1 153 ? 20.417 53.761 9.036 1.00 22.63 151 LYS C C 1
ATOM 9244 O O . LYS C 1 153 ? 20.508 52.882 8.181 1.00 30.64 151 LYS C O 1
ATOM 9250 N N . PHE C 1 154 ? 21.482 54.284 9.638 1.00 19.76 152 PHE C N 1
ATOM 9251 C CA . PHE C 1 154 ? 22.822 53.972 9.147 1.00 24.10 152 PHE C CA 1
ATOM 9252 C C . PHE C 1 154 ? 23.112 52.482 9.115 1.00 28.00 152 PHE C C 1
ATOM 9253 O O . PHE C 1 154 ? 23.504 51.983 8.047 1.00 31.56 152 PHE C O 1
ATOM 9261 N N . PRO C 1 155 ? 22.946 51.716 10.201 1.00 26.15 153 PRO C N 1
ATOM 9262 C CA . PRO C 1 155 ? 23.190 50.268 10.100 1.00 23.38 153 PRO C CA 1
ATOM 9263 C C . PRO C 1 155 ? 22.362 49.599 9.012 1.00 24.46 153 PRO C C 1
ATOM 9264 O O . PRO C 1 155 ? 22.854 48.704 8.317 1.00 28.80 153 PRO C O 1
ATOM 9268 N N . HIS C 1 156 ? 21.092 49.979 8.870 1.00 27.10 154 HIS C N 1
ATOM 9269 C CA . HIS C 1 156 ? 20.271 49.407 7.808 1.00 30.85 154 HIS C CA 1
ATOM 9270 C C . HIS C 1 156 ? 20.865 49.732 6.439 1.00 28.92 154 HIS C C 1
ATOM 9271 O O . HIS C 1 156 ? 21.065 48.847 5.591 1.00 25.74 154 HIS C O 1
ATOM 9278 N N . PHE C 1 157 ? 21.127 51.010 6.202 1.00 23.73 155 PHE C N 1
ATOM 9279 C CA . PHE C 1 157 ? 21.676 51.420 4.925 1.00 24.99 155 PHE C CA 1
ATOM 9280 C C . PHE C 1 157 ? 22.995 50.716 4.634 1.00 21.55 155 PHE C C 1
ATOM 9281 O O . PHE C 1 157 ? 23.185 50.139 3.563 1.00 25.18 155 PHE C O 1
ATOM 9289 N N . ILE C 1 158 ? 23.928 50.764 5.568 1.00 25.15 156 ILE C N 1
ATOM 9290 C CA . ILE C 1 158 ? 25.234 50.176 5.302 1.00 23.51 156 ILE C CA 1
ATOM 9291 C C . ILE C 1 158 ? 25.096 48.692 5.026 1.00 26.51 156 ILE C C 1
ATOM 9292 O O . ILE C 1 158 ? 25.824 48.131 4.199 1.00 23.00 156 ILE C O 1
ATOM 9297 N N . HIS C 1 159 ? 24.175 48.025 5.716 1.00 23.03 157 HIS C N 1
ATOM 9298 C CA . HIS C 1 159 ? 24.027 46.592 5.491 1.00 25.47 157 HIS C CA 1
ATOM 9299 C C . HIS C 1 159 ? 23.604 46.309 4.061 1.00 23.54 157 HIS C C 1
ATOM 9300 O O . HIS C 1 159 ? 24.128 45.390 3.429 1.00 21.80 157 HIS C O 1
ATOM 9307 N N . THR C 1 160 ? 22.678 47.075 3.534 1.00 25.41 158 THR C N 1
ATOM 9308 C CA . THR C 1 160 ? 22.196 46.917 2.181 1.00 23.74 158 THR C CA 1
ATOM 9309 C C . THR C 1 160 ? 23.232 47.206 1.103 1.00 25.34 158 THR C C 1
ATOM 9310 O O . THR C 1 160 ? 23.122 46.735 0.034 1.00 25.10 158 THR C O 1
ATOM 9314 N N . GLN C 1 161 ? 24.210 48.016 1.430 1.00 27.41 159 GLN C N 1
ATOM 9315 C CA . GLN C 1 161 ? 25.325 48.339 0.579 1.00 25.71 159 GLN C CA 1
ATOM 9316 C C . GLN C 1 161 ? 26.403 47.266 0.643 1.00 28.39 159 GLN C C 1
ATOM 9317 O O . GLN C 1 161 ? 27.327 47.276 -0.099 1.00 20.12 159 GLN C O 1
ATOM 9323 N N . LYS C 1 162 ? 26.278 46.363 1.584 1.00 22.58 160 LYS C N 1
ATOM 9324 C CA . LYS C 1 162 ? 27.241 45.312 1.762 1.00 25.96 160 LYS C CA 1
ATOM 9325 C C . LYS C 1 162 ? 26.691 43.948 1.336 1.00 28.96 160 LYS C C 1
ATOM 9326 O O . LYS C 1 162 ? 26.013 43.874 0.376 1.00 25.73 160 LYS C O 1
ATOM 9332 N N . ARG C 1 163 ? 27.008 42.882 2.039 1.00 27.37 161 ARG C N 1
ATOM 9333 C CA . ARG C 1 163 ? 26.627 41.566 1.631 1.00 22.48 161 ARG C CA 1
ATOM 9334 C C . ARG C 1 163 ? 25.483 40.908 2.285 1.00 23.74 161 ARG C C 1
ATOM 9335 O O . ARG C 1 163 ? 25.207 41.130 3.409 1.00 26.20 161 ARG C O 1
ATOM 9343 N N . ASN C 1 164 ? 24.824 40.077 1.511 1.00 24.23 162 ASN C N 1
ATOM 9344 C CA . ASN C 1 164 ? 23.692 39.309 1.985 1.00 21.88 162 ASN C CA 1
ATOM 9345 C C . ASN C 1 164 ? 24.079 38.421 3.177 1.00 26.46 162 ASN C C 1
ATOM 9346 O O . ASN C 1 164 ? 25.152 37.802 3.161 1.00 19.94 162 ASN C O 1
ATOM 9351 N N . PRO C 1 165 ? 23.251 38.337 4.220 1.00 25.52 163 PRO C N 1
ATOM 9352 C CA . PRO C 1 165 ? 23.645 37.569 5.414 1.00 30.48 163 PRO C CA 1
ATOM 9353 C C . PRO C 1 165 ? 23.849 36.083 5.174 1.00 25.67 163 PRO C C 1
ATOM 9354 O O . PRO C 1 165 ? 24.599 35.456 5.926 1.00 28.02 163 PRO C O 1
ATOM 9358 N N . ALA C 1 166 ? 23.202 35.494 4.175 1.00 23.97 164 ALA C N 1
ATOM 9359 C CA . ALA C 1 166 ? 23.388 34.081 3.903 1.00 25.87 164 ALA C CA 1
ATOM 9360 C C . ALA C 1 166 ? 24.442 33.819 2.838 1.00 25.55 164 ALA C C 1
ATOM 9361 O O . ALA C 1 166 ? 25.308 32.965 3.034 1.00 29.46 164 ALA C O 1
ATOM 9363 N N . THR C 1 167 ? 24.443 34.573 1.743 1.00 29.12 165 THR C N 1
ATOM 9364 C CA . THR C 1 167 ? 25.331 34.247 0.635 1.00 26.06 165 THR C CA 1
ATOM 9365 C C . THR C 1 167 ? 26.686 34.926 0.688 1.00 24.07 165 THR C C 1
ATOM 9366 O O . THR C 1 167 ? 27.593 34.486 -0.023 1.00 28.48 165 THR C O 1
ATOM 9370 N N . ASN C 1 168 ? 26.831 36.000 1.462 1.00 24.27 166 ASN C N 1
ATOM 9371 C CA . ASN C 1 168 ? 28.025 36.845 1.487 1.00 26.34 166 ASN C CA 1
ATOM 9372 C C . ASN C 1 168 ? 28.269 37.529 0.146 1.00 20.53 166 ASN C C 1
ATOM 9373 O O . ASN C 1 168 ? 29.386 37.981 -0.141 1.00 25.13 166 ASN C O 1
ATOM 9378 N N . LEU C 1 169 ? 27.250 37.614 -0.688 1.00 22.83 167 LEU C N 1
ATOM 9379 C CA . LEU C 1 169 ? 27.363 38.301 -1.964 1.00 25.39 167 LEU C CA 1
ATOM 9380 C C . LEU C 1 169 ? 26.666 39.649 -1.899 1.00 26.49 167 LEU C C 1
ATOM 9381 O O . LEU C 1 169 ? 25.699 39.831 -1.155 1.00 23.99 167 LEU C O 1
ATOM 9386 N N . LYS C 1 170 ? 27.167 40.596 -2.688 1.00 22.15 168 LYS C N 1
ATOM 9387 C CA . LYS C 1 170 ? 26.424 41.823 -2.916 1.00 21.61 168 LYS C CA 1
ATOM 9388 C C . LYS C 1 170 ? 25.065 41.510 -3.535 1.00 29.39 168 LYS C C 1
ATOM 9389 O O . LYS C 1 170 ? 24.888 40.519 -4.236 1.00 23.97 168 LYS C O 1
ATOM 9395 N N . ASP C 1 171 ? 24.087 42.367 -3.279 1.00 31.94 169 ASP C N 1
ATOM 9396 C CA . ASP C 1 171 ? 22.703 41.998 -3.561 1.00 25.89 169 ASP C CA 1
ATOM 9397 C C . ASP C 1 171 ? 21.989 43.272 -4.013 1.00 36.82 169 ASP C C 1
ATOM 9398 O O . ASP C 1 171 ? 21.700 44.150 -3.193 1.00 25.15 169 ASP C O 1
ATOM 9403 N N . ALA C 1 172 ? 21.742 43.380 -5.323 1.00 27.38 170 ALA C N 1
ATOM 9404 C CA . ALA C 1 172 ? 21.113 44.589 -5.838 1.00 26.82 170 ALA C CA 1
ATOM 9405 C C . ALA C 1 172 ? 19.688 44.745 -5.311 1.00 28.32 170 ALA C C 1
ATOM 9406 O O . ALA C 1 172 ? 19.184 45.864 -5.210 1.00 24.89 170 ALA C O 1
ATOM 9408 N N . ASN C 1 173 ? 19.023 43.650 -4.949 1.00 29.09 171 ASN C N 1
ATOM 9409 C CA . ASN C 1 173 ? 17.653 43.772 -4.472 1.00 35.12 171 ASN C CA 1
ATOM 9410 C C . ASN C 1 173 ? 17.578 44.509 -3.133 1.00 31.65 171 ASN C C 1
ATOM 9411 O O . ASN C 1 173 ? 16.751 45.413 -2.963 1.00 34.18 171 ASN C O 1
ATOM 9416 N N . MET C 1 174 ? 18.418 44.142 -2.163 1.00 28.62 172 MET C N 1
ATOM 9417 C CA . MET C 1 174 ? 18.356 44.865 -0.904 1.00 33.02 172 MET C CA 1
ATOM 9418 C C . MET C 1 174 ? 18.905 46.277 -1.059 1.00 31.28 172 MET C C 1
ATOM 9419 O O . MET C 1 174 ? 18.373 47.219 -0.447 1.00 25.19 172 MET C O 1
ATOM 9424 N N . PHE C 1 175 ? 19.925 46.440 -1.907 1.00 24.95 173 PHE C N 1
ATOM 9425 C CA . PHE C 1 175 ? 20.494 47.747 -2.210 1.00 26.08 173 PHE C CA 1
ATOM 9426 C C . PHE C 1 175 ? 19.400 48.735 -2.590 1.00 26.75 173 PHE C C 1
ATOM 9427 O O . PHE C 1 175 ? 19.268 49.801 -1.987 1.00 28.85 173 PHE C O 1
ATOM 9435 N N . TRP C 1 176 ? 18.598 48.388 -3.594 1.00 29.72 174 TRP C N 1
ATOM 9436 C CA . TRP C 1 176 ? 17.590 49.320 -4.074 1.00 33.32 174 TRP C CA 1
ATOM 9437 C C . TRP C 1 176 ? 16.337 49.291 -3.212 1.00 25.88 174 TRP C C 1
ATOM 9438 O O . TRP C 1 176 ? 15.685 50.325 -3.074 1.00 31.46 174 TRP C O 1
ATOM 9449 N N . ASP C 1 177 ? 15.970 48.136 -2.649 1.00 26.91 175 ASP C N 1
ATOM 9450 C CA . ASP C 1 177 ? 14.843 48.079 -1.709 1.00 28.45 175 ASP C CA 1
ATOM 9451 C C . ASP C 1 177 ? 14.965 49.154 -0.623 1.00 26.63 175 ASP C C 1
ATOM 9452 O O . ASP C 1 177 ? 14.014 49.892 -0.361 1.00 28.65 175 ASP C O 1
ATOM 9457 N N . TYR C 1 178 ? 16.127 49.260 0.027 1.00 27.15 176 TYR C N 1
ATOM 9458 C CA . TYR C 1 178 ? 16.308 50.310 1.024 1.00 28.34 176 TYR C CA 1
ATOM 9459 C C . TYR C 1 178 ? 16.119 51.700 0.401 1.00 29.36 176 TYR C C 1
ATOM 9460 O O . TYR C 1 178 ? 15.393 52.549 0.937 1.00 22.20 176 TYR C O 1
ATOM 9469 N N . LEU C 1 179 ? 16.778 51.958 -0.725 1.00 23.20 177 LEU C N 1
ATOM 9470 C CA . LEU C 1 179 ? 16.780 53.318 -1.250 1.00 23.13 177 LEU C CA 1
ATOM 9471 C C . LEU C 1 179 ? 15.378 53.765 -1.657 1.00 26.75 177 LEU C C 1
ATOM 9472 O O . LEU C 1 179 ? 14.997 54.919 -1.422 1.00 26.17 177 LEU C O 1
ATOM 9477 N N . VAL C 1 180 ? 14.586 52.877 -2.252 1.00 29.41 178 VAL C N 1
ATOM 9478 C CA . VAL C 1 180 ? 13.299 53.326 -2.766 1.00 33.20 178 VAL C CA 1
ATOM 9479 C C . VAL C 1 180 ? 12.269 53.474 -1.670 1.00 29.86 178 VAL C C 1
ATOM 9480 O O . VAL C 1 180 ? 11.252 54.141 -1.904 1.00 42.74 178 VAL C O 1
ATOM 9484 N N . ASN C 1 181 ? 12.473 52.863 -0.500 1.00 27.96 179 ASN C N 1
ATOM 9485 C CA . ASN C 1 181 ? 11.543 53.045 0.613 1.00 32.09 179 ASN C CA 1
ATOM 9486 C C . ASN C 1 181 ? 11.972 54.132 1.585 1.00 26.06 179 ASN C C 1
ATOM 9487 O O . ASN C 1 181 ? 11.197 54.479 2.483 1.00 29.28 179 ASN C O 1
ATOM 9492 N N . ASN C 1 182 ? 13.153 54.715 1.396 1.00 25.56 180 ASN C N 1
ATOM 9493 C CA . ASN C 1 182 ? 13.643 55.792 2.238 1.00 23.97 180 ASN C CA 1
ATOM 9494 C C . ASN C 1 182 ? 14.109 56.903 1.307 1.00 24.11 180 ASN C C 1
ATOM 9495 O O . ASN C 1 182 ? 15.299 57.148 1.101 1.00 25.06 180 ASN C O 1
ATOM 9500 N N . GLN C 1 183 ? 13.137 57.618 0.770 1.00 29.13 181 GLN C N 1
ATOM 9501 C CA . GLN C 1 183 ? 13.314 58.356 -0.473 1.00 28.36 181 GLN C CA 1
ATOM 9502 C C . GLN C 1 183 ? 14.095 59.656 -0.325 1.00 22.75 181 GLN C C 1
ATOM 9503 O O . GLN C 1 183 ? 14.419 60.265 -1.348 1.00 30.54 181 GLN C O 1
ATOM 9509 N N . GLU C 1 184 ? 14.485 60.039 0.889 1.00 22.59 182 GLU C N 1
ATOM 9510 C CA . GLU C 1 184 ? 15.399 61.163 1.098 1.00 23.91 182 GLU C CA 1
ATOM 9511 C C . GLU C 1 184 ? 16.798 60.855 0.614 1.00 22.31 182 GLU C C 1
ATOM 9512 O O . GLU C 1 184 ? 17.613 61.772 0.497 1.00 30.42 182 GLU C O 1
ATOM 9518 N N . SER C 1 185 ? 17.085 59.590 0.334 1.00 28.70 183 SER C N 1
ATOM 9519 C CA . SER C 1 185 ? 18.387 59.151 -0.164 1.00 31.49 183 SER C CA 1
ATOM 9520 C C . SER C 1 185 ? 18.690 59.619 -1.583 1.00 24.63 183 SER C C 1
ATOM 9521 O O . SER C 1 185 ? 19.829 59.484 -2.036 1.00 22.71 183 SER C O 1
ATOM 9524 N N . ILE C 1 186 ? 17.716 60.177 -2.292 1.00 30.41 184 ILE C N 1
ATOM 9525 C CA . ILE C 1 186 ? 17.835 60.239 -3.740 1.00 23.78 184 ILE C CA 1
ATOM 9526 C C . ILE C 1 186 ? 18.855 61.276 -4.170 1.00 20.70 184 ILE C C 1
ATOM 9527 O O . ILE C 1 186 ? 19.558 61.077 -5.168 1.00 25.11 184 ILE C O 1
ATOM 9532 N N . HIS C 1 187 ? 18.969 62.392 -3.447 1.00 27.86 185 HIS C N 1
ATOM 9533 C CA . HIS C 1 187 ? 19.972 63.382 -3.822 1.00 23.17 185 HIS C CA 1
ATOM 9534 C C . HIS C 1 187 ? 21.359 62.749 -3.841 1.00 26.64 185 HIS C C 1
ATOM 9535 O O . HIS C 1 187 ? 22.071 62.823 -4.851 1.00 29.38 185 HIS C O 1
ATOM 9542 N N . GLN C 1 188 ? 21.754 62.076 -2.749 1.00 25.62 186 GLN C N 1
ATOM 9543 C CA . GLN C 1 188 ? 23.086 61.462 -2.725 1.00 27.37 186 GLN C CA 1
ATOM 9544 C C . GLN C 1 188 ? 23.169 60.266 -3.669 1.00 22.21 186 GLN C C 1
ATOM 9545 O O . GLN C 1 188 ? 24.239 59.983 -4.210 1.00 23.46 186 GLN C O 1
ATOM 9551 N N . VAL C 1 189 ? 22.069 59.547 -3.878 1.00 19.12 187 VAL C N 1
ATOM 9552 C CA . VAL C 1 189 ? 22.090 58.458 -4.850 1.00 26.68 187 VAL C CA 1
ATOM 9553 C C . VAL C 1 189 ? 22.430 58.990 -6.235 1.00 31.03 187 VAL C C 1
ATOM 9554 O O . VAL C 1 189 ? 23.162 58.342 -6.996 1.00 29.46 187 VAL C O 1
ATOM 9558 N N . MET C 1 190 ? 21.910 60.178 -6.591 1.00 28.03 188 MET C N 1
ATOM 9559 C CA . MET C 1 190 ? 22.212 60.725 -7.914 1.00 32.35 188 MET C CA 1
ATOM 9560 C C . MET C 1 190 ? 23.665 61.142 -7.997 1.00 25.51 188 MET C C 1
ATOM 9561 O O . MET C 1 190 ? 24.326 60.925 -9.012 1.00 33.68 188 MET C O 1
ATOM 9566 N N . TYR C 1 191 ? 24.175 61.750 -6.936 1.00 23.86 189 TYR C N 1
ATOM 9567 C CA . TYR C 1 191 ? 25.594 62.062 -6.878 1.00 29.94 189 TYR C CA 1
ATOM 9568 C C . TYR C 1 191 ? 26.444 60.794 -7.012 1.00 26.78 189 TYR C C 1
ATOM 9569 O O . TYR C 1 191 ? 27.490 60.803 -7.676 1.00 27.43 189 TYR C O 1
ATOM 9578 N N . LEU C 1 192 ? 25.985 59.686 -6.422 1.00 27.35 190 LEU C N 1
ATOM 9579 C CA . LEU C 1 192 ? 26.751 58.437 -6.415 1.00 29.79 190 LEU C CA 1
ATOM 9580 C C . LEU C 1 192 ? 26.837 57.835 -7.808 1.00 30.90 190 LEU C C 1
ATOM 9581 O O . LEU C 1 192 ? 27.880 57.305 -8.202 1.00 22.89 190 LEU C O 1
ATOM 9586 N N . PHE C 1 193 ? 25.746 57.872 -8.553 1.00 28.72 191 PHE C N 1
ATOM 9587 C CA . PHE C 1 193 ? 25.727 57.268 -9.867 1.00 27.72 191 PHE C CA 1
ATOM 9588 C C . PHE C 1 193 ? 26.074 58.267 -10.971 1.00 26.64 191 PHE C C 1
ATOM 9589 O O . PHE C 1 193 ? 26.025 57.912 -12.150 1.00 30.62 191 PHE C O 1
ATOM 9597 N N . SER C 1 194 ? 26.449 59.489 -10.613 1.00 29.29 192 SER C N 1
ATOM 9598 C CA . SER C 1 194 ? 27.215 60.324 -11.515 1.00 25.31 192 SER C CA 1
ATOM 9599 C C . SER C 1 194 ? 28.615 59.748 -11.619 1.00 29.62 192 SER C C 1
ATOM 9600 O O . SER C 1 194 ? 28.973 58.803 -10.913 1.00 33.90 192 SER C O 1
ATOM 9603 N N . ASP C 1 195 ? 29.440 60.353 -12.479 1.00 29.12 193 ASP C N 1
ATOM 9604 C CA . ASP C 1 195 ? 30.811 59.888 -12.619 1.00 28.87 193 ASP C CA 1
ATOM 9605 C C . ASP C 1 195 ? 31.665 60.248 -11.419 1.00 26.13 193 ASP C C 1
ATOM 9606 O O . ASP C 1 195 ? 32.756 59.687 -11.266 1.00 27.43 193 ASP C O 1
ATOM 9611 N N . ARG C 1 196 ? 31.180 61.129 -10.549 1.00 23.89 194 ARG C N 1
ATOM 9612 C CA . ARG C 1 196 ? 31.863 61.403 -9.293 1.00 26.09 194 ARG C CA 1
ATOM 9613 C C . ARG C 1 196 ? 31.872 60.202 -8.353 1.00 25.82 194 ARG C C 1
ATOM 9614 O O . ARG C 1 196 ? 32.677 60.179 -7.422 1.00 31.09 194 ARG C O 1
ATOM 9622 N N . GLY C 1 197 ? 31.039 59.190 -8.590 1.00 26.77 195 GLY C N 1
ATOM 9623 C CA . GLY C 1 197 ? 31.191 57.935 -7.872 1.00 27.71 195 GLY C CA 1
ATOM 9624 C C . GLY C 1 197 ? 32.446 57.144 -8.207 1.00 25.70 195 GLY C C 1
ATOM 9625 O O . GLY C 1 197 ? 32.739 56.174 -7.499 1.00 27.76 195 GLY C O 1
ATOM 9626 N N . THR C 1 198 ? 33.168 57.506 -9.269 1.00 30.59 196 THR C N 1
ATOM 9627 C CA . THR C 1 198 ? 34.391 56.798 -9.682 1.00 31.67 196 THR C CA 1
ATOM 9628 C C . THR C 1 198 ? 35.485 57.810 -10.016 1.00 22.72 196 THR C C 1
ATOM 9629 O O . THR C 1 198 ? 35.885 57.971 -11.171 1.00 27.38 196 THR C O 1
ATOM 9633 N N . PRO C 1 199 ? 36.017 58.488 -9.009 1.00 25.10 197 PRO C N 1
ATOM 9634 C CA . PRO C 1 199 ? 37.121 59.416 -9.253 1.00 31.79 197 PRO C CA 1
ATOM 9635 C C . PRO C 1 199 ? 38.290 58.717 -9.925 1.00 30.33 197 PRO C C 1
ATOM 9636 O O . PRO C 1 199 ? 38.518 57.527 -9.738 1.00 28.01 197 PRO C O 1
ATOM 9640 N N . ALA C 1 200 ? 39.048 59.486 -10.696 1.00 34.55 198 ALA C N 1
ATOM 9641 C CA . ALA C 1 200 ? 40.247 58.967 -11.329 1.00 34.17 198 ALA C CA 1
ATOM 9642 C C . ALA C 1 200 ? 41.451 59.020 -10.405 1.00 28.95 198 ALA C C 1
ATOM 9643 O O . ALA C 1 200 ? 42.478 58.401 -10.687 1.00 32.51 198 ALA C O 1
ATOM 9645 N N . SER C 1 201 ? 41.348 59.734 -9.303 1.00 25.83 199 SER C N 1
ATOM 9646 C CA . SER C 1 201 ? 42.488 59.909 -8.432 1.00 24.51 199 SER C CA 1
ATOM 9647 C C . SER C 1 201 ? 41.999 60.586 -7.167 1.00 37.03 199 SER C C 1
ATOM 9648 O O . SER C 1 201 ? 41.192 61.525 -7.220 1.00 30.28 199 SER C O 1
ATOM 9651 N N . LEU C 1 202 ? 42.469 60.086 -6.036 1.00 24.72 200 LEU C N 1
ATOM 9652 C CA . LEU C 1 202 ? 42.208 60.768 -4.796 1.00 27.52 200 LEU C CA 1
ATOM 9653 C C . LEU C 1 202 ? 42.657 62.213 -4.879 1.00 32.26 200 LEU C C 1
ATOM 9654 O O . LEU C 1 202 ? 42.079 63.073 -4.211 1.00 29.17 200 LEU C O 1
ATOM 9659 N N . ARG C 1 203 ? 43.687 62.494 -5.690 1.00 35.49 201 ARG C N 1
ATOM 9660 C CA . ARG C 1 203 ? 44.241 63.833 -5.857 1.00 27.04 201 ARG C CA 1
ATOM 9661 C C . ARG C 1 203 ? 43.317 64.746 -6.646 1.00 27.00 201 ARG C C 1
ATOM 9662 O O . ARG C 1 203 ? 43.499 65.965 -6.607 1.00 30.75 201 ARG C O 1
ATOM 9670 N N . LYS C 1 204 ? 42.305 64.192 -7.307 1.00 30.81 202 LYS C N 1
ATOM 9671 C CA . LYS C 1 204 ? 41.460 64.948 -8.216 1.00 32.66 202 LYS C CA 1
ATOM 9672 C C . LYS C 1 204 ? 40.004 64.831 -7.781 1.00 28.75 202 LYS C C 1
ATOM 9673 O O . LYS C 1 204 ? 39.119 64.520 -8.590 1.00 28.97 202 LYS C O 1
ATOM 9679 N N . MET C 1 205 ? 39.750 65.075 -6.495 1.00 34.23 203 MET C N 1
ATOM 9680 C CA . MET C 1 205 ? 38.382 65.119 -5.976 1.00 33.68 203 MET C CA 1
ATOM 9681 C C . MET C 1 205 ? 38.324 66.115 -4.831 1.00 25.86 203 MET C C 1
ATOM 9682 O O . MET C 1 205 ? 39.346 66.541 -4.288 1.00 22.26 203 MET C O 1
ATOM 9687 N N . ASN C 1 206 ? 37.109 66.508 -4.496 1.00 25.24 204 ASN C N 1
ATOM 9688 C CA . ASN C 1 206 ? 36.893 67.472 -3.432 1.00 30.43 204 ASN C CA 1
ATOM 9689 C C . ASN C 1 206 ? 36.550 66.780 -2.106 1.00 29.91 204 ASN C C 1
ATOM 9690 O O . ASN C 1 206 ? 36.210 65.598 -2.053 1.00 29.30 204 ASN C O 1
ATOM 9695 N N . GLY C 1 207 ? 36.665 67.537 -1.025 1.00 27.00 205 GLY C N 1
ATOM 9696 C CA . GLY C 1 207 ? 36.074 67.162 0.242 1.00 28.54 205 GLY C CA 1
ATOM 9697 C C . GLY C 1 207 ? 35.066 68.184 0.739 1.00 29.26 205 GLY C C 1
ATOM 9698 O O . GLY C 1 207 ? 35.160 69.376 0.443 1.00 28.06 205 GLY C O 1
ATOM 9699 N N . TYR C 1 208 ? 34.107 67.706 1.518 1.00 20.83 206 TYR C N 1
ATOM 9700 C CA . TYR C 1 208 ? 33.028 68.532 2.007 1.00 21.22 206 TYR C CA 1
ATOM 9701 C C . TYR C 1 208 ? 32.664 68.135 3.432 1.00 22.44 206 TYR C C 1
ATOM 9702 O O . TYR C 1 208 ? 32.518 66.950 3.742 1.00 22.20 206 TYR C O 1
ATOM 9711 N N . SER C 1 209 ? 32.466 69.127 4.292 1.00 23.91 207 SER C N 1
ATOM 9712 C CA . SER C 1 209 ? 31.969 68.813 5.625 1.00 25.55 207 SER C CA 1
ATOM 9713 C C . SER C 1 209 ? 30.663 68.050 5.560 1.00 23.46 207 SER C C 1
ATOM 9714 O O . SER C 1 209 ? 30.414 67.165 6.387 1.00 23.37 207 SER C O 1
ATOM 9717 N N . GLY C 1 210 ? 29.847 68.345 4.567 1.00 22.39 208 GLY C N 1
ATOM 9718 C CA . GLY C 1 210 ? 28.531 67.769 4.446 1.00 26.14 208 GLY C CA 1
ATOM 9719 C C . GLY C 1 210 ? 27.538 68.271 5.481 1.00 25.06 208 GLY C C 1
ATOM 9720 O O . GLY C 1 210 ? 26.482 68.810 5.137 1.00 21.85 208 GLY C O 1
ATOM 9721 N N . HIS C 1 211 ? 27.824 68.024 6.756 1.00 31.17 209 HIS C N 1
ATOM 9722 C CA . HIS C 1 211 ? 27.001 68.585 7.810 1.00 25.55 209 HIS C CA 1
ATOM 9723 C C . HIS C 1 211 ? 27.269 70.062 7.972 1.00 28.22 209 HIS C C 1
ATOM 9724 O O . HIS C 1 211 ? 28.372 70.564 7.723 1.00 25.00 209 HIS C O 1
ATOM 9731 N N . THR C 1 212 ? 26.266 70.738 8.507 1.00 30.09 210 THR C N 1
ATOM 9732 C CA . THR C 1 212 ? 26.473 72.057 9.068 1.00 25.67 210 THR C CA 1
ATOM 9733 C C . THR C 1 212 ? 27.188 71.963 10.413 1.00 27.90 210 THR C C 1
ATOM 9734 O O . THR C 1 212 ? 26.825 71.148 11.266 1.00 25.58 210 THR C O 1
ATOM 9738 N N . TYR C 1 213 ? 28.202 72.787 10.603 1.00 23.91 211 TYR C N 1
ATOM 9739 C CA . TYR C 1 213 ? 28.814 72.954 11.909 1.00 26.72 211 TYR C CA 1
ATOM 9740 C C . TYR C 1 213 ? 28.504 74.369 12.437 1.00 24.82 211 TYR C C 1
ATOM 9741 O O . TYR C 1 213 ? 27.887 75.198 11.765 1.00 21.90 211 TYR C O 1
ATOM 9750 N N . LYS C 1 214 ? 28.941 74.664 13.657 1.00 26.31 212 LYS C N 1
ATOM 9751 C CA . LYS C 1 214 ? 28.712 75.980 14.257 1.00 24.35 212 LYS C CA 1
ATOM 9752 C C . LYS C 1 214 ? 30.029 76.492 14.777 1.00 26.35 212 LYS C C 1
ATOM 9753 O O . LYS C 1 214 ? 30.582 75.911 15.714 1.00 22.08 212 LYS C O 1
ATOM 9759 N N . TRP C 1 215 ? 30.497 77.607 14.221 1.00 24.16 213 TRP C N 1
ATOM 9760 C CA . TRP C 1 215 ? 31.797 78.168 14.579 1.00 31.37 213 TRP C CA 1
ATOM 9761 C C . TRP C 1 215 ? 31.626 79.459 15.382 1.00 25.74 213 TRP C C 1
ATOM 9762 O O . TRP C 1 215 ? 30.730 80.267 15.112 1.00 30.40 213 TRP C O 1
ATOM 9773 N N . TYR C 1 216 ? 32.500 79.657 16.356 1.00 24.31 214 TYR C N 1
ATOM 9774 C CA . TYR C 1 216 ? 32.393 80.757 17.309 1.00 23.22 214 TYR C CA 1
ATOM 9775 C C . TYR C 1 216 ? 33.621 81.644 17.225 1.00 26.42 214 TYR C C 1
ATOM 9776 O O . TYR C 1 216 ? 34.737 81.142 17.058 1.00 24.96 214 TYR C O 1
ATOM 9785 N N . ASN C 1 217 ? 33.419 82.966 17.353 1.00 27.31 215 ASN C N 1
ATOM 9786 C CA . ASN C 1 217 ? 34.536 83.894 17.423 1.00 33.73 215 ASN C CA 1
ATOM 9787 C C . ASN C 1 217 ? 34.808 84.273 18.873 1.00 31.56 215 ASN C C 1
ATOM 9788 O O . ASN C 1 217 ? 34.124 83.828 19.793 1.00 30.91 215 ASN C O 1
ATOM 9793 N N . LYS C 1 218 ? 35.833 85.122 19.058 1.00 39.99 216 LYS C N 1
ATOM 9794 C CA . LYS C 1 218 ? 36.274 85.582 20.376 1.00 30.47 216 LYS C CA 1
ATOM 9795 C C . LYS C 1 218 ? 35.173 86.282 21.166 1.00 32.42 216 LYS C C 1
ATOM 9796 O O . LYS C 1 218 ? 35.289 86.389 22.392 1.00 31.26 216 LYS C O 1
ATOM 9802 N N . LYS C 1 219 ? 34.145 86.810 20.499 1.00 33.35 217 LYS C N 1
ATOM 9803 C CA . LYS C 1 219 ? 33.035 87.485 21.165 1.00 32.66 217 LYS C CA 1
ATOM 9804 C C . LYS C 1 219 ? 31.880 86.543 21.480 1.00 32.37 217 LYS C C 1
ATOM 9805 O O . LYS C 1 219 ? 30.871 86.974 22.039 1.00 33.66 217 LYS C O 1
ATOM 9811 N N . GLY C 1 220 ? 31.977 85.277 21.104 1.00 36.17 218 GLY C N 1
ATOM 9812 C CA . GLY C 1 220 ? 30.884 84.366 21.337 1.00 33.29 218 GLY C CA 1
ATOM 9813 C C . GLY C 1 220 ? 29.788 84.447 20.315 1.00 34.87 218 GLY C C 1
ATOM 9814 O O . GLY C 1 220 ? 28.743 83.817 20.499 1.00 39.28 218 GLY C O 1
ATOM 9815 N N . GLU C 1 221 ? 29.980 85.204 19.247 1.00 37.06 219 GLU C N 1
ATOM 9816 C CA . GLU C 1 221 ? 29.018 85.164 18.165 1.00 38.74 219 GLU C CA 1
ATOM 9817 C C . GLU C 1 221 ? 29.272 83.905 17.353 1.00 31.71 219 GLU C C 1
ATOM 9818 O O . GLU C 1 221 ? 30.419 83.473 17.212 1.00 27.43 219 GLU C O 1
ATOM 9824 N N . TRP C 1 222 ? 28.200 83.303 16.828 1.00 29.18 220 TRP C N 1
ATOM 9825 C CA . TRP C 1 222 ? 28.372 82.089 16.051 1.00 28.96 220 TRP C CA 1
ATOM 9826 C C . TRP C 1 222 ? 27.535 82.112 14.791 1.00 26.89 220 TRP C C 1
ATOM 9827 O O . TRP C 1 222 ? 26.447 82.700 14.747 1.00 29.93 220 TRP C O 1
ATOM 9838 N N . VAL C 1 223 ? 28.046 81.397 13.787 1.00 22.99 221 VAL C N 1
ATOM 9839 C CA . VAL C 1 223 ? 27.377 81.193 12.508 1.00 29.00 221 VAL C CA 1
ATOM 9840 C C . VAL C 1 223 ? 27.365 79.706 12.154 1.00 26.95 221 VAL C C 1
ATOM 9841 O O . VAL C 1 223 ? 28.239 78.938 12.566 1.00 24.85 221 VAL C O 1
ATOM 9845 N N . TYR C 1 224 ? 26.370 79.301 11.368 1.00 29.54 222 TYR C N 1
ATOM 9846 C CA . TYR C 1 224 ? 26.418 77.998 10.727 1.00 24.80 222 TYR C CA 1
ATOM 9847 C C . TYR C 1 224 ? 27.450 77.996 9.602 1.00 27.35 222 TYR C C 1
ATOM 9848 O O . TYR C 1 224 ? 27.641 78.995 8.899 1.00 31.23 222 TYR C O 1
ATOM 9857 N N . VAL C 1 225 ? 28.117 76.864 9.429 1.00 24.61 223 VAL C N 1
ATOM 9858 C CA . VAL C 1 225 ? 29.255 76.761 8.526 1.00 28.69 223 VAL C CA 1
ATOM 9859 C C . VAL C 1 225 ? 29.137 75.488 7.700 1.00 27.64 223 VAL C C 1
ATOM 9860 O O . VAL C 1 225 ? 28.660 74.455 8.187 1.00 26.01 223 VAL C O 1
ATOM 9864 N N . GLN C 1 226 ? 29.568 75.582 6.438 1.00 24.41 224 GLN C N 1
ATOM 9865 C CA . GLN C 1 226 ? 29.830 74.445 5.567 1.00 20.48 224 GLN C CA 1
ATOM 9866 C C . GLN C 1 226 ? 31.236 74.621 5.040 1.00 24.49 224 GLN C C 1
ATOM 9867 O O . GLN C 1 226 ? 31.607 75.725 4.645 1.00 28.65 224 GLN C O 1
ATOM 9873 N N . VAL C 1 227 ? 32.027 73.550 5.055 1.00 27.08 225 VAL C N 1
ATOM 9874 C CA . VAL C 1 227 ? 33.430 73.602 4.649 1.00 22.28 225 VAL C CA 1
ATOM 9875 C C . VAL C 1 227 ? 33.579 72.853 3.339 1.00 27.98 225 VAL C C 1
ATOM 9876 O O . VAL C 1 227 ? 32.952 71.801 3.143 1.00 29.00 225 VAL C O 1
ATOM 9880 N N . HIS C 1 228 ? 34.402 73.405 2.435 1.00 27.10 226 HIS C N 1
ATOM 9881 C CA . HIS C 1 228 ? 34.648 72.824 1.116 1.00 23.35 226 HIS C CA 1
ATOM 9882 C C . HIS C 1 228 ? 36.146 72.779 0.909 1.00 30.17 226 HIS C C 1
ATOM 9883 O O . HIS C 1 228 ? 36.822 73.798 1.103 1.00 31.34 226 HIS C O 1
ATOM 9890 N N . PHE C 1 229 ? 36.666 71.596 0.546 1.00 29.22 227 PHE C N 1
ATOM 9891 C CA . PHE C 1 229 ? 38.065 71.412 0.139 1.00 31.04 227 PHE C CA 1
ATOM 9892 C C . PHE C 1 229 ? 38.036 71.096 -1.343 1.00 22.78 227 PHE C C 1
ATOM 9893 O O . PHE C 1 229 ? 37.577 70.023 -1.733 1.00 26.79 227 PHE C O 1
ATOM 9901 N N . LYS C 1 230 ? 38.518 72.019 -2.164 1.00 28.73 228 LYS C N 1
ATOM 9902 C CA . LYS C 1 230 ? 38.493 71.865 -3.609 1.00 23.55 228 LYS C CA 1
ATOM 9903 C C . LYS C 1 230 ? 39.906 71.535 -4.079 1.00 31.27 228 LYS C C 1
ATOM 9904 O O . LYS C 1 230 ? 40.862 72.268 -3.769 1.00 23.72 228 LYS C O 1
ATOM 9910 N N . SER C 1 231 ? 40.031 70.419 -4.806 1.00 22.45 229 SER C N 1
ATOM 9911 C CA . SER C 1 231 ? 41.303 70.026 -5.388 1.00 22.03 229 SER C CA 1
ATOM 9912 C C . SER C 1 231 ? 41.832 71.088 -6.334 1.00 26.21 229 SER C C 1
ATOM 9913 O O . SER C 1 231 ? 41.131 71.515 -7.249 1.00 21.14 229 SER C O 1
ATOM 9916 N N . ASP C 1 232 ? 43.106 71.432 -6.171 1.00 26.83 230 ASP C N 1
ATOM 9917 C CA . ASP C 1 232 ? 43.777 72.306 -7.129 1.00 28.48 230 ASP C CA 1
ATOM 9918 C C . ASP C 1 232 ? 43.879 71.688 -8.528 1.00 28.51 230 ASP C C 1
ATOM 9919 O O . ASP C 1 232 ? 44.052 72.423 -9.500 1.00 36.24 230 ASP C O 1
ATOM 9924 N N . LEU C 1 233 ? 43.745 70.374 -8.659 1.00 25.93 231 LEU C N 1
ATOM 9925 C CA . LEU C 1 233 ? 43.713 69.726 -9.958 1.00 22.22 231 LEU C CA 1
ATOM 9926 C C . LEU C 1 233 ? 42.303 69.558 -10.484 1.00 26.71 231 LEU C C 1
ATOM 9927 O O . LEU C 1 233 ? 42.121 69.041 -11.595 1.00 28.45 231 LEU C O 1
ATOM 9932 N N . GLY C 1 234 ? 41.305 69.978 -9.731 1.00 26.65 232 GLY C N 1
ATOM 9933 C CA . GLY C 1 234 ? 39.936 69.865 -10.181 1.00 31.30 232 GLY C CA 1
ATOM 9934 C C . GLY C 1 234 ? 39.436 68.448 -10.063 1.00 25.93 232 GLY C C 1
ATOM 9935 O O . GLY C 1 234 ? 40.150 67.530 -9.680 1.00 30.61 232 GLY C O 1
ATOM 9936 N N . VAL C 1 235 ? 38.167 68.277 -10.389 1.00 27.53 233 VAL C N 1
ATOM 9937 C CA . VAL C 1 235 ? 37.507 66.986 -10.274 1.00 29.77 233 VAL C CA 1
ATOM 9938 C C . VAL C 1 235 ? 37.618 66.239 -11.604 1.00 30.79 233 VAL C C 1
ATOM 9939 O O . VAL C 1 235 ? 37.104 66.696 -12.633 1.00 33.38 233 VAL C O 1
ATOM 9943 N N . VAL C 1 236 ? 38.282 65.085 -11.575 1.00 35.60 234 VAL C N 1
ATOM 9944 C CA . VAL C 1 236 ? 38.418 64.201 -12.728 1.00 32.70 234 VAL C CA 1
ATOM 9945 C C . VAL C 1 236 ? 37.913 62.805 -12.369 1.00 30.56 234 VAL C C 1
ATOM 9946 O O . VAL C 1 236 ? 38.288 62.247 -11.333 1.00 26.31 234 VAL C O 1
ATOM 9950 N N . ASN C 1 237 ? 37.115 62.225 -13.268 1.00 31.14 235 ASN C N 1
ATOM 9951 C CA . ASN C 1 237 ? 36.406 60.981 -13.042 1.00 29.58 235 ASN C CA 1
ATOM 9952 C C . ASN C 1 237 ? 36.671 59.949 -14.126 1.00 34.03 235 ASN C C 1
ATOM 9953 O O . ASN C 1 237 ? 36.713 60.282 -15.314 1.00 34.57 235 ASN C O 1
ATOM 9958 N N . PHE C 1 238 ? 36.788 58.686 -13.715 1.00 29.30 236 PHE C N 1
ATOM 9959 C CA . PHE C 1 238 ? 36.592 57.601 -14.652 1.00 24.28 236 PHE C CA 1
ATOM 9960 C C . PHE C 1 238 ? 35.120 57.486 -15.019 1.00 32.50 236 PHE C C 1
ATOM 9961 O O . PHE C 1 238 ? 34.232 57.958 -14.304 1.00 37.32 236 PHE C O 1
ATOM 9969 N N . ASN C 1 239 ? 34.860 56.820 -16.134 1.00 30.79 237 ASN C N 1
ATOM 9970 C CA . ASN C 1 239 ? 33.500 56.400 -16.413 1.00 36.95 237 ASN C CA 1
ATOM 9971 C C . ASN C 1 239 ? 33.332 54.982 -15.879 1.00 33.30 237 ASN C C 1
ATOM 9972 O O . ASN C 1 239 ? 34.284 54.358 -15.400 1.00 31.62 237 ASN C O 1
ATOM 9977 N N . ASN C 1 240 ? 32.107 54.465 -15.966 1.00 25.90 238 ASN C N 1
ATOM 9978 C CA . ASN C 1 240 ? 31.814 53.194 -15.314 1.00 33.10 238 ASN C CA 1
ATOM 9979 C C . ASN C 1 240 ? 32.703 52.068 -15.834 1.00 34.56 238 ASN C C 1
ATOM 9980 O O . ASN C 1 240 ? 33.153 51.219 -15.056 1.00 37.19 238 ASN C O 1
ATOM 9985 N N . GLU C 1 241 ? 32.968 52.044 -17.142 1.00 34.99 239 GLU C N 1
ATOM 9986 C CA .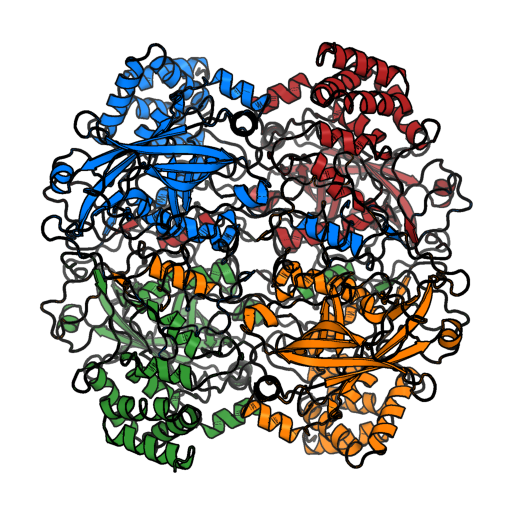 GLU C 1 241 ? 33.674 50.922 -17.751 1.00 37.51 239 GLU C CA 1
ATOM 9987 C C . GLU C 1 241 ? 35.157 50.946 -17.426 1.00 30.92 239 GLU C C 1
ATOM 9988 O O . GLU C 1 241 ? 35.759 49.888 -17.206 1.00 36.88 239 GLU C O 1
ATOM 9994 N N . GLU C 1 242 ? 35.761 52.138 -17.434 1.00 27.04 240 GLU C N 1
ATOM 9995 C CA . GLU C 1 242 ? 37.156 52.283 -17.037 1.00 31.97 240 GLU C CA 1
ATOM 9996 C C . GLU C 1 242 ? 37.355 51.817 -15.601 1.00 36.56 240 GLU C C 1
ATOM 9997 O O . GLU C 1 242 ? 38.315 51.104 -15.287 1.00 38.00 240 GLU C O 1
ATOM 10003 N N . ALA C 1 243 ? 36.450 52.223 -14.712 1.00 32.61 241 ALA C N 1
ATOM 10004 C CA . ALA C 1 243 ? 36.572 51.855 -13.309 1.00 34.88 241 ALA C CA 1
ATOM 10005 C C . ALA C 1 243 ? 36.473 50.353 -13.142 1.00 38.57 241 ALA C C 1
ATOM 10006 O O . ALA C 1 243 ? 37.242 49.751 -12.378 1.00 37.75 241 ALA C O 1
ATOM 10008 N N . GLY C 1 244 ? 35.510 49.739 -13.836 1.00 34.31 242 GLY C N 1
ATOM 10009 C CA . GLY C 1 244 ? 35.326 48.304 -13.723 1.00 41.68 242 GLY C CA 1
ATOM 10010 C C . GLY C 1 244 ? 36.504 47.548 -14.287 1.00 35.96 242 GLY C C 1
ATOM 10011 O O . GLY C 1 244 ? 36.927 46.537 -13.729 1.00 41.95 242 GLY C O 1
ATOM 10012 N N . LYS C 1 245 ? 37.062 48.039 -15.391 1.00 36.78 243 LYS C N 1
ATOM 10013 C CA . LYS C 1 245 ? 38.225 47.388 -15.981 1.00 42.37 243 LYS C CA 1
ATOM 10014 C C . LYS C 1 245 ? 39.423 47.506 -15.058 1.00 38.49 243 LYS C C 1
ATOM 10015 O O . LYS C 1 245 ? 40.177 46.540 -14.882 1.00 44.20 243 LYS C O 1
ATOM 10021 N N . LEU C 1 246 ? 39.590 48.670 -14.424 1.00 39.30 244 LEU C N 1
ATOM 10022 C CA . LEU C 1 246 ? 40.702 48.868 -13.506 1.00 39.90 244 LEU C CA 1
ATOM 10023 C C . LEU C 1 246 ? 40.551 48.055 -12.226 1.00 34.03 244 LEU C C 1
ATOM 10024 O O . LEU C 1 246 ? 41.563 47.719 -11.605 1.00 40.64 244 LEU C O 1
ATOM 10029 N N . ALA C 1 247 ? 39.325 47.700 -11.835 1.00 38.10 245 ALA C N 1
ATOM 10030 C CA . ALA C 1 247 ? 39.147 46.853 -10.661 1.00 32.90 245 ALA C CA 1
ATOM 10031 C C . ALA C 1 247 ? 39.902 45.538 -10.815 1.00 41.89 245 ALA C C 1
ATOM 10032 O O . ALA C 1 247 ? 40.524 45.057 -9.863 1.00 45.07 245 ALA C O 1
ATOM 10034 N N . GLY C 1 248 ? 39.894 44.967 -12.014 1.00 42.56 246 GLY C N 1
ATOM 10035 C CA . GLY C 1 248 ? 40.622 43.751 -12.299 1.00 40.63 246 GLY C CA 1
ATOM 10036 C C . GLY C 1 248 ? 42.122 43.904 -12.467 1.00 40.83 246 GLY C C 1
ATOM 10037 O O . GLY C 1 248 ? 42.866 43.070 -11.953 1.00 48.88 246 GLY C O 1
ATOM 10038 N N . GLU C 1 249 ? 42.586 44.949 -13.164 1.00 44.36 247 GLU C N 1
ATOM 10039 C CA . GLU C 1 249 ? 44.021 45.119 -13.412 1.00 42.43 247 GLU C CA 1
ATOM 10040 C C . GLU C 1 249 ? 44.777 45.693 -12.222 1.00 43.11 247 GLU C C 1
ATOM 10041 O O . GLU C 1 249 ? 45.907 45.275 -11.960 1.00 41.14 247 GLU C O 1
ATOM 10047 N N . ASP C 1 250 ? 44.238 46.714 -11.551 1.00 40.79 248 ASP C N 1
ATOM 10048 C CA . ASP C 1 250 ? 44.921 47.327 -10.409 1.00 42.70 248 ASP C CA 1
ATOM 10049 C C . ASP C 1 250 ? 43.910 47.740 -9.352 1.00 45.50 248 ASP C C 1
ATOM 10050 O O . ASP C 1 250 ? 43.498 48.906 -9.270 1.00 36.99 248 ASP C O 1
ATOM 10055 N N . PRO C 1 251 ? 43.509 46.804 -8.496 1.00 40.74 249 PRO C N 1
ATOM 10056 C CA . PRO C 1 251 ? 42.623 47.152 -7.377 1.00 40.16 249 PRO C CA 1
ATOM 10057 C C . PRO C 1 251 ? 43.244 48.126 -6.374 1.00 35.79 249 PRO C C 1
ATOM 10058 O O . PRO C 1 251 ? 42.531 48.650 -5.527 1.00 28.89 249 PRO C O 1
ATOM 10062 N N . ASP C 1 252 ? 44.541 48.369 -6.423 1.00 31.56 250 ASP C N 1
ATOM 10063 C CA . ASP C 1 252 ? 45.157 49.370 -5.573 1.00 31.40 250 ASP C CA 1
ATOM 10064 C C . ASP C 1 252 ? 45.589 50.613 -6.367 1.00 34.96 250 ASP C C 1
ATOM 10065 O O . ASP C 1 252 ? 46.573 51.271 -6.008 1.00 26.04 250 ASP C O 1
ATOM 10070 N N . TYR C 1 253 ? 44.863 50.955 -7.443 1.00 34.71 251 TYR C N 1
ATOM 10071 C CA . TYR C 1 253 ? 45.326 52.016 -8.339 1.00 32.16 251 TYR C CA 1
ATOM 10072 C C . TYR C 1 253 ? 45.451 53.339 -7.588 1.00 30.15 251 TYR C C 1
ATOM 10073 O O . TYR C 1 253 ? 46.509 53.978 -7.606 1.00 27.60 251 TYR C O 1
ATOM 10082 N N . HIS C 1 254 ? 44.390 53.741 -6.884 1.00 23.72 252 HIS C N 1
ATOM 10083 C CA . HIS C 1 254 ? 44.379 55.034 -6.203 1.00 25.45 252 HIS C CA 1
ATOM 10084 C C . HIS C 1 254 ? 45.453 55.136 -5.137 1.00 26.83 252 HIS C C 1
ATOM 10085 O O . HIS C 1 254 ? 46.082 56.192 -4.970 1.00 23.36 252 HIS C O 1
ATOM 10092 N N . THR C 1 255 ? 45.673 54.055 -4.399 1.00 25.28 253 THR C N 1
ATOM 10093 C CA . THR C 1 255 ? 46.714 54.046 -3.390 1.00 26.26 253 THR C CA 1
ATOM 10094 C C . THR C 1 255 ? 48.084 54.239 -4.015 1.00 25.58 253 THR C C 1
ATOM 10095 O O . THR C 1 255 ? 48.915 54.981 -3.486 1.00 26.35 253 THR C O 1
ATOM 10099 N N . GLY C 1 256 ? 48.349 53.572 -5.137 1.00 29.92 254 GLY C N 1
ATOM 10100 C CA . GLY C 1 256 ? 49.640 53.748 -5.798 1.00 31.89 254 GLY C CA 1
ATOM 10101 C C . GLY C 1 256 ? 49.801 55.130 -6.407 1.00 28.58 254 GLY C C 1
ATOM 10102 O O . GLY C 1 256 ? 50.878 55.731 -6.342 1.00 26.90 254 GLY C O 1
ATOM 10103 N N . ASP C 1 257 ? 48.723 55.660 -6.977 1.00 28.26 255 ASP C N 1
ATOM 10104 C CA . ASP C 1 257 ? 48.739 56.994 -7.567 1.00 25.14 255 ASP C CA 1
ATOM 10105 C C . ASP C 1 257 ? 49.140 58.036 -6.544 1.00 33.34 255 ASP C C 1
ATOM 10106 O O . ASP C 1 257 ? 50.019 58.871 -6.801 1.00 24.55 255 ASP C O 1
ATOM 10111 N N . LEU C 1 258 ? 48.505 57.995 -5.365 1.00 28.66 256 LEU C N 1
ATOM 10112 C CA . LEU C 1 258 ? 48.814 58.969 -4.334 1.00 28.40 256 LEU C CA 1
ATOM 10113 C C . LEU C 1 258 ? 50.251 58.820 -3.858 1.00 29.89 256 LEU C C 1
ATOM 10114 O O . LEU C 1 258 ? 50.985 59.806 -3.731 1.00 32.23 256 LEU C O 1
ATOM 10119 N N . PHE C 1 259 ? 50.671 57.591 -3.588 1.00 30.50 257 PHE C N 1
ATOM 10120 C CA . PHE C 1 259 ? 52.013 57.362 -3.073 1.00 27.35 257 PHE C CA 1
ATOM 10121 C C . PHE C 1 259 ? 53.074 57.790 -4.081 1.00 25.24 257 PHE C C 1
ATOM 10122 O O . PHE C 1 259 ? 54.046 58.452 -3.717 1.00 29.88 257 PHE C O 1
ATOM 10130 N N . ASN C 1 260 ? 52.936 57.359 -5.341 1.00 33.60 258 ASN C N 1
ATOM 10131 C CA . ASN C 1 260 ? 53.892 57.740 -6.388 1.00 33.53 258 ASN C CA 1
ATOM 10132 C C . ASN C 1 260 ? 53.918 59.241 -6.642 1.00 28.49 258 ASN C C 1
ATOM 10133 O O . ASN C 1 260 ? 54.974 59.797 -6.951 1.00 29.25 258 ASN C O 1
ATOM 10138 N N . ALA C 1 261 ? 52.768 59.909 -6.571 1.00 29.54 259 ALA C N 1
ATOM 10139 C CA . ALA C 1 261 ? 52.760 61.364 -6.728 1.00 30.49 259 ALA C CA 1
ATOM 10140 C C . ALA C 1 261 ? 53.702 62.026 -5.725 1.00 32.52 259 ALA C C 1
ATOM 10141 O O . ALA C 1 261 ? 54.540 62.859 -6.088 1.00 29.75 259 ALA C O 1
ATOM 10143 N N . ILE C 1 262 ? 53.591 61.641 -4.455 1.00 24.30 260 ILE C N 1
ATOM 10144 C CA . ILE C 1 262 ? 54.368 62.272 -3.404 1.00 27.06 260 ILE C CA 1
ATOM 10145 C C . ILE C 1 262 ? 55.819 61.836 -3.502 1.00 33.12 260 ILE C C 1
ATOM 10146 O O . ILE C 1 262 ? 56.739 62.616 -3.218 1.00 34.30 260 ILE C O 1
ATOM 10151 N N . GLU C 1 263 ? 56.051 60.595 -3.910 1.00 29.76 261 GLU C N 1
ATOM 10152 C CA . GLU C 1 263 ? 57.415 60.099 -4.008 1.00 35.92 261 GLU C CA 1
ATOM 10153 C C . GLU C 1 263 ? 58.192 60.904 -5.037 1.00 33.16 261 GLU C C 1
ATOM 10154 O O . GLU C 1 263 ? 59.364 61.242 -4.821 1.00 33.23 261 GLU C O 1
ATOM 10160 N N . ARG C 1 264 ? 57.553 61.247 -6.149 1.00 31.03 262 ARG C N 1
ATOM 10161 C CA . ARG C 1 264 ? 58.247 61.998 -7.193 1.00 39.39 262 ARG C CA 1
ATOM 10162 C C . ARG C 1 264 ? 58.151 63.508 -7.005 1.00 37.91 262 ARG C C 1
ATOM 10163 O O . ARG C 1 264 ? 58.776 64.250 -7.772 1.00 38.05 262 ARG C O 1
ATOM 10171 N N . GLY C 1 265 ? 57.434 63.976 -5.978 1.00 33.27 263 GLY C N 1
ATOM 10172 C CA . GLY C 1 265 ? 57.420 65.375 -5.607 1.00 26.99 263 GLY C CA 1
ATOM 10173 C C . GLY C 1 265 ? 56.244 66.171 -6.132 1.00 29.98 263 GLY C C 1
ATOM 10174 O O . GLY C 1 265 ? 56.198 67.389 -5.925 1.00 43.33 263 GLY C O 1
ATOM 10175 N N . GLU C 1 266 ? 55.300 65.525 -6.803 1.00 30.42 264 GLU C N 1
ATOM 10176 C CA . GLU C 1 266 ? 54.105 66.175 -7.339 1.00 38.08 264 GLU C CA 1
ATOM 10177 C C . GLU C 1 266 ? 53.032 66.195 -6.242 1.00 36.96 264 GLU C C 1
ATOM 10178 O O . GLU C 1 266 ? 52.012 65.498 -6.291 1.00 31.54 264 GLU C O 1
ATOM 10184 N N . TYR C 1 267 ? 53.294 67.020 -5.233 1.00 27.17 265 TYR C N 1
ATOM 10185 C CA . TYR C 1 267 ? 52.471 67.069 -4.016 1.00 29.07 265 TYR C CA 1
ATOM 10186 C C . TYR C 1 267 ? 51.063 67.580 -4.290 1.00 27.72 265 TYR C C 1
ATOM 10187 O O . TYR C 1 267 ? 50.906 68.700 -4.795 1.00 32.06 265 TYR C O 1
ATOM 10196 N N . PRO C 1 268 ? 50.022 66.835 -3.948 1.00 29.68 266 PRO C N 1
ATOM 10197 C CA . PRO C 1 268 ? 48.672 67.334 -4.181 1.00 27.32 266 PRO C CA 1
ATOM 10198 C C . PRO C 1 268 ? 48.288 68.350 -3.122 1.00 26.48 266 PRO C C 1
ATOM 10199 O O . PRO C 1 268 ? 48.764 68.333 -1.985 1.00 29.71 266 PRO C O 1
ATOM 10203 N N . SER C 1 269 ? 47.418 69.263 -3.520 1.00 29.59 267 SER C N 1
ATOM 10204 C CA . SER C 1 269 ? 46.997 70.311 -2.615 1.00 32.17 267 SER C CA 1
ATOM 10205 C C . SER C 1 269 ? 45.549 70.666 -2.920 1.00 23.82 267 SER C C 1
ATOM 10206 O O . SER C 1 269 ? 45.006 70.349 -3.983 1.00 22.72 267 SER C O 1
ATOM 10209 N N . TRP C 1 270 ? 44.919 71.240 -1.916 1.00 24.52 268 TRP C N 1
ATOM 10210 C CA . TRP C 1 270 ? 43.529 71.630 -1.948 1.00 27.85 268 TRP C CA 1
ATOM 10211 C C . TRP C 1 270 ? 43.453 73.057 -1.432 1.00 27.89 268 TRP C C 1
ATOM 10212 O O . TRP C 1 270 ? 44.302 73.519 -0.656 1.00 26.44 268 TRP C O 1
ATOM 10223 N N . THR C 1 271 ? 42.396 73.736 -1.825 1.00 28.32 269 THR C N 1
ATOM 10224 C CA . THR C 1 271 ? 42.101 75.054 -1.304 1.00 25.72 269 THR C CA 1
ATOM 10225 C C . THR C 1 271 ? 40.801 74.954 -0.517 1.00 29.93 269 THR C C 1
ATOM 10226 O O . THR C 1 271 ? 39.861 74.267 -0.935 1.00 29.79 269 THR C O 1
ATOM 10230 N N . CYS C 1 272 ? 40.771 75.636 0.622 1.00 23.63 270 CYS C N 1
ATOM 10231 C CA . CYS C 1 272 ? 39.755 75.456 1.645 1.00 28.75 270 CYS C CA 1
ATOM 10232 C C . CYS C 1 272 ? 38.838 76.667 1.705 1.00 29.16 270 CYS C C 1
ATOM 10233 O O . CYS C 1 272 ? 39.312 77.800 1.853 1.00 30.79 270 CYS C O 1
ATOM 10236 N N . TYR C 1 273 ? 37.529 76.419 1.644 1.00 28.29 271 TYR C N 1
ATOM 10237 C CA . TYR C 1 273 ? 36.515 77.461 1.683 1.00 26.16 271 TYR C CA 1
ATOM 10238 C C . TYR C 1 273 ? 35.483 77.160 2.767 1.00 28.00 271 TYR C C 1
ATOM 10239 O O . TYR C 1 273 ? 35.304 76.004 3.171 1.00 29.11 271 TYR C O 1
ATOM 10248 N N . ILE C 1 274 ? 34.774 78.219 3.212 1.00 25.23 272 ILE C N 1
ATOM 10249 C CA . ILE C 1 274 ? 33.557 78.089 4.003 1.00 19.42 272 ILE C CA 1
ATOM 10250 C C . ILE C 1 274 ? 32.396 78.833 3.360 1.00 23.28 272 ILE C C 1
ATOM 10251 O O . ILE C 1 274 ? 32.568 79.863 2.709 1.00 29.91 272 ILE C O 1
ATOM 10256 N N . GLN C 1 275 ? 31.206 78.258 3.507 1.00 26.35 273 GLN C N 1
ATOM 10257 C CA . GLN C 1 275 ? 29.942 78.967 3.423 1.00 24.35 273 GLN C CA 1
ATOM 10258 C C . GLN C 1 275 ? 29.494 79.276 4.852 1.00 27.39 273 GLN C C 1
ATOM 10259 O O . GLN C 1 275 ? 29.821 78.540 5.783 1.00 26.38 273 GLN C O 1
ATOM 10265 N N . THR C 1 276 ? 28.761 80.379 5.030 1.00 28.99 274 THR C N 1
ATOM 10266 C CA . THR C 1 276 ? 28.302 80.789 6.349 1.00 29.57 274 THR C CA 1
ATOM 10267 C C . THR C 1 276 ? 26.914 81.381 6.255 1.00 25.00 274 THR C C 1
ATOM 10268 O O . THR C 1 276 ? 26.574 82.043 5.281 1.00 38.31 274 THR C O 1
ATOM 10272 N N . MET C 1 277 ? 26.110 81.147 7.283 1.00 27.81 275 MET C N 1
ATOM 10273 C CA . MET C 1 277 ? 24.835 81.844 7.378 1.00 42.99 275 MET C CA 1
ATOM 10274 C C . MET C 1 277 ? 24.455 81.946 8.844 1.00 38.09 275 MET C C 1
ATOM 10275 O O . MET C 1 277 ? 24.898 81.148 9.672 1.00 28.51 275 MET C O 1
ATOM 10280 N N . THR C 1 278 ? 23.685 82.979 9.157 1.00 39.09 276 THR C N 1
ATOM 10281 C CA . THR C 1 278 ? 23.229 83.237 10.510 1.00 33.18 276 THR C CA 1
ATOM 10282 C C . THR C 1 278 ? 21.959 82.454 10.776 1.00 34.68 276 THR C C 1
ATOM 10283 O O . THR C 1 278 ? 21.303 81.932 9.858 1.00 31.29 276 THR C O 1
ATOM 10287 N N . GLN C 1 279 ? 21.585 82.420 12.057 1.00 30.86 277 GLN C N 1
ATOM 10288 C CA . GLN C 1 279 ? 20.322 81.798 12.417 1.00 33.39 277 GLN C CA 1
ATOM 10289 C C . GLN C 1 279 ? 19.168 82.492 11.729 1.00 30.68 277 GLN C C 1
ATOM 10290 O O . GLN C 1 279 ? 18.212 81.839 11.296 1.00 34.93 277 GLN C O 1
ATOM 10296 N N . GLU C 1 280 ? 19.249 83.816 11.590 1.00 40.73 278 GLU C N 1
ATOM 10297 C CA . GLU C 1 280 ? 18.173 84.560 10.947 1.00 35.05 278 GLU C CA 1
ATOM 10298 C C . GLU C 1 280 ? 18.036 84.138 9.486 1.00 37.45 278 GLU C C 1
ATOM 10299 O O . GLU C 1 280 ? 16.926 83.855 9.009 1.00 37.75 278 GLU C O 1
ATOM 10305 N N . GLN C 1 281 ? 19.160 84.053 8.765 1.00 26.33 279 GLN C N 1
ATOM 10306 C CA . GLN C 1 281 ? 19.113 83.532 7.395 1.00 30.07 279 GLN C CA 1
ATOM 10307 C C . GLN C 1 281 ? 18.548 82.115 7.366 1.00 31.91 279 GLN C C 1
ATOM 10308 O O . GLN C 1 281 ? 17.670 81.809 6.556 1.00 28.03 279 GLN C O 1
ATOM 10314 N N . ALA C 1 282 ? 19.034 81.231 8.258 1.00 31.79 280 ALA C N 1
ATOM 10315 C CA . ALA C 1 282 ? 18.582 79.837 8.220 1.00 29.34 280 ALA C CA 1
ATOM 10316 C C . ALA C 1 282 ? 17.062 79.748 8.263 1.00 29.29 280 ALA C C 1
ATOM 10317 O O . ALA C 1 282 ? 16.457 78.924 7.570 1.00 22.49 280 ALA C O 1
ATOM 10319 N N . ALA C 1 283 ? 16.427 80.606 9.062 1.00 31.42 281 ALA C N 1
ATOM 10320 C CA . ALA C 1 283 ? 14.974 80.597 9.204 1.00 37.48 281 ALA C CA 1
ATOM 10321 C C . ALA C 1 283 ? 14.234 80.874 7.893 1.00 38.29 281 ALA C C 1
ATOM 10322 O O . ALA C 1 283 ? 13.054 80.521 7.781 1.00 36.90 281 ALA C O 1
ATOM 10324 N N . LYS C 1 284 ? 14.879 81.521 6.915 1.00 35.06 282 LYS C N 1
ATOM 10325 C CA . LYS C 1 284 ? 14.238 81.837 5.639 1.00 30.62 282 LYS C CA 1
ATOM 10326 C C . LYS C 1 284 ? 14.378 80.737 4.582 1.00 34.02 282 LYS C C 1
ATOM 10327 O O . LYS C 1 284 ? 13.673 80.779 3.564 1.00 35.75 282 LYS C O 1
ATOM 10333 N N . GLN C 1 285 ? 15.229 79.741 4.797 1.00 34.26 283 GLN C N 1
ATOM 10334 C CA . GLN C 1 285 ? 15.511 78.779 3.743 1.00 29.78 283 GLN C CA 1
ATOM 10335 C C . GLN C 1 285 ? 14.404 77.742 3.604 1.00 30.85 283 GLN C C 1
ATOM 10336 O O . GLN C 1 285 ? 13.724 77.404 4.576 1.00 41.05 283 GLN C O 1
ATOM 10342 N N . PRO C 1 286 ? 14.222 77.204 2.400 1.00 28.34 284 PRO C N 1
ATOM 10343 C CA . PRO C 1 286 ? 13.271 76.102 2.214 1.00 36.49 284 PRO C CA 1
ATOM 10344 C C . PRO C 1 286 ? 13.807 74.743 2.690 1.00 37.92 284 PRO C C 1
ATOM 10345 O O . PRO C 1 286 ? 13.046 73.764 2.713 1.00 22.65 284 PRO C O 1
ATOM 10349 N N . PHE C 1 287 ? 15.083 74.682 3.078 1.00 27.87 285 PHE C N 1
ATOM 10350 C CA . PHE C 1 287 ? 15.724 73.523 3.667 1.00 32.42 285 PHE C CA 1
ATOM 10351 C C . PHE C 1 287 ? 16.217 73.851 5.071 1.00 35.63 285 PHE C C 1
ATOM 10352 O O . PHE C 1 287 ? 16.537 75.006 5.371 1.00 31.36 285 PHE C O 1
ATOM 10360 N N . SER C 1 288 ? 16.338 72.804 5.899 1.00 32.58 286 SER C N 1
ATOM 10361 C CA . SER C 1 288 ? 16.987 72.884 7.207 1.00 22.16 286 SER C CA 1
ATOM 10362 C C . SER C 1 288 ? 18.503 72.807 7.067 1.00 25.91 286 SER C C 1
ATOM 10363 O O . SER C 1 288 ? 19.036 72.031 6.260 1.00 28.42 286 SER C O 1
ATOM 10366 N N . VAL C 1 289 ? 19.203 73.631 7.846 1.00 25.59 287 VAL C N 1
ATOM 10367 C CA . VAL C 1 289 ? 20.652 73.528 7.917 1.00 24.76 287 VAL C CA 1
ATOM 10368 C C . VAL C 1 289 ? 21.077 72.250 8.623 1.00 26.55 287 VAL C C 1
ATOM 10369 O O . VAL C 1 289 ? 22.266 71.894 8.596 1.00 27.17 287 VAL C O 1
ATOM 10373 N N . PHE C 1 290 ? 20.131 71.551 9.251 1.00 22.04 288 PHE C N 1
ATOM 10374 C CA . PHE C 1 290 ? 20.409 70.286 9.915 1.00 30.82 288 PHE C CA 1
ATOM 10375 C C . PHE C 1 290 ? 20.186 69.099 8.992 1.00 32.70 288 PHE C C 1
ATOM 10376 O O . PHE C 1 290 ? 20.376 67.955 9.425 1.00 28.01 288 PHE C O 1
ATOM 10384 N N . ASP C 1 291 ? 19.798 69.347 7.727 1.00 25.45 289 ASP C N 1
ATOM 10385 C CA . ASP C 1 291 ? 19.453 68.280 6.788 1.00 26.65 289 ASP C CA 1
ATOM 10386 C C . ASP C 1 291 ? 20.678 67.957 5.928 1.00 25.00 289 ASP C C 1
ATOM 10387 O O . ASP C 1 291 ? 21.063 68.719 5.033 1.00 21.85 289 ASP C O 1
ATOM 10392 N N . LEU C 1 292 ? 21.279 66.806 6.210 1.00 27.68 290 LEU C N 1
ATOM 10393 C CA . LEU C 1 292 ? 22.461 66.355 5.504 1.00 27.08 290 LEU C CA 1
ATOM 10394 C C . LEU C 1 292 ? 22.194 66.012 4.034 1.00 24.82 290 LEU C C 1
ATOM 10395 O O . LEU C 1 292 ? 23.156 65.853 3.282 1.00 25.10 290 LEU C O 1
ATOM 10400 N N . THR C 1 293 ? 20.931 65.862 3.607 1.00 26.97 291 THR C N 1
ATOM 10401 C CA . THR C 1 293 ? 20.609 65.583 2.207 1.00 23.43 291 THR C CA 1
ATOM 10402 C C . THR C 1 293 ? 20.473 66.853 1.370 1.00 32.63 291 THR C C 1
ATOM 10403 O O . THR C 1 293 ? 19.945 66.791 0.251 1.00 27.70 291 THR C O 1
ATOM 10407 N N . LYS C 1 294 ? 20.941 67.992 1.889 1.00 25.70 292 LYS C N 1
ATOM 10408 C CA . LYS C 1 294 ? 20.752 69.297 1.282 1.00 25.55 292 LYS C CA 1
ATOM 10409 C C . LYS C 1 294 ? 22.096 69.986 1.149 1.00 29.45 292 LYS C C 1
ATOM 10410 O O . LYS C 1 294 ? 22.997 69.751 1.953 1.00 28.74 292 LYS C O 1
ATOM 10416 N N . VAL C 1 295 ? 22.230 70.855 0.147 1.00 28.36 293 VAL C N 1
ATOM 10417 C CA . VAL C 1 295 ? 23.382 71.741 0.048 1.00 29.67 293 VAL C CA 1
ATOM 10418 C C . VAL C 1 295 ? 22.916 73.171 0.264 1.00 25.91 293 VAL C C 1
ATOM 10419 O O . VAL C 1 295 ? 21.724 73.462 0.335 1.00 24.66 293 VAL C O 1
ATOM 10423 N N . TRP C 1 296 ? 23.878 74.071 0.339 1.00 32.09 294 TRP C N 1
ATOM 10424 C CA . TRP C 1 296 ? 23.570 75.494 0.345 1.00 31.09 294 TRP C CA 1
ATOM 10425 C C . TRP C 1 296 ? 23.898 76.090 -1.019 1.00 31.39 294 TRP C C 1
ATOM 10426 O O . TRP C 1 296 ? 25.081 76.139 -1.396 1.00 26.29 294 TRP C O 1
ATOM 10437 N N . PRO C 1 297 ? 22.917 76.595 -1.762 1.00 30.43 295 PRO C N 1
ATOM 10438 C CA . PRO C 1 297 ? 23.196 77.116 -3.101 1.00 33.39 295 PRO C CA 1
ATOM 10439 C C . PRO C 1 297 ? 24.308 78.149 -3.118 1.00 26.30 295 PRO C C 1
ATOM 10440 O O . PRO C 1 297 ? 24.380 79.042 -2.280 1.00 30.46 295 PRO C O 1
ATOM 10444 N N . HIS C 1 298 ? 25.169 78.023 -4.121 1.00 34.92 296 HIS C N 1
ATOM 10445 C CA . HIS C 1 298 ? 26.398 78.808 -4.170 1.00 40.04 296 HIS C CA 1
ATOM 10446 C C . HIS C 1 298 ? 26.126 80.307 -4.330 1.00 37.90 296 HIS C C 1
ATOM 10447 O O . HIS C 1 298 ? 26.804 81.135 -3.700 1.00 41.83 296 HIS C O 1
ATOM 10454 N N . LYS C 1 299 ? 25.160 80.686 -5.176 1.00 37.30 297 LYS C N 1
ATOM 10455 C CA . LYS C 1 299 ? 24.956 82.116 -5.441 1.00 49.88 297 LYS C CA 1
ATOM 10456 C C . LYS C 1 299 ? 24.344 82.822 -4.238 1.00 48.36 297 LYS C C 1
ATOM 10457 O O . LYS C 1 299 ? 24.582 84.029 -4.048 1.00 42.17 297 LYS C O 1
ATOM 10463 N N . ASP C 1 300 ? 23.575 82.081 -3.416 1.00 33.38 298 ASP C N 1
ATOM 10464 C CA . ASP C 1 300 ? 23.056 82.583 -2.138 1.00 36.75 298 ASP C CA 1
ATOM 10465 C C . ASP C 1 300 ? 24.100 82.605 -1.033 1.00 35.14 298 ASP C C 1
ATOM 10466 O O . ASP C 1 300 ? 24.130 83.545 -0.224 1.00 37.19 298 ASP C O 1
ATOM 10471 N N . PHE C 1 301 ? 24.930 81.557 -0.947 1.00 35.74 299 PHE C N 1
ATOM 10472 C CA . PHE C 1 301 ? 25.898 81.387 0.141 1.00 31.97 299 PHE C CA 1
ATOM 10473 C C . PHE C 1 301 ? 27.242 81.066 -0.496 1.00 35.58 299 PHE C C 1
ATOM 10474 O O . PHE C 1 301 ? 27.648 79.897 -0.602 1.00 33.35 299 PHE C O 1
ATOM 10482 N N . PRO C 1 302 ? 27.951 82.089 -0.956 1.00 37.37 300 PRO C N 1
ATOM 10483 C CA . PRO C 1 302 ? 29.154 81.857 -1.757 1.00 38.31 300 PRO C CA 1
ATOM 10484 C C . PRO C 1 302 ? 30.331 81.413 -0.905 1.00 32.20 300 PRO C C 1
ATOM 10485 O O . PRO C 1 302 ? 30.417 81.707 0.287 1.00 29.93 300 PRO C O 1
ATOM 10489 N N . LEU C 1 303 ? 31.248 80.703 -1.545 1.00 29.85 301 LEU C N 1
ATOM 10490 C CA . LEU C 1 303 ? 32.426 80.200 -0.870 1.00 29.10 301 LEU C CA 1
ATOM 10491 C C . LEU C 1 303 ? 33.365 81.331 -0.486 1.00 29.38 301 LEU C C 1
ATOM 10492 O O . LEU C 1 303 ? 33.507 82.312 -1.199 1.00 34.76 301 LEU C O 1
ATOM 10497 N N . ARG C 1 304 ? 34.049 81.159 0.636 1.00 28.20 302 ARG C N 1
ATOM 10498 C CA . ARG C 1 304 ? 34.986 82.146 1.140 1.00 26.06 302 ARG C CA 1
ATOM 10499 C C . ARG C 1 304 ? 36.272 81.423 1.511 1.00 32.25 302 ARG C C 1
ATOM 10500 O O . ARG C 1 304 ? 36.283 80.597 2.433 1.00 30.97 302 ARG C O 1
ATOM 10508 N N . ARG C 1 305 ? 37.348 81.738 0.808 1.00 26.94 303 ARG C N 1
ATOM 10509 C CA . ARG C 1 305 ? 38.619 81.069 1.027 1.00 27.13 303 ARG C CA 1
ATOM 10510 C C . ARG C 1 305 ? 39.206 81.403 2.394 1.00 31.44 303 ARG C C 1
ATOM 10511 O O . ARG C 1 305 ? 39.115 82.540 2.868 1.00 28.25 303 ARG C O 1
ATOM 10519 N N . PHE C 1 306 ? 39.815 80.396 3.041 1.00 27.72 304 PHE C N 1
ATOM 10520 C CA . PHE C 1 306 ? 40.586 80.659 4.258 1.00 22.66 304 PHE C CA 1
ATOM 10521 C C . PHE C 1 306 ? 41.934 79.951 4.324 1.00 31.89 304 PHE C C 1
ATOM 10522 O O . PHE C 1 306 ? 42.757 80.344 5.157 1.00 32.35 304 PHE C O 1
ATOM 10530 N N . GLY C 1 307 ? 42.219 78.963 3.480 1.00 33.41 305 GLY C N 1
ATOM 10531 C CA . GLY C 1 307 ? 43.526 78.332 3.531 1.00 29.66 305 GLY C CA 1
ATOM 10532 C C . GLY C 1 307 ? 43.672 77.271 2.467 1.00 27.84 305 GLY C C 1
ATOM 10533 O O . GLY C 1 307 ? 42.859 77.147 1.544 1.00 31.34 305 GLY C O 1
ATOM 10534 N N . LYS C 1 308 ? 44.720 76.484 2.644 1.00 27.27 306 LYS C N 1
ATOM 10535 C CA . LYS C 1 308 ? 45.105 75.446 1.703 1.00 29.70 306 LYS C CA 1
ATOM 10536 C C . LYS C 1 308 ? 45.916 74.416 2.471 1.00 31.55 306 LYS C C 1
ATOM 10537 O O . LYS C 1 308 ? 46.535 74.733 3.495 1.00 24.14 306 LYS C O 1
ATOM 10543 N N . PHE C 1 309 ? 45.935 73.186 1.952 1.00 28.42 307 PHE C N 1
ATOM 10544 C CA . PHE C 1 309 ? 46.838 72.191 2.487 1.00 22.17 307 PHE C CA 1
ATOM 10545 C C . PHE C 1 309 ? 47.418 71.341 1.369 1.00 33.61 307 PHE C C 1
ATOM 10546 O O . PHE C 1 309 ? 46.826 71.186 0.290 1.00 25.05 307 PHE C O 1
ATOM 10554 N N . THR C 1 310 ? 48.624 70.832 1.648 1.00 27.26 308 THR C N 1
ATOM 10555 C CA . THR C 1 310 ? 49.382 69.983 0.748 1.00 32.99 308 THR C CA 1
ATOM 10556 C C . THR C 1 310 ? 49.781 68.686 1.446 1.00 30.52 308 THR C C 1
ATOM 10557 O O . THR C 1 310 ? 50.208 68.691 2.606 1.00 27.51 308 THR C O 1
ATOM 10561 N N . LEU C 1 311 ? 49.648 67.581 0.732 1.00 28.57 309 LEU C N 1
ATOM 10562 C CA . LEU C 1 311 ? 50.137 66.282 1.196 1.00 33.44 309 LEU C CA 1
ATOM 10563 C C . LEU C 1 311 ? 51.502 66.019 0.571 1.00 29.88 309 LEU C C 1
ATOM 10564 O O . LEU C 1 311 ? 51.610 65.876 -0.648 1.00 27.84 309 LEU C O 1
ATOM 10569 N N . ASN C 1 312 ? 52.533 65.936 1.406 1.00 29.77 310 ASN C N 1
ATOM 10570 C CA . ASN C 1 312 ? 53.904 65.927 0.910 1.00 32.30 310 ASN C CA 1
ATOM 10571 C C . ASN C 1 312 ? 54.794 64.902 1.605 1.00 28.09 310 ASN C C 1
ATOM 10572 O O . ASN C 1 312 ? 56.018 64.952 1.437 1.00 32.17 310 ASN C O 1
ATOM 10577 N N . GLU C 1 313 ? 54.234 63.976 2.369 1.00 23.82 311 GLU C N 1
ATOM 10578 C CA . GLU C 1 313 ? 55.047 62.997 3.077 1.00 27.54 311 GLU C CA 1
ATOM 10579 C C . GLU C 1 313 ? 54.281 61.688 3.111 1.00 28.19 311 GLU C C 1
ATOM 10580 O O . GLU C 1 313 ? 53.170 61.629 3.647 1.00 28.07 311 GLU C O 1
ATOM 10586 N N . ASN C 1 314 ? 54.852 60.652 2.519 1.00 32.13 312 ASN C N 1
ATOM 10587 C CA . ASN C 1 314 ? 54.212 59.356 2.585 1.00 30.26 312 ASN C CA 1
ATOM 10588 C C . ASN C 1 314 ? 54.443 58.707 3.947 1.00 29.37 312 ASN C C 1
ATOM 10589 O O . ASN C 1 314 ? 55.433 58.985 4.627 1.00 31.71 312 ASN C O 1
ATOM 10594 N N . PRO C 1 315 ? 53.553 57.815 4.353 1.00 28.85 313 PRO C N 1
ATOM 10595 C CA . PRO C 1 315 ? 53.799 57.041 5.572 1.00 30.74 313 PRO C CA 1
ATOM 10596 C C . PRO C 1 315 ? 55.046 56.193 5.434 1.00 28.81 313 PRO C C 1
ATOM 10597 O O . PRO C 1 315 ? 55.376 55.710 4.351 1.00 31.03 313 PRO C O 1
ATOM 10601 N N . LYS C 1 316 ? 55.733 56.004 6.561 1.00 30.18 314 LYS C N 1
ATOM 10602 C CA . LYS C 1 316 ? 56.835 55.053 6.614 1.00 32.82 314 LYS C CA 1
ATOM 10603 C C . LYS C 1 316 ? 56.324 53.630 6.842 1.00 33.12 314 LYS C C 1
ATOM 10604 O O . LYS C 1 316 ? 56.841 52.685 6.237 1.00 25.21 314 LYS C O 1
ATOM 10610 N N . ASN C 1 317 ? 55.287 53.456 7.671 1.00 31.86 315 ASN C N 1
ATOM 10611 C CA . ASN C 1 317 ? 54.658 52.158 7.861 1.00 25.19 315 ASN C CA 1
ATOM 10612 C C . ASN C 1 317 ? 53.143 52.286 7.776 1.00 26.80 315 ASN C C 1
ATOM 10613 O O . ASN C 1 317 ? 52.521 52.962 8.606 1.00 17.74 315 ASN C O 1
ATOM 10618 N N . TYR C 1 318 ? 52.549 51.569 6.816 1.00 25.26 316 TYR C N 1
ATOM 10619 C CA . TYR C 1 318 ? 51.123 51.729 6.540 1.00 23.00 316 TYR C CA 1
ATOM 10620 C C . TYR C 1 318 ? 50.284 51.303 7.732 1.00 28.42 316 TYR C C 1
ATOM 10621 O O . TYR C 1 318 ? 49.343 52.014 8.115 1.00 21.59 316 TYR C O 1
ATOM 10630 N N . PHE C 1 319 ? 50.618 50.162 8.326 1.00 17.86 317 PHE C N 1
ATOM 10631 C CA . PHE C 1 319 ? 49.832 49.663 9.475 1.00 22.52 317 PHE C CA 1
ATOM 10632 C C . PHE C 1 319 ? 49.885 50.637 10.656 1.00 22.14 317 PHE C C 1
ATOM 10633 O O . PHE C 1 319 ? 48.856 50.955 11.206 1.00 17.69 317 PHE C O 1
ATOM 10641 N N . ALA C 1 320 ? 51.081 51.087 11.006 1.00 19.11 318 ALA C N 1
ATOM 10642 C CA . ALA C 1 320 ? 51.259 51.933 12.198 1.00 20.03 318 ALA C CA 1
ATOM 10643 C C . ALA C 1 320 ? 50.621 53.315 12.038 1.00 26.42 318 ALA C C 1
ATOM 10644 O O . ALA C 1 320 ? 49.991 53.755 12.984 1.00 25.67 318 ALA C O 1
ATOM 10646 N N . GLU C 1 321 ? 50.722 53.919 10.859 1.00 24.58 319 GLU C N 1
ATOM 10647 C CA . GLU C 1 321 ? 50.241 55.304 10.667 1.00 19.61 319 GLU C CA 1
ATOM 10648 C C . GLU C 1 321 ? 48.861 55.393 10.006 1.00 21.74 319 GLU C C 1
ATOM 10649 O O . GLU C 1 321 ? 48.107 56.250 10.411 1.00 27.61 319 GLU C O 1
ATOM 10655 N N . VAL C 1 322 ? 48.549 54.526 9.051 1.00 22.64 320 VAL C N 1
ATOM 10656 C CA . VAL C 1 322 ? 47.273 54.619 8.287 1.00 17.67 320 VAL C CA 1
ATOM 10657 C C . VAL C 1 322 ? 46.206 53.696 8.871 1.00 20.22 320 VAL C C 1
ATOM 10658 O O . VAL C 1 322 ? 45.140 54.187 9.177 1.00 25.61 320 VAL C O 1
ATOM 10662 N N . GLU C 1 323 ? 46.493 52.407 8.985 1.00 27.14 321 GLU C N 1
ATOM 10663 C CA . GLU C 1 323 ? 45.494 51.464 9.470 1.00 26.97 321 GLU C CA 1
ATOM 10664 C C . GLU C 1 323 ? 45.081 51.796 10.898 1.00 21.03 321 GLU C C 1
ATOM 10665 O O . GLU C 1 323 ? 43.890 51.748 11.229 1.00 27.32 321 GLU C O 1
ATOM 10671 N N . GLN C 1 324 ? 46.039 52.156 11.755 1.00 19.03 322 GLN C N 1
ATOM 10672 C CA . GLN C 1 324 ? 45.727 52.506 13.146 1.00 22.56 322 GLN C CA 1
ATOM 10673 C C . GLN C 1 324 ? 45.239 53.929 13.331 1.00 25.63 322 GLN C C 1
ATOM 10674 O O . GLN C 1 324 ? 44.962 54.312 14.477 1.00 21.73 322 GLN C O 1
ATOM 10680 N N . ALA C 1 325 ? 45.131 54.719 12.260 1.00 23.62 323 ALA C N 1
ATOM 10681 C CA . ALA C 1 325 ? 44.675 56.096 12.395 1.00 22.63 323 ALA C CA 1
ATOM 10682 C C . ALA C 1 325 ? 43.223 56.102 12.839 1.00 21.10 323 ALA C C 1
ATOM 10683 O O . ALA C 1 325 ? 42.425 55.267 12.400 1.00 23.24 323 ALA C O 1
ATOM 10685 N N . ALA C 1 326 ? 42.881 57.041 13.723 1.00 24.72 324 ALA C N 1
ATOM 10686 C CA . ALA C 1 326 ? 41.529 57.155 14.249 1.00 25.56 324 ALA C CA 1
ATOM 10687 C C . ALA C 1 326 ? 41.065 58.605 14.169 1.00 25.67 324 ALA C C 1
ATOM 10688 O O . ALA C 1 326 ? 41.765 59.509 14.635 1.00 22.89 324 ALA C O 1
ATOM 10690 N N . PHE C 1 327 ? 39.885 58.812 13.584 1.00 22.44 325 PHE C N 1
ATOM 10691 C CA . PHE C 1 327 ? 39.287 60.129 13.412 1.00 20.58 325 PHE C CA 1
ATOM 10692 C C . PHE C 1 327 ? 37.911 60.153 14.053 1.00 22.33 325 PHE C C 1
ATOM 10693 O O . PHE C 1 327 ? 37.158 59.173 13.967 1.00 18.78 325 PHE C O 1
ATOM 10701 N N . SER C 1 328 ? 37.554 61.296 14.645 1.00 25.73 326 SER C N 1
ATOM 10702 C CA . SER C 1 328 ? 36.181 61.468 15.142 1.00 26.97 326 SER C CA 1
ATOM 10703 C C . SER C 1 328 ? 35.675 62.892 14.952 1.00 29.71 326 SER C C 1
ATOM 10704 O O . SER C 1 328 ? 36.415 63.845 15.226 1.00 24.04 326 SER C O 1
ATOM 10707 N N . PRO C 1 329 ? 34.421 63.075 14.549 1.00 25.14 327 PRO C N 1
ATOM 10708 C CA . PRO C 1 329 ? 33.879 64.433 14.521 1.00 21.59 327 PRO C CA 1
ATOM 10709 C C . PRO C 1 329 ? 33.866 65.080 15.891 1.00 25.40 327 PRO C C 1
ATOM 10710 O O . PRO C 1 329 ? 33.911 66.314 15.989 1.00 27.97 327 PRO C O 1
ATOM 10714 N N . SER C 1 330 ? 33.809 64.291 16.957 1.00 21.50 328 SER C N 1
ATOM 10715 C CA . SER C 1 330 ? 33.785 64.847 18.298 1.00 24.11 328 SER C CA 1
ATOM 10716 C C . SER C 1 330 ? 35.154 65.268 18.800 1.00 23.92 328 SER C C 1
ATOM 10717 O O . SER C 1 330 ? 35.231 65.884 19.869 1.00 27.96 328 SER C O 1
ATOM 10720 N N . HIS C 1 331 ? 36.219 64.957 18.073 1.00 20.17 329 HIS C N 1
ATOM 10721 C CA . HIS C 1 331 ? 37.538 65.516 18.350 1.00 28.18 329 HIS C CA 1
ATOM 10722 C C . HIS C 1 331 ? 37.591 66.885 17.701 1.00 28.74 329 HIS C C 1
ATOM 10723 O O . HIS C 1 331 ? 37.800 66.989 16.488 1.00 30.26 329 HIS C O 1
ATOM 10730 N N . THR C 1 332 ? 37.409 67.936 18.500 1.00 25.00 330 THR C N 1
ATOM 10731 C CA . THR C 1 332 ? 37.286 69.294 17.993 1.00 26.96 330 THR C CA 1
ATOM 10732 C C . THR C 1 332 ? 38.045 70.234 18.908 1.00 26.35 330 THR C C 1
ATOM 10733 O O . THR C 1 332 ? 38.685 69.811 19.873 1.00 30.52 330 THR C O 1
ATOM 10737 N N . ILE C 1 333 ? 37.979 71.517 18.578 1.00 30.70 331 ILE C N 1
ATOM 10738 C CA . ILE C 1 333 ? 38.551 72.581 19.400 1.00 22.23 331 ILE C CA 1
ATOM 10739 C C . ILE C 1 333 ? 37.404 73.460 19.872 1.00 26.96 331 ILE C C 1
ATOM 10740 O O . ILE C 1 333 ? 36.278 73.383 19.351 1.00 25.99 331 ILE C O 1
ATOM 10745 N N . PRO C 1 334 ? 37.640 74.285 20.892 1.00 29.13 332 PRO C N 1
ATOM 10746 C CA . PRO C 1 334 ? 36.510 74.976 21.547 1.00 32.87 332 PRO C CA 1
ATOM 10747 C C . PRO C 1 334 ? 35.693 75.873 20.622 1.00 34.08 332 PRO C C 1
ATOM 10748 O O . PRO C 1 334 ? 34.475 76.002 20.814 1.00 30.33 332 PRO C O 1
ATOM 10752 N N . SER C 1 335 ? 36.312 76.486 19.623 1.00 21.99 333 SER C N 1
ATOM 10753 C CA . SER C 1 335 ? 35.607 77.420 18.751 1.00 28.08 333 SER C CA 1
ATOM 10754 C C . SER C 1 335 ? 34.862 76.744 17.614 1.00 26.55 333 SER C C 1
ATOM 10755 O O . SER C 1 335 ? 34.295 77.453 16.781 1.00 33.15 333 SER C O 1
ATOM 10758 N N . MET C 1 336 ? 34.840 75.407 17.547 1.00 28.31 334 MET C N 1
ATOM 10759 C CA . MET C 1 336 ? 34.138 74.687 16.482 1.00 26.65 334 MET C CA 1
ATOM 10760 C C . MET C 1 336 ? 33.277 73.605 17.100 1.00 25.50 334 MET C C 1
ATOM 10761 O O . MET C 1 336 ? 33.788 72.614 17.628 1.00 30.22 334 MET C O 1
ATOM 10766 N N . GLN C 1 337 ? 31.984 73.762 16.974 1.00 28.50 335 GLN C N 1
ATOM 10767 C CA . GLN C 1 337 ? 31.021 72.906 17.628 1.00 25.07 335 GLN C CA 1
ATOM 10768 C C . GLN C 1 337 ? 30.103 72.262 16.610 1.00 26.22 335 GLN C C 1
ATOM 10769 O O . GLN C 1 337 ? 29.924 72.780 15.502 1.00 26.42 335 GLN C O 1
ATOM 10775 N N . PRO C 1 338 ? 29.520 71.115 16.935 1.00 32.65 336 PRO C N 1
ATOM 10776 C CA . PRO C 1 338 ? 28.561 70.507 16.017 1.00 27.58 336 PRO C CA 1
ATOM 10777 C C . PRO C 1 338 ? 27.229 71.218 16.078 1.00 32.27 336 PRO C C 1
ATOM 10778 O O . PRO C 1 338 ? 26.905 71.922 17.038 1.00 30.41 336 PRO C O 1
ATOM 10782 N N . SER C 1 339 ? 26.454 70.998 15.030 1.00 26.05 337 SER C N 1
ATOM 10783 C CA . SER C 1 339 ? 25.083 71.443 14.961 1.00 25.90 337 SER C CA 1
ATOM 10784 C C . SER C 1 339 ? 24.189 70.289 15.353 1.00 26.85 337 SER C C 1
ATOM 10785 O O . SER C 1 339 ? 24.640 69.173 15.609 1.00 27.34 337 SER C O 1
ATOM 10788 N N . ALA C 1 340 ? 22.900 70.557 15.379 1.00 25.56 338 ALA C N 1
ATOM 10789 C CA . ALA C 1 340 ? 21.926 69.537 15.721 1.00 28.05 338 ALA C CA 1
ATOM 10790 C C . ALA C 1 340 ? 21.535 68.661 14.527 1.00 29.93 338 ALA C C 1
ATOM 10791 O O . ALA C 1 340 ? 20.525 67.957 14.601 1.00 31.37 338 ALA C O 1
ATOM 10793 N N . ASP C 1 341 ? 22.283 68.697 13.428 1.00 27.97 339 ASP C N 1
ATOM 10794 C CA . ASP C 1 341 ? 22.143 67.682 12.385 1.00 23.45 339 ASP C CA 1
ATOM 10795 C C . ASP C 1 341 ? 22.087 66.317 13.066 1.00 24.59 339 ASP C C 1
ATOM 10796 O O . ASP C 1 341 ? 23.056 65.915 13.717 1.00 24.99 339 ASP C O 1
ATOM 10801 N N . PRO C 1 342 ? 20.983 65.583 12.963 1.00 25.35 340 PRO C N 1
ATOM 10802 C CA . PRO C 1 342 ? 20.864 64.334 13.746 1.00 27.95 340 PRO C CA 1
ATOM 10803 C C . PRO C 1 342 ? 21.910 63.274 13.402 1.00 30.50 340 PRO C C 1
ATOM 10804 O O . PRO C 1 342 ? 22.341 62.515 14.276 1.00 23.36 340 PRO C O 1
ATOM 10808 N N . VAL C 1 343 ? 22.283 63.165 12.130 1.00 23.39 341 VAL C N 1
ATOM 10809 C CA . VAL C 1 343 ? 23.361 62.269 11.733 1.00 22.02 341 VAL C CA 1
ATOM 10810 C C . VAL C 1 343 ? 24.682 62.693 12.387 1.00 24.12 341 VAL C C 1
ATOM 10811 O O . VAL C 1 343 ? 25.386 61.871 12.986 1.00 23.86 341 VAL C O 1
ATOM 10815 N N . LEU C 1 344 ? 25.042 63.981 12.295 1.00 20.73 342 LEU C N 1
ATOM 10816 C CA . LEU C 1 344 ? 26.301 64.415 12.903 1.00 18.94 342 LEU C CA 1
ATOM 10817 C C . LEU C 1 344 ? 26.296 64.140 14.390 1.00 21.40 342 LEU C C 1
ATOM 10818 O O . LEU C 1 344 ? 27.321 63.758 14.956 1.00 23.38 342 LEU C O 1
ATOM 10823 N N . GLN C 1 345 ? 25.135 64.282 15.032 1.00 20.52 343 GLN C N 1
ATOM 10824 C CA . GLN C 1 345 ? 25.037 64.013 16.460 1.00 26.39 343 GLN C CA 1
ATOM 10825 C C . GLN C 1 345 ? 25.441 62.580 16.769 1.00 24.05 343 GLN C C 1
ATOM 10826 O O . GLN C 1 345 ? 26.306 62.334 17.610 1.00 26.17 343 GLN C O 1
ATOM 10832 N N . SER C 1 346 ? 24.824 61.614 16.102 1.00 24.08 344 SER C N 1
ATOM 10833 C CA . SER C 1 346 ? 25.144 60.223 16.406 1.00 26.58 344 SER C CA 1
ATOM 10834 C C . SER C 1 346 ? 26.613 59.901 16.095 1.00 23.28 344 SER C C 1
ATOM 10835 O O . SER C 1 346 ? 27.219 59.057 16.767 1.00 22.44 344 SER C O 1
ATOM 10838 N N . ARG C 1 347 ? 27.221 60.592 15.123 1.00 22.94 345 ARG C N 1
ATOM 10839 C CA . ARG C 1 347 ? 28.631 60.344 14.814 1.00 25.89 345 ARG C CA 1
ATOM 10840 C C . ARG C 1 347 ? 29.541 60.770 15.963 1.00 18.35 345 ARG C C 1
ATOM 10841 O O . ARG C 1 347 ? 30.591 60.167 16.175 1.00 23.94 345 ARG C O 1
ATOM 10849 N N . LEU C 1 348 ? 29.153 61.786 16.721 1.00 22.27 346 LEU C N 1
ATOM 10850 C CA . LEU C 1 348 ? 29.944 62.194 17.881 1.00 27.49 346 LEU C CA 1
ATOM 10851 C C . LEU C 1 348 ? 30.175 61.025 18.832 1.00 23.07 346 LEU C C 1
ATOM 10852 O O . LEU C 1 348 ? 31.250 60.899 19.435 1.00 23.34 346 LEU C O 1
ATOM 10857 N N . PHE C 1 349 ? 29.181 60.153 18.964 1.00 23.74 347 PHE C N 1
ATOM 10858 C CA . PHE C 1 349 ? 29.308 58.981 19.808 1.00 19.84 347 PHE C CA 1
ATOM 10859 C C . PHE C 1 349 ? 29.959 57.807 19.081 1.00 25.03 347 PHE C C 1
ATOM 10860 O O . PHE C 1 349 ? 30.879 57.163 19.605 1.00 23.93 347 PHE C O 1
ATOM 10868 N N . SER C 1 350 ? 29.520 57.546 17.853 1.00 31.14 348 SER C N 1
ATOM 10869 C CA . SER C 1 350 ? 29.855 56.296 17.187 1.00 23.28 348 SER C CA 1
ATOM 10870 C C . SER C 1 350 ? 31.369 56.133 16.965 1.00 25.08 348 SER C C 1
ATOM 10871 O O . SER C 1 350 ? 31.894 55.018 17.058 1.00 23.57 348 SER C O 1
ATOM 10874 N N . TYR C 1 351 ? 32.102 57.220 16.683 1.00 20.63 349 TYR C N 1
ATOM 10875 C CA . TYR C 1 351 ? 33.490 57.013 16.283 1.00 14.78 349 TYR C CA 1
ATOM 10876 C C . TYR C 1 351 ? 34.415 56.694 17.457 1.00 21.97 349 TYR C C 1
ATOM 10877 O O . TYR C 1 351 ? 35.206 55.747 17.362 1.00 20.97 349 TYR C O 1
ATOM 10886 N N . PRO C 1 352 ? 34.406 57.449 18.561 1.00 19.63 350 PRO C N 1
ATOM 10887 C CA . PRO C 1 352 ? 35.236 57.006 19.689 1.00 22.43 350 PRO C CA 1
ATOM 10888 C C . PRO C 1 352 ? 34.795 55.639 20.190 1.00 23.78 350 PRO C C 1
ATOM 10889 O O . PRO C 1 352 ? 35.628 54.858 20.654 1.00 21.91 350 PRO C O 1
ATOM 10893 N N . ASP C 1 353 ? 33.514 55.313 20.049 1.00 17.91 351 ASP C N 1
ATOM 10894 C CA . ASP C 1 353 ? 33.018 54.010 20.474 1.00 26.21 351 ASP C CA 1
ATOM 10895 C C . ASP C 1 353 ? 33.663 52.887 19.663 1.00 23.28 351 ASP C C 1
ATOM 10896 O O . ASP C 1 353 ? 34.254 51.953 20.233 1.00 21.95 351 ASP C O 1
ATOM 10901 N N . THR C 1 354 ? 33.609 52.987 18.326 1.00 20.15 352 THR C N 1
ATOM 10902 C CA . THR C 1 354 ? 34.200 51.953 17.497 1.00 18.19 352 THR C CA 1
ATOM 10903 C C . THR C 1 354 ? 35.719 51.953 17.633 1.00 22.10 352 THR C C 1
ATOM 10904 O O . THR C 1 354 ? 36.323 50.889 17.536 1.00 21.15 352 THR C O 1
ATOM 10908 N N . HIS C 1 355 ? 36.349 53.113 17.901 1.00 18.83 353 HIS C N 1
ATOM 10909 C CA . HIS C 1 355 ? 37.804 53.151 18.073 1.00 22.96 353 HIS C CA 1
ATOM 10910 C C . HIS C 1 355 ? 38.249 52.273 19.236 1.00 19.40 353 HIS C C 1
ATOM 10911 O O . HIS C 1 355 ? 39.252 51.566 19.147 1.00 25.18 353 HIS C O 1
ATOM 10918 N N . ARG C 1 356 ? 37.561 52.376 20.368 1.00 22.54 354 ARG C N 1
ATOM 10919 C CA . ARG C 1 356 ? 37.928 51.581 21.527 1.00 24.65 354 ARG C CA 1
ATOM 10920 C C . ARG C 1 356 ? 37.789 50.095 21.240 1.00 25.63 354 ARG C C 1
ATOM 10921 O O . ARG C 1 356 ? 38.604 49.299 21.715 1.00 23.20 354 ARG C O 1
ATOM 10929 N N . HIS C 1 357 ? 36.790 49.714 20.440 1.00 23.23 355 HIS C N 1
ATOM 10930 C CA . HIS C 1 357 ? 36.677 48.328 19.994 1.00 25.91 355 HIS C CA 1
ATOM 10931 C C . HIS C 1 357 ? 37.835 47.952 19.084 1.00 25.52 355 HIS C C 1
ATOM 10932 O O . HIS C 1 357 ? 38.503 46.943 19.310 1.00 20.88 355 HIS C O 1
ATOM 10939 N N . ARG C 1 358 ? 38.100 48.773 18.059 1.00 22.45 356 ARG C N 1
ATOM 10940 C CA . ARG C 1 358 ? 39.014 48.401 16.989 1.00 21.43 356 ARG C CA 1
ATOM 10941 C C . ARG C 1 358 ? 40.473 48.508 17.442 1.00 25.42 356 ARG C C 1
ATOM 10942 O O . ARG C 1 358 ? 41.315 47.683 17.059 1.00 24.37 356 ARG C O 1
ATOM 10950 N N . LEU C 1 359 ? 40.790 49.504 18.261 1.00 19.10 357 LEU C N 1
ATOM 10951 C CA . LEU C 1 359 ? 42.165 49.809 18.583 1.00 20.20 357 LEU C CA 1
ATOM 10952 C C . LEU C 1 359 ? 42.524 49.659 20.054 1.00 17.14 357 LEU C C 1
ATOM 10953 O O . LEU C 1 359 ? 43.708 49.500 20.353 1.00 27.66 357 LEU C O 1
ATOM 10958 N N . GLY C 1 360 ? 41.565 49.710 20.971 1.00 22.58 358 GLY C N 1
ATOM 10959 C CA . GLY C 1 360 ? 41.831 49.713 22.398 1.00 20.03 358 GLY C CA 1
ATOM 10960 C C . GLY C 1 360 ? 41.543 51.081 23.021 1.00 20.13 358 GLY C C 1
ATOM 10961 O O . GLY C 1 360 ? 41.554 52.107 22.361 1.00 20.12 358 GLY C O 1
ATOM 10962 N N . VAL C 1 361 ? 41.293 51.078 24.326 1.00 25.09 359 VAL C N 1
ATOM 10963 C CA . VAL C 1 361 ? 40.859 52.296 24.997 1.00 21.31 359 VAL C CA 1
ATOM 10964 C C . VAL C 1 361 ? 41.896 53.411 24.868 1.00 22.62 359 VAL C C 1
ATOM 10965 O O . VAL C 1 361 ? 41.541 54.595 24.864 1.00 28.76 359 VAL C O 1
ATOM 10969 N N . ASN C 1 362 ? 43.178 53.065 24.763 1.00 20.98 360 ASN C N 1
ATOM 10970 C CA . ASN C 1 362 ? 44.263 54.043 24.740 1.00 25.21 360 ASN C CA 1
ATOM 10971 C C . ASN C 1 362 ? 44.780 54.296 23.326 1.00 24.87 360 ASN C C 1
ATOM 10972 O O . ASN C 1 362 ? 45.962 54.595 23.122 1.00 23.30 360 ASN C O 1
ATOM 10977 N N . TYR C 1 363 ? 43.891 54.218 22.343 1.00 27.73 361 TYR C N 1
ATOM 10978 C CA . TYR C 1 363 ? 44.308 54.387 20.960 1.00 30.09 361 TYR C CA 1
ATOM 10979 C C . TYR C 1 363 ? 44.888 55.772 20.682 1.00 26.15 361 TYR C C 1
ATOM 10980 O O . TYR C 1 363 ? 45.659 55.919 19.721 1.00 23.90 361 TYR C O 1
ATOM 10989 N N . GLN C 1 364 ? 44.601 56.769 21.518 1.00 26.30 362 GLN C N 1
ATOM 10990 C CA . GLN C 1 364 ? 45.172 58.094 21.269 1.00 32.85 362 GLN C CA 1
ATOM 10991 C C . GLN C 1 364 ? 46.617 58.208 21.735 1.00 21.45 362 GLN C C 1
ATOM 10992 O O . GLN C 1 364 ? 47.236 59.255 21.538 1.00 24.59 362 GLN C O 1
ATOM 10998 N N . GLN C 1 365 ? 47.190 57.141 22.274 1.00 20.15 363 GLN C N 1
ATOM 10999 C CA . GLN C 1 365 ? 48.610 57.096 22.539 1.00 20.74 363 GLN C CA 1
ATOM 11000 C C . GLN C 1 365 ? 49.373 56.509 21.369 1.00 27.24 363 GLN C C 1
ATOM 11001 O O . GLN C 1 365 ? 50.614 56.572 21.338 1.00 26.63 363 GLN C O 1
ATOM 11007 N N . ILE C 1 366 ? 48.654 55.976 20.391 1.00 22.79 364 ILE C N 1
ATOM 11008 C CA . ILE C 1 366 ? 49.308 55.573 19.157 1.00 21.86 364 ILE C CA 1
ATOM 11009 C C . ILE C 1 366 ? 49.859 56.813 18.479 1.00 24.77 364 ILE C C 1
ATOM 11010 O O . ILE C 1 366 ? 49.107 57.788 18.277 1.00 28.63 364 ILE C O 1
ATOM 11015 N N . PRO C 1 367 ? 51.132 56.825 18.084 1.00 26.30 365 PRO C N 1
ATOM 11016 C CA . PRO C 1 367 ? 51.760 58.077 17.603 1.00 20.77 365 PRO C CA 1
ATOM 11017 C C . PRO C 1 367 ? 50.948 58.904 16.608 1.00 21.81 365 PRO C C 1
ATOM 11018 O O . PRO C 1 367 ? 50.764 60.095 16.838 1.00 21.67 365 PRO C O 1
ATOM 11022 N N . VAL C 1 368 ? 50.434 58.315 15.526 1.00 24.67 366 VAL C N 1
ATOM 11023 C CA . VAL C 1 368 ? 49.663 59.099 14.562 1.00 23.25 366 VAL C CA 1
ATOM 11024 C C . VAL C 1 368 ? 48.461 59.772 15.215 1.00 21.61 366 VAL C C 1
ATOM 11025 O O . VAL C 1 368 ? 47.932 60.762 14.691 1.00 22.78 366 VAL C O 1
ATOM 11029 N N . ASN C 1 369 ? 47.980 59.230 16.328 1.00 20.84 367 ASN C N 1
ATOM 11030 C CA . ASN C 1 369 ? 46.780 59.734 16.967 1.00 19.70 367 ASN C CA 1
ATOM 11031 C C . ASN C 1 369 ? 47.082 60.684 18.108 1.00 24.25 367 ASN C C 1
ATOM 11032 O O . ASN C 1 369 ? 46.159 61.353 18.575 1.00 25.45 367 ASN C O 1
ATOM 11037 N N . CYS C 1 370 ? 48.341 60.756 18.555 1.00 22.06 368 CYS C N 1
ATOM 11038 C CA . CYS C 1 370 ? 48.712 61.605 19.670 1.00 23.61 368 CYS C CA 1
ATOM 11039 C C . CYS C 1 370 ? 48.434 63.069 19.357 1.00 27.62 368 CYS C C 1
ATOM 11040 O O . CYS C 1 370 ? 48.664 63.525 18.237 1.00 22.30 368 CYS C O 1
ATOM 11043 N N . PRO C 1 371 ? 47.977 63.838 20.323 1.00 39.02 369 PRO C N 1
ATOM 11044 C CA . PRO C 1 371 ? 47.972 65.292 20.151 1.00 32.74 369 PRO C CA 1
ATOM 11045 C C . PRO C 1 371 ? 49.354 65.866 20.350 1.00 26.89 369 PRO C C 1
ATOM 11046 O O . PRO C 1 371 ? 50.160 65.350 21.112 1.00 31.96 369 PRO C O 1
ATOM 11050 N N . VAL C 1 372 ? 49.638 66.938 19.622 1.00 33.10 370 VAL C N 1
ATOM 11051 C CA . VAL C 1 372 ? 50.863 67.668 19.902 1.00 31.17 370 VAL C CA 1
ATOM 11052 C C . VAL C 1 372 ? 50.626 68.653 21.036 1.00 31.15 370 VAL C C 1
ATOM 11053 O O . VAL C 1 372 ? 51.573 69.005 21.745 1.00 34.76 370 VAL C O 1
ATOM 11057 N N . ALA C 1 373 ? 49.374 69.100 21.231 1.00 36.62 371 ALA C N 1
ATOM 11058 C CA . ALA C 1 373 ? 49.007 69.899 22.396 1.00 21.45 371 ALA C CA 1
ATOM 11059 C C . ALA C 1 373 ? 49.130 69.058 23.667 1.00 29.88 371 ALA C C 1
ATOM 11060 O O . ALA C 1 373 ? 48.931 67.846 23.629 1.00 33.33 371 ALA C O 1
ATOM 11062 N N . PRO C 1 374 ? 49.476 69.678 24.799 1.00 31.78 372 PRO C N 1
ATOM 11063 C CA . PRO C 1 374 ? 49.606 68.921 26.051 1.00 32.97 372 PRO C CA 1
ATOM 11064 C C . PRO C 1 374 ? 48.262 68.383 26.521 1.00 32.77 372 PRO C C 1
ATOM 11065 O O . PRO C 1 374 ? 47.303 69.140 26.700 1.00 39.59 372 PRO C O 1
ATOM 11069 N N . VAL C 1 375 ? 48.215 67.081 26.738 1.00 25.99 373 VAL C N 1
ATOM 11070 C CA . VAL C 1 375 ? 47.047 66.414 27.289 1.00 34.84 373 VAL C CA 1
ATOM 11071 C C . VAL C 1 375 ? 47.200 66.307 28.796 1.00 37.73 373 VAL C C 1
ATOM 11072 O O . VAL C 1 375 ? 48.257 65.925 29.309 1.00 33.22 373 VAL C O 1
ATOM 11076 N N . PHE C 1 376 ? 46.129 66.627 29.509 1.00 30.07 374 PHE C N 1
ATOM 11077 C CA . PHE C 1 376 ? 46.121 66.525 30.964 1.00 32.96 374 PHE C CA 1
ATOM 11078 C C . PHE C 1 376 ? 44.726 66.065 31.369 1.00 35.37 374 PHE C C 1
ATOM 11079 O O . PHE C 1 376 ? 43.794 66.874 31.464 1.00 33.00 374 PHE C O 1
ATOM 11087 N N . THR C 1 377 ? 44.599 64.767 31.621 1.00 30.74 375 THR C N 1
ATOM 11088 C CA . THR C 1 377 ? 43.332 64.144 31.999 1.00 32.66 375 THR C CA 1
ATOM 11089 C C . THR C 1 377 ? 43.531 63.308 33.255 1.00 31.97 375 THR C C 1
ATOM 11090 O O . THR C 1 377 ? 43.465 62.079 33.215 1.00 31.27 375 THR C O 1
ATOM 11094 N N . PRO C 1 378 ? 43.763 63.946 34.391 1.00 32.95 376 PRO C N 1
ATOM 11095 C CA . PRO C 1 378 ? 44.079 63.187 35.613 1.00 31.48 376 PRO C CA 1
ATOM 11096 C C . PRO C 1 378 ? 43.060 62.111 35.977 1.00 29.31 376 PRO C C 1
ATOM 11097 O O . PRO C 1 378 ? 43.415 61.115 36.634 1.00 24.79 376 PRO C O 1
ATOM 11101 N N . GLN C 1 379 ? 41.795 62.303 35.622 1.00 23.86 377 GLN C N 1
ATOM 11102 C CA . GLN C 1 379 ? 40.757 61.358 35.996 1.00 24.28 377 GLN C CA 1
ATOM 11103 C C . GLN C 1 379 ? 40.593 60.232 34.976 1.00 24.39 377 GLN C C 1
ATOM 11104 O O . GLN C 1 379 ? 39.802 59.312 35.209 1.00 25.18 377 GLN C O 1
ATOM 11110 N N . MET C 1 380 ? 41.317 60.275 33.867 1.00 23.94 378 MET C N 1
ATOM 11111 C CA . MET C 1 380 ? 41.297 59.207 32.863 1.00 26.93 378 MET C CA 1
ATOM 11112 C C . MET C 1 380 ? 42.638 58.486 32.914 1.00 26.00 378 MET C C 1
ATOM 11113 O O . MET C 1 380 ? 43.672 59.048 32.528 1.00 26.29 378 MET C O 1
ATOM 11118 N N . ARG C 1 381 ? 42.611 57.307 33.484 1.00 19.11 379 ARG C N 1
ATOM 11119 C CA . ARG C 1 381 ? 43.787 56.540 33.702 1.00 24.08 379 ARG C CA 1
ATOM 11120 C C . ARG C 1 381 ? 43.633 55.073 33.461 1.00 21.33 379 ARG C C 1
ATOM 11121 O O . ARG C 1 381 ? 42.575 54.554 33.384 1.00 23.64 379 ARG C O 1
ATOM 11129 N N . ASP C 1 382 ? 44.766 54.438 33.346 1.00 24.11 380 ASP C N 1
ATOM 11130 C CA . ASP C 1 382 ? 44.879 53.021 33.165 1.00 29.53 380 ASP C CA 1
ATOM 11131 C C . ASP C 1 382 ? 44.328 52.558 31.814 1.00 26.02 380 ASP C C 1
ATOM 11132 O O . ASP C 1 382 ? 44.299 53.270 30.882 1.00 23.31 380 ASP C O 1
ATOM 11137 N N . GLY C 1 383 ? 43.881 51.335 31.761 1.00 29.15 381 GLY C N 1
ATOM 11138 C CA . GLY C 1 383 ? 43.396 50.744 30.557 1.00 25.61 381 GLY C CA 1
ATOM 11139 C C . GLY C 1 383 ? 44.488 49.991 29.872 1.00 26.84 381 GLY C C 1
ATOM 11140 O O . GLY C 1 383 ? 45.631 50.148 30.148 1.00 22.63 381 GLY C O 1
ATOM 11141 N N . SER C 1 384 ? 44.095 49.174 28.939 1.00 23.72 382 SER C N 1
ATOM 11142 C CA . SER C 1 384 ? 45.012 48.315 28.224 1.00 20.94 382 SER C CA 1
ATOM 11143 C C . SER C 1 384 ? 46.066 49.122 27.474 1.00 23.38 382 SER C C 1
ATOM 11144 O O . SER C 1 384 ? 45.752 50.103 26.798 1.00 27.52 382 SER C O 1
ATOM 11147 N N . MET C 1 385 ? 47.321 48.696 27.592 1.00 28.31 383 MET C N 1
ATOM 11148 C CA . MET C 1 385 ? 48.425 49.265 26.829 1.00 24.73 383 MET C CA 1
ATOM 11149 C C . MET C 1 385 ? 48.572 50.766 27.109 1.00 24.06 383 MET C C 1
ATOM 11150 O O . MET C 1 385 ? 48.614 51.610 26.206 1.00 22.25 383 MET C O 1
ATOM 11155 N N . THR C 1 386 ? 48.650 51.093 28.394 1.00 25.09 384 THR C N 1
ATOM 11156 C CA . THR C 1 386 ? 49.047 52.424 28.823 1.00 21.42 384 THR C CA 1
ATOM 11157 C C . THR C 1 386 ? 50.541 52.545 28.574 1.00 24.64 384 THR C C 1
ATOM 11158 O O . THR C 1 386 ? 51.332 51.842 29.203 1.00 28.30 384 THR C O 1
ATOM 11162 N N . VAL C 1 387 ? 50.930 53.397 27.633 1.00 20.49 385 VAL C N 1
ATOM 11163 C CA . VAL C 1 387 ? 52.320 53.483 27.203 1.00 25.50 385 VAL C CA 1
ATOM 11164 C C . VAL C 1 387 ? 52.923 54.854 27.437 1.00 26.13 385 VAL C C 1
ATOM 11165 O O . VAL C 1 387 ? 54.142 55.000 27.303 1.00 29.51 385 VAL C O 1
ATOM 11169 N N . ASN C 1 388 ? 52.119 55.850 27.811 1.00 35.25 386 ASN C N 1
ATOM 11170 C CA . ASN C 1 388 ? 52.555 57.229 27.979 1.00 26.39 386 ASN C CA 1
ATOM 11171 C C . ASN C 1 388 ? 52.958 57.568 29.400 1.00 33.87 386 ASN C C 1
ATOM 11172 O O . ASN C 1 388 ? 53.085 58.753 29.718 1.00 31.82 386 ASN C O 1
ATOM 11177 N N . GLY C 1 389 ? 53.148 56.574 30.267 1.00 26.34 387 GLY C N 1
ATOM 11178 C CA . GLY C 1 389 ? 53.512 56.822 31.638 1.00 24.02 387 GLY C CA 1
ATOM 11179 C C . GLY C 1 389 ? 52.343 56.966 32.595 1.00 26.32 387 GLY C C 1
ATOM 11180 O O . GLY C 1 389 ? 52.543 56.881 33.811 1.00 27.27 387 GLY C O 1
ATOM 11181 N N . ASN C 1 390 ? 51.132 57.164 32.087 1.00 19.00 388 ASN C N 1
ATOM 11182 C CA . ASN C 1 390 ? 49.929 57.178 32.915 1.00 23.31 388 ASN C CA 1
ATOM 11183 C C . ASN C 1 390 ? 49.949 58.323 33.925 1.00 25.80 388 ASN C C 1
ATOM 11184 O O . ASN C 1 390 ? 49.311 58.233 34.969 1.00 24.34 388 ASN C O 1
ATOM 11189 N N . LEU C 1 391 ? 50.642 59.421 33.595 1.00 27.09 389 LEU C N 1
ATOM 11190 C CA . LEU C 1 391 ? 50.718 60.638 34.416 1.00 25.34 389 LEU C CA 1
ATOM 11191 C C . LEU C 1 391 ? 51.461 60.419 35.725 1.00 25.53 389 LEU C C 1
ATOM 11192 O O . LEU C 1 391 ? 51.319 61.212 36.664 1.00 30.25 389 LEU C O 1
ATOM 11197 N N . GLY C 1 392 ? 52.205 59.325 35.822 1.00 32.40 390 GLY C N 1
ATOM 11198 C CA . GLY C 1 392 ? 52.932 59.032 37.048 1.00 26.89 390 GLY C CA 1
ATOM 11199 C C . GLY C 1 392 ? 52.045 59.118 38.265 1.00 27.95 390 GLY C C 1
ATOM 11200 O O . GLY C 1 392 ? 50.940 58.565 38.302 1.00 30.07 390 GLY C O 1
ATOM 11201 N N . SER C 1 393 ? 52.525 59.852 39.260 1.00 29.83 391 SER C N 1
ATOM 11202 C CA . SER C 1 393 ? 51.906 59.918 40.575 1.00 31.84 391 SER C CA 1
ATOM 11203 C C . SER C 1 393 ? 50.854 61.004 40.686 1.00 29.34 391 SER C C 1
ATOM 11204 O O . SER C 1 393 ? 50.395 61.294 41.792 1.00 37.15 391 SER C O 1
ATOM 11207 N N . THR C 1 394 ? 50.463 61.604 39.580 1.00 32.20 392 THR C N 1
ATOM 11208 C CA . THR C 1 394 ? 49.473 62.655 39.624 1.00 27.64 392 THR C CA 1
ATOM 11209 C C . THR C 1 394 ? 48.161 62.138 40.202 1.00 32.03 392 THR C C 1
ATOM 11210 O O . THR C 1 394 ? 47.664 61.087 39.770 1.00 26.94 392 THR C O 1
ATOM 11214 N N . PRO C 1 395 ? 47.587 62.817 41.186 1.00 30.24 393 PRO C N 1
ATOM 11215 C CA . PRO C 1 395 ? 46.270 62.420 41.678 1.00 27.95 393 PRO C CA 1
ATOM 11216 C C . PRO C 1 395 ? 45.304 62.196 40.520 1.00 32.31 393 PRO C C 1
ATOM 11217 O O . PRO C 1 395 ? 45.426 62.805 39.449 1.00 29.46 393 PRO C O 1
ATOM 11221 N N . ASN C 1 396 ? 44.356 61.281 40.726 1.00 26.39 394 ASN C N 1
ATOM 11222 C CA . ASN C 1 396 ? 43.445 60.843 39.675 1.00 25.78 394 ASN C CA 1
ATOM 11223 C C . ASN C 1 396 ? 42.040 61.382 39.894 1.00 23.82 394 ASN C C 1
ATOM 11224 O O . ASN C 1 396 ? 41.056 60.812 39.425 1.00 24.54 394 ASN C O 1
ATOM 11229 N N . TYR C 1 397 ? 41.943 62.495 40.596 1.00 22.52 395 TYR C N 1
ATOM 11230 C CA . TYR C 1 397 ? 40.690 63.186 40.803 1.00 26.08 395 TYR C CA 1
ATOM 11231 C C . TYR C 1 397 ? 41.027 64.667 40.823 1.00 32.87 395 TYR C C 1
ATOM 11232 O O . TYR C 1 397 ? 42.198 65.042 40.749 1.00 25.90 395 TYR C O 1
ATOM 11241 N N . LYS C 1 398 ? 39.992 65.510 40.874 1.00 34.22 396 LYS C N 1
ATOM 11242 C CA . LYS C 1 398 ? 40.180 66.952 40.994 1.00 34.98 396 LYS C CA 1
ATOM 11243 C C . LYS C 1 398 ? 40.481 67.281 42.455 1.00 33.04 396 LYS C C 1
ATOM 11244 O O . LYS C 1 398 ? 39.590 67.236 43.309 1.00 22.92 396 LYS C O 1
ATOM 11250 N N . SER C 1 399 ? 41.727 67.660 42.729 1.00 47.31 397 SER C N 1
ATOM 11251 C CA . SER C 1 399 ? 42.301 67.641 44.062 1.00 45.08 397 SER C CA 1
ATOM 11252 C C . SER C 1 399 ? 42.768 69.025 44.517 1.00 47.70 397 SER C C 1
ATOM 11253 O O . SER C 1 399 ? 43.046 69.918 43.712 1.00 56.43 397 SER C O 1
ATOM 11256 N N . SER C 1 400 ? 42.847 69.179 45.843 1.00 45.26 398 SER C N 1
ATOM 11257 C CA . SER C 1 400 ? 43.508 70.312 46.496 1.00 46.95 398 SER C CA 1
ATOM 11258 C C . SER C 1 400 ? 45.036 70.216 46.476 1.00 52.01 398 SER C C 1
ATOM 11259 O O . SER C 1 400 ? 45.713 71.227 46.685 1.00 46.17 398 SER C O 1
ATOM 11262 N N . PHE C 1 401 ? 45.569 69.021 46.235 1.00 60.87 399 PHE C N 1
ATOM 11263 C CA . PHE C 1 401 ? 47.036 68.791 46.291 1.00 62.19 399 PHE C CA 1
ATOM 11264 C C . PHE C 1 401 ? 47.723 69.042 44.943 1.00 65.87 399 PHE C C 1
ATOM 11265 O O . PHE C 1 401 ? 48.956 69.089 44.915 1.00 67.46 399 PHE C O 1
ATOM 11273 N N . CYS C 1 402 ? 46.969 69.187 43.857 1.00 63.20 400 CYS C N 1
ATOM 11274 C CA . CYS C 1 402 ? 47.622 69.403 42.539 1.00 62.38 400 CYS C CA 1
ATOM 11275 C C . CYS C 1 402 ? 46.990 70.620 41.858 1.00 62.74 400 CYS C C 1
ATOM 11276 O O . CYS C 1 402 ? 45.794 70.575 41.571 1.00 56.13 400 CYS C O 1
ATOM 11279 N N . PRO C 1 403 ? 47.735 71.717 41.625 1.00 50.79 401 PRO C N 1
ATOM 11280 C CA . PRO C 1 403 ? 47.189 72.889 40.956 1.00 63.84 401 PRO C CA 1
ATOM 11281 C C . PRO C 1 403 ? 46.990 72.653 39.455 1.00 52.34 401 PRO C C 1
ATOM 11282 O O . PRO C 1 403 ? 47.809 72.028 38.840 1.00 41.88 401 PRO C O 1
ATOM 11286 N N . PHE C 1 404 ? 45.898 73.191 38.922 1.00 54.55 402 PHE C N 1
ATOM 11287 C CA . PHE C 1 404 ? 45.572 73.059 37.484 1.00 56.74 402 PHE C CA 1
ATOM 11288 C C . PHE C 1 404 ? 44.841 74.321 37.027 1.00 47.10 402 PHE C C 1
ATOM 11289 O O . PHE C 1 404 ? 44.403 75.096 37.874 1.00 41.78 402 PHE C O 1
ATOM 11297 N N . SER C 1 405 ? 44.783 74.539 35.719 1.00 37.00 403 SER C N 1
ATOM 11298 C CA . SER C 1 405 ? 44.000 75.636 35.176 1.00 42.91 403 SER C CA 1
ATOM 11299 C C . SER C 1 405 ? 42.877 75.093 34.311 1.00 45.17 403 SER C C 1
ATOM 11300 O O . SER C 1 405 ? 42.917 73.950 33.833 1.00 44.68 403 SER C O 1
ATOM 11303 N N . THR C 1 406 ? 41.853 75.928 34.160 1.00 40.30 404 THR C N 1
ATOM 11304 C CA . THR C 1 406 ? 40.817 75.741 33.164 1.00 37.70 404 THR C CA 1
ATOM 11305 C C . THR C 1 406 ? 40.679 77.048 32.406 1.00 44.38 404 THR C C 1
ATOM 11306 O O . THR C 1 406 ? 40.809 78.135 32.987 1.00 42.41 404 THR C O 1
ATOM 11310 N N . GLU C 1 407 ? 40.418 76.931 31.111 1.00 41.64 405 GLU C N 1
ATOM 11311 C CA . GLU C 1 407 ? 40.106 78.084 30.293 1.00 40.89 405 GLU C CA 1
ATOM 11312 C C . GLU C 1 407 ? 38.786 78.709 30.738 1.00 61.18 405 GLU C C 1
ATOM 11313 O O . GLU C 1 407 ? 38.039 78.153 31.555 1.00 57.98 405 GLU C O 1
ATOM 11319 N N . ALA C 1 408 ? 38.515 79.898 30.202 1.00 62.16 406 ALA C N 1
ATOM 11320 C CA . ALA C 1 408 ? 37.228 80.544 30.377 1.00 59.25 406 ALA C CA 1
ATOM 11321 C C . ALA C 1 408 ? 36.256 80.039 29.320 1.00 67.40 406 ALA C C 1
ATOM 11322 O O . ALA C 1 408 ? 36.655 79.666 28.212 1.00 61.88 406 ALA C O 1
ATOM 11324 N N . GLN C 1 409 ? 34.972 80.016 29.683 1.00 75.60 407 GLN C N 1
ATOM 11325 C CA . GLN C 1 409 ? 33.928 79.554 28.776 1.00 79.88 407 GLN C CA 1
ATOM 11326 C C . GLN C 1 409 ? 33.560 80.679 27.812 1.00 90.38 407 GLN C C 1
ATOM 11327 O O . GLN C 1 409 ? 33.289 81.811 28.235 1.00 83.83 407 GLN C O 1
ATOM 11333 N N . ILE C 1 410 ? 33.587 80.366 26.512 1.00 85.68 408 ILE C N 1
ATOM 11334 C CA . ILE C 1 410 ? 32.999 81.208 25.475 1.00 85.62 408 ILE C CA 1
ATOM 11335 C C . ILE C 1 410 ? 31.533 81.448 25.837 1.00 85.96 408 ILE C C 1
ATOM 11336 O O . ILE C 1 410 ? 30.688 80.563 25.645 1.00 85.35 408 ILE C O 1
ATOM 11341 N N . GLN C 1 411 ? 31.218 82.624 26.383 1.00 78.49 409 GLN C N 1
ATOM 11342 C CA . GLN C 1 411 ? 29.833 82.972 26.699 1.00 81.28 409 GLN C CA 1
ATOM 11343 C C . GLN C 1 411 ? 29.107 83.364 25.413 1.00 71.75 409 GLN C C 1
ATOM 11344 O O . GLN C 1 411 ? 29.525 84.305 24.726 1.00 67.71 409 GLN C O 1
ATOM 11350 N N . THR C 1 412 ? 28.004 82.677 25.102 1.00 68.66 410 THR C N 1
ATOM 11351 C CA . THR C 1 412 ? 27.289 82.951 23.854 1.00 69.83 410 THR C CA 1
ATOM 11352 C C . THR C 1 412 ? 26.747 84.377 23.869 1.00 68.26 410 THR C C 1
ATOM 11353 O O . THR C 1 412 ? 25.999 84.771 24.771 1.00 57.01 410 THR C O 1
ATOM 11357 N N . ASN C 1 413 ? 27.149 85.136 22.853 1.00 59.44 411 ASN C N 1
ATOM 11358 C CA . ASN C 1 413 ? 26.770 86.526 22.707 1.00 49.26 411 ASN C CA 1
ATOM 11359 C C . ASN C 1 413 ? 25.262 86.684 22.582 1.00 48.85 411 ASN C C 1
ATOM 11360 O O . ASN C 1 413 ? 24.611 85.937 21.853 1.00 48.29 411 ASN C O 1
ATOM 11365 N N . SER C 1 414 ? 24.716 87.693 23.272 1.00 56.00 412 SER C N 1
ATOM 11366 C CA . SER C 1 414 ? 23.296 88.039 23.167 1.00 49.02 412 SER C CA 1
ATOM 11367 C C . SER C 1 414 ? 22.911 88.520 21.768 1.00 52.55 412 SER C C 1
ATOM 11368 O O . SER C 1 414 ? 21.720 88.560 21.441 1.00 55.42 412 SER C O 1
ATOM 11371 N N . HIS C 1 415 ? 23.897 88.916 20.954 1.00 57.64 413 HIS C N 1
ATOM 11372 C CA . HIS C 1 415 ? 23.687 89.214 19.534 1.00 62.71 413 HIS C CA 1
ATOM 11373 C C . HIS C 1 415 ? 23.261 87.954 18.766 1.00 61.85 413 HIS C C 1
ATOM 11374 O O . HIS C 1 415 ? 22.325 87.996 17.958 1.00 56.54 413 HIS C O 1
ATOM 11381 N N . THR C 1 416 ? 23.926 86.814 19.025 1.00 55.01 414 THR C N 1
ATOM 11382 C CA . THR C 1 416 ? 23.626 85.524 18.387 1.00 53.82 414 THR C CA 1
ATOM 11383 C C . THR C 1 416 ? 23.301 84.501 19.473 1.00 44.83 414 THR C C 1
ATOM 11384 O O . THR C 1 416 ? 24.181 83.744 19.914 1.00 37.75 414 THR C O 1
ATOM 11388 N N . PRO C 1 417 ? 22.055 84.442 19.920 1.00 45.88 415 PRO C N 1
ATOM 11389 C CA . PRO C 1 417 ? 21.682 83.431 20.917 1.00 48.83 415 PRO C CA 1
ATOM 11390 C C . PRO C 1 417 ? 21.724 82.010 20.355 1.00 44.61 415 PRO C C 1
ATOM 11391 O O . PRO C 1 417 ? 21.609 81.780 19.148 1.00 37.68 415 PRO C O 1
ATOM 11395 N N . GLU C 1 418 ? 21.882 81.040 21.260 1.00 40.23 416 GLU C N 1
ATOM 11396 C CA . GLU C 1 418 ? 21.643 79.647 20.892 1.00 39.48 416 GLU C CA 1
ATOM 11397 C C . GLU C 1 418 ? 20.180 79.445 20.481 1.00 30.17 416 GLU C C 1
ATOM 11398 O O . GLU C 1 418 ? 19.294 80.202 20.873 1.00 33.77 416 GLU C O 1
ATOM 11404 N N . GLU C 1 419 ? 19.940 78.395 19.690 1.00 29.27 417 GLU C N 1
ATOM 11405 C CA . GLU C 1 419 ? 18.593 78.019 19.261 1.00 23.98 417 GLU C CA 1
ATOM 11406 C C . GLU C 1 419 ? 17.669 77.800 20.458 1.00 33.58 417 GLU C C 1
ATOM 11407 O O . GLU C 1 419 ? 18.050 77.217 21.478 1.00 30.18 417 GLU C O 1
ATOM 11413 N N . VAL C 1 420 ? 16.447 78.256 20.320 1.00 30.48 418 VAL C N 1
ATOM 11414 C CA . VAL C 1 420 ? 15.451 78.130 21.369 1.00 30.07 418 VAL C CA 1
ATOM 11415 C C . VAL C 1 420 ? 14.878 76.717 21.343 1.00 32.68 418 VAL C C 1
ATOM 11416 O O . VAL C 1 420 ? 14.714 76.114 20.283 1.00 30.11 418 VAL C O 1
ATOM 11420 N N . LEU C 1 421 ? 14.565 76.174 22.512 1.00 35.23 419 LEU C N 1
ATOM 11421 C CA . LEU C 1 421 ? 13.981 74.838 22.567 1.00 36.45 419 LEU C CA 1
ATOM 11422 C C . LEU C 1 421 ? 12.471 74.894 22.406 1.00 30.21 419 LEU C C 1
ATOM 11423 O O . LEU C 1 421 ? 11.817 75.888 22.741 1.00 39.06 419 LEU C O 1
ATOM 11428 N N . ALA C 1 422 ? 11.916 73.801 21.910 1.00 30.15 420 ALA C N 1
ATOM 11429 C CA . ALA C 1 422 ? 10.471 73.658 21.849 1.00 28.39 420 ALA C CA 1
ATOM 11430 C C . ALA C 1 422 ? 9.961 73.191 23.220 1.00 38.10 420 ALA C C 1
ATOM 11431 O O . ALA C 1 422 ? 10.719 73.111 24.193 1.00 39.00 420 ALA C O 1
ATOM 11433 N N . ALA C 1 423 ? 8.663 72.878 23.321 1.00 33.46 421 ALA C N 1
ATOM 11434 C CA . ALA C 1 423 ? 8.078 72.578 24.627 1.00 35.03 421 ALA C CA 1
ATOM 11435 C C . ALA C 1 423 ? 8.589 71.260 25.195 1.00 35.52 421 ALA C C 1
ATOM 11436 O O . ALA C 1 423 ? 8.833 71.161 26.403 1.00 33.61 421 ALA C O 1
ATOM 11438 N N . HIS C 1 424 ? 8.711 70.226 24.357 1.00 35.39 422 HIS C N 1
ATOM 11439 C CA . HIS C 1 424 ? 8.922 68.870 24.851 1.00 40.37 422 HIS C CA 1
ATOM 11440 C C . HIS C 1 424 ? 9.966 68.152 24.024 1.00 32.69 422 HIS C C 1
ATOM 11441 O O . HIS C 1 424 ? 10.217 68.495 22.876 1.00 38.90 422 HIS C O 1
ATOM 11448 N N . THR C 1 425 ? 10.596 67.161 24.636 1.00 33.05 423 THR C N 1
ATOM 11449 C CA . THR C 1 425 ? 11.384 66.235 23.853 1.00 33.18 423 THR C CA 1
ATOM 11450 C C . THR C 1 425 ? 10.436 65.352 23.067 1.00 37.71 423 THR C C 1
ATOM 11451 O O . THR C 1 425 ? 9.259 65.229 23.414 1.00 41.82 423 THR C O 1
ATOM 11455 N N . GLU C 1 426 ? 10.944 64.747 21.988 1.00 42.65 424 GLU C N 1
ATOM 11456 C CA . GLU C 1 426 ? 10.117 63.841 21.195 1.00 45.71 424 GLU C CA 1
ATOM 11457 C C . GLU C 1 426 ? 10.972 62.922 20.327 1.00 26.76 424 GLU C C 1
ATOM 11458 O O . GLU C 1 426 ? 12.180 63.104 20.168 1.00 33.98 424 GLU C O 1
ATOM 11464 N N . LYS C 1 427 ? 10.313 61.896 19.812 1.00 35.55 425 LYS C N 1
ATOM 11465 C CA . LYS C 1 427 ? 10.875 61.006 18.806 1.00 39.27 425 LYS C CA 1
ATOM 11466 C C . LYS C 1 427 ? 10.436 61.493 17.426 1.00 33.92 425 LYS C C 1
ATOM 11467 O O . LYS C 1 427 ? 9.289 61.905 17.236 1.00 32.43 425 LYS C O 1
ATOM 11473 N N . PHE C 1 428 ? 11.360 61.484 16.468 1.00 36.93 426 PHE C N 1
ATOM 11474 C CA . PHE C 1 428 ? 11.045 61.908 15.116 1.00 34.28 426 PHE C CA 1
ATOM 11475 C C . PHE C 1 428 ? 11.713 60.968 14.132 1.00 26.75 426 PHE C C 1
ATOM 11476 O O . PHE C 1 428 ? 12.876 60.599 14.308 1.00 25.67 426 PHE C O 1
ATOM 11484 N N . HIS C 1 429 ? 10.966 60.606 13.094 1.00 27.69 427 HIS C N 1
ATOM 11485 C CA . HIS C 1 429 ? 11.493 59.934 11.908 1.00 27.00 427 HIS C CA 1
ATOM 11486 C C . HIS C 1 429 ? 11.368 60.889 10.726 1.00 31.87 427 HIS C C 1
ATOM 11487 O O . HIS C 1 429 ? 10.260 61.196 10.274 1.00 32.76 427 HIS C O 1
ATOM 11494 N N . TRP C 1 430 ? 12.508 61.341 10.226 1.00 29.18 428 TRP C N 1
ATOM 11495 C CA . TRP C 1 430 ? 12.605 62.348 9.175 1.00 29.28 428 TRP C CA 1
ATOM 11496 C C . TRP C 1 430 ? 12.683 61.715 7.791 1.00 35.56 428 TRP C C 1
ATOM 11497 O O . TRP C 1 430 ? 13.463 62.158 6.953 1.00 31.23 428 TRP C O 1
ATOM 11508 N N . GLY C 1 431 ? 11.920 60.672 7.492 1.00 36.67 429 GLY C N 1
ATOM 11509 C CA . GLY C 1 431 ? 12.062 60.072 6.181 1.00 26.15 429 GLY C CA 1
ATOM 11510 C C . GLY C 1 431 ? 10.973 59.087 5.860 1.00 30.76 429 GLY C C 1
ATOM 11511 O O . GLY C 1 431 ? 9.923 59.068 6.509 1.00 32.11 429 GLY C O 1
ATOM 11512 N N . GLY C 1 432 ? 11.264 58.253 4.850 1.00 29.20 430 GLY C N 1
ATOM 11513 C CA . GLY C 1 432 ? 10.324 57.295 4.309 1.00 23.83 430 GLY C CA 1
ATOM 11514 C C . GLY C 1 432 ? 9.902 57.668 2.897 1.00 32.47 430 GLY C C 1
ATOM 11515 O O . GLY C 1 432 ? 10.724 58.171 2.132 1.00 32.52 430 GLY C O 1
ATOM 11516 N N . ILE C 1 433 ? 8.629 57.472 2.550 1.00 27.73 431 ILE C N 1
ATOM 11517 C CA . ILE C 1 433 ? 8.123 57.820 1.223 1.00 24.23 431 ILE C CA 1
ATOM 11518 C C . ILE C 1 433 ? 7.768 59.297 1.185 1.00 37.31 431 ILE C C 1
ATOM 11519 O O . ILE C 1 433 ? 7.054 59.795 2.062 1.00 36.81 431 ILE C O 1
ATOM 11524 N N . LEU C 1 434 ? 8.242 60.004 0.152 1.00 31.89 432 LEU C N 1
ATOM 11525 C CA . LEU C 1 434 ? 8.070 61.444 0.069 1.00 33.34 432 LEU C CA 1
ATOM 11526 C C . LEU C 1 434 ? 7.267 61.826 -1.173 1.00 35.08 432 LEU C C 1
ATOM 11527 O O . LEU C 1 434 ? 7.199 61.074 -2.147 1.00 33.05 432 LEU C O 1
ATOM 11532 N N . ASP C 1 435 ? 6.634 62.997 -1.097 1.00 39.71 433 ASP C N 1
ATOM 11533 C CA . ASP C 1 435 ? 5.847 63.542 -2.200 1.00 39.32 433 ASP C CA 1
ATOM 11534 C C . ASP C 1 435 ? 6.761 64.109 -3.282 1.00 42.76 433 ASP C C 1
ATOM 11535 O O . ASP C 1 435 ? 7.686 64.882 -2.987 1.00 32.61 433 ASP C O 1
ATOM 11540 N N . SER C 1 436 ? 6.478 63.747 -4.545 1.00 37.35 434 SER C N 1
ATOM 11541 C CA . SER C 1 436 ? 7.299 64.227 -5.656 1.00 38.53 434 SER C CA 1
ATOM 11542 C C . SER C 1 436 ? 7.398 65.745 -5.705 1.00 35.90 434 SER C C 1
ATOM 11543 O O . SER C 1 436 ? 8.415 66.287 -6.146 1.00 38.04 434 SER C O 1
ATOM 11546 N N . LYS C 1 437 ? 6.356 66.443 -5.288 1.00 44.99 435 LYS C N 1
ATOM 11547 C CA . LYS C 1 437 ? 6.319 67.884 -5.433 1.00 43.29 435 LYS C CA 1
ATOM 11548 C C . LYS C 1 437 ? 7.109 68.611 -4.344 1.00 52.89 435 LYS C C 1
ATOM 11549 O O . LYS C 1 437 ? 7.470 69.784 -4.537 1.00 47.50 435 LYS C O 1
ATOM 11555 N N . SER C 1 438 ? 7.381 67.942 -3.216 1.00 41.71 436 SER C N 1
ATOM 11556 C CA . SER C 1 438 ? 8.024 68.566 -2.069 1.00 38.76 436 SER C CA 1
ATOM 11557 C C . SER C 1 438 ? 9.457 68.988 -2.396 1.00 29.61 436 SER C C 1
ATOM 11558 O O . SER C 1 438 ? 10.072 68.515 -3.352 1.00 33.70 436 SER C O 1
ATOM 11561 N N . TYR C 1 439 ? 9.976 69.920 -1.588 1.00 25.64 437 TYR C N 1
ATOM 11562 C CA . TYR C 1 439 ? 11.334 70.429 -1.753 1.00 31.04 437 TYR C CA 1
ATOM 11563 C C . TYR C 1 439 ? 12.397 69.348 -1.571 1.00 35.25 437 TYR C C 1
ATOM 11564 O O . TYR C 1 439 ? 13.558 69.561 -1.942 1.00 29.59 437 TYR C O 1
ATOM 11573 N N . ASP C 1 440 ? 12.031 68.188 -1.031 1.00 27.45 438 ASP C N 1
ATOM 11574 C CA . ASP C 1 440 ? 12.996 67.120 -0.894 1.00 38.26 438 ASP C CA 1
ATOM 11575 C C . ASP C 1 440 ? 13.437 66.577 -2.254 1.00 38.54 438 ASP C C 1
ATOM 11576 O O . ASP C 1 440 ? 14.497 65.934 -2.346 1.00 30.01 438 ASP C O 1
ATOM 11581 N N . PHE C 1 441 ? 12.671 66.844 -3.310 1.00 34.87 439 PHE C N 1
ATOM 11582 C CA . PHE C 1 441 ? 13.085 66.489 -4.660 1.00 36.27 439 PHE C CA 1
ATOM 11583 C C . PHE C 1 441 ? 13.554 67.680 -5.472 1.00 31.93 439 PHE C C 1
ATOM 11584 O O . PHE C 1 441 ? 13.942 67.501 -6.627 1.00 36.99 439 PHE C O 1
ATOM 11592 N N . GLU C 1 442 ? 13.591 68.870 -4.889 1.00 31.82 440 GLU C N 1
ATOM 11593 C CA . GLU C 1 442 ? 13.992 70.028 -5.666 1.00 31.10 440 GLU C CA 1
ATOM 11594 C C . GLU C 1 442 ? 15.495 70.070 -5.905 1.00 28.78 440 GLU C C 1
ATOM 11595 O O . GLU C 1 442 ? 15.928 70.380 -7.017 1.00 28.74 440 GLU C O 1
ATOM 11601 N N . GLN C 1 443 ? 16.316 69.795 -4.888 1.00 31.94 441 GLN C N 1
ATOM 11602 C CA . GLN C 1 443 ? 17.756 69.859 -5.118 1.00 29.56 441 GLN C CA 1
ATOM 11603 C C . GLN C 1 443 ? 18.225 68.699 -6.001 1.00 33.25 441 GLN C C 1
ATOM 11604 O O . GLN C 1 443 ? 19.199 68.866 -6.755 1.00 29.57 441 GLN C O 1
ATOM 11610 N N . PRO C 1 444 ? 17.583 67.515 -5.940 1.00 30.04 442 PRO C N 1
ATOM 11611 C CA . PRO C 1 444 ? 17.827 66.504 -6.989 1.00 39.35 442 PRO C CA 1
ATOM 11612 C C . PRO C 1 444 ? 17.509 66.986 -8.407 1.00 39.62 442 PRO C C 1
ATOM 11613 O O . PRO C 1 444 ? 18.303 66.742 -9.328 1.00 21.72 442 PRO C O 1
ATOM 11617 N N . ARG C 1 445 ? 16.365 67.651 -8.616 1.00 32.94 443 ARG C N 1
ATOM 11618 C CA . ARG C 1 445 ? 16.072 68.183 -9.943 1.00 33.83 443 ARG C CA 1
ATOM 11619 C C . ARG C 1 445 ? 17.161 69.154 -10.386 1.00 32.88 443 ARG C C 1
ATOM 11620 O O . ARG C 1 445 ? 17.530 69.197 -11.564 1.00 34.98 443 ARG C O 1
ATOM 11628 N N . ALA C 1 446 ? 17.708 69.921 -9.450 1.00 31.28 444 ALA C N 1
ATOM 11629 C CA . ALA C 1 446 ? 18.759 70.866 -9.795 1.00 30.63 444 ALA C CA 1
ATOM 11630 C C . ALA C 1 446 ? 20.028 70.150 -10.208 1.00 36.00 444 ALA C C 1
ATOM 11631 O O . ALA C 1 446 ? 20.765 70.632 -11.082 1.00 37.18 444 ALA C O 1
ATOM 11633 N N . LEU C 1 447 ? 20.322 69.022 -9.557 1.00 35.39 445 LEU C N 1
ATOM 11634 C CA . LEU C 1 447 ? 21.499 68.246 -9.915 1.00 36.99 445 LEU C CA 1
ATOM 11635 C C . LEU C 1 447 ? 21.364 67.707 -11.337 1.00 35.61 445 LEU C C 1
ATOM 11636 O O . LEU C 1 447 ? 22.321 67.742 -12.121 1.00 36.48 445 LEU C O 1
ATOM 11641 N N . TRP C 1 448 ? 20.167 67.234 -11.691 1.00 30.93 446 TRP C N 1
ATOM 11642 C CA . TRP C 1 448 ? 19.885 66.871 -13.073 1.00 35.47 446 TRP C CA 1
ATOM 11643 C C . TRP C 1 448 ? 20.260 68.004 -14.015 1.00 36.15 446 TRP C C 1
ATOM 11644 O O . TRP C 1 448 ? 20.936 67.783 -15.028 1.00 34.83 446 TRP C O 1
ATOM 11655 N N . LYS C 1 449 ? 19.825 69.232 -13.699 1.00 33.40 447 LYS C N 1
ATOM 11656 C CA . LYS C 1 449 ? 20.124 70.353 -14.589 1.00 32.57 447 LYS C CA 1
ATOM 11657 C C . LYS C 1 449 ? 21.621 70.638 -14.614 1.00 34.88 447 LYS C C 1
ATOM 11658 O O . LYS C 1 449 ? 22.166 70.994 -15.661 1.00 40.04 447 LYS C O 1
ATOM 11664 N N . VAL C 1 450 ? 22.322 70.426 -13.506 1.00 38.95 448 VAL C N 1
ATOM 11665 C CA . VAL C 1 450 ? 23.778 70.545 -13.542 1.00 35.70 448 VAL C CA 1
ATOM 11666 C C . VAL C 1 450 ? 24.365 69.499 -14.490 1.00 41.48 448 VAL C C 1
ATOM 11667 O O . VAL C 1 450 ? 25.296 69.792 -15.252 1.00 42.61 448 VAL C O 1
ATOM 11671 N N . PHE C 1 451 ? 23.856 68.252 -14.440 1.00 31.96 449 PHE C N 1
ATOM 11672 C CA . PHE C 1 451 ? 24.322 67.234 -15.385 1.00 38.92 449 PHE C CA 1
ATOM 11673 C C . PHE C 1 451 ? 24.117 67.702 -16.827 1.00 44.04 449 PHE C C 1
ATOM 11674 O O . PHE C 1 451 ? 24.950 67.438 -17.700 1.00 36.07 449 PHE C O 1
ATOM 11682 N N . GLY C 1 452 ? 22.986 68.368 -17.095 1.00 43.78 450 GLY C N 1
ATOM 11683 C CA . GLY C 1 452 ? 22.665 68.795 -18.445 1.00 36.92 450 GLY C CA 1
ATOM 11684 C C . GLY C 1 452 ? 23.616 69.837 -18.995 1.00 38.42 450 GLY C C 1
ATOM 11685 O O . GLY C 1 452 ? 23.832 69.895 -20.204 1.00 39.51 450 GLY C O 1
ATOM 11686 N N . LYS C 1 453 ? 24.231 70.639 -18.124 1.00 42.21 451 LYS C N 1
ATOM 11687 C CA . LYS C 1 453 ? 25.210 71.626 -18.581 1.00 48.87 451 LYS C CA 1
ATOM 11688 C C . LYS C 1 453 ? 26.430 70.997 -19.245 1.00 40.81 451 LYS C C 1
ATOM 11689 O O . LYS C 1 453 ? 27.271 71.733 -19.766 1.00 45.86 451 LYS C O 1
ATOM 11695 N N . THR C 1 454 ? 26.589 69.679 -19.194 1.00 38.04 452 THR C N 1
ATOM 11696 C CA . THR C 1 454 ? 27.760 69.020 -19.773 1.00 50.10 452 THR C CA 1
ATOM 11697 C C . THR C 1 454 ? 27.312 67.819 -20.601 1.00 50.59 452 THR C C 1
ATOM 11698 O O . THR C 1 454 ? 26.604 66.931 -20.073 1.00 35.55 452 THR C O 1
ATOM 11702 N N . PRO C 1 455 ? 27.669 67.747 -21.888 1.00 45.15 453 PRO C N 1
ATOM 11703 C CA . PRO C 1 455 ? 27.153 66.670 -22.740 1.00 45.47 453 PRO C CA 1
ATOM 11704 C C . PRO C 1 455 ? 27.563 65.292 -22.244 1.00 42.12 453 PRO C C 1
ATOM 11705 O O . PRO C 1 455 ? 28.724 65.051 -21.915 1.00 46.10 453 PRO C O 1
ATOM 11709 N N . GLY C 1 456 ? 26.582 64.388 -22.190 1.00 39.09 454 GLY C N 1
ATOM 11710 C CA . GLY C 1 456 ? 26.786 63.024 -21.787 1.00 41.52 454 GLY C CA 1
ATOM 11711 C C . GLY C 1 456 ? 26.582 62.748 -20.309 1.00 42.23 454 GLY C C 1
ATOM 11712 O O . GLY C 1 456 ? 26.218 61.626 -19.948 1.00 38.19 454 GLY C O 1
ATOM 11713 N N . GLN C 1 457 ? 26.811 63.737 -19.442 1.00 36.90 455 GLN C N 1
ATOM 11714 C CA . GLN C 1 457 ? 26.664 63.486 -18.018 1.00 37.00 455 GLN C CA 1
ATOM 11715 C C . GLN C 1 457 ? 25.269 62.972 -17.683 1.00 35.34 455 GLN C C 1
ATOM 11716 O O . GLN C 1 457 ? 25.128 62.055 -16.870 1.00 40.20 455 GLN C O 1
ATOM 11722 N N . GLN C 1 458 ? 24.225 63.495 -18.328 1.00 30.44 456 GLN C N 1
ATOM 11723 C CA . GLN C 1 458 ? 22.888 63.006 -18.008 1.00 30.14 456 GLN C CA 1
ATOM 11724 C C . GLN C 1 458 ? 22.731 61.547 -18.417 1.00 41.18 456 GLN C C 1
ATOM 11725 O O . GLN C 1 458 ? 22.254 60.714 -17.635 1.00 41.26 456 GLN C O 1
ATOM 11731 N N A ARG C 1 459 ? 23.115 61.219 -19.657 0.56 38.32 457 ARG C N 1
ATOM 11732 N N B ARG C 1 459 ? 23.106 61.204 -19.643 0.44 38.34 457 ARG C N 1
ATOM 11733 C CA A ARG C 1 459 ? 22.967 59.845 -20.130 0.56 41.08 457 ARG C CA 1
ATOM 11734 C CA B ARG C 1 459 ? 22.893 59.820 -20.040 0.44 40.97 457 ARG C CA 1
ATOM 11735 C C A ARG C 1 459 ? 23.894 58.907 -19.375 0.56 35.93 457 ARG C C 1
ATOM 11736 C C B ARG C 1 459 ? 23.893 58.888 -19.365 0.44 35.97 457 ARG C C 1
ATOM 11737 O O A ARG C 1 459 ? 23.518 57.769 -19.076 0.56 34.89 457 ARG C O 1
ATOM 11738 O O B ARG C 1 459 ? 23.562 57.726 -19.111 0.44 34.98 457 ARG C O 1
ATOM 11753 N N . ASN C 1 460 ? 25.106 59.373 -19.064 1.00 28.43 458 ASN C N 1
ATOM 11754 C CA . ASN C 1 460 ? 26.048 58.575 -18.283 1.00 37.82 458 ASN C CA 1
ATOM 11755 C C . ASN C 1 460 ? 25.441 58.233 -16.932 1.00 34.72 458 ASN C C 1
ATOM 11756 O O . ASN C 1 460 ? 25.554 57.100 -16.448 1.00 28.66 458 ASN C O 1
ATOM 11761 N N . PHE C 1 461 ? 24.786 59.207 -16.312 1.00 25.63 459 PHE C N 1
ATOM 11762 C CA . PHE C 1 461 ? 24.152 58.944 -15.036 1.00 29.76 459 PHE C CA 1
ATOM 11763 C C . PHE C 1 461 ? 23.165 57.796 -15.166 1.00 29.62 459 PHE C C 1
ATOM 11764 O O . PHE C 1 461 ? 23.183 56.851 -14.369 1.00 32.37 459 PHE C O 1
ATOM 11772 N N . CYS C 1 462 ? 22.284 57.864 -16.164 1.00 36.14 460 CYS C N 1
ATOM 11773 C CA . CYS C 1 462 ? 21.247 56.845 -16.316 1.00 28.68 460 CYS C CA 1
ATOM 11774 C C . CYS C 1 462 ? 21.868 55.499 -16.616 1.00 33.78 460 CYS C C 1
ATOM 11775 O O . CYS C 1 462 ? 21.404 54.457 -16.134 1.00 29.57 460 CYS C O 1
ATOM 11778 N N . HIS C 1 463 ? 22.932 55.506 -17.401 1.00 34.57 461 HIS C N 1
ATOM 11779 C CA . HIS C 1 463 ? 23.610 54.271 -17.737 1.00 33.35 461 HIS C CA 1
ATOM 11780 C C . HIS C 1 463 ? 24.199 53.622 -16.483 1.00 33.17 461 HIS C C 1
ATOM 11781 O O . HIS C 1 463 ? 24.048 52.416 -16.253 1.00 32.22 461 HIS C O 1
ATOM 11788 N N . ASN C 1 464 ? 24.888 54.420 -15.668 1.00 31.65 462 ASN C N 1
ATOM 11789 C CA . ASN C 1 464 ? 25.453 53.930 -14.423 1.00 31.25 462 ASN C CA 1
ATOM 11790 C C . ASN C 1 464 ? 24.384 53.288 -13.534 1.00 30.63 462 ASN C C 1
ATOM 11791 O O . ASN C 1 464 ? 24.623 52.233 -12.940 1.00 25.74 462 ASN C O 1
ATOM 11796 N N . VAL C 1 465 ? 23.195 53.896 -13.441 1.00 26.71 463 VAL C N 1
ATOM 11797 C CA . VAL C 1 465 ? 22.121 53.284 -12.658 1.00 19.39 463 VAL C CA 1
ATOM 11798 C C . VAL C 1 465 ? 21.677 51.986 -13.298 1.00 25.68 463 VAL C C 1
ATOM 11799 O O . VAL C 1 465 ? 21.539 50.969 -12.615 1.00 28.33 463 VAL C O 1
ATOM 11803 N N . ALA C 1 466 ? 21.420 52.010 -14.618 1.00 30.94 464 ALA C N 1
ATOM 11804 C CA . ALA C 1 466 ? 20.839 50.864 -15.315 1.00 30.73 464 ALA C CA 1
ATOM 11805 C C . ALA C 1 466 ? 21.689 49.604 -15.152 1.00 28.00 464 ALA C C 1
ATOM 11806 O O . ALA C 1 466 ? 21.164 48.516 -14.889 1.00 27.73 464 ALA C O 1
ATOM 11808 N N . VAL C 1 467 ? 23.004 49.723 -15.335 1.00 21.17 465 VAL C N 1
ATOM 11809 C CA . VAL C 1 467 ? 23.861 48.543 -15.256 1.00 24.66 465 VAL C CA 1
ATOM 11810 C C . VAL C 1 467 ? 23.837 47.944 -13.859 1.00 29.25 465 VAL C C 1
ATOM 11811 O O . VAL C 1 467 ? 24.025 46.743 -13.693 1.00 29.43 465 VAL C O 1
ATOM 11815 N N . HIS C 1 468 ? 23.630 48.772 -12.838 1.00 33.60 466 HIS C N 1
ATOM 11816 C CA . HIS C 1 468 ? 23.592 48.306 -11.456 1.00 27.16 466 HIS C CA 1
ATOM 11817 C C . HIS C 1 468 ? 22.255 47.665 -11.125 1.00 26.41 466 HIS C C 1
ATOM 11818 O O . HIS C 1 468 ? 22.205 46.584 -10.530 1.00 30.20 466 HIS C O 1
ATOM 11825 N N . VAL C 1 469 ? 21.161 48.329 -11.496 1.00 23.26 467 VAL C N 1
ATOM 11826 C CA . VAL C 1 469 ? 19.830 47.897 -11.095 1.00 30.31 467 VAL C CA 1
ATOM 11827 C C . VAL C 1 469 ? 19.291 46.814 -12.015 1.00 28.83 467 VAL C C 1
ATOM 11828 O O . VAL C 1 469 ? 18.332 46.110 -11.661 1.00 28.14 467 VAL C O 1
ATOM 11832 N N . ALA C 1 470 ? 19.879 46.668 -13.193 1.00 27.75 468 ALA C N 1
ATOM 11833 C CA . ALA C 1 470 ? 19.528 45.541 -14.037 1.00 32.33 468 ALA C CA 1
ATOM 11834 C C . ALA C 1 470 ? 19.709 44.213 -13.312 1.00 27.00 468 ALA C C 1
ATOM 11835 O O . ALA C 1 470 ? 19.002 43.252 -13.618 1.00 31.00 468 ALA C O 1
ATOM 11837 N N . ALA C 1 471 ? 20.614 44.137 -12.319 1.00 32.00 469 ALA C N 1
ATOM 11838 C CA . ALA C 1 471 ? 20.792 42.871 -11.602 1.00 28.36 469 ALA C CA 1
ATOM 11839 C C . ALA C 1 471 ? 19.628 42.549 -10.676 1.00 32.92 469 ALA C C 1
ATOM 11840 O O . ALA C 1 471 ? 19.469 41.384 -10.314 1.00 39.02 469 ALA C O 1
ATOM 11842 N N . ALA C 1 472 ? 18.803 43.531 -10.299 1.00 33.38 470 ALA C N 1
ATOM 11843 C CA . ALA C 1 472 ? 17.723 43.293 -9.353 1.00 31.36 470 ALA C CA 1
ATOM 11844 C C . ALA C 1 472 ? 16.494 42.711 -10.055 1.00 34.63 470 ALA C C 1
ATOM 11845 O O . ALA C 1 472 ? 16.389 42.722 -11.281 1.00 35.38 470 ALA C O 1
ATOM 11847 N N . ASN C 1 473 ? 15.557 42.176 -9.262 1.00 33.93 471 ASN C N 1
ATOM 11848 C CA . ASN C 1 473 ? 14.350 41.589 -9.833 1.00 36.73 471 ASN C CA 1
ATOM 11849 C C . ASN C 1 473 ? 13.416 42.688 -10.364 1.00 37.87 471 ASN C C 1
ATOM 11850 O O . ASN C 1 473 ? 13.581 43.880 -10.090 1.00 37.99 471 ASN C O 1
ATOM 11855 N N . HIS C 1 474 ? 12.416 42.263 -11.141 1.00 37.11 472 HIS C N 1
ATOM 11856 C CA . HIS C 1 474 ? 11.645 43.203 -11.948 1.00 37.76 472 HIS C CA 1
ATOM 11857 C C . HIS C 1 474 ? 10.726 44.070 -11.091 1.00 37.92 472 HIS C C 1
ATOM 11858 O O . HIS C 1 474 ? 10.368 45.193 -11.485 1.00 32.72 472 HIS C O 1
ATOM 11865 N N . GLU C 1 475 ? 10.323 43.561 -9.929 1.00 37.59 473 GLU C N 1
ATOM 11866 C CA . GLU C 1 475 ? 9.529 44.366 -9.010 1.00 37.67 473 GLU C CA 1
ATOM 11867 C C . GLU C 1 475 ? 10.382 45.468 -8.381 1.00 35.91 473 GLU C C 1
ATOM 11868 O O . GLU C 1 475 ? 9.935 46.613 -8.270 1.00 41.65 473 GLU C O 1
ATOM 11874 N N . ILE C 1 476 ? 11.632 45.167 -8.023 1.00 36.73 474 ILE C N 1
ATOM 11875 C CA . ILE C 1 476 ? 12.530 46.211 -7.534 1.00 29.29 474 ILE C CA 1
ATOM 11876 C C . ILE C 1 476 ? 12.798 47.224 -8.628 1.00 25.27 474 ILE C C 1
ATOM 11877 O O . ILE C 1 476 ? 12.776 48.435 -8.394 1.00 28.63 474 ILE C O 1
ATOM 11882 N N . GLN C 1 477 ? 13.114 46.740 -9.828 1.00 33.15 475 GLN C N 1
ATOM 11883 C CA . GLN C 1 477 ? 13.373 47.632 -10.962 1.00 30.95 475 GLN C CA 1
ATOM 11884 C C . GLN C 1 477 ? 12.235 48.626 -11.157 1.00 27.74 475 GLN C C 1
ATOM 11885 O O . GLN C 1 477 ? 12.464 49.823 -11.333 1.00 27.06 475 GLN C O 1
ATOM 11891 N N . ASP C 1 478 ? 10.995 48.133 -11.156 1.00 29.33 476 ASP C N 1
ATOM 11892 C CA . ASP C 1 478 ? 9.839 49.004 -11.312 1.00 28.90 476 ASP C CA 1
ATOM 11893 C C . ASP C 1 478 ? 9.804 50.095 -10.262 1.00 27.36 476 ASP C C 1
ATOM 11894 O O . ASP C 1 478 ? 9.589 51.270 -10.590 1.00 33.90 476 ASP C O 1
ATOM 11899 N N A ARG C 1 479 ? 9.978 49.729 -8.981 0.54 29.89 477 ARG C N 1
ATOM 11900 N N B ARG C 1 479 ? 10.003 49.728 -8.994 0.46 29.89 477 ARG C N 1
ATOM 11901 C CA A ARG C 1 479 ? 10.037 50.731 -7.915 0.54 29.20 477 ARG C CA 1
ATOM 11902 C CA B ARG C 1 479 ? 10.046 50.724 -7.931 0.46 29.21 477 ARG C CA 1
ATOM 11903 C C A ARG C 1 479 ? 11.148 51.746 -8.163 0.54 29.05 477 ARG C C 1
ATOM 11904 C C B ARG C 1 479 ? 11.157 51.736 -8.147 0.46 29.04 477 ARG C C 1
ATOM 11905 O O A ARG C 1 479 ? 10.994 52.933 -7.851 0.54 29.84 477 ARG C O 1
ATOM 11906 O O B ARG C 1 479 ? 11.002 52.914 -7.805 0.46 29.84 477 ARG C O 1
ATOM 11921 N N . VAL C 1 480 ? 12.288 51.302 -8.700 1.00 27.43 478 VAL C N 1
ATOM 11922 C CA . VAL C 1 480 ? 13.381 52.231 -8.935 1.00 22.47 478 VAL C CA 1
ATOM 11923 C C . VAL C 1 480 ? 13.001 53.236 -10.014 1.00 31.31 478 VAL C C 1
ATOM 11924 O O . VAL C 1 480 ? 13.387 54.413 -9.953 1.00 32.38 478 VAL C O 1
ATOM 11928 N N . PHE C 1 481 ? 12.258 52.799 -11.029 1.00 31.39 479 PHE C N 1
ATOM 11929 C CA . PHE C 1 481 ? 11.908 53.719 -12.105 1.00 31.69 479 PHE C CA 1
ATOM 11930 C C . PHE C 1 481 ? 11.000 54.826 -11.582 1.00 29.71 479 PHE C C 1
ATOM 11931 O O . PHE C 1 481 ? 11.195 55.993 -11.912 1.00 32.77 479 PHE C O 1
ATOM 11939 N N . GLU C 1 482 ? 10.034 54.484 -10.725 1.00 31.12 480 GLU C N 1
ATOM 11940 C CA . GLU C 1 482 ? 9.160 55.503 -10.144 1.00 38.51 480 GLU C CA 1
ATOM 11941 C C . GLU C 1 482 ? 9.957 56.435 -9.246 1.00 37.40 480 GLU C C 1
ATOM 11942 O O . GLU C 1 482 ? 9.854 57.662 -9.347 1.00 35.54 480 GLU C O 1
ATOM 11948 N N . TYR C 1 483 ? 10.756 55.855 -8.357 1.00 33.97 481 TYR C N 1
ATOM 11949 C CA . TYR C 1 483 ? 11.698 56.602 -7.537 1.00 29.55 481 TYR C CA 1
ATOM 11950 C C . TYR C 1 483 ? 12.375 57.722 -8.301 1.00 28.85 481 TYR C C 1
ATOM 11951 O O . TYR C 1 483 ? 12.254 58.899 -7.952 1.00 27.99 481 TYR C O 1
ATOM 11960 N N . PHE C 1 484 ? 13.094 57.381 -9.362 1.00 29.10 482 PHE C N 1
ATOM 11961 C CA . PHE C 1 484 ? 13.769 58.427 -10.111 1.00 31.11 482 PHE C CA 1
ATOM 11962 C C . PHE C 1 484 ? 12.785 59.327 -10.867 1.00 34.80 482 PHE C C 1
ATOM 11963 O O . PHE C 1 484 ? 13.091 60.506 -11.099 1.00 29.91 482 PHE C O 1
ATOM 11971 N N . SER C 1 485 ? 11.607 58.800 -11.245 1.00 32.90 483 SER C N 1
ATOM 11972 C CA . SER C 1 485 ? 10.593 59.614 -11.921 1.00 28.46 483 SER C CA 1
ATOM 11973 C C . SER C 1 485 ? 10.120 60.768 -11.041 1.00 32.66 483 SER C C 1
ATOM 11974 O O . SER C 1 485 ? 9.702 61.812 -11.563 1.00 30.19 483 SER C O 1
ATOM 11977 N N . LYS C 1 486 ? 10.191 60.605 -9.709 1.00 30.88 484 LYS C N 1
ATOM 11978 C CA . LYS C 1 486 ? 9.783 61.650 -8.786 1.00 29.71 484 LYS C CA 1
ATOM 11979 C C . LYS C 1 486 ? 10.659 62.882 -8.890 1.00 35.07 484 LYS C C 1
ATOM 11980 O O . LYS C 1 486 ? 10.253 63.957 -8.422 1.00 35.68 484 LYS C O 1
ATOM 11986 N N . VAL C 1 487 ? 11.863 62.750 -9.446 1.00 28.75 485 VAL C N 1
ATOM 11987 C CA . VAL C 1 487 ? 12.695 63.917 -9.725 1.00 33.03 485 VAL C CA 1
ATOM 11988 C C . VAL C 1 487 ? 12.138 64.526 -11.006 1.00 30.71 485 VAL C C 1
ATOM 11989 O O . VAL C 1 487 ? 11.532 65.598 -11.008 1.00 28.83 485 VAL C O 1
ATOM 11993 N N . TYR C 1 488 ? 12.276 63.790 -12.095 1.00 36.92 486 TYR C N 1
ATOM 11994 C CA . TYR C 1 488 ? 11.664 64.111 -13.353 1.00 32.15 486 TYR C CA 1
ATOM 11995 C C . TYR C 1 488 ? 11.286 62.787 -13.985 1.00 32.35 486 TYR C C 1
ATOM 11996 O O . TYR C 1 488 ? 12.092 61.843 -13.970 1.00 33.66 486 TYR C O 1
ATOM 12005 N N . PRO C 1 489 ? 10.099 62.694 -14.577 1.00 32.83 487 PRO C N 1
ATOM 12006 C CA . PRO C 1 489 ? 9.726 61.445 -15.247 1.00 29.71 487 PRO C CA 1
ATOM 12007 C C . PRO C 1 489 ? 10.688 61.007 -16.343 1.00 35.94 487 PRO C C 1
ATOM 12008 O O . PRO C 1 489 ? 10.824 59.801 -16.589 1.00 40.09 487 PRO C O 1
ATOM 12012 N N . GLU C 1 490 ? 11.360 61.938 -17.023 1.00 36.40 488 GLU C N 1
ATOM 12013 C CA . GLU C 1 490 ? 12.233 61.528 -18.116 1.00 40.26 488 GLU C CA 1
ATOM 12014 C C . GLU C 1 490 ? 13.402 60.696 -17.600 1.00 35.87 488 GLU C C 1
ATOM 12015 O O . GLU C 1 490 ? 13.919 59.846 -18.328 1.00 36.11 488 GLU C O 1
ATOM 12021 N N . ILE C 1 491 ? 13.805 60.892 -16.340 1.00 38.37 489 ILE C N 1
ATOM 12022 C CA . ILE C 1 491 ? 14.907 60.112 -15.774 1.00 38.64 489 ILE C CA 1
ATOM 12023 C C . ILE C 1 491 ? 14.491 58.658 -15.562 1.00 34.33 489 ILE C C 1
ATOM 12024 O O . ILE C 1 491 ? 15.231 57.729 -15.894 1.00 34.43 489 ILE C O 1
ATOM 12029 N N . GLY C 1 492 ? 13.313 58.438 -14.983 1.00 36.68 490 GLY C N 1
ATOM 12030 C CA . GLY C 1 492 ? 12.844 57.086 -14.819 1.00 32.00 490 GLY C CA 1
ATOM 12031 C C . GLY C 1 492 ? 12.695 56.360 -16.137 1.00 34.41 490 GLY C C 1
ATOM 12032 O O . GLY C 1 492 ? 12.921 55.148 -16.209 1.00 41.93 490 GLY C O 1
ATOM 12033 N N . ASP C 1 493 ? 12.302 57.075 -17.189 1.00 32.77 491 ASP C N 1
ATOM 12034 C CA . ASP C 1 493 ? 12.070 56.428 -18.480 1.00 45.02 491 ASP C CA 1
ATOM 12035 C C . ASP C 1 493 ? 13.384 56.100 -19.168 1.00 39.80 491 ASP C C 1
ATOM 12036 O O . ASP C 1 493 ? 13.537 55.018 -19.742 1.00 39.81 491 ASP C O 1
ATOM 12041 N N . GLN C 1 494 ? 14.341 57.024 -19.121 1.00 28.96 492 GLN C N 1
ATOM 12042 C CA . GLN C 1 494 ? 15.655 56.726 -19.665 1.00 34.74 492 GLN C CA 1
ATOM 12043 C C . GLN C 1 494 ? 16.236 55.480 -19.006 1.00 39.26 492 GLN C C 1
ATOM 12044 O O . GLN C 1 494 ? 16.775 54.597 -19.688 1.00 34.53 492 GLN C O 1
ATOM 12050 N N . ILE C 1 495 ? 16.111 55.371 -17.679 1.00 39.10 493 ILE C N 1
ATOM 12051 C CA . ILE C 1 495 ? 16.684 54.217 -16.991 1.00 34.32 493 ILE C CA 1
ATOM 12052 C C . ILE C 1 495 ? 15.898 52.957 -17.318 1.00 29.26 493 ILE C C 1
ATOM 12053 O O . ILE C 1 495 ? 16.485 51.897 -17.555 1.00 31.85 493 ILE C O 1
ATOM 12058 N N . ARG C 1 496 ? 14.570 53.047 -17.370 1.00 28.98 494 ARG C N 1
ATOM 12059 C CA . ARG C 1 496 ? 13.778 51.867 -17.710 1.00 31.90 494 ARG C CA 1
ATOM 12060 C C . ARG C 1 496 ? 14.175 51.306 -19.069 1.00 38.61 494 ARG C C 1
ATOM 12061 O O . ARG C 1 496 ? 14.265 50.077 -19.241 1.00 31.53 494 ARG C O 1
ATOM 12069 N N . LYS C 1 497 ? 14.418 52.191 -20.049 1.00 29.37 495 LYS C N 1
ATOM 12070 C CA . LYS C 1 497 ? 14.708 51.728 -21.405 1.00 38.35 495 LYS C CA 1
ATOM 12071 C C . LYS C 1 497 ? 15.980 50.908 -21.433 1.00 35.12 495 LYS C C 1
ATOM 12072 O O . LYS C 1 497 ? 16.012 49.823 -22.013 1.00 35.02 495 LYS C O 1
ATOM 12078 N N . GLU C 1 498 ? 17.050 51.422 -20.823 1.00 32.16 496 GLU C N 1
ATOM 12079 C CA . GLU C 1 498 ? 18.319 50.704 -20.858 1.00 32.18 496 GLU C CA 1
ATOM 12080 C C . GLU C 1 498 ? 18.271 49.436 -20.030 1.00 31.58 496 GLU C C 1
ATOM 12081 O O . GLU C 1 498 ? 18.891 48.434 -20.398 1.00 35.52 496 GLU C O 1
ATOM 12087 N N . VAL C 1 499 ? 17.539 49.444 -18.920 1.00 36.89 497 VAL C N 1
ATOM 12088 C CA . VAL C 1 499 ? 17.464 48.229 -18.124 1.00 38.42 497 VAL C CA 1
ATOM 12089 C C . VAL C 1 499 ? 16.734 47.172 -18.918 1.00 33.94 497 VAL C C 1
ATOM 12090 O O . VAL C 1 499 ? 16.989 45.975 -18.758 1.00 31.16 497 VAL C O 1
ATOM 12094 N N . LEU C 1 500 ? 15.826 47.586 -19.791 1.00 31.85 498 LEU C N 1
ATOM 12095 C CA . LEU C 1 500 ? 15.116 46.599 -20.593 1.00 37.18 498 LEU C CA 1
ATOM 12096 C C . LEU C 1 500 ? 16.048 45.984 -21.633 1.00 24.14 498 LEU C C 1
ATOM 12097 O O . LEU C 1 500 ? 16.024 44.770 -21.847 1.00 32.19 498 LEU C O 1
ATOM 12102 N N . GLN C 1 501 ? 16.959 46.774 -22.199 1.00 30.98 499 GLN C N 1
ATOM 12103 C CA . GLN C 1 501 ? 18.029 46.188 -23.011 1.00 31.03 499 GLN C CA 1
ATOM 12104 C C . GLN C 1 501 ? 18.754 45.078 -22.257 1.00 35.73 499 GLN C C 1
ATOM 12105 O O . GLN C 1 501 ? 18.964 43.977 -22.786 1.00 39.92 499 GLN C O 1
ATOM 12111 N N . LEU C 1 502 ? 19.136 45.359 -21.006 1.00 35.17 500 LEU C N 1
ATOM 12112 C CA . LEU C 1 502 ? 19.937 44.457 -20.191 1.00 32.05 500 LEU C CA 1
ATOM 12113 C C . LEU C 1 502 ? 19.132 43.352 -19.509 1.00 38.04 500 LEU C C 1
ATOM 12114 O O . LEU C 1 502 ? 19.701 42.293 -19.194 1.00 34.13 500 LEU C O 1
ATOM 12119 N N . SER C 1 503 ? 17.835 43.558 -19.279 1.00 35.58 501 SER C N 1
ATOM 12120 C CA . SER C 1 503 ? 17.045 42.694 -18.395 1.00 36.01 501 SER C CA 1
ATOM 12121 C C . SER C 1 503 ? 15.698 42.458 -19.064 1.00 34.56 501 SER C C 1
ATOM 12122 O O . SER C 1 503 ? 14.690 43.090 -18.731 1.00 42.97 501 SER C O 1
ATOM 12125 N N . PRO C 1 504 ? 15.646 41.554 -20.034 1.00 43.92 502 PRO C N 1
ATOM 12126 C CA . PRO C 1 504 ? 14.451 41.441 -20.870 1.00 40.86 502 PRO C CA 1
ATOM 12127 C C . PRO C 1 504 ? 13.219 40.941 -20.126 1.00 42.86 502 PRO C C 1
ATOM 12128 O O . PRO C 1 504 ? 13.288 40.253 -19.106 1.00 46.51 502 PRO C O 1
ATOM 12132 N N . ARG C 1 505 ? 12.070 41.314 -20.682 1.00 41.20 503 ARG C N 1
ATOM 12133 C CA . ARG C 1 505 ? 10.760 40.916 -20.203 1.00 45.24 503 ARG C CA 1
ATOM 12134 C C . ARG C 1 505 ? 9.918 40.418 -21.373 1.00 52.79 503 ARG C C 1
ATOM 12135 O O . ARG C 1 505 ? 10.006 40.950 -22.480 1.00 62.55 503 ARG C O 1
ATOM 12143 N N . GLY C 1 506 ? 9.104 39.402 -21.133 1.00 59.16 504 GLY C N 1
ATOM 12144 C CA . GLY C 1 506 ? 8.211 38.905 -22.166 1.00 69.53 504 GLY C CA 1
ATOM 12145 C C . GLY C 1 506 ? 7.326 37.772 -21.673 1.00 84.80 504 GLY C C 1
ATOM 12146 O O . GLY C 1 506 ? 7.487 37.287 -20.546 1.00 89.70 504 GLY C O 1
ATOM 12147 N N . GLN D 1 5 ? 54.046 77.382 35.437 1.00 77.23 3 GLN D N 1
ATOM 12148 C CA . GLN D 1 5 ? 52.614 77.433 35.149 1.00 80.77 3 GLN D CA 1
ATOM 12149 C C . GLN D 1 5 ? 51.921 76.074 35.335 1.00 72.64 3 GLN D C 1
ATOM 12150 O O . GLN D 1 5 ? 52.432 75.051 34.876 1.00 73.27 3 GLN D O 1
ATOM 12156 N N . PRO D 1 6 ? 50.742 76.059 35.964 1.00 71.93 4 PRO D N 1
ATOM 12157 C CA . PRO D 1 6 ? 50.050 74.786 36.159 1.00 64.80 4 PRO D CA 1
ATOM 12158 C C . PRO D 1 6 ? 49.427 74.307 34.861 1.00 59.23 4 PRO D C 1
ATOM 12159 O O . PRO D 1 6 ? 49.121 75.116 33.962 1.00 61.47 4 PRO D O 1
ATOM 12163 N N . PRO D 1 7 ? 49.227 72.999 34.704 1.00 46.07 5 PRO D N 1
ATOM 12164 C CA . PRO D 1 7 ? 48.746 72.454 33.431 1.00 44.77 5 PRO D CA 1
ATOM 12165 C C . PRO D 1 7 ? 47.261 72.685 33.222 1.00 38.54 5 PRO D C 1
ATOM 12166 O O . PRO D 1 7 ? 46.481 72.761 34.172 1.00 43.79 5 PRO D O 1
ATOM 12170 N N . LYS D 1 8 ? 46.880 72.794 31.952 1.00 39.26 6 LYS D N 1
ATOM 12171 C CA . LYS D 1 8 ? 45.481 72.952 31.587 1.00 36.78 6 LYS D CA 1
ATOM 12172 C C . LYS D 1 8 ? 44.806 71.601 31.591 1.00 31.00 6 LYS D C 1
ATOM 12173 O O . LYS D 1 8 ? 45.335 70.642 31.036 1.00 32.29 6 LYS D O 1
ATOM 12179 N N . TRP D 1 9 ? 43.644 71.525 32.219 1.00 34.93 7 TRP D N 1
ATOM 12180 C CA . TRP D 1 9 ? 42.844 70.312 32.155 1.00 32.85 7 TRP D CA 1
ATOM 12181 C C . TRP D 1 9 ? 42.254 70.186 30.755 1.00 33.48 7 TRP D C 1
ATOM 12182 O O . TRP D 1 9 ? 41.675 71.139 30.236 1.00 34.93 7 TRP D O 1
ATOM 12193 N N . THR D 1 10 ? 42.399 69.014 30.134 1.00 35.15 8 THR D N 1
ATOM 12194 C CA . THR D 1 10 ? 41.921 68.813 28.769 1.00 26.37 8 THR D CA 1
ATOM 12195 C C . THR D 1 10 ? 41.011 67.589 28.671 1.00 36.62 8 THR D C 1
ATOM 12196 O O . THR D 1 10 ? 40.825 66.817 29.632 1.00 30.62 8 THR D O 1
ATOM 12200 N N . THR D 1 11 ? 40.401 67.467 27.487 1.00 30.02 9 THR D N 1
ATOM 12201 C CA . THR D 1 11 ? 39.887 66.205 26.977 1.00 31.55 9 THR D CA 1
ATOM 12202 C C . THR D 1 11 ? 41.052 65.342 26.479 1.00 31.96 9 THR D C 1
ATOM 12203 O O . THR D 1 11 ? 42.211 65.775 26.450 1.00 33.32 9 THR D O 1
ATOM 12207 N N . SER D 1 12 ? 40.726 64.101 26.091 1.00 29.70 10 SER D N 1
ATOM 12208 C CA . SER D 1 12 ? 41.723 63.147 25.602 1.00 32.34 10 SER D CA 1
ATOM 12209 C C . SER D 1 12 ? 42.330 63.577 24.277 1.00 25.97 10 SER D C 1
ATOM 12210 O O . SER D 1 12 ? 43.481 63.236 23.992 1.00 32.22 10 SER D O 1
ATOM 12213 N N . ASN D 1 13 ? 41.590 64.318 23.461 1.00 24.92 11 ASN D N 1
ATOM 12214 C CA . ASN D 1 13 ? 42.130 64.816 22.206 1.00 32.19 11 ASN D CA 1
ATOM 12215 C C . ASN D 1 13 ? 42.896 66.117 22.385 1.00 34.25 11 ASN D C 1
ATOM 12216 O O . ASN D 1 13 ? 43.394 66.657 21.393 1.00 33.29 11 ASN D O 1
ATOM 12221 N N . GLY D 1 14 ? 43.030 66.604 23.622 1.00 28.24 12 GLY D N 1
ATOM 12222 C CA . GLY D 1 14 ? 43.889 67.744 23.924 1.00 35.79 12 GLY D CA 1
ATOM 12223 C C . GLY D 1 14 ? 43.217 69.100 23.927 1.00 30.14 12 GLY D C 1
ATOM 12224 O O . GLY D 1 14 ? 43.918 70.122 23.998 1.00 28.04 12 GLY D O 1
ATOM 12225 N N . ALA D 1 15 ? 41.899 69.149 23.799 1.00 29.94 13 ALA D N 1
ATOM 12226 C CA . ALA D 1 15 ? 41.190 70.414 23.840 1.00 32.14 13 ALA D CA 1
ATOM 12227 C C . ALA D 1 15 ? 41.023 70.847 25.298 1.00 30.65 13 ALA D C 1
ATOM 12228 O O . ALA D 1 15 ? 40.602 70.039 26.134 1.00 31.55 13 ALA D O 1
ATOM 12230 N N . PRO D 1 16 ? 41.391 72.078 25.646 1.00 34.99 14 PRO D N 1
ATOM 12231 C CA . PRO D 1 16 ? 41.203 72.541 27.028 1.00 37.99 14 PRO D CA 1
ATOM 12232 C C . PRO D 1 16 ? 39.729 72.615 27.417 1.00 31.11 14 PRO D C 1
ATOM 12233 O O . PRO D 1 16 ? 38.875 72.988 26.619 1.00 31.67 14 PRO D O 1
ATOM 12237 N N . VAL D 1 17 ? 39.428 72.243 28.653 1.00 38.42 15 VAL D N 1
ATOM 12238 C CA . VAL D 1 17 ? 38.071 72.369 29.185 1.00 41.07 15 VAL D CA 1
ATOM 12239 C C . VAL D 1 17 ? 37.963 73.681 29.966 1.00 39.74 15 VAL D C 1
ATOM 12240 O O . VAL D 1 17 ? 38.941 74.173 30.531 1.00 33.99 15 VAL D O 1
ATOM 12244 N N . SER D 1 18 ? 36.763 74.255 29.994 1.00 36.55 16 SER D N 1
ATOM 12245 C CA . SER D 1 18 ? 36.490 75.425 30.819 1.00 46.96 16 SER D CA 1
ATOM 12246 C C . SER D 1 18 ? 36.017 75.076 32.243 1.00 40.76 16 SER D C 1
ATOM 12247 O O . SER D 1 18 ? 36.319 75.821 33.182 1.00 41.69 16 SER D O 1
ATOM 12250 N N . ASP D 1 19 ? 35.304 73.957 32.431 1.00 40.03 17 ASP D N 1
ATOM 12251 C CA . ASP D 1 19 ? 34.772 73.525 33.724 1.00 40.88 17 ASP D CA 1
ATOM 12252 C C . ASP D 1 19 ? 34.916 72.007 33.831 1.00 46.45 17 ASP D C 1
ATOM 12253 O O . ASP D 1 19 ? 34.516 71.290 32.912 1.00 40.63 17 ASP D O 1
ATOM 12258 N N . VAL D 1 20 ? 35.440 71.510 34.960 1.00 42.32 18 VAL D N 1
ATOM 12259 C CA . VAL D 1 20 ? 35.764 70.082 35.064 1.00 38.79 18 VAL D CA 1
ATOM 12260 C C . VAL D 1 20 ? 34.530 69.195 35.319 1.00 40.81 18 VAL D C 1
ATOM 12261 O O . VAL D 1 20 ? 34.498 68.042 34.873 1.00 32.66 18 VAL D O 1
ATOM 12265 N N . PHE D 1 21 ? 33.496 69.700 36.003 1.00 41.76 19 PHE D N 1
ATOM 12266 C CA . PHE D 1 21 ? 32.362 68.875 36.404 1.00 33.91 19 PHE D CA 1
ATOM 12267 C C . PHE D 1 21 ? 31.044 69.179 35.688 1.00 29.73 19 PHE D C 1
ATOM 12268 O O . PHE D 1 21 ? 30.157 68.322 35.689 1.00 31.63 19 PHE D O 1
ATOM 12276 N N . ALA D 1 22 ? 30.876 70.354 35.083 1.00 37.64 20 ALA D N 1
ATOM 12277 C CA . ALA D 1 22 ? 29.603 70.690 34.451 1.00 32.02 20 ALA D CA 1
ATOM 12278 C C . ALA D 1 22 ? 29.332 69.799 33.241 1.00 38.65 20 ALA D C 1
ATOM 12279 O O . ALA D 1 22 ? 30.246 69.480 32.466 1.00 32.06 20 ALA D O 1
ATOM 12281 N N . THR D 1 23 ? 28.056 69.435 33.051 1.00 29.78 21 THR D N 1
ATOM 12282 C CA . THR D 1 23 ? 27.651 68.574 31.942 1.00 33.47 21 THR D CA 1
ATOM 12283 C C . THR D 1 23 ? 26.420 69.154 31.258 1.00 31.86 21 THR D C 1
ATOM 12284 O O . THR D 1 23 ? 25.606 69.826 31.898 1.00 26.29 21 THR D O 1
ATOM 12288 N N . GLU D 1 24 ? 26.288 68.861 29.956 1.00 25.22 22 GLU D N 1
ATOM 12289 C CA . GLU D 1 24 ? 25.221 69.407 29.127 1.00 33.30 22 GLU D CA 1
ATOM 12290 C C . GLU D 1 24 ? 23.911 68.656 29.293 1.00 36.20 22 GLU D C 1
ATOM 12291 O O . GLU D 1 24 ? 23.880 67.421 29.358 1.00 40.79 22 GLU D O 1
ATOM 12297 N N . ARG D 1 25 ? 22.820 69.417 29.264 1.00 33.88 23 ARG D N 1
ATOM 12298 C CA . ARG D 1 25 ? 21.475 68.904 29.465 1.00 32.16 23 ARG D CA 1
ATOM 12299 C C . ARG D 1 25 ? 20.502 69.843 28.759 1.00 30.60 23 ARG D C 1
ATOM 12300 O O . ARG D 1 25 ? 20.761 71.045 28.615 1.00 30.59 23 ARG D O 1
ATOM 12308 N N . ALA D 1 26 ? 19.390 69.266 28.323 1.00 31.80 24 ALA D N 1
ATOM 12309 C CA . ALA D 1 26 ? 18.239 69.994 27.794 1.00 31.11 24 ALA D CA 1
ATOM 12310 C C . ALA D 1 26 ? 17.328 70.326 28.973 1.00 33.16 24 ALA D C 1
ATOM 12311 O O . ALA D 1 26 ? 16.367 69.611 29.277 1.00 34.72 24 ALA D O 1
ATOM 12313 N N . THR D 1 27 ? 17.633 71.449 29.615 1.00 28.27 25 THR D N 1
ATOM 12314 C CA . THR D 1 27 ? 17.065 71.822 30.899 1.00 28.79 25 THR D CA 1
ATOM 12315 C C . THR D 1 27 ? 15.547 71.870 30.879 1.00 31.12 25 THR D C 1
ATOM 12316 O O . THR D 1 27 ? 14.938 72.435 29.967 1.00 35.81 25 THR D O 1
ATOM 12320 N N . PHE D 1 28 ? 14.937 71.318 31.923 1.00 28.71 26 PHE D N 1
ATOM 12321 C CA . PHE D 1 28 ? 13.504 71.493 32.166 1.00 33.04 26 PHE D CA 1
ATOM 12322 C C . PHE D 1 28 ? 13.215 72.846 32.829 1.00 36.83 26 PHE D C 1
ATOM 12323 O O . PHE D 1 28 ? 13.956 73.293 33.712 1.00 32.10 26 PHE D O 1
ATOM 12331 N N . ASP D 1 29 ? 12.110 73.480 32.420 1.00 28.54 27 ASP D N 1
ATOM 12332 C CA . ASP D 1 29 ? 11.658 74.716 33.044 1.00 40.15 27 ASP D CA 1
ATOM 12333 C C . ASP D 1 29 ? 11.068 74.413 34.416 1.00 47.79 27 ASP D C 1
ATOM 12334 O O . ASP D 1 29 ? 9.952 73.889 34.524 1.00 43.27 27 ASP D O 1
ATOM 12339 N N . ASN D 1 30 ? 11.804 74.764 35.466 1.00 37.03 28 ASN D N 1
ATOM 12340 C CA . ASN D 1 30 ? 11.312 74.633 36.828 1.00 36.81 28 ASN D CA 1
ATOM 12341 C C . ASN D 1 30 ? 11.266 75.992 37.514 1.00 43.99 28 ASN D C 1
ATOM 12342 O O . ASN D 1 30 ? 11.373 76.069 38.740 1.00 46.10 28 ASN D O 1
ATOM 12347 N N . ALA D 1 31 ? 11.109 77.069 36.727 1.00 41.89 29 ALA D N 1
ATOM 12348 C CA . ALA D 1 31 ? 11.196 78.421 37.274 1.00 40.23 29 ALA D CA 1
ATOM 12349 C C . ALA D 1 31 ? 10.138 78.666 38.337 1.00 37.06 29 ALA D C 1
ATOM 12350 O O . ALA D 1 31 ? 10.385 79.391 39.305 1.00 40.87 29 ALA D O 1
ATOM 12352 N N . ASN D 1 32 ? 8.977 78.045 38.179 1.00 39.77 30 ASN D N 1
ATOM 12353 C CA . ASN D 1 32 ? 7.835 78.115 39.079 1.00 43.14 30 ASN D CA 1
ATOM 12354 C C . ASN D 1 32 ? 7.923 77.180 40.290 1.00 49.77 30 ASN D C 1
ATOM 12355 O O . ASN D 1 32 ? 6.973 77.146 41.070 1.00 44.50 30 ASN D O 1
ATOM 12360 N N . HIS D 1 33 ? 8.977 76.378 40.449 1.00 43.20 31 HIS D N 1
ATOM 12361 C CA . HIS D 1 33 ? 8.964 75.368 41.507 1.00 41.63 31 HIS D CA 1
ATOM 12362 C C . HIS D 1 33 ? 9.274 75.996 42.871 1.00 38.97 31 HIS D C 1
ATOM 12363 O O . HIS D 1 33 ? 9.811 77.106 42.963 1.00 41.12 31 HIS D O 1
ATOM 12370 N N . ALA D 1 34 ? 8.929 75.266 43.948 1.00 39.72 32 ALA D N 1
ATOM 12371 C CA . ALA D 1 34 ? 9.247 75.751 45.297 1.00 39.00 32 ALA D CA 1
ATOM 12372 C C . ALA D 1 34 ? 10.739 75.998 45.455 1.00 38.82 32 ALA D C 1
ATOM 12373 O O . ALA D 1 34 ? 11.146 76.917 46.174 1.00 47.59 32 ALA D O 1
ATOM 12375 N N . ASN D 1 35 ? 11.562 75.192 44.788 1.00 46.46 33 ASN D N 1
ATOM 12376 C CA . ASN D 1 35 ? 13.019 75.320 44.788 1.00 37.20 33 ASN D CA 1
ATOM 12377 C C . ASN D 1 35 ? 13.462 75.277 43.325 1.00 44.81 33 ASN D C 1
ATOM 12378 O O . ASN D 1 35 ? 13.532 74.205 42.716 1.00 42.65 33 ASN D O 1
ATOM 12383 N N . ASN D 1 36 ? 13.719 76.445 42.745 1.00 41.11 34 ASN D N 1
ATOM 12384 C CA . ASN D 1 36 ? 13.916 76.539 41.308 1.00 42.40 34 ASN D CA 1
ATOM 12385 C C . ASN D 1 36 ? 15.383 76.633 40.914 1.00 40.03 34 ASN D C 1
ATOM 12386 O O . ASN D 1 36 ? 15.676 76.823 39.735 1.00 40.39 34 ASN D O 1
ATOM 12391 N N . ALA D 1 37 ? 16.302 76.451 41.868 1.00 38.70 35 ALA D N 1
ATOM 12392 C CA . ALA D 1 37 ? 17.732 76.530 41.574 1.00 40.72 35 ALA D CA 1
ATOM 12393 C C . ALA D 1 37 ? 18.227 75.457 40.611 1.00 39.84 35 ALA D C 1
ATOM 12394 O O . ALA D 1 37 ? 19.023 75.794 39.717 1.00 39.74 35 ALA D O 1
ATOM 12396 N N . PRO D 1 38 ? 17.835 74.192 40.730 1.00 42.84 36 PRO D N 1
ATOM 12397 C CA . PRO D 1 38 ? 18.373 73.178 39.815 1.00 43.12 36 PRO D CA 1
ATOM 12398 C C . PRO D 1 38 ? 18.147 73.564 38.365 1.00 37.36 36 PRO D C 1
ATOM 12399 O O . PRO D 1 38 ? 17.129 74.162 38.011 1.00 37.33 36 PRO D O 1
ATOM 12403 N N . LYS D 1 39 ? 19.119 73.201 37.527 1.00 33.81 37 LYS D N 1
ATOM 12404 C CA . LYS D 1 39 ? 19.004 73.227 36.075 1.00 31.44 37 LYS D CA 1
ATOM 12405 C C . LYS D 1 39 ? 19.221 71.791 35.602 1.00 36.50 37 LYS D C 1
ATOM 12406 O O . LYS D 1 39 ? 20.355 71.321 35.454 1.00 28.89 37 LYS D O 1
ATOM 12412 N N . VAL D 1 40 ? 18.125 71.098 35.372 1.00 28.86 38 VAL D N 1
ATOM 12413 C CA . VAL D 1 40 ? 18.138 69.667 35.164 1.00 28.32 38 VAL D CA 1
ATOM 12414 C C . VAL D 1 40 ? 17.182 69.330 34.035 1.00 36.12 38 VAL D C 1
ATOM 12415 O O . VAL D 1 40 ? 16.062 69.848 33.975 1.00 36.46 38 VAL D O 1
ATOM 12419 N N . GLY D 1 41 ? 17.636 68.452 33.147 1.00 35.05 39 GLY D N 1
ATOM 12420 C CA . GLY D 1 41 ? 16.855 67.916 32.067 1.00 24.65 39 GLY D CA 1
ATOM 12421 C C . GLY D 1 41 ? 17.661 66.785 31.463 1.00 29.55 39 GLY D C 1
ATOM 12422 O O . GLY D 1 41 ? 18.794 66.530 31.867 1.00 24.73 39 GLY D O 1
ATOM 12423 N N . PRO D 1 42 ? 17.104 66.080 30.491 1.00 27.48 40 PRO D N 1
ATOM 12424 C CA . PRO D 1 42 ? 17.820 64.928 29.934 1.00 32.33 40 PRO D CA 1
ATOM 12425 C C . PRO D 1 42 ? 19.194 65.299 29.384 1.00 28.90 40 PRO D C 1
ATOM 12426 O O . PRO D 1 42 ? 19.378 66.363 28.784 1.00 26.40 40 PRO D O 1
ATOM 12430 N N . LEU D 1 43 ? 20.170 64.411 29.618 1.00 26.94 41 LEU D N 1
ATOM 12431 C CA . LEU D 1 43 ? 21.541 64.642 29.163 1.00 28.58 41 LEU D CA 1
ATOM 12432 C C . LEU D 1 43 ? 21.656 64.506 27.637 1.00 31.32 41 LEU D C 1
ATOM 12433 O O . LEU D 1 43 ? 20.887 63.792 26.987 1.00 21.32 41 LEU D O 1
ATOM 12438 N N . LEU D 1 44 ? 22.648 65.197 27.074 1.00 31.91 42 LEU D N 1
ATOM 12439 C CA . LEU D 1 44 ? 22.841 65.289 25.636 1.00 28.96 42 LEU D CA 1
ATOM 12440 C C . LEU D 1 44 ? 23.967 64.378 25.160 1.00 30.51 42 LEU D C 1
ATOM 12441 O O . LEU D 1 44 ? 25.049 64.323 25.756 1.00 27.22 42 LEU D O 1
ATOM 12446 N N . LEU D 1 45 ? 23.715 63.711 24.038 1.00 32.98 43 LEU D N 1
ATOM 12447 C CA . LEU D 1 45 ? 24.717 62.838 23.429 1.00 32.75 43 LEU D CA 1
ATOM 12448 C C . LEU D 1 45 ? 25.977 63.590 22.988 1.00 31.47 43 LEU D C 1
ATOM 12449 O O . LEU D 1 45 ? 27.063 63.001 22.932 1.00 32.63 43 LEU D O 1
ATOM 12454 N N . GLN D 1 46 ? 25.860 64.879 22.672 1.00 27.56 44 GLN D N 1
ATOM 12455 C CA . GLN D 1 46 ? 26.991 65.686 22.242 1.00 28.34 44 GLN D CA 1
ATOM 12456 C C . GLN D 1 46 ? 27.936 66.119 23.368 1.00 29.50 44 GLN D C 1
ATOM 12457 O O . GLN D 1 46 ? 28.909 66.830 23.079 1.00 30.33 44 GLN D O 1
ATOM 12463 N N . ASP D 1 47 ? 27.715 65.717 24.629 1.00 28.79 45 ASP D N 1
ATOM 12464 C CA . ASP D 1 47 ? 28.618 66.095 25.722 1.00 28.33 45 ASP D CA 1
ATOM 12465 C C . ASP D 1 47 ? 29.872 65.205 25.699 1.00 29.09 45 ASP D C 1
ATOM 12466 O O . ASP D 1 47 ? 30.055 64.273 26.493 1.00 24.88 45 ASP D O 1
ATOM 12471 N N . PHE D 1 48 ? 30.790 65.550 24.794 1.00 20.31 46 PHE D N 1
ATOM 12472 C CA . PHE D 1 48 ? 31.970 64.722 24.584 1.00 24.94 46 PHE D CA 1
ATOM 12473 C C . PHE D 1 48 ? 32.775 64.611 25.864 1.00 26.63 46 PHE D C 1
ATOM 12474 O O . PHE D 1 48 ? 33.224 63.522 26.235 1.00 27.15 46 PHE D O 1
ATOM 12482 N N . GLN D 1 49 ? 32.956 65.733 26.564 1.00 28.66 47 GLN D N 1
ATOM 12483 C CA . GLN D 1 49 ? 33.807 65.737 27.747 1.00 29.52 47 GLN D CA 1
ATOM 12484 C C . GLN D 1 49 ? 33.330 64.717 28.776 1.00 29.38 47 GLN D C 1
ATOM 12485 O O . GLN D 1 49 ? 34.145 64.057 29.432 1.00 29.02 47 GLN D O 1
ATOM 12491 N N . LEU D 1 50 ? 32.011 64.582 28.932 1.00 24.12 48 LEU D N 1
ATOM 12492 C CA . LEU D 1 50 ? 31.454 63.599 29.853 1.00 28.92 48 LEU D CA 1
ATOM 12493 C C . LEU D 1 50 ? 31.635 62.176 29.335 1.00 32.57 48 LEU D C 1
ATOM 12494 O O . LEU D 1 50 ? 32.055 61.278 30.086 1.00 25.27 48 LEU D O 1
ATOM 12499 N N . ILE D 1 51 ? 31.267 61.941 28.068 1.00 27.97 49 ILE D N 1
ATOM 12500 C CA . ILE D 1 51 ? 31.255 60.578 27.523 1.00 27.17 49 ILE D CA 1
ATOM 12501 C C . ILE D 1 51 ? 32.671 60.054 27.326 1.00 22.25 49 ILE D C 1
ATOM 12502 O O . ILE D 1 51 ? 32.967 58.905 27.663 1.00 23.39 49 ILE D O 1
ATOM 12507 N N . ASP D 1 52 ? 33.572 60.886 26.813 1.00 21.79 50 ASP D N 1
ATOM 12508 C CA . ASP D 1 52 ? 35.002 60.582 26.834 1.00 22.75 50 ASP D CA 1
ATOM 12509 C C . ASP D 1 52 ? 35.444 60.046 28.197 1.00 29.34 50 ASP D C 1
ATOM 12510 O O . ASP D 1 52 ? 36.042 58.971 28.293 1.00 25.42 50 ASP D O 1
ATOM 12515 N N . SER D 1 53 ? 35.154 60.801 29.265 1.00 28.50 51 SER D N 1
ATOM 12516 C CA . SER D 1 53 ? 35.597 60.440 30.613 1.00 23.42 51 SER D CA 1
ATOM 12517 C C . SER D 1 53 ? 34.972 59.124 31.101 1.00 27.14 51 SER D C 1
ATOM 12518 O O . SER D 1 53 ? 35.673 58.246 31.626 1.00 20.34 51 SER D O 1
ATOM 12521 N N . LEU D 1 54 ? 33.647 58.987 30.968 1.00 20.47 52 LEU D N 1
ATOM 12522 C CA . LEU D 1 54 ? 32.962 57.765 31.386 1.00 22.99 52 LEU D CA 1
ATOM 12523 C C . LEU D 1 54 ? 33.416 56.545 30.576 1.00 29.11 52 LEU D C 1
ATOM 12524 O O . LEU D 1 54 ? 33.594 55.446 31.132 1.00 22.59 52 LEU D O 1
ATOM 12529 N N . ALA D 1 55 ? 33.612 56.716 29.262 1.00 24.01 53 ALA D N 1
ATOM 12530 C CA . ALA D 1 55 ? 34.003 55.595 28.428 1.00 22.25 53 ALA D CA 1
ATOM 12531 C C . ALA D 1 55 ? 35.411 55.136 28.753 1.00 26.17 53 ALA D C 1
ATOM 12532 O O . ALA D 1 55 ? 35.709 53.938 28.626 1.00 19.74 53 ALA D O 1
ATOM 12534 N N . HIS D 1 56 ? 36.281 56.048 29.197 1.00 17.55 54 HIS D N 1
ATOM 12535 C CA . HIS D 1 56 ? 37.594 55.600 29.639 1.00 26.58 54 HIS D CA 1
ATOM 12536 C C . HIS D 1 56 ? 37.499 54.867 30.981 1.00 24.55 54 HIS D C 1
ATOM 12537 O O . HIS D 1 56 ? 38.075 53.789 31.152 1.00 22.72 54 HIS D O 1
ATOM 12544 N N . PHE D 1 57 ? 36.774 55.444 31.937 1.00 20.88 55 PHE D N 1
ATOM 12545 C CA . PHE D 1 57 ? 36.524 54.797 33.221 1.00 23.06 55 PHE D CA 1
ATOM 12546 C C . PHE D 1 57 ? 35.952 53.392 33.029 1.00 27.65 55 PHE D C 1
ATOM 12547 O O . PHE D 1 57 ? 36.364 52.439 33.707 1.00 23.97 55 PHE D O 1
ATOM 12555 N N . ASP D 1 58 ? 35.001 53.244 32.098 1.00 28.64 56 ASP D N 1
ATOM 12556 C CA . ASP D 1 58 ? 34.357 51.960 31.886 1.00 21.46 56 ASP D CA 1
ATOM 12557 C C . ASP D 1 58 ? 35.340 50.877 31.444 1.00 24.01 56 ASP D C 1
ATOM 12558 O O . ASP D 1 58 ? 34.980 49.692 31.497 1.00 27.34 56 ASP D O 1
ATOM 12563 N N . ARG D 1 59 ? 36.569 51.249 31.051 1.00 23.84 57 ARG D N 1
ATOM 12564 C CA . ARG D 1 59 ? 37.574 50.339 30.497 1.00 24.05 57 ARG D CA 1
ATOM 12565 C C . ARG D 1 59 ? 38.901 50.358 31.258 1.00 22.73 57 ARG D C 1
ATOM 12566 O O . ARG D 1 59 ? 39.924 49.942 30.705 1.00 21.37 57 ARG D O 1
ATOM 12574 N N . GLU D 1 60 ? 38.915 50.835 32.508 1.00 25.90 58 GLU D N 1
ATOM 12575 C CA . GLU D 1 60 ? 40.160 50.900 33.270 1.00 27.74 58 GLU D CA 1
ATOM 12576 C C . GLU D 1 60 ? 40.760 49.521 33.517 1.00 26.00 58 GLU D C 1
ATOM 12577 O O . GLU D 1 60 ? 41.987 49.381 33.573 1.00 26.84 58 GLU D O 1
ATOM 12583 N N . ARG D 1 61 ? 39.930 48.498 33.669 1.00 24.25 59 ARG D N 1
ATOM 12584 C CA . ARG D 1 61 ? 40.394 47.209 34.168 1.00 24.89 59 ARG D CA 1
ATOM 12585 C C . ARG D 1 61 ? 40.833 46.296 33.025 1.00 31.04 59 ARG D C 1
ATOM 12586 O O . ARG D 1 61 ? 40.119 46.142 32.026 1.00 25.85 59 ARG D O 1
ATOM 12594 N N . ILE D 1 62 ? 42.002 45.682 33.196 1.00 25.49 60 ILE D N 1
ATOM 12595 C CA . ILE D 1 62 ? 42.459 44.595 32.349 1.00 24.42 60 ILE D CA 1
ATOM 12596 C C . ILE D 1 62 ? 42.350 43.326 33.182 1.00 25.82 60 ILE D C 1
ATOM 12597 O O . ILE D 1 62 ? 42.130 43.394 34.399 1.00 24.77 60 ILE D O 1
ATOM 12602 N N . PRO D 1 63 ? 42.480 42.154 32.580 1.00 26.07 61 PRO D N 1
ATOM 12603 C CA . PRO D 1 63 ? 42.448 40.917 33.384 1.00 28.37 61 PRO D CA 1
ATOM 12604 C C . PRO D 1 63 ? 43.575 40.926 34.406 1.00 26.66 61 PRO D C 1
ATOM 12605 O O . PRO D 1 63 ? 44.684 41.364 34.109 1.00 25.77 61 PRO D O 1
ATOM 12609 N N . GLU D 1 64 ? 43.276 40.492 35.630 1.00 22.99 62 GLU D N 1
ATOM 12610 C CA . GLU D 1 64 ? 44.342 40.232 36.574 1.00 27.15 62 GLU D CA 1
ATOM 12611 C C . GLU D 1 64 ? 45.096 38.968 36.155 1.00 24.64 62 GLU D C 1
ATOM 12612 O O . GLU D 1 64 ? 44.590 38.133 35.403 1.00 20.35 62 GLU D O 1
ATOM 12618 N N . ARG D 1 65 ? 46.353 38.873 36.587 1.00 22.00 63 ARG D N 1
ATOM 12619 C CA . ARG D 1 65 ? 47.127 37.665 36.361 1.00 22.64 63 ARG D CA 1
ATOM 12620 C C . ARG D 1 65 ? 46.354 36.450 36.884 1.00 22.62 63 ARG D C 1
ATOM 12621 O O . ARG D 1 65 ? 45.762 36.491 37.968 1.00 19.71 63 ARG D O 1
ATOM 12629 N N . VAL D 1 66 ? 46.362 35.362 36.105 1.00 22.97 64 VAL D N 1
ATOM 12630 C CA . VAL D 1 66 ? 45.614 34.160 36.491 1.00 23.65 64 VAL D CA 1
ATOM 12631 C C . VAL D 1 66 ? 46.114 33.627 37.829 1.00 20.16 64 VAL D C 1
ATOM 12632 O O . VAL D 1 66 ? 45.336 33.061 38.607 1.00 17.68 64 VAL D O 1
ATOM 12636 N N . VAL D 1 67 ? 47.412 33.796 38.113 1.00 19.11 65 VAL D N 1
ATOM 12637 C CA . VAL D 1 67 ? 48.001 33.579 39.435 1.00 18.91 65 VAL D CA 1
ATOM 12638 C C . VAL D 1 67 ? 48.992 34.703 39.736 1.00 20.79 65 VAL D C 1
ATOM 12639 O O . VAL D 1 67 ? 49.432 35.431 38.848 1.00 21.61 65 VAL D O 1
ATOM 12643 N N . HIS D 1 68 ? 49.354 34.835 41.018 1.00 21.57 66 HIS D N 1
ATOM 12644 C CA . HIS D 1 68 ? 50.231 35.918 41.455 1.00 21.07 66 HIS D CA 1
ATOM 12645 C C . HIS D 1 68 ? 49.608 37.289 41.164 1.00 19.42 66 HIS D C 1
ATOM 12646 O O . HIS D 1 68 ? 50.300 38.246 40.855 1.00 21.20 66 HIS D O 1
ATOM 12653 N N . ALA D 1 69 ? 48.283 37.385 41.281 1.00 19.38 67 ALA D N 1
ATOM 12654 C CA . ALA D 1 69 ? 47.584 38.615 40.933 1.00 17.42 67 ALA D CA 1
ATOM 12655 C C . ALA D 1 69 ? 47.938 39.780 41.855 1.00 23.71 67 ALA D C 1
ATOM 12656 O O . ALA D 1 69 ? 48.000 40.925 41.394 1.00 27.07 67 ALA D O 1
ATOM 12658 N N . LYS D 1 70 ? 48.145 39.530 43.153 1.00 26.80 68 LYS D N 1
ATOM 12659 C CA A LYS D 1 70 ? 48.364 40.594 44.131 0.50 27.62 68 LYS D CA 1
ATOM 12660 C CA B LYS D 1 70 ? 48.363 40.602 44.122 0.50 27.62 68 LYS D CA 1
ATOM 12661 C C . LYS D 1 70 ? 49.855 40.885 44.210 1.00 26.86 68 LYS D C 1
ATOM 12662 O O . LYS D 1 70 ? 50.641 39.989 44.515 1.00 26.03 68 LYS D O 1
ATOM 12673 N N . GLY D 1 71 ? 50.255 42.124 43.924 1.00 27.71 69 GLY D N 1
ATOM 12674 C CA . GLY D 1 71 ? 51.685 42.372 43.877 1.00 29.08 69 GLY D CA 1
ATOM 12675 C C . GLY D 1 71 ? 52.178 43.753 44.251 1.00 23.09 69 GLY D C 1
ATOM 12676 O O . GLY D 1 71 ? 51.426 44.722 44.365 1.00 26.99 69 GLY D O 1
ATOM 12677 N N . ALA D 1 72 ? 53.490 43.815 44.430 1.00 19.81 70 ALA D N 1
ATOM 12678 C CA . ALA D 1 72 ? 54.199 45.032 44.774 1.00 24.51 70 ALA D CA 1
ATOM 12679 C C . ALA D 1 72 ? 55.543 45.014 44.064 1.00 23.43 70 ALA D C 1
ATOM 12680 O O . ALA D 1 72 ? 56.140 43.951 43.911 1.00 24.20 70 ALA D O 1
ATOM 12682 N N . GLY D 1 73 ? 56.015 46.178 43.618 1.00 22.25 71 GLY D N 1
ATOM 12683 C CA . GLY D 1 73 ? 57.217 46.214 42.812 1.00 20.10 71 GLY D CA 1
ATOM 12684 C C . GLY D 1 73 ? 58.045 47.448 43.059 1.00 22.13 71 GLY D C 1
ATOM 12685 O O . GLY D 1 73 ? 57.589 48.414 43.669 1.00 24.13 71 GLY D O 1
ATOM 12686 N N . ALA D 1 74 ? 59.284 47.389 42.564 1.00 22.70 72 ALA D N 1
ATOM 12687 C CA . ALA D 1 74 ? 60.263 48.457 42.721 1.00 30.00 72 ALA D CA 1
ATOM 12688 C C . ALA D 1 74 ? 61.404 48.277 41.725 1.00 29.21 72 ALA D C 1
ATOM 12689 O O . ALA D 1 74 ? 61.739 47.157 41.343 1.00 22.97 72 ALA D O 1
ATOM 12691 N N . PHE D 1 75 ? 62.032 49.390 41.359 1.00 25.20 73 PHE D N 1
ATOM 12692 C CA . PHE D 1 75 ? 63.204 49.365 40.497 1.00 20.34 73 PHE D CA 1
ATOM 12693 C C . PHE D 1 75 ? 64.486 49.377 41.308 1.00 27.08 73 PHE D C 1
ATOM 12694 O O . PHE D 1 75 ? 64.522 49.752 42.481 1.00 23.15 73 PHE D O 1
ATOM 12702 N N . GLY D 1 76 ? 65.560 48.964 40.661 1.00 33.29 74 GLY D N 1
ATOM 12703 C CA . GLY D 1 76 ? 66.821 48.938 41.360 1.00 26.58 74 GLY D CA 1
ATOM 12704 C C . GLY D 1 76 ? 68.015 48.705 40.471 1.00 26.72 74 GLY D C 1
ATOM 12705 O O . GLY D 1 76 ? 68.018 49.019 39.282 1.00 30.56 74 GLY D O 1
ATOM 12706 N N . GLU D 1 77 ? 69.018 48.073 41.048 1.00 29.92 75 GLU D N 1
ATOM 12707 C CA . GLU D 1 77 ? 70.337 48.029 40.464 1.00 27.67 75 GLU D CA 1
ATOM 12708 C C . GLU D 1 77 ? 70.979 46.725 40.896 1.00 32.18 75 GLU D C 1
ATOM 12709 O O . GLU D 1 77 ? 70.953 46.382 42.089 1.00 31.14 75 GLU D O 1
ATOM 12715 N N . PHE D 1 78 ? 71.547 46.013 39.935 1.00 23.79 76 PHE D N 1
ATOM 12716 C CA . PHE D 1 78 ? 72.338 44.815 40.199 1.00 22.45 76 PHE D CA 1
ATOM 12717 C C . PHE D 1 78 ? 73.805 45.122 39.944 1.00 25.19 76 PHE D C 1
ATOM 12718 O O . PHE D 1 78 ? 74.146 45.868 39.024 1.00 27.64 76 PHE D O 1
ATOM 12726 N N . GLU D 1 79 ? 74.677 44.553 40.753 1.00 29.02 77 GLU D N 1
ATOM 12727 C CA . GLU D 1 79 ? 76.107 44.803 40.623 1.00 32.74 77 GLU D CA 1
ATOM 12728 C C . GLU D 1 79 ? 76.854 43.480 40.706 1.00 28.47 77 GLU D C 1
ATOM 12729 O O . GLU D 1 79 ? 76.598 42.671 41.605 1.00 29.46 77 GLU D O 1
ATOM 12735 N N . VAL D 1 80 ? 77.780 43.265 39.776 1.00 28.35 78 VAL D N 1
ATOM 12736 C CA . VAL D 1 80 ? 78.682 42.118 39.862 1.00 33.03 78 VAL D CA 1
ATOM 12737 C C . VAL D 1 80 ? 79.712 42.352 40.961 1.00 32.33 78 VAL D C 1
ATOM 12738 O O . VAL D 1 80 ? 80.340 43.415 41.022 1.00 31.35 78 VAL D O 1
ATOM 12742 N N . THR D 1 81 ? 79.888 41.361 41.839 1.00 31.96 79 THR D N 1
ATOM 12743 C CA . THR D 1 81 ? 80.903 41.418 42.880 1.00 27.84 79 THR D CA 1
ATOM 12744 C C . THR D 1 81 ? 81.976 40.349 42.752 1.00 34.26 79 THR D C 1
ATOM 12745 O O . THR D 1 81 ? 83.065 40.520 43.309 1.00 39.94 79 THR D O 1
ATOM 12749 N N . ASP D 1 82 ? 81.712 39.260 42.044 1.00 33.34 80 ASP D N 1
ATOM 12750 C CA . ASP D 1 82 ? 82.696 38.200 41.895 1.00 40.47 80 ASP D CA 1
ATOM 12751 C C . ASP D 1 82 ? 82.616 37.694 40.461 1.00 39.37 80 ASP D C 1
ATOM 12752 O O . ASP D 1 82 ? 81.619 37.895 39.770 1.00 35.35 80 ASP D O 1
ATOM 12757 N N . ASP D 1 83 ? 83.687 37.067 39.996 1.00 41.78 81 ASP D N 1
ATOM 12758 C CA . ASP D 1 83 ? 83.790 36.679 38.598 1.00 35.50 81 ASP D CA 1
ATOM 12759 C C . ASP D 1 83 ? 83.358 35.228 38.417 1.00 33.66 81 ASP D C 1
ATOM 12760 O O . ASP D 1 83 ? 83.947 34.323 39.010 1.00 39.85 81 ASP D O 1
ATOM 12765 N N . ILE D 1 84 ? 82.350 35.008 37.581 1.00 31.36 82 ILE D N 1
ATOM 12766 C CA . ILE D 1 84 ? 81.925 33.652 37.280 1.00 41.32 82 ILE D CA 1
ATOM 12767 C C . ILE D 1 84 ? 81.906 33.432 35.775 1.00 27.25 82 ILE D C 1
ATOM 12768 O O . ILE D 1 84 ? 81.135 32.610 35.274 1.00 33.03 82 ILE D O 1
ATOM 12773 N N . SER D 1 85 ? 82.755 34.151 35.045 1.00 28.92 83 SER D N 1
ATOM 12774 C CA . SER D 1 85 ? 82.829 33.950 33.598 1.00 37.12 83 SER D CA 1
ATOM 12775 C C . SER D 1 85 ? 83.342 32.562 33.251 1.00 32.36 83 SER D C 1
ATOM 12776 O O . SER D 1 85 ? 83.283 32.162 32.080 1.00 38.02 83 SER D O 1
ATOM 12779 N N . ASP D 1 86 ? 83.842 31.817 34.242 1.00 37.55 84 ASP D N 1
ATOM 12780 C CA . ASP D 1 86 ? 84.146 30.411 34.038 1.00 29.54 84 ASP D CA 1
ATOM 12781 C C . ASP D 1 86 ? 82.875 29.591 33.917 1.00 39.00 84 ASP D C 1
ATOM 12782 O O . ASP D 1 86 ? 82.896 28.514 33.306 1.00 33.21 84 ASP D O 1
ATOM 12787 N N . VAL D 1 87 ? 81.772 30.093 34.463 1.00 36.53 85 VAL D N 1
ATOM 12788 C CA . VAL D 1 87 ? 80.491 29.412 34.414 1.00 29.42 85 VAL D CA 1
ATOM 12789 C C . VAL D 1 87 ? 79.570 30.013 33.362 1.00 32.19 85 VAL D C 1
ATOM 12790 O O . VAL D 1 87 ? 78.800 29.294 32.736 1.00 33.48 85 VAL D O 1
ATOM 12794 N N . CYS D 1 88 ? 79.616 31.332 33.154 1.00 31.27 86 CYS D N 1
ATOM 12795 C CA . CYS D 1 88 ? 78.612 31.977 32.326 1.00 28.07 86 CYS D CA 1
ATOM 12796 C C . CYS D 1 88 ? 79.191 33.189 31.617 1.00 33.35 86 CYS D C 1
ATOM 12797 O O . CYS D 1 88 ? 79.742 34.090 32.256 1.00 33.26 86 CYS D O 1
ATOM 12800 N N . ALA D 1 89 ? 78.989 33.237 30.307 1.00 28.59 87 ALA D N 1
ATOM 12801 C CA . ALA D 1 89 ? 79.515 34.286 29.463 1.00 30.89 87 ALA D CA 1
ATOM 12802 C C . ALA D 1 89 ? 78.556 35.473 29.309 1.00 29.34 87 ALA D C 1
ATOM 12803 O O . ALA D 1 89 ? 78.741 36.277 28.393 1.00 31.94 87 ALA D O 1
ATOM 12805 N N . ALA D 1 90 ? 77.528 35.587 30.155 1.00 30.71 88 ALA D N 1
ATOM 12806 C CA . ALA D 1 90 ? 76.624 36.734 30.089 1.00 25.79 88 ALA D CA 1
ATOM 12807 C C . ALA D 1 90 ? 77.390 38.038 30.160 1.00 29.62 88 ALA D C 1
ATOM 12808 O O . ALA D 1 90 ? 78.167 38.264 31.094 1.00 22.76 88 ALA D O 1
ATOM 12810 N N . LYS D 1 91 ? 77.126 38.914 29.186 1.00 27.83 89 LYS D N 1
ATOM 12811 C CA . LYS D 1 91 ? 77.801 40.205 29.159 1.00 36.48 89 LYS D CA 1
ATOM 12812 C C . LYS D 1 91 ? 77.551 41.003 30.429 1.00 32.93 89 LYS D C 1
ATOM 12813 O O . LYS D 1 91 ? 78.446 41.722 30.883 1.00 34.80 89 LYS D O 1
ATOM 12819 N N . PHE D 1 92 ? 76.381 40.859 31.057 1.00 29.45 90 PHE D N 1
ATOM 12820 C CA . PHE D 1 92 ? 76.140 41.681 32.241 1.00 34.02 90 PHE D CA 1
ATOM 12821 C C . PHE D 1 92 ? 76.942 41.214 33.447 1.00 32.50 90 PHE D C 1
ATOM 12822 O O . PHE D 1 92 ? 77.062 41.983 34.407 1.00 29.10 90 PHE D O 1
ATOM 12830 N N . LEU D 1 93 ? 77.536 40.016 33.383 1.00 29.37 91 LEU D N 1
ATOM 12831 C CA . LEU D 1 93 ? 78.407 39.473 34.418 1.00 29.54 91 LEU D CA 1
ATOM 12832 C C . LEU D 1 93 ? 79.889 39.600 34.117 1.00 31.04 91 LEU D C 1
ATOM 12833 O O . LEU D 1 93 ? 80.700 39.183 34.955 1.00 31.20 91 LEU D O 1
ATOM 12838 N N . ASP D 1 94 ? 80.271 40.154 32.963 1.00 31.63 92 ASP D N 1
ATOM 12839 C CA . ASP D 1 94 ? 81.631 39.978 32.455 1.00 40.21 92 ASP D CA 1
ATOM 12840 C C . ASP D 1 94 ? 82.642 40.924 33.091 1.00 38.08 92 ASP D C 1
ATOM 12841 O O . ASP D 1 94 ? 83.840 40.813 32.800 1.00 35.83 92 ASP D O 1
ATOM 12846 N N . THR D 1 95 ? 82.208 41.829 33.964 1.00 40.88 93 THR D N 1
ATOM 12847 C CA . THR D 1 95 ? 83.141 42.741 34.611 1.00 34.03 93 THR D CA 1
ATOM 12848 C C . THR D 1 95 ? 82.737 43.007 36.059 1.00 33.00 93 THR D C 1
ATOM 12849 O O . THR D 1 95 ? 81.580 43.321 36.350 1.00 33.14 93 THR D O 1
ATOM 12853 N N . ILE D 1 96 ? 83.698 42.878 36.971 1.00 33.57 94 ILE D N 1
ATOM 12854 C CA . ILE D 1 96 ? 83.440 43.239 38.352 1.00 28.92 94 ILE D CA 1
ATOM 12855 C C . ILE D 1 96 ? 83.056 44.693 38.420 1.00 28.44 94 ILE D C 1
ATOM 12856 O O . ILE D 1 96 ? 83.718 45.545 37.828 1.00 40.30 94 ILE D O 1
ATOM 12861 N N . GLY D 1 97 ? 82.000 44.986 39.179 1.00 29.94 95 GLY D N 1
ATOM 12862 C CA . GLY D 1 97 ? 81.499 46.327 39.365 1.00 27.26 95 GLY D CA 1
ATOM 12863 C C . GLY D 1 97 ? 80.417 46.741 38.392 1.00 28.07 95 GLY D C 1
ATOM 12864 O O . GLY D 1 97 ? 79.762 47.766 38.610 1.00 35.25 95 GLY D O 1
ATOM 12865 N N . LYS D 1 98 ? 80.222 45.981 37.324 1.00 35.76 96 LYS D N 1
ATOM 12866 C CA . LYS D 1 98 ? 79.232 46.317 36.307 1.00 32.11 96 LYS D CA 1
ATOM 12867 C C . LYS D 1 98 ? 77.821 46.338 36.886 1.00 28.48 96 LYS D C 1
ATOM 12868 O O . LYS D 1 98 ? 77.396 45.408 37.583 1.00 24.99 96 LYS D O 1
ATOM 12874 N N . LYS D 1 99 ? 77.065 47.365 36.529 1.00 28.15 97 LYS D N 1
ATOM 12875 C CA . LYS D 1 99 ? 75.737 47.551 37.085 1.00 35.86 97 LYS D CA 1
ATOM 12876 C C . LYS D 1 99 ? 74.664 47.416 36.007 1.00 30.96 97 LYS D C 1
ATOM 12877 O O . LYS D 1 99 ? 74.854 47.828 34.861 1.00 26.31 97 LYS D O 1
ATOM 12883 N N . THR D 1 100 ? 73.555 46.788 36.382 1.00 32.22 98 THR D N 1
ATOM 12884 C CA . THR D 1 100 ? 72.437 46.522 35.494 1.00 30.82 98 THR D CA 1
ATOM 12885 C C . THR D 1 100 ? 71.179 46.978 36.208 1.00 26.81 98 THR D C 1
ATOM 12886 O O . THR D 1 100 ? 70.951 46.592 37.360 1.00 27.82 98 THR D O 1
ATOM 12890 N N . ARG D 1 101 ? 70.375 47.803 35.533 1.00 29.32 99 ARG D N 1
ATOM 12891 C CA . ARG D 1 101 ? 69.064 48.149 36.048 1.00 26.19 99 ARG D CA 1
ATOM 12892 C C . ARG D 1 101 ? 68.181 46.906 36.141 1.00 27.82 99 ARG D C 1
ATOM 12893 O O . ARG D 1 101 ? 68.242 45.996 35.291 1.00 18.76 99 ARG D O 1
ATOM 12901 N N . ILE D 1 102 ? 67.361 46.872 37.196 1.00 21.06 100 ILE D N 1
ATOM 12902 C CA . ILE D 1 102 ? 66.402 45.805 37.402 1.00 22.92 100 ILE D CA 1
ATOM 12903 C C . ILE D 1 102 ? 65.052 46.393 37.781 1.00 22.92 100 ILE D C 1
ATOM 12904 O O . ILE D 1 102 ? 64.941 47.505 38.304 1.00 20.80 100 ILE D O 1
ATOM 12909 N N . PHE D 1 103 ? 64.016 45.596 37.514 1.00 26.08 101 PHE D N 1
ATOM 12910 C CA . PHE D 1 103 ? 62.707 45.771 38.107 1.00 21.09 101 PHE D CA 1
ATOM 12911 C C . PHE D 1 103 ? 62.289 44.457 38.751 1.00 24.96 101 PHE D C 1
ATOM 12912 O O . PHE D 1 103 ? 62.447 43.383 38.156 1.00 23.96 101 PHE D O 1
ATOM 12920 N N . THR D 1 104 ? 61.755 44.545 39.969 1.00 24.83 102 THR D N 1
ATOM 12921 C CA . THR D 1 104 ? 61.303 43.385 40.720 1.00 28.98 102 THR D CA 1
ATOM 12922 C C . THR D 1 104 ? 59.831 43.536 41.017 1.00 30.15 102 THR D C 1
ATOM 12923 O O . THR D 1 104 ? 59.375 44.631 41.362 1.00 22.18 102 THR D O 1
ATOM 12927 N N . ARG D 1 105 ? 59.104 42.425 40.901 1.00 25.40 103 ARG D N 1
ATOM 12928 C CA . ARG D 1 105 ? 57.731 42.333 41.385 1.00 26.10 103 ARG D CA 1
ATOM 12929 C C . ARG D 1 105 ? 57.619 41.171 42.357 1.00 23.92 103 ARG D C 1
ATOM 12930 O O . ARG D 1 105 ? 58.030 40.049 42.041 1.00 21.59 103 ARG D O 1
ATOM 12938 N N . PHE D 1 106 ? 57.096 41.456 43.542 1.00 23.62 104 PHE D N 1
ATOM 12939 C CA . PHE D 1 106 ? 56.743 40.455 44.532 1.00 20.74 104 PHE D CA 1
ATOM 12940 C C . PHE D 1 106 ? 55.245 40.193 44.467 1.00 21.10 104 PHE D C 1
ATOM 12941 O O . PHE D 1 106 ? 54.465 41.043 44.043 1.00 24.82 104 PHE D O 1
ATOM 12949 N N . SER D 1 107 ? 54.838 39.017 44.911 1.00 21.26 105 SER D N 1
ATOM 12950 C CA . SER D 1 107 ? 53.417 38.701 44.883 1.00 22.19 105 SER D CA 1
ATOM 12951 C C . SER D 1 107 ? 53.175 37.479 45.732 1.00 21.94 105 SER D C 1
ATOM 12952 O O . SER D 1 107 ? 54.103 36.727 46.029 1.00 31.24 105 SER D O 1
ATOM 12955 N N . THR D 1 108 ? 51.919 37.288 46.116 1.00 24.56 106 THR D N 1
ATOM 12956 C CA . THR D 1 108 ? 51.438 35.987 46.587 1.00 27.68 106 THR D CA 1
ATOM 12957 C C . THR D 1 108 ? 51.030 35.152 45.356 1.00 27.40 106 THR D C 1
ATOM 12958 O O . THR D 1 108 ? 51.345 35.518 44.228 1.00 35.32 106 THR D O 1
ATOM 12962 N N . VAL D 1 109 ? 50.290 34.054 45.527 1.00 32.68 107 VAL D N 1
ATOM 12963 C CA . VAL D 1 109 ? 49.985 33.115 44.444 1.00 28.71 107 VAL D CA 1
ATOM 12964 C C . VAL D 1 109 ? 48.487 32.998 44.210 1.00 29.94 107 VAL D C 1
ATOM 12965 O O . VAL D 1 109 ? 48.007 33.149 43.078 1.00 27.81 107 VAL D O 1
ATOM 12969 N N . GLY D 1 110 ? 47.734 32.693 45.269 1.00 23.78 108 GLY D N 1
ATOM 12970 C CA . GLY D 1 110 ? 46.353 32.311 45.145 1.00 26.87 108 GLY D CA 1
ATOM 12971 C C . GLY D 1 110 ? 45.453 33.513 45.183 1.00 33.48 108 GLY D C 1
ATOM 12972 O O . GLY D 1 110 ? 44.424 33.548 44.497 1.00 29.31 108 GLY D O 1
ATOM 12973 N N . GLY D 1 111 ? 45.857 34.515 45.961 1.00 32.75 109 GLY D N 1
ATOM 12974 C CA . GLY D 1 111 ? 44.968 35.607 46.254 1.00 30.59 109 GLY D CA 1
ATOM 12975 C C . GLY D 1 111 ? 44.731 36.440 45.015 1.00 31.13 109 GLY D C 1
ATOM 12976 O O . GLY D 1 111 ? 45.623 36.628 44.192 1.00 31.48 109 GLY D O 1
ATOM 12977 N N . GLU D 1 112 ? 43.503 36.915 44.875 1.00 25.67 110 GLU D N 1
ATOM 12978 C CA . GLU D 1 112 ? 43.196 37.894 43.855 1.00 33.36 110 GLU D CA 1
ATOM 12979 C C . GLU D 1 112 ? 43.669 39.280 44.294 1.00 30.24 110 GLU D C 1
ATOM 12980 O O . GLU D 1 112 ? 44.216 39.462 45.383 1.00 32.19 110 GLU D O 1
ATOM 12986 N N A LYS D 1 113 ? 43.491 40.254 43.407 0.55 31.92 111 LYS D N 1
ATOM 12987 N N B LYS D 1 113 ? 43.441 40.286 43.441 0.45 31.95 111 LYS D N 1
ATOM 12988 C CA A LYS D 1 113 ? 43.613 41.645 43.801 0.55 31.68 111 LYS D CA 1
ATOM 12989 C CA B LYS D 1 113 ? 44.038 41.606 43.650 0.45 32.09 111 LYS D CA 1
ATOM 12990 C C A LYS D 1 113 ? 42.632 41.943 44.925 0.55 30.42 111 LYS D C 1
ATOM 12991 C C B LYS D 1 113 ? 43.603 42.259 44.963 0.45 30.97 111 LYS D C 1
ATOM 12992 O O A LYS D 1 113 ? 41.484 41.488 44.916 0.55 28.52 111 LYS D O 1
ATOM 12993 O O B LYS D 1 113 ? 44.327 43.110 45.493 0.45 31.06 111 LYS D O 1
ATOM 13004 N N A GLY D 1 114 ? 43.103 42.682 45.920 0.55 29.62 112 GLY D N 1
ATOM 13005 N N B GLY D 1 114 ? 42.441 41.892 45.501 0.45 30.44 112 GLY D N 1
ATOM 13006 C CA A GLY D 1 114 ? 42.323 42.943 47.097 0.55 30.21 112 GLY D CA 1
ATOM 13007 C CA B GLY D 1 114 ? 41.935 42.526 46.709 0.45 28.83 112 GLY D CA 1
ATOM 13008 C C A GLY D 1 114 ? 42.518 41.943 48.219 0.55 31.41 112 GLY D C 1
ATOM 13009 C C B GLY D 1 114 ? 42.174 41.741 47.990 0.45 31.13 112 GLY D C 1
ATOM 13010 O O A GLY D 1 114 ? 42.157 42.240 49.366 0.55 29.03 112 GLY D O 1
ATOM 13011 O O B GLY D 1 114 ? 41.570 42.028 49.029 0.45 30.48 112 GLY D O 1
ATOM 13012 N N . SER D 1 115 ? 43.072 40.769 47.939 1.00 25.97 113 SER D N 1
ATOM 13013 C CA . SER D 1 115 ? 43.276 39.833 49.027 1.00 31.05 113 SER D CA 1
ATOM 13014 C C . SER D 1 115 ? 44.390 40.346 49.947 1.00 26.67 113 SER D C 1
ATOM 13015 O O . SER D 1 115 ? 45.057 41.341 49.664 1.00 26.27 113 SER D O 1
ATOM 13018 N N . ALA D 1 116 ? 44.617 39.624 51.042 1.00 29.44 114 ALA D N 1
ATOM 13019 C CA . ALA D 1 116 ? 45.564 40.036 52.072 1.00 34.38 114 ALA D CA 1
ATOM 13020 C C . ALA D 1 116 ? 47.007 39.754 51.680 1.00 28.57 114 ALA D C 1
ATOM 13021 O O . ALA D 1 116 ? 47.335 38.655 51.231 1.00 28.20 114 ALA D O 1
ATOM 13023 N N . ASP D 1 117 ? 47.875 40.751 51.875 1.00 29.94 115 ASP D N 1
ATOM 13024 C CA . ASP D 1 117 ? 49.303 40.568 51.651 1.00 27.21 115 ASP D CA 1
ATOM 13025 C C . ASP D 1 117 ? 49.928 39.583 52.638 1.00 28.58 115 ASP D C 1
ATOM 13026 O O . ASP D 1 117 ? 50.993 39.022 52.349 1.00 32.45 115 ASP D O 1
ATOM 13031 N N . SER D 1 118 ? 49.293 39.349 53.785 1.00 26.23 116 SER D N 1
ATOM 13032 C CA . SER D 1 118 ? 49.866 38.513 54.838 1.00 28.96 116 SER D CA 1
ATOM 13033 C C . SER D 1 118 ? 49.405 37.057 54.765 1.00 31.91 116 SER D C 1
ATOM 13034 O O . SER D 1 118 ? 49.709 36.269 55.669 1.00 34.72 116 SER D O 1
ATOM 13037 N N . ALA D 1 119 ? 48.728 36.672 53.691 1.00 33.21 117 ALA D N 1
ATOM 13038 C CA . ALA D 1 119 ? 48.196 35.319 53.558 1.00 30.76 117 ALA D CA 1
ATOM 13039 C C . ALA D 1 119 ? 49.309 34.267 53.509 1.00 28.47 117 ALA D C 1
ATOM 13040 O O . ALA D 1 119 ? 50.423 34.524 53.038 1.00 37.70 117 ALA D O 1
ATOM 13042 N N . ARG D 1 120 ? 48.988 33.056 53.974 1.00 33.97 118 ARG D N 1
ATOM 13043 C CA . ARG D 1 120 ? 49.877 31.920 53.764 1.00 23.73 118 ARG D CA 1
ATOM 13044 C C . ARG D 1 120 ? 49.860 31.548 52.296 1.00 32.67 118 ARG D C 1
ATOM 13045 O O . ARG D 1 120 ? 48.788 31.313 51.727 1.00 22.09 118 ARG D O 1
ATOM 13053 N N . ASP D 1 121 ? 51.060 31.518 51.687 1.00 23.15 119 ASP D N 1
ATOM 13054 C CA . ASP D 1 121 ? 51.287 31.280 50.271 1.00 31.81 119 ASP D CA 1
ATOM 13055 C C . ASP D 1 121 ? 52.788 31.285 49.971 1.00 27.41 119 ASP D C 1
ATOM 13056 O O . ASP D 1 121 ? 53.583 31.849 50.734 1.00 30.24 119 ASP D O 1
ATOM 13061 N N . PRO D 1 122 ? 53.218 30.654 48.886 1.00 27.88 120 PRO D N 1
ATOM 13062 C CA . PRO D 1 122 ? 54.501 31.025 48.292 1.00 32.50 120 PRO D CA 1
ATOM 13063 C C . PRO D 1 122 ? 54.467 32.495 47.914 1.00 33.22 120 PRO D C 1
ATOM 13064 O O . PRO D 1 122 ? 53.400 33.102 47.764 1.00 26.97 120 PRO D O 1
ATOM 13068 N N . ARG D 1 123 ? 55.649 33.067 47.766 1.00 25.33 121 ARG D N 1
ATOM 13069 C CA . ARG D 1 123 ? 55.786 34.435 47.295 1.00 25.98 121 ARG D CA 1
ATOM 13070 C C . ARG D 1 123 ? 56.490 34.440 45.949 1.00 27.01 121 ARG D C 1
ATOM 13071 O O . ARG D 1 123 ? 57.577 33.869 45.805 1.00 23.55 121 ARG D O 1
ATOM 13079 N N . GLY D 1 124 ? 55.895 35.132 44.984 1.00 24.76 122 GLY D N 1
ATOM 13080 C CA . GLY D 1 124 ? 56.627 35.469 43.789 1.00 26.91 122 GLY D CA 1
ATOM 13081 C C . GLY D 1 124 ? 57.757 36.447 44.073 1.00 28.81 122 GLY D C 1
ATOM 13082 O O . GLY D 1 124 ? 57.605 37.428 44.807 1.00 23.23 122 GLY D O 1
ATOM 13083 N N . PHE D 1 125 ? 58.905 36.176 43.461 1.00 28.40 123 PHE D N 1
ATOM 13084 C CA . PHE D 1 125 ? 60.089 37.028 43.570 1.00 24.55 123 PHE D CA 1
ATOM 13085 C C . PHE D 1 125 ? 60.667 37.122 42.158 1.00 23.14 123 PHE D C 1
ATOM 13086 O O . PHE D 1 125 ? 61.487 36.303 41.744 1.00 22.83 123 PHE D O 1
ATOM 13094 N N . SER D 1 126 ? 60.240 38.134 41.421 1.00 27.04 124 SER D N 1
ATOM 13095 C CA . SER D 1 126 ? 60.355 38.128 39.976 1.00 24.64 124 SER D CA 1
ATOM 13096 C C . SER D 1 126 ? 61.052 39.403 39.504 1.00 23.77 124 SER D C 1
ATOM 13097 O O . SER D 1 126 ? 60.643 40.514 39.854 1.00 29.59 124 SER D O 1
ATOM 13100 N N . THR D 1 127 ? 62.078 39.239 38.679 1.00 22.20 125 THR D N 1
ATOM 13101 C CA . THR D 1 127 ? 63.067 40.277 38.461 1.00 22.32 125 THR D CA 1
ATOM 13102 C C . THR D 1 127 ? 63.456 40.338 36.997 1.00 21.68 125 THR D C 1
ATOM 13103 O O . THR D 1 127 ? 63.781 39.320 36.384 1.00 21.74 125 THR D O 1
ATOM 13107 N N . LYS D 1 128 ? 63.481 41.547 36.469 1.00 26.25 126 LYS D N 1
ATOM 13108 C CA . LYS D 1 128 ? 63.765 41.795 35.071 1.00 26.38 126 LYS D CA 1
ATOM 13109 C C . LYS D 1 128 ? 65.098 42.526 35.028 1.00 28.83 126 LYS D C 1
ATOM 13110 O O . LYS D 1 128 ? 65.237 43.577 35.661 1.00 26.07 126 LYS D O 1
ATOM 13116 N N . PHE D 1 129 ? 66.085 41.948 34.319 1.00 28.71 127 PHE D N 1
ATOM 13117 C CA . PHE D 1 129 ? 67.421 42.530 34.162 1.00 28.53 127 PHE D CA 1
ATOM 13118 C C . PHE D 1 129 ? 67.544 43.144 32.758 1.00 25.78 127 PHE D C 1
ATOM 13119 O O . PHE D 1 129 ? 67.475 42.422 31.764 1.00 23.02 127 PHE D O 1
ATOM 13127 N N . TYR D 1 130 ? 67.760 44.465 32.680 1.00 22.44 128 TYR D N 1
ATOM 13128 C CA . TYR D 1 130 ? 67.831 45.174 31.404 1.00 24.03 128 TYR D CA 1
ATOM 13129 C C . TYR D 1 130 ? 69.264 45.143 30.884 1.00 27.94 128 TYR D C 1
ATOM 13130 O O . TYR D 1 130 ? 69.974 46.149 30.877 1.00 34.77 128 TYR D O 1
ATOM 13139 N N . THR D 1 131 ? 69.679 43.977 30.388 1.00 29.01 129 THR D N 1
ATOM 13140 C CA . THR D 1 131 ? 71.056 43.803 29.937 1.00 30.04 129 THR D CA 1
ATOM 13141 C C . THR D 1 131 ? 71.237 44.263 28.487 1.00 33.11 129 THR D C 1
ATOM 13142 O O . THR D 1 131 ? 70.282 44.496 27.749 1.00 29.14 129 THR D O 1
ATOM 13146 N N . GLU D 1 132 ? 72.501 44.405 28.089 1.00 35.05 130 GLU D N 1
ATOM 13147 C CA . GLU D 1 132 ? 72.842 44.830 26.735 1.00 34.95 130 GLU D CA 1
ATOM 13148 C C . GLU D 1 132 ? 72.599 43.731 25.711 1.00 34.67 130 GLU D C 1
ATOM 13149 O O . GLU D 1 132 ? 72.621 44.010 24.505 1.00 34.86 130 GLU D O 1
ATOM 13155 N N . GLU D 1 133 ? 72.393 42.496 26.161 1.00 28.97 131 GLU D N 1
ATOM 13156 C CA . GLU D 1 133 ? 72.058 41.368 25.300 1.00 35.69 131 GLU D CA 1
ATOM 13157 C C . GLU D 1 133 ? 70.581 41.033 25.345 1.00 30.37 131 GLU D C 1
ATOM 13158 O O . GLU D 1 133 ? 70.199 39.943 24.931 1.00 26.98 131 GLU D O 1
ATOM 13164 N N . GLY D 1 134 ? 69.760 41.882 25.941 1.00 28.92 132 GLY D N 1
ATOM 13165 C CA . GLY D 1 134 ? 68.364 41.537 26.089 1.00 28.86 132 GLY D CA 1
ATOM 13166 C C . GLY D 1 134 ? 67.842 41.586 27.507 1.00 30.61 132 GLY D C 1
ATOM 13167 O O . GLY D 1 134 ? 68.602 41.610 28.478 1.00 31.74 132 GLY D O 1
ATOM 13168 N N . ASN D 1 135 ? 66.524 41.598 27.629 1.00 28.32 133 ASN D N 1
ATOM 13169 C CA . ASN D 1 135 ? 65.890 41.512 28.928 1.00 21.27 133 ASN D CA 1
ATOM 13170 C C . ASN D 1 135 ? 65.885 40.079 29.405 1.00 21.19 133 ASN D C 1
ATOM 13171 O O . ASN D 1 135 ? 65.365 39.190 28.726 1.00 24.44 133 ASN D O 1
ATOM 13176 N N . LEU D 1 136 ? 66.442 39.866 30.585 1.00 26.66 134 LEU D N 1
ATOM 13177 C CA . LEU D 1 136 ? 66.487 38.564 31.238 1.00 22.40 134 LEU D CA 1
ATOM 13178 C C . LEU D 1 136 ? 65.532 38.579 32.415 1.00 22.18 134 LEU D C 1
ATOM 13179 O O . LEU D 1 136 ? 65.702 39.381 33.334 1.00 23.92 134 LEU D O 1
ATOM 13184 N N . ASP D 1 137 ? 64.551 37.683 32.401 1.00 22.45 135 ASP D N 1
ATOM 13185 C CA . ASP D 1 137 ? 63.595 37.564 33.495 1.00 21.47 135 ASP D CA 1
ATOM 13186 C C . ASP D 1 137 ? 63.986 36.373 34.350 1.00 18.02 135 ASP D C 1
ATOM 13187 O O . ASP D 1 137 ? 64.126 35.257 33.838 1.00 17.28 135 ASP D O 1
ATOM 13192 N N . LEU D 1 138 ? 64.169 36.617 35.648 1.00 25.66 136 LEU D N 1
ATOM 13193 C CA . LEU D 1 138 ? 64.394 35.577 36.650 1.00 23.73 136 LEU D CA 1
ATOM 13194 C C . LEU D 1 138 ? 63.114 35.486 37.469 1.00 22.59 136 LEU D C 1
ATOM 13195 O O . LEU D 1 138 ? 62.900 36.252 38.409 1.00 21.89 136 LEU D O 1
ATOM 13200 N N . VAL D 1 139 ? 62.250 34.569 37.068 1.00 24.66 137 VAL D N 1
ATOM 13201 C CA . VAL D 1 139 ? 60.892 34.486 37.583 1.00 25.38 137 VAL D CA 1
ATOM 13202 C C . VAL D 1 139 ? 60.969 33.453 38.701 1.00 27.90 137 VAL D C 1
ATOM 13203 O O . VAL D 1 139 ? 60.807 32.253 38.479 1.00 32.26 137 VAL D O 1
ATOM 13207 N N . TYR D 1 140 ? 61.255 33.925 39.907 1.00 31.49 138 TYR D N 1
ATOM 13208 C CA . TYR D 1 140 ? 61.631 33.085 41.039 1.00 27.37 138 TYR D CA 1
ATOM 13209 C C . TYR D 1 140 ? 60.524 33.082 42.083 1.00 26.02 138 TYR D C 1
ATOM 13210 O O . TYR D 1 140 ? 59.593 33.896 42.046 1.00 24.20 138 TYR D O 1
ATOM 13219 N N . ASN D 1 141 ? 60.640 32.146 43.021 1.00 24.76 139 ASN D N 1
ATOM 13220 C CA . ASN D 1 141 ? 59.800 32.086 44.205 1.00 22.93 139 ASN D CA 1
ATOM 13221 C C . ASN D 1 141 ? 60.653 32.164 45.456 1.00 21.74 139 ASN D C 1
ATOM 13222 O O . ASN D 1 141 ? 61.874 32.062 45.406 1.00 26.37 139 ASN D O 1
ATOM 13227 N N . ASN D 1 142 ? 59.996 32.314 46.599 1.00 23.13 140 ASN D N 1
ATOM 13228 C CA . ASN D 1 142 ? 60.700 32.424 47.873 1.00 25.56 140 ASN D CA 1
ATOM 13229 C C . ASN D 1 142 ? 60.949 31.064 48.513 1.00 22.86 140 ASN D C 1
ATOM 13230 O O . ASN D 1 142 ? 61.135 30.975 49.729 1.00 27.78 140 ASN D O 1
ATOM 13235 N N . THR D 1 143 ? 60.945 30.013 47.711 1.00 24.77 141 THR D N 1
ATOM 13236 C CA . THR D 1 143 ? 61.148 28.652 48.112 1.00 25.29 141 THR D CA 1
ATOM 13237 C C . THR D 1 143 ? 61.967 27.987 47.011 1.00 26.57 141 THR D C 1
ATOM 13238 O O . THR D 1 143 ? 61.787 28.328 45.837 1.00 27.97 141 THR D O 1
ATOM 13242 N N . PRO D 1 144 ? 62.870 27.060 47.334 1.00 28.03 142 PRO D N 1
ATOM 13243 C CA . PRO D 1 144 ? 63.649 26.397 46.279 1.00 24.69 142 PRO D CA 1
ATOM 13244 C C . PRO D 1 144 ? 62.939 25.243 45.620 1.00 22.57 142 PRO D C 1
ATOM 13245 O O . PRO D 1 144 ? 63.562 24.579 44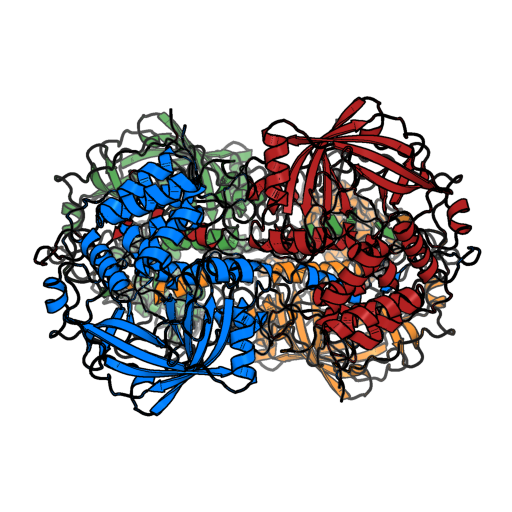.793 1.00 23.27 142 PRO D O 1
ATOM 13249 N N . ILE D 1 145 ? 61.680 24.980 45.958 1.00 24.03 143 ILE D N 1
ATOM 13250 C CA . ILE D 1 145 ? 60.958 23.816 45.457 1.00 24.79 143 ILE D CA 1
ATOM 13251 C C . ILE D 1 145 ? 59.532 24.212 45.079 1.00 26.90 143 ILE D C 1
ATOM 13252 O O . ILE D 1 145 ? 59.108 25.349 45.282 1.00 28.69 143 ILE D O 1
ATOM 13257 N N . PHE D 1 146 ? 58.771 23.263 44.522 1.00 25.61 144 PHE D N 1
ATOM 13258 C CA . PHE D 1 146 ? 57.375 23.547 44.229 1.00 27.24 144 PHE D CA 1
ATOM 13259 C C . PHE D 1 146 ? 56.555 22.271 44.332 1.00 25.09 144 PHE D C 1
ATOM 13260 O O . PHE D 1 146 ? 57.070 21.189 44.621 1.00 26.05 144 PHE D O 1
ATOM 13268 N N . PHE D 1 147 ? 55.250 22.418 44.125 1.00 23.15 145 PHE D N 1
ATOM 13269 C CA . PHE D 1 147 ? 54.310 21.354 44.443 1.00 24.14 145 PHE D CA 1
ATOM 13270 C C . PHE D 1 147 ? 54.278 20.249 43.393 1.00 23.29 145 PHE D C 1
ATOM 13271 O O . PHE D 1 147 ? 53.740 19.172 43.663 1.00 23.34 145 PHE D O 1
ATOM 13279 N N . ILE D 1 148 ? 54.817 20.503 42.199 1.00 22.98 146 ILE D N 1
ATOM 13280 C CA . ILE D 1 148 ? 54.648 19.624 41.056 1.00 23.45 146 ILE D CA 1
ATOM 13281 C C . ILE D 1 148 ? 55.963 19.438 40.326 1.00 21.00 146 ILE D C 1
ATOM 13282 O O . ILE D 1 148 ? 56.857 20.278 40.383 1.00 26.88 146 ILE D O 1
ATOM 13287 N N . ARG D 1 149 ? 56.048 18.325 39.603 1.00 20.70 147 ARG D N 1
ATOM 13288 C CA . ARG D 1 149 ? 57.081 18.105 38.611 1.00 19.91 147 ARG D CA 1
ATOM 13289 C C . ARG D 1 149 ? 56.453 17.582 37.328 1.00 20.06 147 ARG D C 1
ATOM 13290 O O . ARG D 1 149 ? 57.143 16.978 36.505 1.00 28.00 147 ARG D O 1
ATOM 13298 N N . ASP D 1 150 ? 55.140 17.748 37.182 1.00 30.03 148 ASP D N 1
ATOM 13299 C CA . ASP D 1 150 ? 54.419 17.470 35.938 1.00 28.39 148 ASP D CA 1
ATOM 13300 C C . ASP D 1 150 ? 53.632 18.712 35.533 1.00 27.11 148 ASP D C 1
ATOM 13301 O O . ASP D 1 150 ? 52.698 19.107 36.254 1.00 30.97 148 ASP D O 1
ATOM 13306 N N . PRO D 1 151 ? 53.905 19.309 34.378 1.00 23.93 149 PRO D N 1
ATOM 13307 C CA . PRO D 1 151 ? 53.252 20.585 34.023 1.00 23.80 149 PRO D CA 1
ATOM 13308 C C . PRO D 1 151 ? 51.752 20.507 33.862 1.00 23.72 149 PRO D C 1
ATOM 13309 O O . PRO D 1 151 ? 51.061 21.509 34.090 1.00 24.58 149 PRO D O 1
ATOM 13313 N N . SER D 1 152 ? 51.217 19.353 33.471 1.00 24.67 150 SER D N 1
ATOM 13314 C CA . SER D 1 152 ? 49.776 19.216 33.306 1.00 20.44 150 SER D CA 1
ATOM 13315 C C . SER D 1 152 ? 49.021 19.404 34.607 1.00 27.93 150 SER D C 1
ATOM 13316 O O . SER D 1 152 ? 47.805 19.638 34.576 1.00 25.24 150 SER D O 1
ATOM 13319 N N . LYS D 1 153 ? 49.703 19.306 35.749 1.00 29.11 151 LYS D N 1
ATOM 13320 C CA . LYS D 1 153 ? 49.008 19.387 37.021 1.00 31.17 151 LYS D CA 1
ATOM 13321 C C . LYS D 1 153 ? 48.778 20.819 37.482 1.00 22.59 151 LYS D C 1
ATOM 13322 O O . LYS D 1 153 ? 47.921 21.032 38.338 1.00 28.82 151 LYS D O 1
ATOM 13328 N N . PHE D 1 154 ? 49.475 21.800 36.908 1.00 24.84 152 PHE D N 1
ATOM 13329 C CA . PHE D 1 154 ? 49.381 23.168 37.421 1.00 24.72 152 PHE D CA 1
ATOM 13330 C C . PHE D 1 154 ? 47.955 23.704 37.427 1.00 22.27 152 PHE D C 1
ATOM 13331 O O . PHE D 1 154 ? 47.533 24.255 38.455 1.00 27.07 152 PHE D O 1
ATOM 13339 N N . PRO D 1 155 ? 47.154 23.559 36.375 1.00 20.49 153 PRO D N 1
ATOM 13340 C CA . PRO D 1 155 ? 45.768 24.030 36.479 1.00 23.47 153 PRO D CA 1
ATOM 13341 C C . PRO D 1 155 ? 44.934 23.290 37.516 1.00 22.38 153 PRO D C 1
ATOM 13342 O O . PRO D 1 155 ? 44.124 23.912 38.201 1.00 28.01 153 PRO D O 1
ATOM 13346 N N . HIS D 1 156 ? 45.059 21.967 37.615 1.00 24.96 154 HIS D N 1
ATOM 13347 C CA . HIS D 1 156 ? 44.405 21.236 38.693 1.00 26.90 154 HIS D CA 1
ATOM 13348 C C . HIS D 1 156 ? 44.793 21.799 40.051 1.00 25.25 154 HIS D C 1
ATOM 13349 O O . HIS D 1 156 ? 43.949 22.117 40.897 1.00 19.05 154 HIS D O 1
ATOM 13356 N N . PHE D 1 157 ? 46.092 21.869 40.292 1.00 20.92 155 PHE D N 1
ATOM 13357 C CA . PHE D 1 157 ? 46.562 22.331 41.582 1.00 18.39 155 PHE D CA 1
ATOM 13358 C C . PHE D 1 157 ? 46.066 23.741 41.894 1.00 22.17 155 PHE D C 1
ATOM 13359 O O . PHE D 1 157 ? 45.506 24.005 42.975 1.00 21.82 155 PHE D O 1
ATOM 13367 N N . ILE D 1 158 ? 46.289 24.682 40.973 1.00 24.55 156 ILE D N 1
ATOM 13368 C CA . ILE D 1 158 ? 45.915 26.063 41.260 1.00 20.40 156 ILE D CA 1
ATOM 13369 C C . ILE D 1 158 ? 44.424 26.165 41.536 1.00 19.76 156 ILE D C 1
ATOM 13370 O O . ILE D 1 158 ? 43.998 26.910 42.427 1.00 19.47 156 ILE D O 1
ATOM 13375 N N . HIS D 1 159 ? 43.602 25.416 40.792 1.00 20.62 157 HIS D N 1
ATOM 13376 C CA . HIS D 1 159 ? 42.161 25.464 41.042 1.00 24.68 157 HIS D CA 1
ATOM 13377 C C . HIS D 1 159 ? 41.836 25.061 42.472 1.00 22.22 157 HIS D C 1
ATOM 13378 O O . HIS D 1 159 ? 40.953 25.655 43.098 1.00 20.67 157 HIS D O 1
ATOM 13385 N N . THR D 1 160 ? 42.540 24.051 43.007 1.00 21.66 158 THR D N 1
ATOM 13386 C CA . THR D 1 160 ? 42.246 23.578 44.356 1.00 23.25 158 THR D CA 1
ATOM 13387 C C . THR D 1 160 ? 42.797 24.538 45.389 1.00 21.12 158 THR D C 1
ATOM 13388 O O . THR D 1 160 ? 42.364 24.504 46.540 1.00 24.09 158 THR D O 1
ATOM 13392 N N . GLN D 1 161 ? 43.721 25.405 44.994 1.00 27.59 159 GLN D N 1
ATOM 13393 C CA . GLN D 1 161 ? 44.208 26.450 45.873 1.00 25.13 159 GLN D CA 1
ATOM 13394 C C . GLN D 1 161 ? 43.338 27.697 45.847 1.00 16.24 1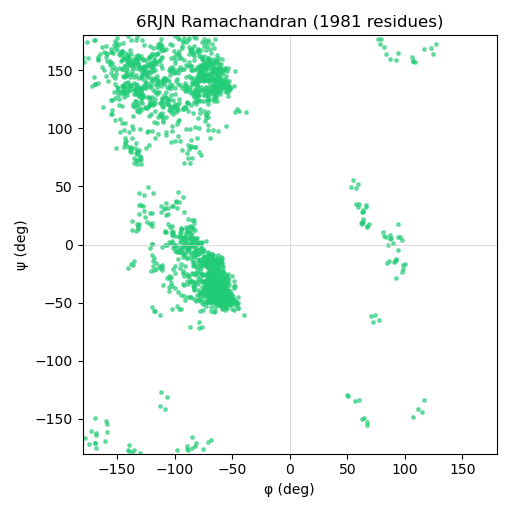59 GLN D C 1
ATOM 13395 O O . GLN D 1 161 ? 43.546 28.585 46.654 1.00 27.95 159 GLN D O 1
ATOM 13401 N N . LYS D 1 162 ? 42.376 27.775 44.948 1.00 26.74 160 LYS D N 1
ATOM 13402 C CA . LYS D 1 162 ? 41.525 28.949 44.803 1.00 32.37 160 LYS D CA 1
ATOM 13403 C C . LYS D 1 162 ? 40.105 28.570 45.206 1.00 24.85 160 LYS D C 1
ATOM 13404 O O . LYS D 1 162 ? 39.935 27.813 46.160 1.00 27.68 160 LYS D O 1
ATOM 13410 N N . ARG D 1 163 ? 39.091 29.039 44.477 1.00 22.48 161 ARG D N 1
ATOM 13411 C CA . ARG D 1 163 ? 37.709 28.952 44.925 1.00 26.71 161 ARG D CA 1
ATOM 13412 C C . ARG D 1 163 ? 36.913 27.806 44.281 1.00 21.13 161 ARG D C 1
ATOM 13413 O O . ARG D 1 163 ? 37.125 27.417 43.133 1.00 26.07 161 ARG D O 1
ATOM 13421 N N . ASN D 1 164 ? 35.986 27.270 45.053 1.00 25.15 162 ASN D N 1
ATOM 13422 C CA . ASN D 1 164 ? 35.070 26.258 44.565 1.00 26.01 162 ASN D CA 1
ATOM 13423 C C . ASN D 1 164 ? 34.271 26.773 43.367 1.00 26.44 162 ASN D C 1
ATOM 13424 O O . ASN D 1 164 ? 33.790 27.903 43.399 1.00 29.56 162 ASN D O 1
ATOM 13429 N N . PRO D 1 165 ? 34.068 25.959 42.317 1.00 27.73 163 PRO D N 1
ATOM 13430 C CA . PRO D 1 165 ? 33.314 26.441 41.142 1.00 23.62 163 PRO D CA 1
ATOM 13431 C C . PRO D 1 165 ? 31.879 26.862 41.419 1.00 23.83 163 PRO D C 1
ATOM 13432 O O . PRO D 1 165 ? 31.368 27.742 40.707 1.00 24.30 163 PRO D O 1
ATOM 13436 N N . ALA D 1 166 ? 31.203 26.285 42.415 1.00 23.45 164 ALA D N 1
ATOM 13437 C CA . ALA D 1 166 ? 29.802 26.642 42.644 1.00 29.38 164 ALA D CA 1
ATOM 13438 C C . ALA D 1 166 ? 29.610 27.787 43.643 1.00 30.82 164 ALA D C 1
ATOM 13439 O O . ALA D 1 166 ? 28.810 28.693 43.394 1.00 33.62 164 ALA D O 1
ATOM 13441 N N . THR D 1 167 ? 30.327 27.759 44.765 1.00 28.43 165 THR D N 1
ATOM 13442 C CA . THR D 1 167 ? 30.101 28.668 45.884 1.00 30.45 165 THR D CA 1
ATOM 13443 C C . THR D 1 167 ? 30.952 29.923 45.822 1.00 26.94 165 THR D C 1
ATOM 13444 O O . THR D 1 167 ? 30.612 30.918 46.453 1.00 25.09 165 THR D O 1
ATOM 13448 N N . ASN D 1 168 ? 32.086 29.855 45.138 1.00 28.13 166 ASN D N 1
ATOM 13449 C CA . ASN D 1 168 ? 33.115 30.889 45.104 1.00 28.31 166 ASN D CA 1
ATOM 13450 C C . ASN D 1 168 ? 33.847 31.034 46.432 1.00 22.44 166 ASN D C 1
ATOM 13451 O O . ASN D 1 168 ? 34.508 32.041 46.672 1.00 30.37 166 ASN D O 1
ATOM 13456 N N . LEU D 1 169 ? 33.746 30.041 47.295 1.00 27.22 167 LEU D N 1
ATOM 13457 C CA . LEU D 1 169 ? 34.463 29.974 48.568 1.00 21.90 167 LEU D CA 1
ATOM 13458 C C . LEU D 1 169 ? 35.687 29.073 48.466 1.00 23.06 167 LEU D C 1
ATOM 13459 O O . LEU D 1 169 ? 35.702 28.107 47.697 1.00 23.52 167 LEU D O 1
ATOM 13464 N N . LYS D 1 170 ? 36.724 29.408 49.232 1.00 26.89 168 LYS D N 1
ATOM 13465 C CA . LYS D 1 170 ? 37.823 28.478 49.428 1.00 27.93 168 LYS D CA 1
ATOM 13466 C C . LYS D 1 170 ? 37.277 27.199 50.028 1.00 30.99 168 LYS D C 1
ATOM 13467 O O . LYS D 1 170 ? 36.257 27.201 50.727 1.00 35.16 168 LYS D O 1
ATOM 13473 N N . ASP D 1 171 ? 37.944 26.088 49.724 1.00 34.23 169 ASP D N 1
ATOM 13474 C CA . ASP D 1 171 ? 37.436 24.772 50.081 1.00 24.60 169 ASP D CA 1
ATOM 13475 C C . ASP D 1 171 ? 38.615 23.888 50.483 1.00 27.01 169 ASP D C 1
ATOM 13476 O O . ASP D 1 171 ? 39.366 23.390 49.634 1.00 25.72 169 ASP D O 1
ATOM 13481 N N . ALA D 1 172 ? 38.750 23.678 51.792 1.00 29.61 170 ALA D N 1
ATOM 13482 C CA . ALA D 1 172 ? 39.832 22.852 52.315 1.00 22.59 170 ALA D CA 1
ATOM 13483 C C . ALA D 1 172 ? 39.748 21.427 51.817 1.00 20.28 170 ALA D C 1
ATOM 13484 O O . ALA D 1 172 ? 40.774 20.750 51.731 1.00 23.21 170 ALA D O 1
ATOM 13486 N N . ASN D 1 173 ? 38.554 20.946 51.481 1.00 20.76 171 ASN D N 1
ATOM 13487 C CA . ASN D 1 173 ? 38.441 19.590 50.974 1.00 16.99 171 ASN D CA 1
ATOM 13488 C C . ASN D 1 173 ? 39.189 19.423 49.656 1.00 27.47 171 ASN D C 1
ATOM 13489 O O . ASN D 1 173 ? 39.994 18.489 49.496 1.00 22.49 171 ASN D O 1
ATOM 13494 N N . MET D 1 174 ? 38.948 20.317 48.688 1.00 23.96 172 MET D N 1
ATOM 13495 C CA . MET D 1 174 ? 39.628 20.136 47.416 1.00 22.78 172 MET D CA 1
ATOM 13496 C C . MET D 1 174 ? 41.110 20.455 47.547 1.00 24.59 172 MET D C 1
ATOM 13497 O O . MET D 1 174 ? 41.935 19.822 46.880 1.00 21.99 172 MET D O 1
ATOM 13502 N N . PHE D 1 175 ? 41.455 21.382 48.452 1.00 25.69 173 PHE D N 1
ATOM 13503 C CA . PHE D 1 175 ? 42.845 21.757 48.713 1.00 21.58 173 PHE D CA 1
ATOM 13504 C C . PHE D 1 175 ? 43.662 20.541 49.112 1.00 21.07 173 PHE D C 1
ATOM 13505 O O . PHE D 1 175 ? 44.761 20.305 48.591 1.00 27.02 173 PHE D O 1
ATOM 13513 N N . TRP D 1 176 ? 43.132 19.743 50.025 1.00 20.36 174 TRP D N 1
ATOM 13514 C CA . TRP D 1 176 ? 43.886 18.611 50.531 1.00 24.77 174 TRP D CA 1
ATOM 13515 C C . TRP D 1 176 ? 43.669 17.359 49.690 1.00 22.77 174 TRP D C 1
ATOM 13516 O O . TRP D 1 176 ? 44.566 16.514 49.618 1.00 21.27 174 TRP D O 1
ATOM 13527 N N . ASP D 1 177 ? 42.513 17.239 49.033 1.00 24.57 175 ASP D N 1
ATOM 13528 C CA . ASP D 1 177 ? 42.284 16.120 48.123 1.00 19.13 175 ASP D CA 1
ATOM 13529 C C . ASP D 1 177 ? 43.322 16.101 47.010 1.00 25.70 175 ASP D C 1
ATOM 13530 O O . ASP D 1 177 ? 43.818 15.033 46.634 1.00 26.93 175 ASP D O 1
ATOM 13535 N N . TYR D 1 178 ? 43.648 17.269 46.451 1.00 24.21 176 TYR D N 1
ATOM 13536 C CA . TYR D 1 178 ? 44.672 17.310 45.423 1.00 20.17 176 TYR D CA 1
ATOM 13537 C C . TYR D 1 178 ? 46.013 16.861 45.985 1.00 17.23 176 TYR D C 1
ATOM 13538 O O . TYR D 1 178 ? 46.702 16.044 45.368 1.00 26.61 176 TYR D O 1
ATOM 13547 N N . LEU D 1 179 ? 46.424 17.411 47.131 1.00 20.32 177 LEU D N 1
ATOM 13548 C CA . LEU D 1 179 ? 47.774 17.166 47.630 1.00 20.03 177 LEU D CA 1
ATOM 13549 C C . LEU D 1 179 ? 47.959 15.715 48.082 1.00 19.82 177 LEU D C 1
ATOM 13550 O O . LEU D 1 179 ? 49.002 15.112 47.820 1.00 21.77 177 LEU D O 1
ATOM 13555 N N . VAL D 1 180 ? 46.977 15.123 48.758 1.00 21.17 178 VAL D N 1
ATOM 13556 C CA . VAL D 1 180 ? 47.218 13.762 49.256 1.00 28.40 178 VAL D CA 1
ATOM 13557 C C . VAL D 1 180 ? 47.177 12.733 48.130 1.00 31.42 178 VAL D C 1
ATOM 13558 O O . VAL D 1 180 ? 47.655 11.612 48.312 1.00 26.71 178 VAL D O 1
ATOM 13562 N N . ASN D 1 181 ? 46.633 13.082 46.965 1.00 25.68 179 ASN D N 1
ATOM 13563 C CA . ASN D 1 181 ? 46.608 12.156 45.852 1.00 25.92 179 ASN D CA 1
ATOM 13564 C C . ASN D 1 181 ? 47.743 12.386 44.864 1.00 28.41 179 ASN D C 1
ATOM 13565 O O . ASN D 1 181 ? 47.965 11.544 43.984 1.00 29.35 179 ASN D O 1
ATOM 13570 N N . ASN D 1 182 ? 48.518 13.450 45.056 1.00 26.46 180 ASN D N 1
ATOM 13571 C CA . ASN D 1 182 ? 49.681 13.767 44.244 1.00 28.75 180 ASN D CA 1
ATOM 13572 C C . ASN D 1 182 ? 50.801 14.137 45.220 1.00 27.32 180 ASN D C 1
ATOM 13573 O O . ASN D 1 182 ? 51.083 15.305 45.476 1.00 27.82 180 ASN D O 1
ATOM 13578 N N . GLN D 1 183 ? 51.465 13.116 45.736 1.00 28.35 181 GLN D N 1
ATOM 13579 C CA . GLN D 1 183 ? 52.233 13.215 46.962 1.00 22.61 181 GLN D CA 1
ATOM 13580 C C . GLN D 1 183 ? 53.660 13.663 46.726 1.00 20.41 181 GLN D C 1
ATOM 13581 O O . GLN D 1 183 ? 54.398 13.869 47.692 1.00 25.30 181 GLN D O 1
ATOM 13587 N N . GLU D 1 184 ? 54.077 13.824 45.474 1.00 26.61 182 GLU D N 1
ATOM 13588 C CA . GLU D 1 184 ? 55.297 14.580 45.237 1.00 21.50 182 GLU D CA 1
ATOM 13589 C C . GLU D 1 184 ? 55.178 15.986 45.772 1.00 21.39 182 GLU D C 1
ATOM 13590 O O . GLU D 1 184 ? 56.196 16.674 45.896 1.00 25.78 182 GLU D O 1
ATOM 13596 N N . SER D 1 185 ? 53.967 16.416 46.137 1.00 17.87 183 SER D N 1
ATOM 13597 C CA . SER D 1 185 ? 53.751 17.767 46.611 1.00 23.33 183 SER D CA 1
ATOM 13598 C C . SER D 1 185 ? 54.282 18.026 48.008 1.00 26.62 183 SER D C 1
ATOM 13599 O O . SER D 1 185 ? 54.389 19.203 48.370 1.00 22.23 183 SER D O 1
ATOM 13602 N N . ILE D 1 186 ? 54.632 16.986 48.792 1.00 22.38 184 ILE D N 1
ATOM 13603 C CA . ILE D 1 186 ? 54.738 17.182 50.241 1.00 20.48 184 ILE D CA 1
ATOM 13604 C C . ILE D 1 186 ? 55.920 18.067 50.601 1.00 20.71 184 ILE D C 1
ATOM 13605 O O . ILE D 1 186 ? 55.856 18.817 51.582 1.00 23.61 184 ILE D O 1
ATOM 13610 N N . HIS D 1 187 ? 57.005 18.034 49.829 1.00 21.85 185 HIS D N 1
ATOM 13611 C CA . HIS D 1 187 ? 58.165 18.822 50.228 1.00 20.89 185 HIS D CA 1
ATOM 13612 C C . HIS D 1 187 ? 57.793 20.301 50.303 1.00 30.46 185 HIS D C 1
ATOM 13613 O O . HIS D 1 187 ? 58.000 20.960 51.333 1.00 25.82 185 HIS D O 1
ATOM 13620 N N . GLN D 1 188 ? 57.154 20.817 49.248 1.00 23.95 186 GLN D N 1
ATOM 13621 C CA . GLN D 1 188 ? 56.754 22.212 49.236 1.00 22.39 186 GLN D CA 1
ATOM 13622 C C . GLN D 1 188 ? 55.626 22.464 50.212 1.00 21.67 186 GLN D C 1
ATOM 13623 O O . GLN D 1 188 ? 55.507 23.566 50.767 1.00 26.25 186 GLN D O 1
ATOM 13629 N N . VAL D 1 189 ? 54.775 21.475 50.430 1.00 22.04 187 VAL D N 1
ATOM 13630 C CA . VAL D 1 189 ? 53.692 21.692 51.384 1.00 28.85 187 VAL D CA 1
ATOM 13631 C C . VAL D 1 189 ? 54.258 21.927 52.777 1.00 26.48 187 VAL D C 1
ATOM 13632 O O . VAL D 1 189 ? 53.727 22.734 53.548 1.00 34.26 187 VAL D O 1
ATOM 13636 N N . MET D 1 190 ? 55.323 21.202 53.139 1.00 32.70 188 MET D N 1
ATOM 13637 C CA . MET D 1 190 ? 55.958 21.433 54.435 1.00 31.10 188 MET D CA 1
ATOM 13638 C C . MET D 1 190 ? 56.588 22.817 54.504 1.00 24.89 188 MET D C 1
ATOM 13639 O O . MET D 1 190 ? 56.492 23.499 55.530 1.00 29.73 188 MET D O 1
ATOM 13644 N N . TYR D 1 191 ? 57.263 23.234 53.435 1.00 20.45 189 TYR D N 1
ATOM 13645 C CA . TYR D 1 191 ? 57.825 24.578 53.372 1.00 24.55 189 TYR D CA 1
ATOM 13646 C C . TYR D 1 191 ? 56.720 25.637 53.461 1.00 27.12 189 TYR D C 1
ATOM 13647 O O . TYR D 1 191 ? 56.850 26.632 54.184 1.00 25.73 189 TYR D O 1
ATOM 13656 N N . LEU D 1 192 ? 55.613 25.418 52.755 1.00 23.03 190 LEU D N 1
ATOM 13657 C CA . LEU D 1 192 ? 54.491 26.345 52.793 1.00 22.04 190 LEU D CA 1
ATOM 13658 C C . LEU D 1 192 ? 53.924 26.515 54.193 1.00 27.05 190 LEU D C 1
ATOM 13659 O O . LEU D 1 192 ? 53.489 27.611 54.560 1.00 23.54 190 LEU D O 1
ATOM 13664 N N . PHE D 1 193 ? 53.818 25.428 54.945 1.00 28.93 191 PHE D N 1
ATOM 13665 C CA . PHE D 1 193 ? 53.194 25.477 56.258 1.00 33.63 191 PHE D CA 1
ATOM 13666 C C . PHE D 1 193 ? 54.210 25.673 57.386 1.00 31.23 191 PHE D C 1
ATOM 13667 O O . PHE D 1 193 ? 53.830 25.627 58.552 1.00 29.32 191 PHE D O 1
ATOM 13675 N N . SER D 1 194 ? 55.491 25.840 57.064 1.00 32.11 192 SER D N 1
ATOM 13676 C CA . SER D 1 194 ? 56.435 26.444 57.984 1.00 28.66 192 SER D CA 1
ATOM 13677 C C . SER D 1 194 ? 56.120 27.926 58.099 1.00 23.63 192 SER D C 1
ATOM 13678 O O . SER D 1 194 ? 55.315 28.468 57.344 1.00 24.42 192 SER D O 1
ATOM 13681 N N . ASP D 1 195 ? 56.813 28.635 58.987 1.00 31.90 193 ASP D N 1
ATOM 13682 C CA . ASP D 1 195 ? 56.485 30.052 59.089 1.00 33.21 193 ASP D CA 1
ATOM 13683 C C . ASP D 1 195 ? 56.994 30.841 57.899 1.00 26.73 193 ASP D C 1
ATOM 13684 O O . ASP D 1 195 ? 56.559 31.975 57.705 1.00 27.79 193 ASP D O 1
ATOM 13689 N N . ARG D 1 196 ? 57.832 30.250 57.052 1.00 26.11 194 ARG D N 1
ATOM 13690 C CA . ARG D 1 196 ? 58.209 30.913 55.812 1.00 28.00 194 ARG D CA 1
ATOM 13691 C C . ARG D 1 196 ? 57.028 31.133 54.879 1.00 25.49 194 ARG D C 1
ATOM 13692 O O . ARG D 1 196 ? 57.131 31.942 53.952 1.00 27.15 194 ARG D O 1
ATOM 13700 N N . GLY D 1 197 ? 55.906 30.461 55.129 1.00 26.05 195 GLY D N 1
ATOM 13701 C CA . GLY D 1 197 ? 54.702 30.699 54.381 1.00 24.09 195 GLY D CA 1
ATOM 13702 C C . GLY D 1 197 ? 54.075 32.038 54.662 1.00 27.20 195 GLY D C 1
ATOM 13703 O O . GLY D 1 197 ? 53.210 32.468 53.890 1.00 24.75 195 GLY D O 1
ATOM 13704 N N . THR D 1 198 ? 54.492 32.709 55.746 1.00 26.32 196 THR D N 1
ATOM 13705 C CA . THR D 1 198 ? 53.966 34.019 56.130 1.00 24.77 196 THR D CA 1
ATOM 13706 C C . THR D 1 198 ? 55.109 34.970 56.468 1.00 27.64 196 THR D C 1
ATOM 13707 O O . THR D 1 198 ? 55.271 35.377 57.619 1.00 25.39 196 THR D O 1
ATOM 13711 N N . PRO D 1 199 ? 55.889 35.384 55.472 1.00 29.04 197 PRO D N 1
ATOM 13712 C CA . PRO D 1 199 ? 56.972 36.342 55.722 1.00 23.18 197 PRO D CA 1
ATOM 13713 C C . PRO D 1 199 ? 56.487 37.600 56.422 1.00 29.28 197 PRO D C 1
ATOM 13714 O O . PRO D 1 199 ? 55.346 38.041 56.249 1.00 26.71 197 PRO D O 1
ATOM 13718 N N . ALA D 1 200 ? 57.401 38.207 57.177 1.00 27.96 198 ALA D N 1
ATOM 13719 C CA . ALA D 1 200 ? 57.100 39.425 57.908 1.00 29.22 198 ALA D CA 1
ATOM 13720 C C . ALA D 1 200 ? 57.248 40.658 57.037 1.00 26.20 198 ALA D C 1
ATOM 13721 O O . ALA D 1 200 ? 56.698 41.709 57.372 1.00 25.73 198 ALA D O 1
ATOM 13723 N N . SER D 1 201 ? 57.955 40.536 55.918 1.00 24.27 199 SER D N 1
ATOM 13724 C CA . SER D 1 201 ? 58.305 41.646 55.048 1.00 28.43 199 SER D CA 1
ATOM 13725 C C . SER D 1 201 ? 58.863 41.041 53.784 1.00 31.98 199 SER D C 1
ATOM 13726 O O . SER D 1 201 ? 59.607 40.061 53.856 1.00 30.50 199 SER D O 1
ATOM 13729 N N . LEU D 1 202 ? 58.481 41.606 52.632 1.00 27.85 200 LEU D N 1
ATOM 13730 C CA . LEU D 1 202 ? 59.092 41.168 51.387 1.00 31.08 200 LEU D CA 1
ATOM 13731 C C . LEU D 1 202 ? 60.590 41.421 51.404 1.00 30.44 200 LEU D C 1
ATOM 13732 O O . LEU D 1 202 ? 61.326 40.794 50.641 1.00 21.82 200 LEU D O 1
ATOM 13737 N N . ARG D 1 203 ? 61.057 42.323 52.228 1.00 30.32 201 ARG D N 1
ATOM 13738 C CA . ARG D 1 203 ? 62.456 42.619 52.308 1.00 28.48 201 ARG D CA 1
ATOM 13739 C C . ARG D 1 203 ? 63.216 41.584 53.086 1.00 26.96 201 ARG D C 1
ATOM 13740 O O . ARG D 1 203 ? 64.395 41.571 53.072 1.00 27.20 201 ARG D O 1
ATOM 13748 N N . LYS D 1 204 ? 62.499 40.727 53.773 1.00 28.18 202 LYS D N 1
ATOM 13749 C CA . LYS D 1 204 ? 63.085 39.729 54.627 1.00 29.55 202 LYS D CA 1
ATOM 13750 C C . LYS D 1 204 ? 62.789 38.293 54.257 1.00 25.13 202 LYS D C 1
ATOM 13751 O O . LYS D 1 204 ? 62.452 37.499 55.067 1.00 25.75 202 LYS D O 1
ATOM 13757 N N . MET D 1 205 ? 62.901 38.025 52.986 1.00 25.02 203 MET D N 1
ATOM 13758 C CA . MET D 1 205 ? 62.739 36.709 52.444 1.00 26.39 203 MET D CA 1
ATOM 13759 C C . MET D 1 205 ? 63.778 36.456 51.365 1.00 30.08 203 MET D C 1
ATOM 13760 O O . MET D 1 205 ? 64.355 37.362 50.831 1.00 22.56 203 MET D O 1
ATOM 13765 N N . ASN D 1 206 ? 64.022 35.201 51.084 1.00 25.23 204 ASN D N 1
ATOM 13766 C CA . ASN D 1 206 ? 64.956 34.832 50.044 1.00 24.02 204 ASN D CA 1
ATOM 13767 C C . ASN D 1 206 ? 64.208 34.617 48.730 1.00 27.79 204 ASN D C 1
ATOM 13768 O O . ASN D 1 206 ? 62.975 34.585 48.678 1.00 26.21 204 ASN D O 1
ATOM 13773 N N . GLY D 1 207 ? 64.978 34.466 47.653 1.00 31.01 205 GLY D N 1
ATOM 13774 C CA . GLY D 1 207 ? 64.440 34.015 46.392 1.00 26.05 205 GLY D CA 1
ATOM 13775 C C . GLY D 1 207 ? 65.309 32.902 45.844 1.00 23.54 205 GLY D C 1
ATOM 13776 O O . GLY D 1 207 ? 66.491 32.796 46.169 1.00 30.14 205 GLY D O 1
ATOM 13777 N N . TYR D 1 208 ? 64.704 32.077 44.993 1.00 21.10 206 TYR D N 1
ATOM 13778 C CA . TYR D 1 208 ? 65.340 30.862 44.492 1.00 20.36 206 TYR D CA 1
ATOM 13779 C C . TYR D 1 208 ? 64.861 30.518 43.084 1.00 25.35 206 TYR D C 1
ATOM 13780 O O . TYR D 1 208 ? 63.656 30.550 42.795 1.00 23.78 206 TYR D O 1
ATOM 13789 N N . SER D 1 209 ? 65.806 30.170 42.205 1.00 24.04 207 SER D N 1
ATOM 13790 C CA . SER D 1 209 ? 65.417 29.707 40.883 1.00 20.21 207 SER D CA 1
ATOM 13791 C C . SER D 1 209 ? 64.459 28.525 40.976 1.00 20.50 207 SER D C 1
ATOM 13792 O O . SER D 1 209 ? 63.540 28.398 40.162 1.00 27.70 207 SER D O 1
ATOM 13795 N N . GLY D 1 210 ? 64.647 27.659 41.965 1.00 25.12 208 GLY D N 1
ATOM 13796 C CA . GLY D 1 210 ? 63.862 26.435 42.076 1.00 24.51 208 GLY D CA 1
ATOM 13797 C C . GLY D 1 210 ? 64.259 25.429 41.013 1.00 28.31 208 GLY D C 1
ATOM 13798 O O . GLY D 1 210 ? 64.811 24.366 41.316 1.00 25.61 208 GLY D O 1
ATOM 13799 N N . HIS D 1 211 ? 63.985 25.746 39.752 1.00 27.50 209 HIS D N 1
ATOM 13800 C CA . HIS D 1 211 ? 64.458 24.900 38.671 1.00 24.41 209 HIS D CA 1
ATOM 13801 C C . HIS D 1 211 ? 65.971 24.960 38.532 1.00 22.54 209 HIS D C 1
ATOM 13802 O O . HIS D 1 211 ? 66.601 25.971 38.814 1.00 24.55 209 HIS D O 1
ATOM 13809 N N . THR D 1 212 ? 66.531 23.877 38.018 1.00 22.17 210 THR D N 1
ATOM 13810 C CA . THR D 1 212 ? 67.859 23.899 37.431 1.00 26.89 210 THR D CA 1
ATOM 13811 C C . THR D 1 212 ? 67.844 24.608 36.081 1.00 21.74 210 THR D C 1
ATOM 13812 O O . THR D 1 212 ? 66.960 24.364 35.261 1.00 25.09 210 THR D O 1
ATOM 13816 N N . TYR D 1 213 ? 68.829 25.474 35.846 1.00 28.41 211 TYR D N 1
ATOM 13817 C CA . TYR D 1 213 ? 69.121 26.032 34.526 1.00 25.62 211 TYR D CA 1
ATOM 13818 C C . TYR D 1 213 ? 70.484 25.543 34.020 1.00 24.57 211 TYR D C 1
ATOM 13819 O O . TYR D 1 213 ? 71.252 24.904 34.740 1.00 29.10 211 TYR D O 1
ATOM 13828 N N . LYS D 1 214 ? 70.762 25.791 32.738 1.00 24.55 212 LYS D N 1
ATOM 13829 C CA . LYS D 1 214 ? 72.053 25.468 32.134 1.00 26.91 212 LYS D CA 1
ATOM 13830 C C . LYS D 1 214 ? 72.719 26.758 31.687 1.00 28.00 212 LYS D C 1
ATOM 13831 O O . LYS D 1 214 ? 72.137 27.511 30.896 1.00 21.78 212 LYS D O 1
ATOM 13837 N N . TRP D 1 215 ? 73.921 27.017 32.206 1.00 29.46 213 TRP D N 1
ATOM 13838 C CA . TRP D 1 215 ? 74.684 28.221 31.898 1.00 22.54 213 TRP D CA 1
ATOM 13839 C C . TRP D 1 215 ? 75.971 27.857 31.155 1.00 29.23 213 TRP D C 1
ATOM 13840 O O . TRP D 1 215 ? 76.670 26.911 31.528 1.00 34.64 213 TRP D O 1
ATOM 13851 N N . TYR D 1 216 ? 76.271 28.610 30.100 1.00 26.92 214 TYR D N 1
ATOM 13852 C CA . TYR D 1 216 ? 77.363 28.332 29.187 1.00 27.88 214 TYR D CA 1
ATOM 13853 C C . TYR D 1 216 ? 78.410 29.428 29.309 1.00 29.12 214 TYR D C 1
ATOM 13854 O O . TYR D 1 216 ? 78.066 30.608 29.419 1.00 29.22 214 TYR D O 1
ATOM 13863 N N . ASN D 1 217 ? 79.686 29.046 29.249 1.00 28.11 215 ASN D N 1
ATOM 13864 C CA . ASN D 1 217 ? 80.778 30.007 29.214 1.00 31.31 215 ASN D CA 1
ATOM 13865 C C . ASN D 1 217 ? 81.213 30.211 27.769 1.00 33.85 215 ASN D C 1
ATOM 13866 O O . ASN D 1 217 ? 80.629 29.642 26.844 1.00 29.76 215 ASN D O 1
ATOM 13871 N N . LYS D 1 218 ? 82.266 31.020 27.575 1.00 38.23 216 LYS D N 1
ATOM 13872 C CA . LYS D 1 218 ? 82.699 31.381 26.221 1.00 41.06 216 LYS D CA 1
ATOM 13873 C C . LYS D 1 218 ? 83.263 30.196 25.423 1.00 38.73 216 LYS D C 1
ATOM 13874 O O . LYS D 1 218 ? 83.328 30.274 24.192 1.00 37.34 216 LYS D O 1
ATOM 13880 N N . LYS D 1 219 ? 83.666 29.105 26.075 1.00 39.22 217 LYS D N 1
ATOM 13881 C CA . LYS D 1 219 ? 84.166 27.936 25.361 1.00 35.46 217 LYS D CA 1
ATOM 13882 C C . LYS D 1 219 ? 83.068 26.955 24.984 1.00 35.85 217 LYS D C 1
ATOM 13883 O O . LYS D 1 219 ? 83.369 25.890 24.434 1.00 39.02 217 LYS D O 1
ATOM 13889 N N . GLY D 1 220 ? 81.814 27.267 25.290 1.00 31.22 218 GLY D N 1
ATOM 13890 C CA . GLY D 1 220 ? 80.730 26.341 25.062 1.00 30.31 218 GLY D CA 1
ATOM 13891 C C . GLY D 1 220 ? 80.562 25.279 26.121 1.00 32.20 218 GLY D C 1
ATOM 13892 O O . GLY D 1 220 ? 79.804 24.326 25.904 1.00 35.27 218 GLY D O 1
ATOM 13893 N N . GLU D 1 221 ? 81.250 25.401 27.254 1.00 34.87 219 GLU D N 1
ATOM 13894 C CA . GLU D 1 221 ? 81.094 24.460 28.358 1.00 38.42 219 GLU D CA 1
ATOM 13895 C C . GLU D 1 221 ? 79.941 24.894 29.255 1.00 33.76 219 GLU D C 1
ATOM 13896 O O . GLU D 1 221 ? 79.801 26.076 29.589 1.00 35.26 219 GLU D O 1
ATOM 13902 N N . TRP D 1 222 ? 79.113 23.935 29.637 1.00 34.24 220 TRP D N 1
ATOM 13903 C CA . TRP D 1 222 ? 77.907 24.229 30.396 1.00 36.04 220 TRP D CA 1
ATOM 13904 C C . TRP D 1 222 ? 77.881 23.389 31.656 1.00 29.15 220 TRP D C 1
ATOM 13905 O O . TRP D 1 222 ? 78.412 22.279 31.685 1.00 36.69 220 TRP D O 1
ATOM 13916 N N . VAL D 1 223 ? 77.288 23.962 32.702 1.00 28.54 221 VAL D N 1
ATOM 13917 C CA . VAL D 1 223 ? 77.007 23.278 33.949 1.00 29.55 221 VAL D CA 1
ATOM 13918 C C . VAL D 1 223 ? 75.527 23.484 34.250 1.00 35.35 221 VAL D C 1
ATOM 13919 O O . VAL D 1 223 ? 74.896 24.424 33.752 1.00 26.55 221 VAL D O 1
ATOM 13923 N N . TYR D 1 224 ? 74.985 22.599 35.096 1.00 29.08 222 TYR D N 1
ATOM 13924 C CA . TYR D 1 224 ? 73.703 22.851 35.737 1.00 26.25 222 TYR D CA 1
ATOM 13925 C C . TYR D 1 224 ? 73.875 23.886 36.842 1.00 29.20 222 TYR D C 1
ATOM 13926 O O . TYR D 1 224 ? 74.876 23.887 37.565 1.00 24.06 222 TYR D O 1
ATOM 13935 N N . VAL D 1 225 ? 72.897 24.788 36.958 1.00 27.08 223 VAL D N 1
ATOM 13936 C CA . VAL D 1 225 ? 72.956 25.900 37.892 1.00 25.70 223 VAL D CA 1
ATOM 13937 C C . VAL D 1 225 ? 71.684 25.939 38.721 1.00 26.29 223 VAL D C 1
ATOM 13938 O O . VAL D 1 225 ? 70.598 25.634 38.222 1.00 32.85 223 VAL D O 1
ATOM 13942 N N . GLN D 1 226 ? 71.830 26.305 39.987 1.00 24.56 224 GLN D N 1
ATOM 13943 C CA . GLN D 1 226 ? 70.738 26.735 40.853 1.00 22.82 224 GLN D CA 1
ATOM 13944 C C . GLN D 1 226 ? 71.114 28.097 41.401 1.00 29.76 224 GLN D C 1
ATOM 13945 O O . GLN D 1 226 ? 72.277 28.319 41.774 1.00 25.82 224 GLN D O 1
ATOM 13951 N N . VAL D 1 227 ? 70.141 29.008 41.440 1.00 23.06 225 VAL D N 1
ATOM 13952 C CA . VAL D 1 227 ? 70.384 30.384 41.845 1.00 19.95 225 VAL D CA 1
ATOM 13953 C C . VAL D 1 227 ? 69.698 30.653 43.168 1.00 20.67 225 VAL D C 1
ATOM 13954 O O . VAL D 1 227 ? 68.541 30.262 43.368 1.00 26.12 225 VAL D O 1
ATOM 13958 N N . HIS D 1 228 ? 70.419 31.329 44.068 1.00 22.43 226 HIS D N 1
ATOM 13959 C CA . HIS D 1 228 ? 69.903 31.688 45.386 1.00 25.41 226 HIS D CA 1
ATOM 13960 C C . HIS D 1 228 ? 70.094 33.182 45.630 1.00 22.49 226 HIS D C 1
ATOM 13961 O O . HIS D 1 228 ? 71.210 33.689 45.519 1.00 29.37 226 HIS D O 1
ATOM 13968 N N . PHE D 1 229 ? 69.021 33.879 45.983 1.00 21.77 227 PHE D N 1
ATOM 13969 C CA . PHE D 1 229 ? 69.071 35.292 46.373 1.00 27.57 227 PHE D CA 1
ATOM 13970 C C . PHE D 1 229 ? 68.769 35.403 47.860 1.00 23.07 227 PHE D C 1
ATOM 13971 O O . PHE D 1 229 ? 67.628 35.194 48.277 1.00 25.96 227 PHE D O 1
ATOM 13979 N N . LYS D 1 230 ? 69.758 35.745 48.669 1.00 23.96 228 LYS D N 1
ATOM 13980 C CA . LYS D 1 230 ? 69.550 35.734 50.116 1.00 29.82 228 LYS D CA 1
ATOM 13981 C C . LYS D 1 230 ? 69.415 37.163 50.648 1.00 30.73 228 LYS D C 1
ATOM 13982 O O . LYS D 1 230 ? 70.284 38.015 50.422 1.00 27.28 228 LYS D O 1
ATOM 13988 N N . SER D 1 231 ? 68.306 37.427 51.331 1.00 31.46 229 SER D N 1
ATOM 13989 C CA . SER D 1 231 ? 68.052 38.771 51.828 1.00 29.48 229 SER D CA 1
ATOM 13990 C C . SER D 1 231 ? 69.111 39.160 52.828 1.00 25.48 229 SER D C 1
ATOM 13991 O O . SER D 1 231 ? 69.407 38.398 53.749 1.00 29.85 229 SER D O 1
ATOM 13994 N N . ASP D 1 232 ? 69.650 40.363 52.653 1.00 25.72 230 ASP D N 1
ATOM 13995 C CA . ASP D 1 232 ? 70.626 40.931 53.570 1.00 26.23 230 ASP D CA 1
ATOM 13996 C C . ASP D 1 232 ? 70.044 41.231 54.938 1.00 32.61 230 ASP D C 1
ATOM 13997 O O . ASP D 1 232 ? 70.817 41.403 55.884 1.00 36.11 230 ASP D O 1
ATOM 14002 N N . LEU D 1 233 ? 68.719 41.256 55.081 1.00 30.73 231 LEU D N 1
ATOM 14003 C CA . LEU D 1 233 ? 68.086 41.335 56.390 1.00 24.58 231 LEU D CA 1
ATOM 14004 C C . LEU D 1 233 ? 67.748 39.967 56.985 1.00 26.47 231 LEU D C 1
ATOM 14005 O O . LEU D 1 233 ? 67.243 39.906 58.103 1.00 30.30 231 LEU D O 1
ATOM 14010 N N . GLY D 1 234 ? 68.022 38.873 56.288 1.00 31.13 232 GLY D N 1
ATOM 14011 C CA . GLY D 1 234 ? 67.664 37.559 56.770 1.00 25.27 232 GLY D CA 1
ATOM 14012 C C . GLY D 1 234 ? 66.191 37.232 56.572 1.00 30.23 232 GLY D C 1
ATOM 14013 O O . GLY D 1 234 ? 65.371 38.057 56.178 1.00 35.02 232 GLY D O 1
ATOM 14014 N N . VAL D 1 235 ? 65.854 35.987 56.862 1.00 34.04 233 VAL D N 1
ATOM 14015 C CA . VAL D 1 235 ? 64.487 35.504 56.728 1.00 32.20 233 VAL D CA 1
ATOM 14016 C C . VAL D 1 235 ? 63.770 35.744 58.049 1.00 29.02 233 VAL D C 1
ATOM 14017 O O . VAL D 1 235 ? 64.135 35.180 59.085 1.00 30.35 233 VAL D O 1
ATOM 14021 N N . VAL D 1 236 ? 62.733 36.564 58.001 1.00 33.97 234 VAL D N 1
ATOM 14022 C CA . VAL D 1 236 ? 61.962 36.937 59.174 1.00 26.22 234 VAL D CA 1
ATOM 14023 C C . VAL D 1 236 ? 60.501 36.706 58.870 1.00 18.41 234 VAL D C 1
ATOM 14024 O O . VAL D 1 236 ? 59.987 37.234 57.884 1.00 28.49 234 VAL D O 1
ATOM 14028 N N . ASN D 1 237 ? 59.830 35.948 59.730 1.00 22.23 235 ASN D N 1
ATOM 14029 C CA . ASN D 1 237 ? 58.477 35.483 59.481 1.00 28.75 235 ASN D CA 1
ATOM 14030 C C . ASN D 1 237 ? 57.535 35.940 60.583 1.00 27.90 235 ASN D C 1
ATOM 14031 O O . ASN D 1 237 ? 57.958 36.176 61.708 1.00 38.19 235 ASN D O 1
ATOM 14036 N N . PHE D 1 238 ? 56.256 36.056 60.237 1.00 27.00 236 PHE D N 1
ATOM 14037 C CA . PHE D 1 238 ? 55.162 36.072 61.190 1.00 27.72 236 PHE D CA 1
ATOM 14038 C C . PHE D 1 238 ? 54.765 34.646 61.577 1.00 28.05 236 PHE D C 1
ATOM 14039 O O . PHE D 1 238 ? 55.056 33.674 60.878 1.00 37.05 236 PHE D O 1
ATOM 14047 N N . ASN D 1 239 ? 54.058 34.529 62.686 1.00 30.33 237 ASN D N 1
ATOM 14048 C CA . ASN D 1 239 ? 53.402 33.274 62.994 1.00 36.25 237 ASN D CA 1
ATOM 14049 C C . ASN D 1 239 ? 51.979 33.318 62.442 1.00 31.70 237 ASN D C 1
ATOM 14050 O O . ASN D 1 239 ? 51.544 34.323 61.877 1.00 33.19 237 ASN D O 1
ATOM 14055 N N . ASN D 1 240 ? 51.272 32.185 62.533 1.00 31.76 238 ASN D N 1
ATOM 14056 C CA . ASN D 1 240 ? 49.990 32.078 61.839 1.00 28.97 238 ASN D CA 1
ATOM 14057 C C . ASN D 1 240 ? 49.006 33.108 62.365 1.00 29.27 238 ASN D C 1
ATOM 14058 O O . ASN D 1 240 ? 48.276 33.740 61.591 1.00 32.48 238 ASN D O 1
ATOM 14063 N N . GLU D 1 241 ? 49.003 33.323 63.678 1.00 31.73 239 GLU D N 1
ATOM 14064 C CA . GLU D 1 241 ? 48.030 34.231 64.284 1.00 34.79 239 GLU D CA 1
ATOM 14065 C C . GLU D 1 241 ? 48.329 35.664 63.890 1.00 27.72 239 GLU D C 1
ATOM 14066 O O . GLU D 1 241 ? 47.411 36.427 63.572 1.00 29.88 239 GLU D O 1
ATOM 14072 N N . GLU D 1 242 ? 49.615 36.035 63.886 1.00 27.97 240 GLU D N 1
ATOM 14073 C CA . GLU D 1 242 ? 50.013 37.365 63.437 1.00 35.78 240 GLU D CA 1
ATOM 14074 C C . GLU D 1 242 ? 49.569 37.599 61.995 1.00 33.67 240 GLU D C 1
ATOM 14075 O O . GLU D 1 242 ? 48.922 38.605 61.691 1.00 31.76 240 GLU D O 1
ATOM 14081 N N . ALA D 1 243 ? 49.915 36.671 61.095 1.00 34.35 241 ALA D N 1
ATOM 14082 C CA . ALA D 1 243 ? 49.525 36.772 59.687 1.00 29.78 241 ALA D CA 1
ATOM 14083 C C . ALA D 1 243 ? 48.038 37.037 59.546 1.00 29.74 241 ALA D C 1
ATOM 14084 O O . ALA D 1 243 ? 47.617 37.943 58.819 1.00 30.06 241 ALA D O 1
ATOM 14086 N N . GLY D 1 244 ? 47.225 36.235 60.231 1.00 31.32 242 GLY D N 1
ATOM 14087 C CA . GLY D 1 244 ? 45.781 36.352 60.103 1.00 30.97 242 GLY D CA 1
ATOM 14088 C C . GLY D 1 244 ? 45.222 37.636 60.682 1.00 30.57 242 GLY D C 1
ATOM 14089 O O . GLY D 1 244 ? 44.317 38.237 60.099 1.00 36.51 242 GLY D O 1
ATOM 14090 N N . LYS D 1 245 ? 45.734 38.065 61.844 1.00 33.82 243 LYS D N 1
ATOM 14091 C CA . LYS D 1 245 ? 45.242 39.294 62.453 1.00 39.37 243 LYS D CA 1
ATOM 14092 C C . LYS D 1 245 ? 45.529 40.479 61.544 1.00 40.12 243 LYS D C 1
ATOM 14093 O O . LYS D 1 245 ? 44.693 41.376 61.377 1.00 35.46 243 LYS D O 1
ATOM 14099 N N . LEU D 1 246 ? 46.701 40.461 60.915 1.00 34.22 244 LEU D N 1
ATOM 14100 C CA . LEU D 1 246 ? 47.121 41.526 60.029 1.00 39.16 244 LEU D CA 1
ATOM 14101 C C . LEU D 1 246 ? 46.293 41.558 58.747 1.00 36.23 244 LEU D C 1
ATOM 14102 O O . LEU D 1 246 ? 46.117 42.628 58.155 1.00 43.59 244 LEU D O 1
ATOM 14107 N N . ALA D 1 247 ? 45.755 40.410 58.321 1.00 38.98 245 ALA D N 1
ATOM 14108 C CA . ALA D 1 247 ? 44.919 40.365 57.128 1.00 34.78 245 ALA D CA 1
ATOM 14109 C C . ALA D 1 247 ? 43.710 41.272 57.255 1.00 35.27 245 ALA D C 1
ATOM 14110 O O . ALA D 1 247 ? 43.215 41.793 56.246 1.00 42.73 245 ALA D O 1
ATOM 14112 N N . GLY D 1 248 ? 43.215 41.470 58.470 1.00 37.64 246 GLY D N 1
ATOM 14113 C CA . GLY D 1 248 ? 42.020 42.269 58.678 1.00 42.81 246 GLY D CA 1
ATOM 14114 C C . GLY D 1 248 ? 42.357 43.715 58.959 1.00 41.31 246 GLY D C 1
ATOM 14115 O O . GLY D 1 248 ? 41.642 44.641 58.566 1.00 49.14 246 GLY D O 1
ATOM 14116 N N . GLU D 1 249 ? 43.478 43.907 59.642 1.00 40.08 247 GLU D N 1
ATOM 14117 C CA . GLU D 1 249 ? 43.917 45.249 59.988 1.00 39.33 247 GLU D CA 1
ATOM 14118 C C . GLU D 1 249 ? 44.502 45.974 58.782 1.00 41.99 247 GLU D C 1
ATOM 14119 O O . GLU D 1 249 ? 44.112 47.105 58.487 1.00 43.71 247 GLU D O 1
ATOM 14125 N N . ASP D 1 250 ? 45.451 45.351 58.081 1.00 45.54 248 ASP D N 1
ATOM 14126 C CA . ASP D 1 250 ? 46.097 45.977 56.930 1.00 34.93 248 ASP D CA 1
ATOM 14127 C C . ASP D 1 250 ? 46.362 44.935 55.855 1.00 35.74 248 ASP D C 1
ATOM 14128 O O . ASP D 1 250 ? 47.453 44.348 55.783 1.00 32.19 248 ASP D O 1
ATOM 14133 N N . PRO D 1 251 ? 45.397 44.704 54.971 1.00 30.95 249 PRO D N 1
ATOM 14134 C CA . PRO D 1 251 ? 45.618 43.720 53.905 1.00 33.09 249 PRO D CA 1
ATOM 14135 C C . PRO D 1 251 ? 46.676 44.138 52.896 1.00 36.19 249 PRO D C 1
ATOM 14136 O O . PRO D 1 251 ? 47.079 43.303 52.078 1.00 32.22 249 PRO D O 1
ATOM 14140 N N . ASP D 1 252 ? 47.167 45.375 52.957 1.00 30.22 250 ASP D N 1
ATOM 14141 C CA . ASP D 1 252 ? 48.212 45.858 52.074 1.00 29.58 250 ASP D CA 1
ATOM 14142 C C . ASP D 1 252 ? 49.526 46.129 52.809 1.00 33.71 250 ASP D C 1
ATOM 14143 O O . ASP D 1 252 ? 50.344 46.944 52.365 1.00 30.60 250 ASP D O 1
ATOM 14148 N N . TYR D 1 253 ? 49.754 45.413 53.910 1.00 27.10 251 TYR D N 1
ATOM 14149 C CA . TYR D 1 253 ? 50.913 45.669 54.761 1.00 33.37 251 TYR D CA 1
ATOM 14150 C C . TYR D 1 253 ? 52.239 45.526 54.009 1.00 31.07 251 TYR D C 1
ATOM 14151 O O . TYR D 1 253 ? 53.096 46.416 54.082 1.00 35.93 251 TYR D O 1
ATOM 14160 N N . HIS D 1 254 ? 52.457 44.397 53.322 1.00 28.76 252 HIS D N 1
ATOM 14161 C CA . HIS D 1 254 ? 53.755 44.174 52.665 1.00 25.25 252 HIS D CA 1
ATOM 14162 C C . HIS D 1 254 ? 54.013 45.204 51.581 1.00 34.37 252 HIS D C 1
ATOM 14163 O O . HIS D 1 254 ? 55.163 45.613 51.371 1.00 29.78 252 HIS D O 1
ATOM 14170 N N . THR D 1 255 ? 52.962 45.602 50.851 1.00 22.68 253 THR D N 1
ATOM 14171 C CA . THR D 1 255 ? 53.099 46.647 49.846 1.00 27.21 253 THR D CA 1
ATOM 14172 C C . THR D 1 255 ? 53.595 47.951 50.473 1.00 28.30 253 THR D C 1
ATOM 14173 O O . THR D 1 255 ? 54.516 48.600 49.960 1.00 22.85 253 THR D O 1
ATOM 14177 N N . GLY D 1 256 ? 52.944 48.380 51.549 1.00 27.30 254 GLY D N 1
ATOM 14178 C CA . GLY D 1 256 ? 53.370 49.592 52.234 1.00 30.48 254 GLY D CA 1
ATOM 14179 C C . GLY D 1 256 ? 54.748 49.450 52.842 1.00 27.48 254 GLY D C 1
ATOM 14180 O O . GLY D 1 256 ? 55.553 50.380 52.793 1.00 30.92 254 GLY D O 1
ATOM 14181 N N . ASP D 1 257 ? 55.054 48.272 53.386 1.00 30.45 255 ASP D N 1
ATOM 14182 C CA . ASP D 1 257 ? 56.359 48.067 54.000 1.00 27.57 255 ASP D CA 1
ATOM 14183 C C . ASP D 1 257 ? 57.471 48.303 52.978 1.00 30.62 255 ASP D C 1
ATOM 14184 O O . ASP D 1 257 ? 58.422 49.044 53.241 1.00 35.48 255 ASP D O 1
ATOM 14189 N N . LEU D 1 258 ? 57.357 47.705 51.789 1.00 24.44 256 LEU D N 1
ATOM 14190 C CA . LEU D 1 258 ? 58.384 47.916 50.766 1.00 28.73 256 LEU D CA 1
ATOM 14191 C C . LEU D 1 258 ? 58.449 49.381 50.326 1.00 25.74 256 LEU D C 1
ATOM 14192 O O . LEU D 1 258 ? 59.531 49.970 50.254 1.00 22.56 256 LEU D O 1
ATOM 14197 N N . PHE D 1 259 ? 57.296 49.988 50.043 1.00 27.47 257 PHE D N 1
ATOM 14198 C CA . PHE D 1 259 ? 57.274 51.370 49.563 1.00 31.72 257 PHE D CA 1
ATOM 14199 C C . PHE D 1 259 ? 57.921 52.317 50.556 1.00 24.65 257 PHE D C 1
ATOM 14200 O O . PHE D 1 259 ? 58.748 53.154 50.177 1.00 29.24 257 PHE D O 1
ATOM 14208 N N . ASN D 1 260 ? 57.540 52.222 51.831 1.00 35.03 258 ASN D N 1
ATOM 14209 C CA . ASN D 1 260 ? 58.038 53.181 52.819 1.00 34.63 258 ASN D CA 1
ATOM 14210 C C . ASN D 1 260 ? 59.513 52.970 53.089 1.00 37.80 258 ASN D C 1
ATOM 14211 O O . ASN D 1 260 ? 60.279 53.938 53.176 1.00 38.61 258 ASN D O 1
ATOM 14216 N N . ALA D 1 261 ? 59.942 51.717 53.186 1.00 32.19 259 ALA D N 1
ATOM 14217 C CA . ALA D 1 261 ? 61.371 51.468 53.290 1.00 31.61 259 ALA D CA 1
ATOM 14218 C C . ALA D 1 261 ? 62.131 52.220 52.208 1.00 30.05 259 ALA D C 1
ATOM 14219 O O . ALA D 1 261 ? 63.127 52.887 52.483 1.00 32.85 259 ALA D O 1
ATOM 14221 N N . ILE D 1 262 ? 61.676 52.133 50.965 1.00 29.73 260 ILE D N 1
ATOM 14222 C CA . ILE D 1 262 ? 62.404 52.801 49.905 1.00 29.85 260 ILE D CA 1
ATOM 14223 C C . ILE D 1 262 ? 62.232 54.300 50.040 1.00 32.46 260 ILE D C 1
ATOM 14224 O O . ILE D 1 262 ? 63.182 55.071 49.854 1.00 30.35 260 ILE D O 1
ATOM 14229 N N . GLU D 1 263 ? 61.015 54.739 50.351 1.00 33.02 261 GLU D N 1
ATOM 14230 C CA . GLU D 1 263 ? 60.751 56.174 50.429 1.00 37.35 261 GLU D CA 1
ATOM 14231 C C . GLU D 1 263 ? 61.676 56.835 51.435 1.00 38.18 261 GLU D C 1
ATOM 14232 O O . GLU D 1 263 ? 62.131 57.963 51.236 1.00 46.57 261 GLU D O 1
ATOM 14238 N N . ARG D 1 264 ? 61.965 56.153 52.521 1.00 37.07 262 ARG D N 1
ATOM 14239 C CA . ARG D 1 264 ? 62.779 56.758 53.544 1.00 36.73 262 ARG D CA 1
ATOM 14240 C C . ARG D 1 264 ? 64.259 56.400 53.416 1.00 38.16 262 ARG D C 1
ATOM 14241 O O . ARG D 1 264 ? 65.029 56.722 54.316 1.00 31.92 262 ARG D O 1
ATOM 14249 N N . GLY D 1 265 ? 64.683 55.788 52.306 1.00 40.25 263 GLY D N 1
ATOM 14250 C CA . GLY D 1 265 ? 66.098 55.542 52.051 1.00 28.52 263 GLY D CA 1
ATOM 14251 C C . GLY D 1 265 ? 66.666 54.257 52.616 1.00 27.73 263 GLY D C 1
ATOM 14252 O O . GLY D 1 265 ? 67.875 54.028 52.502 1.00 31.72 263 GLY D O 1
ATOM 14253 N N . GLU D 1 266 ? 65.832 53.403 53.206 1.00 33.94 264 GLU D N 1
ATOM 14254 C CA . GLU D 1 266 ? 66.257 52.113 53.751 1.00 32.18 264 GLU D CA 1
ATOM 14255 C C . GLU D 1 266 ? 66.104 51.020 52.681 1.00 38.27 264 GLU D C 1
ATOM 14256 O O . GLU D 1 266 ? 65.248 50.129 52.756 1.00 38.94 264 GLU D O 1
ATOM 14262 N N . TYR D 1 267 ? 66.970 51.100 51.669 1.00 32.92 265 TYR D N 1
ATOM 14263 C CA . TYR D 1 267 ? 66.825 50.265 50.476 1.00 31.09 265 TYR D CA 1
ATOM 14264 C C . TYR D 1 267 ? 67.136 48.796 50.762 1.00 26.58 265 TYR D C 1
ATOM 14265 O O . TYR D 1 267 ? 68.237 48.477 51.221 1.00 29.12 265 TYR D O 1
ATOM 14274 N N . PRO D 1 268 ? 66.219 47.870 50.469 1.00 29.23 266 PRO D N 1
ATOM 14275 C CA . PRO D 1 268 ? 66.502 46.457 50.718 1.00 32.32 266 PRO D CA 1
ATOM 14276 C C . PRO D 1 268 ? 67.479 45.920 49.703 1.00 28.63 266 PRO D C 1
ATOM 14277 O O . PRO D 1 268 ? 67.542 46.394 48.572 1.00 29.23 266 PRO D O 1
ATOM 14281 N N . SER D 1 269 ? 68.262 44.926 50.125 1.00 28.63 267 SER D N 1
ATOM 14282 C CA . SER D 1 269 ? 69.248 44.347 49.234 1.00 26.96 267 SER D CA 1
ATOM 14283 C C . SER D 1 269 ? 69.327 42.841 49.432 1.00 23.95 267 SER D C 1
ATOM 14284 O O . SER D 1 269 ? 68.857 42.289 50.428 1.00 26.26 267 SER D O 1
ATOM 14287 N N . TRP D 1 270 ? 69.898 42.176 48.434 1.00 27.33 268 TRP D N 1
ATOM 14288 C CA . TRP D 1 270 ? 70.005 40.726 48.428 1.00 26.92 268 TRP D CA 1
ATOM 14289 C C . TRP D 1 270 ? 71.381 40.378 47.905 1.00 27.34 268 TRP D C 1
ATOM 14290 O O . TRP D 1 270 ? 71.920 41.086 47.057 1.00 22.14 268 TRP D O 1
ATOM 14301 N N . THR D 1 271 ? 71.946 39.293 48.418 1.00 22.82 269 THR D N 1
ATOM 14302 C CA . THR D 1 271 ? 73.198 38.755 47.912 1.00 26.45 269 THR D CA 1
ATOM 14303 C C . THR D 1 271 ? 72.889 37.517 47.075 1.00 31.19 269 THR D C 1
ATOM 14304 O O . THR D 1 271 ? 72.051 36.689 47.462 1.00 27.51 269 THR D O 1
ATOM 14308 N N . CYS D 1 272 ? 73.566 37.401 45.931 1.00 29.78 270 CYS D N 1
ATOM 14309 C CA . CYS D 1 272 ? 73.224 36.448 44.877 1.00 27.28 270 CYS D CA 1
ATOM 14310 C C . CYS D 1 272 ? 74.280 35.373 44.788 1.00 29.56 270 CYS D C 1
ATOM 14311 O O . CYS D 1 272 ? 75.461 35.685 44.619 1.00 33.86 270 CYS D O 1
ATOM 14314 N N . TYR D 1 273 ? 73.844 34.114 44.868 1.00 29.13 271 TYR D N 1
ATOM 14315 C CA . TYR D 1 273 ? 74.722 32.953 44.809 1.00 29.58 271 TYR D CA 1
ATOM 14316 C C . TYR D 1 273 ? 74.230 31.932 43.787 1.00 29.67 271 TYR D C 1
ATOM 14317 O O . TYR D 1 273 ? 73.051 31.893 43.427 1.00 24.59 271 TYR D O 1
ATOM 14326 N N . ILE D 1 274 ? 75.141 31.038 43.397 1.00 27.62 272 ILE D N 1
ATOM 14327 C CA . ILE D 1 274 ? 74.798 29.881 42.582 1.00 26.38 272 ILE D CA 1
ATOM 14328 C C . ILE D 1 274 ? 75.385 28.635 43.218 1.00 29.58 272 ILE D C 1
ATOM 14329 O O . ILE D 1 274 ? 76.395 28.688 43.929 1.00 27.11 272 ILE D O 1
ATOM 14334 N N . GLN D 1 275 ? 74.699 27.522 42.993 1.00 27.73 273 GLN D N 1
ATOM 14335 C CA . GLN D 1 275 ? 75.231 26.173 43.076 1.00 19.13 273 GLN D CA 1
ATOM 14336 C C . GLN D 1 275 ? 75.438 25.684 41.648 1.00 24.32 273 GLN D C 1
ATOM 14337 O O . GLN D 1 275 ? 74.702 26.077 40.740 1.00 32.73 273 GLN D O 1
ATOM 14343 N N . THR D 1 276 ? 76.435 24.827 41.443 1.00 27.03 274 THR D N 1
ATOM 14344 C CA . THR D 1 276 ? 76.709 24.288 40.117 1.00 26.63 274 THR D CA 1
ATOM 14345 C C . THR D 1 276 ? 77.107 22.823 40.191 1.00 24.04 274 THR D C 1
ATOM 14346 O O . THR D 1 276 ? 77.760 22.385 41.141 1.00 31.60 274 THR D O 1
ATOM 14350 N N . MET D 1 277 ? 76.730 22.067 39.157 1.00 28.30 275 MET D N 1
ATOM 14351 C CA . MET D 1 277 ? 77.200 20.702 39.050 1.00 30.91 275 MET D CA 1
ATOM 14352 C C . MET D 1 277 ? 77.274 20.309 37.585 1.00 32.94 275 MET D C 1
ATOM 14353 O O . MET D 1 277 ? 76.533 20.822 36.746 1.00 31.83 275 MET D O 1
ATOM 14358 N N . THR D 1 278 ? 78.203 19.419 37.291 1.00 31.23 276 THR D N 1
ATOM 14359 C CA . THR D 1 278 ? 78.389 18.914 35.919 1.00 29.24 276 THR D CA 1
ATOM 14360 C C . THR D 1 278 ? 77.397 17.793 35.655 1.00 29.26 276 THR D C 1
ATOM 14361 O O . THR D 1 278 ? 76.791 17.319 36.589 1.00 35.66 276 THR D O 1
ATOM 14365 N N . GLN D 1 279 ? 77.315 17.356 34.411 1.00 27.54 277 GLN D N 1
ATOM 14366 C CA . GLN D 1 279 ? 76.432 16.231 34.032 1.00 36.52 277 GLN D CA 1
ATOM 14367 C C . GLN D 1 279 ? 76.911 14.961 34.736 1.00 38.35 277 GLN D C 1
ATOM 14368 O O . GLN D 1 279 ? 76.075 14.170 35.131 1.00 28.37 277 GLN D O 1
ATOM 14374 N N . GLU D 1 280 ? 78.230 14.792 34.826 1.00 40.96 278 GLU D N 1
ATOM 14375 C CA . GLU D 1 280 ? 78.869 13.656 35.519 1.00 37.67 278 GLU D CA 1
ATOM 14376 C C . GLU D 1 280 ? 78.394 13.639 36.977 1.00 32.09 278 GLU D C 1
ATOM 14377 O O . GLU D 1 280 ? 77.989 12.595 37.445 1.00 34.84 278 GLU D O 1
ATOM 14383 N N . GLN D 1 281 ? 78.413 14.775 37.657 1.00 28.70 279 GLN D N 1
ATOM 14384 C CA . GLN D 1 281 ? 77.968 14.798 39.069 1.00 31.03 279 GLN D CA 1
ATOM 14385 C C . GLN D 1 281 ? 76.471 14.512 39.171 1.00 35.08 279 GLN D C 1
ATOM 14386 O O . GLN D 1 281 ? 76.096 13.802 40.071 1.00 33.71 279 GLN D O 1
ATOM 14392 N N . ALA D 1 282 ? 75.669 15.063 38.269 1.00 31.88 280 ALA D N 1
ATOM 14393 C CA . ALA D 1 282 ? 74.224 14.854 38.302 1.00 27.15 280 ALA D CA 1
ATOM 14394 C C . ALA D 1 282 ? 73.878 13.376 38.224 1.00 35.23 280 ALA D C 1
ATOM 14395 O O . ALA D 1 282 ? 72.941 12.912 38.886 1.00 30.15 280 ALA D O 1
ATOM 14397 N N . ALA D 1 283 ? 74.615 12.622 37.412 1.00 33.64 281 ALA D N 1
ATOM 14398 C CA . ALA D 1 283 ? 74.346 11.197 37.286 1.00 39.07 281 ALA D CA 1
ATOM 14399 C C . ALA D 1 283 ? 74.639 10.412 38.565 1.00 37.08 281 ALA D C 1
ATOM 14400 O O . ALA D 1 283 ? 74.201 9.263 38.679 1.00 37.13 281 ALA D O 1
ATOM 14402 N N . LYS D 1 284 ? 75.334 10.995 39.537 1.00 34.33 282 LYS D N 1
ATOM 14403 C CA . LYS D 1 284 ? 75.609 10.297 40.790 1.00 33.56 282 LYS D CA 1
ATOM 14404 C C . LYS D 1 284 ? 74.580 10.566 41.887 1.00 33.52 282 LYS D C 1
ATOM 14405 O O . LYS D 1 284 ? 74.647 9.925 42.941 1.00 41.61 282 LYS D O 1
ATOM 14411 N N . GLN D 1 285 ? 73.646 11.500 41.682 1.00 28.62 283 GLN D N 1
ATOM 14412 C CA . GLN D 1 285 ? 72.813 11.983 42.772 1.00 30.98 283 GLN D CA 1
ATOM 14413 C C . GLN D 1 285 ? 71.556 11.132 42.936 1.00 34.84 283 GLN D C 1
ATOM 14414 O O . GLN D 1 285 ? 71.067 10.532 41.969 1.00 31.29 283 GLN D O 1
ATOM 14420 N N . PRO D 1 286 ? 70.999 11.082 44.152 1.00 31.81 284 PRO D N 1
ATOM 14421 C CA . PRO D 1 286 ? 69.756 10.323 44.359 1.00 26.87 284 PRO D CA 1
ATOM 14422 C C . PRO D 1 286 ? 68.517 11.024 43.808 1.00 38.53 284 PRO D C 1
ATOM 14423 O O . PRO D 1 286 ? 67.415 10.447 43.832 1.00 36.97 284 PRO D O 1
ATOM 14427 N N . PHE D 1 287 ? 68.664 12.251 43.321 1.00 41.27 285 PHE D N 1
ATOM 14428 C CA . PHE D 1 287 ? 67.566 13.016 42.758 1.00 31.87 285 PHE D CA 1
ATOM 14429 C C . PHE D 1 287 ? 67.945 13.450 41.356 1.00 35.77 285 PHE D C 1
ATOM 14430 O O . PHE D 1 287 ? 69.125 13.488 40.985 1.00 29.01 285 PHE D O 1
ATOM 14438 N N . SER D 1 288 ? 66.926 13.760 40.573 1.00 34.65 286 SER D N 1
ATOM 14439 C CA . SER D 1 288 ? 67.138 14.324 39.254 1.00 27.91 286 SER D CA 1
ATOM 14440 C C . SER D 1 288 ? 67.298 15.831 39.381 1.00 27.83 286 SER D C 1
ATOM 14441 O O . SER D 1 288 ? 66.588 16.481 40.151 1.00 24.15 286 SER D O 1
ATOM 14444 N N . VAL D 1 289 ? 68.249 16.389 38.631 1.00 22.96 287 VAL D N 1
ATOM 14445 C CA . VAL D 1 289 ? 68.363 17.834 38.581 1.00 25.90 287 VAL D CA 1
ATOM 14446 C C . VAL D 1 289 ? 67.161 18.443 37.904 1.00 26.28 287 VAL D C 1
ATOM 14447 O O . VAL D 1 289 ? 67.009 19.662 37.912 1.00 25.23 287 VAL D O 1
ATOM 14451 N N . PHE D 1 290 ? 66.348 17.615 37.259 1.00 27.63 288 PHE D N 1
ATOM 14452 C CA . PHE D 1 290 ? 65.152 18.054 36.574 1.00 23.10 288 PHE D CA 1
ATOM 14453 C C . PHE D 1 290 ? 63.932 18.035 37.476 1.00 23.65 288 PHE D C 1
ATOM 14454 O O . PHE D 1 290 ? 62.830 18.356 37.017 1.00 21.30 288 PHE D O 1
ATOM 14462 N N . ASP D 1 291 ? 64.113 17.709 38.759 1.00 24.31 289 ASP D N 1
ATOM 14463 C CA . ASP D 1 291 ? 63.008 17.510 39.696 1.00 26.61 289 ASP D CA 1
ATOM 14464 C C . ASP D 1 291 ? 62.876 18.767 40.550 1.00 30.88 289 ASP D C 1
ATOM 14465 O O . ASP D 1 291 ? 63.760 19.075 41.370 1.00 30.46 289 ASP D O 1
ATOM 14470 N N . LEU D 1 292 ? 61.764 19.484 40.352 1.00 24.55 290 LEU D N 1
ATOM 14471 C CA . LEU D 1 292 ? 61.470 20.732 41.044 1.00 20.07 290 LEU D CA 1
ATOM 14472 C C . LEU D 1 292 ? 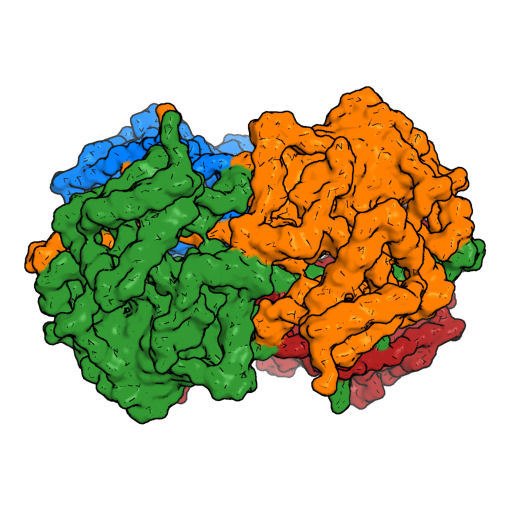61.053 20.535 42.495 1.00 25.77 290 LEU D C 1
ATOM 14473 O O . LEU D 1 292 ? 60.947 21.527 43.219 1.00 25.02 290 LEU D O 1
ATOM 14478 N N . THR D 1 293 ? 60.775 19.301 42.930 1.00 25.11 291 THR D N 1
ATOM 14479 C CA . THR D 1 293 ? 60.444 19.029 44.326 1.00 30.43 291 THR D CA 1
ATOM 14480 C C . THR D 1 293 ? 61.687 18.722 45.160 1.00 23.96 291 THR D C 1
ATOM 14481 O O . THR D 1 293 ? 61.557 18.320 46.317 1.00 23.19 291 THR D O 1
ATOM 14485 N N . LYS D 1 294 ? 62.876 18.966 44.610 1.00 25.19 292 LYS D N 1
ATOM 14486 C CA . LYS D 1 294 ? 64.145 18.639 45.239 1.00 28.23 292 LYS D CA 1
ATOM 14487 C C . LYS D 1 294 ? 65.017 19.872 45.335 1.00 26.22 292 LYS D C 1
ATOM 14488 O O . LYS D 1 294 ? 64.898 20.786 44.515 1.00 25.15 292 LYS D O 1
ATOM 14494 N N . VAL D 1 295 ? 65.906 19.879 46.326 1.00 25.70 293 VAL D N 1
ATOM 14495 C CA . VAL D 1 295 ? 67.005 20.834 46.372 1.00 25.82 293 VAL D CA 1
ATOM 14496 C C . VAL D 1 295 ? 68.326 20.088 46.191 1.00 30.15 293 VAL D C 1
ATOM 14497 O O . VAL D 1 295 ? 68.386 18.850 46.162 1.00 28.62 293 VAL D O 1
ATOM 14501 N N . TRP D 1 296 ? 69.396 20.870 46.040 1.00 31.60 294 TRP D N 1
ATOM 14502 C CA . TRP D 1 296 ? 70.744 20.347 46.072 1.00 29.15 294 TRP D CA 1
ATOM 14503 C C . TRP D 1 296 ? 71.292 20.565 47.477 1.00 27.81 294 TRP D C 1
ATOM 14504 O O . TRP D 1 296 ? 71.347 21.722 47.925 1.00 28.75 294 TRP D O 1
ATOM 14515 N N . PRO D 1 297 ? 71.677 19.516 48.215 1.00 26.66 295 PRO D N 1
ATOM 14516 C CA . PRO D 1 297 ? 72.195 19.715 49.579 1.00 25.75 295 PRO D CA 1
ATOM 14517 C C . PRO D 1 297 ? 73.408 20.619 49.607 1.00 29.72 295 PRO D C 1
ATOM 14518 O O . PRO D 1 297 ? 74.330 20.460 48.806 1.00 30.80 295 PRO D O 1
ATOM 14522 N N . HIS D 1 298 ? 73.414 21.551 50.573 1.00 29.29 296 HIS D N 1
ATOM 14523 C CA . HIS D 1 298 ? 74.471 22.578 50.629 1.00 36.83 296 HIS D CA 1
ATOM 14524 C C . HIS D 1 298 ? 75.867 21.981 50.818 1.00 39.77 296 HIS D C 1
ATOM 14525 O O . HIS D 1 298 ? 76.852 22.522 50.288 1.00 32.64 296 HIS D O 1
ATOM 14532 N N . LYS D 1 299 ? 75.970 20.892 51.593 1.00 32.08 297 LYS D N 1
ATOM 14533 C CA . LYS D 1 299 ? 77.263 20.278 51.883 1.00 36.57 297 LYS D CA 1
ATOM 14534 C C . LYS D 1 299 ? 77.931 19.760 50.618 1.00 32.31 297 LYS D C 1
ATOM 14535 O O . LYS D 1 299 ? 79.146 19.896 50.449 1.00 41.23 297 LYS D O 1
ATOM 14541 N N . ASP D 1 300 ? 77.157 19.159 49.727 1.00 33.19 298 ASP D N 1
ATOM 14542 C CA . ASP D 1 300 ? 77.698 18.668 48.465 1.00 38.60 298 ASP D CA 1
ATOM 14543 C C . ASP D 1 300 ? 77.823 19.750 47.397 1.00 30.40 298 ASP D C 1
ATOM 14544 O O . ASP D 1 300 ? 78.664 19.620 46.508 1.00 30.83 298 ASP D O 1
ATOM 14549 N N . PHE D 1 301 ? 77.030 20.819 47.475 1.00 34.15 299 PHE D N 1
ATOM 14550 C CA . PHE D 1 301 ? 76.971 21.848 46.433 1.00 37.16 299 PHE D CA 1
ATOM 14551 C C . PHE D 1 301 ? 76.900 23.190 47.128 1.00 34.67 299 PHE D C 1
ATOM 14552 O O . PHE D 1 301 ? 75.819 23.739 47.354 1.00 33.78 299 PHE D O 1
ATOM 14560 N N . PRO D 1 302 ? 78.042 23.727 47.531 1.00 34.60 300 PRO D N 1
ATOM 14561 C CA . PRO D 1 302 ? 78.030 24.977 48.287 1.00 35.86 300 PRO D CA 1
ATOM 14562 C C . PRO D 1 302 ? 77.736 26.171 47.413 1.00 38.00 300 PRO D C 1
ATOM 14563 O O . PRO D 1 302 ? 78.029 26.181 46.207 1.00 32.98 300 PRO D O 1
ATOM 14567 N N . LEU D 1 303 ? 77.170 27.187 48.070 1.00 29.13 301 LEU D N 1
ATOM 14568 C CA . LEU D 1 303 ? 76.823 28.442 47.431 1.00 29.09 301 LEU D CA 1
ATOM 14569 C C . LEU D 1 303 ? 78.074 29.216 47.054 1.00 27.78 301 LEU D C 1
ATOM 14570 O O . LEU D 1 303 ? 79.025 29.299 47.827 1.00 30.78 301 LEU D O 1
ATOM 14575 N N . ARG D 1 304 ? 78.058 29.792 45.856 1.00 28.27 302 ARG D N 1
ATOM 14576 C CA . ARG D 1 304 ? 79.149 30.600 45.337 1.00 24.71 302 ARG D CA 1
ATOM 14577 C C . ARG D 1 304 ? 78.615 31.982 44.998 1.00 30.38 302 ARG D C 1
ATOM 14578 O O . ARG D 1 304 ? 77.729 32.113 44.149 1.00 35.71 302 ARG D O 1
ATOM 14586 N N . ARG D 1 305 ? 79.160 33.010 45.644 1.00 31.53 303 ARG D N 1
ATOM 14587 C CA . ARG D 1 305 ? 78.627 34.353 45.493 1.00 30.11 303 ARG D CA 1
ATOM 14588 C C . ARG D 1 305 ? 79.078 34.954 44.169 1.00 32.40 303 ARG D C 1
ATOM 14589 O O . ARG D 1 305 ? 80.206 34.721 43.724 1.00 32.17 303 ARG D O 1
ATOM 14597 N N . PHE D 1 306 ? 78.202 35.748 43.546 1.00 28.77 304 PHE D N 1
ATOM 14598 C CA . PHE D 1 306 ? 78.585 36.436 42.320 1.00 29.47 304 PHE D CA 1
ATOM 14599 C C . PHE D 1 306 ? 78.079 37.862 42.191 1.00 29.33 304 PHE D C 1
ATOM 14600 O O . PHE D 1 306 ? 78.681 38.634 41.438 1.00 29.01 304 PHE D O 1
ATOM 14608 N N . GLY D 1 307 ? 77.055 38.277 42.906 1.00 29.70 305 GLY D N 1
ATOM 14609 C CA . GLY D 1 307 ? 76.659 39.663 42.829 1.00 28.67 305 GLY D CA 1
ATOM 14610 C C . GLY D 1 307 ? 75.679 40.002 43.919 1.00 27.30 305 GLY D C 1
ATOM 14611 O O . GLY D 1 307 ? 75.521 39.262 44.890 1.00 31.40 305 GLY D O 1
ATOM 14612 N N . LYS D 1 308 ? 75.014 41.132 43.735 1.00 28.08 306 LYS D N 1
ATOM 14613 C CA . LYS D 1 308 ? 74.064 41.635 44.711 1.00 26.20 306 LYS D CA 1
ATOM 14614 C C . LYS D 1 308 ? 73.135 42.594 43.996 1.00 24.83 306 LYS D C 1
ATOM 14615 O O . LYS D 1 308 ? 73.476 43.125 42.941 1.00 24.87 306 LYS D O 1
ATOM 14621 N N . PHE D 1 309 ? 71.951 42.808 44.568 1.00 25.60 307 PHE D N 1
ATOM 14622 C CA . PHE D 1 309 ? 71.108 43.860 44.032 1.00 24.17 307 PHE D CA 1
ATOM 14623 C C . PHE D 1 309 ? 70.321 44.541 45.132 1.00 24.11 307 PHE D C 1
ATOM 14624 O O . PHE D 1 309 ? 70.112 44.005 46.224 1.00 22.73 307 PHE D O 1
ATOM 14632 N N . THR D 1 310 ? 69.894 45.753 44.801 1.00 27.60 308 THR D N 1
ATOM 14633 C CA . THR D 1 310 ? 69.245 46.679 45.711 1.00 26.47 308 THR D CA 1
ATOM 14634 C C . THR D 1 310 ? 68.020 47.242 45.010 1.00 26.36 308 THR D C 1
ATOM 14635 O O . THR D 1 310 ? 68.108 47.622 43.839 1.00 29.51 308 THR D O 1
ATOM 14639 N N . LEU D 1 311 ? 66.889 47.301 45.707 1.00 20.72 309 LEU D N 1
ATOM 14640 C CA . LEU D 1 311 ? 65.714 48.023 45.222 1.00 25.74 309 LEU D CA 1
ATOM 14641 C C . LEU D 1 311 ? 65.707 49.393 45.873 1.00 22.16 309 LEU D C 1
ATOM 14642 O O . LEU D 1 311 ? 65.572 49.498 47.096 1.00 26.04 309 LEU D O 1
ATOM 14647 N N . ASN D 1 312 ? 65.832 50.435 45.053 1.00 31.27 310 ASN D N 1
ATOM 14648 C CA . ASN D 1 312 ? 66.077 51.784 45.545 1.00 30.00 310 ASN D CA 1
ATOM 14649 C C . ASN D 1 312 ? 65.188 52.835 44.890 1.00 30.63 310 ASN D C 1
ATOM 14650 O O . ASN D 1 312 ? 65.439 54.031 45.076 1.00 30.33 310 ASN D O 1
ATOM 14655 N N . GLU D 1 313 ? 64.149 52.431 44.152 1.00 30.64 311 GLU D N 1
ATOM 14656 C CA . GLU D 1 313 ? 63.286 53.376 43.446 1.00 32.56 311 GLU D CA 1
ATOM 14657 C C . GLU D 1 313 ? 61.869 52.831 43.368 1.00 29.94 311 GLU D C 1
ATOM 14658 O O . GLU D 1 313 ? 61.631 51.804 42.730 1.00 30.54 311 GLU D O 1
ATOM 14664 N N . ASN D 1 314 ? 60.945 53.553 43.920 1.00 25.18 312 ASN D N 1
ATOM 14665 C CA . ASN D 1 314 ? 59.568 53.148 43.829 1.00 30.68 312 ASN D CA 1
ATOM 14666 C C . ASN D 1 314 ? 58.995 53.482 42.451 1.00 34.96 312 ASN D C 1
ATOM 14667 O O . ASN D 1 314 ? 59.425 54.445 41.798 1.00 27.07 312 ASN D O 1
ATOM 14672 N N . PRO D 1 315 ? 57.988 52.728 42.011 1.00 29.90 313 PRO D N 1
ATOM 14673 C CA . PRO D 1 315 ? 57.264 53.121 40.803 1.00 36.25 313 PRO D CA 1
ATOM 14674 C C . PRO D 1 315 ? 56.577 54.461 40.995 1.00 29.91 313 PRO D C 1
ATOM 14675 O O . PRO D 1 315 ? 56.116 54.799 42.091 1.00 32.66 313 PRO D O 1
ATOM 14679 N N . LYS D 1 316 ? 56.454 55.180 39.886 1.00 23.28 314 LYS D N 1
ATOM 14680 C CA . LYS D 1 316 ? 55.699 56.421 39.828 1.00 37.12 314 LYS D CA 1
ATOM 14681 C C . LYS D 1 316 ? 54.200 56.173 39.615 1.00 33.19 314 LYS D C 1
ATOM 14682 O O . LYS D 1 316 ? 53.367 56.928 40.132 1.00 30.98 314 LYS D O 1
ATOM 14688 N N . ASN D 1 317 ? 53.834 55.157 38.829 1.00 30.34 315 ASN D N 1
ATOM 14689 C CA . ASN D 1 317 ? 52.435 54.781 38.644 1.00 25.87 315 ASN D CA 1
ATOM 14690 C C . ASN D 1 317 ? 52.329 53.258 38.721 1.00 26.77 315 ASN D C 1
ATOM 14691 O O . ASN D 1 317 ? 52.936 52.539 37.918 1.00 33.75 315 ASN D O 1
ATOM 14696 N N . TYR D 1 318 ? 51.561 52.772 39.698 1.00 25.39 316 TYR D N 1
ATOM 14697 C CA . TYR D 1 318 ? 51.485 51.339 39.971 1.00 25.64 316 TYR D CA 1
ATOM 14698 C C . TYR D 1 318 ? 50.931 50.565 38.778 1.00 26.51 316 TYR D C 1
ATOM 14699 O O . TYR D 1 318 ? 51.471 49.519 38.399 1.00 21.39 316 TYR D O 1
ATOM 14708 N N . PHE D 1 319 ? 49.835 51.039 38.188 1.00 23.44 317 PHE D N 1
ATOM 14709 C CA . PHE D 1 319 ? 49.250 50.296 37.081 1.00 23.79 317 PHE D CA 1
ATOM 14710 C C . PHE D 1 319 ? 50.234 50.188 35.914 1.00 25.30 317 PHE D C 1
ATOM 14711 O O . PHE D 1 319 ? 50.423 49.117 35.324 1.00 24.95 317 PHE D O 1
ATOM 14719 N N . ALA D 1 320 ? 50.890 51.282 35.580 1.00 20.60 318 ALA D N 1
ATOM 14720 C CA . ALA D 1 320 ? 51.626 51.305 34.339 1.00 23.05 318 ALA D CA 1
ATOM 14721 C C . ALA D 1 320 ? 52.906 50.511 34.446 1.00 21.50 318 ALA D C 1
ATOM 14722 O O . ALA D 1 320 ? 53.341 49.922 33.451 1.00 25.89 318 ALA D O 1
ATOM 14724 N N . GLU D 1 321 ? 53.512 50.479 35.633 1.00 25.58 319 GLU D N 1
ATOM 14725 C CA . GLU D 1 321 ? 54.794 49.815 35.834 1.00 25.91 319 GLU D CA 1
ATOM 14726 C C . GLU D 1 321 ? 54.689 48.469 36.563 1.00 30.09 319 GLU D C 1
ATOM 14727 O O . GLU D 1 321 ? 55.437 47.546 36.243 1.00 29.97 319 GLU D O 1
ATOM 14733 N N . VAL D 1 322 ? 53.797 48.310 37.533 1.00 26.13 320 VAL D N 1
ATOM 14734 C CA . VAL D 1 322 ? 53.687 47.056 38.255 1.00 19.99 320 VAL D CA 1
ATOM 14735 C C . VAL D 1 322 ? 52.606 46.155 37.653 1.00 21.77 320 VAL D C 1
ATOM 14736 O O . VAL D 1 322 ? 52.874 45.012 37.304 1.00 14.66 320 VAL D O 1
ATOM 14740 N N . GLU D 1 323 ? 51.364 46.643 37.540 1.00 24.81 321 GLU D N 1
ATOM 14741 C CA . GLU D 1 323 ? 50.306 45.788 37.007 1.00 22.99 321 GLU D CA 1
ATOM 14742 C C . GLU D 1 323 ? 50.634 45.305 35.586 1.00 22.56 321 GLU D C 1
ATOM 14743 O O . GLU D 1 323 ? 50.394 44.143 35.260 1.00 23.67 321 GLU D O 1
ATOM 14749 N N . GLN D 1 324 ? 51.219 46.170 34.745 1.00 21.27 322 GLN D N 1
ATOM 14750 C CA . GLN D 1 324 ? 51.567 45.834 33.375 1.00 22.06 322 GLN D CA 1
ATOM 14751 C C . GLN D 1 324 ? 52.948 45.189 33.216 1.00 25.86 322 GLN D C 1
ATOM 14752 O O . GLN D 1 324 ? 53.322 44.827 32.089 1.00 23.95 322 GLN D O 1
ATOM 14758 N N . ALA D 1 325 ? 53.728 45.041 34.286 1.00 18.35 323 ALA D N 1
ATOM 14759 C CA . ALA D 1 325 ? 54.975 44.304 34.172 1.00 23.83 323 ALA D CA 1
ATOM 14760 C C . ALA D 1 325 ? 54.703 42.883 33.684 1.00 23.94 323 ALA D C 1
ATOM 14761 O O . ALA D 1 325 ? 53.740 42.232 34.102 1.00 23.47 323 ALA D O 1
ATOM 14763 N N . ALA D 1 326 ? 55.531 42.414 32.755 1.00 22.63 324 ALA D N 1
ATOM 14764 C CA . ALA D 1 326 ? 55.398 41.069 32.225 1.00 21.52 324 ALA D CA 1
ATOM 14765 C C . ALA D 1 326 ? 56.737 40.377 32.309 1.00 23.47 324 ALA D C 1
ATOM 14766 O O . ALA D 1 326 ? 57.720 40.867 31.747 1.00 24.45 324 ALA D O 1
ATOM 14768 N N . PHE D 1 327 ? 56.768 39.234 32.990 1.00 22.83 325 PHE D N 1
ATOM 14769 C CA . PHE D 1 327 ? 57.971 38.425 33.078 1.00 21.30 325 PHE D CA 1
ATOM 14770 C C . PHE D 1 327 ? 57.732 37.045 32.475 1.00 26.78 325 PHE D C 1
ATOM 14771 O O . PHE D 1 327 ? 56.632 36.490 32.576 1.00 20.14 325 PHE D O 1
ATOM 14779 N N . SER D 1 328 ? 58.796 36.458 31.917 1.00 18.75 326 SER D N 1
ATOM 14780 C CA . SER D 1 328 ? 58.721 35.108 31.412 1.00 19.47 326 SER D CA 1
ATOM 14781 C C . SER D 1 328 ? 60.059 34.391 31.509 1.00 23.89 326 SER D C 1
ATOM 14782 O O . SER D 1 328 ? 61.084 34.977 31.149 1.00 22.19 326 SER D O 1
ATOM 14785 N N . PRO D 1 329 ? 60.085 33.132 31.954 1.00 24.05 327 PRO D N 1
ATOM 14786 C CA . PRO D 1 329 ? 61.357 32.407 31.979 1.00 19.36 327 PRO D CA 1
ATOM 14787 C C . PRO D 1 329 ? 61.998 32.271 30.621 1.00 22.16 327 PRO D C 1
ATOM 14788 O O . PRO D 1 329 ? 63.226 32.125 30.552 1.00 24.54 327 PRO D O 1
ATOM 14792 N N . SER D 1 330 ? 61.223 32.329 29.530 1.00 23.91 328 SER D N 1
ATOM 14793 C CA . SER D 1 330 ? 61.822 32.209 28.208 1.00 29.60 328 SER D CA 1
ATOM 14794 C C . SER D 1 330 ? 62.424 33.512 27.681 1.00 24.45 328 SER D C 1
ATOM 14795 O O . SER D 1 330 ? 63.025 33.491 26.603 1.00 29.53 328 SER D O 1
ATOM 14798 N N . HIS D 1 331 ? 62.265 34.633 28.384 1.00 24.80 329 HIS D N 1
ATOM 14799 C CA . HIS D 1 331 ? 63.056 35.835 28.128 1.00 23.74 329 HIS D CA 1
ATOM 14800 C C . HIS D 1 331 ? 64.418 35.628 28.767 1.00 24.46 329 HIS D C 1
ATOM 14801 O O . HIS D 1 331 ? 64.587 35.804 29.977 1.00 20.03 329 HIS D O 1
ATOM 14808 N N . THR D 1 332 ? 65.405 35.265 27.957 1.00 27.36 330 THR D N 1
ATOM 14809 C CA . THR D 1 332 ? 66.735 35.011 28.480 1.00 28.61 330 THR D CA 1
ATOM 14810 C C . THR D 1 332 ? 67.750 35.588 27.515 1.00 25.50 330 THR D C 1
ATOM 14811 O O . THR D 1 332 ? 67.417 36.268 26.539 1.00 25.84 330 THR D O 1
ATOM 14815 N N . ILE D 1 333 ? 69.000 35.284 27.804 1.00 31.47 331 ILE D N 1
ATOM 14816 C CA . ILE D 1 333 ? 70.124 35.712 26.985 1.00 30.86 331 ILE D CA 1
ATOM 14817 C C . ILE D 1 333 ? 70.863 34.454 26.556 1.00 27.35 331 ILE D C 1
ATOM 14818 O O . ILE D 1 333 ? 70.705 33.388 27.166 1.00 35.34 331 ILE D O 1
ATOM 14823 N N . PRO D 1 334 ? 71.684 34.537 25.516 1.00 30.11 332 PRO D N 1
ATOM 14824 C CA . PRO D 1 334 ? 72.193 33.301 24.899 1.00 34.74 332 PRO D CA 1
ATOM 14825 C C . PRO D 1 334 ? 72.970 32.381 25.825 1.00 36.85 332 PRO D C 1
ATOM 14826 O O . PRO D 1 334 ? 72.963 31.162 25.614 1.00 37.76 332 PRO D O 1
ATOM 14830 N N . SER D 1 335 ? 73.648 32.897 26.832 1.00 32.04 333 SER D N 1
ATOM 14831 C CA . SER D 1 335 ? 74.448 32.021 27.674 1.00 29.20 333 SER D CA 1
ATOM 14832 C C . SER D 1 335 ? 73.649 31.399 28.815 1.00 27.58 333 SER D C 1
ATOM 14833 O O . SER D 1 335 ? 74.209 30.634 29.594 1.00 32.89 333 SER D O 1
ATOM 14836 N N . MET D 1 336 ? 72.368 31.702 28.954 1.00 29.19 334 MET D N 1
ATOM 14837 C CA . MET D 1 336 ? 71.562 31.126 30.025 1.00 28.15 334 MET D CA 1
ATOM 14838 C C . MET D 1 336 ? 70.382 30.398 29.401 1.00 29.12 334 MET D C 1
ATOM 14839 O O . MET D 1 336 ? 69.481 31.028 28.851 1.00 32.08 334 MET D O 1
ATOM 14844 N N . GLN D 1 337 ? 70.387 29.084 29.492 1.00 27.06 335 GLN D N 1
ATOM 14845 C CA . GLN D 1 337 ? 69.390 28.256 28.853 1.00 25.49 335 GLN D CA 1
ATOM 14846 C C . GLN D 1 337 ? 68.596 27.492 29.891 1.00 25.55 335 GLN D C 1
ATOM 14847 O O . GLN D 1 337 ? 69.057 27.309 31.020 1.00 25.74 335 GLN D O 1
ATOM 14853 N N . PRO D 1 338 ? 67.389 27.045 29.552 1.00 33.22 336 PRO D N 1
ATOM 14854 C CA . PRO D 1 338 ? 66.625 26.203 30.475 1.00 30.76 336 PRO D CA 1
ATOM 14855 C C . PRO D 1 338 ? 67.058 24.742 30.429 1.00 36.66 336 PRO D C 1
ATOM 14856 O O . PRO D 1 338 ? 67.514 24.229 29.404 1.00 28.00 336 PRO D O 1
ATOM 14860 N N . SER D 1 339 ? 66.893 24.070 31.570 1.00 30.59 337 SER D N 1
ATOM 14861 C CA . SER D 1 339 ? 67.058 22.631 31.659 1.00 23.62 337 SER D CA 1
ATOM 14862 C C . SER D 1 339 ? 65.778 21.944 31.184 1.00 24.22 337 SER D C 1
ATOM 14863 O O . SER D 1 339 ? 64.776 22.596 30.875 1.00 28.52 337 SER D O 1
ATOM 14866 N N . ALA D 1 340 ? 65.787 20.614 31.155 1.00 25.30 338 ALA D N 1
ATOM 14867 C CA . ALA D 1 340 ? 64.608 19.844 30.770 1.00 25.29 338 ALA D CA 1
ATOM 14868 C C . ALA D 1 340 ? 63.630 19.604 31.927 1.00 23.62 338 ALA D C 1
ATOM 14869 O O . ALA D 1 340 ? 62.717 18.786 31.791 1.00 30.90 338 ALA D O 1
ATOM 14871 N N . ASP D 1 341 ? 63.803 20.274 33.060 1.00 22.67 339 ASP D N 1
ATOM 14872 C CA . ASP D 1 341 ? 62.759 20.340 34.074 1.00 25.73 339 ASP D CA 1
ATOM 14873 C C . ASP D 1 341 ? 61.420 20.462 33.353 1.00 24.23 339 ASP D C 1
ATOM 14874 O O . ASP D 1 341 ? 61.165 21.466 32.675 1.00 24.94 339 ASP D O 1
ATOM 14879 N N . PRO D 1 342 ? 60.558 19.462 33.450 1.00 22.11 340 PRO D N 1
ATOM 14880 C CA . PRO D 1 342 ? 59.260 19.536 32.748 1.00 29.83 340 PRO D CA 1
ATOM 14881 C C . PRO D 1 342 ? 58.410 20.739 33.113 1.00 25.69 340 PRO D C 1
ATOM 14882 O O . PRO D 1 342 ? 57.650 21.230 32.268 1.00 25.42 340 PRO D O 1
ATOM 14886 N N . VAL D 1 343 ? 58.427 21.154 34.379 1.00 25.51 341 VAL D N 1
ATOM 14887 C CA . VAL D 1 343 ? 57.664 22.335 34.790 1.00 24.05 341 VAL D CA 1
ATOM 14888 C C . VAL D 1 343 ? 58.223 23.576 34.128 1.00 23.11 341 VAL D C 1
ATOM 14889 O O . VAL D 1 343 ? 57.474 24.403 33.599 1.00 23.70 341 VAL D O 1
ATOM 14893 N N . LEU D 1 344 ? 59.537 23.750 34.197 1.00 24.34 342 LEU D N 1
ATOM 14894 C CA . LEU D 1 344 ? 60.162 24.905 33.571 1.00 22.91 342 LEU D CA 1
ATOM 14895 C C . LEU D 1 344 ? 59.845 24.955 32.081 1.00 24.50 342 LEU D C 1
ATOM 14896 O O . LEU D 1 344 ? 59.563 26.025 31.526 1.00 22.72 342 LEU D O 1
ATOM 14901 N N . GLN D 1 345 ? 59.907 23.805 31.413 1.00 20.22 343 GLN D N 1
ATOM 14902 C CA . GLN D 1 345 ? 59.677 23.783 29.980 1.00 21.06 343 GLN D CA 1
ATOM 14903 C C . GLN D 1 345 ? 58.319 24.360 29.642 1.00 21.17 343 GLN D C 1
ATOM 14904 O O . GLN D 1 345 ? 58.188 25.155 28.717 1.00 25.50 343 GLN D O 1
ATOM 14910 N N . SER D 1 346 ? 57.287 23.944 30.369 1.00 21.02 344 SER D N 1
ATOM 14911 C CA . SER D 1 346 ? 55.946 24.421 30.066 1.00 20.48 344 SER D CA 1
ATOM 14912 C C . SER D 1 346 ? 55.814 25.899 30.382 1.00 20.00 344 SER D C 1
ATOM 14913 O O . SER D 1 346 ? 55.040 26.614 29.730 1.00 26.69 344 SER D O 1
ATOM 14916 N N . ARG D 1 347 ? 56.579 26.385 31.352 1.00 21.83 345 ARG D N 1
ATOM 14917 C CA . ARG D 1 347 ? 56.555 27.815 31.655 1.00 22.80 345 ARG D CA 1
ATOM 14918 C C . ARG D 1 347 ? 57.099 28.645 30.505 1.00 19.02 345 ARG D C 1
ATOM 14919 O O . ARG D 1 347 ? 56.752 29.820 30.398 1.00 19.19 345 ARG D O 1
ATOM 14927 N N . LEU D 1 348 ? 57.931 28.064 29.631 1.00 19.72 346 LEU D N 1
ATOM 14928 C CA . LEU D 1 348 ? 58.470 28.835 28.512 1.00 22.63 346 LEU D CA 1
ATOM 14929 C C . LEU D 1 348 ? 57.374 29.220 27.520 1.00 24.40 346 LEU D C 1
ATOM 14930 O O . LEU D 1 348 ? 57.438 30.283 26.886 1.00 25.04 346 LEU D O 1
ATOM 14935 N N . PHE D 1 349 ? 56.380 28.353 27.349 1.00 20.64 347 PHE D N 1
ATOM 14936 C CA . PHE D 1 349 ? 55.240 28.682 26.513 1.00 24.16 347 PHE D CA 1
ATOM 14937 C C . PHE D 1 349 ? 54.238 29.562 27.273 1.00 21.98 347 PHE D C 1
ATOM 14938 O O . PHE D 1 349 ? 53.770 30.588 26.768 1.00 24.05 347 PHE D O 1
ATOM 14946 N N . SER D 1 350 ? 53.974 29.217 28.521 1.00 25.83 348 SER D N 1
ATOM 14947 C CA . SER D 1 350 ? 52.766 29.665 29.195 1.00 23.19 348 SER D CA 1
ATOM 14948 C C . SER D 1 350 ? 52.800 31.153 29.536 1.00 22.28 348 SER D C 1
ATOM 14949 O O . SER D 1 350 ? 51.754 31.816 29.527 1.00 20.88 348 SER D O 1
ATOM 14952 N N . TYR D 1 351 ? 53.975 31.707 29.872 1.00 26.09 349 TYR D N 1
ATOM 14953 C CA . TYR D 1 351 ? 53.990 33.114 30.283 1.00 24.20 349 TYR D CA 1
ATOM 14954 C C . TYR D 1 351 ? 53.756 34.052 29.110 1.00 20.51 349 TYR D C 1
ATOM 14955 O O . TYR D 1 351 ? 52.917 34.961 29.234 1.00 20.80 349 TYR D O 1
ATOM 14964 N N . PRO D 1 352 ? 54.454 33.929 27.976 1.00 22.38 350 PRO D N 1
ATOM 14965 C CA . PRO D 1 352 ? 54.105 34.791 26.835 1.00 26.73 350 PRO D CA 1
ATOM 14966 C C . PRO D 1 352 ? 52.671 34.560 26.363 1.00 26.87 350 PRO D C 1
ATOM 14967 O O . PRO D 1 352 ? 51.986 35.511 25.941 1.00 17.30 350 PRO D O 1
ATOM 14971 N N . ASP D 1 353 ? 52.190 33.318 26.470 1.00 20.91 351 ASP D N 1
ATOM 14972 C CA . ASP D 1 353 ? 50.827 33.017 26.047 1.00 26.03 351 ASP D CA 1
ATOM 14973 C C . ASP D 1 353 ? 49.827 33.859 26.834 1.00 25.10 351 ASP D C 1
ATOM 14974 O O . ASP D 1 353 ? 48.965 34.521 26.246 1.00 25.60 351 ASP D O 1
ATOM 14979 N N . THR D 1 354 ? 49.951 33.872 28.171 1.00 25.57 352 THR D N 1
ATOM 14980 C CA . THR D 1 354 ? 49.046 34.662 28.986 1.00 23.48 352 THR D CA 1
ATOM 14981 C C . THR D 1 354 ? 49.332 36.159 28.840 1.00 20.16 352 THR D C 1
ATOM 14982 O O . THR D 1 354 ? 48.404 36.970 28.907 1.00 22.74 352 THR D O 1
ATOM 14986 N N . HIS D 1 355 ? 50.589 36.548 28.613 1.00 22.64 353 HIS D N 1
ATOM 14987 C CA . HIS D 1 355 ? 50.892 37.972 28.437 1.00 25.61 353 HIS D CA 1
ATOM 14988 C C . HIS D 1 355 ? 50.101 38.571 27.283 1.00 23.60 353 HIS D C 1
ATOM 14989 O O . HIS D 1 355 ? 49.608 39.701 27.377 1.00 22.64 353 HIS D O 1
ATOM 14996 N N . ARG D 1 356 ? 50.018 37.848 26.163 1.00 26.40 354 ARG D N 1
ATOM 14997 C CA . ARG D 1 356 ? 49.287 38.349 25.011 1.00 20.89 354 ARG D CA 1
ATOM 14998 C C . ARG D 1 356 ? 47.795 38.461 25.298 1.00 23.19 354 ARG D C 1
ATOM 14999 O O . ARG D 1 356 ? 47.126 39.348 24.752 1.00 26.08 354 ARG D O 1
ATOM 15007 N N . HIS D 1 357 ? 47.250 37.558 26.116 1.00 20.63 355 HIS D N 1
ATOM 15008 C CA . HIS D 1 357 ? 45.857 37.673 26.546 1.00 17.84 355 HIS D CA 1
ATOM 15009 C C . HIS D 1 357 ? 45.663 38.833 27.498 1.00 21.59 355 HIS D C 1
ATOM 15010 O O . HIS D 1 357 ? 44.700 39.588 27.375 1.00 22.60 355 HIS D O 1
ATOM 15017 N N . ARG D 1 358 ? 46.544 38.954 28.491 1.00 18.13 356 ARG D N 1
ATOM 15018 C CA . ARG D 1 358 ? 46.356 39.909 29.568 1.00 20.84 356 ARG D CA 1
ATOM 15019 C C . ARG D 1 358 ? 46.664 41.336 29.128 1.00 27.89 356 ARG D C 1
ATOM 15020 O O . ARG D 1 358 ? 45.966 42.275 29.537 1.00 23.52 356 ARG D O 1
ATOM 15028 N N . LEU D 1 359 ? 47.706 41.521 28.306 1.00 20.60 357 LEU D N 1
ATOM 15029 C CA . LEU D 1 359 ? 48.221 42.838 27.967 1.00 21.52 357 LEU D CA 1
ATOM 15030 C C . LEU D 1 359 ? 48.156 43.188 26.480 1.00 31.26 357 LEU D C 1
ATOM 15031 O O . LEU D 1 359 ? 48.282 44.365 26.142 1.00 27.28 357 LEU D O 1
ATOM 15036 N N . GLY D 1 360 ? 48.015 42.213 25.594 1.00 31.02 358 GLY D N 1
ATOM 15037 C CA . GLY D 1 360 ? 48.079 42.428 24.163 1.00 20.69 358 GLY D CA 1
ATOM 15038 C C . GLY D 1 360 ? 49.371 41.891 23.571 1.00 18.55 358 GLY D C 1
ATOM 15039 O O . GLY D 1 360 ? 50.392 41.746 24.251 1.00 23.94 358 GLY D O 1
ATOM 15040 N N . VAL D 1 361 ? 49.325 41.633 22.258 1.00 20.00 359 VAL D N 1
ATOM 15041 C CA . VAL D 1 361 ? 50.459 41.029 21.549 1.00 21.93 359 VAL D CA 1
ATOM 15042 C C . VAL D 1 361 ? 51.706 41.884 21.641 1.00 20.75 359 VAL D C 1
ATOM 15043 O O . VAL D 1 361 ? 52.824 41.359 21.612 1.00 19.86 359 VAL D O 1
ATOM 15047 N N . ASN D 1 362 ? 51.548 43.207 21.687 1.00 22.07 360 ASN D N 1
ATOM 15048 C CA . ASN D 1 362 ? 52.682 44.134 21.696 1.00 23.00 360 ASN D CA 1
ATOM 15049 C C . ASN D 1 362 ? 53.023 44.616 23.111 1.00 22.83 360 ASN D C 1
ATOM 15050 O O . ASN D 1 362 ? 53.456 45.741 23.323 1.00 20.51 360 ASN D O 1
ATOM 15055 N N . TYR D 1 363 ? 52.890 43.742 24.102 1.00 24.69 361 TYR D N 1
ATOM 15056 C CA . TYR D 1 363 ? 53.122 44.163 25.468 1.00 25.81 361 TYR D CA 1
ATOM 15057 C C . TYR D 1 363 ? 54.577 44.508 25.737 1.00 25.60 361 TYR D C 1
ATOM 15058 O O . TYR D 1 363 ? 54.854 45.233 26.688 1.00 21.65 361 TYR D O 1
ATOM 15067 N N . GLN D 1 364 ? 55.512 44.041 24.915 1.00 23.97 362 GLN D N 1
ATOM 15068 C CA . GLN D 1 364 ? 56.892 44.410 25.162 1.00 21.58 362 GLN D CA 1
ATOM 15069 C C . GLN D 1 364 ? 57.194 45.837 24.710 1.00 25.64 362 GLN D C 1
ATOM 15070 O O . GLN D 1 364 ? 58.320 46.293 24.884 1.00 24.05 362 GLN D O 1
ATOM 15076 N N . GLN D 1 365 ? 56.211 46.565 24.183 1.00 24.33 363 GLN D N 1
ATOM 15077 C CA . GLN D 1 365 ? 56.369 47.985 23.912 1.00 24.95 363 GLN D CA 1
ATOM 15078 C C . GLN D 1 365 ? 55.874 48.835 25.060 1.00 20.45 363 GLN D C 1
ATOM 15079 O O . GLN D 1 365 ? 55.997 50.060 25.010 1.00 33.82 363 GLN D O 1
ATOM 15085 N N . ILE D 1 366 ? 55.300 48.223 26.079 1.00 26.78 364 ILE D N 1
ATOM 15086 C CA . ILE D 1 366 ? 55.010 48.957 27.312 1.00 26.96 364 ILE D CA 1
ATOM 15087 C C . ILE D 1 366 ? 56.329 49.317 27.988 1.00 26.57 364 ILE D C 1
ATOM 15088 O O . ILE D 1 366 ? 57.179 48.433 28.166 1.00 25.40 364 ILE D O 1
ATOM 15093 N N . PRO D 1 367 ? 56.538 50.560 28.397 1.00 23.00 365 PRO D N 1
ATOM 15094 C CA . PRO D 1 367 ? 57.850 50.983 28.915 1.00 26.69 365 PRO D CA 1
ATOM 15095 C C . PRO D 1 367 ? 58.531 50.049 29.908 1.00 21.28 365 PRO D C 1
ATOM 15096 O O . PRO D 1 367 ? 59.717 49.748 29.723 1.00 22.80 365 PRO D O 1
ATOM 15100 N N . VAL D 1 368 ? 57.850 49.592 30.963 1.00 22.34 366 VAL D N 1
ATOM 15101 C CA . VAL D 1 368 ? 58.534 48.727 31.926 1.00 21.51 366 VAL D CA 1
ATOM 15102 C C . VAL D 1 368 ? 59.026 47.429 31.293 1.00 21.90 366 VAL D C 1
ATOM 15103 O O . VAL D 1 368 ? 59.975 46.816 31.795 1.00 22.76 366 VAL D O 1
ATOM 15107 N N . ASN D 1 369 ? 58.440 47.018 30.171 1.00 24.33 367 ASN D N 1
ATOM 15108 C CA . ASN D 1 369 ? 58.822 45.785 29.513 1.00 19.00 367 ASN D CA 1
ATOM 15109 C C . ASN D 1 369 ? 59.795 45.977 28.367 1.00 25.69 367 ASN D C 1
ATOM 15110 O O . ASN D 1 369 ? 60.306 44.974 27.841 1.00 25.66 367 ASN D O 1
ATOM 15115 N N A CYS D 1 370 ? 60.059 47.223 27.970 0.53 24.34 368 CYS D N 1
ATOM 15116 N N B CYS D 1 370 ? 60.073 47.221 27.967 0.47 24.40 368 CYS D N 1
ATOM 15117 C CA A CYS D 1 370 ? 60.899 47.474 26.812 0.53 27.94 368 CYS D CA 1
ATOM 15118 C CA B CYS D 1 370 ? 60.867 47.461 26.762 0.47 27.94 368 CYS D CA 1
ATOM 15119 C C A CYS D 1 370 ? 62.321 46.998 27.107 0.53 27.61 368 CYS D C 1
ATOM 15120 C C B CYS D 1 370 ? 62.322 47.087 27.042 0.47 27.62 368 CYS D C 1
ATOM 15121 O O A CYS D 1 370 ? 62.829 47.212 28.213 0.53 28.18 368 CYS D O 1
ATOM 15122 O O B CYS D 1 370 ? 62.858 47.462 28.091 0.47 28.38 368 CYS D O 1
ATOM 15127 N N . PRO D 1 371 ? 62.977 46.321 26.171 1.00 28.20 369 PRO D N 1
ATOM 15128 C CA . PRO D 1 371 ? 64.405 46.078 26.346 1.00 27.41 369 PRO D CA 1
ATOM 15129 C C . PRO D 1 371 ? 65.156 47.374 26.166 1.00 27.19 369 PRO D C 1
ATOM 15130 O O . PRO D 1 371 ? 64.677 48.305 25.521 1.00 23.05 369 PRO D O 1
ATOM 15134 N N . VAL D 1 372 ? 66.329 47.444 26.786 1.00 32.23 370 VAL D N 1
ATOM 15135 C CA . VAL D 1 372 ? 67.245 48.533 26.498 1.00 28.86 370 VAL D CA 1
ATOM 15136 C C . VAL D 1 372 ? 68.254 48.101 25.443 1.00 27.25 370 VAL D C 1
ATOM 15137 O O . VAL D 1 372 ? 68.848 48.952 24.771 1.00 33.36 370 VAL D O 1
ATOM 15141 N N . ALA D 1 373 ? 68.444 46.806 25.256 1.00 31.31 371 ALA D N 1
ATOM 15142 C CA . ALA D 1 373 ? 69.141 46.337 24.077 1.00 25.73 371 ALA D CA 1
ATOM 15143 C C . ALA D 1 373 ? 68.339 46.703 22.830 1.00 31.74 371 ALA D C 1
ATOM 15144 O O . ALA D 1 373 ? 67.107 46.732 22.867 1.00 36.16 371 ALA D O 1
ATOM 15146 N N . PRO D 1 374 ? 69.004 46.994 21.714 1.00 29.76 372 PRO D N 1
ATOM 15147 C CA . PRO D 1 374 ? 68.271 47.230 20.462 1.00 33.54 372 PRO D CA 1
ATOM 15148 C C . PRO D 1 374 ? 67.545 45.971 19.985 1.00 36.38 372 PRO D C 1
ATOM 15149 O O . PRO D 1 374 ? 68.156 44.914 19.802 1.00 35.06 372 PRO D O 1
ATOM 15153 N N . VAL D 1 375 ? 66.242 46.111 19.751 1.00 31.47 373 VAL D N 1
ATOM 15154 C CA . VAL D 1 375 ? 65.382 45.035 19.275 1.00 31.64 373 VAL D CA 1
ATOM 15155 C C . VAL D 1 375 ? 65.194 45.192 17.775 1.00 32.83 373 VAL D C 1
ATOM 15156 O O . VAL D 1 375 ? 64.885 46.285 17.291 1.00 36.68 373 VAL D O 1
ATOM 15160 N N . PHE D 1 376 ? 65.316 44.091 17.041 1.00 36.12 374 PHE D N 1
ATOM 15161 C CA . PHE D 1 376 ? 65.225 44.143 15.581 1.00 38.59 374 PHE D CA 1
ATOM 15162 C C . PHE D 1 376 ? 64.598 42.833 15.114 1.00 29.50 374 PHE D C 1
ATOM 15163 O O . PHE D 1 376 ? 65.301 41.823 14.980 1.00 24.33 374 PHE D O 1
ATOM 15171 N N . THR D 1 377 ? 63.288 42.856 14.876 1.00 30.12 375 THR D N 1
ATOM 15172 C CA . THR D 1 377 ? 62.528 41.665 14.463 1.00 34.55 375 THR D CA 1
ATOM 15173 C C . THR D 1 377 ? 61.704 42.020 13.233 1.00 28.70 375 THR D C 1
ATOM 15174 O O . THR D 1 377 ? 60.484 42.195 13.314 1.00 30.59 375 THR D O 1
ATOM 15178 N N . PRO D 1 378 ? 62.343 42.117 12.074 1.00 24.08 376 PRO D N 1
ATOM 15179 C CA . PRO D 1 378 ? 61.620 42.500 10.859 1.00 28.55 376 PRO D CA 1
ATOM 15180 C C . PRO D 1 378 ? 60.421 41.641 10.534 1.00 25.73 376 PRO D C 1
ATOM 15181 O O . PRO D 1 378 ? 59.461 42.166 9.950 1.00 25.13 376 PRO D O 1
ATOM 15185 N N . GLN D 1 379 ? 60.451 40.336 10.854 1.00 22.19 377 GLN D N 1
ATOM 15186 C CA . GLN D 1 379 ? 59.339 39.445 10.506 1.00 25.65 377 GLN D CA 1
ATOM 15187 C C . GLN D 1 379 ? 58.187 39.521 11.492 1.00 25.50 377 GLN D C 1
ATOM 15188 O O . GLN D 1 379 ? 57.129 38.935 11.229 1.00 27.64 377 GLN D O 1
ATOM 15194 N N . MET D 1 380 ? 58.363 40.218 12.612 1.00 21.96 378 MET D N 1
ATOM 15195 C CA . MET D 1 380 ? 57.303 40.419 13.602 1.00 32.15 378 MET D CA 1
ATOM 15196 C C . MET D 1 380 ? 56.807 41.867 13.541 1.00 28.01 378 MET D C 1
ATOM 15197 O O . MET D 1 380 ? 57.512 42.788 13.964 1.00 31.04 378 MET D O 1
ATOM 15202 N N . ARG D 1 381 ? 55.583 42.061 13.049 1.00 23.14 379 ARG D N 1
ATOM 15203 C CA . ARG D 1 381 ? 55.063 43.398 12.753 1.00 28.51 379 ARG D CA 1
ATOM 15204 C C . ARG D 1 381 ? 53.565 43.480 13.024 1.00 25.09 379 ARG D C 1
ATOM 15205 O O . ARG D 1 381 ? 52.863 42.466 13.162 1.00 21.46 379 ARG D O 1
ATOM 15213 N N . ASP D 1 382 ? 53.082 44.718 13.058 1.00 26.25 380 ASP D N 1
ATOM 15214 C CA . ASP D 1 382 ? 51.651 45.023 13.199 1.00 22.05 380 ASP D CA 1
ATOM 15215 C C . ASP D 1 382 ? 51.150 44.489 14.542 1.00 25.68 380 ASP D C 1
ATOM 15216 O O . ASP D 1 382 ? 51.907 44.364 15.517 1.00 21.13 380 ASP D O 1
ATOM 15221 N N . GLY D 1 383 ? 49.876 44.127 14.580 1.00 21.67 381 GLY D N 1
ATOM 15222 C CA . GLY D 1 383 ? 49.224 43.789 15.815 1.00 21.32 381 GLY D CA 1
ATOM 15223 C C . GLY D 1 383 ? 48.706 45.005 16.569 1.00 25.00 381 GLY D C 1
ATOM 15224 O O . GLY D 1 383 ? 49.070 46.148 16.322 1.00 22.03 381 GLY D O 1
ATOM 15225 N N . SER D 1 384 ? 47.832 44.725 17.516 1.00 28.80 382 SER D N 1
ATOM 15226 C CA . SER D 1 384 ? 47.114 45.758 18.233 1.00 29.78 382 SER D CA 1
ATOM 15227 C C . SER D 1 384 ? 48.071 46.657 19.005 1.00 24.51 382 SER D C 1
ATOM 15228 O O . SER D 1 384 ? 49.028 46.178 19.618 1.00 23.89 382 SER D O 1
ATOM 15231 N N . MET D 1 385 ? 47.805 47.975 18.945 1.00 28.97 383 MET D N 1
ATOM 15232 C CA . MET D 1 385 ? 48.534 49.013 19.690 1.00 21.27 383 MET D CA 1
ATOM 15233 C C . MET D 1 385 ? 50.035 48.947 19.416 1.00 23.36 383 MET D C 1
ATOM 15234 O O . MET D 1 385 ? 50.860 48.845 20.323 1.00 29.06 383 MET D O 1
ATOM 15239 N N . THR D 1 386 ? 50.378 49.024 18.135 1.00 27.94 384 THR D N 1
ATOM 15240 C CA . THR D 1 386 ? 51.767 49.167 17.711 1.00 28.04 384 THR D CA 1
ATOM 15241 C C . THR D 1 386 ? 52.150 50.622 17.917 1.00 27.13 384 THR D C 1
ATOM 15242 O O . THR D 1 386 ? 51.630 51.499 17.220 1.00 23.08 384 THR D O 1
ATOM 15246 N N . VAL D 1 387 ? 53.066 50.875 18.852 1.00 22.44 385 VAL D N 1
ATOM 15247 C CA . VAL D 1 387 ? 53.372 52.230 19.285 1.00 23.20 385 VAL D CA 1
ATOM 15248 C C . VAL D 1 387 ? 54.835 52.611 19.094 1.00 30.93 385 VAL D C 1
ATOM 15249 O O . VAL D 1 387 ? 55.184 53.772 19.347 1.00 28.26 385 VAL D O 1
ATOM 15253 N N . ASN D 1 388 ? 55.697 51.701 18.624 1.00 32.82 386 ASN D N 1
ATOM 15254 C CA . ASN D 1 388 ? 57.134 51.955 18.514 1.00 24.11 386 ASN D CA 1
ATOM 15255 C C . ASN D 1 388 ? 57.610 52.263 17.099 1.00 23.97 386 ASN D C 1
ATOM 15256 O O . ASN D 1 388 ? 58.821 52.241 16.854 1.00 31.05 386 ASN D O 1
ATOM 15261 N N . GLY D 1 389 ? 56.704 52.501 16.153 1.00 24.71 387 GLY D N 1
ATOM 15262 C CA . GLY D 1 389 ? 57.060 52.758 14.769 1.00 29.76 387 GLY D CA 1
ATOM 15263 C C . GLY D 1 389 ? 56.955 51.561 13.841 1.00 32.77 387 GLY D C 1
ATOM 15264 O O . GLY D 1 389 ? 56.916 51.737 12.615 1.00 18.26 387 GLY D O 1
ATOM 15265 N N . ASN D 1 390 ? 56.916 50.353 14.383 1.00 30.39 388 ASN D N 1
ATOM 15266 C CA . ASN D 1 390 ? 56.729 49.154 13.570 1.00 26.38 388 ASN D CA 1
ATOM 15267 C C . ASN D 1 390 ? 57.888 48.979 12.580 1.00 27.18 388 ASN D C 1
ATOM 15268 O O . ASN D 1 390 ? 57.734 48.372 11.515 1.00 27.02 388 ASN D O 1
ATOM 15273 N N . LEU D 1 391 ? 59.069 49.485 12.947 1.00 26.89 389 LEU D N 1
ATOM 15274 C CA . LEU D 1 391 ? 60.266 49.451 12.104 1.00 31.73 389 LEU D CA 1
ATOM 15275 C C . LEU D 1 391 ? 60.092 50.221 10.806 1.00 21.97 389 LEU D C 1
ATOM 15276 O O . LEU D 1 391 ? 60.850 50.014 9.856 1.00 28.85 389 LEU D O 1
ATOM 15281 N N . GLY D 1 392 ? 59.111 51.103 10.733 1.00 32.75 390 GLY D N 1
ATOM 15282 C CA . GLY D 1 392 ? 58.983 51.948 9.550 1.00 29.70 390 GLY D CA 1
ATOM 15283 C C . GLY D 1 392 ? 58.877 51.082 8.318 1.00 27.49 390 GLY D C 1
ATOM 15284 O O . GLY D 1 392 ? 58.130 50.099 8.300 1.00 30.01 390 GLY D O 1
ATOM 15285 N N . SER D 1 393 ? 59.636 51.447 7.281 1.00 30.39 391 SER D N 1
ATOM 15286 C CA . SER D 1 393 ? 59.596 50.791 5.984 1.00 27.29 391 SER D CA 1
ATOM 15287 C C . SER D 1 393 ? 60.599 49.649 5.874 1.00 26.50 391 SER D C 1
ATOM 15288 O O . SER D 1 393 ? 60.823 49.159 4.772 1.00 29.64 391 SER D O 1
ATOM 15291 N N . THR D 1 394 ? 61.260 49.278 6.960 1.00 32.45 392 THR D N 1
ATOM 15292 C CA . THR D 1 394 ? 62.103 48.087 6.952 1.00 31.99 392 THR D CA 1
ATOM 15293 C C . THR D 1 394 ? 61.338 46.907 6.347 1.00 23.36 392 THR D C 1
ATOM 15294 O O . THR D 1 394 ? 60.136 46.752 6.603 1.00 25.54 392 THR D O 1
ATOM 15298 N N . PRO D 1 395 ? 61.972 46.109 5.484 1.00 32.01 393 PRO D N 1
ATOM 15299 C CA . PRO D 1 395 ? 61.302 44.916 4.945 1.00 26.69 393 PRO D CA 1
ATOM 15300 C C . PRO D 1 395 ? 60.909 43.946 6.043 1.00 25.71 393 PRO D C 1
ATOM 15301 O O . PRO D 1 395 ? 61.526 43.894 7.100 1.00 23.92 393 PRO D O 1
ATOM 15305 N N . ASN D 1 396 ? 59.854 43.176 5.799 1.00 23.06 394 ASN D N 1
ATOM 15306 C CA . ASN D 1 396 ? 59.285 42.346 6.852 1.00 25.67 394 ASN D CA 1
ATOM 15307 C C . ASN D 1 396 ? 59.590 40.871 6.625 1.00 31.19 394 ASN D C 1
ATOM 15308 O O . ASN D 1 396 ? 58.774 40.001 6.933 1.00 25.78 394 ASN D O 1
ATOM 15313 N N . TYR D 1 397 ? 60.779 40.592 6.097 1.00 33.02 395 TYR D N 1
ATOM 15314 C CA . TYR D 1 397 ? 61.282 39.244 5.895 1.00 30.58 395 TYR D CA 1
ATOM 15315 C C . TYR D 1 397 ? 62.780 39.362 5.691 1.00 28.50 395 TYR D C 1
ATOM 15316 O O . TYR D 1 397 ? 63.313 40.457 5.503 1.00 26.25 395 TYR D O 1
ATOM 15325 N N . LYS D 1 398 ? 63.442 38.219 5.700 1.00 30.69 396 LYS D N 1
ATOM 15326 C CA . LYS D 1 398 ? 64.873 38.144 5.446 1.00 29.58 396 LYS D CA 1
ATOM 15327 C C . LYS D 1 398 ? 65.128 38.397 3.964 1.00 38.18 396 LYS D C 1
ATOM 15328 O O . LYS D 1 398 ? 64.870 37.537 3.112 1.00 38.16 396 LYS D O 1
ATOM 15334 N N . SER D 1 399 ? 65.699 39.552 3.675 1.00 37.76 397 SER D N 1
ATOM 15335 C CA . SER D 1 399 ? 65.688 40.171 2.366 1.00 41.04 397 SER D CA 1
ATOM 15336 C C . SER D 1 399 ? 67.109 40.447 1.909 1.00 42.71 397 SER D C 1
ATOM 15337 O O . SER D 1 399 ? 67.996 40.724 2.723 1.00 44.04 397 SER D O 1
ATOM 15340 N N . SER D 1 400 ? 67.294 40.384 0.583 1.00 47.42 398 SER D N 1
ATOM 15341 C CA . SER D 1 400 ? 68.505 40.883 -0.065 1.00 47.88 398 SER D CA 1
ATOM 15342 C C . SER D 1 400 ? 68.647 42.397 0.065 1.00 48.78 398 SER D C 1
ATOM 15343 O O . SER D 1 400 ? 69.759 42.920 -0.001 1.00 52.51 398 SER D O 1
ATOM 15346 N N . PHE D 1 401 ? 67.538 43.112 0.234 1.00 56.81 399 PHE D N 1
ATOM 15347 C CA . PHE D 1 401 ? 67.514 44.568 0.278 1.00 56.44 399 PHE D CA 1
ATOM 15348 C C . PHE D 1 401 ? 67.637 45.148 1.695 1.00 66.24 399 PHE D C 1
ATOM 15349 O O . PHE D 1 401 ? 67.190 46.278 1.940 1.00 65.63 399 PHE D O 1
ATOM 15357 N N . CYS D 1 402 ? 68.290 44.451 2.602 1.00 62.62 400 CYS D N 1
ATOM 15358 C CA . CYS D 1 402 ? 68.515 44.972 3.942 1.00 64.52 400 CYS D CA 1
ATOM 15359 C C . CYS D 1 402 ? 69.633 44.180 4.574 1.00 64.82 400 CYS D C 1
ATOM 15360 O O . CYS D 1 402 ? 69.501 43.001 4.705 1.00 72.38 400 CYS D O 1
ATOM 15363 N N . PRO D 1 403 ? 70.740 44.803 4.933 1.00 63.79 401 PRO D N 1
ATOM 15364 C CA . PRO D 1 403 ? 71.804 44.037 5.571 1.00 59.39 401 PRO D CA 1
ATOM 15365 C C . PRO D 1 403 ? 71.549 43.930 7.063 1.00 60.10 401 PRO D C 1
ATOM 15366 O O . PRO D 1 403 ? 70.946 44.808 7.688 1.00 59.50 401 PRO D O 1
ATOM 15370 N N . PHE D 1 404 ? 72.017 42.825 7.629 1.00 50.39 402 PHE D N 1
ATOM 15371 C CA . PHE D 1 404 ? 71.827 42.554 9.046 1.00 49.41 402 PHE D CA 1
ATOM 15372 C C . PHE D 1 404 ? 72.932 41.625 9.496 1.00 45.77 402 PHE D C 1
ATOM 15373 O O . PHE D 1 404 ? 73.628 41.015 8.687 1.00 41.68 402 PHE D O 1
ATOM 15381 N N . SER D 1 405 ? 73.076 41.513 10.800 1.00 47.67 403 SER D N 1
ATOM 15382 C CA . SER D 1 405 ? 74.075 40.629 11.366 1.00 55.93 403 SER D CA 1
ATOM 15383 C C . SER D 1 405 ? 73.388 39.609 12.261 1.00 43.49 403 SER D C 1
ATOM 15384 O O . SER D 1 405 ? 72.342 39.884 12.856 1.00 37.30 403 SER D O 1
ATOM 15387 N N . THR D 1 406 ? 73.971 38.417 12.300 1.00 39.81 404 THR D N 1
ATOM 15388 C CA . THR D 1 406 ? 73.657 37.413 13.295 1.00 42.88 404 THR D CA 1
ATOM 15389 C C . THR D 1 406 ? 74.925 37.139 14.094 1.00 46.27 404 THR D C 1
ATOM 15390 O O . THR D 1 406 ? 76.041 37.415 13.641 1.00 45.00 404 THR D O 1
ATOM 15394 N N . GLU D 1 407 ? 74.736 36.601 15.298 1.00 54.41 405 GLU D N 1
ATOM 15395 C CA . GLU D 1 407 ? 75.828 36.224 16.186 1.00 50.76 405 GLU D CA 1
ATOM 15396 C C . GLU D 1 407 ? 76.337 34.825 15.846 1.00 50.85 405 GLU D C 1
ATOM 15397 O O . GLU D 1 407 ? 75.699 34.055 15.123 1.00 48.88 405 GLU D O 1
ATOM 15403 N N . ALA D 1 408 ? 77.514 34.505 16.367 1.00 57.30 406 ALA D N 1
ATOM 15404 C CA . ALA D 1 408 ? 78.069 33.177 16.176 1.00 60.26 406 ALA D CA 1
ATOM 15405 C C . ALA D 1 408 ? 77.370 32.168 17.075 1.00 69.58 406 ALA D C 1
ATOM 15406 O O . ALA D 1 408 ? 76.918 32.486 18.181 1.00 66.26 406 ALA D O 1
ATOM 15408 N N . GLN D 1 409 ? 77.298 30.936 16.587 1.00 72.33 407 GLN D N 1
ATOM 15409 C CA . GLN D 1 409 ? 76.697 29.859 17.352 1.00 82.98 407 GLN D CA 1
ATOM 15410 C C . GLN D 1 409 ? 77.607 29.473 18.520 1.00 95.71 407 GLN D C 1
ATOM 15411 O O . GLN D 1 409 ? 78.801 29.211 18.327 1.00 90.51 407 GLN D O 1
ATOM 15417 N N . ILE D 1 410 ? 77.050 29.473 19.742 1.00 96.63 408 ILE D N 1
ATOM 15418 C CA . ILE D 1 410 ? 77.727 28.900 20.907 1.00 87.97 408 ILE D CA 1
ATOM 15419 C C . ILE D 1 410 ? 77.752 27.385 20.690 1.00 80.50 408 ILE D C 1
ATOM 15420 O O . ILE D 1 410 ? 76.797 26.685 21.042 1.00 76.52 408 ILE D O 1
ATOM 15425 N N . GLN D 1 411 ? 78.826 26.870 20.077 1.00 81.55 409 GLN D N 1
ATOM 15426 C CA . GLN D 1 411 ? 78.907 25.450 19.726 1.00 78.68 409 GLN D CA 1
ATOM 15427 C C . GLN D 1 411 ? 79.304 24.649 20.959 1.00 73.08 409 GLN D C 1
ATOM 15428 O O . GLN D 1 411 ? 80.348 24.927 21.565 1.00 62.15 409 GLN D O 1
ATOM 15434 N N . THR D 1 412 ? 78.487 23.647 21.322 1.00 71.67 410 THR D N 1
ATOM 15435 C CA . THR D 1 412 ? 78.721 22.920 22.569 1.00 69.96 410 THR D CA 1
ATOM 15436 C C . THR D 1 412 ? 80.052 22.179 22.497 1.00 59.47 410 THR D C 1
ATOM 15437 O O . THR D 1 412 ? 80.323 21.426 21.551 1.00 42.61 410 THR D O 1
ATOM 15441 N N . ASN D 1 413 ? 80.872 22.445 23.514 1.00 46.20 411 ASN D N 1
ATOM 15442 C CA . ASN D 1 413 ? 82.173 21.831 23.715 1.00 48.17 411 ASN D CA 1
ATOM 15443 C C . ASN D 1 413 ? 82.057 20.331 23.973 1.00 54.12 411 ASN D C 1
ATOM 15444 O O . ASN D 1 413 ? 81.225 19.885 24.768 1.00 54.75 411 ASN D O 1
ATOM 15449 N N . SER D 1 414 ? 82.912 19.546 23.319 1.00 61.52 412 SER D N 1
ATOM 15450 C CA . SER D 1 414 ? 82.902 18.104 23.547 1.00 59.97 412 SER D CA 1
ATOM 15451 C C . SER D 1 414 ? 83.377 17.715 24.950 1.00 59.77 412 SER D C 1
ATOM 15452 O O . SER D 1 414 ? 83.224 16.549 25.337 1.00 52.00 412 SER D O 1
ATOM 15455 N N . HIS D 1 415 ? 83.935 18.658 25.721 1.00 63.55 413 HIS D N 1
ATOM 15456 C CA . HIS D 1 415 ? 84.220 18.412 27.134 1.00 59.07 413 HIS D CA 1
ATOM 15457 C C . HIS D 1 415 ? 82.923 18.338 27.945 1.00 51.74 413 HIS D C 1
ATOM 15458 O O . HIS D 1 415 ? 82.855 17.607 28.944 1.00 47.02 413 HIS D O 1
ATOM 15465 N N . THR D 1 416 ? 81.882 19.071 27.519 1.00 51.21 414 THR D N 1
ATOM 15466 C CA . THR D 1 416 ? 80.556 19.057 28.151 1.00 47.16 414 THR D CA 1
ATOM 15467 C C . THR D 1 416 ? 79.492 18.885 27.070 1.00 43.89 414 THR D C 1
ATOM 15468 O O . THR D 1 416 ? 78.850 19.853 26.648 1.00 39.55 414 THR D O 1
ATOM 15472 N N . PRO D 1 417 ? 79.271 17.666 26.595 1.00 52.41 415 PRO D N 1
ATOM 15473 C CA . PRO D 1 417 ? 78.260 17.473 25.548 1.00 37.98 415 PRO D CA 1
ATOM 15474 C C . PRO D 1 417 ? 76.850 17.574 26.109 1.00 39.92 415 PRO D C 1
ATOM 15475 O O . PRO D 1 417 ? 76.617 17.453 27.317 1.00 34.68 415 PRO D O 1
ATOM 15479 N N . GLU D 1 418 ? 75.899 17.786 25.200 1.00 36.05 416 GLU D N 1
ATOM 15480 C CA . GLU D 1 418 ? 74.510 17.850 25.623 1.00 38.28 416 GLU D CA 1
ATOM 15481 C C . GLU D 1 418 ? 74.042 16.471 26.082 1.00 33.71 416 GLU D C 1
ATOM 15482 O O . GLU D 1 418 ? 74.673 15.451 25.821 1.00 31.19 416 GLU D O 1
ATOM 15488 N N . GLU D 1 419 ? 72.911 16.450 26.771 1.00 35.40 417 GLU D N 1
ATOM 15489 C CA . GLU D 1 419 ? 72.366 15.189 27.249 1.00 35.12 417 GLU D CA 1
ATOM 15490 C C . GLU D 1 419 ? 72.028 14.289 26.059 1.00 30.91 417 GLU D C 1
ATOM 15491 O O . GLU D 1 419 ? 71.653 14.763 24.988 1.00 32.75 417 GLU D O 1
ATOM 15497 N N . VAL D 1 420 ? 72.196 13.001 26.231 1.00 32.60 418 VAL D N 1
ATOM 15498 C CA . VAL D 1 420 ? 71.917 12.043 25.164 1.00 31.46 418 VAL D CA 1
ATOM 15499 C C . VAL D 1 420 ? 70.484 11.566 25.244 1.00 26.03 418 VAL D C 1
ATOM 15500 O O . VAL D 1 420 ? 69.962 11.243 26.320 1.00 28.08 418 VAL D O 1
ATOM 15504 N N . LEU D 1 421 ? 69.874 11.446 24.083 1.00 28.83 419 LEU D N 1
ATOM 15505 C CA . LEU D 1 421 ? 68.486 11.030 23.998 1.00 37.80 419 LEU D CA 1
ATOM 15506 C C . LEU D 1 421 ? 68.364 9.515 24.113 1.00 33.15 419 LEU D C 1
ATOM 15507 O O . LEU D 1 421 ? 69.219 8.759 23.639 1.00 32.54 419 LEU D O 1
ATOM 15512 N N . ALA D 1 422 ? 67.292 9.087 24.757 1.00 29.59 420 ALA D N 1
ATOM 15513 C CA . ALA D 1 422 ? 66.878 7.695 24.729 1.00 34.19 420 ALA D CA 1
ATOM 15514 C C . ALA D 1 422 ? 66.327 7.366 23.334 1.00 38.03 420 ALA D C 1
ATOM 15515 O O . ALA D 1 422 ? 66.428 8.152 22.384 1.00 34.27 420 ALA D O 1
ATOM 15517 N N . ALA D 1 423 ? 65.713 6.191 23.204 1.00 35.75 421 ALA D N 1
ATOM 15518 C CA . ALA D 1 423 ? 65.383 5.676 21.880 1.00 35.00 421 ALA D CA 1
ATOM 15519 C C . ALA D 1 423 ? 64.169 6.346 21.272 1.00 29.45 421 ALA D C 1
ATOM 15520 O O . ALA D 1 423 ? 64.106 6.497 20.047 1.00 29.30 421 ALA D O 1
ATOM 15522 N N . HIS D 1 424 ? 63.221 6.773 22.100 1.00 32.17 422 HIS D N 1
ATOM 15523 C CA . HIS D 1 424 ? 61.920 7.213 21.629 1.00 32.97 422 HIS D CA 1
ATOM 15524 C C . HIS D 1 424 ? 61.409 8.367 22.465 1.00 32.01 422 HIS D C 1
ATOM 15525 O O . HIS D 1 424 ? 61.737 8.482 23.647 1.00 35.80 422 HIS D O 1
ATOM 15532 N N . THR D 1 425 ? 60.558 9.192 21.852 1.00 29.69 423 THR D N 1
ATOM 15533 C CA . THR D 1 425 ? 59.738 10.105 22.636 1.00 35.36 423 THR D CA 1
ATOM 15534 C C . THR D 1 425 ? 58.706 9.299 23.422 1.00 31.16 423 THR D C 1
ATOM 15535 O O . THR D 1 425 ? 58.383 8.181 23.057 1.00 30.94 423 THR D O 1
ATOM 15539 N N . GLU D 1 426 ? 58.197 9.859 24.527 1.00 40.05 424 GLU D N 1
ATOM 15540 C CA . GLU D 1 426 ? 57.150 9.150 25.257 1.00 32.13 424 GLU D CA 1
ATOM 15541 C C . GLU D 1 426 ? 56.360 10.100 26.141 1.00 28.94 424 GLU D C 1
ATOM 15542 O O . GLU D 1 426 ? 56.772 11.230 26.394 1.00 34.93 424 GLU D O 1
ATOM 15548 N N . LYS D 1 427 ? 55.206 9.617 26.591 1.00 29.07 425 LYS D N 1
ATOM 15549 C CA . LYS D 1 427 ? 54.408 10.298 27.593 1.00 37.74 425 LYS D CA 1
ATOM 15550 C C . LYS D 1 427 ? 54.773 9.756 28.965 1.00 35.92 425 LYS D C 1
ATOM 15551 O O . LYS D 1 427 ? 55.176 8.601 29.107 1.00 36.99 425 LYS D O 1
ATOM 15557 N N . PHE D 1 428 ? 54.621 10.601 29.984 1.00 32.83 426 PHE D N 1
ATOM 15558 C CA . PHE D 1 428 ? 55.076 10.225 31.312 1.00 35.18 426 PHE D CA 1
ATOM 15559 C C . PHE D 1 428 ? 54.343 11.045 32.363 1.00 36.56 426 PHE D C 1
ATOM 15560 O O . PHE D 1 428 ? 54.120 12.245 32.182 1.00 28.71 426 PHE D O 1
ATOM 15568 N N . HIS D 1 429 ? 53.997 10.373 33.465 1.00 30.61 427 HIS D N 1
ATOM 15569 C CA . HIS D 1 429 ? 53.443 10.971 34.673 1.00 31.59 427 HIS D CA 1
ATOM 15570 C C . HIS D 1 429 ? 54.403 10.647 35.821 1.00 34.00 427 HIS D C 1
ATOM 15571 O O . HIS D 1 429 ? 54.544 9.485 36.221 1.00 30.61 427 HIS D O 1
ATOM 15578 N N . TRP D 1 430 ? 55.055 11.684 36.345 1.00 34.27 428 TRP D N 1
ATOM 15579 C CA . TRP D 1 430 ? 56.086 11.621 37.379 1.00 27.33 428 TRP D CA 1
ATOM 15580 C C . TRP D 1 430 ? 55.527 11.871 38.792 1.00 29.57 428 TRP D C 1
ATOM 15581 O O . TRP D 1 430 ? 56.167 12.522 39.624 1.00 31.75 428 TRP D O 1
ATOM 15592 N N . GLY D 1 431 ? 54.333 11.414 39.104 1.00 34.03 429 GLY D N 1
ATOM 15593 C CA . GLY D 1 431 ? 53.744 11.715 40.390 1.00 32.32 429 GLY D CA 1
ATOM 15594 C C . GLY D 1 431 ? 52.670 10.715 40.751 1.00 30.44 429 GLY D C 1
ATOM 15595 O O . GLY D 1 431 ? 52.588 9.635 40.166 1.00 28.54 429 GLY D O 1
ATOM 15596 N N . GLY D 1 432 ? 51.822 11.107 41.698 1.00 20.70 430 GLY D N 1
ATOM 15597 C CA . GLY D 1 432 ? 50.779 10.237 42.192 1.00 29.77 430 GLY D CA 1
ATOM 15598 C C . GLY D 1 432 ? 51.064 9.718 43.602 1.00 36.85 430 GLY D C 1
ATOM 15599 O O . GLY D 1 432 ? 51.697 10.406 44.411 1.00 31.08 430 GLY D O 1
ATOM 15600 N N . ILE D 1 433 ? 50.613 8.502 43.911 1.00 39.11 431 ILE D N 1
ATOM 15601 C CA . ILE D 1 433 ? 50.851 7.912 45.225 1.00 29.24 431 ILE D CA 1
ATOM 15602 C C . ILE D 1 433 ? 52.270 7.359 45.248 1.00 27.84 431 ILE D C 1
ATOM 15603 O O . ILE D 1 433 ? 52.697 6.669 44.318 1.00 33.58 431 ILE D O 1
ATOM 15608 N N . LEU D 1 434 ? 53.014 7.678 46.291 1.00 26.00 432 LEU D N 1
ATOM 15609 C CA . LEU D 1 434 ? 54.433 7.344 46.354 1.00 38.57 432 LEU D CA 1
ATOM 15610 C C . LEU D 1 434 ? 54.740 6.534 47.608 1.00 39.01 432 LEU D C 1
ATOM 15611 O O . LEU D 1 434 ? 54.031 6.611 48.622 1.00 33.79 432 LEU D O 1
ATOM 15616 N N . ASP D 1 435 ? 55.821 5.759 47.537 1.00 38.76 433 ASP D N 1
ATOM 15617 C CA . ASP D 1 435 ? 56.184 4.898 48.653 1.00 43.10 433 ASP D CA 1
ATOM 15618 C C . ASP D 1 435 ? 56.986 5.669 49.702 1.00 35.07 433 ASP D C 1
ATOM 15619 O O . ASP D 1 435 ? 57.987 6.323 49.379 1.00 35.04 433 ASP D O 1
ATOM 15624 N N . SER D 1 436 ? 56.553 5.543 50.967 1.00 37.87 434 SER D N 1
ATOM 15625 C CA . SER D 1 436 ? 57.159 6.269 52.084 1.00 33.63 434 SER D CA 1
ATOM 15626 C C . SER D 1 436 ? 58.666 6.081 52.176 1.00 35.00 434 SER D C 1
ATOM 15627 O O . SER D 1 436 ? 59.382 6.993 52.609 1.00 35.00 434 SER D O 1
ATOM 15630 N N . LYS D 1 437 ? 59.166 4.901 51.831 1.00 31.04 435 LYS D N 1
ATOM 15631 C CA . LYS D 1 437 ? 60.594 4.655 51.978 1.00 40.45 435 LYS D CA 1
ATOM 15632 C C . LYS D 1 437 ? 61.418 5.244 50.844 1.00 41.31 435 LYS D C 1
ATOM 15633 O O . LYS D 1 437 ? 62.645 5.339 50.977 1.00 49.54 435 LYS D O 1
ATOM 15639 N N . SER D 1 438 ? 60.788 5.651 49.744 1.00 36.36 436 SER D N 1
ATOM 15640 C CA . SER D 1 438 ? 61.534 6.148 48.600 1.00 35.23 436 SER D CA 1
ATOM 15641 C C . SER D 1 438 ? 62.149 7.517 48.887 1.00 37.14 436 SER D C 1
ATOM 15642 O O . SER D 1 438 ? 61.731 8.250 49.794 1.00 33.13 436 SER D O 1
ATOM 15645 N N . TYR D 1 439 ? 63.157 7.858 48.070 1.00 38.55 437 TYR D N 1
ATOM 15646 C CA . TYR D 1 439 ? 63.909 9.089 48.254 1.00 28.03 437 TYR D CA 1
ATOM 15647 C C . TYR D 1 439 ? 63.018 10.302 48.116 1.00 27.81 437 TYR D C 1
ATOM 15648 O O . TYR D 1 439 ? 63.404 11.387 48.553 1.00 33.10 437 TYR D O 1
ATOM 15657 N N . ASP D 1 440 ? 61.826 10.144 47.544 1.00 27.71 438 ASP D N 1
ATOM 15658 C CA . ASP D 1 440 ? 60.930 11.288 47.403 1.00 29.59 438 ASP D CA 1
ATOM 15659 C C . ASP D 1 440 ? 60.416 11.790 48.737 1.00 33.29 438 ASP D C 1
ATOM 15660 O O . ASP D 1 440 ? 59.778 12.847 48.767 1.00 34.69 438 ASP D O 1
ATOM 15665 N N . PHE D 1 441 ? 60.678 11.070 49.835 1.00 34.53 439 PHE D N 1
ATOM 15666 C CA . PHE D 1 441 ? 60.333 11.531 51.177 1.00 25.63 439 PHE D CA 1
ATOM 15667 C C . PHE D 1 441 ? 61.557 11.866 52.017 1.00 26.61 439 PHE D C 1
ATOM 15668 O O . PHE D 1 441 ? 61.393 12.392 53.122 1.00 26.68 439 PHE D O 1
ATOM 15676 N N . GLU D 1 442 ? 62.774 11.674 51.481 1.00 26.13 440 GLU D N 1
ATOM 15677 C CA . GLU D 1 442 ? 63.992 11.967 52.239 1.00 29.37 440 GLU D CA 1
ATOM 15678 C C . GLU D 1 442 ? 64.163 13.455 52.476 1.00 24.16 440 GLU D C 1
ATOM 15679 O O . GLU D 1 442 ? 64.428 13.879 53.599 1.00 27.55 440 GLU D O 1
ATOM 15685 N N . GLN D 1 443 ? 64.036 14.275 51.435 1.00 27.91 441 GLN D N 1
ATOM 15686 C CA . GLN D 1 443 ? 64.230 15.702 51.689 1.00 24.31 441 GLN D CA 1
ATOM 15687 C C . GLN D 1 443 ? 63.155 16.256 52.622 1.00 23.95 441 GLN D C 1
ATOM 15688 O O . GLN D 1 443 ? 63.461 17.108 53.461 1.00 28.94 441 GLN D O 1
ATOM 15694 N N . PRO D 1 444 ? 61.903 15.804 52.546 1.00 29.71 442 PRO D N 1
ATOM 15695 C CA . PRO D 1 444 ? 60.932 16.207 53.586 1.00 27.48 442 PRO D CA 1
ATOM 15696 C C . PRO D 1 444 ? 61.335 15.793 55.004 1.00 29.60 442 PRO D C 1
ATOM 15697 O O . PRO D 1 444 ? 61.150 16.553 55.964 1.00 26.08 442 PRO D O 1
ATOM 15701 N N . ARG D 1 445 ? 61.861 14.580 55.169 1.00 31.45 443 ARG D N 1
ATOM 15702 C CA . ARG D 1 445 ? 62.383 14.178 56.470 1.00 26.25 443 ARG D CA 1
ATOM 15703 C C . ARG D 1 445 ? 63.522 15.096 56.903 1.00 26.51 443 ARG D C 1
ATOM 15704 O O . ARG D 1 445 ? 63.574 15.516 58.062 1.00 25.85 443 ARG D O 1
ATOM 15712 N N . ALA D 1 446 ? 64.405 15.466 55.965 1.00 26.98 444 ALA D N 1
ATOM 15713 C CA . ALA D 1 446 ? 65.488 16.401 56.270 1.00 23.43 444 ALA D CA 1
ATOM 15714 C C . ALA D 1 446 ? 64.945 17.758 56.676 1.00 28.29 444 ALA D C 1
ATOM 15715 O O . ALA D 1 446 ? 65.516 18.428 57.542 1.00 36.95 444 ALA D O 1
ATOM 15717 N N . LEU D 1 447 ? 63.856 18.200 56.048 1.00 26.56 445 LEU D N 1
ATOM 15718 C CA . LEU D 1 447 ? 63.281 19.483 56.428 1.00 26.80 445 LEU D CA 1
ATOM 15719 C C . LEU D 1 447 ? 62.700 19.418 57.840 1.00 30.95 445 LEU D C 1
ATOM 15720 O O . LEU D 1 447 ? 62.796 20.383 58.611 1.00 27.52 445 LEU D O 1
ATOM 15725 N N . TRP D 1 448 ? 62.061 18.300 58.182 1.00 28.87 446 TRP D N 1
ATOM 15726 C CA . TRP D 1 448 ? 61.632 18.084 59.563 1.00 36.04 446 TRP D CA 1
ATOM 15727 C C . TRP D 1 448 ? 62.795 18.282 60.531 1.00 30.67 446 TRP D C 1
ATOM 15728 O O . TRP D 1 448 ? 62.660 18.965 61.551 1.00 27.99 446 TRP D O 1
ATOM 15739 N N . LYS D 1 449 ? 63.957 17.724 60.202 1.00 28.00 447 LYS D N 1
ATOM 15740 C CA . LYS D 1 449 ? 65.109 17.867 61.078 1.00 36.35 447 LYS D CA 1
ATOM 15741 C C . LYS D 1 449 ? 65.593 19.314 61.122 1.00 34.80 447 LYS D C 1
ATOM 15742 O O . LYS D 1 449 ? 65.997 19.796 62.186 1.00 38.28 447 LYS D O 1
ATOM 15748 N N . VAL D 1 450 ? 65.550 20.029 59.990 1.00 32.08 448 VAL D N 1
ATOM 15749 C CA . VAL D 1 450 ? 65.880 21.455 59.991 1.00 24.33 448 VAL D CA 1
ATOM 15750 C C . VAL D 1 450 ? 64.965 22.207 60.948 1.00 27.93 448 VAL D C 1
ATOM 15751 O O . VAL D 1 450 ? 65.409 23.047 61.739 1.00 28.52 448 VAL D O 1
ATOM 15755 N N . PHE D 1 451 ? 63.663 21.944 60.866 1.00 31.22 449 PHE D N 1
ATOM 15756 C CA . PHE D 1 451 ? 62.738 22.570 61.806 1.00 33.95 449 PHE D CA 1
ATOM 15757 C C . PHE D 1 451 ? 63.199 22.373 63.245 1.00 34.78 449 PHE D C 1
ATOM 15758 O O . PHE D 1 451 ? 63.108 23.291 64.064 1.00 31.93 449 PHE D O 1
ATOM 15766 N N . GLY D 1 452 ? 63.655 21.161 63.577 1.00 31.13 450 GLY D N 1
ATOM 15767 C CA . GLY D 1 452 ? 63.977 20.784 64.934 1.00 33.88 450 GLY D CA 1
ATOM 15768 C C . GLY D 1 452 ? 65.255 21.392 65.454 1.00 38.47 450 GLY D C 1
ATOM 15769 O O . GLY D 1 452 ? 65.510 21.330 66.660 1.00 42.93 450 GLY D O 1
ATOM 15770 N N . LYS D 1 453 ? 66.066 21.975 64.583 1.00 39.79 451 LYS D N 1
ATOM 15771 C CA . LYS D 1 453 ? 67.205 22.726 65.068 1.00 32.47 451 LYS D CA 1
ATOM 15772 C C . LYS D 1 453 ? 66.783 24.022 65.761 1.00 42.51 451 LYS D C 1
ATOM 15773 O O . LYS D 1 453 ? 67.628 24.660 66.391 1.00 46.27 451 LYS D O 1
ATOM 15779 N N . THR D 1 454 ? 65.503 24.402 65.701 1.00 35.64 452 THR D N 1
ATOM 15780 C CA . THR D 1 454 ? 65.033 25.661 66.274 1.00 39.68 452 THR D CA 1
ATOM 15781 C C . THR D 1 454 ? 63.794 25.410 67.117 1.00 44.50 452 THR D C 1
ATOM 15782 O O . THR D 1 454 ? 62.757 24.989 66.562 1.00 39.86 452 THR D O 1
ATOM 15786 N N . PRO D 1 455 ? 63.813 25.735 68.412 1.00 47.85 453 PRO D N 1
ATOM 15787 C CA . PRO D 1 455 ? 62.658 25.447 69.271 1.00 50.75 453 PRO D CA 1
ATOM 15788 C C . PRO D 1 455 ? 61.355 25.983 68.700 1.00 41.86 453 PRO D C 1
ATOM 15789 O O . PRO D 1 455 ? 61.271 27.126 68.249 1.00 41.37 453 PRO D O 1
ATOM 15793 N N . GLY D 1 456 ? 60.327 25.133 68.729 1.00 49.30 454 GLY D N 1
ATOM 15794 C CA . GLY D 1 456 ? 58.990 25.509 68.330 1.00 49.40 454 GLY D CA 1
ATOM 15795 C C . GLY D 1 456 ? 58.689 25.421 66.843 1.00 42.45 454 GLY D C 1
ATOM 15796 O O . GLY D 1 456 ? 57.511 25.451 66.465 1.00 40.52 454 GLY D O 1
ATOM 15797 N N . GLN D 1 457 ? 59.694 25.324 65.974 1.00 40.85 455 GLN D N 1
ATOM 15798 C CA . GLN D 1 457 ? 59.380 25.277 64.554 1.00 36.75 455 GLN D CA 1
ATOM 15799 C C . GLN D 1 457 ? 58.618 24.006 64.191 1.00 32.13 455 GLN D C 1
ATOM 15800 O O . GLN D 1 457 ? 57.655 24.058 63.418 1.00 29.68 455 GLN D O 1
ATOM 15806 N N . GLN D 1 458 ? 58.988 22.865 64.758 1.00 29.32 456 GLN D N 1
ATOM 15807 C CA . GLN D 1 458 ? 58.221 21.648 64.466 1.00 34.95 456 GLN D CA 1
ATOM 15808 C C . GLN D 1 458 ? 56.791 21.785 64.960 1.00 31.01 456 GLN D C 1
ATOM 15809 O O . GLN D 1 458 ? 55.835 21.412 64.263 1.00 28.81 456 GLN D O 1
ATOM 15815 N N . ARG D 1 459 ? 56.617 22.350 66.151 1.00 33.04 457 ARG D N 1
ATOM 15816 C CA . ARG D 1 459 ? 55.269 22.497 66.683 1.00 38.21 457 ARG D CA 1
ATOM 15817 C C . ARG D 1 459 ? 54.472 23.541 65.908 1.00 35.85 457 ARG D C 1
ATOM 15818 O O . ARG D 1 459 ? 53.281 23.336 65.644 1.00 36.08 457 ARG D O 1
ATOM 15826 N N . ASN D 1 460 ? 55.101 24.644 65.492 1.00 35.99 458 ASN D N 1
ATOM 15827 C CA . ASN D 1 460 ? 54.365 25.603 64.675 1.00 36.22 458 ASN D CA 1
ATOM 15828 C C . ASN D 1 460 ? 53.943 24.981 63.355 1.00 32.11 458 ASN D C 1
ATOM 15829 O O . ASN D 1 460 ? 52.819 25.191 62.888 1.00 30.06 458 ASN D O 1
ATOM 15834 N N . PHE D 1 461 ? 54.815 24.186 62.755 1.00 27.32 459 PHE D N 1
ATOM 15835 C CA . PHE D 1 461 ? 54.444 23.539 61.508 1.00 28.89 459 PHE D CA 1
ATOM 15836 C C . PHE D 1 461 ? 53.154 22.735 61.673 1.00 36.32 459 PHE D C 1
ATOM 15837 O O . PHE D 1 461 ? 52.196 22.910 60.911 1.00 23.67 459 PHE D O 1
ATOM 15845 N N . CYS D 1 462 ? 53.105 21.855 62.684 1.00 33.85 460 CYS D N 1
ATOM 15846 C CA . CYS D 1 462 ? 51.935 21.003 62.856 1.00 32.22 460 CYS D CA 1
ATOM 15847 C C . CYS D 1 462 ? 50.693 21.837 63.156 1.00 32.56 460 CYS D C 1
ATOM 15848 O O . CYS D 1 462 ? 49.605 21.558 62.637 1.00 29.65 460 CYS D O 1
ATOM 15851 N N . HIS D 1 463 ? 50.830 22.856 64.006 1.00 29.18 461 HIS D N 1
ATOM 15852 C CA . HIS D 1 463 ? 49.707 23.743 64.281 1.00 31.70 461 HIS D CA 1
ATOM 15853 C C . HIS D 1 463 ? 49.220 24.415 63.000 1.00 31.40 461 HIS D C 1
ATOM 15854 O O . HIS D 1 463 ? 48.012 24.495 62.755 1.00 32.28 461 HIS D O 1
ATOM 15861 N N . ASN D 1 464 ? 50.147 24.909 62.173 1.00 28.38 462 ASN D N 1
ATOM 15862 C CA . ASN D 1 464 ? 49.764 25.650 60.974 1.00 28.35 462 ASN D CA 1
ATOM 15863 C C . ASN D 1 464 ? 48.987 24.766 60.006 1.00 27.33 462 ASN D C 1
ATOM 15864 O O . ASN D 1 464 ? 48.059 25.227 59.339 1.00 22.16 462 ASN D O 1
ATOM 15869 N N . VAL D 1 465 ? 49.349 23.490 59.920 1.00 23.48 463 VAL D N 1
ATOM 15870 C CA . VAL D 1 465 ? 48.563 22.554 59.133 1.00 21.32 463 VAL D CA 1
ATOM 15871 C C . VAL D 1 465 ? 47.214 22.330 59.786 1.00 27.07 463 VAL D C 1
ATOM 15872 O O . VAL D 1 465 ? 46.166 22.415 59.135 1.00 23.67 463 VAL D O 1
ATOM 15876 N N . ALA D 1 466 ? 47.222 22.044 61.089 1.00 21.79 464 ALA D N 1
ATOM 15877 C CA . ALA D 1 466 ? 46.012 21.583 61.753 1.00 25.53 464 ALA D CA 1
ATOM 15878 C C . ALA D 1 466 ? 44.889 22.622 61.659 1.00 31.34 464 ALA D C 1
ATOM 15879 O O . ALA D 1 466 ? 43.715 22.262 61.499 1.00 26.07 464 ALA D O 1
ATOM 15881 N N . VAL D 1 467 ? 45.220 23.917 61.732 1.00 26.70 465 VAL D N 1
ATOM 15882 C CA . VAL D 1 467 ? 44.158 24.918 61.668 1.00 32.78 465 VAL D CA 1
ATOM 15883 C C . VAL D 1 467 ? 43.608 24.983 60.269 1.00 30.68 465 VAL D C 1
ATOM 15884 O O . VAL D 1 467 ? 42.452 25.360 60.055 1.00 32.30 465 VAL D O 1
ATOM 15888 N N . HIS D 1 468 ? 44.416 24.612 59.287 1.00 33.11 466 HIS D N 1
ATOM 15889 C CA . HIS D 1 468 ? 43.907 24.587 57.932 1.00 30.86 466 HIS D CA 1
ATOM 15890 C C . HIS D 1 468 ? 43.051 23.344 57.708 1.00 20.92 466 HIS D C 1
ATOM 15891 O O . HIS D 1 468 ? 41.869 23.438 57.370 1.00 30.82 466 HIS D O 1
ATOM 15898 N N . VAL D 1 469 ? 43.619 22.164 57.934 1.00 28.39 467 VAL D N 1
ATOM 15899 C CA . VAL D 1 469 ? 42.921 20.934 57.586 1.00 26.40 467 VAL D CA 1
ATOM 15900 C C . VAL D 1 469 ? 41.729 20.661 58.503 1.00 28.62 467 VAL D C 1
ATOM 15901 O O . VAL D 1 469 ? 40.839 19.883 58.141 1.00 26.80 467 VAL D O 1
ATOM 15905 N N . ALA D 1 470 ? 41.661 21.320 59.663 1.00 30.25 468 ALA D N 1
ATOM 15906 C CA . ALA D 1 470 ? 40.518 21.165 60.560 1.00 26.27 468 ALA D CA 1
ATOM 15907 C C . ALA D 1 470 ? 39.201 21.491 59.880 1.00 35.61 468 ALA D C 1
ATOM 15908 O O . ALA D 1 470 ? 38.138 21.035 60.339 1.00 27.68 468 ALA D O 1
ATOM 15910 N N . ALA D 1 471 ? 39.246 22.336 58.830 1.00 30.76 469 ALA D N 1
ATOM 15911 C CA . ALA D 1 471 ? 38.057 22.742 58.090 1.00 32.20 469 ALA D CA 1
ATOM 15912 C C . ALA D 1 471 ? 37.638 21.738 57.024 1.00 26.60 469 ALA D C 1
ATOM 15913 O O . ALA D 1 471 ? 36.562 21.897 56.458 1.00 32.34 469 ALA D O 1
ATOM 15915 N N . ALA D 1 472 ? 38.424 20.701 56.769 1.00 31.25 470 ALA D N 1
ATOM 15916 C CA . ALA D 1 472 ? 38.041 19.648 55.837 1.00 34.28 470 ALA D CA 1
ATOM 15917 C C . ALA D 1 472 ? 37.214 18.569 56.547 1.00 29.16 470 ALA D C 1
ATOM 15918 O O . ALA D 1 472 ? 37.100 18.547 57.775 1.00 36.37 470 ALA D O 1
ATOM 15920 N N . ASN D 1 473 ? 36.583 17.691 55.764 1.00 32.32 471 ASN D N 1
ATOM 15921 C CA . ASN D 1 473 ? 35.761 16.679 56.402 1.00 28.98 471 ASN D CA 1
ATOM 15922 C C . ASN D 1 473 ? 36.651 15.553 56.938 1.00 36.20 471 ASN D C 1
ATOM 15923 O O . ASN D 1 473 ? 37.848 15.465 56.632 1.00 31.13 471 ASN D O 1
ATOM 15928 N N . HIS D 1 474 ? 36.058 14.688 57.770 1.00 33.49 472 HIS D N 1
ATOM 15929 C CA . HIS D 1 474 ? 36.874 13.754 58.554 1.00 33.71 472 HIS D CA 1
ATOM 15930 C C . HIS D 1 474 ? 37.603 12.730 57.696 1.00 31.12 472 HIS D C 1
ATOM 15931 O O . HIS D 1 474 ? 38.731 12.357 58.040 1.00 30.95 472 HIS D O 1
ATOM 15938 N N . GLU D 1 475 ? 37.005 12.285 56.580 1.00 34.82 473 GLU D N 1
ATOM 15939 C CA A GLU D 1 475 ? 37.727 11.374 55.690 0.52 34.04 473 GLU D CA 1
ATOM 15940 C CA B GLU D 1 475 ? 37.693 11.388 55.656 0.48 34.04 473 GLU D CA 1
ATOM 15941 C C . GLU D 1 475 ? 38.933 12.062 55.065 1.00 34.37 473 GLU D C 1
ATOM 15942 O O . GLU D 1 475 ? 40.000 11.450 54.946 1.00 32.45 473 GLU D O 1
ATOM 15953 N N . ILE D 1 476 ? 38.803 13.327 54.665 1.00 31.78 474 ILE D N 1
ATOM 15954 C CA . ILE D 1 476 ? 39.952 14.016 54.094 1.00 28.47 474 ILE D CA 1
ATOM 15955 C C . ILE D 1 476 ? 41.011 14.224 55.165 1.00 24.04 474 ILE D C 1
ATOM 15956 O O . ILE D 1 476 ? 42.198 13.963 54.943 1.00 25.87 474 ILE D O 1
ATOM 15961 N N . GLN D 1 477 ? 40.597 14.701 56.341 1.00 21.80 475 GLN D N 1
ATOM 15962 C CA . GLN D 1 477 ? 41.504 14.782 57.492 1.00 31.44 475 GLN D CA 1
ATOM 15963 C C . GLN D 1 477 ? 42.308 13.496 57.690 1.00 30.07 475 GLN D C 1
ATOM 15964 O O . GLN D 1 477 ? 43.534 13.532 57.878 1.00 28.10 475 GLN D O 1
ATOM 15970 N N . ASP D 1 478 ? 41.633 12.351 57.689 1.00 28.96 476 ASP D N 1
ATOM 15971 C CA . ASP D 1 478 ? 42.341 11.094 57.914 1.00 29.49 476 ASP D CA 1
ATOM 15972 C C . ASP D 1 478 ? 43.409 10.872 56.859 1.00 35.19 476 ASP D C 1
ATOM 15973 O O . ASP D 1 478 ? 44.502 10.373 57.161 1.00 31.36 476 ASP D O 1
ATOM 15978 N N . ARG D 1 479 ? 43.114 11.226 55.607 1.00 33.12 477 ARG D N 1
ATOM 15979 C CA . ARG D 1 479 ? 44.112 11.059 54.563 1.00 34.90 477 ARG D CA 1
ATOM 15980 C C . ARG D 1 479 ? 45.266 12.030 54.746 1.00 24.32 477 ARG D C 1
ATOM 15981 O O . ARG D 1 479 ? 46.399 11.704 54.402 1.00 27.75 477 ARG D O 1
ATOM 15989 N N . VAL D 1 480 ? 45.015 13.228 55.267 1.00 24.88 478 VAL D N 1
ATOM 15990 C CA . VAL D 1 480 ? 46.125 14.150 55.484 1.00 32.47 478 VAL D CA 1
ATOM 15991 C C . VAL D 1 480 ? 47.086 13.595 56.532 1.00 26.91 478 VAL D C 1
ATOM 15992 O O . VAL D 1 480 ? 48.310 13.685 56.373 1.00 24.01 478 VAL D O 1
ATOM 15996 N N . PHE D 1 481 ? 46.551 12.993 57.599 1.00 26.20 479 PHE D N 1
ATOM 15997 C CA . PHE D 1 481 ? 47.395 12.391 58.636 1.00 26.96 479 PHE D CA 1
ATOM 15998 C C . PHE D 1 481 ? 48.302 11.319 58.063 1.00 28.03 479 PHE D C 1
ATOM 15999 O O . PHE D 1 481 ? 49.501 11.300 58.374 1.00 30.10 479 PHE D O 1
ATOM 16007 N N . GLU D 1 482 ? 47.760 10.434 57.203 1.00 28.42 480 GLU D N 1
ATOM 16008 C CA . GLU D 1 482 ? 48.578 9.378 56.587 1.00 31.59 480 GLU D CA 1
ATOM 16009 C C . GLU D 1 482 ? 49.646 9.970 55.692 1.00 33.13 480 GLU D C 1
ATOM 16010 O O . GLU D 1 482 ? 50.772 9.464 55.630 1.00 31.26 480 GLU D O 1
ATOM 16016 N N . TYR D 1 483 ? 49.274 11.004 54.937 1.00 33.79 481 TYR D N 1
ATOM 16017 C CA . TYR D 1 483 ? 50.193 11.678 54.031 1.00 25.55 481 TYR D CA 1
ATOM 16018 C C . TYR D 1 483 ? 51.401 12.216 54.786 1.00 25.27 481 TYR D C 1
ATOM 16019 O O . TYR D 1 483 ? 52.548 11.883 54.461 1.00 23.90 481 TYR D O 1
ATOM 16028 N N . PHE D 1 484 ? 51.175 13.007 55.836 1.00 22.20 482 PHE D N 1
ATOM 16029 C CA . PHE D 1 484 ? 52.323 13.531 56.570 1.00 26.13 482 PHE D CA 1
ATOM 16030 C C . PHE D 1 484 ? 53.073 12.436 57.322 1.00 24.12 482 PHE D C 1
ATOM 16031 O O . PHE D 1 484 ? 54.273 12.583 57.564 1.00 30.80 482 PHE D O 1
ATOM 16039 N N . SER D 1 485 ? 52.400 11.340 57.688 1.00 27.76 483 SER D N 1
ATOM 16040 C CA . SER D 1 485 ? 53.069 10.211 58.354 1.00 32.84 483 SER D CA 1
ATOM 16041 C C . SER D 1 485 ? 54.024 9.459 57.444 1.00 28.69 483 SER D C 1
ATOM 16042 O O . SER D 1 485 ? 54.836 8.674 57.948 1.00 35.34 483 SER D O 1
ATOM 16045 N N . LYS D 1 486 ? 53.918 9.638 56.125 1.00 27.42 484 LYS D N 1
ATOM 16046 C CA . LYS D 1 486 ? 54.882 9.039 55.216 1.00 26.72 484 LYS D CA 1
ATOM 16047 C C . LYS D 1 486 ? 56.225 9.727 55.306 1.00 27.65 484 LYS D C 1
ATOM 16048 O O . LYS D 1 486 ? 57.228 9.149 54.893 1.00 32.15 484 LYS D O 1
ATOM 16054 N N . VAL D 1 487 ? 56.266 10.944 55.846 1.00 29.09 485 VAL D N 1
ATOM 16055 C CA . VAL D 1 487 ? 57.526 11.605 56.161 1.00 26.20 485 VAL D CA 1
ATOM 16056 C C . VAL D 1 487 ? 58.085 10.963 57.432 1.00 31.22 485 VAL D C 1
ATOM 16057 O O . VAL D 1 487 ? 59.083 10.231 57.379 1.00 32.56 485 VAL D O 1
ATOM 16061 N N . TYR D 1 488 ? 57.432 11.234 58.572 1.00 31.71 486 TYR D N 1
ATOM 16062 C CA . TYR D 1 488 ? 57.619 10.552 59.854 1.00 34.48 486 TYR D CA 1
ATOM 16063 C C . TYR D 1 488 ? 56.254 10.396 60.507 1.00 34.23 486 TYR D C 1
ATOM 16064 O O . TYR D 1 488 ? 55.461 11.348 60.513 1.00 25.60 486 TYR D O 1
ATOM 16073 N N . PRO D 1 489 ? 55.974 9.239 61.115 1.00 29.97 487 PRO D N 1
ATOM 16074 C CA . PRO D 1 489 ? 54.648 9.049 61.726 1.00 36.52 487 PRO D CA 1
ATOM 16075 C C . PRO D 1 489 ? 54.347 10.048 62.823 1.00 36.62 487 PRO D C 1
ATOM 16076 O O . PRO D 1 489 ? 53.164 10.324 63.078 1.00 36.82 487 PRO D O 1
ATOM 16080 N N . GLU D 1 490 ? 55.379 10.575 63.496 1.00 35.57 488 GLU D N 1
ATOM 16081 C CA . GLU D 1 490 ? 55.155 11.509 64.594 1.00 35.01 488 GLU D CA 1
ATOM 16082 C C . GLU D 1 490 ? 54.516 12.796 64.088 1.00 37.93 488 GLU D C 1
ATOM 16083 O O . GLU D 1 490 ? 53.763 13.457 64.815 1.00 33.50 488 GLU D O 1
ATOM 16089 N N . ILE D 1 491 ? 54.797 13.166 62.840 1.00 42.44 489 ILE D N 1
ATOM 16090 C CA . ILE D 1 491 ? 54.229 14.390 62.285 1.00 33.98 489 ILE D CA 1
ATOM 16091 C C . ILE D 1 491 ? 52.715 14.264 62.151 1.00 30.36 489 ILE D C 1
ATOM 16092 O O . ILE D 1 491 ? 51.960 15.124 62.614 1.00 31.71 489 ILE D O 1
ATOM 16097 N N . GLY D 1 492 ? 52.245 13.176 61.552 1.00 30.94 490 GLY D N 1
ATOM 16098 C CA . GLY D 1 492 ? 50.816 13.006 61.400 1.00 31.98 490 GLY D CA 1
ATOM 16099 C C . GLY D 1 492 ? 50.096 12.913 62.723 1.00 39.31 490 GLY D C 1
ATOM 16100 O O . GLY D 1 492 ? 49.008 13.481 62.887 1.00 32.18 490 GLY D O 1
ATOM 16101 N N . ASP D 1 493 ? 50.694 12.193 63.685 1.00 41.98 491 ASP D N 1
ATOM 16102 C CA . ASP D 1 493 ? 50.115 12.061 65.022 1.00 34.66 491 ASP D CA 1
ATOM 16103 C C . ASP D 1 493 ? 49.934 13.412 65.687 1.00 35.58 491 ASP D C 1
ATOM 16104 O O . ASP D 1 493 ? 48.872 13.707 66.244 1.00 37.88 491 ASP D O 1
ATOM 16109 N N . GLN D 1 494 ? 50.972 14.238 65.661 1.00 26.43 492 GLN D N 1
ATOM 16110 C CA . GLN D 1 494 ? 50.867 15.577 66.216 1.00 33.39 492 GLN D CA 1
ATOM 16111 C C . GLN D 1 494 ? 49.746 16.371 65.547 1.00 38.23 492 GLN D C 1
ATOM 16112 O O . GLN D 1 494 ? 48.944 17.027 66.227 1.00 34.15 492 GLN D O 1
ATOM 16118 N N . ILE D 1 495 ? 49.679 16.338 64.207 1.00 35.87 493 ILE D N 1
ATOM 16119 C CA . ILE D 1 495 ? 48.622 17.062 63.505 1.00 31.65 493 ILE D CA 1
ATOM 16120 C C . ILE D 1 495 ? 47.256 16.515 63.898 1.00 25.73 493 ILE D C 1
ATOM 16121 O O . ILE D 1 495 ? 46.328 17.273 64.212 1.00 28.02 493 ILE D O 1
ATOM 16126 N N . ARG D 1 496 ? 47.107 15.192 63.864 1.00 24.72 494 ARG D N 1
ATOM 16127 C CA . ARG D 1 496 ? 45.837 14.572 64.243 1.00 32.76 494 ARG D CA 1
ATOM 16128 C C . ARG D 1 496 ? 45.393 14.994 65.646 1.00 35.94 494 ARG D C 1
ATOM 16129 O O . ARG D 1 496 ? 44.209 15.285 65.869 1.00 34.27 494 ARG D O 1
ATOM 16137 N N . LYS D 1 497 ? 46.326 15.033 66.603 1.00 33.82 495 LYS D N 1
ATOM 16138 C CA . LYS D 1 497 ? 45.981 15.452 67.957 1.00 30.59 495 LYS D CA 1
ATOM 16139 C C . LYS D 1 497 ? 45.365 16.841 67.944 1.00 29.67 495 LYS D C 1
ATOM 16140 O O . LYS D 1 497 ? 44.337 17.085 68.581 1.00 34.81 495 LYS D O 1
ATOM 16146 N N . GLU D 1 498 ? 45.988 17.780 67.242 1.00 34.34 496 GLU D N 1
ATOM 16147 C CA . GLU D 1 498 ? 45.460 19.144 67.303 1.00 39.01 496 GLU D CA 1
ATOM 16148 C C . GLU D 1 498 ? 44.169 19.300 66.504 1.00 30.21 496 GLU D C 1
ATOM 16149 O O . GLU D 1 498 ? 43.224 19.950 66.962 1.00 29.67 496 GLU D O 1
ATOM 16155 N N . VAL D 1 499 ? 44.097 18.693 65.325 1.00 31.13 497 VAL D N 1
ATOM 16156 C CA . VAL D 1 499 ? 42.852 18.721 64.567 1.00 30.43 497 VAL D CA 1
ATOM 16157 C C . VAL D 1 499 ? 41.694 18.226 65.426 1.00 31.75 497 VAL D C 1
ATOM 16158 O O . VAL D 1 499 ? 40.589 18.769 65.371 1.00 30.50 497 VAL D O 1
ATOM 16162 N N . LEU D 1 500 ? 41.917 17.182 66.229 1.00 38.45 498 LEU D N 1
ATOM 16163 C CA . LEU D 1 500 ? 40.827 16.635 67.031 1.00 28.27 498 LEU D CA 1
ATOM 16164 C C . LEU D 1 500 ? 40.316 17.643 68.055 1.00 32.22 498 LEU D C 1
ATOM 16165 O O . LEU D 1 500 ? 39.115 17.687 68.333 1.00 36.14 498 LEU D O 1
ATOM 16170 N N . GLN D 1 501 ? 41.207 18.471 68.616 1.00 34.12 499 GLN D N 1
ATOM 16171 C CA . GLN D 1 501 ? 40.775 19.570 69.483 1.00 34.65 499 GLN D CA 1
ATOM 16172 C C . GLN D 1 501 ? 39.860 20.542 68.752 1.00 39.84 499 GLN D C 1
ATOM 16173 O O . GLN D 1 501 ? 38.983 21.157 69.370 1.00 44.19 499 GLN D O 1
ATOM 16179 N N . LEU D 1 502 ? 40.117 20.775 67.459 1.00 39.55 500 LEU D N 1
ATOM 16180 C CA . LEU D 1 502 ? 39.373 21.760 66.681 1.00 31.73 500 LEU D CA 1
ATOM 16181 C C . LEU D 1 502 ? 38.173 21.154 65.974 1.00 34.70 500 LEU D C 1
ATOM 16182 O O . LEU D 1 502 ? 37.193 21.860 65.702 1.00 37.09 500 LEU D O 1
ATOM 16187 N N . SER D 1 503 ? 38.243 19.864 65.665 1.00 33.88 501 SER D N 1
ATOM 16188 C CA . SER D 1 503 ? 37.254 19.178 64.841 1.00 34.53 501 SER D CA 1
ATOM 16189 C C . SER D 1 503 ? 36.917 17.884 65.558 1.00 34.88 501 SER D C 1
ATOM 16190 O O . SER D 1 503 ? 37.409 16.808 65.196 1.00 33.68 501 SER D O 1
ATOM 16193 N N . PRO D 1 504 ? 36.082 17.953 66.583 1.00 41.35 502 PRO D N 1
ATOM 16194 C CA . PRO D 1 504 ? 35.828 16.769 67.411 1.00 41.62 502 PRO D CA 1
ATOM 16195 C C . PRO D 1 504 ? 35.033 15.714 66.664 1.00 39.08 502 PRO D C 1
ATOM 16196 O O . PRO D 1 504 ? 34.360 15.987 65.665 1.00 40.03 502 PRO D O 1
ATOM 16200 N N . ARG D 1 505 ? 35.141 14.480 67.162 1.00 42.56 503 ARG D N 1
ATOM 16201 C CA . ARG D 1 505 ? 34.489 13.326 66.556 1.00 37.95 503 ARG D CA 1
ATOM 16202 C C . ARG D 1 505 ? 33.690 12.563 67.601 1.00 44.27 503 ARG D C 1
ATOM 16203 O O . ARG D 1 505 ? 34.081 12.489 68.770 1.00 61.18 503 ARG D O 1
ATOM 16211 N N . GLY D 1 506 ? 32.569 11.986 67.167 1.00 56.72 504 GLY D N 1
ATOM 16212 C CA . GLY D 1 506 ? 31.696 11.222 68.051 1.00 64.73 504 GLY D CA 1
ATOM 16213 C C . GLY D 1 506 ? 32.339 9.971 68.635 1.00 80.64 504 GLY D C 1
ATOM 16214 O O . GLY D 1 506 ? 32.303 9.734 69.852 1.00 80.93 504 GLY D O 1
#

Foldseek 3Di:
DDDFDDFPVRHGDDDLDDFDAPFDQCPVPPDRPDGDHDGDPPRCSVCSVVVCVVVVDFDADPWQRAKAKFKWKKFWQDADLVAAADPQQHDHGRMWIKMWIKGFTQDHHVFAPQDQGKIWTWMWTQDQQFIAILTWILDLFAQDLAQVCVVQQSVLQFADVPPRHRALQSNLVVCLFWLLRLLVVLVSLFQLSGFPEPLATKIKSLAWWWFAHLLQEIWIKIKIKAWPNYTHGDFPVVSVVCRVVPSCVRNVVQVVCLVVVVKTKIWMWMWTDAPVVQVVDQDHSLHSSDDDDCVVTPIDTTIMMIGRGGDPDCCLQPSLDAGANLRRGQRMGGDPRNNNVVSNVPRLVVNCNRPNNVSCVRVNNDHPHDDDQLQDADTPPPDPCRCPPPHNDDDPVDDDDDDDDSDHDPVGDDDDDDDDDDDDDPTTNDALPGCSLVSVLVVCVVLVVDPPRLVSSLVSVLVSSLRHDDVSLVSVLVSVVSNPNVSSVSNVVSSCVSRPDD/DDDFDDFPVRHGDDDLDDFDAPFDQCVVPPDRPDTDHHGDPPGCSVCSVVVVVVVPDFDADPWQRAKAKFKWKKFWQDAPLVAAADPQQHDHGRMWIKMWIKGFTQDHHQFFPQAFGKMWIWMWTQDQQFTAILTWILDLFAQDLAQVCPVVQSVLQFADPPPRHRALASNLVSCLFWLLRVLVVLVSLFQLRGFPEPLATKIKSLAWWWFAHPQQEIWTKIKIWAWPNYTHGDFPVVSVVCRPVPSCVRNVVQVVCLVVPVWTKTWMWMWTDAPVRQVPDLDHSLHSSDDDDCVRTPIDTTIMMTGRGGDPDCCLQPRLDAGANLRRGQRIGGDPSVNNVVSNPVRLVVNCRRPNNVSCPRVNNPHPHDDDQLQDADTPPPDPCRPPPRHNDPDPVDDDDDDDHSDRDPVRDDDDDDDDDDDDDDTTDDALPGCSLVVVLVVCVVLVVDPPRLVSSLVSVLVSNLSHDDVSLVSVLVSLVSNPNVSSVSNVVSSCVVRPDD/DDDFDAFPVRHGDPDLPDFDAPFDQCVVPPDRPDRDHHGDPPGCSVCSVVVCVVVVDFDADPWQREKAKFKWKWFWQDADLVAAADPQQHDHGRIWIKMWMKGFTQDHYVFFPQAQGWMWIWMWTQDQQFIAILTWILDLFAQDLAQVCVVQQSVLCFADPPPRDRALASNLVVCLFWLLRVLVVLVRLFQLSGFPEPLATKIKSLAWWWFAHPQQEIWTKIKIWAWPNYTHGDFPVVSVVCSVVPSCNRNCVQVVCLVVPVKTKTWMWMWTDAPVVQVPDLDHSLHSSDDDDCVVTNIDTTIMMIGRGGDPDCCLQPRLDAGANLRRGQRMGGDPSVNNVVRNVPRLVVNCNRPNNVSCVRVNNDRPHDDDQLQDADTPPPPPCRPPPPHNDDDPVDDDDDDDHSDNDPVGDDDDDDDDDDDDDPTTDDQLVRCSLVVVLVVLVVLVVDPPSNLSSLVSVLVSNLSHDPVSLVSVLVSVCSNPNVSSVSNVVVSCVVRPDD/DDDFDDFPVRHGDPDLPDFDAPFDQCVVPPDRPDGDHHGDPPRCSVCSVVVVVVPVDFDADPWQRAKAKFKWKKFWADADLVAAAAPQQHDHGRMWIKMWMKGFTQDHHPFAPQDQGKMWTWMWTQGQQFIAILGWILDLFAQDLAQVCVVQQSVLVFADPPPRHRALASNLVSCLFWPLRVLVVLVSLFQLSGFPEPLATKIWSLAWWWFAHLLQAIWTKIKIWAWPNYTHGDFPVVSVVCRVVPSCVRNVRQVVCLVVPVKTKTWMWMWTDAPVVQVVDLDHSLHSSDDDDCVVTPIDTTIMMIRRGGDPDCCLQPSLDAGANLRRGVRIGGDPSNNNVVSNPPRLVVNCNRPNNVSCPRVNNPHPHDDDQLLDADGPPPPPCRVPPPHNDDDPPDDDDDDDDSDHDPVGDDDDDDDDDDDDDPTTNDQLVRCSLVVVLVVCVVLVVDPCSLVSSLVSVLVSSLSHDPVSLVSVLVSVCSNPNVSSVSNVVVSCVSNPDD

Sequence (2008 aa):
QPPKWTTSNGAPVSDVFATERATFDNANHANNAPKVGPLLLQDFQLIDSLAHFDRERIPERVVHAKGAGAFGEFEVTDDISDVCAAKFLDTIGKKTRIFTRFSTVGGEKGSADSARDPRGFSTKFYTEEGNLDLVYNNTPIFFIRDPSKFPHFIHTQKRNPATNLKDANMFWDYLVNNQESIHQVMYLFSDRGTPASLRKMNGYSGHTYKWYNKKGEWVYVQVHFKSDLGVVNFNNEEAGKLAGEDPDYHTGDLFNAIERGEYPSWTCYIQTMTQEQAAKQPFSVFDLTKVWPHKDFPLRRFGKFTLNENPKNYFAEVEQAAFSPSHTIPSMQPSADPVLQSRLFSYPDTHRHRLGVNYQQIPVNCPVAPVFTPQMRDGSMTVNGNLGSTPNYKSSFCPFSTEAQIQTNSHTPEEVLAAHTEKFHWGGILDSKSYDFEQPRALWKVFGKTPGQQRNFCHNVAVHVAAANHEIQDRVFEYFSKVYPEIGDQIRKEVLQLSPRGQPPKWTTSNGAPVSDVFATERATFDNANHANNAPKVGPLLLQDFQLIDSLAHFDRERIPERVVHAKGAGAFGEFEVTDDISDVCAAKFLDTIGKKTRIFTRFSTVGGEKGSADSARDPRGFSTKFYTEEGNLDLVYNNTPIFFIRDPSKFPHFIHTQKRNPATNLKDANMFWDYLVNNQESIHQVMYLFSDRGTPASLRKMNGYSGHTYKWYNKKGEWVYVQVHFKSDLGVVNFNNEEAGKLAGEDPDYHTGDLFNAIERGEYPSWTCYIQTMTQEQAAKQPFSVFDLTKVWPHKDFPLRRFGKFTLNENPKNYFAEVEQAAFSPSHTIPSMQPSADPVLQSRLFSYPDTHRHRLGVNYQQIPVNCPVAPVFTPQMRDGSMTVNGNLGSTPNYKSSFCPFSTEAQIQTNSHTPEEVLAAHTEKFHWGGILDSKSYDFEQPRALWKVFGKTPGQQRNFCHNVAVHVAAANHEIQDRVFEYFSKVYPEIGDQIRKEVLQLSPRGQPPKWTTSNGAPVSDVFATERATFDNANHANNAPKVGPLLLQDFQLIDSLAHFDRERIPERVVHAKGAGAFGEFEVTDDISDVCAAKFLDTIGKKTRIFTRFSTVGGEKKGGSADSARDPRGFSTKFYTEEGNLDLVYNNTPIFFIRDPSKFPHFIHTQKRNPATNLKDANMFWDYLVNNQESIHQVMYLFSDRGTPASLRKMNGYSGHTYKWYNKKGEWVYVQVHFKSDLGVVNFNNEEAGKLAGEDPDYHTGDLFNAIERGEYPSWTCYIQTMTQEQAAKQPFSVFDLTKVWPHKDFPLRRFGKFTLNENPKNYFAEVEQAAFSPSHTIPSMQPSADPVLQSRLFSYPDTHRHRLGVNYQQIPVNCPVAPVFTPQMRDGSMTVNGNLGSTPNYKSSFCPFSTEAQIQTNSHTPEEVLAAHTEKFHWGGILDSKSYDFEQPRALWKVFGKTPGQQRRNFCHNVAVHVAAANHEIQDRRVFEYFSKVYPEIGDQIRKEVLQLSPRGQPPKWTTSNGAPVSDVFATERATFDNANHANNAPKVGPLLLQDFQLIDSLAHFDRERIPERVVHAKKGAGAFGEFEVTDDISDVCAAKFLDTIGKKTRIFTRFSTVGGEKKGGSADSARDPRGFSTKFYTEEGNLDLVYNNTPIFFIRDPSKFPHFIHTQKRNPATNLKDANMFWDYLVNNQESIHQVMYLFSDRGTPASLRKMNGYSGHTYKWYNKKGEWVYVQVHFKSDLGVVNFNNEEAGKLAGEDPDYHTGDLFNAIERGEYPSWTCYIQTMTQEQAAKQPFSVFDLTKVWPHKDFPLRRFGKFTLNENPKNYFAEVEQAAFSPSHTIPSMQPSADPVLQSRLFSYPDTHRHRLGVNYQQIPVNCCPVAPVFTPQMRDGSMTVNGNLGSTPNYKSSFCPFSTEAQIQTNSHTPEEVLAAHTEKFHWGGILDSKSYDFEQPRALWKVFGKTPGQQRNFCHNVAVHVAAANHEEIQDRVFEYFSKVYPEIGDQIRKEVLQLSPRG

Secondary structure (DSSP, 8-state):
-PPBPB-TT-PBPS-SS-EEEEEE--TTSS--------BBTT-HHHHHHHHHHTT---PPPSS--SEEEEEEEEEE-S--TTT---GGGSSTT-EEEEEEEEE-SS--TTS-TTSSS--EEEEEEEETTEEEEEEEESSS--S-S-GGGHHHHHHHHSB-TTT--B-HHHHHHHHHHSGGGHHHHHHHHSGGGSBS-GGG--EE--S-EEEE-TTS-EEEEEEEEEETT---B--HHHHHHHHHH-TTHHHHHHHHHHHTT---EEEEEEEEE-HHHHHTSSS-TT-TT----TTTS--EEEEEEEEEE--S-HIIIIIT----TT---TTEEE-S-HHHHHHHHHHHHHHHHHH-TTGGGSGGG--SSPP--TT----TT--S-TTTT--SSS-TTS--B-PPP-PPPTTSPPPPB-SS-EEE---SS--TTSGGGHHHHHHHHHHHTSTTHHHHHHHHHHHHHTTS-HHHHHHHHHHHHTT-HHHHHHHHHHHHHHS---/-PPBPB-TTSPBPS-SS-EEE--B--TTSSS------PBBTT-HHHHHHHHHHTT-PPPPPSSS-SEEEEEEEEEE-S--TTT---GGGSSTT-EEEEEEEEE-SS--TTS-TTSSS--EEEEEEEETTEEEEEEEESSS--S-SSTTHHHHHHHHHSB-TTT-SB-HHHHHHHHHHSGGGHHHHHHHHSGGGSBS-GGGS-EE--S-EEEE-TTS-EEEEEEEEEETT---B--HHHHHHHHHH-TTHHHHHHHHHHHTT---EEEEEEEEE-HHHHTTSSS-TT-TT-PPPTTTS--EEEEEEEEEE--S-HIIIIIT----TT---TTEEE---HHHHHHHHHHHHHHHHHH-TTGGGSGGG--SSPP--TT----TT--S-TTTT--SSS-TTS--B-PPP-PPPTTSPPPPEEEEEEEE---SS--TTSGGGHHHHHHHHHHHTSTTHHHHHHHHHHHHHTTS-HHHHHHHHHHHHTT-HHHHHHHHHHHHHHS---/-PPBPB-TTSPBPS-SS-EEEEEE--TTSSS------PBBTT-HHHHHHHHHHTT---PPPSSS-SEEEEEEEEEE-S--TTT---GGGSSTT-EEEEEEEEE-SS--TTS-TTSSS--EEEEEEEETTEEEEEEEESSS--S-SSGGGHHHHHHHHSB-TTT-SB-HHHHHHHHHHSGGGHHHHHHHHSGGGSBS-GGG--EE--S-EEEE-TTS-EEEEEEEEEETT---B--HHHHHHHHHH-TTHHHHHHHHHHHHT---EEEEEEEEE-HHHHHHSSS-TT-TT----TTTS--EEEEEEEEEE--S-HIIIIIT----TT---TTEEE-S-HHHHHHHHHHHHHHHHHH-TTGGGSGGG--SSPP--TT----TT--S-TTTT--SSS-SSS--B-PPP-PPPTTSPPPPB-SS-EEE---SS--TTSGGGHHHHHHHHHHHTSTTHHHHHHHHHHHHHTTS-HHHHHHHHHHHHTT-HHHHHHHHHHHHHHS---/-PPBPB-TTSPBPS-SS-EEE--B--TTSSS------PBBTT-HHHHHHHHHHTT---PPPSSS-SEEEEEEEEEE-S--TTT---GGGSSTT-EEEEEEEEE-SS--TTS-TTSSS--EEEEEEEETTEEEEEEEESSS--S-S-GGGHHHHHHHHSB-TTT-SB-HHHHHHHHHHSGGGHHHHHHHTSGGGSBS-GGG--EE--S-EEEE-TTS-EEEEEEEEEETT---B--HHHHHHHHHH-TTHHHHHHHHHHHTT---EEEEEEEEE-HHHHTTSSS-TT-TT----TTTS--EEEEEEEEEE--S-HIIIIIT----TT---TTEEE---HHHHHHHHHHHHHHHHHH-TTGGGSGGG--SSPP--TTS---TT--S-TTTT--SSS-TTS--B-PPP-PPPTTSPPPPEEEEEEEE---SS--TTSGGGHHHHHHHHHHHTSTTHHHHHHHHHHHHHTTS-HHHHHHHHHHHHTT-HHHHHHHHHHHHHHS---

B-factor: mean 32.28, std 11.44, range [12.58, 139.46]

Nearest PDB structures (foldseek):
  6rjn-assembly1_B  TM=1.002E+00  e=1.602E-97  Komagataella pastoris
  2xq1-assembly3_K  TM=9.843E-01  e=7.465E-75  Ogataea angusta
  2xq1-assembly1_O  TM=9.825E-01  e=9.264E-75  Ogataea angusta
  2xq1-assembly1_P  TM=9.843E-01  e=2.082E-74  Ogataea angusta
  2xq1-assembly2_D  TM=9.841E-01  e=2.082E-74  Ogataea angusta

InterPro domains:
  IPR002226 Catalase haem-binding site [PS00437] (345-353)
  IPR010582 Catalase immune-responsive domain [PF06628] (435-496)
  IPR011614 Catalase core domain [PF00199] (25-398)
  IPR011614 Catalase core domain [SM01060] (8-403)
  IPR018028 Catalase, mono-functional, haem-containing [PR00067] (32-55)
  IPR018028 Catalase, mono-functional, haem-containing [PR00067] (95-113)
  IPR018028 Catalase, mono-functional, haem-containing [PR00067] (116-133)
  IPR018028 Catalase, mono-functional, haem-containing [PR00067] (135-153)
  IPR018028 Catalase, mono-functional, haem-containing [PR00067] (300-327)
  IPR018028 Catalase, mono-functional, haem-containing [PR00067] (332-358)
  IPR018028 Catalase, mono-functional, haem-containing [PS51402] (4-503)
  IPR018028 Catalase, mono-functional, haem-containing [PTHR11465] (3-497)
  IPR020835 Catalase superfamily [SSF56634] (3-497)
  IPR024708 Catalase active site [PS00438] (55-71)
  IPR024711 Catalase, mono-functional, haem-containing, clades 1 and 3 [PIRSF038928] (7-498)

CATH classification: 2.40.180.10

Radius of gyration: 36.31 Å; Cα contacts (8 Å, |Δi|>4): 4945; chains: 4; bounding box: 88×94×96 Å

Organism: Komagataella pastoris (NCBI:txid4922)

Solvent-accessible surface area: 65334 Å² total; per-residue (Å²): 219,61,57,64,6,6,12,21,2,2,9,22,8,31,60,11,5,8,2,35,0,0,6,21,69,28,71,129,49,70,54,83,69,5,82,6,0,4,0,0,4,36,4,33,36,4,9,9,8,5,0,16,5,4,11,5,42,15,15,19,25,12,24,38,1,3,4,6,7,0,15,4,68,1,39,2,36,39,84,1,33,86,10,1,34,1,79,9,4,75,77,108,33,54,121,11,106,0,0,0,9,1,8,6,6,2,8,14,37,6,17,17,10,1,40,50,14,6,2,4,0,12,0,0,3,20,4,98,23,0,0,2,4,16,17,6,31,7,1,20,3,16,2,1,7,0,2,9,0,46,0,2,2,1,8,1,19,19,35,33,18,12,26,18,41,106,34,16,39,7,22,0,4,2,0,1,44,8,6,6,0,1,12,1,0,0,21,7,1,5,8,75,3,2,2,11,1,9,13,57,4,10,0,19,4,6,5,1,20,15,8,15,6,161,125,3,33,5,29,3,0,14,2,14,2,72,10,78,82,32,44,65,48,33,54,38,98,89,5,34,144,28,20,20,117,57,48,7,71,2,8,8,27,3,30,77,0,9,119,148,39,86,105,4,27,0,24,0,48,1,3,43,1,46,48,100,65,9,20,152,28,57,6,19,8,19,10,10,3,10,46,8,47,111,199,85,6,94,45,90,118,10,0,87,0,33,0,56,75,15,9,140,3,13,23,6,29,0,7,0,0,1,16,0,8,8,0,29,1,47,4,7,59,23,1,6,1,0,10,0,0,7,36,11,3,19,53,5,1,24,5,20,61,13,2,20,16,8,8,21,31,0,72,7,0,44,22,99,7,109,59,19,15,3,11,17,9,27,0,36,5,2,23,99,32,8,60,16,51,33,30,13,4,80,12,75,102,28,97,51,41,58,64,93,87,63,131,50,41,110,132,19,68,44,10,69,9,26,52,63,34,56,67,37,57,21,22,10,106,28,94,38,184,44,63,32,0,79,12,1,24,53,23,2,121,85,11,46,171,72,132,39,41,48,128,31,0,3,26,2,0,0,56,60,0,21,81,3,74,72,136,10,0,52,75,0,2,99,1,0,27,48,4,68,89,95,0,0,68,80,0,100,146,44,1,88,125,91,17,102,98,131,220,59,58,85,6,5,11,26,1,1,9,22,9,32,55,11,8,9,2,30,0,0,5,21,71,27,71,130,52,69,54,80,70,6,85,7,0,6,0,2,3,41,3,31,33,5,9,7,7,5,0,24,5,4,9,5,43,15,15,21,24,11,23,40,0,3,3,5,7,0,16,2,69,2,43,1,34,40,77,0,46,86,12,1,36,1,83,6,2,72,77,107,35,52,122,10,107,0,0,0,6,1,8,6,7,6,13,16,35,8,17,17,9,1,44,48,14,5,1,4,0,12,0,1,3,20,3,96,18,0,0,3,4,16,18,7,29,6,1,20,4,19,2,0,7,0,2,9,0,45,0,2,2,0,8,1,23,17,34,36,19,12,23,17,42,118,34,14,38,9,21,0,3,2,0,0,43,8,3,6,0,2,12,1,0,0,23,5,1,5,8,76,3,2,1,13,2,9,17,57,5,8,0,16,5,6,5,1,20,14,8,16,9,174,124,2,44,6,30,4,0,13,1,13,2,70,11,78,90,34,45,63,48,30,54,37,95,89,5,33,140,28,20,20,115,56,48,10,73,3,7,8,26,2,30,81,0,10,119,150,39,104,108,4,28,0,27,0,51,0,2,46,2,49,56,113,73,8,20,154,28,56,5,19,10,17,8,8,3,8,45,9,48,103,195,83,6,94,51,88,113,8,0,82,1,36,0,55,72,14,8,124,2,14,24,6,28,0,6,0,0,2,14,0,7,7,2,29,0,45,5,7,60,21,1,6,1,0,9,0,0,7,37,13,4,18,55,5,1,24,5,21,61,13,2,21,16,8,7,21,32,0,71,7,1,47,23,99,8,107,61,19,14,3,15,19,10,27,0,39,4,2,25,98,30,8,60,16,57,29,30,12,6,82,11,78,107,29,99,52,31,53,62,95,92,60,137,53,38,112,145,29,63,43,10,73,10,26,53,62,30,58,74,36,55,21,20,11,105,31,89,40,185,40,64,34,0,77,12,1,28,53,27,5,116,82,13,43,169,74,130,22,44,50,170,41,0,4,48,2,0,0,54,58,0,20,78,5,66,73,126,7,0,68,66,0,4,89,0,0,26,36,4,52,84,89,0,0,63,83,0,98,131,52,1,67,155,93,16,101,91,132,217,58,60,94,6,4,13,20,1,1,12,21,7,32,54,10,7,8,2,35,0,0,5,24,73,25,72,127,52,75,53,77,72,6,84,5,0,5,1,1,2,39,4,35,30,4,10,9,6,5,0,18,4,4,9,4,42,16,16,19,23,12,22,40,0,4,4,5,6,0,20,3,72,1,41,1,32,40,84,0,42,78,13,1,37,0,78,6,2,79,78,107,33,51,120,9,105,0,0,0,8,1,10,5,9,8,12,16,44,8,13,20,10,1,41,45,15,6,2,3,0,12,0,1,2,20,3,100,19,0,0,4,4,14,18,6,33,7,2,20,3,19,2,1,8,0,2,10,0,46,0,3,2,0,8,2,24,16,29,39,18,12,26,16,40,107,34,16,37,5,19,0,4,2,0,0,44,7,9,6,0,1,12,1,0,0,22,5,1,12,26,76,3,2,2,12,1,9,10,58,4,11,0,20,5,5,5,0,22,12,6,17,5,150,120,1,32,4,28,4,0,12,2,11,1,74,10,81,89,30,49,66,48,32,50,37,96,87,6,34,142,28,19,21,113,58,48,10,75,3,9,8,23,2,32,78,0,10,131,144,39,93,109,4,27,0,25,0,50,1,3,42,1,41,47,103,72,8,23,157,25,59,7,22,8,18,9,8,4,8,45,8,51,98,197,94,9,88,45,87,118,7,0,87,1,36,0,55,71,24,8,135,2,15,24,8,29,0,3,0,0,1,14,0,8,7,2,28,1,46,4,7,62,23,2,5,1,0,9,0,0,8,36,10,4,19,55,6,1,22,6,19,57,12,2,21,16,8,7,21,32,0,71,7,0,46,23,100,6,107,57,21,14,3,15,19,8,27,0,38,5,3,24,100,31,6,61,17,58,31,29,13,5,79,14,79,102,33,96,53,38,53,65,95,116,60,142,44,34,109,127,12,64,43,11,75,10,26,54,62,37,58,74,36,54,18,21,12,103,28,89,40,184,42,64,33,0,75,15,1,28,54,24,7,115,76,11,41,172,60,129,39,72,45,166,54,0,0,51,2,0,0,53,58,0,18,83,5,57,66,117,11,0,63,94,0,7,116,1,0,27,44,3,56,90,96,0,0,55,53,0,99,144,29,2,84,144,92,18,103,102,130,226,66,55,88,7,5,13,18,1,1,10,21,8,34,61,12,8,10,1,32,0,0,5,21,64,25,71,114,46,72,53,79,71,6,85,6,0,5,1,1,4,40,3,32,34,5,10,9,6,6,0,17,5,4,10,5,40,16,14,18,24,12,20,37,0,5,4,6,7,0,16,3,69,1,45,1,39,44,81,0,26,82,12,1,28,0,85,6,2,78,78,98,34,58,117,8,109,0,0,0,8,0,9,6,6,8,11,17,39,9,17,19,9,1,39,47,14,6,1,3,1,12,0,0,3,21,3,94,22,0,0,4,4,17,17,6,31,8,1,19,4,19,3,1,8,0,1,11,0,44,0,3,2,0,8,2,27,16,30,38,17,12,25,12,40,115,34,17,38,6,20,0,3,2,0,1,44,7,7,5,0,0,13,1,0,0,23,7,1,12,22,77,2,1,2,11,2,8,11,52,4,8,0,16,6,5,5,1,21,14,8,17,10,145,130,2,46,4,30,4,0,11,2,11,3,70,10,79,85,32,48,64,46,38,51,38,98,85,6,33,144,27,20,21,112,59,49,12,75,3,10,8,25,2,33,75,0,9,119,144,41,88,106,4,28,0,25,0,48,0,3,44,2,40,46,96,67,8,19,146,24,59,4,20,9,19,8,9,4,8,44,8,49,110,185,81,8,91,49,92,116,9,0,87,1,36,0,56,56,19,8,116,2,14,24,7,29,0,6,0,0,0,14,0,8,7,1,28,1,47,4,6,61,24,1,5,1,0,9,0,0,7,36,11,4,18,59,6,0,22,5,24,58,11,2,20,15,7,7,22,31,0,72,7,1,45,22,98,6,108,57,18,15,3,12,18,8,28,0,41,4,2,24,99,32,8,58,8,57,33,34,13,6,81,11,76,97,29,102,52,33,59,69,92,87,66,131,53,40,111,137,13,59,40,10,69,11,29,52,59,31,57,67,38,57,21,18,10,107,26,94,39,187,42,64,32,0,75,12,2,31,57,25,8,111,74,9,46,168,62,132,41,64,47,170,54,0,1,51,2,0,0,54,57,0,20,83,6,69,74,126,7,0,59,66,0,2,100,2,0,30,47,3,53,89,95,0,0,64,54,0,103,142,31,1,89,148,92,17,100,96,132